Protein AF-0000000077104754 (afdb_homodimer)

Foldseek 3Di:
DDDPPPPPDDDPPPPPPPVPPCPVPPDPPPPPPPPPVPPPPPPPCPFFAWAKEAEEAPVRAGDFQKWKAFVPDPFIDGAHQRRMDIGGHHAQTWIWTDDPQFDIDIDGHDDRYDYHYTYGPPFQQQDWDDFQPDIDGNQQDQADKDKDFCDVVVVPFDPDPLLVPFFRFFQKHKFWQFAFPPGDIEIFGLDAWECAALVDRNGPQFAWEAEPNRTPADDDSVFFGMKMKGRACQRQPSVFAAGCLRTYIYTYGDAADAHDKKKWKWKWKKKWEFPQAFFFDFLQRLLVLQVVCCVVPNDDRALLSDCVNCVLSNHFADQLSVLFFAMKMKIKIKMKIHYDHPQKTWIKMKMKIWIGGGTPQWTKIKIKIKIKMKGNPDPFKIKIKIKIKMKMKIFDPADFFCQGLQLLSRFARSSWDQFADDPVRHFDADPVRHTHGAASHHPVVVVVVRDFRAQGARSNVVSVQTDKTKIKMKMKMKMKMWGPPDPQKIKIKIKMKMKIKIKIWTKADFAPHPHNGGPKIKTKIKIKMKIKMKIKIKMWGWDDDPQKTKIKMKMKMKMKMKMKMKMFMAIAFPDRDPVRDDRVRGPGRPPDDIDMDIDMKMKIKIKMKMWMDGNSFKIKMKMKMKMAIPLAAPVARIDMKIKIKMKGWCCSDPVNVVCCQFWVTKMKMKMKIKHWYCSNRDHPLQPFDWDWDPFFDQPDPPSPDRDTDTHRQEHRDNPAHIKMKIKMKMKIWIAGNNNQKIKIKMWMKIKIFQHWDFDDDDPVVPHNGGRIGRWFMKMKIWMKMKMKGWDDDPQKTKIKIKIKMFIDIFTATGHPDQKDFHDPDHLNDGQFIHGGGHHHGFGWFWEWDFFAQAPVVQVPCWAADPPPRDIDRAQPPDDGQATHTDQCVRPSYDDSVNTDGDFFQDFRMWMKMWMKIDHPQKIKIWIKIKTFRGKAQESSQLCAQQSVLSSTIHGPCVCCGCVNPVPSRHGHNQSPHDPSCRRNGGYCSRMDTLIKMFRAKIKIKGKDDQVVCVVVVNHPKIKMKMKMKGRPDMGDPDSDSHSSNDSRRYNRPRNHHIIMIMIMMMMMD/DDDPVPCPDDDPPPPPPPCPVPPPPPDPDDPPPPPPDPPPPPPPCPFFAWAKEAEAAPVRAGDFQKWKDFVPDPFIDGAHQRRMDIGGHHAQTWIWTDDPQFDIDIDGHDDRYDYHYTYGPPFQQQDWDDFQPDIDRNVQDQADKDKDFCDVVVVPFDPDPLLVPFFRFFQKHKFWQFAFPPGDIEIFGLDAWECAALVDRNGDLAAWEAEPNRTPADDDSVFFGMKMKGRACQRQPSVFAAGDNRTYIYTYGDAADAHDKKKWKWKKKKKWAFPQAFFFDFLQRLLVLQVVCCVVPNDDRALLSDCVNCVLSNHFADQLSVLFFAMKMKIKIKMKIHYDHPQKTWIKMKMKIWIGGGTPQWTKIKIKIKIKMKGNPDPFKIKIKIKIKMKMKIFDPADFFCQGLQLLSRFARSSWDQFADPPVRHFDADPVRHTHGAASHHPVCVVVVRDFRAQGARSNVVSVQTDKTKIKMKMKMKMKMWGPPDPQKIKIKIKMKMKIKIKIWTKADFAPHPHNGGPKIKTKIKIKMKIKMKIKIKMWGWDDDPQKTKIKMKMKMKMKMKMKMKMFMAIAFPDRDPVRDDRVRGPGRPPDDIDMDIDMKMKIKIKMKMWMDGNSFKIKMKMKMKMAIPLAAPVARIDMKIKIKMKGWPCSDPVNVVCCQFWVTKMKMKMKIKHWYCSPRDHPLQPFDWDWDPFFDQDDPPSPDRDTDTHRQEHRDNPAHIKMKIKIKMKIWIAGNNNQKIKIKMWMKIKIFQHWDFDDDDPVVPHNGGRIGRWFMKMKIWMKMWMKGWDDDPQKTKIKIKIKMFIDIFTATGHPDQKDFHDPDHLNDGQFIHGGGHHHGFGWFWEWDFFAQAPVVQVPCWAADPPPRDIDRAQPPDDGQATHTDQCVRPSYDDSVNTDGDAFQDFRMWMKMWMKIDHPQKIKIWIKIKTFRGKAQESSQLCAQQSVLSNTIHGPCVCCGCVNPVPSRHGHNQSPHDPSCRRNGGYCSRIDTLIKMFRAKIKIKGKDDQVVCVVVVNHPKIKMKMKMKGRPDMGDPDSDSHSSNDSRRYHRPRNHHIIMIMIMMMMMD

Organism: NCBI:txid679189

Secondary structure (DSSP, 8-state):
------------------------------------------------EEEEEEEEETTS-B-TT-EEEETTSS-EEE--TTSEEEEEE-TTPEEEEEETTEEEEEEE--SSEEEEEEPB---GGG-EEEETTEEEEGGG-SS-EEEEE--GGGGS--SSHHHHHTTTSTTEEEE---S-TT---EEEESS-SS--BTTBTTSSS-PEEEETTEET----GGGEEEEEEE-SHHHHGGG-TTTGGG-EEEEEEP---SEEEEEEEEEEEEEEE--S---B--HHHHHHHHHHHHHHH--PPPGGG-TTT-GGGGS----HHHHHB--EEEEEEEEEEEEEETTEEEEEEEEEEEEE-SBTT-EEEEEEEEEEEEEE-SSSEEEEEEEEEEEEEEE-----GGGSHHHHHHHS-TTS-SB-B-TTSPBPB-TTSPBPBP-SS-HHHHHTT-----S---HHHHHHT--EE--EEEEEEEEEEEEEEETTEEEEEEEEEEEEEEEEEEEEPPB-SSSS-B---EEEEEEEEEEEEEEEEEEEEEEEETTEEEEEEEEEEEEEEEEEEEEEEEE--S--SGGG--GGG-SB-SSS--EEEEEEEEEEEEEEEEEEEETTTEEEEEEEEEEEESSS-GGG-EEEEEEEEEEEEGGGSGGGGGGTTTEEEEEEEEEEEEEEE-TTSPTTTTS--EEEEEEEEE-SS-TT-EEEEEEESS---TT---EEEEEEEEEEEEEETTTTEEEEEEEEEEEEES-EEEPP--GGG--SSPPEEE--EEEEEEEEEEEEEEEEETTEEEEEEEEEEE-EEEEEE-TT-SEEE----BTTB--EEEETTS-TTEEEEB-EEEE--SHHHHHH-EEE-TTT--EEES-TT--TTSEEE--TT-SS--SGGG-EEEEESS-SEEEEEEEEEEETTEEEEEEEEEEES-EEE-HHHHHHTTGGGTT---BGGGGGBTTT-TTSSB----SS--TT-TTTS-BGGGEEE--EEEEEEEEEEEEPPHHHHHHTT-TT-EEEEEEEEEEEEEEE---SS-S---GGGB-SS-----EEEEEEEEEE-/------------------------------------------------EEEEEEEEETTS-B-TT-EEEETTSS-EEE--TTSEEEEEE-TTPEEEEEETTEEEEEEE--SSEEEEEEPB---GGG-EEEETTEEEEGGG-SS-EEEEE--GGGGS--SSHHHHHTTTSTTEEEE---S-TT---EEEESS-SS--BTTBTTSSS-PEEEETTEET----GGGEEEEEEE-SHHHHGGG-TTTGGG-EEEEEEP---SEEEEEEEEEEEEEEE--S---B--HHHHHHHHHHHHHHH--PPPGGG-TTT-GGGGS----HHHHHB--EEEEEEEEEEEEEETTEEEEEEEEEEEEE-SBTT-EEEEEEEEEEEEEE-SSSEEEEEEEEEEEEEEE-----GGGSHHHHHHHS-TTS-SB-B-TTSPBPB-TTSPBPBP-SS-HHHHHTT-----S---HHHHHHT--EE--EEEEEEEEEEEEEEETTEEEEEEEEEEEEEEEEEEEEPPB-SSSS-B---EEEEEEEEEEEEEEEEEEEEEEEETTEEEEEEEEEEEEEEEEEEEEEEEE--S--SGGG--GGG-SB-SSS--EEEEEEEEEEEEEEEEEEEETTTEEEEEEEEEEEETTS-GGG-EEEEEEEEEEEEGGGSGGGGGGTTTEEEEEEEEEEEEEEE-TTSPTTTTSPPEEEEEEEEE-SS-TT-EEEEEEESS---TT---EEEEEEEEEEEEEETTTTEEEEEEEEEEEEES-EEEPP--GGG--SSPPEEE--EEEEEEEEEEEEEEEEETTEEEEEEEEEEE-EEEEEE-TT-SEEE----BTTB--EEEETTS-TTEEEEB-EEEE--SHHHHHH-EEE-TTT--EEESSTT--TTSEEE--TT-SS--SGGG-EEEEESS-SEEEEEEEEEEETTEEEEEEEEEEES-EEE-HHHHHHTTGGGTT---BGGGGGBTTT-TTSSB----SS--TT-TTTS-BGGGEEE--EEEEEEEEEEEEPPHHHHHHTT-TT-EEEEEEEEEEEEEEE---SS-S---GGGB-SS-----EEEEEEEEEE-

Radius of gyration: 42.25 Å; Cα contacts (8 Å, |Δi|>4): 5728; chains: 2; bounding box: 118×133×89 Å

Solvent-accessible surface area (backbone atoms only — not comparable to full-atom values): 107026 Å² total; per-residue (Å²): 138,85,75,84,66,82,70,88,74,87,72,86,74,76,78,77,76,72,78,68,78,72,71,69,74,73,68,80,73,77,75,72,76,71,76,68,77,70,74,75,69,80,64,80,74,71,73,58,39,70,28,35,32,36,33,18,32,84,83,63,43,48,37,59,60,24,35,37,27,39,68,97,50,91,57,61,38,52,20,38,85,71,3,37,36,68,45,76,44,46,82,68,38,43,30,40,34,36,36,94,66,31,41,67,43,77,43,66,38,67,76,53,62,46,82,43,68,36,45,68,47,78,53,72,56,68,36,70,39,75,44,77,97,46,71,39,43,51,72,71,50,31,60,58,67,47,73,48,71,50,47,79,80,51,63,71,72,65,93,45,71,47,68,60,43,46,41,69,42,55,45,44,47,52,44,47,52,29,37,44,59,70,53,61,62,41,68,40,39,63,49,71,58,45,81,47,49,78,87,34,90,68,32,46,30,22,60,28,46,24,34,74,77,34,72,70,50,82,82,47,79,88,42,46,34,34,40,30,37,26,67,39,29,44,56,21,27,78,70,36,31,75,21,24,56,22,15,27,38,38,35,35,53,69,67,47,37,72,43,71,62,35,38,40,37,40,39,36,43,26,46,28,35,76,59,63,74,83,60,55,44,47,15,49,51,47,23,47,54,50,49,50,36,25,70,74,73,41,74,78,76,43,42,50,46,28,54,89,77,27,55,67,37,48,39,66,67,38,60,45,60,63,64,33,46,42,77,14,36,39,40,38,42,32,41,35,39,31,15,22,46,90,49,27,25,28,25,41,37,43,35,39,38,45,32,38,25,38,43,54,72,26,25,25,37,40,38,34,37,40,39,31,41,38,38,41,66,52,96,39,36,36,41,37,41,38,39,40,40,36,41,35,35,42,28,68,85,74,52,46,37,84,80,5,47,54,43,17,28,37,26,42,47,20,32,30,48,77,50,21,36,46,96,87,64,48,75,38,58,50,100,84,69,43,75,35,55,19,18,65,42,39,64,64,48,44,74,72,61,56,47,50,61,39,77,41,51,47,34,51,56,58,35,66,50,58,43,53,47,36,48,33,43,37,42,38,40,36,41,36,41,38,37,33,92,42,94,43,35,42,39,37,41,36,41,34,42,36,38,37,41,38,37,43,40,36,46,46,65,58,34,85,37,48,44,55,59,36,89,58,32,36,41,35,42,34,41,38,40,40,43,35,40,38,42,40,37,39,42,37,41,46,52,74,57,90,58,35,37,41,35,42,35,41,36,43,38,42,38,42,40,40,39,42,35,38,36,44,44,30,26,53,53,91,44,82,50,77,90,54,44,42,59,61,56,36,72,36,51,59,86,42,80,42,43,50,51,76,52,71,47,42,37,42,35,43,35,38,38,42,37,40,36,40,69,78,29,41,35,38,40,40,38,40,31,36,42,34,40,63,50,33,32,83,92,36,20,59,51,76,30,45,25,35,30,29,24,40,32,51,43,64,37,80,88,33,58,86,49,32,69,53,42,46,34,38,31,41,29,33,34,31,16,25,23,36,34,57,66,72,56,48,77,48,35,52,60,48,61,70,35,68,46,90,57,63,41,65,62,71,90,56,67,83,48,68,39,62,47,73,40,53,38,37,59,51,36,60,78,33,58,66,19,37,30,37,26,39,36,41,36,39,42,38,18,28,58,75,51,28,36,34,40,37,40,36,38,43,42,37,40,26,36,38,29,74,36,72,39,90,63,63,83,82,69,72,55,80,38,65,34,61,31,63,36,26,30,26,37,19,34,38,42,30,35,36,40,39,35,49,51,76,55,96,74,36,32,41,34,40,40,38,28,33,20,39,45,46,54,30,25,72,37,52,61,95,42,73,60,45,81,48,80,55,71,52,94,88,35,53,48,35,33,27,36,63,76,33,34,75,50,15,30,43,25,30,46,63,71,56,59,33,78,37,65,64,56,47,68,64,41,55,30,61,40,87,88,76,66,54,71,38,49,32,56,77,64,54,50,58,24,30,66,31,69,50,55,67,73,68,76,39,53,76,54,78,78,23,37,39,82,66,59,31,37,64,51,34,29,42,31,16,38,36,37,37,39,36,44,94,46,36,35,39,38,40,34,33,31,33,39,33,74,17,34,26,40,40,46,40,55,49,40,31,45,56,12,65,58,39,52,28,30,22,34,42,68,49,72,38,14,23,81,74,28,78,80,61,80,36,50,38,72,51,61,84,61,50,84,65,32,70,72,72,49,65,35,50,87,38,49,38,54,36,29,36,41,26,41,45,35,39,37,44,35,41,40,60,54,62,70,57,30,43,72,71,66,37,77,78,35,44,45,33,42,35,42,38,36,30,47,76,44,72,52,57,79,44,84,63,61,56,68,64,38,30,75,78,26,42,26,37,36,56,52,58,62,53,29,36,44,32,44,36,41,39,42,33,62,143,81,73,82,66,82,68,89,74,88,73,89,73,76,76,78,75,72,74,70,74,70,78,69,76,74,70,78,72,81,78,75,77,72,78,72,78,71,76,74,71,81,66,81,73,71,74,57,40,70,29,34,31,34,33,19,32,84,84,65,44,47,36,58,60,25,36,37,28,38,67,97,49,89,56,60,39,54,21,37,84,70,3,37,37,69,43,76,43,46,82,68,38,43,29,40,34,36,38,95,68,30,40,66,43,78,44,67,38,68,75,54,62,45,80,44,67,37,45,67,47,78,53,71,56,69,37,70,40,77,45,76,96,45,72,40,44,52,72,71,50,32,59,59,67,48,74,48,72,49,46,81,81,54,62,69,72,63,93,46,70,49,67,61,44,45,42,68,43,55,45,44,46,53,44,48,53,29,38,44,60,70,53,62,62,41,72,38,37,64,48,70,56,44,80,48,46,78,85,34,89,68,34,46,28,24,62,28,45,24,34,73,78,33,74,72,50,82,82,47,80,90,41,44,35,34,40,29,39,26,67,38,29,44,57,22,26,78,71,35,30,77,21,24,58,21,16,28,39,37,36,33,53,68,67,49,37,73,42,70,62,37,40,41,37,40,40,36,43,26,46,30,35,76,60,64,74,84,59,55,44,47,14,48,51,46,24,48,55,49,49,50,35,25,71,73,72,43,75,78,76,43,43,50,48,29,54,90,78,26,54,65,38,47,39,65,66,38,61,46,59,64,64,34,44,42,75,14,37,39,41,39,44,34,41,36,40,32,14,23,47,90,49,27,25,26,25,39,38,43,35,40,37,46,32,39,25,36,42,55,74,26,24,24,37,39,39,33,36,39,40,31,40,38,39,41,66,50,96,40,36,36,41,36,42,37,40,39,38,38,42,36,34,41,29,65,86,75,52,46,36,87,81,5,47,54,43,16,28,37,26,43,47,20,34,30,48,78,51,19,37,46,96,88,64,47,76,39,56,50,99,83,68,44,74,35,56,20,19,66,42,37,65,64,48,44,73,72,63,55,48,49,62,40,74,40,52,48,35,52,55,58,33,67,50,58,43,52,48,37,48,32,43,36,42,38,39,36,42,35,42,38,37,33,91,45,94,43,34,41,37,37,40,34,42,34,42,38,40,39,42,38,38,42,39,35,46,46,63,56,34,84,39,48,44,55,58,37,88,59,32,36,41,37,44,33,41,36,39,39,42,35,39,38,44,39,37,40,41,37,42,45,52,74,58,91,58,36,38,43,37,42,35,41,36,41,37,40,37,42,41,38,39,41,35,39,33,44,42,32,26,53,51,90,45,84,50,76,90,54,45,41,58,62,56,36,73,35,51,58,84,42,81,42,42,50,50,77,54,73,48,42,36,42,36,44,33,39,37,40,38,41,36,40,71,78,29,39,38,38,38,41,36,41,30,34,42,32,38,62,51,33,31,84,92,35,18,59,52,76,30,46,25,35,30,28,25,41,31,53,43,64,36,80,88,34,58,87,49,32,68,51,42,46,34,38,32,42,29,34,33,32,16,24,23,36,35,56,65,72,56,50,77,47,34,53,59,49,60,72,36,68,46,91,58,62,42,67,62,72,90,58,68,80,47,69,38,63,48,73,40,54,38,37,59,52,37,58,79,34,57,66,19,37,33,37,25,39,36,41,36,40,41,39,17,28,58,75,51,28,36,33,39,38,39,36,40,42,41,36,36,24,36,37,29,77,36,72,38,90,64,63,83,80,69,72,55,81,39,66,32,63,32,63,36,26,29,25,36,19,34,37,42,30,34,39,39,39,36,50,51,76,55,96,74,39,33,38,35,41,40,38,29,33,18,38,43,47,55,30,25,70,36,52,62,93,42,73,62,45,81,47,80,55,71,50,92,89,36,53,48,35,32,27,37,63,76,33,33,76,49,15,29,44,26,31,44,62,72,57,60,31,80,38,64,64,56,47,69,64,40,56,28,60,41,87,87,78,64,53,71,39,49,32,57,77,64,55,50,58,23,31,64,32,70,49,55,66,73,68,76,37,52,76,55,78,78,21,39,40,80,67,58,32,37,64,49,34,29,42,31,16,37,37,37,37,38,36,45,94,46,35,36,41,37,41,35,33,32,34,39,33,74,17,33,26,40,39,47,41,55,49,40,31,44,56,12,66,59,39,51,28,30,21,33,45,69,49,73,37,13,23,80,72,28,79,80,60,81,37,48,37,72,52,61,83,61,50,85,66,32,72,71,72,48,62,34,50,87,39,48,37,55,36,30,36,41,25,42,45,34,40,37,43,34,41,38,58,54,63,70,57,30,43,72,72,66,36,75,78,35,44,46,33,42,37,44,36,37,30,47,76,44,72,52,58,79,44,83,62,61,57,68,63,38,29,74,78,25,42,26,36,36,57,52,58,59,53,29,36,45,31,42,35,43,39,40,32,63

Structure (mmCIF, N/CA/C/O backbone):
data_AF-0000000077104754-model_v1
#
loop_
_entity.id
_entity.type
_entity.pdbx_description
1 polymer 'TonB-linked outer membrane protein, SusC/RagA family'
#
loop_
_atom_site.group_PDB
_atom_site.id
_atom_site.type_symbol
_atom_site.label_atom_id
_atom_site.label_alt_id
_atom_site.label_comp_id
_atom_site.label_asym_id
_atom_site.label_entity_id
_atom_site.label_seq_id
_atom_site.pdbx_PDB_ins_code
_atom_site.Cartn_x
_atom_site.Cartn_y
_atom_site.Cartn_z
_atom_site.occupancy
_atom_site.B_iso_or_equiv
_atom_site.auth_seq_id
_atom_site.auth_comp_id
_atom_site.auth_asym_id
_atom_site.auth_atom_id
_atom_site.pdbx_PDB_model_num
ATOM 1 N N . MET A 1 1 ? -36.844 -23.75 26.953 1 16.42 1 MET A N 1
ATOM 2 C CA . MET A 1 1 ? -35.75 -24.125 27.844 1 16.42 1 MET A CA 1
ATOM 3 C C . MET A 1 1 ? -34.938 -22.891 28.25 1 16.42 1 MET A C 1
ATOM 5 O O . MET A 1 1 ? -34.938 -21.891 27.547 1 16.42 1 MET A O 1
ATOM 9 N N . LYS A 1 2 ? -34.281 -23.094 29.453 1 17.47 2 LYS A N 1
ATOM 10 C CA . LYS A 1 2 ? -33.562 -22.297 30.438 1 17.47 2 LYS A CA 1
ATOM 11 C C . LYS A 1 2 ? -32.312 -21.656 29.812 1 17.47 2 LYS A C 1
ATOM 13 O O . LYS A 1 2 ? -31.766 -22.172 28.844 1 17.47 2 LYS A O 1
ATOM 18 N N . LYS A 1 3 ? -31.906 -20.562 30.453 1 18.33 3 LYS A N 1
ATOM 19 C CA . LYS A 1 3 ? -31.203 -19.297 30.469 1 18.33 3 LYS A CA 1
ATOM 20 C C . LYS A 1 3 ? -29.703 -19.5 30.594 1 18.33 3 LYS A C 1
ATOM 22 O O . LYS A 1 3 ? -28.938 -18.531 30.672 1 18.33 3 LYS A O 1
ATOM 27 N N . PHE A 1 4 ? -29.234 -20.672 30.281 1 19.52 4 PHE A N 1
ATOM 28 C CA . PHE A 1 4 ? -27.984 -20.875 31 1 19.52 4 PHE A CA 1
ATOM 29 C C . PHE A 1 4 ? -26.953 -19.828 30.609 1 19.52 4 PHE A C 1
ATOM 31 O O . PHE A 1 4 ? -26.688 -19.609 29.438 1 19.52 4 PHE A O 1
ATOM 38 N N . ILE A 1 5 ? -26.828 -18.719 31.359 1 19.72 5 ILE A N 1
ATOM 39 C CA . ILE A 1 5 ? -26.078 -17.469 31.391 1 19.72 5 ILE A CA 1
ATOM 40 C C . ILE A 1 5 ? -24.594 -17.766 31.641 1 19.72 5 ILE A C 1
ATOM 42 O O . ILE A 1 5 ? -23.766 -16.859 31.562 1 19.72 5 ILE A O 1
ATOM 46 N N . PHE A 1 6 ? -23.984 -18.75 31.062 1 19.42 6 PHE A N 1
ATOM 47 C CA . PHE A 1 6 ? -22.703 -19.062 31.672 1 19.42 6 PHE A CA 1
ATOM 48 C C . PHE A 1 6 ? -21.734 -17.891 31.5 1 19.42 6 PHE A C 1
ATOM 50 O O . PHE A 1 6 ? -21.578 -17.375 30.406 1 19.42 6 PHE A O 1
ATOM 57 N N . SER A 1 7 ? -21.484 -17.016 32.5 1 19.61 7 SER A N 1
ATOM 58 C CA . SER A 1 7 ? -20.703 -15.805 32.688 1 19.61 7 SER A CA 1
ATOM 59 C C . SER A 1 7 ? -19.203 -16.109 32.656 1 19.61 7 SER A C 1
ATOM 61 O O . SER A 1 7 ? -18.375 -15.219 32.906 1 19.61 7 SER A O 1
ATOM 63 N N . VAL A 1 8 ? -18.719 -16.891 31.828 1 21.75 8 VAL A N 1
ATOM 64 C CA . VAL A 1 8 ? -17.359 -17.328 32.156 1 21.75 8 VAL A CA 1
ATOM 65 C C . VAL A 1 8 ? -16.422 -16.125 32.188 1 21.75 8 VAL A C 1
ATOM 67 O O . VAL A 1 8 ? -16.359 -15.367 31.203 1 21.75 8 VAL A O 1
ATOM 70 N N . GLY A 1 9 ? -15.875 -15.586 33.344 1 19.34 9 GLY A N 1
ATOM 71 C CA . GLY A 1 9 ? -15.117 -14.469 33.875 1 19.34 9 GLY A CA 1
ATOM 72 C C . GLY A 1 9 ? -13.719 -14.359 33.312 1 19.34 9 GLY A C 1
ATOM 73 O O . GLY A 1 9 ? -13.188 -13.258 33.156 1 19.34 9 GLY A O 1
ATOM 74 N N . ASN A 1 10 ? -12.836 -15.336 33.062 1 19.39 10 ASN A N 1
ATOM 75 C CA . ASN A 1 10 ? -11.516 -15.211 33.688 1 19.39 10 ASN A CA 1
ATOM 76 C C . ASN A 1 10 ? -10.625 -14.258 32.875 1 19.39 10 ASN A C 1
ATOM 78 O O . ASN A 1 10 ? -10.75 -14.156 31.672 1 19.39 10 ASN A O 1
ATOM 82 N N . LYS A 1 11 ? -9.664 -13.305 33.5 1 21.12 11 LYS A N 1
ATOM 83 C CA . LYS A 1 11 ? -8.781 -12.141 33.5 1 21.12 11 LYS A CA 1
ATOM 84 C C . LYS A 1 11 ? -7.449 -12.461 32.812 1 21.12 11 LYS A C 1
ATOM 86 O O . LYS A 1 11 ? -6.43 -11.836 33.125 1 21.12 11 LYS A O 1
ATOM 91 N N . ASN A 1 12 ? -7.258 -13.383 31.953 1 19.25 12 ASN A N 1
ATOM 92 C CA . ASN A 1 12 ? -5.836 -13.672 31.797 1 19.25 12 ASN A CA 1
ATOM 93 C C . ASN A 1 12 ? -5.07 -12.453 31.297 1 19.25 12 ASN A C 1
ATOM 95 O O . ASN A 1 12 ? -5.355 -11.938 30.203 1 19.25 12 ASN A O 1
ATOM 99 N N . LYS A 1 13 ? -4.441 -11.539 32.188 1 22.09 13 LYS A N 1
ATOM 100 C CA . LYS A 1 13 ? -3.58 -10.367 32.062 1 22.09 13 LYS A CA 1
ATOM 101 C C . LYS A 1 13 ? -2.326 -10.68 31.25 1 22.09 13 LYS A C 1
ATOM 103 O O . LYS A 1 13 ? -1.499 -11.492 31.672 1 22.09 13 LYS A O 1
ATOM 108 N N . LEU A 1 14 ? -2.389 -10.797 30.016 1 19.56 14 LEU A N 1
ATOM 109 C CA . LEU A 1 14 ? -1.209 -10.938 29.172 1 19.56 14 LEU A CA 1
ATOM 110 C C . LEU A 1 14 ? -0.166 -9.875 29.516 1 19.56 14 LEU A C 1
ATOM 112 O O . LEU A 1 14 ? -0.489 -8.688 29.625 1 19.56 14 LEU A O 1
ATOM 116 N N . PHE A 1 15 ? 0.925 -10.25 30.25 1 21.86 15 PHE A N 1
ATOM 117 C CA . PHE A 1 15 ? 2.133 -9.562 30.688 1 21.86 15 PHE A CA 1
ATOM 118 C C . PHE A 1 15 ? 2.729 -8.719 29.578 1 21.86 15 PHE A C 1
ATOM 120 O O . PHE A 1 15 ? 2.869 -9.195 28.438 1 21.86 15 PHE A O 1
ATOM 127 N N . LYS A 1 16 ? 2.484 -7.387 29.578 1 23.45 16 LYS A N 1
ATOM 128 C CA . LYS A 1 16 ? 3.09 -6.281 28.844 1 23.45 16 LYS A CA 1
ATOM 129 C C . LYS A 1 16 ? 4.613 -6.395 28.844 1 23.45 16 LYS A C 1
ATOM 131 O O . LYS A 1 16 ? 5.262 -6.16 29.859 1 23.45 16 LYS A O 1
ATOM 136 N N . VAL A 1 17 ? 5.164 -7.5 28.328 1 21.42 17 VAL A N 1
ATOM 137 C CA . VAL A 1 17 ? 6.617 -7.586 28.281 1 21.42 17 VAL A CA 1
ATOM 138 C C . VAL A 1 17 ? 7.188 -6.324 27.641 1 21.42 17 VAL A C 1
ATOM 140 O O . VAL A 1 17 ? 6.926 -6.043 26.469 1 21.42 17 VAL A O 1
ATOM 143 N N . THR A 1 18 ? 7.164 -5.25 28.375 1 20.7 18 THR A N 1
ATOM 144 C CA . THR A 1 18 ? 7.945 -4.07 28.031 1 20.7 18 THR A CA 1
ATOM 145 C C . THR A 1 18 ? 9.391 -4.449 27.734 1 20.7 18 THR A C 1
ATOM 147 O O . THR A 1 18 ? 10.117 -4.914 28.609 1 20.7 18 THR A O 1
ATOM 150 N N . ALA A 1 19 ? 9.625 -5.078 26.703 1 23.95 19 ALA A N 1
ATOM 151 C CA . ALA A 1 19 ? 10.992 -5.352 26.281 1 23.95 19 ALA A CA 1
ATOM 152 C C . ALA A 1 19 ? 11.82 -4.066 26.266 1 23.95 19 ALA A C 1
ATOM 154 O O . ALA A 1 19 ? 11.664 -3.234 25.359 1 23.95 19 ALA A O 1
ATOM 155 N N . LEU A 1 20 ? 11.852 -3.34 27.391 1 20.81 20 LEU A N 1
ATOM 156 C CA . LEU A 1 20 ? 12.836 -2.273 27.516 1 20.81 20 LEU A CA 1
ATOM 157 C C . LEU A 1 20 ? 14.219 -2.756 27.078 1 20.81 20 LEU A C 1
ATOM 159 O O . LEU A 1 20 ? 14.688 -3.797 27.547 1 20.81 20 LEU A O 1
ATOM 163 N N . THR A 1 21 ? 14.641 -2.215 26 1 22.09 21 THR A N 1
ATOM 164 C CA . THR A 1 21 ? 15.953 -2.271 25.359 1 22.09 21 THR A CA 1
ATOM 165 C C . THR A 1 21 ? 17.062 -1.975 26.359 1 22.09 21 THR A C 1
ATOM 167 O O . THR A 1 21 ? 17.141 -0.865 26.891 1 22.09 21 THR A O 1
ATOM 170 N N . ALA A 1 22 ? 17.188 -2.871 27.297 1 23.11 22 ALA A N 1
ATOM 171 C CA . ALA A 1 22 ? 18.406 -2.842 28.094 1 23.11 22 ALA A CA 1
ATOM 172 C C . ALA A 1 22 ? 19.625 -2.611 27.219 1 23.11 22 ALA A C 1
ATOM 174 O O . ALA A 1 22 ? 20.047 -3.502 26.484 1 23.11 22 ALA A O 1
ATOM 175 N N . LEU A 1 23 ? 19.672 -1.485 26.625 1 22.34 23 LEU A N 1
ATOM 176 C CA . LEU A 1 23 ? 20.969 -1.102 26.062 1 22.34 23 LEU A CA 1
ATOM 177 C C . LEU A 1 23 ? 22.062 -1.221 27.109 1 22.34 23 LEU A C 1
ATOM 179 O O . LEU A 1 23 ? 22.125 -0.422 28.047 1 22.34 23 LEU A O 1
ATOM 183 N N . THR A 1 24 ? 22.141 -2.391 27.672 1 23.05 24 THR A N 1
ATOM 184 C CA . THR A 1 24 ? 23.328 -2.615 28.5 1 23.05 24 THR A CA 1
ATOM 185 C C . THR A 1 24 ? 24.578 -2.045 27.828 1 23.05 24 THR A C 1
ATOM 187 O O . THR A 1 24 ? 24.906 -2.424 26.703 1 23.05 24 THR A O 1
ATOM 190 N N . LEU A 1 25 ? 24.734 -0.79 28.078 1 22.69 25 LEU A N 1
ATOM 191 C CA . LEU A 1 25 ? 26.031 -0.143 27.875 1 22.69 25 LEU A CA 1
ATOM 192 C C . LEU A 1 25 ? 27.156 -0.975 28.484 1 22.69 25 LEU A C 1
ATOM 194 O O . LEU A 1 25 ? 27.266 -1.083 29.703 1 22.69 25 LEU A O 1
ATOM 198 N N . CYS A 1 26 ? 27.297 -2.166 28.031 1 22.91 26 CYS A N 1
ATOM 199 C CA . CYS A 1 26 ? 28.453 -2.951 28.438 1 22.91 26 CYS A CA 1
ATOM 200 C C . CYS A 1 26 ? 29.719 -2.102 28.422 1 22.91 26 CYS A C 1
ATOM 202 O O . CYS A 1 26 ? 30.062 -1.502 27.406 1 22.91 26 CYS A O 1
ATOM 204 N N . LEU A 1 27 ? 29.969 -1.485 29.594 1 21.97 27 LEU A N 1
ATOM 205 C CA . LEU A 1 27 ? 31.234 -0.84 29.938 1 21.97 27 LEU A CA 1
ATOM 206 C C . LEU A 1 27 ? 32.406 -1.708 29.531 1 21.97 27 LEU A C 1
ATOM 208 O O . LEU A 1 27 ? 32.344 -2.938 29.594 1 21.97 27 LEU A O 1
ATOM 212 N N . PRO A 1 28 ? 33.375 -1.083 28.797 1 24.66 28 PRO A N 1
ATOM 213 C CA . PRO A 1 28 ? 34.594 -1.741 28.344 1 24.66 28 PRO A CA 1
ATOM 214 C C . PRO A 1 28 ? 35.375 -2.412 29.469 1 24.66 28 PRO A C 1
ATOM 216 O O . PRO A 1 28 ? 35.594 -1.803 30.516 1 24.66 28 PRO A O 1
ATOM 219 N N . ALA A 1 29 ? 34.906 -3.641 29.828 1 22.11 29 ALA A N 1
ATOM 220 C CA . ALA A 1 29 ? 35.812 -4.395 30.688 1 22.11 29 ALA A CA 1
ATOM 221 C C . ALA A 1 29 ? 37.281 -4.207 30.25 1 22.11 29 ALA A C 1
ATOM 223 O O . ALA A 1 29 ? 37.594 -4.242 29.062 1 22.11 29 ALA A O 1
ATOM 224 N N . MET A 1 30 ? 38 -3.494 31.094 1 20.5 30 MET A N 1
ATOM 225 C CA . MET A 1 30 ? 39.438 -3.279 31.078 1 20.5 30 MET A CA 1
ATOM 226 C C . MET A 1 30 ? 40.188 -4.598 30.891 1 20.5 30 MET A C 1
ATOM 228 O O . MET A 1 30 ? 40.031 -5.52 31.688 1 20.5 30 MET A O 1
ATOM 232 N N . ALA A 1 31 ? 40.219 -5.164 29.656 1 22.41 31 ALA A N 1
ATOM 233 C CA . ALA A 1 31 ? 41.156 -6.242 29.359 1 22.41 31 ALA A CA 1
ATOM 234 C C . ALA A 1 31 ? 42.531 -5.945 29.953 1 22.41 31 ALA A C 1
ATOM 236 O O . ALA A 1 31 ? 43.125 -4.914 29.641 1 22.41 31 ALA A O 1
ATOM 237 N N . SER A 1 32 ? 42.656 -6.219 31.234 1 20.53 32 SER A N 1
ATOM 238 C CA . SER A 1 32 ? 43.969 -6.207 31.859 1 20.53 32 SER A CA 1
ATOM 239 C C . SER A 1 32 ? 45 -6.918 30.969 1 20.53 32 SER A C 1
ATOM 241 O O . SER A 1 32 ? 44.719 -8.008 30.469 1 20.53 32 SER A O 1
ATOM 243 N N . ALA A 1 33 ? 45.844 -6.086 30.375 1 21.19 33 ALA A N 1
ATOM 244 C CA . ALA A 1 33 ? 47.031 -6.363 29.578 1 21.19 33 ALA A CA 1
ATOM 245 C C . ALA A 1 33 ? 47.938 -7.363 30.281 1 21.19 33 ALA A C 1
ATOM 247 O O . ALA A 1 33 ? 48.531 -7.051 31.328 1 21.19 33 ALA A O 1
ATOM 248 N N . TYR A 1 34 ? 47.406 -8.602 30.609 1 19.45 34 TYR A N 1
ATOM 249 C CA . TYR A 1 34 ? 48.438 -9.492 31.172 1 19.45 34 TYR A CA 1
ATOM 250 C C . TYR A 1 34 ? 49.688 -9.523 30.281 1 19.45 34 TYR A C 1
ATOM 252 O O . TYR A 1 34 ? 49.562 -9.57 29.047 1 19.45 34 TYR A O 1
ATOM 260 N N . ASN A 1 35 ? 50.75 -8.938 30.828 1 19.81 35 ASN A N 1
ATOM 261 C CA . ASN A 1 35 ? 52.125 -8.836 30.359 1 19.81 35 ASN A CA 1
ATOM 262 C C . ASN A 1 35 ? 52.688 -10.203 29.984 1 19.81 35 ASN A C 1
ATOM 264 O O . ASN A 1 35 ? 52.969 -11.016 30.859 1 19.81 35 ASN A O 1
ATOM 268 N N . ALA A 1 36 ? 51.938 -10.914 29.078 1 21.56 36 ALA A N 1
ATOM 269 C CA . ALA A 1 36 ? 52.656 -12.125 28.734 1 21.56 36 ALA A CA 1
ATOM 270 C C . ALA A 1 36 ? 54.094 -11.797 28.359 1 21.56 36 ALA A C 1
ATOM 272 O O . ALA A 1 36 ? 54.375 -10.836 27.641 1 21.56 36 ALA A O 1
ATOM 273 N N . ASN A 1 37 ? 55 -12.078 29.297 1 21.14 37 ASN A N 1
ATOM 274 C CA . ASN A 1 37 ? 56.438 -12.078 29.125 1 21.14 37 ASN A CA 1
ATOM 275 C C . ASN A 1 37 ? 56.844 -12.688 27.797 1 21.14 37 ASN A C 1
ATOM 277 O O . ASN A 1 37 ? 56.562 -13.852 27.516 1 21.14 37 ASN A O 1
ATOM 281 N N . ALA A 1 38 ? 56.719 -11.836 26.781 1 23.56 38 ALA A N 1
ATOM 282 C CA . ALA A 1 38 ? 57.219 -12.133 25.453 1 23.56 38 ALA A CA 1
ATOM 283 C C . ALA A 1 38 ? 58.656 -12.711 25.531 1 23.56 38 ALA A C 1
ATOM 285 O O . ALA A 1 38 ? 59.594 -12.016 25.922 1 23.56 38 ALA A O 1
ATOM 286 N N . ASN A 1 39 ? 58.812 -13.875 26.125 1 22.25 39 ASN A N 1
ATOM 287 C CA . ASN A 1 39 ? 60.156 -14.359 25.812 1 22.25 39 ASN A CA 1
ATOM 288 C C . ASN A 1 39 ? 60.469 -14.203 24.328 1 22.25 39 ASN A C 1
ATOM 290 O O . ASN A 1 39 ? 59.719 -14.68 23.469 1 22.25 39 ASN A O 1
ATOM 294 N N . LYS A 1 40 ? 61.062 -13.047 24 1 26.62 40 LYS A N 1
ATOM 295 C CA . LYS A 1 40 ? 61.719 -12.68 22.75 1 26.62 40 LYS A CA 1
ATOM 296 C C . LYS A 1 40 ? 62.5 -13.867 22.156 1 26.62 40 LYS A C 1
ATOM 298 O O . LYS A 1 40 ? 63.562 -14.227 22.656 1 26.62 40 LYS A O 1
ATOM 303 N N . VAL A 1 41 ? 61.875 -14.953 21.859 1 24.19 41 VAL A N 1
ATOM 304 C CA . VAL A 1 41 ? 62.719 -15.836 21.062 1 24.19 41 VAL A CA 1
ATOM 305 C C . VAL A 1 41 ? 63.219 -15.086 19.828 1 24.19 41 VAL A C 1
ATOM 307 O O . VAL A 1 41 ? 62.469 -14.398 19.156 1 24.19 41 VAL A O 1
ATOM 310 N N . GLU A 1 42 ? 64.5 -14.812 19.828 1 26.47 42 GLU A N 1
ATOM 311 C CA . GLU A 1 42 ? 65.375 -14.281 18.797 1 26.47 42 GLU A CA 1
ATOM 312 C C . GLU A 1 42 ? 65.125 -14.945 17.438 1 26.47 42 GLU A C 1
ATOM 314 O O . GLU A 1 42 ? 65.5 -16.078 17.203 1 26.47 42 GLU A O 1
ATOM 319 N N . MET A 1 43 ? 63.812 -14.984 17.047 1 29.02 43 MET A N 1
ATOM 320 C CA . MET A 1 43 ? 63.781 -15.484 15.672 1 29.02 43 MET A CA 1
ATOM 321 C C . MET A 1 43 ? 64.625 -14.633 14.75 1 29.02 43 MET A C 1
ATOM 323 O O . MET A 1 43 ? 64.625 -13.406 14.852 1 29.02 43 MET A O 1
ATOM 327 N N . SER A 1 44 ? 65.688 -15.141 14.297 1 32.22 44 SER A N 1
ATOM 328 C CA . SER A 1 44 ? 66.562 -14.633 13.242 1 32.22 44 SER A CA 1
ATOM 329 C C . SER A 1 44 ? 65.75 -13.922 12.156 1 32.22 44 SER A C 1
ATOM 331 O O . SER A 1 44 ? 64.812 -14.469 11.641 1 32.22 44 SER A O 1
ATOM 333 N N . GLN A 1 45 ? 65.625 -12.656 12.344 1 36.28 45 GLN A N 1
ATOM 334 C CA . GLN A 1 45 ? 65 -11.641 11.539 1 36.28 45 GLN A CA 1
ATOM 335 C C . GLN A 1 45 ? 65.312 -11.789 10.062 1 36.28 45 GLN A C 1
ATOM 337 O O . GLN A 1 45 ? 66.375 -11.336 9.633 1 36.28 45 GLN A O 1
ATOM 342 N N . GLN A 1 46 ? 65.25 -12.867 9.492 1 38.25 46 GLN A N 1
ATOM 343 C CA . GLN A 1 46 ? 65.375 -12.742 8.039 1 38.25 46 GLN A CA 1
ATOM 344 C C . GLN A 1 46 ? 64.438 -11.664 7.508 1 38.25 46 GLN A C 1
ATOM 346 O O . GLN A 1 46 ? 63.281 -11.602 7.895 1 38.25 46 GLN A O 1
ATOM 351 N N . LYS A 1 47 ? 64.938 -10.57 6.996 1 47.28 47 LYS A N 1
ATOM 352 C CA . LYS A 1 47 ? 64.375 -9.359 6.398 1 47.28 47 LYS A CA 1
ATOM 353 C C . LYS A 1 47 ? 63.219 -9.68 5.48 1 47.28 47 LYS A C 1
ATOM 355 O O . LYS A 1 47 ? 63.375 -10.438 4.52 1 47.28 47 LYS A O 1
ATOM 360 N N . ALA A 1 48 ? 62.062 -9.453 5.84 1 58.91 48 ALA A N 1
ATOM 361 C CA . ALA A 1 48 ? 60.844 -9.57 5.016 1 58.91 48 ALA A CA 1
ATOM 362 C C . ALA A 1 48 ? 60.938 -8.672 3.787 1 58.91 48 ALA A C 1
ATOM 364 O O . ALA A 1 48 ? 61.281 -7.496 3.895 1 58.91 48 ALA A O 1
ATOM 365 N N . ASP A 1 49 ? 61.062 -9.289 2.684 1 70.19 49 ASP A N 1
ATOM 366 C CA . ASP A 1 49 ? 61.062 -8.547 1.428 1 70.19 49 ASP A CA 1
ATOM 367 C C . ASP A 1 49 ? 59.656 -8.094 1.065 1 70.19 49 ASP A C 1
ATOM 369 O O . ASP A 1 49 ? 58.656 -8.766 1.405 1 70.19 49 ASP A O 1
ATOM 373 N N . HIS A 1 50 ? 59.594 -6.922 0.592 1 75.25 50 HIS A N 1
ATOM 374 C CA . HIS A 1 50 ? 58.375 -6.363 0.036 1 75.25 50 HIS A CA 1
ATOM 375 C C . HIS A 1 50 ? 58 -7.059 -1.268 1 75.25 50 HIS A C 1
ATOM 377 O O . HIS A 1 50 ? 58.719 -6.938 -2.27 1 75.25 50 HIS A O 1
ATOM 383 N N . ILE A 1 51 ? 57.094 -7.879 -1.2 1 79.56 51 ILE A N 1
ATOM 384 C CA . ILE A 1 51 ? 56.625 -8.609 -2.369 1 79.56 51 ILE A CA 1
ATOM 385 C C . ILE A 1 51 ? 55.375 -7.914 -2.943 1 79.56 51 ILE A C 1
ATOM 387 O O . ILE A 1 51 ? 54.469 -7.543 -2.203 1 79.56 51 ILE A O 1
ATOM 391 N N . THR A 1 52 ? 55.469 -7.594 -4.238 1 82.69 52 THR A N 1
ATOM 392 C CA . THR A 1 52 ? 54.344 -7.059 -4.984 1 82.69 52 THR A CA 1
ATOM 393 C C . THR A 1 52 ? 53.844 -8.062 -6.016 1 82.69 52 THR A C 1
ATOM 395 O O . THR A 1 52 ? 54.594 -8.898 -6.496 1 82.69 52 THR A O 1
ATOM 398 N N . GLY A 1 53 ? 52.531 -8.133 -6.211 1 82.06 53 GLY A N 1
ATOM 399 C CA . GLY A 1 53 ? 52 -9.039 -7.219 1 82.06 53 GLY A CA 1
ATOM 400 C C . GLY A 1 53 ? 50.625 -8.641 -7.711 1 82.06 53 GLY A C 1
ATOM 401 O O . GLY A 1 53 ? 50.031 -7.672 -7.219 1 82.06 53 GLY A O 1
ATOM 402 N N . THR A 1 54 ? 50.25 -9.305 -8.828 1 84.69 54 THR A N 1
ATOM 403 C CA . THR A 1 54 ? 48.938 -9.156 -9.422 1 84.69 54 THR A CA 1
ATOM 404 C C . THR A 1 54 ? 48.219 -10.5 -9.492 1 84.69 54 THR A C 1
ATOM 406 O O . THR A 1 54 ? 48.812 -11.516 -9.852 1 84.69 54 THR A O 1
ATOM 409 N N . VAL A 1 55 ? 47.094 -10.508 -9.016 1 83.88 55 VAL A N 1
ATOM 410 C CA . VAL A 1 55 ? 46.25 -11.688 -9.141 1 83.88 55 VAL A CA 1
ATOM 411 C C . VAL A 1 55 ? 45.219 -11.469 -10.25 1 83.88 55 VAL A C 1
ATOM 413 O O . VAL A 1 55 ? 44.438 -10.516 -10.211 1 83.88 55 VAL A O 1
ATOM 416 N N . THR A 1 56 ? 45.25 -12.32 -11.203 1 80.38 56 THR A N 1
ATOM 417 C CA . THR A 1 56 ? 44.344 -12.234 -12.336 1 80.38 56 THR A CA 1
ATOM 418 C C . THR A 1 56 ? 43.625 -13.57 -12.562 1 80.38 56 THR A C 1
ATOM 420 O O . THR A 1 56 ? 44.031 -14.594 -12.023 1 80.38 56 THR A O 1
ATOM 423 N N . ASP A 1 57 ? 42.531 -13.492 -13.289 1 73.38 57 ASP A N 1
ATOM 424 C CA . ASP A 1 57 ? 41.875 -14.734 -13.719 1 73.38 57 ASP A CA 1
ATOM 425 C C . ASP A 1 57 ? 42.5 -15.242 -15.016 1 73.38 57 ASP A C 1
ATOM 427 O O . ASP A 1 57 ? 43.469 -14.664 -15.523 1 73.38 57 ASP A O 1
ATOM 431 N N . THR A 1 58 ? 42 -16.344 -15.484 1 68.62 58 THR A N 1
ATOM 432 C CA . THR A 1 58 ? 42.562 -16.984 -16.672 1 68.62 58 THR A CA 1
ATOM 433 C C . THR A 1 58 ? 42.438 -16.078 -17.891 1 68.62 58 THR A C 1
ATOM 435 O O . THR A 1 58 ? 43.156 -16.25 -18.875 1 68.62 58 THR A O 1
ATOM 438 N N . ASN A 1 59 ? 41.562 -15.148 -17.75 1 60.5 59 ASN A N 1
ATOM 439 C CA . ASN A 1 59 ? 41.375 -14.219 -18.875 1 60.5 59 ASN A CA 1
ATOM 440 C C . ASN A 1 59 ? 42.219 -12.945 -18.688 1 60.5 59 ASN A C 1
ATOM 442 O O . ASN A 1 59 ? 42.062 -11.992 -19.453 1 60.5 59 ASN A O 1
ATOM 446 N N . GLY A 1 60 ? 42.906 -12.844 -17.641 1 67.75 60 GLY A N 1
ATOM 447 C CA . GLY A 1 60 ? 43.781 -11.711 -17.375 1 67.75 60 GLY A CA 1
ATOM 448 C C . GLY A 1 60 ? 43.094 -10.578 -16.641 1 67.75 60 GLY A C 1
ATOM 449 O O . GLY A 1 60 ? 43.656 -9.484 -16.531 1 67.75 60 GLY A O 1
ATOM 450 N N . GLU A 1 61 ? 42 -10.844 -16.328 1 70.56 61 GLU A N 1
ATOM 451 C CA . GLU A 1 61 ? 41.281 -9.82 -15.578 1 70.56 61 GLU A CA 1
ATOM 452 C C . GLU A 1 61 ? 41.688 -9.797 -14.109 1 70.56 61 GLU A C 1
ATOM 454 O O . GLU A 1 61 ? 41.781 -10.852 -13.477 1 70.56 61 GLU A O 1
ATOM 459 N N . PRO A 1 62 ? 41.875 -8.586 -13.602 1 76.06 62 PRO A N 1
ATOM 460 C CA . PRO A 1 62 ? 42.281 -8.523 -12.203 1 76.06 62 PRO A CA 1
ATOM 461 C C . PRO A 1 62 ? 41.219 -9.047 -11.25 1 76.06 62 PRO A C 1
ATOM 463 O O . PRO A 1 62 ? 40.031 -8.797 -11.453 1 76.06 62 PRO A O 1
ATOM 466 N N . ILE A 1 63 ? 41.594 -9.922 -10.414 1 73.75 63 ILE A N 1
ATOM 467 C CA . ILE A 1 63 ? 40.719 -10.422 -9.375 1 73.75 63 ILE A CA 1
ATOM 468 C C . ILE A 1 63 ? 40.781 -9.5 -8.156 1 73.75 63 ILE A C 1
ATOM 470 O O . ILE A 1 63 ? 41.812 -9.422 -7.48 1 73.75 63 ILE A O 1
ATOM 474 N N . ILE A 1 64 ? 39.688 -8.883 -8.008 1 69 64 ILE A N 1
ATOM 475 C CA . ILE A 1 64 ? 39.594 -7.941 -6.898 1 69 64 ILE A CA 1
ATOM 476 C C . ILE A 1 64 ? 39.25 -8.688 -5.609 1 69 64 ILE A C 1
ATOM 478 O O . ILE A 1 64 ? 38.375 -9.555 -5.594 1 69 64 ILE A O 1
ATOM 482 N N . GLY A 1 65 ? 39.906 -8.391 -4.461 1 68 65 GLY A N 1
ATOM 483 C CA . GLY A 1 65 ? 39.594 -8.914 -3.143 1 68 65 GLY A CA 1
ATOM 484 C C . GLY A 1 65 ? 40.094 -10.328 -2.926 1 68 65 GLY A C 1
ATOM 485 O O . GLY A 1 65 ? 39.625 -11.039 -2.049 1 68 65 GLY A O 1
ATOM 486 N N . ALA A 1 66 ? 40.969 -10.773 -3.766 1 75.25 66 ALA A N 1
ATOM 487 C CA . ALA A 1 66 ? 41.625 -12.062 -3.502 1 75.25 66 ALA A CA 1
ATOM 488 C C . ALA A 1 66 ? 42.438 -12.016 -2.221 1 75.25 66 ALA A C 1
ATOM 490 O O . ALA A 1 66 ? 43.188 -11.078 -2 1 75.25 66 ALA A O 1
ATOM 491 N N . THR A 1 67 ? 42.219 -12.898 -1.465 1 78.44 67 THR A N 1
ATOM 492 C CA . THR A 1 67 ? 42.969 -13 -0.224 1 78.44 67 THR A CA 1
ATOM 493 C C . THR A 1 67 ? 44.312 -13.695 -0.461 1 78.44 67 THR A C 1
ATOM 495 O O . THR A 1 67 ? 44.344 -14.805 -0.999 1 78.44 67 THR A O 1
ATOM 498 N N . ILE A 1 68 ? 45.406 -12.992 -0.106 1 80.38 68 ILE A N 1
ATOM 499 C CA . ILE A 1 68 ? 46.75 -13.547 -0.144 1 80.38 68 ILE A CA 1
ATOM 500 C C . ILE A 1 68 ? 47.281 -13.727 1.278 1 80.38 68 ILE A C 1
ATOM 502 O O . ILE A 1 68 ? 47.5 -12.75 2.002 1 80.38 68 ILE A O 1
ATOM 506 N N . LYS A 1 69 ? 47.438 -14.914 1.663 1 79.5 69 LYS A N 1
ATOM 507 C CA . LYS A 1 69 ? 47.906 -15.219 3.012 1 79.5 69 LYS A CA 1
ATOM 508 C C . LYS A 1 69 ? 49.188 -16.047 2.975 1 79.5 69 LYS A C 1
ATOM 510 O O . LYS A 1 69 ? 49.344 -16.922 2.111 1 79.5 69 LYS A O 1
ATOM 515 N N . ILE A 1 70 ? 50.156 -15.734 3.889 1 76.62 70 ILE A N 1
ATOM 516 C CA . ILE A 1 70 ? 51.344 -16.578 4.082 1 76.62 70 ILE A CA 1
ATOM 517 C C . ILE A 1 70 ? 50.938 -17.844 4.832 1 76.62 70 ILE A C 1
ATOM 519 O O . ILE A 1 70 ? 50.375 -17.781 5.918 1 76.62 70 ILE A O 1
ATOM 523 N N . VAL A 1 71 ? 51.156 -18.984 4.168 1 73.62 71 VAL A N 1
ATOM 524 C CA . VAL A 1 71 ? 50.812 -20.25 4.797 1 73.62 71 VAL A CA 1
ATOM 525 C C . VAL A 1 71 ? 51.562 -20.391 6.121 1 73.62 71 VAL A C 1
ATOM 527 O O . VAL A 1 71 ? 52.781 -20.25 6.168 1 73.62 71 VAL A O 1
ATOM 530 N N . GLY A 1 72 ? 50.844 -20.609 7.293 1 63.06 72 GLY A N 1
ATOM 531 C CA . GLY A 1 72 ? 51.438 -20.781 8.617 1 63.06 72 GLY A CA 1
ATOM 532 C C . GLY A 1 72 ? 51.531 -19.484 9.398 1 63.06 72 GLY A C 1
ATOM 533 O O . GLY A 1 72 ? 52.062 -19.453 10.508 1 63.06 72 GLY A O 1
ATOM 534 N N . SER A 1 73 ? 51.188 -18.344 8.75 1 64.44 73 SER A N 1
ATOM 535 C CA . SER A 1 73 ? 51.219 -17.047 9.414 1 64.44 73 SER A CA 1
ATOM 536 C C . SER A 1 73 ? 49.875 -16.328 9.289 1 64.44 73 SER A C 1
ATOM 538 O O . SER A 1 73 ? 49.094 -16.641 8.406 1 64.44 73 SER A O 1
ATOM 540 N N . SER A 1 74 ? 49.594 -15.539 10.25 1 64.69 74 SER A N 1
ATOM 541 C CA . SER A 1 74 ? 48.375 -14.734 10.219 1 64.69 74 SER A CA 1
ATOM 542 C C . SER A 1 74 ? 48.531 -13.508 9.336 1 64.69 74 SER A C 1
ATOM 544 O O . SER A 1 74 ? 47.562 -12.781 9.086 1 64.69 74 SER A O 1
ATOM 546 N N . ASN A 1 75 ? 49.594 -13.344 8.734 1 67.62 75 ASN A N 1
ATOM 547 C CA . ASN A 1 75 ? 49.875 -12.195 7.883 1 67.62 75 ASN A CA 1
ATOM 548 C C . ASN A 1 75 ? 49.281 -12.383 6.48 1 67.62 75 ASN A C 1
ATOM 550 O O . ASN A 1 75 ? 49.5 -13.422 5.852 1 67.62 75 ASN A O 1
ATOM 554 N N . GLY A 1 76 ? 48.438 -11.656 6.082 1 74.75 76 GLY A N 1
ATOM 555 C CA . GLY A 1 76 ? 47.844 -11.695 4.758 1 74.75 76 GLY A CA 1
ATOM 556 C C . GLY A 1 76 ? 47.406 -10.328 4.262 1 74.75 76 GLY A C 1
ATOM 557 O O . GLY A 1 76 ? 47.531 -9.336 4.973 1 74.75 76 GLY A O 1
ATOM 558 N N . THR A 1 77 ? 47.219 -10.297 2.918 1 77.38 77 THR A N 1
ATOM 559 C CA . THR A 1 77 ? 46.688 -9.102 2.271 1 77.38 77 THR A CA 1
ATOM 560 C C . THR A 1 77 ? 45.594 -9.461 1.276 1 77.38 77 THR A C 1
ATOM 562 O O . THR A 1 77 ? 45.312 -10.641 1.049 1 77.38 77 THR A O 1
ATOM 565 N N . VAL A 1 78 ? 44.938 -8.5 0.828 1 78.19 78 VAL A N 1
ATOM 566 C CA . VAL A 1 78 ? 43.906 -8.68 -0.201 1 78.19 78 VAL A CA 1
ATOM 567 C C . VAL A 1 78 ? 44.25 -7.816 -1.417 1 78.19 78 VAL A C 1
ATOM 569 O O . VAL A 1 78 ? 44.906 -6.773 -1.288 1 78.19 78 VAL A O 1
ATOM 572 N N . THR A 1 79 ? 43.875 -8.328 -2.607 1 78.81 79 THR A N 1
ATOM 573 C CA . THR A 1 79 ? 44.156 -7.594 -3.832 1 78.81 79 THR A CA 1
ATOM 574 C C . THR A 1 79 ? 43.281 -6.355 -3.939 1 78.81 79 THR A C 1
ATOM 576 O O . THR A 1 79 ? 42.156 -6.336 -3.41 1 78.81 79 THR A O 1
ATOM 579 N N . ASP A 1 80 ? 43.812 -5.34 -4.617 1 69.19 80 ASP A N 1
ATOM 580 C CA . ASP A 1 80 ? 43.062 -4.109 -4.875 1 69.19 80 ASP A CA 1
ATOM 581 C C . ASP A 1 80 ? 42.25 -4.227 -6.148 1 69.19 80 ASP A C 1
ATOM 583 O O . ASP A 1 80 ? 42.094 -5.316 -6.703 1 69.19 80 ASP A O 1
ATOM 587 N N . VAL A 1 81 ? 41.656 -3.145 -6.637 1 67.38 81 VAL A N 1
ATOM 588 C CA . VAL A 1 81 ? 40.719 -3.115 -7.758 1 67.38 81 VAL A CA 1
ATOM 589 C C . VAL A 1 81 ? 41.438 -3.533 -9.039 1 67.38 81 VAL A C 1
ATOM 591 O O . VAL A 1 81 ? 40.812 -3.941 -10.016 1 67.38 81 VAL A O 1
ATOM 594 N N . ASN A 1 82 ? 42.656 -3.375 -9.07 1 70.62 82 ASN A N 1
ATOM 595 C CA . ASN A 1 82 ? 43.438 -3.781 -10.234 1 70.62 82 ASN A CA 1
ATOM 596 C C . ASN A 1 82 ? 44.031 -5.168 -10.047 1 70.62 82 ASN A C 1
ATOM 598 O O . ASN A 1 82 ? 44.906 -5.578 -10.812 1 70.62 82 ASN A O 1
ATOM 602 N N . GLY A 1 83 ? 43.688 -5.828 -9 1 74.94 83 GLY A N 1
ATOM 603 C CA . GLY A 1 83 ? 44.188 -7.156 -8.695 1 74.94 83 GLY A CA 1
ATOM 604 C C . GLY A 1 83 ? 45.594 -7.129 -8.078 1 74.94 83 GLY A C 1
ATOM 605 O O . GLY A 1 83 ? 46.25 -8.172 -7.961 1 74.94 83 GLY A O 1
ATOM 606 N N . LYS A 1 84 ? 46.094 -6 -7.766 1 78.62 84 LYS A N 1
ATOM 607 C CA . LYS A 1 84 ? 47.438 -5.879 -7.258 1 78.62 84 LYS A CA 1
ATOM 608 C C . LYS A 1 84 ? 47.469 -6.059 -5.742 1 78.62 84 LYS A C 1
ATOM 610 O O . LYS A 1 84 ? 46.531 -5.711 -5.047 1 78.62 84 LYS A O 1
ATOM 615 N N . PHE A 1 85 ? 48.562 -6.711 -5.227 1 79.12 85 PHE A N 1
ATOM 616 C CA . PHE A 1 85 ? 48.75 -6.848 -3.785 1 79.12 85 PHE A CA 1
ATOM 617 C C . PHE A 1 85 ? 50.188 -6.559 -3.4 1 79.12 85 PHE A C 1
ATOM 619 O O . PHE A 1 85 ? 51.094 -6.633 -4.238 1 79.12 85 PHE A O 1
ATOM 626 N N . THR A 1 86 ? 50.375 -5.996 -2.178 1 80.94 86 THR A N 1
ATOM 627 C CA . THR A 1 86 ? 51.688 -5.871 -1.529 1 80.94 86 THR A CA 1
ATOM 628 C C . THR A 1 86 ? 51.688 -6.621 -0.201 1 80.94 86 THR A C 1
ATOM 630 O O . THR A 1 86 ? 50.75 -6.512 0.591 1 80.94 86 THR A O 1
ATOM 633 N N . LEU A 1 87 ? 52.656 -7.477 0.028 1 78.38 87 LEU A N 1
ATOM 634 C CA . LEU A 1 87 ? 52.781 -8.297 1.23 1 78.38 87 LEU A CA 1
ATOM 635 C C . LEU A 1 87 ? 54.219 -8.406 1.656 1 78.38 87 LEU A C 1
ATOM 637 O O . LEU A 1 87 ? 55.125 -8.594 0.816 1 78.38 87 LEU A O 1
ATOM 641 N N . ASN A 1 88 ? 54.469 -8.164 2.854 1 77.56 88 ASN A N 1
ATOM 642 C CA . ASN A 1 88 ? 55.781 -8.461 3.389 1 77.56 88 ASN A CA 1
ATOM 643 C C . ASN A 1 88 ? 55.938 -9.945 3.713 1 77.56 88 ASN A C 1
ATOM 645 O O . ASN A 1 88 ? 55.25 -10.469 4.582 1 77.56 88 ASN A O 1
ATOM 649 N N . ALA A 1 89 ? 56.781 -10.609 2.969 1 77.19 89 ALA A N 1
ATOM 650 C CA . ALA A 1 89 ? 57 -12.039 3.168 1 77.19 89 ALA A CA 1
ATOM 651 C C . ALA A 1 89 ? 58.438 -12.414 2.914 1 77.19 89 ALA A C 1
ATOM 653 O O . ALA A 1 89 ? 59.156 -11.727 2.17 1 77.19 89 ALA A O 1
ATOM 654 N N . ILE A 1 90 ? 58.969 -13.406 3.605 1 77.19 90 ILE A N 1
ATOM 655 C CA . ILE A 1 90 ? 60.312 -13.953 3.414 1 77.19 90 ILE A CA 1
ATOM 656 C C . ILE A 1 90 ? 60.344 -14.766 2.125 1 77.19 90 ILE A C 1
ATOM 658 O O . ILE A 1 90 ? 59.375 -15.414 1.756 1 77.19 90 ILE A O 1
ATOM 662 N N . GLN A 1 91 ? 61.438 -14.695 1.453 1 76.88 91 GLN A N 1
ATOM 663 C CA . GLN A 1 91 ? 61.625 -15.461 0.228 1 76.88 91 GLN A CA 1
ATOM 664 C C . GLN A 1 91 ? 61.406 -16.953 0.478 1 76.88 91 GLN A C 1
ATOM 666 O O . GLN A 1 91 ? 61.844 -17.484 1.506 1 76.88 91 GLN A O 1
ATOM 671 N N . ASN A 1 92 ? 60.688 -17.703 -0.409 1 76.19 92 ASN A N 1
ATOM 672 C CA . ASN A 1 92 ? 60.406 -19.125 -0.428 1 76.19 92 ASN A CA 1
ATOM 673 C C . ASN A 1 92 ? 59.25 -19.484 0.5 1 76.19 92 ASN A C 1
ATOM 675 O O . ASN A 1 92 ? 59.031 -20.656 0.794 1 76.19 92 ASN A O 1
ATOM 679 N N . THR A 1 93 ? 58.625 -18.484 0.866 1 79 93 THR A N 1
ATOM 680 C CA . THR A 1 93 ? 57.406 -18.766 1.614 1 79 93 THR A CA 1
ATOM 681 C C . THR A 1 93 ? 56.25 -19.062 0.667 1 79 93 THR A C 1
ATOM 683 O O . THR A 1 93 ? 56.219 -18.594 -0.47 1 79 93 THR A O 1
ATOM 686 N N . ILE A 1 94 ? 55.344 -19.844 1.123 1 80.81 94 ILE A N 1
ATOM 687 C CA . ILE A 1 94 ? 54.188 -20.203 0.315 1 80.81 94 ILE A CA 1
ATOM 688 C C . ILE A 1 94 ? 53.031 -19.312 0.665 1 80.81 94 ILE A C 1
ATOM 690 O O . ILE A 1 94 ? 52.656 -19.156 1.837 1 80.81 94 ILE A O 1
ATOM 694 N N . LEU A 1 95 ? 52.5 -18.75 -0.41 1 82.25 95 LEU A N 1
ATOM 695 C CA . LEU A 1 95 ? 51.312 -17.922 -0.284 1 82.25 95 LEU A CA 1
ATOM 696 C C . LEU A 1 95 ? 50.062 -18.734 -0.66 1 82.25 95 LEU A C 1
ATOM 698 O O . LEU A 1 95 ? 50.062 -19.484 -1.633 1 82.25 95 LEU A O 1
ATOM 702 N N . HIS A 1 96 ? 49.125 -18.625 0.136 1 79.44 96 HIS A N 1
ATOM 703 C CA . HIS A 1 96 ? 47.812 -19.125 -0.19 1 79.44 96 HIS A CA 1
ATOM 704 C C . HIS A 1 96 ? 46.906 -18.016 -0.729 1 79.44 96 HIS A C 1
ATOM 706 O O . HIS A 1 96 ? 46.594 -17.062 -0.007 1 79.44 96 HIS A O 1
ATOM 712 N N . VAL A 1 97 ? 46.562 -18.109 -2.008 1 79.69 97 VAL A N 1
ATOM 713 C CA . VAL A 1 97 ? 45.75 -17.109 -2.682 1 79.69 97 VAL A CA 1
ATOM 714 C C . VAL A 1 97 ? 44.344 -17.672 -2.938 1 79.69 97 VAL A C 1
ATOM 716 O O . VAL A 1 97 ? 44.188 -18.719 -3.562 1 79.69 97 VAL A O 1
ATOM 719 N N . SER A 1 98 ? 43.438 -16.984 -2.371 1 74.81 98 SER A N 1
ATOM 720 C CA . SER A 1 98 ? 42.062 -17.469 -2.529 1 74.81 98 SER A CA 1
ATOM 721 C C . SER A 1 98 ? 41.094 -16.312 -2.836 1 74.81 98 SER A C 1
ATOM 723 O O . SER A 1 98 ? 41.344 -15.172 -2.449 1 74.81 98 SER A O 1
ATOM 725 N N . SER A 1 99 ? 40.188 -16.609 -3.736 1 69.75 99 SER A N 1
ATOM 726 C CA . SER A 1 99 ? 39.094 -15.703 -4.047 1 69.75 99 SER A CA 1
ATOM 727 C C . SER A 1 99 ? 37.812 -16.469 -4.336 1 69.75 99 SER A C 1
ATOM 729 O O . SER A 1 99 ? 37.844 -17.578 -4.855 1 69.75 99 SER A O 1
ATOM 731 N N . VAL A 1 100 ? 36.688 -15.914 -3.902 1 58.16 100 VAL A N 1
ATOM 732 C CA . VAL A 1 100 ? 35.406 -16.547 -4.121 1 58.16 100 VAL A CA 1
ATOM 733 C C . VAL A 1 100 ? 35.188 -16.797 -5.613 1 58.16 100 VAL A C 1
ATOM 735 O O . VAL A 1 100 ? 35.344 -15.891 -6.43 1 58.16 100 VAL A O 1
ATOM 738 N N . GLY A 1 101 ? 34.875 -17.984 -6.047 1 57.28 101 GLY A N 1
ATOM 739 C CA . GLY A 1 101 ? 34.625 -18.391 -7.422 1 57.28 101 GLY A CA 1
ATOM 740 C C . GLY A 1 101 ? 35.875 -18.922 -8.117 1 57.28 101 GLY A C 1
ATOM 741 O O . GLY A 1 101 ? 35.812 -19.344 -9.266 1 57.28 101 GLY A O 1
ATOM 742 N N . PHE A 1 102 ? 37.062 -18.812 -7.406 1 65.19 102 PHE A N 1
ATOM 743 C CA . PHE A 1 102 ? 38.312 -19.266 -8 1 65.19 102 PHE A CA 1
ATOM 744 C C . PHE A 1 102 ? 38.938 -20.359 -7.145 1 65.19 102 PHE A C 1
ATOM 746 O O . PHE A 1 102 ? 38.812 -20.359 -5.918 1 65.19 102 PHE A O 1
ATOM 753 N N . ALA A 1 103 ? 39.469 -21.344 -7.793 1 66 103 ALA A N 1
ATOM 754 C CA . ALA A 1 103 ? 40.219 -22.359 -7.078 1 66 103 ALA A CA 1
ATOM 755 C C . ALA A 1 103 ? 41.438 -21.75 -6.375 1 66 103 ALA A C 1
ATOM 757 O O . ALA A 1 103 ? 42.219 -21.016 -6.996 1 66 103 ALA A O 1
ATOM 758 N N . PRO A 1 104 ? 41.469 -21.922 -5.031 1 70.69 104 PRO A N 1
ATOM 759 C CA . PRO A 1 104 ? 42.656 -21.391 -4.352 1 70.69 104 PRO A CA 1
ATOM 760 C C . PRO A 1 104 ? 43.969 -21.938 -4.93 1 70.69 104 PRO A C 1
ATOM 762 O O . PRO A 1 104 ? 44 -23.047 -5.461 1 70.69 104 PRO A O 1
ATOM 765 N N . LYS A 1 105 ? 44.969 -21.094 -4.957 1 76.25 105 LYS A N 1
ATOM 766 C CA . LYS A 1 105 ? 46.281 -21.438 -5.48 1 76.25 105 LYS A CA 1
ATOM 767 C C . LYS A 1 105 ? 47.375 -21.109 -4.469 1 76.25 105 LYS A C 1
ATOM 769 O O . LYS A 1 105 ? 47.375 -20.047 -3.855 1 76.25 105 LYS A O 1
ATOM 774 N N . GLU A 1 106 ? 48.219 -22.156 -4.156 1 77.81 106 GLU A N 1
ATOM 775 C CA . GLU A 1 106 ? 49.406 -21.891 -3.361 1 77.81 106 GLU A CA 1
ATOM 776 C C . GLU A 1 106 ? 50.594 -21.516 -4.25 1 77.81 106 GLU A C 1
ATOM 778 O O . GLU A 1 106 ? 50.875 -22.188 -5.242 1 77.81 106 GLU A O 1
ATOM 783 N N . VAL A 1 107 ? 51.188 -20.391 -3.963 1 80.62 107 VAL A N 1
ATOM 784 C CA . VAL A 1 107 ? 52.312 -19.891 -4.77 1 80.62 107 VAL A CA 1
ATOM 785 C C . VAL A 1 107 ? 53.531 -19.656 -3.883 1 80.62 107 VAL A C 1
ATOM 787 O O . VAL A 1 107 ? 53.406 -19.047 -2.822 1 80.62 107 VAL A O 1
ATOM 790 N N . LYS A 1 108 ? 54.625 -20.188 -4.211 1 79.44 108 LYS A N 1
ATOM 791 C CA . LYS A 1 108 ? 55.906 -19.938 -3.518 1 79.44 108 LYS A CA 1
ATOM 792 C C . LYS A 1 108 ? 56.469 -18.562 -3.875 1 79.44 108 LYS A C 1
ATOM 794 O O . LYS A 1 108 ? 56.531 -18.203 -5.051 1 79.44 108 LYS A O 1
ATOM 799 N N . VAL A 1 109 ? 56.844 -17.859 -2.932 1 79.88 109 VAL A N 1
ATOM 800 C CA . VAL A 1 109 ? 57.406 -16.531 -3.131 1 79.88 109 VAL A CA 1
ATOM 801 C C . VAL A 1 109 ? 58.812 -16.656 -3.721 1 79.88 109 VAL A C 1
ATOM 803 O O . VAL A 1 109 ? 59.75 -17.109 -3.047 1 79.88 109 VAL A O 1
ATOM 806 N N . VAL A 1 110 ? 58.844 -16.453 -5.012 1 77.56 110 VAL A N 1
ATOM 807 C CA . VAL A 1 110 ? 60.156 -16.406 -5.691 1 77.56 110 VAL A CA 1
ATOM 808 C C . VAL A 1 110 ? 60.344 -15.039 -6.355 1 77.56 110 VAL A C 1
ATOM 810 O O . VAL A 1 110 ? 59.625 -14.719 -7.32 1 77.56 110 VAL A O 1
ATOM 813 N N . GLY A 1 111 ? 61.156 -14.047 -5.801 1 74.69 111 GLY A N 1
ATOM 814 C CA . GLY A 1 111 ? 61.406 -12.719 -6.324 1 74.69 111 GLY A CA 1
ATOM 815 C C . GLY A 1 111 ? 60.531 -11.656 -5.719 1 74.69 111 GLY A C 1
ATOM 816 O O . GLY A 1 111 ? 59.75 -11.93 -4.797 1 74.69 111 GLY A O 1
ATOM 817 N N . SER A 1 112 ? 60.594 -10.484 -6.234 1 75 112 SER A N 1
ATOM 818 C CA . SER A 1 112 ? 59.906 -9.352 -5.617 1 75 112 SER A CA 1
ATOM 819 C C . SER A 1 112 ? 58.594 -9.055 -6.324 1 75 112 SER A C 1
ATOM 821 O O . SER A 1 112 ? 57.781 -8.258 -5.836 1 75 112 SER A O 1
ATOM 823 N N . SER A 1 113 ? 58.281 -9.695 -7.406 1 78.56 113 SER A N 1
ATOM 824 C CA . SER A 1 113 ? 57.031 -9.477 -8.148 1 78.56 113 SER A CA 1
ATOM 825 C C . SER A 1 113 ? 56.375 -10.797 -8.539 1 78.56 113 SER A C 1
ATOM 827 O O . SER A 1 113 ? 57 -11.625 -9.203 1 78.56 113 SER A O 1
ATOM 829 N N . LEU A 1 114 ? 55.156 -11.039 -8.094 1 82.56 114 LEU A N 1
ATOM 830 C CA . LEU A 1 114 ? 54.438 -12.281 -8.375 1 82.56 114 LEU A CA 1
ATOM 831 C C . LEU A 1 114 ? 53.219 -12.023 -9.266 1 82.56 114 LEU A C 1
ATOM 833 O O . LEU A 1 114 ? 52.469 -11.062 -9.047 1 82.56 114 LEU A O 1
ATOM 837 N N . ASN A 1 115 ? 53.031 -12.766 -10.352 1 81.88 115 ASN A N 1
ATOM 838 C CA . ASN A 1 115 ? 51.812 -12.82 -11.156 1 81.88 115 ASN A CA 1
ATOM 839 C C . ASN A 1 115 ? 51.062 -14.109 -10.906 1 81.88 115 ASN A C 1
ATOM 841 O O . ASN A 1 115 ? 51.5 -15.195 -11.305 1 81.88 115 ASN A O 1
ATOM 845 N N . ILE A 1 116 ? 50 -13.984 -10.266 1 82.88 116 ILE A N 1
ATOM 846 C CA . ILE A 1 116 ? 49.219 -15.156 -9.875 1 82.88 116 ILE A CA 1
ATOM 847 C C . ILE A 1 116 ? 47.938 -15.211 -10.711 1 82.88 116 ILE A C 1
ATOM 849 O O . ILE A 1 116 ? 47.188 -14.242 -10.758 1 82.88 116 ILE A O 1
ATOM 853 N N . VAL A 1 117 ? 47.688 -16.234 -11.383 1 80.19 117 VAL A N 1
ATOM 854 C CA . VAL A 1 117 ? 46.469 -16.469 -12.141 1 80.19 117 VAL A CA 1
ATOM 855 C C . VAL A 1 117 ? 45.594 -17.5 -11.406 1 80.19 117 VAL A C 1
ATOM 857 O O . VAL A 1 117 ? 46 -18.625 -11.172 1 80.19 117 VAL A O 1
ATOM 860 N N . LEU A 1 118 ? 44.469 -17.078 -10.961 1 75.38 118 LEU A N 1
ATOM 861 C CA . LEU A 1 118 ? 43.531 -18 -10.352 1 75.38 118 LEU A CA 1
ATOM 862 C C . LEU A 1 118 ? 42.562 -18.547 -11.398 1 75.38 118 LEU A C 1
ATOM 864 O O . LEU A 1 118 ? 42.125 -17.812 -12.289 1 75.38 118 LEU A O 1
ATOM 868 N N . LYS A 1 119 ? 42.375 -19.797 -11.367 1 66.25 119 LYS A N 1
ATOM 869 C CA . LYS A 1 119 ? 41.406 -20.438 -12.25 1 66.25 119 LYS A CA 1
ATOM 870 C C . LYS A 1 119 ? 40.031 -20.484 -11.617 1 66.25 119 LYS A C 1
ATOM 872 O O . LYS A 1 119 ? 39.875 -20.672 -10.406 1 66.25 119 LYS A O 1
ATOM 877 N N . GLU A 1 120 ? 39 -20.203 -12.391 1 58.31 120 GLU A N 1
ATOM 878 C CA . GLU A 1 120 ? 37.625 -20.297 -11.898 1 58.31 120 GLU A CA 1
ATOM 879 C C . GLU A 1 120 ? 37.312 -21.703 -11.391 1 58.31 120 GLU A C 1
ATOM 881 O O . GLU A 1 120 ? 37.719 -22.688 -12 1 58.31 120 GLU A O 1
ATOM 886 N N . ASP A 1 121 ? 36.938 -21.781 -10.211 1 52.25 121 ASP A N 1
ATOM 887 C CA . ASP A 1 121 ? 36.562 -23.062 -9.656 1 52.25 121 ASP A CA 1
ATOM 888 C C . ASP A 1 121 ? 35.25 -23.547 -10.281 1 52.25 121 ASP A C 1
ATOM 890 O O . ASP A 1 121 ? 34.156 -23.094 -9.914 1 52.25 121 ASP A O 1
ATOM 894 N N . THR A 1 122 ? 35.281 -24.156 -11.359 1 46.22 122 THR A N 1
ATOM 895 C CA . THR A 1 122 ? 34.125 -24.672 -12.094 1 46.22 122 THR A CA 1
ATOM 896 C C . THR A 1 122 ? 33.562 -25.922 -11.43 1 46.22 122 THR A C 1
ATOM 898 O O . THR A 1 122 ? 32.594 -26.516 -11.914 1 46.22 122 THR A O 1
ATOM 901 N N . ASN A 1 123 ? 34.156 -26.375 -10.406 1 47.66 123 ASN A N 1
ATOM 902 C CA . ASN A 1 123 ? 33.688 -27.641 -9.859 1 47.66 123 ASN A CA 1
ATOM 903 C C . ASN A 1 123 ? 32.469 -27.438 -8.969 1 47.66 123 ASN A C 1
ATOM 905 O O . ASN A 1 123 ? 32.5 -26.656 -8.016 1 47.66 123 ASN A O 1
ATOM 909 N N . MET A 1 124 ? 31.328 -28.031 -9.359 1 49.31 124 MET A N 1
ATOM 910 C CA . MET A 1 124 ? 30.016 -28.031 -8.711 1 49.31 124 MET A CA 1
ATOM 911 C C . MET A 1 124 ? 30.141 -28.375 -7.23 1 49.31 124 MET A C 1
ATOM 913 O O . MET A 1 124 ? 29.375 -27.891 -6.402 1 49.31 124 MET A O 1
ATOM 917 N N . LEU A 1 125 ? 31.094 -29.141 -6.883 1 47.06 125 LEU A N 1
ATOM 918 C CA . LEU A 1 125 ? 31.188 -29.641 -5.512 1 47.06 125 LEU A CA 1
ATOM 919 C C . LEU A 1 125 ? 31.734 -28.562 -4.586 1 47.06 125 LEU A C 1
ATOM 921 O O . LEU A 1 125 ? 31.547 -28.625 -3.367 1 47.06 125 LEU A O 1
ATOM 925 N N . SER A 1 126 ? 32.281 -27.516 -5.137 1 55.09 126 SER A N 1
ATOM 926 C CA . SER A 1 126 ? 32.812 -26.422 -4.34 1 55.09 126 SER A CA 1
ATOM 927 C C . SER A 1 126 ? 31.812 -25.266 -4.242 1 55.09 126 SER A C 1
ATOM 929 O O . SER A 1 126 ? 32.094 -24.266 -3.596 1 55.09 126 SER A O 1
ATOM 931 N N . GLU A 1 127 ? 30.672 -25.672 -4.719 1 67.25 127 GLU A N 1
ATOM 932 C CA . GLU A 1 127 ? 29.625 -24.656 -4.691 1 67.25 127 GLU A CA 1
ATOM 933 C C . GLU A 1 127 ? 29.109 -24.422 -3.27 1 67.25 127 GLU A C 1
ATOM 935 O O . GLU A 1 127 ? 28.969 -25.375 -2.494 1 67.25 127 GLU A O 1
ATOM 940 N N . VAL A 1 128 ? 29.094 -23.219 -2.924 1 69.88 128 VAL A N 1
ATOM 941 C CA . VAL A 1 128 ? 28.547 -22.844 -1.621 1 69.88 128 VAL A CA 1
ATOM 942 C C . VAL A 1 128 ? 27.016 -22.734 -1.711 1 69.88 128 VAL A C 1
ATOM 944 O O . VAL A 1 128 ? 26.5 -22.062 -2.607 1 69.88 128 VAL A O 1
ATOM 947 N N . VAL A 1 129 ? 26.375 -23.484 -0.921 1 76.12 129 VAL A N 1
ATOM 948 C CA . VAL A 1 129 ? 24.906 -23.453 -0.92 1 76.12 129 VAL A CA 1
ATOM 949 C C . VAL A 1 129 ? 24.406 -22.875 0.404 1 76.12 129 VAL A C 1
ATOM 951 O O . VAL A 1 129 ? 25.062 -23.016 1.437 1 76.12 129 VAL A O 1
ATOM 954 N N . ALA A 1 130 ? 23.328 -22.234 0.278 1 74.25 130 ALA A N 1
ATOM 955 C CA . ALA A 1 130 ? 22.703 -21.672 1.473 1 74.25 130 ALA A CA 1
ATOM 956 C C . ALA A 1 130 ? 21.938 -22.734 2.246 1 74.25 130 ALA A C 1
ATOM 958 O O . ALA A 1 130 ? 21.125 -23.484 1.667 1 74.25 130 ALA A O 1
ATOM 959 N N . ILE A 1 131 ? 22.406 -22.781 3.42 1 70.12 131 ILE A N 1
ATOM 960 C CA . ILE A 1 131 ? 21.703 -23.703 4.301 1 70.12 131 ILE A CA 1
ATOM 961 C C . ILE A 1 131 ? 21.203 -22.953 5.531 1 70.12 131 ILE A C 1
ATOM 963 O O . ILE A 1 131 ? 21.906 -22.109 6.09 1 70.12 131 ILE A O 1
ATOM 967 N N . GLY A 1 132 ? 19.875 -22.781 5.68 1 67.56 132 GLY A N 1
ATOM 968 C CA . GLY A 1 132 ? 19.25 -22.109 6.809 1 67.56 132 GLY A CA 1
ATOM 969 C C . GLY A 1 132 ? 19.891 -20.781 7.16 1 67.56 132 GLY A C 1
ATOM 970 O O . GLY A 1 132 ? 19.797 -19.828 6.398 1 67.56 132 GLY A O 1
ATOM 971 N N . TYR A 1 133 ? 20.719 -20.688 8.242 1 68.56 133 TYR A N 1
ATOM 972 C CA . TYR A 1 133 ? 21.344 -19.469 8.75 1 68.56 133 TYR A CA 1
ATOM 973 C C . TYR A 1 133 ? 22.844 -19.469 8.469 1 68.56 133 TYR A C 1
ATOM 975 O O . TYR A 1 133 ? 23.625 -19.031 9.312 1 68.56 133 TYR A O 1
ATOM 983 N N . GLY A 1 134 ? 23.141 -20.094 7.172 1 67.81 134 GLY A N 1
ATOM 984 C CA . GLY A 1 134 ? 24.547 -20.078 6.789 1 67.81 134 GLY A CA 1
ATOM 985 C C . GLY A 1 134 ? 24.797 -20.688 5.414 1 67.81 134 GLY A C 1
ATOM 986 O O . GLY A 1 134 ? 23.844 -21 4.695 1 67.81 134 GLY A O 1
ATOM 987 N N . ASN A 1 135 ? 26.016 -20.594 5.062 1 69.81 135 ASN A N 1
ATOM 988 C CA . ASN A 1 135 ? 26.453 -21.188 3.807 1 69.81 135 ASN A CA 1
ATOM 989 C C . ASN A 1 135 ? 27.484 -22.297 4.039 1 69.81 135 ASN A C 1
ATOM 991 O O . ASN A 1 135 ? 28.234 -22.25 5.016 1 69.81 135 ASN A O 1
ATOM 995 N N . GLN A 1 136 ? 27.359 -23.266 3.307 1 73.12 136 GLN A N 1
ATOM 996 C CA . GLN A 1 136 ? 28.312 -24.359 3.348 1 73.12 136 GLN A CA 1
ATOM 997 C C . GLN A 1 136 ? 28.641 -24.859 1.943 1 73.12 136 GLN A C 1
ATOM 999 O O . GLN A 1 136 ? 27.812 -24.766 1.038 1 73.12 136 GLN A O 1
ATOM 1004 N N . ARG A 1 137 ? 29.891 -25.453 1.994 1 70.06 137 ARG A N 1
ATOM 1005 C CA . ARG A 1 137 ? 30.234 -26.109 0.738 1 70.06 137 ARG A CA 1
ATOM 1006 C C . ARG A 1 137 ? 29.453 -27.406 0.56 1 70.06 137 ARG A C 1
ATOM 1008 O O . ARG A 1 137 ? 29.25 -28.141 1.521 1 70.06 137 ARG A O 1
ATOM 1015 N N . LYS A 1 138 ? 28.969 -27.609 -0.632 1 75 138 LYS A N 1
ATOM 1016 C CA . LYS A 1 138 ? 28.141 -28.781 -0.945 1 75 138 LYS A CA 1
ATOM 1017 C C . LYS A 1 138 ? 28.844 -30.078 -0.536 1 75 138 LYS A C 1
ATOM 1019 O O . LYS A 1 138 ? 28.203 -30.984 -0.015 1 75 138 LYS A O 1
ATOM 1024 N N . GLN A 1 139 ? 30.094 -30.234 -0.806 1 75.12 139 GLN A N 1
ATOM 1025 C CA . GLN A 1 139 ? 30.828 -31.453 -0.531 1 75.12 139 GLN A CA 1
ATOM 1026 C C . GLN A 1 139 ? 30.938 -31.719 0.97 1 75.12 139 GLN A C 1
ATOM 1028 O O . GLN A 1 139 ? 31.203 -32.844 1.396 1 75.12 139 GLN A O 1
ATOM 1033 N N . ASP A 1 140 ? 30.719 -30.75 1.764 1 75.62 140 ASP A N 1
ATOM 1034 C CA . ASP A 1 140 ? 30.844 -30.891 3.209 1 75.62 140 ASP A CA 1
ATOM 1035 C C . ASP A 1 140 ? 29.484 -31.094 3.875 1 75.62 140 ASP A C 1
ATOM 1037 O O . ASP A 1 140 ? 29.406 -31.266 5.094 1 75.62 140 ASP A O 1
ATOM 1041 N N . LEU A 1 141 ? 28.531 -31.141 3.111 1 79.62 141 LEU A N 1
ATOM 1042 C CA . LEU A 1 141 ? 27.188 -31.266 3.668 1 79.62 141 LEU A CA 1
ATOM 1043 C C . LEU A 1 141 ? 26.906 -32.688 4.098 1 79.62 141 LEU A C 1
ATOM 1045 O O . LEU A 1 141 ? 27.312 -33.656 3.426 1 79.62 141 LEU A O 1
ATOM 1049 N N . SER A 1 142 ? 26.188 -32.812 5.121 1 83.88 142 SER A N 1
ATOM 1050 C CA . SER A 1 142 ? 25.75 -34.125 5.59 1 83.88 142 SER A CA 1
ATOM 1051 C C . SER A 1 142 ? 24.281 -34.375 5.266 1 83.88 142 SER A C 1
ATOM 1053 O O . SER A 1 142 ? 23.719 -35.406 5.652 1 83.88 142 SER A O 1
ATOM 1055 N N . THR A 1 143 ? 23.672 -33.469 4.602 1 82.94 143 THR A N 1
ATOM 1056 C CA . THR A 1 143 ? 22.25 -33.562 4.293 1 82.94 143 THR A CA 1
ATOM 1057 C C . THR A 1 143 ? 22.016 -33.531 2.783 1 82.94 143 THR A C 1
ATOM 1059 O O . THR A 1 143 ? 22.953 -33.281 2.014 1 82.94 143 THR A O 1
ATOM 1062 N N . ALA A 1 144 ? 20.828 -33.875 2.426 1 82.19 144 ALA A N 1
ATOM 1063 C CA . ALA A 1 144 ? 20.469 -33.875 1.009 1 82.19 144 ALA A CA 1
ATOM 1064 C C . ALA A 1 144 ? 20.016 -32.5 0.556 1 82.19 144 ALA A C 1
ATOM 1066 O O . ALA A 1 144 ? 18.938 -32.031 0.926 1 82.19 144 ALA A O 1
ATOM 1067 N N . VAL A 1 145 ? 20.734 -31.922 -0.235 1 80.69 145 VAL A N 1
ATOM 1068 C CA . VAL A 1 145 ? 20.469 -30.594 -0.749 1 80.69 145 VAL A CA 1
ATOM 1069 C C . VAL A 1 145 ? 20.734 -30.547 -2.252 1 80.69 145 VAL A C 1
ATOM 1071 O O . VAL A 1 145 ? 21.688 -31.156 -2.738 1 80.69 145 VAL A O 1
ATOM 1074 N N . ALA A 1 146 ? 19.75 -29.984 -2.928 1 83.38 146 ALA A N 1
ATOM 1075 C CA . ALA A 1 146 ? 19.922 -29.75 -4.359 1 83.38 146 ALA A CA 1
ATOM 1076 C C . ALA A 1 146 ? 19.906 -28.25 -4.668 1 83.38 146 ALA A C 1
ATOM 1078 O O . ALA A 1 146 ? 19.172 -27.484 -4.035 1 83.38 146 ALA A O 1
ATOM 1079 N N . SER A 1 147 ? 20.688 -27.875 -5.605 1 83.25 147 SER A N 1
ATOM 1080 C CA . SER A 1 147 ? 20.75 -26.453 -5.918 1 83.25 147 SER A CA 1
ATOM 1081 C C . SER A 1 147 ? 20.859 -26.219 -7.422 1 83.25 147 SER A C 1
ATOM 1083 O O . SER A 1 147 ? 21.391 -27.062 -8.148 1 83.25 147 SER A O 1
ATOM 1085 N N . VAL A 1 148 ? 20.234 -25.094 -7.801 1 78.31 148 VAL A N 1
ATOM 1086 C CA . VAL A 1 148 ? 20.359 -24.625 -9.18 1 78.31 148 VAL A CA 1
ATOM 1087 C C . VAL A 1 148 ? 20.875 -23.188 -9.195 1 78.31 148 VAL A C 1
ATOM 1089 O O . VAL A 1 148 ? 20.344 -22.312 -8.508 1 78.31 148 VAL A O 1
ATOM 1092 N N . LYS A 1 149 ? 22.016 -23.031 -9.781 1 74.56 149 LYS A N 1
ATOM 1093 C CA . LYS A 1 149 ? 22.562 -21.688 -9.961 1 74.56 149 LYS A CA 1
ATOM 1094 C C . LYS A 1 149 ? 22.094 -21.078 -11.281 1 74.56 149 LYS A C 1
ATOM 1096 O O . LYS A 1 149 ? 22.125 -21.75 -12.32 1 74.56 149 LYS A O 1
ATOM 1101 N N . ILE A 1 150 ? 21.547 -19.938 -11.078 1 66.19 150 ILE A N 1
ATOM 1102 C CA . ILE A 1 150 ? 21.125 -19.25 -12.289 1 66.19 150 ILE A CA 1
ATOM 1103 C C . ILE A 1 150 ? 22.25 -18.375 -12.805 1 66.19 150 ILE A C 1
ATOM 1105 O O . ILE A 1 150 ? 22.438 -17.25 -12.344 1 66.19 150 ILE A O 1
ATOM 1109 N N . ASP A 1 151 ? 23.359 -18.953 -13.133 1 55.41 151 ASP A N 1
ATOM 1110 C CA . ASP A 1 151 ? 24.516 -18.234 -13.633 1 55.41 151 ASP A CA 1
ATOM 1111 C C . ASP A 1 151 ? 24.266 -17.688 -15.039 1 55.41 151 ASP A C 1
ATOM 1113 O O . ASP A 1 151 ? 23.156 -17.766 -15.555 1 55.41 151 ASP A O 1
ATOM 1117 N N . GLN A 1 152 ? 25.234 -17.016 -15.531 1 46 152 GLN A N 1
ATOM 1118 C CA . GLN A 1 152 ? 25.266 -16.359 -16.828 1 46 152 GLN A CA 1
ATOM 1119 C C . GLN A 1 152 ? 24.688 -17.266 -17.922 1 46 152 GLN A C 1
ATOM 1121 O O . GLN A 1 152 ? 24.141 -16.781 -18.906 1 46 152 GLN A O 1
ATOM 1126 N N . SER A 1 153 ? 24.828 -18.531 -17.688 1 43.38 153 SER A N 1
ATOM 1127 C CA . SER A 1 153 ? 24.438 -19.422 -18.766 1 43.38 153 SER A CA 1
ATOM 1128 C C . SER A 1 153 ? 22.922 -19.594 -18.797 1 43.38 153 SER A C 1
ATOM 1130 O O . SER A 1 153 ? 22.375 -20.094 -19.781 1 43.38 153 SER A O 1
ATOM 1132 N N . MET A 1 154 ? 22.406 -19.531 -17.734 1 49.91 154 MET A N 1
ATOM 1133 C CA . MET A 1 154 ? 20.953 -19.562 -17.734 1 49.91 154 MET A CA 1
ATOM 1134 C C . MET A 1 154 ? 20.359 -18.234 -18.172 1 49.91 154 MET A C 1
ATOM 1136 O O . MET A 1 154 ? 19.312 -17.812 -17.688 1 49.91 154 MET A O 1
ATOM 1140 N N . LYS A 1 155 ? 21.156 -17.594 -18.984 1 51.97 155 LYS A N 1
ATOM 1141 C CA . LYS A 1 155 ? 20.875 -16.266 -19.5 1 51.97 155 LYS A CA 1
ATOM 1142 C C . LYS A 1 155 ? 19.531 -16.219 -20.203 1 51.97 155 LYS A C 1
ATOM 1144 O O . LYS A 1 155 ? 18.984 -15.133 -20.453 1 51.97 155 LYS A O 1
ATOM 1149 N N . SER A 1 156 ? 19.172 -17.453 -20.672 1 58.53 156 SER A N 1
ATOM 1150 C CA . SER A 1 156 ? 17.828 -17.312 -21.25 1 58.53 156 SER A CA 1
ATOM 1151 C C . SER A 1 156 ? 16.75 -17.5 -20.188 1 58.53 156 SER A C 1
ATOM 1153 O O . SER A 1 156 ? 16.766 -18.469 -19.438 1 58.53 156 SER A O 1
ATOM 1155 N N . ARG A 1 157 ? 16.141 -16.469 -19.688 1 59.69 157 ARG A N 1
ATOM 1156 C CA . ARG A 1 157 ? 15.227 -16.328 -18.562 1 59.69 157 ARG A CA 1
ATOM 1157 C C . ARG A 1 157 ? 14.078 -17.328 -18.672 1 59.69 157 ARG A C 1
ATOM 1159 O O . ARG A 1 157 ? 13.391 -17.375 -19.703 1 59.69 157 ARG A O 1
ATOM 1166 N N . PRO A 1 158 ? 14.047 -18.219 -17.609 1 63.59 158 PRO A N 1
ATOM 1167 C CA . PRO A 1 158 ? 12.742 -18.891 -17.562 1 63.59 158 PRO A CA 1
ATOM 1168 C C . PRO A 1 158 ? 11.602 -17.938 -17.203 1 63.59 158 PRO A C 1
ATOM 1170 O O . PRO A 1 158 ? 11.828 -16.906 -16.562 1 63.59 158 PRO A O 1
ATOM 1173 N N . SER A 1 159 ? 10.445 -18.234 -17.734 1 64.56 159 SER A N 1
ATOM 1174 C CA . SER A 1 159 ? 9.273 -17.391 -17.531 1 64.56 159 SER A CA 1
ATOM 1175 C C . SER A 1 159 ? 8.805 -17.422 -16.094 1 64.56 159 SER A C 1
ATOM 1177 O O . SER A 1 159 ? 8.195 -16.469 -15.602 1 64.56 159 SER A O 1
ATOM 1179 N N . ASN A 1 160 ? 8.992 -18.594 -15.352 1 73.19 160 ASN A N 1
ATOM 1180 C CA . ASN A 1 160 ? 8.531 -18.734 -13.977 1 73.19 160 ASN A CA 1
ATOM 1181 C C . ASN A 1 160 ? 9.391 -19.719 -13.195 1 73.19 160 ASN A C 1
ATOM 1183 O O . ASN A 1 160 ? 10.281 -20.359 -13.758 1 73.19 160 ASN A O 1
ATOM 1187 N N . LEU A 1 161 ? 9.25 -19.734 -11.938 1 74.31 161 LEU A N 1
ATOM 1188 C CA . LEU A 1 161 ? 10.023 -20.594 -11.039 1 74.31 161 LEU A CA 1
ATOM 1189 C C . LEU A 1 161 ? 9.828 -22.062 -11.383 1 74.31 161 LEU A C 1
ATOM 1191 O O . LEU A 1 161 ? 10.773 -22.859 -11.297 1 74.31 161 LEU A O 1
ATOM 1195 N N . ALA A 1 162 ? 8.633 -22.359 -11.742 1 74.5 162 ALA A N 1
ATOM 1196 C CA . ALA A 1 162 ? 8.352 -23.75 -12.102 1 74.5 162 ALA A CA 1
ATOM 1197 C C . ALA A 1 162 ? 9.227 -24.203 -13.258 1 74.5 162 ALA A C 1
ATOM 1199 O O . ALA A 1 162 ? 9.781 -25.312 -13.227 1 74.5 162 ALA A O 1
ATOM 1200 N N . SER A 1 163 ? 9.336 -23.375 -14.219 1 73 163 SER A N 1
ATOM 1201 C CA . SER A 1 163 ? 10.133 -23.719 -15.391 1 73 163 SER A CA 1
ATOM 1202 C C . SER A 1 163 ? 11.609 -23.875 -15.031 1 73 163 SER A C 1
ATOM 1204 O O . SER A 1 163 ? 12.336 -24.625 -15.688 1 73 163 SER A O 1
ATOM 1206 N N . MET A 1 164 ? 11.953 -23.297 -13.945 1 76.06 164 MET A N 1
ATOM 1207 C CA . MET A 1 164 ? 13.344 -23.391 -13.523 1 76.06 164 MET A CA 1
ATOM 1208 C C . MET A 1 164 ? 13.609 -24.688 -12.773 1 76.06 164 MET A C 1
ATOM 1210 O O . MET A 1 164 ? 14.703 -25.25 -12.844 1 76.06 164 MET A O 1
ATOM 1214 N N . LEU A 1 165 ? 12.664 -25.109 -12.156 1 82 165 LEU A N 1
ATOM 1215 C CA . LEU A 1 165 ? 12.875 -26.219 -11.234 1 82 165 LEU A CA 1
ATOM 1216 C C . LEU A 1 165 ? 12.445 -27.531 -11.859 1 82 165 LEU A C 1
ATOM 1218 O O . LEU A 1 165 ? 12.961 -28.594 -11.492 1 82 165 LEU A O 1
ATOM 1222 N N . GLN A 1 166 ? 11.562 -27.469 -12.766 1 84.31 166 GLN A N 1
ATOM 1223 C CA . GLN A 1 166 ? 11.016 -28.703 -13.32 1 84.31 166 GLN A CA 1
ATOM 1224 C C . GLN A 1 166 ? 12.102 -29.531 -14.016 1 84.31 166 GLN A C 1
ATOM 1226 O O . GLN A 1 166 ? 12.742 -29.047 -14.961 1 84.31 166 GLN A O 1
ATOM 1231 N N . GLY A 1 167 ? 12.367 -30.672 -13.516 1 83.44 167 GLY A N 1
A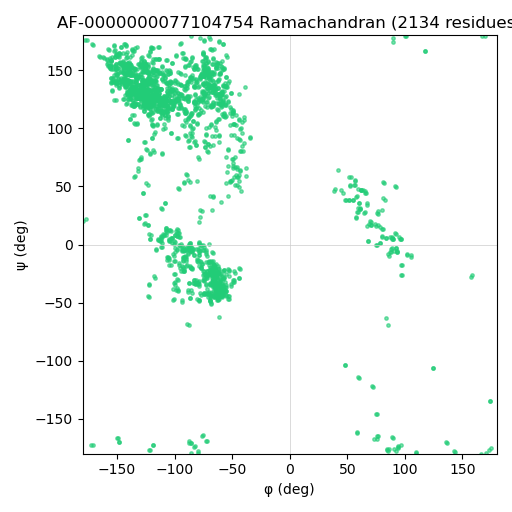TOM 1232 C CA . GLY A 1 167 ? 13.297 -31.609 -14.117 1 83.44 167 GLY A CA 1
ATOM 1233 C C . GLY A 1 167 ? 14.742 -31.344 -13.766 1 83.44 167 GLY A C 1
ATOM 1234 O O . GLY A 1 167 ? 15.648 -32 -14.25 1 83.44 167 GLY A O 1
ATOM 1235 N N . SER A 1 168 ? 14.906 -30.406 -12.914 1 86 168 SER A N 1
ATOM 1236 C CA . SER A 1 168 ? 16.281 -30 -12.641 1 86 168 SER A CA 1
ATOM 1237 C C . SER A 1 168 ? 16.844 -30.719 -11.422 1 86 168 SER A C 1
ATOM 1239 O O . SER A 1 168 ? 18.062 -30.844 -11.266 1 86 168 SER A O 1
ATOM 1241 N N . MET A 1 169 ? 15.953 -31.156 -10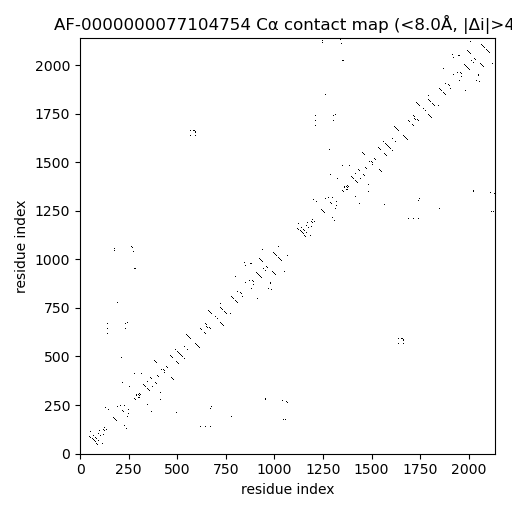.609 1 88.5 169 MET A N 1
ATOM 1242 C CA . MET A 1 169 ? 16.375 -31.781 -9.359 1 88.5 169 MET A CA 1
ATOM 1243 C C . MET A 1 169 ? 15.562 -33.031 -9.062 1 88.5 169 MET A C 1
ATOM 1245 O O . MET A 1 169 ? 14.336 -33.031 -9.172 1 88.5 169 MET A O 1
ATOM 1249 N N . PRO A 1 170 ? 16.281 -34.062 -8.719 1 91.69 170 PRO A N 1
ATOM 1250 C CA . PRO A 1 170 ? 15.516 -35.25 -8.344 1 91.69 170 PRO A CA 1
ATOM 1251 C C . PRO A 1 170 ? 14.711 -35.062 -7.059 1 91.69 170 PRO A C 1
ATOM 1253 O O . PRO A 1 170 ? 15.195 -34.406 -6.121 1 91.69 170 PRO A O 1
ATOM 1256 N N . GLY A 1 171 ? 13.594 -35.562 -7.039 1 89.25 171 GLY A N 1
ATOM 1257 C CA . GLY A 1 171 ? 12.773 -35.5 -5.844 1 89.25 171 GLY A CA 1
ATOM 1258 C C . GLY A 1 171 ? 11.922 -34.25 -5.742 1 89.25 171 GLY A C 1
ATOM 1259 O O . GLY A 1 171 ? 11.133 -34.125 -4.805 1 89.25 171 GLY A O 1
ATOM 1260 N N . VAL A 1 172 ? 12.117 -33.406 -6.602 1 89.38 172 VAL A N 1
ATOM 1261 C CA . VAL A 1 172 ? 11.32 -32.188 -6.645 1 89.38 172 VAL A CA 1
ATOM 1262 C C . VAL A 1 172 ? 10.344 -32.25 -7.82 1 89.38 172 VAL A C 1
ATOM 1264 O O . VAL A 1 172 ? 10.758 -32.219 -8.977 1 89.38 172 VAL A O 1
ATOM 1267 N N . MET A 1 173 ? 9.141 -32.281 -7.43 1 87.69 173 MET A N 1
ATOM 1268 C CA . MET A 1 173 ? 8.117 -32.344 -8.469 1 87.69 173 MET A CA 1
ATOM 1269 C C . MET A 1 173 ? 7.426 -30.984 -8.609 1 87.69 173 MET A C 1
ATOM 1271 O O . MET A 1 173 ? 6.875 -30.469 -7.641 1 87.69 173 MET A O 1
ATOM 1275 N N . VAL A 1 174 ? 7.5 -30.453 -9.781 1 86.06 174 VAL A N 1
ATOM 1276 C CA . VAL A 1 174 ? 6.82 -29.203 -10.102 1 86.06 174 VAL A CA 1
ATOM 1277 C C . VAL A 1 174 ? 5.727 -29.453 -11.133 1 86.06 174 VAL A C 1
ATOM 1279 O O . VAL A 1 174 ? 5.965 -30.109 -12.148 1 86.06 174 VAL A O 1
ATOM 1282 N N . GLN A 1 175 ? 4.551 -29 -10.82 1 80.81 175 GLN A N 1
ATOM 1283 C CA . GLN A 1 175 ? 3.439 -29.141 -11.758 1 80.81 175 GLN A CA 1
ATOM 1284 C C . GLN A 1 175 ? 2.756 -27.797 -12 1 80.81 175 GLN A C 1
ATOM 1286 O O . GLN A 1 175 ? 2.465 -27.062 -11.055 1 80.81 175 GLN A O 1
ATOM 1291 N N . ASN A 1 176 ? 2.592 -27.484 -13.242 1 78.69 176 ASN A N 1
ATOM 1292 C CA . ASN A 1 176 ? 1.816 -26.297 -13.578 1 78.69 176 ASN A CA 1
ATOM 1293 C C . ASN A 1 176 ? 0.32 -26.531 -13.398 1 78.69 176 ASN A C 1
ATOM 1295 O O . ASN A 1 176 ? -0.18 -27.609 -13.688 1 78.69 176 ASN A O 1
ATOM 1299 N N . ASN A 1 177 ? -0.373 -25.578 -12.859 1 76.62 177 ASN A N 1
ATOM 1300 C CA . ASN A 1 177 ? -1.827 -25.625 -12.75 1 76.62 177 ASN A CA 1
ATOM 1301 C C . ASN A 1 177 ? -2.5 -24.969 -13.945 1 76.62 177 ASN A C 1
ATOM 1303 O O . ASN A 1 177 ? -3.305 -24.047 -13.781 1 76.62 177 ASN A O 1
ATOM 1307 N N . GLY A 1 178 ? -2.129 -25.406 -15.07 1 78.69 178 GLY A N 1
ATOM 1308 C CA . GLY A 1 178 ? -2.635 -24.844 -16.312 1 78.69 178 GLY A CA 1
ATOM 1309 C C . GLY A 1 178 ? -1.737 -23.75 -16.891 1 78.69 178 GLY A C 1
ATOM 1310 O O . GLY A 1 178 ? -0.605 -23.578 -16.438 1 78.69 178 GLY A O 1
ATOM 1311 N N . GLY A 1 179 ? -2.248 -23.188 -17.922 1 85.19 179 GLY A N 1
ATOM 1312 C CA . GLY A 1 179 ? -1.464 -22.188 -18.625 1 85.19 179 GLY A CA 1
ATOM 1313 C C . GLY A 1 179 ? -1.972 -20.781 -18.422 1 85.19 179 GLY A C 1
ATOM 1314 O O . GLY A 1 179 ? -1.533 -19.844 -19.094 1 85.19 179 GLY A O 1
ATOM 1315 N N . ASP A 1 180 ? -2.898 -20.594 -17.469 1 91.75 180 ASP A N 1
ATOM 1316 C CA . ASP A 1 180 ? -3.4 -19.25 -17.141 1 91.75 180 ASP A CA 1
ATOM 1317 C C . ASP A 1 180 ? -2.273 -18.344 -16.672 1 91.75 180 ASP A C 1
ATOM 1319 O O . ASP A 1 180 ? -1.494 -18.719 -15.789 1 91.75 180 ASP A O 1
ATOM 1323 N N . PRO A 1 181 ? -2.174 -17.203 -17.25 1 92.12 181 PRO A N 1
ATOM 1324 C CA . PRO A 1 181 ? -1.073 -16.312 -16.875 1 92.12 181 PRO A CA 1
ATOM 1325 C C . PRO A 1 181 ? -1.071 -15.992 -15.383 1 92.12 181 PRO A C 1
ATOM 1327 O O . PRO A 1 181 ? -0.042 -15.586 -14.836 1 92.12 181 PRO A O 1
ATOM 1330 N N . LEU A 1 182 ? -2.199 -16.141 -14.766 1 91.44 182 LEU A N 1
ATOM 1331 C CA . LEU A 1 182 ? -2.305 -15.812 -13.344 1 91.44 182 LEU A CA 1
ATOM 1332 C C . LEU A 1 182 ? -2.006 -17.031 -12.477 1 91.44 182 LEU A C 1
ATOM 1334 O O . LEU A 1 182 ? -1.836 -16.906 -11.266 1 91.44 182 LEU A O 1
ATOM 1338 N N . SER A 1 183 ? -1.932 -18.125 -13.023 1 85.31 183 SER A N 1
ATOM 1339 C CA . SER A 1 183 ? -1.789 -19.359 -12.266 1 85.31 183 SER A CA 1
ATOM 1340 C C . SER A 1 183 ? -0.373 -19.516 -11.719 1 85.31 183 SER A C 1
ATOM 1342 O O . SER A 1 183 ? 0.594 -19.094 -12.367 1 85.31 183 SER A O 1
ATOM 1344 N N . GLU A 1 184 ? -0.307 -20.188 -10.602 1 78.94 184 GLU A N 1
ATOM 1345 C CA . GLU A 1 184 ? 0.976 -20.516 -9.984 1 78.94 184 GLU A CA 1
ATOM 1346 C C . GLU A 1 184 ? 1.261 -22.016 -10.055 1 78.94 184 GLU A C 1
ATOM 1348 O O . GLU A 1 184 ? 0.334 -22.828 -10.062 1 78.94 184 GLU A O 1
ATOM 1353 N N . ALA A 1 185 ? 2.502 -22.266 -10.039 1 79.81 185 ALA A N 1
ATOM 1354 C CA . ALA A 1 185 ? 2.896 -23.672 -10.07 1 79.81 185 ALA A CA 1
ATOM 1355 C C . ALA A 1 185 ? 2.826 -24.297 -8.68 1 79.81 185 ALA A C 1
ATOM 1357 O O . ALA A 1 185 ? 2.822 -23.578 -7.672 1 79.81 185 ALA A O 1
ATOM 1358 N N . SER A 1 186 ? 2.643 -25.578 -8.703 1 82.56 186 SER A N 1
ATOM 1359 C CA . SER A 1 186 ? 2.672 -26.359 -7.465 1 82.56 186 SER A CA 1
ATOM 1360 C C . SER A 1 186 ? 3.982 -27.109 -7.32 1 82.56 186 SER A C 1
ATOM 1362 O O . SER A 1 186 ? 4.523 -27.625 -8.305 1 82.56 186 SER A O 1
ATOM 1364 N N . LEU A 1 187 ? 4.48 -27.109 -6.098 1 85.12 187 LEU A N 1
ATOM 1365 C CA . LEU A 1 187 ? 5.742 -27.797 -5.812 1 85.12 187 LEU A CA 1
ATOM 1366 C C . LEU A 1 187 ? 5.57 -28.812 -4.688 1 85.12 187 LEU A C 1
ATOM 1368 O O . LEU A 1 187 ? 4.91 -28.531 -3.688 1 85.12 187 LEU A O 1
ATOM 1372 N N . SER A 1 188 ? 6.047 -30 -4.887 1 87.75 188 SER A N 1
ATOM 1373 C CA . SER A 1 188 ? 6.109 -31.047 -3.867 1 87.75 188 SER A CA 1
ATOM 1374 C C . SER A 1 188 ? 7.504 -31.656 -3.783 1 87.75 188 SER A C 1
ATOM 1376 O O . SER A 1 188 ? 8.148 -31.891 -4.809 1 87.75 188 SER A O 1
ATOM 1378 N N . ILE A 1 189 ? 7.922 -31.797 -2.65 1 90.88 189 ILE A N 1
ATOM 1379 C CA . ILE A 1 189 ? 9.234 -32.375 -2.414 1 90.88 189 ILE A CA 1
ATOM 1380 C C . ILE A 1 189 ? 9.078 -33.75 -1.713 1 90.88 189 ILE A C 1
ATOM 1382 O O . ILE A 1 189 ? 8.539 -33.812 -0.606 1 90.88 189 ILE A O 1
ATOM 1386 N N . ARG A 1 190 ? 9.57 -34.812 -2.375 1 92.19 190 ARG A N 1
ATOM 1387 C CA . ARG A 1 190 ? 9.578 -36.156 -1.848 1 92.19 190 ARG A CA 1
ATOM 1388 C C . ARG A 1 190 ? 8.172 -36.594 -1.424 1 92.19 190 ARG A C 1
ATOM 1390 O O . ARG A 1 190 ? 7.992 -37.156 -0.343 1 92.19 190 ARG A O 1
ATOM 1397 N N . GLY A 1 191 ? 7.23 -36.188 -2.203 1 90.12 191 GLY A N 1
ATOM 1398 C CA . GLY A 1 191 ? 5.859 -36.656 -2.033 1 90.12 191 GLY A CA 1
ATOM 1399 C C . GLY A 1 191 ? 5.035 -35.75 -1.141 1 90.12 191 GLY A C 1
ATOM 1400 O O . GLY A 1 191 ? 5.535 -34.75 -0.63 1 90.12 191 GLY A O 1
ATOM 1401 N N . ARG A 1 192 ? 3.803 -36.156 -0.927 1 88.81 192 ARG A N 1
ATOM 1402 C CA . ARG A 1 192 ? 2.855 -35.375 -0.156 1 88.81 192 ARG A CA 1
ATOM 1403 C C . ARG A 1 192 ? 2.592 -36 1.208 1 88.81 192 ARG A C 1
ATOM 1405 O O . ARG A 1 192 ? 2.18 -37.156 1.294 1 88.81 192 ARG A O 1
ATOM 1412 N N . GLY A 1 193 ? 2.832 -35.219 2.229 1 89.19 193 GLY A N 1
ATOM 1413 C CA . GLY A 1 193 ? 2.535 -35.688 3.572 1 89.19 193 GLY A CA 1
ATOM 1414 C C . GLY A 1 193 ? 1.111 -35.406 4.004 1 89.19 193 GLY A C 1
ATOM 1415 O O . GLY A 1 193 ? 0.248 -36.281 3.963 1 89.19 193 GLY A O 1
ATOM 1416 N N . SER A 1 194 ? 0.87 -34.094 4.203 1 88.06 194 SER A N 1
ATOM 1417 C CA . SER A 1 194 ? -0.488 -33.656 4.516 1 88.06 194 SER A CA 1
ATOM 1418 C C . SER A 1 194 ? -1.327 -33.531 3.252 1 88.06 194 SER A C 1
ATOM 1420 O O . SER A 1 194 ? -0.837 -33.031 2.227 1 88.06 194 SER A O 1
ATOM 1422 N N . ARG A 1 195 ? -2.537 -33.906 3.363 1 85.62 195 ARG A N 1
ATOM 1423 C CA . ARG A 1 195 ? -3.383 -33.844 2.176 1 85.62 195 ARG A CA 1
ATOM 1424 C C . ARG A 1 195 ? -3.74 -32.406 1.83 1 85.62 195 ARG A C 1
ATOM 1426 O O . ARG A 1 195 ? -3.967 -32.094 0.664 1 85.62 195 ARG A O 1
ATOM 1433 N N . GLY A 1 196 ? -3.791 -31.547 2.871 1 86.06 196 GLY A N 1
ATOM 1434 C CA . GLY A 1 196 ? -4.289 -30.203 2.641 1 86.06 196 GLY A CA 1
ATOM 1435 C C . GLY A 1 196 ? -5.797 -30.141 2.486 1 86.06 196 GLY A C 1
ATOM 1436 O O . GLY A 1 196 ? -6.527 -30.828 3.205 1 86.06 196 GLY A O 1
ATOM 1437 N N . THR A 1 197 ? -6.25 -29.156 1.582 1 85.38 197 THR A N 1
ATOM 1438 C CA . THR A 1 197 ? -7.672 -29.016 1.292 1 85.38 197 THR A CA 1
ATOM 1439 C C . THR A 1 197 ? -7.969 -29.391 -0.158 1 85.38 197 THR A C 1
ATOM 1441 O O . THR A 1 197 ? -7.074 -29.359 -1.006 1 85.38 197 THR A O 1
ATOM 1444 N N . ASP A 1 198 ? -9.188 -29.688 -0.398 1 85.5 198 ASP A N 1
ATOM 1445 C CA . ASP A 1 198 ? -9.594 -30.109 -1.738 1 85.5 198 ASP A CA 1
ATOM 1446 C C . ASP A 1 198 ? -9.656 -28.906 -2.686 1 85.5 198 ASP A C 1
ATOM 1448 O O . ASP A 1 198 ? -9.766 -29.078 -3.902 1 85.5 198 ASP A O 1
ATOM 1452 N N . HIS A 1 199 ? -9.438 -27.688 -2.152 1 78.38 199 HIS A N 1
ATOM 1453 C CA . HIS A 1 199 ? -9.625 -26.484 -2.969 1 78.38 199 HIS A CA 1
ATOM 1454 C C . HIS A 1 199 ? -8.289 -25.859 -3.361 1 78.38 199 HIS A C 1
ATOM 1456 O O . HIS A 1 199 ? -8.25 -24.938 -4.168 1 78.38 199 HIS A O 1
ATOM 1462 N N . SER A 1 200 ? -7.336 -26.328 -2.766 1 77.94 200 SER A N 1
ATOM 1463 C CA . SER A 1 200 ? -6.012 -25.812 -3.076 1 77.94 200 SER A CA 1
ATOM 1464 C C . SER A 1 200 ? -4.965 -26.906 -3.092 1 77.94 200 SER A C 1
ATOM 1466 O O . SER A 1 200 ? -4.703 -27.547 -2.066 1 77.94 200 SER A O 1
ATOM 1468 N N . TYR A 1 201 ? -4.387 -26.984 -4.156 1 73.62 201 TYR A N 1
ATOM 1469 C CA . TYR A 1 201 ? -3.365 -28.016 -4.336 1 73.62 201 TYR A CA 1
ATOM 1470 C C . TYR A 1 201 ? -2.164 -27.75 -3.438 1 73.62 201 TYR A C 1
ATOM 1472 O O . TYR A 1 201 ? -1.476 -28.688 -3.021 1 73.62 201 TYR A O 1
ATOM 1480 N N . ASN A 1 202 ? -1.968 -26.547 -3.086 1 73.19 202 ASN A N 1
ATOM 1481 C CA . ASN A 1 202 ? -0.768 -26.172 -2.344 1 73.19 202 ASN A CA 1
ATOM 1482 C C . ASN A 1 202 ? -1.041 -26.078 -0.846 1 73.19 202 ASN A C 1
ATOM 1484 O O . ASN A 1 202 ? -0.141 -25.766 -0.065 1 73.19 202 ASN A O 1
ATOM 1488 N N . SER A 1 203 ? -2.195 -26.484 -0.486 1 78.5 203 SER A N 1
ATOM 1489 C CA . SER A 1 203 ? -2.523 -26.359 0.932 1 78.5 203 SER A CA 1
ATOM 1490 C C . SER A 1 203 ? -1.954 -27.531 1.726 1 78.5 203 SER A C 1
ATOM 1492 O O . SER A 1 203 ? -1.733 -28.609 1.175 1 78.5 203 SER A O 1
ATOM 1494 N N . GLY A 1 204 ? -1.656 -27.438 2.928 1 67.56 204 GLY A N 1
ATOM 1495 C CA . GLY A 1 204 ? -1.295 -28.469 3.881 1 67.56 204 GLY A CA 1
ATOM 1496 C C . GLY A 1 204 ? 0.17 -28.859 3.816 1 67.56 204 GLY A C 1
ATOM 1497 O O . GLY A 1 204 ? 0.858 -28.875 4.84 1 67.56 204 GLY A O 1
ATOM 1498 N N . ASP A 1 205 ? 0.539 -29.484 2.443 1 66.62 205 ASP A N 1
ATOM 1499 C CA . ASP A 1 205 ? 1.903 -29.984 2.32 1 66.62 205 ASP A CA 1
ATOM 1500 C C . ASP A 1 205 ? 2.885 -28.844 2.039 1 66.62 205 ASP A C 1
ATOM 1502 O O . ASP A 1 205 ? 4.004 -29.078 1.583 1 66.62 205 ASP A O 1
ATOM 1506 N N . GLY A 1 206 ? 2.98 -27.875 2.738 1 65.56 206 GLY A N 1
ATOM 1507 C CA . GLY A 1 206 ? 3.49 -26.562 3.074 1 65.56 206 GLY A CA 1
ATOM 1508 C C . GLY A 1 206 ? 4.949 -26.375 2.697 1 65.56 206 GLY A C 1
ATOM 1509 O O . GLY A 1 206 ? 5.82 -26.359 3.568 1 65.56 206 GLY A O 1
ATOM 1510 N N . VAL A 1 207 ? 5.336 -26.375 1.211 1 79.94 207 VAL A N 1
ATOM 1511 C CA . VAL A 1 207 ? 6.711 -25.969 0.932 1 79.94 207 VAL A CA 1
ATOM 1512 C C . VAL A 1 207 ? 6.922 -24.531 1.363 1 79.94 207 VAL A C 1
ATOM 1514 O O . VAL A 1 207 ? 6.105 -23.656 1.051 1 79.94 207 VAL A O 1
ATOM 1517 N N . LEU A 1 208 ? 7.898 -24.375 2.154 1 87.38 208 LEU A N 1
ATOM 1518 C CA . LEU A 1 208 ? 8.219 -23.031 2.621 1 87.38 208 LEU A CA 1
ATOM 1519 C C . LEU A 1 208 ? 9.227 -22.359 1.694 1 87.38 208 LEU A C 1
ATOM 1521 O O . LEU A 1 208 ? 10.25 -22.953 1.35 1 87.38 208 LEU A O 1
ATOM 1525 N N . TYR A 1 209 ? 8.93 -21.266 1.239 1 88.62 209 TYR A N 1
ATOM 1526 C CA . TYR A 1 209 ? 9.867 -20.469 0.458 1 88.62 209 TYR A CA 1
ATOM 1527 C C . TYR A 1 209 ? 10.57 -19.438 1.338 1 88.62 209 TYR A C 1
ATOM 1529 O O . TYR A 1 209 ? 9.93 -18.656 2.039 1 88.62 209 TYR A O 1
ATOM 1537 N N . ILE A 1 210 ? 11.844 -19.484 1.322 1 91.5 210 ILE A N 1
ATOM 1538 C CA . ILE A 1 210 ? 12.672 -18.516 2.021 1 91.5 210 ILE A CA 1
ATOM 1539 C C . ILE A 1 210 ? 13.438 -17.672 1.008 1 91.5 210 ILE A C 1
ATOM 1541 O O . ILE A 1 210 ? 14.211 -18.203 0.205 1 91.5 210 ILE A O 1
ATOM 1545 N N . VAL A 1 211 ? 13.258 -16.469 1.03 1 93.12 211 VAL A N 1
ATOM 1546 C CA . VAL A 1 211 ? 13.961 -15.57 0.12 1 93.12 211 VAL A CA 1
ATOM 1547 C C . VAL A 1 211 ? 14.969 -14.727 0.9 1 93.12 211 VAL A C 1
ATOM 1549 O O . VAL A 1 211 ? 14.586 -13.914 1.739 1 93.12 211 VAL A O 1
ATOM 1552 N N . ASP A 1 212 ? 16.156 -14.922 0.648 1 91.06 212 ASP A N 1
ATOM 1553 C CA . ASP A 1 212 ? 17.25 -14.219 1.328 1 91.06 212 ASP A CA 1
ATOM 1554 C C . ASP A 1 212 ? 17.094 -14.305 2.844 1 91.06 212 ASP A C 1
ATOM 1556 O O . ASP A 1 212 ? 17.203 -13.297 3.547 1 91.06 212 ASP A O 1
ATOM 1560 N N . GLY A 1 213 ? 16.672 -15.43 3.268 1 86.44 213 GLY A N 1
ATOM 1561 C CA . GLY A 1 213 ? 16.578 -15.703 4.691 1 86.44 213 GLY A CA 1
ATOM 1562 C C . GLY A 1 213 ? 15.219 -15.375 5.277 1 86.44 213 GLY A C 1
ATOM 1563 O O . GLY A 1 213 ? 14.961 -15.633 6.453 1 86.44 213 GLY A O 1
ATOM 1564 N N . VAL A 1 214 ? 14.328 -14.852 4.488 1 88.75 214 VAL A N 1
ATOM 1565 C CA . VAL A 1 214 ? 13.039 -14.414 5 1 88.75 214 VAL A CA 1
ATOM 1566 C C . VAL A 1 214 ? 11.938 -15.328 4.469 1 88.75 214 VAL A C 1
ATOM 1568 O O . VAL A 1 214 ? 11.672 -15.359 3.268 1 88.75 214 VAL A O 1
ATOM 1571 N N . PRO A 1 215 ? 11.219 -15.977 5.312 1 88.25 215 PRO A N 1
ATOM 1572 C CA . PRO A 1 215 ? 10.125 -16.844 4.875 1 88.25 215 PRO A CA 1
ATOM 1573 C C . PRO A 1 215 ? 8.969 -16.062 4.258 1 88.25 215 PRO A C 1
ATOM 1575 O O . PRO A 1 215 ? 8.5 -15.078 4.836 1 88.25 215 PRO A O 1
ATOM 1578 N N . GLY A 1 216 ? 8.539 -16.5 3.135 1 86.88 216 GLY A N 1
ATOM 1579 C CA . GLY A 1 216 ? 7.352 -15.953 2.504 1 86.88 216 GLY A CA 1
ATOM 1580 C C . GLY A 1 216 ? 7.605 -14.625 1.811 1 86.88 216 GLY A C 1
ATOM 1581 O O . GLY A 1 216 ? 6.68 -14.008 1.285 1 86.88 216 GLY A O 1
ATOM 1582 N N . ALA A 1 217 ? 8.805 -14.125 1.812 1 91.75 217 ALA A N 1
ATOM 1583 C CA . ALA A 1 217 ? 9.109 -12.867 1.136 1 91.75 217 ALA A CA 1
ATOM 1584 C C . ALA A 1 217 ? 8.953 -13.008 -0.376 1 91.75 217 ALA A C 1
ATOM 1586 O O . ALA A 1 217 ? 9.164 -14.086 -0.933 1 91.75 217 ALA A O 1
ATOM 1587 N N . PRO A 1 218 ? 8.531 -11.922 -1.009 1 93.06 218 PRO A N 1
ATOM 1588 C CA . PRO A 1 218 ? 8.43 -11.961 -2.469 1 93.06 218 PRO A CA 1
ATOM 1589 C C . PRO A 1 218 ? 9.797 -11.93 -3.154 1 93.06 218 PRO A C 1
ATOM 1591 O O . PRO A 1 218 ? 10.797 -11.578 -2.527 1 93.06 218 PRO A O 1
ATOM 1594 N N . TYR A 1 219 ? 9.82 -12.359 -4.398 1 91.12 219 TYR A N 1
ATOM 1595 C CA . TYR A 1 219 ? 11.023 -12.297 -5.223 1 91.12 219 TYR A CA 1
ATOM 1596 C C . TYR A 1 219 ? 10.672 -12.055 -6.684 1 91.12 219 TYR A C 1
ATOM 1598 O O . TYR A 1 219 ? 9.57 -12.383 -7.125 1 91.12 219 TYR A O 1
ATOM 1606 N N . ASN A 1 220 ? 11.633 -11.5 -7.344 1 88.69 220 ASN A N 1
ATOM 1607 C CA . ASN A 1 220 ? 11.57 -11.391 -8.797 1 88.69 220 ASN A CA 1
ATOM 1608 C C . ASN A 1 220 ? 12.438 -12.438 -9.484 1 88.69 220 ASN A C 1
ATOM 1610 O O . ASN A 1 220 ? 13.586 -12.648 -9.094 1 88.69 220 ASN A O 1
ATOM 1614 N N . ILE A 1 221 ? 11.867 -13.016 -10.383 1 86 221 ILE A N 1
ATOM 1615 C CA . ILE A 1 221 ? 12.57 -14.086 -11.078 1 86 221 ILE A CA 1
ATOM 1616 C C . ILE A 1 221 ? 13.891 -13.57 -11.633 1 86 221 ILE A C 1
ATOM 1618 O O . ILE A 1 221 ? 14.914 -14.258 -11.578 1 86 221 ILE A O 1
ATOM 1622 N N . GLU A 1 222 ? 13.891 -12.344 -12.094 1 85 222 GLU A N 1
ATOM 1623 C CA . GLU A 1 222 ? 15.078 -11.727 -12.68 1 85 222 GLU A CA 1
ATOM 1624 C C . GLU A 1 222 ? 16.203 -11.617 -11.664 1 85 222 GLU A C 1
ATOM 1626 O O . GLU A 1 222 ? 17.375 -11.602 -12.031 1 85 222 GLU A O 1
ATOM 1631 N N . ASP A 1 223 ? 15.906 -11.594 -10.461 1 89.94 223 ASP A N 1
ATOM 1632 C CA . ASP A 1 223 ? 16.891 -11.305 -9.43 1 89.94 223 ASP A CA 1
ATOM 1633 C C . ASP A 1 223 ? 17.422 -12.594 -8.789 1 89.94 223 ASP A C 1
ATOM 1635 O O . ASP A 1 223 ? 18.344 -12.562 -7.977 1 89.94 223 ASP A O 1
ATOM 1639 N N . ILE A 1 224 ? 16.922 -13.688 -9.148 1 89.81 224 ILE A N 1
ATOM 1640 C CA . ILE A 1 224 ? 17.328 -14.945 -8.516 1 89.81 224 ILE A CA 1
ATOM 1641 C C . ILE A 1 224 ? 18.75 -15.297 -8.938 1 89.81 224 ILE A C 1
ATOM 1643 O O . ILE A 1 224 ? 19.078 -15.273 -10.125 1 89.81 224 ILE A O 1
ATOM 1647 N N . GLU A 1 225 ? 19.547 -15.586 -8.016 1 87 225 GLU A N 1
ATOM 1648 C CA . GLU A 1 225 ? 20.906 -16.047 -8.258 1 87 225 GLU A CA 1
ATOM 1649 C C . GLU A 1 225 ? 21.016 -17.562 -8.109 1 87 225 GLU A C 1
ATOM 1651 O O . GLU A 1 225 ? 21.688 -18.219 -8.906 1 87 225 GLU A O 1
ATOM 1656 N N . THR A 1 226 ? 20.438 -18.047 -7.023 1 85.69 226 THR A N 1
ATOM 1657 C CA . THR A 1 226 ? 20.484 -19.484 -6.789 1 85.69 226 THR A CA 1
ATOM 1658 C C . THR A 1 226 ? 19.188 -19.953 -6.125 1 85.69 226 THR A C 1
ATOM 1660 O O . THR A 1 226 ? 18.516 -19.188 -5.43 1 85.69 226 THR A O 1
ATOM 1663 N N . ILE A 1 227 ? 18.766 -21.109 -6.363 1 88.31 227 ILE A N 1
ATOM 1664 C CA . ILE A 1 227 ? 17.672 -21.797 -5.688 1 88.31 227 ILE A CA 1
ATOM 1665 C C . ILE A 1 227 ? 18.188 -23.094 -5.062 1 88.31 227 ILE A C 1
ATOM 1667 O O . ILE A 1 227 ? 18.812 -23.906 -5.742 1 88.31 227 ILE A O 1
ATOM 1671 N N . THR A 1 228 ? 18.016 -23.219 -3.816 1 88.56 228 THR A N 1
ATOM 1672 C CA . THR A 1 228 ? 18.406 -24.422 -3.09 1 88.56 228 THR A CA 1
ATOM 1673 C C . THR A 1 228 ? 17.188 -25.094 -2.453 1 88.56 228 THR A C 1
ATOM 1675 O O . THR A 1 228 ? 16.391 -24.438 -1.788 1 88.56 228 THR A O 1
ATOM 1678 N N . VAL A 1 229 ? 17.062 -26.328 -2.684 1 89.88 229 VAL A N 1
ATOM 1679 C CA . VAL A 1 229 ? 15.961 -27.062 -2.082 1 89.88 229 VAL A CA 1
ATOM 1680 C C . VAL A 1 229 ? 16.5 -27.984 -0.981 1 89.88 229 VAL A C 1
ATOM 1682 O O . VAL A 1 229 ? 17.359 -28.828 -1.23 1 89.88 229 VAL A O 1
ATOM 1685 N N . LEU A 1 230 ? 16.031 -27.75 0.165 1 89.75 230 LEU A N 1
ATOM 1686 C CA . LEU A 1 230 ? 16.328 -28.625 1.303 1 89.75 230 LEU A CA 1
ATOM 1687 C C . LEU A 1 230 ? 15.289 -29.734 1.411 1 89.75 230 LEU A C 1
ATOM 1689 O O . LEU A 1 230 ? 14.164 -29.5 1.855 1 89.75 230 LEU A O 1
ATOM 1693 N N . LYS A 1 231 ? 15.727 -30.938 1.195 1 88.62 231 LYS A N 1
ATOM 1694 C CA . LYS A 1 231 ? 14.773 -32.031 1.006 1 88.62 231 LYS A CA 1
ATOM 1695 C C . LYS A 1 231 ? 14.602 -32.844 2.289 1 88.62 231 LYS A C 1
ATOM 1697 O O . LYS A 1 231 ? 13.523 -33.375 2.535 1 88.62 231 LYS A O 1
ATOM 1702 N N . ASP A 1 232 ? 15.648 -33 3.053 1 87.31 232 ASP A N 1
ATOM 1703 C CA . ASP A 1 232 ? 15.523 -33.812 4.258 1 87.31 232 ASP A CA 1
ATOM 1704 C C . ASP A 1 232 ? 15.125 -32.938 5.461 1 87.31 232 ASP A C 1
ATOM 1706 O O . ASP A 1 232 ? 15.289 -31.719 5.438 1 87.31 232 ASP A O 1
ATOM 1710 N N . ALA A 1 233 ? 14.609 -33.531 6.441 1 77.5 233 ALA A N 1
ATOM 1711 C CA . ALA A 1 233 ? 14.148 -32.875 7.648 1 77.5 233 ALA A CA 1
ATOM 1712 C C . ALA A 1 233 ? 15.32 -32.219 8.391 1 77.5 233 ALA A C 1
ATOM 1714 O O . ALA A 1 233 ? 15.164 -31.156 9.008 1 77.5 233 ALA A O 1
ATOM 1715 N N . ALA A 1 234 ? 16.375 -32.781 8.312 1 75.94 234 ALA A N 1
ATOM 1716 C CA . ALA A 1 234 ? 17.531 -32.281 9.047 1 75.94 234 ALA A CA 1
ATOM 1717 C C . ALA A 1 234 ? 17.953 -30.891 8.523 1 75.94 234 ALA A C 1
ATOM 1719 O O . ALA A 1 234 ? 18.375 -30.031 9.297 1 75.94 234 ALA A O 1
ATOM 1720 N N . SER A 1 235 ? 17.844 -30.734 7.324 1 75.94 235 SER A N 1
ATOM 1721 C CA . SER A 1 235 ? 18.203 -29.453 6.734 1 75.94 235 SER A CA 1
ATOM 1722 C C . SER A 1 235 ? 17.078 -28.438 6.895 1 75.94 235 SER A C 1
ATOM 1724 O O . SER A 1 235 ? 17.328 -27.234 7.031 1 75.94 235 SER A O 1
ATOM 1726 N N . ALA A 1 236 ? 15.867 -28.828 6.875 1 76.81 236 ALA A N 1
ATOM 1727 C CA . ALA A 1 236 ? 14.695 -27.953 6.895 1 76.81 236 ALA A CA 1
ATOM 1728 C C . ALA A 1 236 ? 14.312 -27.578 8.32 1 76.81 236 ALA A C 1
ATOM 1730 O O . ALA A 1 236 ? 13.672 -26.562 8.555 1 76.81 236 ALA A O 1
ATOM 1731 N N . ALA A 1 237 ? 14.75 -28.344 9.203 1 74.94 237 ALA A N 1
ATOM 1732 C CA . ALA A 1 237 ? 14.273 -28.234 10.578 1 74.94 237 ALA A CA 1
ATOM 1733 C C . ALA A 1 237 ? 14.656 -26.891 11.188 1 74.94 237 ALA A C 1
ATOM 1735 O O . ALA A 1 237 ? 13.938 -26.359 12.039 1 74.94 237 ALA A O 1
ATOM 1736 N N . ILE A 1 238 ? 15.68 -26.391 10.711 1 76.88 238 ILE A N 1
ATOM 1737 C CA . ILE A 1 238 ? 16.156 -25.156 11.32 1 76.88 238 ILE A CA 1
ATOM 1738 C C . ILE A 1 238 ? 15.203 -24.016 11.008 1 76.88 238 ILE A C 1
ATOM 1740 O O . ILE A 1 238 ? 15.164 -23.016 11.734 1 76.88 238 ILE A O 1
ATOM 1744 N N . TYR A 1 239 ? 14.508 -24.188 10.039 1 75.25 239 TYR A N 1
ATOM 1745 C CA . TYR A 1 239 ? 13.578 -23.125 9.664 1 75.25 239 TYR A CA 1
ATOM 1746 C C . TYR A 1 239 ? 12.227 -23.312 10.344 1 75.25 239 TYR A C 1
ATOM 1748 O O . TYR A 1 239 ? 11.445 -22.375 10.453 1 75.25 239 TYR A O 1
ATOM 1756 N N . GLY A 1 240 ? 12.023 -24.422 10.891 1 65.81 240 GLY A N 1
ATOM 1757 C CA . GLY A 1 240 ? 10.867 -24.656 11.742 1 65.81 240 GLY A CA 1
ATOM 1758 C C . GLY A 1 240 ? 9.562 -24.766 10.969 1 65.81 240 GLY A C 1
ATOM 1759 O O . GLY A 1 240 ? 9.578 -25.031 9.766 1 65.81 240 GLY A O 1
ATOM 1760 N N . ALA A 1 241 ? 8.469 -24.703 11.805 1 53.66 241 ALA A N 1
ATOM 1761 C CA . ALA A 1 241 ? 7.125 -25.25 11.617 1 53.66 241 ALA A CA 1
ATOM 1762 C C . ALA A 1 241 ? 6.328 -24.422 10.609 1 53.66 241 ALA A C 1
ATOM 1764 O O . ALA A 1 241 ? 5.27 -24.844 10.148 1 53.66 241 ALA A O 1
ATOM 1765 N N . SER A 1 242 ? 6.508 -23.25 10.43 1 55.16 242 SER A N 1
ATOM 1766 C CA . SER A 1 242 ? 5.359 -22.766 9.664 1 55.16 242 SER A CA 1
ATOM 1767 C C . SER A 1 242 ? 5.137 -23.609 8.414 1 55.16 242 SER A C 1
ATOM 1769 O O . SER A 1 242 ? 4 -23.781 7.973 1 55.16 242 SER A O 1
ATOM 1771 N N . VAL A 1 243 ? 5.906 -24.25 7.746 1 58.12 243 VAL A N 1
ATOM 1772 C CA . VAL A 1 243 ? 5.555 -24.844 6.461 1 58.12 243 VAL A CA 1
ATOM 1773 C C . VAL A 1 243 ? 6.742 -25.641 5.922 1 58.12 243 VAL A C 1
ATOM 1775 O O . VAL A 1 243 ? 6.68 -26.188 4.816 1 58.12 243 VAL A O 1
ATOM 1778 N N . GLY A 1 244 ? 7.531 -25.984 6.75 1 61.06 244 GLY A N 1
ATOM 1779 C CA . GLY A 1 244 ? 8.68 -26.625 6.129 1 61.06 244 GLY A CA 1
ATOM 1780 C C . GLY A 1 244 ? 8.586 -28.141 6.137 1 61.06 244 GLY A C 1
ATOM 1781 O O . GLY A 1 244 ? 9.547 -28.828 5.793 1 61.06 244 GLY A O 1
ATOM 1782 N N . SER A 1 245 ? 7.398 -28.625 6.449 1 72.19 245 SER A N 1
ATOM 1783 C CA . SER A 1 245 ? 7.266 -30.078 6.527 1 72.19 245 SER A CA 1
ATOM 1784 C C . SER A 1 245 ? 7.316 -30.719 5.141 1 72.19 245 SER A C 1
ATOM 1786 O O . SER A 1 245 ? 7.703 -31.875 4.996 1 72.19 245 SER A O 1
ATOM 1788 N N . GLY A 1 246 ? 6.941 -29.938 4.203 1 79.31 246 GLY A N 1
ATOM 1789 C CA . GLY A 1 246 ? 7.035 -30.422 2.834 1 79.31 246 GLY A CA 1
ATOM 1790 C C . GLY A 1 246 ? 8.391 -30.172 2.207 1 79.31 246 GLY A C 1
ATOM 1791 O O . GLY A 1 246 ? 8.656 -30.625 1.085 1 79.31 246 GLY A O 1
ATOM 1792 N N . GLY A 1 247 ? 9.211 -29.516 2.852 1 85.88 247 GLY A N 1
ATOM 1793 C CA . GLY A 1 247 ? 10.508 -29.094 2.336 1 85.88 247 GLY A CA 1
ATOM 1794 C C . GLY A 1 247 ? 10.672 -27.594 2.27 1 85.88 247 GLY A C 1
ATOM 1795 O O . GLY A 1 247 ? 9.719 -26.844 2.504 1 85.88 247 GLY A O 1
ATOM 1796 N N . VAL A 1 248 ? 11.898 -27.188 2.086 1 88.75 248 VAL A N 1
ATOM 1797 C CA . VAL A 1 248 ? 12.18 -25.766 2.064 1 88.75 248 VAL A CA 1
ATOM 1798 C C . VAL A 1 248 ? 12.891 -25.391 0.764 1 88.75 248 VAL A C 1
ATOM 1800 O O . VAL A 1 248 ? 13.805 -26.094 0.326 1 88.75 248 VAL A O 1
ATOM 1803 N N . VAL A 1 249 ? 12.406 -24.375 0.137 1 90 249 VAL A N 1
ATOM 1804 C CA . VAL A 1 249 ? 13.07 -23.781 -1.025 1 90 249 VAL A CA 1
ATOM 1805 C C . VAL A 1 249 ? 13.719 -22.469 -0.638 1 90 249 VAL A C 1
ATOM 1807 O O . VAL A 1 249 ? 13.031 -21.516 -0.247 1 90 249 VAL A O 1
ATOM 1810 N N . VAL A 1 250 ? 14.961 -22.422 -0.75 1 90.62 250 VAL A N 1
ATOM 1811 C CA . VAL A 1 250 ? 15.703 -21.203 -0.431 1 90.62 250 VAL A CA 1
ATOM 1812 C C . VAL A 1 250 ? 16.078 -20.469 -1.718 1 90.62 250 VAL A C 1
ATOM 1814 O O . VAL A 1 250 ? 16.766 -21.031 -2.576 1 90.62 250 VAL A O 1
ATOM 1817 N N . ILE A 1 251 ? 15.633 -19.344 -1.826 1 91.5 251 ILE A N 1
ATOM 1818 C CA . ILE A 1 251 ? 15.945 -18.484 -2.967 1 91.5 251 ILE A CA 1
ATOM 1819 C C . ILE A 1 251 ? 16.922 -17.391 -2.539 1 91.5 251 ILE A C 1
ATOM 1821 O O . ILE A 1 251 ? 16.641 -16.641 -1.611 1 91.5 251 ILE A O 1
ATOM 1825 N N . THR A 1 252 ? 18.016 -17.422 -3.154 1 90.56 252 THR A N 1
ATOM 1826 C CA . THR A 1 252 ? 18.984 -16.344 -2.969 1 90.56 252 THR A CA 1
ATOM 1827 C C . THR A 1 252 ? 18.984 -15.391 -4.164 1 90.56 252 THR A C 1
ATOM 1829 O O . THR A 1 252 ? 19.156 -15.82 -5.305 1 90.56 252 THR A O 1
ATOM 1832 N N . THR A 1 253 ? 18.766 -14.203 -3.924 1 91.88 253 THR A N 1
ATOM 1833 C CA . THR A 1 253 ? 18.719 -13.227 -5.004 1 91.88 253 THR A CA 1
ATOM 1834 C C . THR A 1 253 ? 20.062 -12.484 -5.121 1 91.88 253 THR A C 1
ATOM 1836 O O . THR A 1 253 ? 20.891 -12.57 -4.227 1 91.88 253 THR A O 1
ATOM 1839 N N . LYS A 1 254 ? 20.25 -11.867 -6.207 1 89.5 254 LYS A N 1
ATOM 1840 C CA . LYS A 1 254 ? 21.438 -11.055 -6.426 1 89.5 254 LYS A CA 1
ATOM 1841 C C . LYS A 1 254 ? 21.594 -10 -5.336 1 89.5 254 LYS A C 1
ATOM 1843 O O . LYS A 1 254 ? 20.609 -9.398 -4.898 1 89.5 254 LYS A O 1
ATOM 1848 N N . GLN A 1 255 ? 22.844 -9.891 -4.895 1 87.06 255 GLN A N 1
ATOM 1849 C CA . GLN A 1 255 ? 23.141 -8.953 -3.822 1 87.06 255 GLN A CA 1
ATOM 1850 C C . GLN A 1 255 ? 24.172 -7.918 -4.273 1 87.06 255 GLN A C 1
ATOM 1852 O O . GLN A 1 255 ? 24.797 -8.07 -5.332 1 87.06 255 GLN A O 1
ATOM 1857 N N . ALA A 1 256 ? 24.344 -6.898 -3.439 1 84 256 ALA A N 1
ATOM 1858 C CA . ALA A 1 256 ? 25.375 -5.895 -3.678 1 84 256 ALA A CA 1
ATOM 1859 C C . ALA A 1 256 ? 26.766 -6.527 -3.684 1 84 256 ALA A C 1
ATOM 1861 O O . ALA A 1 256 ? 27.078 -7.348 -2.816 1 84 256 ALA A O 1
ATOM 1862 N N . LYS A 1 257 ? 27.438 -6.191 -4.715 1 79.25 257 LYS A N 1
ATOM 1863 C CA . LYS A 1 257 ? 28.797 -6.719 -4.84 1 79.25 257 LYS A CA 1
ATOM 1864 C C . LYS A 1 257 ? 29.797 -5.59 -5.031 1 79.25 257 LYS A C 1
ATOM 1866 O O . LYS A 1 257 ? 29.484 -4.566 -5.641 1 79.25 257 LYS A O 1
ATOM 1871 N N . GLU A 1 258 ? 30.922 -5.816 -4.562 1 79.12 258 GLU A N 1
ATOM 1872 C CA . GLU A 1 258 ? 31.969 -4.82 -4.691 1 79.12 258 GLU A CA 1
ATOM 1873 C C . GLU A 1 258 ? 32.531 -4.777 -6.113 1 79.12 258 GLU A C 1
ATOM 1875 O O . GLU A 1 258 ? 32.594 -5.805 -6.789 1 79.12 258 GLU A O 1
ATOM 1880 N N . GLY A 1 259 ? 32.875 -3.566 -6.52 1 76.38 259 GLY A N 1
ATOM 1881 C CA . GLY A 1 259 ? 33.5 -3.389 -7.828 1 76.38 259 GLY A CA 1
ATOM 1882 C C . GLY A 1 259 ? 32.938 -2.195 -8.586 1 76.38 259 GLY A C 1
ATOM 1883 O O . GLY A 1 259 ? 32.25 -1.356 -8.008 1 76.38 259 GLY A O 1
ATOM 1884 N N . LYS A 1 260 ? 33.375 -2.191 -9.789 1 77.25 260 LYS A N 1
ATOM 1885 C CA . LYS A 1 260 ? 32.812 -1.161 -10.672 1 77.25 260 LYS A CA 1
ATOM 1886 C C . LYS A 1 260 ? 31.312 -1.344 -10.875 1 77.25 260 LYS A C 1
ATOM 1888 O O . LYS A 1 260 ? 30.797 -2.445 -10.703 1 77.25 260 LYS A O 1
ATOM 1893 N N . ILE A 1 261 ? 30.781 -0.31 -11.188 1 85.56 261 ILE A N 1
ATOM 1894 C CA . ILE A 1 261 ? 29.344 -0.39 -11.414 1 85.56 261 ILE A CA 1
ATOM 1895 C C . ILE A 1 261 ? 29.062 -1.239 -12.648 1 85.56 261 ILE A C 1
ATOM 1897 O O . ILE A 1 261 ? 29.578 -0.963 -13.734 1 85.56 261 ILE A O 1
ATOM 1901 N N . LYS A 1 262 ? 28.391 -2.236 -12.477 1 86.38 262 LYS A N 1
ATOM 1902 C CA . LYS A 1 262 ? 27.953 -3.113 -13.562 1 86.38 262 LYS A CA 1
ATOM 1903 C C . LYS A 1 262 ? 26.484 -2.889 -13.891 1 86.38 262 LYS A C 1
ATOM 1905 O O . LYS A 1 262 ? 25.656 -2.781 -12.992 1 86.38 262 LYS A O 1
ATOM 1910 N N . VAL A 1 263 ? 26.203 -2.77 -15.156 1 88.19 263 VAL A N 1
ATOM 1911 C CA . VAL A 1 263 ? 24.844 -2.6 -15.633 1 88.19 263 VAL A CA 1
ATOM 1912 C C . VAL A 1 263 ? 24.453 -3.787 -16.5 1 88.19 263 VAL A C 1
ATOM 1914 O O . VAL A 1 263 ? 25.156 -4.137 -17.453 1 88.19 263 VAL A O 1
ATOM 1917 N N . ASN A 1 264 ? 23.391 -4.402 -16.172 1 88.75 264 ASN A N 1
ATOM 1918 C CA . ASN A 1 264 ? 22.844 -5.516 -16.938 1 88.75 264 ASN A CA 1
ATOM 1919 C C . ASN A 1 264 ? 21.469 -5.195 -17.5 1 88.75 264 ASN A C 1
ATOM 1921 O O . ASN A 1 264 ? 20.578 -4.781 -16.75 1 88.75 264 ASN A O 1
ATOM 1925 N N . PHE A 1 265 ? 21.312 -5.367 -18.734 1 90.31 265 PHE A N 1
ATOM 1926 C CA . PHE A 1 265 ? 20.031 -5.176 -19.422 1 90.31 265 PHE A CA 1
ATOM 1927 C C . PHE A 1 265 ? 19.578 -6.465 -20.094 1 90.31 265 PHE A C 1
ATOM 1929 O O . PHE A 1 265 ? 20.344 -7.074 -20.859 1 90.31 265 PHE A O 1
ATOM 1936 N N . ASN A 1 266 ? 18.344 -6.871 -19.797 1 91.56 266 ASN A N 1
ATOM 1937 C CA . ASN A 1 266 ? 17.75 -8.062 -20.406 1 91.56 266 ASN A CA 1
ATOM 1938 C C . ASN A 1 266 ? 16.391 -7.754 -21.031 1 91.56 266 ASN A C 1
ATOM 1940 O O . ASN A 1 266 ? 15.461 -7.324 -20.344 1 91.56 266 ASN A O 1
ATOM 1944 N N . ILE A 1 267 ? 16.25 -7.984 -22.297 1 93.25 267 ILE A N 1
ATOM 1945 C CA . ILE A 1 267 ? 14.992 -7.793 -23.016 1 93.25 267 ILE A CA 1
ATOM 1946 C C . ILE A 1 267 ? 14.648 -9.047 -23.812 1 93.25 267 ILE A C 1
ATOM 1948 O O . ILE A 1 267 ? 15.531 -9.68 -24.391 1 93.25 267 ILE A O 1
ATOM 1952 N N . SER A 1 268 ? 13.383 -9.43 -23.719 1 93 268 SER A N 1
ATOM 1953 C CA . SER A 1 268 ? 12.969 -10.57 -24.531 1 93 268 SER A CA 1
ATOM 1954 C C . SER A 1 268 ? 11.492 -10.477 -24.906 1 93 268 SER A C 1
ATOM 1956 O O . SER A 1 268 ? 10.711 -9.805 -24.234 1 93 268 SER A O 1
ATOM 1958 N N . LYS A 1 269 ? 11.117 -11.102 -25.984 1 95.12 269 LYS A N 1
ATOM 1959 C CA . LYS A 1 269 ? 9.742 -11.227 -26.469 1 95.12 269 LYS A CA 1
ATOM 1960 C C . LYS A 1 269 ? 9.438 -12.664 -26.875 1 95.12 269 LYS A C 1
ATOM 1962 O O . LYS A 1 269 ? 10.219 -13.297 -27.594 1 95.12 269 LYS A O 1
ATOM 1967 N N . SER A 1 270 ? 8.359 -13.117 -26.375 1 94.81 270 SER A N 1
ATOM 1968 C CA . SER A 1 270 ? 7.957 -14.492 -26.625 1 94.81 270 SER A CA 1
ATOM 1969 C C . SER A 1 270 ? 6.598 -14.547 -27.328 1 94.81 270 SER A C 1
ATOM 1971 O O . SER A 1 270 ? 5.707 -13.75 -27.016 1 94.81 270 SER A O 1
ATOM 1973 N N . ILE A 1 271 ? 6.449 -15.414 -28.234 1 97.06 271 ILE A N 1
ATOM 1974 C CA . ILE A 1 271 ? 5.168 -15.758 -28.844 1 97.06 271 ILE A CA 1
ATOM 1975 C C . ILE A 1 271 ? 4.699 -17.109 -28.328 1 97.06 271 ILE A C 1
ATOM 1977 O O . ILE A 1 271 ? 5.461 -18.078 -28.312 1 97.06 271 ILE A O 1
ATOM 1981 N N . LYS A 1 272 ? 3.426 -17.234 -27.859 1 94.69 272 LYS A N 1
ATOM 1982 C CA . LYS A 1 272 ? 2.859 -18.453 -27.266 1 94.69 272 LYS A CA 1
ATOM 1983 C C . LYS A 1 272 ? 1.669 -18.953 -28.062 1 94.69 272 LYS A C 1
ATOM 1985 O O . LYS A 1 272 ? 0.899 -18.156 -28.609 1 94.69 272 LYS A O 1
ATOM 1990 N N . SER A 1 273 ? 1.512 -20.203 -28.031 1 95.69 273 SER A N 1
ATOM 1991 C CA . SER A 1 273 ? 0.362 -20.797 -28.719 1 95.69 273 SER A CA 1
ATOM 1992 C C . SER A 1 273 ? -0.04 -22.125 -28.078 1 95.69 273 SER A C 1
ATOM 1994 O O . SER A 1 273 ? 0.789 -22.797 -27.453 1 95.69 273 SER A O 1
ATOM 1996 N N . ALA A 1 274 ? -1.322 -22.438 -28.188 1 94.06 274 ALA A N 1
ATOM 1997 C CA . ALA A 1 274 ? -1.803 -23.734 -27.734 1 94.06 274 ALA A CA 1
ATOM 1998 C C . ALA A 1 274 ? -1.515 -24.812 -28.781 1 94.06 274 ALA A C 1
ATOM 2000 O O . ALA A 1 274 ? -1.489 -24.531 -29.984 1 94.06 274 ALA A O 1
ATOM 2001 N N . ILE A 1 275 ? -1.355 -25.984 -28.266 1 92.19 275 ILE A N 1
ATOM 2002 C CA . ILE A 1 275 ? -1.115 -27.125 -29.156 1 92.19 275 ILE A CA 1
ATOM 2003 C C . ILE A 1 275 ? -2.082 -28.25 -28.812 1 92.19 275 ILE A C 1
ATOM 2005 O O . ILE A 1 275 ? -2.625 -28.312 -27.703 1 92.19 275 ILE A O 1
ATOM 2009 N N . ASN A 1 276 ? -2.33 -29.156 -29.766 1 92.5 276 ASN A N 1
ATOM 2010 C CA . ASN A 1 276 ? -3.135 -30.359 -29.578 1 92.5 276 ASN A CA 1
ATOM 2011 C C . ASN A 1 276 ? -4.574 -30.016 -29.203 1 92.5 276 ASN A C 1
ATOM 2013 O O . ASN A 1 276 ? -5.094 -30.547 -28.219 1 92.5 276 ASN A O 1
ATOM 2017 N N . LEU A 1 277 ? -5.137 -29.094 -29.922 1 95.81 277 LEU A N 1
ATOM 2018 C CA . LEU A 1 277 ? -6.508 -28.688 -29.625 1 95.81 277 LEU A CA 1
ATOM 2019 C C . LEU A 1 277 ? -7.508 -29.719 -30.141 1 95.81 277 LEU A C 1
ATOM 2021 O O . LEU A 1 277 ? -7.297 -30.328 -31.188 1 95.81 277 LEU A O 1
ATOM 2025 N N . PRO A 1 278 ? -8.578 -29.891 -29.422 1 95.75 278 PRO A N 1
ATOM 2026 C CA . PRO A 1 278 ? -9.586 -30.875 -29.828 1 95.75 278 PRO A CA 1
ATOM 2027 C C . PRO A 1 278 ? -10.391 -30.422 -31.047 1 95.75 278 PRO A C 1
ATOM 2029 O O . PRO A 1 278 ? -10.445 -29.219 -31.344 1 95.75 278 PRO A O 1
ATOM 2032 N N . THR A 1 279 ? -11.031 -31.422 -31.688 1 96.38 279 THR A N 1
ATOM 2033 C CA . THR A 1 279 ? -11.938 -31.141 -32.812 1 96.38 279 THR A CA 1
ATOM 2034 C C . THR A 1 279 ? -13.375 -31.531 -32.438 1 96.38 279 THR A C 1
ATOM 2036 O O . THR A 1 279 ? -13.594 -32.469 -31.656 1 96.38 279 THR A O 1
ATOM 2039 N N . THR A 1 280 ? -14.289 -30.797 -32.969 1 98 280 THR A N 1
ATOM 2040 C CA . THR A 1 280 ? -15.695 -31 -32.656 1 98 280 THR A CA 1
ATOM 2041 C C . THR A 1 280 ? -16.484 -31.359 -33.906 1 98 280 THR A C 1
ATOM 2043 O O . THR A 1 280 ? -15.984 -31.234 -35.031 1 98 280 THR A O 1
ATOM 2046 N N . LEU A 1 281 ? -17.719 -31.781 -33.688 1 98.44 281 LEU A N 1
ATOM 2047 C CA . LEU A 1 281 ? -18.609 -32.094 -34.812 1 98.44 281 LEU A CA 1
ATOM 2048 C C . LEU A 1 281 ? -19 -30.812 -35.531 1 98.44 281 LEU A C 1
ATOM 2050 O O . LEU A 1 281 ? -19.219 -29.766 -34.906 1 98.44 281 LEU A O 1
ATOM 2054 N N . THR A 1 282 ? -19.078 -30.938 -36.875 1 98.38 282 THR A N 1
ATOM 2055 C CA . THR A 1 282 ? -19.75 -29.891 -37.625 1 98.38 282 THR A CA 1
ATOM 2056 C C . THR A 1 282 ? -21.25 -29.906 -37.344 1 98.38 282 THR A C 1
ATOM 2058 O O . THR A 1 282 ? -21.766 -30.844 -36.719 1 98.38 282 THR A O 1
ATOM 2061 N N . ALA A 1 283 ? -21.938 -28.859 -37.781 1 98.38 283 ALA A N 1
ATOM 2062 C CA . ALA A 1 283 ? -23.391 -28.812 -37.594 1 98.38 283 ALA A CA 1
ATOM 2063 C C . ALA A 1 283 ? -24.047 -29.984 -38.312 1 98.38 283 ALA A C 1
ATOM 2065 O O . ALA A 1 283 ? -24.969 -30.609 -37.781 1 98.38 283 ALA A O 1
ATOM 2066 N N . GLU A 1 284 ? -23.594 -30.312 -39.5 1 98.25 284 GLU A N 1
ATOM 2067 C CA . GLU A 1 284 ? -24.141 -31.406 -40.281 1 98.25 284 GLU A CA 1
ATOM 2068 C C . GLU A 1 284 ? -23.891 -32.75 -39.594 1 98.25 284 GLU A C 1
ATOM 2070 O O . GLU A 1 284 ? -24.781 -33.594 -39.531 1 98.25 284 GLU A O 1
ATOM 2075 N N . GLN A 1 285 ? -22.719 -32.844 -39.125 1 98.25 285 GLN A N 1
ATOM 2076 C CA . GLN A 1 285 ? -22.375 -34.094 -38.406 1 98.25 285 GLN A CA 1
ATOM 2077 C C . GLN A 1 285 ? -23.188 -34.25 -37.156 1 98.25 285 GLN A C 1
ATOM 2079 O O . GLN A 1 285 ? -23.594 -35.375 -36.812 1 98.25 285 GLN A O 1
ATOM 2084 N N . TYR A 1 286 ? -23.297 -33.125 -36.406 1 97.69 286 TYR A N 1
ATOM 2085 C CA . TYR A 1 286 ? -24.125 -33.156 -35.188 1 97.69 286 TYR A CA 1
ATOM 2086 C C . TYR A 1 286 ? -25.531 -33.688 -35.5 1 97.69 286 TYR A C 1
ATOM 2088 O O . TYR A 1 286 ? -26.031 -34.562 -34.812 1 97.69 286 TYR A O 1
ATOM 2096 N N . ASN A 1 287 ? -26.172 -33.188 -36.562 1 97.94 287 ASN A N 1
ATOM 2097 C CA . ASN A 1 287 ? -27.5 -33.594 -36.969 1 97.94 287 ASN A CA 1
ATOM 2098 C C . ASN A 1 287 ? -27.531 -35.062 -37.375 1 97.94 287 ASN A C 1
ATOM 2100 O O . ASN A 1 287 ? -28.469 -35.812 -37.062 1 97.94 287 ASN A O 1
ATOM 2104 N N . LYS A 1 288 ? -26.516 -35.469 -38.062 1 97.81 288 LYS A N 1
ATOM 2105 C CA . LYS A 1 288 ? -26.422 -36.844 -38.469 1 97.81 288 LYS A CA 1
ATOM 2106 C C . LYS A 1 288 ? -26.344 -37.812 -37.281 1 97.81 288 LYS A C 1
ATOM 2108 O O . LYS A 1 288 ? -27.031 -38.812 -37.25 1 97.81 288 LYS A O 1
ATOM 2113 N N . VAL A 1 289 ? -25.469 -37.469 -36.344 1 97.62 289 VAL A N 1
ATOM 2114 C CA . VAL A 1 289 ? -25.266 -38.312 -35.188 1 97.62 289 VAL A CA 1
ATOM 2115 C C . VAL A 1 289 ? -26.578 -38.406 -34.406 1 97.62 289 VAL A C 1
ATOM 2117 O O . VAL A 1 289 ? -26.953 -39.5 -33.969 1 97.62 289 VAL A O 1
ATOM 2120 N N . TRP A 1 290 ? -27.344 -37.344 -34.25 1 96.56 290 TRP A N 1
ATOM 2121 C CA . TRP A 1 290 ? -28.625 -37.344 -33.562 1 96.56 290 TRP A CA 1
ATOM 2122 C C . TRP A 1 290 ? -29.641 -38.188 -34.344 1 96.56 290 TRP A C 1
ATOM 2124 O O . TRP A 1 290 ? -30.406 -38.938 -33.75 1 96.56 290 TRP A O 1
ATOM 2134 N N . ALA A 1 291 ? -29.688 -38 -35.656 1 97.31 291 ALA A N 1
ATOM 2135 C CA . ALA A 1 291 ? -30.609 -38.75 -36.469 1 97.31 291 ALA A CA 1
ATOM 2136 C C . ALA A 1 291 ? -30.328 -40.25 -36.375 1 97.31 291 ALA A C 1
ATOM 2138 O O . ALA A 1 291 ? -31.25 -41.062 -36.281 1 97.31 291 ALA A O 1
ATOM 2139 N N . ASP A 1 292 ? -29.078 -40.594 -36.406 1 97.06 292 ASP A N 1
ATOM 2140 C CA . ASP A 1 292 ? -28.688 -42 -36.312 1 97.06 292 ASP A CA 1
ATOM 2141 C C . ASP A 1 292 ? -29.078 -42.594 -34.938 1 97.06 292 ASP A C 1
ATOM 2143 O O . ASP A 1 292 ? -29.562 -43.719 -34.875 1 97.06 292 ASP A O 1
ATOM 2147 N N . ALA A 1 293 ? -28.828 -41.844 -33.906 1 96.31 293 ALA A N 1
ATOM 2148 C CA . ALA A 1 293 ? -29.188 -42.281 -32.562 1 96.31 293 ALA A CA 1
ATOM 2149 C C . ALA A 1 293 ? -30.688 -42.562 -32.469 1 96.31 293 ALA A C 1
ATOM 2151 O O . ALA A 1 293 ? -31.109 -43.562 -31.891 1 96.31 293 ALA A O 1
ATOM 2152 N N . VAL A 1 294 ? -31.5 -41.656 -33.062 1 95.62 294 VAL A N 1
ATOM 2153 C CA . VAL A 1 294 ? -32.938 -41.812 -33.031 1 95.62 294 VAL A CA 1
ATOM 2154 C C . VAL A 1 294 ? -33.375 -43 -33.875 1 95.62 294 VAL A C 1
ATOM 2156 O O . VAL A 1 294 ? -34.281 -43.719 -33.5 1 95.62 294 VAL A O 1
ATOM 2159 N N . LYS A 1 295 ? -32.781 -43.125 -34.969 1 95.88 295 LYS A N 1
ATOM 2160 C CA . LYS A 1 295 ? -33.094 -44.25 -35.844 1 95.88 295 LYS A CA 1
ATOM 2161 C C . LYS A 1 295 ? -32.781 -45.594 -35.188 1 95.88 295 LYS A C 1
ATOM 2163 O O . LYS A 1 295 ? -33.562 -46.531 -35.312 1 95.88 295 LYS A O 1
ATOM 2168 N N . ILE A 1 296 ? -31.734 -45.656 -34.469 1 94.5 296 ILE A N 1
ATOM 2169 C CA . ILE A 1 296 ? -31.266 -46.906 -33.906 1 94.5 296 ILE A CA 1
ATOM 2170 C C . ILE A 1 296 ? -31.984 -47.188 -32.594 1 94.5 296 ILE A C 1
ATOM 2172 O O . ILE A 1 296 ? -32.375 -48.312 -32.312 1 94.5 296 ILE A O 1
ATOM 2176 N N . TYR A 1 297 ? -32.156 -46.188 -31.797 1 93.75 297 TYR A N 1
ATOM 2177 C CA . TYR A 1 297 ? -32.594 -46.469 -30.422 1 93.75 297 TYR A CA 1
ATOM 2178 C C . TYR A 1 297 ? -33.969 -45.875 -30.156 1 93.75 297 TYR A C 1
ATOM 2180 O O . TYR A 1 297 ? -34.531 -46 -29.062 1 93.75 297 TYR A O 1
ATOM 2188 N N . GLY A 1 298 ? -34.469 -45.188 -31.062 1 92.19 298 GLY A N 1
ATOM 2189 C CA . GLY A 1 298 ? -35.781 -44.594 -30.922 1 92.19 298 GLY A CA 1
ATOM 2190 C C . GLY A 1 298 ? -35.781 -43.219 -30.312 1 92.19 298 GLY A C 1
ATOM 2191 O O . GLY A 1 298 ? -34.719 -42.656 -30.062 1 92.19 298 GLY A O 1
ATOM 2192 N N . GLY A 1 299 ? -36.875 -42.656 -30.219 1 92.25 299 GLY A N 1
ATOM 2193 C CA . GLY A 1 299 ? -37.031 -41.344 -29.641 1 92.25 299 GLY A CA 1
ATOM 2194 C C . GLY A 1 299 ? -37.375 -40.281 -30.688 1 92.25 299 GLY A C 1
ATOM 2195 O O . GLY A 1 299 ? -37.562 -40.594 -31.859 1 92.25 299 GLY A O 1
ATOM 2196 N N . LYS A 1 300 ? -37.469 -39.094 -30.125 1 92.12 300 LYS A N 1
ATOM 2197 C CA . LYS A 1 300 ? -37.812 -37.969 -30.984 1 92.12 300 LYS A CA 1
ATOM 2198 C C . LYS A 1 300 ? -36.594 -37.156 -31.344 1 92.12 300 LYS A C 1
ATOM 2200 O O . LYS A 1 300 ? -35.75 -36.844 -30.469 1 92.12 300 LYS A O 1
ATOM 2205 N N . LEU A 1 301 ? -36.5 -36.906 -32.594 1 94.25 301 LEU A N 1
ATOM 2206 C CA . LEU A 1 301 ? -35.406 -36.031 -33.031 1 94.25 301 LEU A CA 1
ATOM 2207 C C . LEU A 1 301 ? -35.625 -34.594 -32.531 1 94.25 301 LEU A C 1
ATOM 2209 O O . LEU A 1 301 ? -36.688 -34 -32.844 1 94.25 301 LEU A O 1
ATOM 2213 N N . PRO A 1 302 ? -34.719 -34.062 -31.719 1 93.94 302 PRO A N 1
ATOM 2214 C CA . PRO A 1 302 ? -34.906 -32.688 -31.297 1 93.94 302 PRO A CA 1
ATOM 2215 C C . PRO A 1 302 ? -34.969 -31.719 -32.469 1 93.94 302 PRO A C 1
ATOM 2217 O O . PRO A 1 302 ? -34.312 -31.922 -33.5 1 93.94 302 PRO A O 1
ATOM 2220 N N . SER A 1 303 ? -35.719 -30.609 -32.281 1 95.31 303 SER A N 1
ATOM 2221 C CA . SER A 1 303 ? -35.875 -29.656 -33.375 1 95.31 303 SER A CA 1
ATOM 2222 C C . SER A 1 303 ? -34.531 -29.062 -33.812 1 95.31 303 SER A C 1
ATOM 2224 O O . SER A 1 303 ? -34.344 -28.781 -35 1 95.31 303 SER A O 1
ATOM 2226 N N . THR A 1 304 ? -33.625 -28.906 -32.875 1 96.06 304 THR A N 1
ATOM 2227 C CA . THR A 1 304 ? -32.344 -28.297 -33.156 1 96.06 304 THR A CA 1
ATOM 2228 C C . THR A 1 304 ? -31.484 -29.203 -34.031 1 96.06 304 THR A C 1
ATOM 2230 O O . THR A 1 304 ? -30.562 -28.734 -34.719 1 96.06 304 THR A O 1
ATOM 2233 N N . ALA A 1 305 ? -31.828 -30.5 -34.062 1 96.38 305 ALA A N 1
ATOM 2234 C CA . ALA A 1 305 ? -31.047 -31.469 -34.844 1 96.38 305 ALA A CA 1
ATOM 2235 C C . ALA A 1 305 ? -31.797 -31.906 -36.094 1 96.38 305 ALA A C 1
ATOM 2237 O O . ALA A 1 305 ? -31.375 -32.844 -36.781 1 96.38 305 ALA A O 1
ATOM 2238 N N . ASN A 1 306 ? -32.938 -31.266 -36.406 1 96.75 306 ASN A N 1
ATOM 2239 C CA . ASN A 1 306 ? -33.75 -31.625 -37.562 1 96.75 306 ASN A CA 1
ATOM 2240 C C . ASN A 1 306 ? -33.656 -30.562 -38.656 1 96.75 306 ASN A C 1
ATOM 2242 O O . ASN A 1 306 ? -34.312 -29.531 -38.562 1 96.75 306 ASN A O 1
ATOM 2246 N N . PRO A 1 307 ? -32.969 -30.938 -39.719 1 96.88 307 PRO A N 1
ATOM 2247 C CA . PRO A 1 307 ? -32.781 -29.938 -40.75 1 96.88 307 PRO A CA 1
ATOM 2248 C C . PRO A 1 307 ? -34.094 -29.516 -41.438 1 96.88 307 PRO A C 1
ATOM 2250 O O . PRO A 1 307 ? -34.188 -28.438 -42 1 96.88 307 PRO A O 1
ATOM 2253 N N . ALA A 1 308 ? -35.094 -30.281 -41.344 1 95.88 308 ALA A N 1
ATOM 2254 C CA . ALA A 1 308 ? -36.406 -29.953 -41.938 1 95.88 308 ALA A CA 1
ATOM 2255 C C . ALA A 1 308 ? -37.125 -28.875 -41.125 1 95.88 308 ALA A C 1
ATOM 2257 O O . ALA A 1 308 ? -37.875 -28.062 -41.688 1 95.88 308 ALA A O 1
ATOM 2258 N N . ILE A 1 309 ? -36.875 -28.844 -39.844 1 96.19 309 ILE A N 1
ATOM 2259 C CA . ILE A 1 309 ? -37.531 -27.906 -38.938 1 96.19 309 ILE A CA 1
ATOM 2260 C C . ILE A 1 309 ? -36.625 -26.703 -38.719 1 96.19 309 ILE A C 1
ATOM 2262 O O . ILE A 1 309 ? -37.125 -25.578 -38.625 1 96.19 309 ILE A O 1
ATOM 2266 N N . TYR A 1 310 ? -35.375 -26.938 -38.594 1 96.88 310 TYR A N 1
ATOM 2267 C CA . TYR A 1 310 ? -34.406 -25.906 -38.25 1 96.88 310 TYR A CA 1
ATOM 2268 C C . TYR A 1 310 ? -33.219 -25.953 -39.219 1 96.88 310 TYR A C 1
ATOM 2270 O O . TYR A 1 310 ? -32.125 -26.344 -38.812 1 96.88 310 TYR A O 1
ATOM 2278 N N . PRO A 1 311 ? -33.406 -25.516 -40.469 1 96.12 311 PRO A N 1
ATOM 2279 C CA . PRO A 1 311 ? -32.312 -25.562 -41.469 1 96.12 311 PRO A CA 1
ATOM 2280 C C . PRO A 1 311 ? -31.109 -24.734 -41.031 1 96.12 311 PRO A C 1
ATOM 2282 O O . PRO A 1 311 ? -29.984 -25.062 -41.438 1 96.12 311 PRO A O 1
ATOM 2285 N N . TYR A 1 312 ? -31.359 -23.734 -40.219 1 96.12 312 TYR A N 1
ATOM 2286 C CA . TYR A 1 312 ? -30.266 -22.906 -39.719 1 96.12 312 TYR A CA 1
ATOM 2287 C C . TYR A 1 312 ? -29.234 -23.766 -38.969 1 96.12 312 TYR A C 1
ATOM 2289 O O . TYR A 1 312 ? -28.031 -23.5 -39.062 1 96.12 312 TYR A O 1
ATOM 2297 N N . GLY A 1 313 ? -29.688 -24.766 -38.281 1 97.19 313 GLY A N 1
ATOM 2298 C CA . GLY A 1 313 ? -28.859 -25.641 -37.469 1 97.19 313 GLY A CA 1
ATOM 2299 C C . GLY A 1 313 ? -28.078 -26.656 -38.281 1 97.19 313 GLY A C 1
ATOM 2300 O O . GLY A 1 313 ? -27.25 -27.391 -37.719 1 97.19 313 GLY A O 1
ATOM 2301 N N . ASN A 1 314 ? -28.219 -26.672 -39.594 1 97.62 314 ASN A N 1
ATOM 2302 C CA . ASN A 1 314 ? -27.547 -27.672 -40.438 1 97.62 314 ASN A CA 1
ATOM 2303 C C . ASN A 1 314 ? -26.406 -27.047 -41.219 1 97.62 314 ASN A C 1
ATOM 2305 O O . ASN A 1 314 ? -25.906 -27.656 -42.188 1 97.62 314 ASN A O 1
ATOM 2309 N N . VAL A 1 315 ? -26 -25.891 -40.875 1 97.81 315 VAL A N 1
ATOM 2310 C CA . VAL A 1 315 ? -24.891 -25.203 -41.531 1 97.81 315 VAL A CA 1
ATOM 2311 C C . VAL A 1 315 ? -23.828 -24.844 -40.5 1 97.81 315 VAL A C 1
ATOM 2313 O O . VAL A 1 315 ? -24.109 -24.188 -39.5 1 97.81 315 VAL A O 1
ATOM 2316 N N . THR A 1 316 ? -22.609 -25.328 -40.75 1 98.25 316 THR A N 1
ATOM 2317 C CA . THR A 1 316 ? -21.484 -25 -39.875 1 98.25 316 THR A CA 1
ATOM 2318 C C . THR A 1 316 ? -21 -23.578 -40.125 1 98.25 316 THR A C 1
ATOM 2320 O O . THR A 1 316 ? -20.625 -23.234 -41.25 1 98.25 316 THR A O 1
ATOM 2323 N N . ARG A 1 317 ? -20.922 -22.766 -39.062 1 97.69 317 ARG A N 1
ATOM 2324 C CA . ARG A 1 317 ? -20.578 -21.359 -39.219 1 97.69 317 ARG A CA 1
ATOM 2325 C C . ARG A 1 317 ? -19.344 -20.984 -38.406 1 97.69 317 ARG A C 1
ATOM 2327 O O . ARG A 1 317 ? -18.594 -20.078 -38.781 1 97.69 317 ARG A O 1
ATOM 2334 N N . THR A 1 318 ? -19.203 -21.609 -37.25 1 98.19 318 THR A N 1
ATOM 2335 C CA . THR A 1 318 ? -18.156 -21.156 -36.375 1 98.19 318 THR A CA 1
ATOM 2336 C C . THR A 1 318 ? -17.406 -22.344 -35.781 1 98.19 318 THR A C 1
ATOM 2338 O O . THR A 1 318 ? -18 -23.344 -35.375 1 98.19 318 THR A O 1
ATOM 2341 N N . ASP A 1 319 ? -16.078 -22.281 -35.75 1 98.19 319 ASP A N 1
ATOM 2342 C CA . ASP A 1 319 ? -15.242 -23.141 -34.906 1 98.19 319 ASP A CA 1
ATOM 2343 C C . ASP A 1 319 ? -14.938 -22.469 -33.594 1 98.19 319 ASP A C 1
ATOM 2345 O O . ASP A 1 319 ? -14.008 -21.672 -33.469 1 98.19 319 ASP A O 1
ATOM 2349 N N . TRP A 1 320 ? -15.633 -22.922 -32.625 1 98.31 320 TRP A N 1
ATOM 2350 C CA . TRP A 1 320 ? -15.586 -22.25 -31.344 1 98.31 320 TRP A CA 1
ATOM 2351 C C . TRP A 1 320 ? -14.227 -22.438 -30.672 1 98.31 320 TRP A C 1
ATOM 2353 O O . TRP A 1 320 ? -13.781 -21.578 -29.906 1 98.31 320 TRP A O 1
ATOM 2363 N N . VAL A 1 321 ? -13.562 -23.594 -30.828 1 97.69 321 VAL A N 1
ATOM 2364 C CA . VAL A 1 321 ? -12.227 -23.797 -30.266 1 97.69 321 VAL A CA 1
ATOM 2365 C C . VAL A 1 321 ? -11.266 -22.75 -30.844 1 97.69 321 VAL A C 1
ATOM 2367 O O . VAL A 1 321 ? -10.477 -22.156 -30.094 1 97.69 321 VAL A O 1
ATOM 2370 N N . ASP A 1 322 ? -11.32 -22.516 -32.062 1 97 322 ASP A N 1
ATOM 2371 C CA . ASP A 1 322 ? -10.492 -21.5 -32.688 1 97 322 ASP A CA 1
ATOM 2372 C C . ASP A 1 322 ? -10.883 -20.109 -32.219 1 97 322 ASP A C 1
ATOM 2374 O O . ASP A 1 322 ? -10.031 -19.219 -32.156 1 97 322 ASP A O 1
ATOM 2378 N N . ALA A 1 323 ? -12.156 -19.891 -32 1 97.62 323 ALA A N 1
ATOM 2379 C CA . ALA A 1 323 ? -12.672 -18.578 -31.672 1 97.62 323 ALA A CA 1
ATOM 2380 C C . ALA A 1 323 ? -12.18 -18.125 -30.312 1 97.62 323 ALA A C 1
ATOM 2382 O O . ALA A 1 323 ? -12.031 -16.922 -30.047 1 97.62 323 ALA A O 1
ATOM 2383 N N . ILE A 1 324 ? -11.953 -19.047 -29.438 1 97.81 324 ILE A N 1
ATOM 2384 C CA . ILE A 1 324 ? -11.633 -18.641 -28.062 1 97.81 324 ILE A CA 1
ATOM 2385 C C . ILE A 1 324 ? -10.125 -18.531 -27.906 1 97.81 324 ILE A C 1
ATOM 2387 O O . ILE A 1 324 ? -9.641 -17.859 -26.984 1 97.81 324 ILE A O 1
ATOM 2391 N N . PHE A 1 325 ? -9.344 -19.156 -28.688 1 97.56 325 PHE A N 1
ATOM 2392 C CA . PHE A 1 325 ? -7.895 -19.141 -28.562 1 97.56 325 PHE A CA 1
ATOM 2393 C C . PHE A 1 325 ? -7.297 -18.016 -29.391 1 97.56 325 PHE A C 1
ATOM 2395 O O . PHE A 1 325 ? -7.895 -17.562 -30.375 1 97.56 325 PHE A O 1
ATOM 2402 N N . ARG A 1 326 ? -6.16 -17.531 -29 1 97.06 326 ARG A N 1
ATOM 2403 C CA . ARG A 1 326 ? -5.359 -16.531 -29.703 1 97.06 326 ARG A CA 1
ATOM 2404 C C . ARG A 1 326 ? -3.871 -16.766 -29.484 1 97.06 326 ARG A C 1
ATOM 2406 O O . ARG A 1 326 ? -3.482 -17.625 -28.688 1 97.06 326 ARG A O 1
ATOM 2413 N N . LYS A 1 327 ? -3.098 -16.031 -30.25 1 96.75 327 LYS A N 1
ATOM 2414 C CA . LYS A 1 327 ? -1.673 -15.984 -29.938 1 96.75 327 LYS A CA 1
ATOM 2415 C C . LYS A 1 327 ? -1.411 -15.141 -28.688 1 96.75 327 LYS A C 1
ATOM 2417 O O . LYS A 1 327 ? -2.012 -14.078 -28.516 1 96.75 327 LYS A O 1
ATOM 2422 N N . GLY A 1 328 ? -0.697 -15.758 -27.797 1 96.62 328 GLY A N 1
ATOM 2423 C CA . GLY A 1 328 ? -0.256 -14.992 -26.641 1 96.62 328 GLY A CA 1
ATOM 2424 C C . GLY A 1 328 ? 1.122 -14.383 -26.812 1 96.62 328 GLY A C 1
ATOM 2425 O O . GLY A 1 328 ? 1.861 -14.766 -27.734 1 96.62 328 GLY A O 1
ATOM 2426 N N . TYR A 1 329 ? 1.458 -13.422 -25.953 1 96.25 329 TYR A N 1
ATOM 2427 C CA . TYR A 1 329 ? 2.752 -12.75 -25.984 1 96.25 329 TYR A CA 1
ATOM 2428 C C . TYR A 1 329 ? 3.277 -12.484 -24.578 1 96.25 329 TYR A C 1
ATOM 2430 O O . TYR A 1 329 ? 2.504 -12.18 -23.672 1 96.25 329 TYR A O 1
ATOM 2438 N N . LEU A 1 330 ? 4.555 -12.703 -24.375 1 94.75 330 LEU A N 1
ATOM 2439 C CA . LEU A 1 330 ? 5.23 -12.297 -23.141 1 94.75 330 LEU A CA 1
ATOM 2440 C C . LEU A 1 330 ? 6.379 -11.336 -23.453 1 94.75 330 LEU A C 1
ATOM 2442 O O . LEU A 1 330 ? 7.316 -11.695 -24.172 1 94.75 330 LEU A O 1
ATOM 2446 N N . GLU A 1 331 ? 6.266 -10.133 -23.062 1 95.94 331 GLU A N 1
ATOM 2447 C CA . GLU A 1 331 ? 7.328 -9.133 -23.141 1 95.94 331 GLU A CA 1
ATOM 2448 C C . GLU A 1 331 ? 8.008 -8.945 -21.797 1 95.94 331 GLU A C 1
ATOM 2450 O O . GLU A 1 331 ? 7.34 -8.758 -20.781 1 95.94 331 GLU A O 1
ATOM 2455 N N . HIS A 1 332 ? 9.297 -9.047 -21.828 1 93.75 332 HIS A N 1
ATOM 2456 C CA . HIS A 1 332 ? 10.07 -8.906 -20.594 1 93.75 332 HIS A CA 1
ATOM 2457 C C . HIS A 1 332 ? 11.117 -7.805 -20.719 1 93.75 332 HIS A C 1
ATOM 2459 O O . HIS A 1 332 ? 11.859 -7.754 -21.703 1 93.75 332 HIS A O 1
ATOM 2465 N N . TYR A 1 333 ? 11.227 -6.914 -19.797 1 94.12 333 TYR A N 1
ATOM 2466 C CA . TYR A 1 333 ? 12.219 -5.855 -19.672 1 94.12 333 TYR A CA 1
ATOM 2467 C C . TYR A 1 333 ? 12.836 -5.84 -18.281 1 94.12 333 TYR A C 1
ATOM 2469 O O . TYR A 1 333 ? 12.117 -5.863 -17.281 1 94.12 333 TYR A O 1
ATOM 2477 N N . ALA A 1 334 ? 14.156 -5.859 -18.234 1 93.62 334 ALA A N 1
ATOM 2478 C CA . ALA A 1 334 ? 14.812 -5.816 -16.922 1 93.62 334 ALA A CA 1
ATOM 2479 C C . ALA A 1 334 ? 16.125 -5.043 -17 1 93.62 334 ALA A C 1
ATOM 2481 O O . ALA A 1 334 ? 16.859 -5.141 -17.984 1 93.62 334 ALA A O 1
ATOM 2482 N N . ILE A 1 335 ? 16.453 -4.312 -16.031 1 92.81 335 ILE A N 1
ATOM 2483 C CA . ILE A 1 335 ? 17.734 -3.615 -15.891 1 92.81 335 ILE A CA 1
ATOM 2484 C C . ILE A 1 335 ? 18.203 -3.695 -14.438 1 92.81 335 ILE A C 1
ATOM 2486 O O . ILE A 1 335 ? 17.375 -3.668 -13.516 1 92.81 335 ILE A O 1
ATOM 2490 N N . SER A 1 336 ? 19.453 -3.875 -14.172 1 92.56 336 SER A N 1
ATOM 2491 C CA . SER A 1 336 ? 20 -3.906 -12.82 1 92.56 336 SER A CA 1
ATOM 2492 C C . SER A 1 336 ? 21.359 -3.213 -12.758 1 92.56 336 SER A C 1
ATOM 2494 O O . SER A 1 336 ? 22.062 -3.137 -13.758 1 92.56 336 SER A O 1
ATOM 2496 N N . PHE A 1 337 ? 21.703 -2.713 -11.594 1 90.81 337 PHE A N 1
ATOM 2497 C CA . PHE A 1 337 ? 22.953 -2.033 -11.273 1 90.81 337 PHE A CA 1
ATOM 2498 C C . PHE A 1 337 ? 23.578 -2.617 -10.016 1 90.81 337 PHE A C 1
ATOM 2500 O O . PHE A 1 337 ? 22.891 -2.896 -9.039 1 90.81 337 PHE A O 1
ATOM 2507 N N . SER A 1 338 ? 24.812 -2.861 -10.07 1 89.56 338 SER A N 1
ATOM 2508 C CA . SER A 1 338 ? 25.531 -3.336 -8.891 1 89.56 338 SER A CA 1
ATOM 2509 C C . SER A 1 338 ? 26.938 -2.764 -8.836 1 89.56 338 SER A C 1
ATOM 2511 O O . SER A 1 338 ? 27.562 -2.545 -9.875 1 89.56 338 SER A O 1
ATOM 2513 N N . GLY A 1 339 ? 27.391 -2.455 -7.68 1 85.81 339 GLY A N 1
ATOM 2514 C CA . GLY A 1 339 ? 28.734 -1.953 -7.527 1 85.81 339 GLY A CA 1
ATOM 2515 C C . GLY A 1 339 ? 29 -1.357 -6.156 1 85.81 339 GLY A C 1
ATOM 2516 O O . GLY A 1 339 ? 28.156 -1.455 -5.258 1 85.81 339 GLY A O 1
ATOM 2517 N N . GLY A 1 340 ? 30.266 -0.889 -6.004 1 81.75 340 GLY A N 1
ATOM 2518 C CA . GLY A 1 340 ? 30.641 -0.185 -4.785 1 81.75 340 GLY A CA 1
ATOM 2519 C C . GLY A 1 340 ? 32.062 -0.497 -4.328 1 81.75 340 GLY A C 1
ATOM 2520 O O . GLY A 1 340 ? 32.812 -1.134 -5.055 1 81.75 340 GLY A O 1
ATOM 2521 N N . ALA A 1 341 ? 32.281 0.176 -3.146 1 77.12 341 ALA A N 1
ATOM 2522 C CA . ALA A 1 341 ? 33.594 -0.015 -2.496 1 77.12 341 ALA A CA 1
ATOM 2523 C C . ALA A 1 341 ? 33.406 -0.74 -1.163 1 77.12 341 ALA A C 1
ATOM 2525 O O . ALA A 1 341 ? 32.312 -1.088 -0.767 1 77.12 341 ALA A O 1
ATOM 2526 N N . GLY A 1 342 ? 34.438 -1.122 -0.62 1 70.88 342 GLY A N 1
ATOM 2527 C CA . GLY A 1 342 ? 34.469 -1.957 0.571 1 70.88 342 GLY A CA 1
ATOM 2528 C C . GLY A 1 342 ? 33.562 -1.438 1.682 1 70.88 342 GLY A C 1
ATOM 2529 O O . GLY A 1 342 ? 32.906 -2.221 2.383 1 70.88 342 GLY A O 1
ATOM 2530 N N . ASN A 1 343 ? 33.438 -0.215 1.74 1 81.12 343 ASN A N 1
ATOM 2531 C CA . ASN A 1 343 ? 32.656 0.26 2.869 1 81.12 343 ASN A CA 1
ATOM 2532 C C . ASN A 1 343 ? 31.172 0.422 2.492 1 81.12 343 ASN A C 1
ATOM 2534 O O . ASN A 1 343 ? 30.312 0.512 3.367 1 81.12 343 ASN A O 1
ATOM 2538 N N . LEU A 1 344 ? 30.938 0.502 1.194 1 89.25 344 LEU A N 1
ATOM 2539 C CA . LEU A 1 344 ? 29.562 0.632 0.743 1 89.25 344 LEU A CA 1
ATOM 2540 C C . LEU A 1 344 ? 29.344 -0.126 -0.562 1 89.25 344 LEU A C 1
ATOM 2542 O O . LEU A 1 344 ? 30.078 0.074 -1.532 1 89.25 344 LEU A O 1
ATOM 2546 N N . LYS A 1 345 ? 28.422 -0.953 -0.56 1 91 345 LYS A N 1
ATOM 2547 C CA . LYS A 1 345 ? 28 -1.684 -1.753 1 91 345 LYS A CA 1
ATOM 2548 C C . LYS A 1 345 ? 26.516 -1.514 -2.004 1 91 345 LYS A C 1
ATOM 2550 O O . LYS A 1 345 ? 25.734 -1.339 -1.062 1 91 345 LYS A O 1
ATOM 2555 N N . GLY A 1 346 ? 26.219 -1.559 -3.273 1 89.94 346 GLY A N 1
ATOM 2556 C CA . GLY A 1 346 ? 24.812 -1.36 -3.604 1 89.94 346 GLY A CA 1
ATOM 2557 C C . GLY A 1 346 ? 24.359 -2.191 -4.785 1 89.94 346 GLY A C 1
ATOM 2558 O O . GLY A 1 346 ? 25.172 -2.578 -5.633 1 89.94 346 GLY A O 1
ATOM 2559 N N . PHE A 1 347 ? 23.094 -2.502 -4.875 1 92.75 347 PHE A N 1
ATOM 2560 C CA . PHE A 1 347 ? 22.391 -3.193 -5.953 1 92.75 347 PHE A CA 1
ATOM 2561 C C . PHE A 1 347 ? 21 -2.611 -6.16 1 92.75 347 PHE A C 1
ATOM 2563 O O . PHE A 1 347 ? 20.312 -2.287 -5.191 1 92.75 347 PHE A O 1
ATOM 2570 N N . ALA A 1 348 ? 20.594 -2.389 -7.34 1 92.5 348 ALA A N 1
ATOM 2571 C CA . ALA A 1 348 ? 19.234 -1.963 -7.703 1 92.5 348 ALA A CA 1
ATOM 2572 C C . ALA A 1 348 ? 18.766 -2.662 -8.977 1 92.5 348 ALA A C 1
ATOM 2574 O O . ALA A 1 348 ? 19.547 -2.861 -9.906 1 92.5 348 ALA A O 1
ATOM 2575 N N . SER A 1 349 ? 17.516 -3.023 -8.992 1 94.69 349 SER A N 1
ATOM 2576 C CA . SER A 1 349 ? 16.969 -3.67 -10.18 1 94.69 349 SER A CA 1
ATOM 2577 C C . SER A 1 349 ? 15.492 -3.359 -10.359 1 94.69 349 SER A C 1
ATOM 2579 O O . SER A 1 349 ? 14.781 -3.1 -9.383 1 94.69 349 SER A O 1
ATOM 2581 N N . ILE A 1 350 ? 14.992 -3.352 -11.547 1 94.62 350 ILE A N 1
ATOM 2582 C CA . ILE A 1 350 ? 13.586 -3.24 -11.922 1 94.62 350 ILE A CA 1
ATOM 2583 C C . ILE A 1 350 ? 13.297 -4.145 -13.117 1 94.62 350 ILE A C 1
ATOM 2585 O O . ILE A 1 350 ? 14.125 -4.281 -14.016 1 94.62 350 ILE A O 1
ATOM 2589 N N . SER A 1 351 ? 12.188 -4.801 -13.086 1 94.5 351 SER A N 1
ATOM 2590 C CA . SER A 1 351 ? 11.766 -5.656 -14.195 1 94.5 351 SER A CA 1
ATOM 2591 C C . SER A 1 351 ? 10.266 -5.543 -14.438 1 94.5 351 SER A C 1
ATOM 2593 O O . SER A 1 351 ? 9.5 -5.227 -13.523 1 94.5 351 SER A O 1
ATOM 2595 N N . TYR A 1 352 ? 9.844 -5.762 -15.625 1 95.75 352 TYR A N 1
ATOM 2596 C CA . TYR A 1 352 ? 8.445 -5.699 -16.016 1 95.75 352 TYR A CA 1
ATOM 2597 C C . TYR A 1 352 ? 8.102 -6.816 -17 1 95.75 352 TYR A C 1
ATOM 2599 O O . TYR A 1 352 ? 8.82 -7.035 -17.969 1 95.75 352 TYR A O 1
ATOM 2607 N N . ASP A 1 353 ? 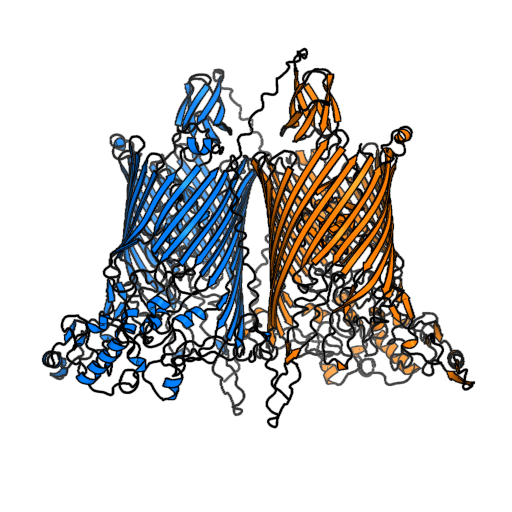7.004 -7.488 -16.688 1 95.25 353 ASP A N 1
ATOM 2608 C CA . ASP A 1 353 ? 6.457 -8.523 -17.562 1 95.25 353 ASP A CA 1
ATOM 2609 C C . ASP A 1 353 ? 5.043 -8.172 -18.016 1 95.25 353 ASP A C 1
ATOM 2611 O O . ASP A 1 353 ? 4.176 -7.875 -17.188 1 95.25 353 ASP A O 1
ATOM 2615 N N . LYS A 1 354 ? 4.828 -8.203 -19.25 1 96.88 354 LYS A N 1
ATOM 2616 C CA . LYS A 1 354 ? 3.504 -8.156 -19.859 1 96.88 354 LYS A CA 1
ATOM 2617 C C . LYS A 1 354 ? 3.16 -9.477 -20.547 1 96.88 354 LYS A C 1
ATOM 2619 O O . LYS A 1 354 ? 3.654 -9.766 -21.625 1 96.88 354 LYS A O 1
ATOM 2624 N N . ASP A 1 355 ? 2.242 -10.18 -19.922 1 95.88 355 ASP A N 1
ATOM 2625 C CA . ASP A 1 355 ? 1.919 -11.531 -20.359 1 95.88 355 ASP A CA 1
ATOM 2626 C C . ASP A 1 355 ? 0.485 -11.617 -20.875 1 95.88 355 ASP A C 1
ATOM 2628 O O . ASP A 1 355 ? -0.465 -11.641 -20.094 1 95.88 355 ASP A O 1
ATOM 2632 N N . THR A 1 356 ? 0.405 -11.656 -22.156 1 97 356 THR A N 1
ATOM 2633 C CA . THR A 1 356 ? -0.889 -11.898 -22.797 1 97 356 THR A CA 1
ATOM 2634 C C . THR A 1 356 ? -1.135 -13.391 -22.969 1 97 356 THR A C 1
ATOM 2636 O O . THR A 1 356 ? -0.325 -14.086 -23.578 1 97 356 THR A O 1
ATOM 2639 N N . GLY A 1 357 ? -2.291 -13.883 -22.406 1 96.5 357 GLY A N 1
ATOM 2640 C CA . GLY A 1 357 ? -2.574 -15.305 -22.438 1 96.5 357 GLY A CA 1
ATOM 2641 C C . GLY A 1 357 ? -3 -15.805 -23.797 1 96.5 357 GLY A C 1
ATOM 2642 O O . GLY A 1 357 ? -3.123 -15.016 -24.734 1 96.5 357 GLY A O 1
ATOM 2643 N N . ILE A 1 358 ? -3.197 -17.078 -23.969 1 96.94 358 ILE A N 1
ATOM 2644 C CA . ILE A 1 358 ? -3.521 -17.688 -25.25 1 96.94 358 ILE A CA 1
ATOM 2645 C C . ILE A 1 358 ? -5.035 -17.797 -25.406 1 96.94 358 ILE A C 1
ATOM 2647 O O . ILE A 1 358 ? -5.535 -18.125 -26.484 1 96.94 358 ILE A O 1
ATOM 2651 N N . LEU A 1 359 ? -5.754 -17.562 -24.297 1 97.75 359 LEU A N 1
ATOM 2652 C CA . LEU A 1 359 ? -7.199 -17.359 -24.391 1 97.75 359 LEU A CA 1
ATOM 2653 C C . LEU A 1 359 ? -7.543 -15.883 -24.453 1 97.75 359 LEU A C 1
ATOM 2655 O O . LEU A 1 359 ? -6.91 -15.062 -23.781 1 97.75 359 LEU A O 1
ATOM 2659 N N . ASN A 1 360 ? -8.602 -15.602 -25.172 1 97.31 360 ASN A N 1
ATOM 2660 C CA . ASN A 1 360 ? -9.023 -14.211 -25.328 1 97.31 360 ASN A CA 1
ATOM 2661 C C . ASN A 1 360 ? -9.25 -13.531 -23.984 1 97.31 360 ASN A C 1
ATOM 2663 O O . ASN A 1 360 ? -9.758 -14.156 -23.047 1 97.31 360 ASN A O 1
ATOM 2667 N N . ASN A 1 361 ? -8.766 -12.305 -23.844 1 97.44 361 ASN A N 1
ATOM 2668 C CA . ASN A 1 361 ? -9.047 -11.375 -22.766 1 97.44 361 ASN A CA 1
ATOM 2669 C C . ASN A 1 361 ? -8.398 -11.828 -21.453 1 97.44 361 ASN A C 1
ATOM 2671 O O . ASN A 1 361 ? -8.836 -11.445 -20.375 1 97.44 361 ASN A O 1
ATOM 2675 N N . THR A 1 362 ? -7.418 -12.75 -21.5 1 97.5 362 THR A N 1
ATOM 2676 C CA . THR A 1 362 ? -6.629 -13.117 -20.328 1 97.5 362 THR A CA 1
ATOM 2677 C C . THR A 1 362 ? -5.242 -12.484 -20.391 1 97.5 362 THR A C 1
ATOM 2679 O O . THR A 1 362 ? -4.656 -12.359 -21.469 1 97.5 362 THR A O 1
ATOM 2682 N N . PHE A 1 363 ? -4.727 -12.023 -19.312 1 97.56 363 PHE A N 1
ATOM 2683 C CA . PHE A 1 363 ? -3.406 -11.406 -19.266 1 97.56 363 PHE A CA 1
ATOM 2684 C C . PHE A 1 363 ? -2.912 -11.289 -17.828 1 97.56 363 PHE A C 1
ATOM 2686 O O . PHE A 1 363 ? -3.688 -11.461 -16.875 1 97.56 363 PHE A O 1
ATOM 2693 N N . ALA A 1 364 ? -1.639 -11.117 -17.609 1 96.44 364 ALA A N 1
ATOM 2694 C CA . ALA A 1 364 ? -1.002 -10.828 -16.328 1 96.44 364 ALA A CA 1
ATOM 2695 C C . ALA A 1 364 ? 0.132 -9.82 -16.484 1 96.44 364 ALA A C 1
ATOM 2697 O O . ALA A 1 364 ? 0.941 -9.93 -17.406 1 96.44 364 ALA A O 1
ATOM 2698 N N . ASN A 1 365 ? 0.172 -8.867 -15.719 1 96.5 365 ASN A N 1
ATOM 2699 C CA . ASN A 1 365 ? 1.254 -7.891 -15.641 1 96.5 365 ASN A CA 1
ATOM 2700 C C . ASN A 1 365 ? 1.964 -7.945 -14.289 1 96.5 365 ASN A C 1
ATOM 2702 O O . ASN A 1 365 ? 1.32 -8.102 -13.25 1 96.5 365 ASN A O 1
ATOM 2706 N N . LYS A 1 366 ? 3.24 -7.883 -14.336 1 95.44 366 LYS A N 1
ATOM 2707 C CA . LYS A 1 366 ? 4.02 -7.938 -13.102 1 95.44 366 LYS A CA 1
ATOM 2708 C C . LYS A 1 366 ? 5.168 -6.934 -13.133 1 95.44 366 LYS A C 1
ATOM 2710 O O . LYS A 1 366 ? 5.934 -6.891 -14.102 1 95.44 366 LYS A O 1
ATOM 2715 N N . LEU A 1 367 ? 5.289 -6.113 -12.234 1 95.88 367 LEU A N 1
ATOM 2716 C CA . LEU A 1 367 ? 6.406 -5.203 -12 1 95.88 367 LEU A CA 1
ATOM 2717 C C . LEU A 1 367 ? 7.164 -5.59 -10.734 1 95.88 367 LEU A C 1
ATOM 2719 O O . LEU A 1 367 ? 6.555 -5.809 -9.688 1 95.88 367 LEU A O 1
ATOM 2723 N N . GLY A 1 368 ? 8.43 -5.809 -10.852 1 95 368 GLY A N 1
ATOM 2724 C CA . GLY A 1 368 ? 9.281 -6.117 -9.711 1 95 368 GLY A CA 1
ATOM 2725 C C . GLY A 1 368 ? 10.461 -5.172 -9.57 1 95 368 GLY A C 1
ATOM 2726 O O . GLY A 1 368 ? 11.062 -4.77 -10.562 1 95 368 GLY A O 1
ATOM 2727 N N . SER A 1 369 ? 10.727 -4.781 -8.375 1 95.12 369 SER A N 1
ATOM 2728 C CA . SER A 1 369 ? 11.898 -3.959 -8.078 1 95.12 369 SER A CA 1
ATOM 2729 C C . SER A 1 369 ? 12.57 -4.41 -6.785 1 95.12 369 SER A C 1
ATOM 2731 O O . SER A 1 369 ? 11.93 -4.992 -5.91 1 95.12 369 SER A O 1
ATOM 2733 N N . LYS A 1 370 ? 13.812 -4.211 -6.727 1 95.12 370 LYS A N 1
ATOM 2734 C CA . LYS A 1 370 ? 14.602 -4.578 -5.551 1 95.12 370 LYS A CA 1
ATOM 2735 C C . LYS A 1 370 ? 15.742 -3.59 -5.324 1 95.12 370 LYS A C 1
ATOM 2737 O O . LYS A 1 370 ? 16.359 -3.115 -6.281 1 95.12 370 LYS A O 1
ATOM 2742 N N . GLY A 1 371 ? 15.977 -3.232 -4.137 1 92.94 371 GLY A N 1
ATOM 2743 C CA . GLY A 1 371 ? 17.125 -2.455 -3.693 1 92.94 371 GLY A CA 1
ATOM 2744 C C . GLY A 1 371 ? 17.844 -3.078 -2.514 1 92.94 371 GLY A C 1
ATOM 2745 O O . GLY A 1 371 ? 17.219 -3.623 -1.606 1 92.94 371 GLY A O 1
ATOM 2746 N N . ASN A 1 372 ? 19.109 -3.055 -2.568 1 93.12 372 ASN A N 1
ATOM 2747 C CA . ASN A 1 372 ? 19.969 -3.559 -1.502 1 93.12 372 ASN A CA 1
ATOM 2748 C C . ASN A 1 372 ? 21.188 -2.656 -1.282 1 93.12 372 ASN A C 1
ATOM 2750 O O . ASN A 1 372 ? 21.891 -2.314 -2.234 1 93.12 372 ASN A O 1
ATOM 2754 N N . ILE A 1 373 ? 21.422 -2.258 -0.072 1 91.06 373 ILE A N 1
ATOM 2755 C CA . ILE A 1 373 ? 22.578 -1.429 0.29 1 91.06 373 ILE A CA 1
ATOM 2756 C C . ILE A 1 373 ? 23.266 -2.006 1.526 1 91.06 373 ILE A C 1
ATOM 2758 O O . ILE A 1 373 ? 22.594 -2.307 2.525 1 91.06 373 ILE A O 1
ATOM 2762 N N . ASP A 1 374 ? 24.531 -2.104 1.49 1 92.06 374 ASP A N 1
ATOM 2763 C CA . ASP A 1 374 ? 25.344 -2.607 2.596 1 92.06 374 ASP A CA 1
ATOM 2764 C C . ASP A 1 374 ? 26.312 -1.539 3.105 1 92.06 374 ASP A C 1
ATOM 2766 O O . ASP A 1 374 ? 27.141 -1.039 2.352 1 92.06 374 ASP A O 1
ATOM 2770 N N . PHE A 1 375 ? 26.234 -1.276 4.344 1 89.56 375 PHE A N 1
ATOM 2771 C CA . PHE A 1 375 ? 27.141 -0.354 5.02 1 89.56 375 PHE A CA 1
ATOM 2772 C C . PHE A 1 375 ? 28.109 -1.11 5.922 1 89.56 375 PHE A C 1
ATOM 2774 O O . PHE A 1 375 ? 27.688 -1.714 6.914 1 89.56 375 PHE A O 1
ATOM 2781 N N . GLN A 1 376 ? 29.281 -1.083 5.527 1 88.44 376 GLN A N 1
ATOM 2782 C CA . GLN A 1 376 ? 30.312 -1.519 6.469 1 88.44 376 GLN A CA 1
ATOM 2783 C C . GLN A 1 376 ? 30.75 -0.371 7.367 1 88.44 376 GLN A C 1
ATOM 2785 O O . GLN A 1 376 ? 31.719 0.337 7.055 1 88.44 376 GLN A O 1
ATOM 2790 N N . ILE A 1 377 ? 30.125 -0.302 8.469 1 86.12 377 ILE A N 1
ATOM 2791 C CA . ILE A 1 377 ? 30.312 0.853 9.344 1 86.12 377 ILE A CA 1
ATOM 2792 C C . ILE A 1 377 ? 31.734 0.837 9.914 1 86.12 377 ILE A C 1
ATOM 2794 O O . ILE A 1 377 ? 32.406 1.864 9.93 1 86.12 377 ILE A O 1
ATOM 2798 N N . ASN A 1 378 ? 32.188 -0.245 10.477 1 83.88 378 ASN A N 1
ATOM 2799 C CA . ASN A 1 378 ? 33.531 -0.53 10.906 1 83.88 378 ASN A CA 1
ATOM 2800 C C . ASN A 1 378 ? 33.875 -2.016 10.797 1 83.88 378 ASN A C 1
ATOM 2802 O O . ASN A 1 378 ? 33.125 -2.77 10.148 1 83.88 378 ASN A O 1
ATOM 2806 N N . LYS A 1 379 ? 34.938 -2.412 11.312 1 81.25 379 LYS A N 1
ATOM 2807 C CA . LYS A 1 379 ? 35.406 -3.783 11.109 1 81.25 379 LYS A CA 1
ATOM 2808 C C . LYS A 1 379 ? 34.469 -4.781 11.812 1 81.25 379 LYS A C 1
ATOM 2810 O O . LYS A 1 379 ? 34.375 -5.934 11.398 1 81.25 379 LYS A O 1
ATOM 2815 N N . TRP A 1 380 ? 33.75 -4.332 12.883 1 86.75 380 TRP A N 1
ATOM 2816 C CA . TRP A 1 380 ? 33 -5.309 13.664 1 86.75 380 TRP A CA 1
ATOM 2817 C C . TRP A 1 380 ? 31.5 -5.094 13.484 1 86.75 380 TRP A C 1
ATOM 2819 O O . TRP A 1 380 ? 30.703 -5.871 14 1 86.75 380 TRP A O 1
ATOM 2829 N N . LEU A 1 381 ? 31.078 -4.02 12.688 1 90 381 LEU A N 1
ATOM 2830 C CA . LEU A 1 381 ? 29.656 -3.732 12.555 1 90 381 LEU A CA 1
ATOM 2831 C C . LEU A 1 381 ? 29.281 -3.529 11.086 1 90 381 LEU A C 1
ATOM 2833 O O . LEU A 1 381 ? 29.844 -2.674 10.406 1 90 381 LEU A O 1
ATOM 2837 N N . LYS A 1 382 ? 28.281 -4.301 10.641 1 91.81 382 LYS A N 1
ATOM 2838 C CA . LYS A 1 382 ? 27.734 -4.211 9.289 1 91.81 382 LYS A CA 1
ATOM 2839 C C . LYS A 1 382 ? 26.219 -4.039 9.32 1 91.81 382 LYS A C 1
ATOM 2841 O O . LYS A 1 382 ? 25.531 -4.699 10.094 1 91.81 382 LYS A O 1
ATOM 2846 N N . LEU A 1 383 ? 25.75 -3.074 8.531 1 93.12 383 LEU A N 1
ATOM 2847 C CA . LEU A 1 383 ? 24.312 -2.863 8.359 1 93.12 383 LEU A CA 1
ATOM 2848 C C . LEU A 1 383 ? 23.906 -3.109 6.914 1 93.12 383 LEU A C 1
ATOM 2850 O O . LEU A 1 383 ? 24.516 -2.574 5.988 1 93.12 383 LEU A O 1
ATOM 2854 N N . SER A 1 384 ? 22.922 -3.941 6.727 1 93.88 384 SER A N 1
ATOM 2855 C CA . SER A 1 384 ? 22.375 -4.215 5.398 1 93.88 384 SER A CA 1
ATOM 2856 C C . SER A 1 384 ? 20.891 -3.908 5.336 1 93.88 384 SER A C 1
ATOM 2858 O O . SER A 1 384 ? 20.141 -4.277 6.238 1 93.88 384 SER A O 1
ATOM 2860 N N . GLU A 1 385 ? 20.484 -3.207 4.297 1 93.69 385 GLU A N 1
ATOM 2861 C CA . GLU A 1 385 ? 19.078 -2.924 4.059 1 93.69 385 GLU A CA 1
ATOM 2862 C C . GLU A 1 385 ? 18.641 -3.443 2.691 1 93.69 385 GLU A C 1
ATOM 2864 O O . GLU A 1 385 ? 19.25 -3.133 1.673 1 93.69 385 GLU A O 1
ATOM 2869 N N . GLN A 1 386 ? 17.578 -4.219 2.67 1 94.81 386 GLN A N 1
ATOM 2870 C CA . GLN A 1 386 ? 17 -4.746 1.442 1 94.81 386 GLN A CA 1
ATOM 2871 C C . GLN A 1 386 ? 15.516 -4.402 1.35 1 94.81 386 GLN A C 1
ATOM 2873 O O . GLN A 1 386 ? 14.766 -4.609 2.305 1 94.81 386 GLN A O 1
ATOM 2878 N N . VAL A 1 387 ? 15.109 -3.881 0.243 1 94.56 387 VAL A N 1
ATOM 2879 C CA . VAL A 1 387 ? 13.703 -3.564 -0.013 1 94.56 387 VAL A CA 1
ATOM 2880 C C . VAL A 1 387 ? 13.258 -4.23 -1.312 1 94.56 387 VAL A C 1
ATOM 2882 O O . VAL A 1 387 ? 13.953 -4.16 -2.326 1 94.56 387 VAL A O 1
ATOM 2885 N N . THR A 1 388 ? 12.141 -4.863 -1.286 1 95.81 388 THR A N 1
ATOM 2886 C CA . THR A 1 388 ? 11.547 -5.492 -2.461 1 95.81 388 THR A CA 1
ATOM 2887 C C . THR A 1 388 ? 10.109 -5.023 -2.656 1 95.81 388 THR A C 1
ATOM 2889 O O . THR A 1 388 ? 9.336 -4.949 -1.696 1 95.81 388 THR A O 1
ATOM 2892 N N . TYR A 1 389 ? 9.781 -4.664 -3.852 1 95.06 389 TYR A N 1
ATOM 2893 C CA . TYR A 1 389 ? 8.422 -4.277 -4.227 1 95.06 389 TYR A CA 1
ATOM 2894 C C . TYR A 1 389 ? 7.949 -5.062 -5.441 1 95.06 389 TYR A C 1
ATOM 2896 O O . TYR A 1 389 ? 8.695 -5.242 -6.402 1 95.06 389 TYR A O 1
ATOM 2904 N N . GLN A 1 390 ? 6.684 -5.496 -5.379 1 96.81 390 GLN A N 1
ATOM 2905 C CA . GLN A 1 390 ? 6.059 -6.195 -6.496 1 96.81 390 GLN A CA 1
ATOM 2906 C C . GLN A 1 390 ? 4.633 -5.703 -6.723 1 96.81 390 GLN A C 1
ATOM 2908 O O . GLN A 1 390 ? 3.863 -5.551 -5.773 1 96.81 390 GLN A O 1
ATOM 2913 N N . LEU A 1 391 ? 4.309 -5.395 -7.91 1 96.75 391 LEU A N 1
ATOM 2914 C CA . LEU A 1 391 ? 2.951 -5.086 -8.344 1 96.75 391 LEU A CA 1
ATOM 2915 C C . LEU A 1 391 ? 2.471 -6.082 -9.391 1 96.75 391 LEU A C 1
ATOM 2917 O O . LEU A 1 391 ? 3.123 -6.266 -10.422 1 96.75 391 LEU A O 1
ATOM 2921 N N . THR A 1 392 ? 1.393 -6.734 -9.117 1 96.44 392 THR A N 1
ATOM 2922 C CA . THR A 1 392 ? 0.798 -7.656 -10.078 1 96.44 392 THR A CA 1
ATOM 2923 C C . THR A 1 392 ? -0.651 -7.273 -10.367 1 96.44 392 THR A C 1
ATOM 2925 O O . THR A 1 392 ? -1.32 -6.672 -9.523 1 96.44 392 THR A O 1
ATOM 2928 N N . ASN A 1 393 ? -1.069 -7.523 -11.492 1 96.75 393 ASN A N 1
ATOM 2929 C CA . ASN A 1 393 ? -2.438 -7.352 -11.969 1 96.75 393 ASN A CA 1
ATOM 2930 C C . ASN A 1 393 ? -2.742 -8.281 -13.141 1 96.75 393 ASN A C 1
ATOM 2932 O O . ASN A 1 393 ? -1.829 -8.852 -13.742 1 96.75 393 ASN A O 1
ATOM 2936 N N . GLY A 1 394 ? -4.078 -8.539 -13.336 1 96.94 394 GLY A N 1
ATOM 2937 C CA . GLY A 1 394 ? -4.387 -9.383 -14.477 1 96.94 394 GLY A CA 1
ATOM 2938 C C . GLY A 1 394 ? -5.836 -9.836 -14.508 1 96.94 394 GLY A C 1
ATOM 2939 O O . GLY A 1 394 ? -6.652 -9.375 -13.711 1 96.94 394 GLY A O 1
ATOM 2940 N N . GLN A 1 395 ? -6.109 -10.555 -15.508 1 96.94 395 GLN A N 1
ATOM 2941 C CA . GLN A 1 395 ? -7.418 -11.141 -15.773 1 96.94 395 GLN A CA 1
ATOM 2942 C C . GLN A 1 395 ? -7.301 -12.609 -16.172 1 96.94 395 GLN A C 1
ATOM 2944 O O . GLN A 1 395 ? -6.406 -12.984 -16.922 1 96.94 395 GLN A O 1
ATOM 2949 N N . GLY A 1 396 ? -8.039 -13.398 -15.508 1 95.38 396 GLY A N 1
ATOM 2950 C CA . GLY A 1 396 ? -8.016 -14.828 -15.758 1 95.38 396 GLY A CA 1
ATOM 2951 C C . GLY A 1 396 ? -8.859 -15.625 -14.781 1 95.38 396 GLY A C 1
ATOM 2952 O O . GLY A 1 396 ? -10.016 -15.281 -14.539 1 95.38 396 GLY A O 1
ATOM 2953 N N . ASN A 1 397 ? -8.273 -16.75 -14.273 1 89.12 397 ASN A N 1
ATOM 2954 C CA . ASN A 1 397 ? -9.008 -17.688 -13.414 1 89.12 397 ASN A CA 1
ATOM 2955 C C . ASN A 1 397 ? -10.266 -18.203 -14.102 1 89.12 397 ASN A C 1
ATOM 2957 O O . ASN A 1 397 ? -11.359 -18.109 -13.555 1 89.12 397 ASN A O 1
ATOM 2961 N N . ILE A 1 398 ? -9.938 -18.703 -15.188 1 88.38 398 ILE A N 1
ATOM 2962 C CA . ILE A 1 398 ? -11.008 -19.188 -16.047 1 88.38 398 ILE A CA 1
ATOM 2963 C C . ILE A 1 398 ? -11.617 -20.453 -15.43 1 88.38 398 ILE A C 1
ATOM 2965 O O . ILE A 1 398 ? -10.898 -21.359 -15.023 1 88.38 398 ILE A O 1
ATOM 2969 N N . GLY A 1 399 ? -12.836 -20.516 -15.391 1 83.38 399 GLY A N 1
ATOM 2970 C CA . GLY A 1 399 ? -13.547 -21.641 -14.797 1 83.38 399 GLY A CA 1
ATOM 2971 C C . GLY A 1 399 ? -13.375 -22.922 -15.578 1 83.38 399 GLY A C 1
ATOM 2972 O O . GLY A 1 399 ? -13.109 -22.906 -16.781 1 83.38 399 GLY A O 1
ATOM 2973 N N . THR A 1 400 ? -13.539 -24 -14.867 1 89.06 400 THR A N 1
ATOM 2974 C CA . THR A 1 400 ? -13.508 -25.344 -15.445 1 89.06 400 THR A CA 1
ATOM 2975 C C . THR A 1 400 ? -14.844 -26.047 -15.234 1 89.06 400 THR A C 1
ATOM 2977 O O . THR A 1 400 ? -15.836 -25.422 -14.859 1 89.06 400 THR A O 1
ATOM 2980 N N . GLY A 1 401 ? -14.906 -27.266 -15.562 1 90.62 401 GLY A N 1
ATOM 2981 C CA . GLY A 1 401 ? -16.156 -28 -15.438 1 90.62 401 GLY A CA 1
ATOM 2982 C C . GLY A 1 401 ? -17.141 -27.672 -16.547 1 90.62 401 GLY A C 1
ATOM 2983 O O . GLY A 1 401 ? -16.781 -27.047 -17.547 1 90.62 401 GLY A O 1
ATOM 2984 N N . HIS A 1 402 ? -18.359 -28.047 -16.312 1 91.81 402 HIS A N 1
ATOM 2985 C CA . HIS A 1 402 ? -19.344 -27.922 -17.375 1 91.81 402 HIS A CA 1
ATOM 2986 C C . HIS A 1 402 ? -19.656 -26.469 -17.656 1 91.81 402 HIS A C 1
ATOM 2988 O O . HIS A 1 402 ? -20.172 -26.125 -18.734 1 91.81 402 HIS A O 1
ATOM 2994 N N . GLU A 1 403 ? -19.25 -25.625 -16.734 1 91.56 403 GLU A N 1
ATOM 2995 C CA . GLU A 1 403 ? -19.5 -24.203 -16.938 1 91.56 403 GLU A CA 1
ATOM 2996 C C . GLU A 1 403 ? -18.266 -23.469 -17.438 1 91.56 403 GLU A C 1
ATOM 2998 O O . GLU A 1 403 ? -18.281 -22.266 -17.656 1 91.56 403 GLU A O 1
ATOM 3003 N N . GLY A 1 404 ? -17.234 -24.266 -17.594 1 94.5 404 GLY A N 1
ATOM 3004 C CA . GLY A 1 404 ? -15.969 -23.656 -18.016 1 94.5 404 GLY A CA 1
ATOM 3005 C C . GLY A 1 404 ? -15.945 -23.281 -19.484 1 94.5 404 GLY A C 1
ATOM 3006 O O . GLY A 1 404 ? -16.781 -23.75 -20.266 1 94.5 404 GLY A O 1
ATOM 3007 N N . VAL A 1 405 ? -15.023 -22.484 -19.891 1 96.88 405 VAL A N 1
ATOM 3008 C CA . VAL A 1 405 ? -14.93 -21.938 -21.25 1 96.88 405 VAL A CA 1
ATOM 3009 C C . VAL A 1 405 ? -14.594 -23.062 -22.234 1 96.88 405 VAL A C 1
ATOM 3011 O O . VAL A 1 405 ? -15.188 -23.141 -23.297 1 96.88 405 VAL A O 1
ATOM 3014 N N . LEU A 1 406 ? -13.711 -23.891 -21.906 1 96.44 406 LEU A N 1
ATOM 3015 C CA . LEU A 1 406 ? -13.25 -24.906 -22.844 1 96.44 406 LEU A CA 1
ATOM 3016 C C . LEU A 1 406 ? -14.344 -25.938 -23.109 1 96.44 406 LEU A C 1
ATOM 3018 O O . LEU A 1 406 ? -14.633 -26.25 -24.266 1 96.44 406 LEU A O 1
ATOM 3022 N N . PRO A 1 407 ? -15 -26.484 -22.016 1 96.38 407 PRO A N 1
ATOM 3023 C CA . PRO A 1 407 ? -16.109 -27.375 -22.312 1 96.38 407 PRO A CA 1
ATOM 3024 C C . PRO A 1 407 ? -17.203 -26.703 -23.141 1 96.38 407 PRO A C 1
ATOM 3026 O O . PRO A 1 407 ? -17.766 -27.328 -24.047 1 96.38 407 PRO A O 1
ATOM 3029 N N . ASN A 1 408 ? -17.453 -25.469 -22.859 1 97.56 408 ASN A N 1
ATOM 3030 C CA . ASN A 1 408 ? -18.484 -24.766 -23.609 1 97.56 408 ASN A CA 1
ATOM 3031 C C . ASN A 1 408 ? -18.062 -24.547 -25.062 1 97.56 408 ASN A C 1
ATOM 3033 O O . ASN A 1 408 ? -18.922 -24.438 -25.938 1 97.56 408 ASN A O 1
ATOM 3037 N N . ALA A 1 409 ? -16.812 -24.5 -25.344 1 97.94 409 ALA A N 1
ATOM 3038 C CA . ALA A 1 409 ? -16.344 -24.406 -26.719 1 97.94 409 ALA A CA 1
ATOM 3039 C C . ALA A 1 409 ? -16.656 -25.688 -27.484 1 97.94 409 ALA A C 1
ATOM 3041 O O . ALA A 1 409 ? -16.75 -25.672 -28.719 1 97.94 409 ALA A O 1
ATOM 3042 N N . ILE A 1 410 ? -16.812 -26.75 -26.781 1 97.88 410 ILE A N 1
ATOM 3043 C CA . ILE A 1 410 ? -17.188 -28.016 -27.406 1 97.88 410 ILE A CA 1
ATOM 3044 C C . ILE A 1 410 ? -18.703 -28.109 -27.516 1 97.88 410 ILE A C 1
ATOM 3046 O O . ILE A 1 410 ? -19.234 -28.438 -28.578 1 97.88 410 ILE A O 1
ATOM 3050 N N . PHE A 1 411 ? -19.422 -27.766 -26.438 1 97.69 411 PHE A N 1
ATOM 3051 C CA . PHE A 1 411 ? -20.875 -27.922 -26.344 1 97.69 411 PHE A CA 1
ATOM 3052 C C . PHE A 1 411 ? -21.594 -27 -27.312 1 97.69 411 PHE A C 1
ATOM 3054 O O . PHE A 1 411 ? -22.672 -27.328 -27.812 1 97.69 411 PHE A O 1
ATOM 3061 N N . PHE A 1 412 ? -21.031 -25.875 -27.516 1 98.06 412 PHE A N 1
ATOM 3062 C CA . PHE A 1 412 ? -21.766 -24.828 -28.219 1 98.06 412 PHE A CA 1
ATOM 3063 C C . PHE A 1 412 ? -21.938 -25.188 -29.688 1 98.06 412 PHE A C 1
ATOM 3065 O O . PHE A 1 412 ? -21 -25.641 -30.344 1 98.06 412 PHE A O 1
ATOM 3072 N N . PRO A 1 413 ? -23.109 -24.969 -30.188 1 97.94 413 PRO A N 1
ATOM 3073 C CA . PRO A 1 413 ? -23.375 -25.406 -31.547 1 97.94 413 PRO A CA 1
ATOM 3074 C C . PRO A 1 413 ? -22.562 -24.625 -32.594 1 97.94 413 PRO A C 1
ATOM 3076 O O . PRO A 1 413 ? -22.484 -23.406 -32.531 1 97.94 413 PRO A O 1
ATOM 3079 N N . ARG A 1 414 ? -22.016 -25.328 -33.562 1 98.25 414 ARG A N 1
ATOM 3080 C CA . ARG A 1 414 ? -21.188 -24.688 -34.594 1 98.25 414 ARG A CA 1
ATOM 3081 C C . ARG A 1 414 ? -22.062 -24.016 -35.656 1 98.25 414 ARG A C 1
ATOM 3083 O O . ARG A 1 414 ? -21.547 -23.297 -36.531 1 98.25 414 ARG A O 1
ATOM 3090 N N . SER A 1 415 ? -23.375 -24.172 -35.531 1 97.81 415 SER A N 1
ATOM 3091 C CA . SER A 1 415 ? -24.297 -23.438 -36.406 1 97.81 415 SER A CA 1
ATOM 3092 C C . SER A 1 415 ? -24.453 -22 -35.938 1 97.81 415 SER A C 1
ATOM 3094 O O . SER A 1 415 ? -24.922 -21.156 -36.719 1 97.81 415 SER A O 1
ATOM 3096 N N . ALA A 1 416 ? -24.109 -21.766 -34.75 1 97.88 416 ALA A N 1
ATOM 3097 C CA . ALA A 1 416 ? -24.203 -20.422 -34.188 1 97.88 416 ALA A CA 1
ATOM 3098 C C . ALA A 1 416 ? -23.062 -19.547 -34.719 1 97.88 416 ALA A C 1
ATOM 3100 O O . ALA A 1 416 ? -21.953 -20.031 -34.938 1 97.88 416 ALA A O 1
ATOM 3101 N N . THR A 1 417 ? -23.328 -18.25 -34.875 1 97 417 THR A N 1
ATOM 3102 C CA . THR A 1 417 ? -22.312 -17.25 -35.188 1 97 417 THR A CA 1
ATOM 3103 C C . THR A 1 417 ? -21.812 -16.578 -33.906 1 97 417 THR A C 1
ATOM 3105 O O . THR A 1 417 ? -22.328 -16.844 -32.812 1 97 417 THR A O 1
ATOM 3108 N N . LEU A 1 418 ? -20.812 -15.789 -34.094 1 97.06 418 LEU A N 1
ATOM 3109 C CA . LEU A 1 418 ? -20.281 -15.094 -32.938 1 97.06 418 LEU A CA 1
ATOM 3110 C C . LEU A 1 418 ? -21.328 -14.172 -32.312 1 97.06 418 LEU A C 1
ATOM 3112 O O . LEU A 1 418 ? -21.547 -14.195 -31.109 1 97.06 418 LEU A O 1
ATOM 3116 N N . TYR A 1 419 ? -21.984 -13.414 -33.219 1 97.5 419 TYR A N 1
ATOM 3117 C CA . TYR A 1 419 ? -23.031 -12.477 -32.812 1 97.5 419 TYR A CA 1
ATOM 3118 C C . TYR A 1 419 ? -24.375 -12.883 -33.406 1 97.5 419 TYR A C 1
ATOM 3120 O O . TYR A 1 419 ? -24.438 -13.492 -34.469 1 97.5 419 TYR A O 1
ATOM 3128 N N . ASP A 1 420 ? -25.359 -12.539 -32.656 1 97.31 420 ASP A N 1
ATOM 3129 C CA . ASP A 1 420 ? -26.719 -12.906 -33.031 1 97.31 420 ASP A CA 1
ATOM 3130 C C . ASP A 1 420 ? -27.188 -12.117 -34.25 1 97.31 420 ASP A C 1
ATOM 3132 O O . ASP A 1 420 ? -26.719 -10.992 -34.469 1 97.31 420 ASP A O 1
ATOM 3136 N N . THR A 1 421 ? -27.953 -12.742 -35.094 1 96.19 421 THR A N 1
ATOM 3137 C CA . THR A 1 421 ? -28.5 -12.102 -36.281 1 96.19 421 THR A CA 1
ATOM 3138 C C . THR A 1 421 ? -30.016 -12.266 -36.344 1 96.19 421 THR A C 1
ATOM 3140 O O . THR A 1 421 ? -30.578 -13.164 -35.719 1 96.19 421 THR A O 1
ATOM 3143 N N . ASP A 1 422 ? -30.609 -11.398 -37.062 1 95.06 422 ASP A N 1
ATOM 3144 C CA . ASP A 1 422 ? -32.031 -11.594 -37.344 1 95.06 422 ASP A CA 1
ATOM 3145 C C . ASP A 1 422 ? -32.219 -12.617 -38.469 1 95.06 422 ASP A C 1
ATOM 3147 O O . ASP A 1 422 ? -31.266 -13.242 -38.938 1 95.06 422 ASP A O 1
ATOM 3151 N N . GLU A 1 423 ? -33.438 -12.82 -38.812 1 93.12 423 GLU A N 1
ATOM 3152 C CA . GLU A 1 423 ? -33.75 -13.852 -39.781 1 93.12 423 GLU A CA 1
ATOM 3153 C C . GLU A 1 423 ? -33.156 -13.539 -41.156 1 93.12 423 GLU A C 1
ATOM 3155 O O . GLU A 1 423 ? -32.875 -14.445 -41.938 1 93.12 423 GLU A O 1
ATOM 3160 N N . GLU A 1 424 ? -32.844 -12.188 -41.344 1 93.69 424 GLU A N 1
ATOM 3161 C CA . GLU A 1 424 ? -32.281 -11.75 -42.625 1 93.69 424 GLU A CA 1
ATOM 3162 C C . GLU A 1 424 ? -30.766 -11.781 -42.594 1 93.69 424 GLU A C 1
ATOM 3164 O O . GLU A 1 424 ? -30.109 -11.586 -43.625 1 93.69 424 GLU A O 1
ATOM 3169 N N . GLY A 1 425 ? -30.203 -12.117 -41.438 1 92.62 425 GLY A N 1
ATOM 3170 C CA . GLY A 1 425 ? -28.766 -12.25 -41.344 1 92.62 425 GLY A CA 1
ATOM 3171 C C . GLY A 1 425 ? -28.078 -10.992 -40.844 1 92.62 425 GLY A C 1
ATOM 3172 O O . GLY A 1 425 ? -26.844 -10.93 -40.781 1 92.62 425 GLY A O 1
ATOM 3173 N N . ASN A 1 426 ? -28.859 -9.992 -40.438 1 95.19 426 ASN A N 1
ATOM 3174 C CA . ASN A 1 426 ? -28.266 -8.766 -39.906 1 95.19 426 ASN A CA 1
ATOM 3175 C C . ASN A 1 426 ? -27.953 -8.891 -38.406 1 95.19 426 ASN A C 1
ATOM 3177 O O . ASN A 1 426 ? -28.719 -9.477 -37.656 1 95.19 426 ASN A O 1
ATOM 3181 N N . ILE A 1 427 ? -26.859 -8.305 -38.031 1 96.75 427 ILE A N 1
ATOM 3182 C CA . ILE A 1 427 ? -26.406 -8.383 -36.656 1 96.75 427 ILE A CA 1
ATOM 3183 C C . ILE A 1 427 ? -27.375 -7.605 -35.75 1 96.75 427 ILE A C 1
ATOM 3185 O O . ILE A 1 427 ? -27.812 -6.512 -36.094 1 96.75 427 ILE A O 1
ATOM 3189 N N . LEU A 1 428 ? -27.719 -8.164 -34.625 1 96.56 428 LEU A N 1
ATOM 3190 C CA . LEU A 1 428 ? -28.562 -7.52 -33.625 1 96.56 428 LEU A CA 1
ATOM 3191 C C . LEU A 1 428 ? -27.719 -6.719 -32.625 1 96.56 428 LEU A C 1
ATOM 3193 O O . LEU A 1 428 ? -26.641 -7.156 -32.25 1 96.56 428 LEU A O 1
ATOM 3197 N N . TYR A 1 429 ? -28.188 -5.586 -32.25 1 95.38 429 TYR A N 1
ATOM 3198 C CA . TYR A 1 429 ? -27.5 -4.703 -31.312 1 95.38 429 TYR A CA 1
ATOM 3199 C C . TYR A 1 429 ? -28.391 -4.395 -30.109 1 95.38 429 TYR A C 1
ATOM 3201 O O . TYR A 1 429 ? -29.625 -4.48 -30.188 1 95.38 429 TYR A O 1
ATOM 3209 N N . ASP A 1 430 ? -27.797 -4.094 -28.953 1 91.12 430 ASP A N 1
ATOM 3210 C CA . ASP A 1 430 ? -28.562 -3.646 -27.797 1 91.12 430 ASP A CA 1
ATOM 3211 C C . ASP A 1 430 ? -28.875 -2.152 -27.875 1 91.12 430 ASP A C 1
ATOM 3213 O O . ASP A 1 430 ? -28.641 -1.521 -28.906 1 91.12 430 ASP A O 1
ATOM 3217 N N . GLU A 1 431 ? -29.484 -1.581 -26.766 1 88.12 431 GLU A N 1
ATOM 3218 C CA . GLU A 1 431 ? -29.938 -0.192 -26.734 1 88.12 431 GLU A CA 1
ATOM 3219 C C . GLU A 1 431 ? -28.75 0.77 -26.781 1 88.12 431 GLU A C 1
ATOM 3221 O O . GLU A 1 431 ? -28.906 1.936 -27.141 1 88.12 431 GLU A O 1
ATOM 3226 N N . TYR A 1 432 ? -27.562 0.248 -26.531 1 86.56 432 TYR A N 1
ATOM 3227 C CA . TYR A 1 432 ? -26.375 1.096 -26.5 1 86.56 432 TYR A CA 1
ATOM 3228 C C . TYR A 1 432 ? -25.484 0.826 -27.719 1 86.56 432 TYR A C 1
ATOM 3230 O O . TYR A 1 432 ? -24.312 1.187 -27.719 1 86.56 432 TYR A O 1
ATOM 3238 N N . LYS A 1 433 ? -25.953 0.028 -28.703 1 91.06 433 LYS A N 1
ATOM 3239 C CA . LYS A 1 433 ? -25.344 -0.234 -30 1 91.06 433 LYS A CA 1
ATOM 3240 C C . LYS A 1 433 ? -24.172 -1.201 -29.875 1 91.06 433 LYS A C 1
ATOM 3242 O O . LYS A 1 433 ? -23.188 -1.109 -30.625 1 91.06 433 LYS A O 1
ATOM 3247 N N . HIS A 1 434 ? -24.203 -1.986 -28.922 1 92.19 434 HIS A N 1
ATOM 3248 C CA . HIS A 1 434 ? -23.266 -3.105 -28.859 1 92.19 434 HIS A CA 1
ATOM 3249 C C . HIS A 1 434 ? -23.844 -4.352 -29.516 1 92.19 434 HIS A C 1
ATOM 3251 O O . HIS A 1 434 ? -25.031 -4.656 -29.328 1 92.19 434 HIS A O 1
ATOM 3257 N N . PRO A 1 435 ? -23.047 -4.988 -30.266 1 95.94 435 PRO A N 1
ATOM 3258 C CA . PRO A 1 435 ? -23.562 -6.227 -30.844 1 95.94 435 PRO A CA 1
ATOM 3259 C C . PRO A 1 435 ? -23.938 -7.258 -29.781 1 95.94 435 PRO A C 1
ATOM 3261 O O . PRO A 1 435 ? -23.234 -7.391 -28.766 1 95.94 435 PRO A O 1
ATOM 3264 N N . LEU A 1 436 ? -25.016 -7.996 -30 1 97.12 436 LEU A N 1
ATOM 3265 C CA . LEU A 1 436 ? -25.453 -9.039 -29.078 1 97.12 436 LEU A CA 1
ATOM 3266 C C . LEU A 1 436 ? -24.828 -10.383 -29.438 1 97.12 436 LEU A C 1
ATOM 3268 O O . LEU A 1 436 ? -24.781 -10.758 -30.609 1 97.12 436 LEU A O 1
ATOM 3272 N N . TYR A 1 437 ? -24.359 -11.07 -28.531 1 97.94 437 TYR A N 1
ATOM 3273 C CA . TYR A 1 437 ? -23.766 -12.375 -28.766 1 97.94 437 TYR A CA 1
ATOM 3274 C C . TYR A 1 437 ? -24.828 -13.406 -29.141 1 97.94 437 TYR A C 1
ATOM 3276 O O . TYR A 1 437 ? -25.953 -13.344 -28.656 1 97.94 437 TYR A O 1
ATOM 3284 N N . HIS A 1 438 ? -24.406 -14.305 -29.984 1 97.94 438 HIS A N 1
ATOM 3285 C CA . HIS A 1 438 ? -25.281 -15.383 -30.422 1 97.94 438 HIS A CA 1
ATOM 3286 C C . HIS A 1 438 ? -25.5 -16.391 -29.312 1 97.94 438 HIS A C 1
ATOM 3288 O O . HIS A 1 438 ? -24.562 -16.75 -28.594 1 97.94 438 HIS A O 1
ATOM 3294 N N . GLY A 1 439 ? -26.734 -16.859 -29.031 1 97.56 439 GLY A N 1
ATOM 3295 C CA . GLY A 1 439 ? -27.031 -17.938 -28.109 1 97.56 439 GLY A CA 1
ATOM 3296 C C . GLY A 1 439 ? -26.938 -19.312 -28.766 1 97.56 439 GLY A C 1
ATOM 3297 O O . GLY A 1 439 ? -26.469 -19.438 -29.891 1 97.56 439 GLY A O 1
ATOM 3298 N N . THR A 1 440 ? -27.375 -20.344 -28.047 1 97.56 440 THR A N 1
ATOM 3299 C CA . THR A 1 440 ? -27.391 -21.688 -28.609 1 97.56 440 THR A CA 1
ATOM 3300 C C . THR A 1 440 ? -28.281 -21.734 -29.844 1 97.56 440 THR A C 1
ATOM 3302 O O . THR A 1 440 ? -28.094 -22.562 -30.734 1 97.56 440 THR A O 1
ATOM 3305 N N . THR A 1 441 ? -29.281 -20.906 -29.859 1 97.06 441 THR A N 1
ATOM 3306 C CA . THR A 1 441 ? -30.094 -20.594 -31.016 1 97.06 441 THR A CA 1
ATOM 3307 C C . THR A 1 441 ? -30.203 -19.078 -31.188 1 97.06 441 THR A C 1
ATOM 3309 O O . THR A 1 441 ? -30.062 -18.312 -30.234 1 97.06 441 THR A O 1
ATOM 3312 N N . PRO A 1 442 ? -30.281 -18.641 -32.469 1 97.19 442 PRO A N 1
ATOM 3313 C CA . PRO A 1 442 ? -30.578 -17.219 -32.562 1 97.19 442 PRO A CA 1
ATOM 3314 C C . PRO A 1 442 ? -31.906 -16.844 -31.922 1 97.19 442 PRO A C 1
ATOM 3316 O O . PRO A 1 442 ? -32.812 -17.672 -31.844 1 97.19 442 PRO A O 1
ATOM 3319 N N . ARG A 1 443 ? -32.031 -15.633 -31.547 1 96.19 443 ARG A N 1
ATOM 3320 C CA . ARG A 1 443 ? -33.188 -15.164 -30.797 1 96.19 443 ARG A CA 1
ATOM 3321 C C . ARG A 1 443 ? -34.469 -15.398 -31.578 1 96.19 443 ARG A C 1
ATOM 3323 O O . ARG A 1 443 ? -35.5 -15.766 -30.984 1 96.19 443 ARG A O 1
ATOM 3330 N N . TRP A 1 444 ? -34.531 -15.148 -32.875 1 95.94 444 TRP A N 1
ATOM 3331 C CA . TRP A 1 444 ? -35.75 -15.352 -33.688 1 95.94 444 TRP A CA 1
ATOM 3332 C C . TRP A 1 444 ? -36.156 -16.812 -33.688 1 95.94 444 TRP A C 1
ATOM 3334 O O . TRP A 1 444 ? -37.344 -17.141 -33.656 1 95.94 444 TRP A O 1
ATOM 3344 N N . ALA A 1 445 ? -35.188 -17.719 -33.781 1 96.69 445 ALA A N 1
ATOM 3345 C CA . ALA A 1 445 ? -35.5 -19.156 -33.781 1 96.69 445 ALA A CA 1
ATOM 3346 C C . ALA A 1 445 ? -36.031 -19.578 -32.406 1 96.69 445 ALA A C 1
ATOM 3348 O O . ALA A 1 445 ? -36.938 -20.422 -32.312 1 96.69 445 ALA A O 1
ATOM 3349 N N . ALA A 1 446 ? -35.344 -19.094 -31.406 1 95.38 446 ALA A N 1
ATOM 3350 C CA . ALA A 1 446 ? -35.844 -19.375 -30.062 1 95.38 446 ALA A CA 1
ATOM 3351 C C . ALA A 1 446 ? -37.281 -18.922 -29.906 1 95.38 446 ALA A C 1
ATOM 3353 O O . ALA A 1 446 ? -38.094 -19.609 -29.281 1 95.38 446 ALA A O 1
ATOM 3354 N N . ALA A 1 447 ? -37.625 -17.75 -30.484 1 94.25 447 ALA A N 1
ATOM 3355 C CA . ALA A 1 447 ? -38.969 -17.188 -30.406 1 94.25 447 ALA A CA 1
ATOM 3356 C C . ALA A 1 447 ? -39.969 -18.078 -31.156 1 94.25 447 ALA A C 1
ATOM 3358 O O . ALA A 1 447 ? -41.156 -18.125 -30.812 1 94.25 447 ALA A O 1
ATOM 3359 N N . LYS A 1 448 ? -39.438 -18.812 -32.125 1 94.75 448 LYS A N 1
ATOM 3360 C CA . LYS A 1 448 ? -40.281 -19.703 -32.906 1 94.75 448 LYS A CA 1
ATOM 3361 C C . LYS A 1 448 ? -40.438 -21.078 -32.25 1 94.75 448 LYS A C 1
ATOM 3363 O O . LYS A 1 448 ? -41.031 -21.984 -32.844 1 94.75 448 LYS A O 1
ATOM 3368 N N . GLY A 1 449 ? -39.719 -21.234 -31.125 1 93.5 449 GLY A N 1
ATOM 3369 C CA . GLY A 1 449 ? -39.906 -22.438 -30.344 1 93.5 449 GLY A CA 1
ATOM 3370 C C . GLY A 1 449 ? -38.875 -23.5 -30.641 1 93.5 449 GLY A C 1
ATOM 3371 O O . GLY A 1 449 ? -39 -24.641 -30.188 1 93.5 449 GLY A O 1
ATOM 3372 N N . ILE A 1 450 ? -37.938 -23.156 -31.469 1 94.12 450 ILE A N 1
ATOM 3373 C CA . ILE A 1 450 ? -36.844 -24.109 -31.703 1 94.12 450 ILE A CA 1
ATOM 3374 C C . ILE A 1 450 ? -36.125 -24.406 -30.391 1 94.12 450 ILE A C 1
ATOM 3376 O O . ILE A 1 450 ? -35.656 -23.484 -29.719 1 94.12 450 ILE A O 1
ATOM 3380 N N . SER A 1 451 ? -36.094 -25.641 -29.969 1 88.75 451 SER A N 1
ATOM 3381 C CA . SER A 1 451 ? -35.5 -26.047 -28.703 1 88.75 451 SER A CA 1
ATOM 3382 C C . SER A 1 451 ? -34.812 -27.406 -28.812 1 88.75 451 SER A C 1
ATOM 3384 O O . SER A 1 451 ? -35.094 -28.188 -29.719 1 88.75 451 SER A O 1
ATOM 3386 N N . GLY A 1 452 ? -33.781 -27.562 -27.953 1 85.75 452 GLY A N 1
ATOM 3387 C CA . GLY A 1 452 ? -33.062 -28.828 -27.953 1 85.75 452 GLY A CA 1
ATOM 3388 C C . GLY A 1 452 ? -31.656 -28.719 -27.391 1 85.75 452 GLY A C 1
ATOM 3389 O O . GLY A 1 452 ? -31.109 -29.703 -26.891 1 85.75 452 GLY A O 1
ATOM 3390 N N . TYR A 1 453 ? -31.156 -27.641 -27.531 1 90.06 453 TYR A N 1
ATOM 3391 C CA . TYR A 1 453 ? -29.844 -27.422 -26.906 1 90.06 453 TYR A CA 1
ATOM 3392 C C . TYR A 1 453 ? -29.984 -27.266 -25.391 1 90.06 453 TYR A C 1
ATOM 3394 O O . TYR A 1 453 ? -30.984 -26.734 -24.906 1 90.06 453 TYR A O 1
ATOM 3402 N N . GLY A 1 454 ? -28.984 -27.734 -24.641 1 90.94 454 GLY A N 1
ATOM 3403 C CA . GLY A 1 454 ? -28.938 -27.547 -23.203 1 90.94 454 GLY A CA 1
ATOM 3404 C C . GLY A 1 454 ? -28.531 -26.141 -22.781 1 90.94 454 GLY A C 1
ATOM 3405 O O . GLY A 1 454 ? -28.594 -25.203 -23.578 1 90.94 454 GLY A O 1
ATOM 3406 N N . GLU A 1 455 ? -28.172 -26.016 -21.484 1 93.31 455 GLU A N 1
ATOM 3407 C CA . GLU A 1 455 ? -27.781 -24.75 -20.906 1 93.31 455 GLU A CA 1
ATOM 3408 C C . GLU A 1 455 ? -26.281 -24.469 -21.094 1 93.31 455 GLU A C 1
ATOM 3410 O O . GLU A 1 455 ? -25.484 -24.75 -20.203 1 93.31 455 GLU A O 1
ATOM 3415 N N . PHE A 1 456 ? -26.047 -23.969 -22.219 1 96.75 456 PHE A N 1
ATOM 3416 C CA . PHE A 1 456 ? -24.672 -23.656 -22.562 1 96.75 456 PHE A CA 1
ATOM 3417 C C . PHE A 1 456 ? -24.5 -22.156 -22.828 1 96.75 456 PHE A C 1
ATOM 3419 O O . PHE A 1 456 ? -25.469 -21.469 -23.125 1 96.75 456 PHE A O 1
ATOM 3426 N N . ARG A 1 457 ? -23.281 -21.719 -22.656 1 97 457 ARG A N 1
ATOM 3427 C CA . ARG A 1 457 ? -23 -20.297 -22.875 1 97 457 ARG A CA 1
ATOM 3428 C C . ARG A 1 457 ? -22 -20.094 -24.016 1 97 457 ARG A C 1
ATOM 3430 O O . ARG A 1 457 ? -21.156 -20.953 -24.25 1 97 457 ARG A O 1
ATOM 3437 N N . ASN A 1 458 ? -22.203 -18.969 -24.75 1 97.94 458 ASN A N 1
ATOM 3438 C CA . ASN A 1 458 ? -21.25 -18.594 -25.797 1 97.94 458 ASN A CA 1
ATOM 3439 C C . ASN A 1 458 ? -19.844 -18.453 -25.234 1 97.94 458 ASN A C 1
ATOM 3441 O O . ASN A 1 458 ? -19.562 -17.531 -24.469 1 97.94 458 ASN A O 1
ATOM 3445 N N . PRO A 1 459 ? -18.969 -19.359 -25.656 1 97.81 459 PRO A N 1
ATOM 3446 C CA . PRO A 1 459 ? -17.656 -19.375 -25 1 97.81 459 PRO A CA 1
ATOM 3447 C C . PRO A 1 459 ? -16.859 -18.109 -25.266 1 97.81 459 PRO A C 1
ATOM 3449 O O . PRO A 1 459 ? -16.062 -17.688 -24.422 1 97.81 459 PRO A O 1
ATOM 3452 N N . LEU A 1 460 ? -16.953 -17.516 -26.391 1 97.94 460 LEU A N 1
ATOM 3453 C CA . LEU A 1 460 ? -16.281 -16.25 -26.672 1 97.94 460 LEU A CA 1
ATOM 3454 C C . LEU A 1 460 ? -16.812 -15.148 -25.766 1 97.94 460 LEU A C 1
ATOM 3456 O O . LEU A 1 460 ? -16.047 -14.336 -25.25 1 97.94 460 LEU A O 1
ATOM 3460 N N . ALA A 1 461 ? -18.141 -15.086 -25.641 1 97.69 461 ALA A N 1
ATOM 3461 C CA . ALA A 1 461 ? -18.766 -14.078 -24.781 1 97.69 461 ALA A CA 1
ATOM 3462 C C . ALA A 1 461 ? -18.297 -14.227 -23.328 1 97.69 461 ALA A C 1
ATOM 3464 O O . ALA A 1 461 ? -18.125 -13.227 -22.625 1 97.69 461 ALA A O 1
ATOM 3465 N N . MET A 1 462 ? -18.188 -15.461 -22.938 1 97.5 462 MET A N 1
ATOM 3466 C CA . MET A 1 462 ? -17.703 -15.719 -21.578 1 97.5 462 MET A CA 1
ATOM 3467 C C . MET A 1 462 ? -16.359 -15.039 -21.344 1 97.5 462 MET A C 1
ATOM 3469 O O . MET A 1 462 ? -16.141 -14.438 -20.297 1 97.5 462 MET A O 1
ATOM 3473 N N . LEU A 1 463 ? -15.477 -15.148 -22.297 1 97.75 463 LEU A N 1
ATOM 3474 C CA . LEU A 1 463 ? -14.148 -14.562 -22.172 1 97.75 463 LEU A CA 1
ATOM 3475 C C . LEU A 1 463 ? -14.203 -13.047 -22.297 1 97.75 463 LEU A C 1
ATOM 3477 O O . LEU A 1 463 ? -13.531 -12.328 -21.547 1 97.75 463 LEU A O 1
ATOM 3481 N N . GLN A 1 464 ? -14.984 -12.578 -23.219 1 96.69 464 GLN A N 1
ATOM 3482 C CA . GLN A 1 464 ? -15.047 -11.141 -23.453 1 96.69 464 GLN A CA 1
ATOM 3483 C C . GLN A 1 464 ? -15.703 -10.414 -22.281 1 96.69 464 GLN A C 1
ATOM 3485 O O . GLN A 1 464 ? -15.445 -9.234 -22.062 1 96.69 464 GLN A O 1
ATOM 3490 N N . ARG A 1 465 ? -16.5 -11.117 -21.531 1 96.06 465 ARG A N 1
ATOM 3491 C CA . ARG A 1 465 ? -17.203 -10.523 -20.406 1 96.06 465 ARG A CA 1
ATOM 3492 C C . ARG A 1 465 ? -16.328 -10.539 -19.156 1 96.06 465 ARG A C 1
ATOM 3494 O O . ARG A 1 465 ? -16.703 -9.984 -18.109 1 96.06 465 ARG A O 1
ATOM 3501 N N . LEU A 1 466 ? -15.156 -11.188 -19.266 1 95.56 466 LEU A N 1
ATOM 3502 C CA . LEU A 1 466 ? -14.234 -11.094 -18.141 1 95.56 466 LEU A CA 1
ATOM 3503 C C . LEU A 1 466 ? -13.852 -9.641 -17.875 1 95.56 466 LEU A C 1
ATOM 3505 O O . LEU A 1 466 ? -13.367 -8.945 -18.766 1 95.56 466 LEU A O 1
ATOM 3509 N N . ASP A 1 467 ? -14.086 -9.141 -16.703 1 96.19 467 ASP A N 1
ATOM 3510 C CA . ASP A 1 467 ? -13.758 -7.793 -16.266 1 96.19 467 ASP A CA 1
ATOM 3511 C C . ASP A 1 467 ? -13.242 -7.789 -14.82 1 96.19 467 ASP A C 1
ATOM 3513 O O . ASP A 1 467 ? -14.023 -7.621 -13.883 1 96.19 467 ASP A O 1
ATOM 3517 N N . GLN A 1 468 ? -11.961 -7.926 -14.758 1 96.56 468 GLN A N 1
ATOM 3518 C CA . GLN A 1 468 ? -11.32 -8.055 -13.461 1 96.56 468 GLN A CA 1
ATOM 3519 C C . GLN A 1 468 ? -10.141 -7.098 -13.328 1 96.56 468 GLN A C 1
ATOM 3521 O O . GLN A 1 468 ? -9.305 -7.008 -14.234 1 96.56 468 GLN A O 1
ATOM 3526 N N . LYS A 1 469 ? -10.125 -6.336 -12.336 1 95.56 469 LYS A N 1
ATOM 3527 C CA . LYS A 1 469 ? -8.953 -5.594 -11.875 1 95.56 469 LYS A CA 1
ATOM 3528 C C . LYS A 1 469 ? -8.492 -6.094 -10.508 1 95.56 469 LYS A C 1
ATOM 3530 O O . LYS A 1 469 ? -9.234 -6 -9.523 1 95.56 469 LYS A O 1
ATOM 3535 N N . ARG A 1 470 ? -7.301 -6.605 -10.461 1 96.25 470 ARG A N 1
ATOM 3536 C CA . ARG A 1 470 ? -6.855 -7.23 -9.219 1 96.25 470 ARG A CA 1
ATOM 3537 C C . ARG A 1 470 ? -5.43 -6.809 -8.875 1 96.25 470 ARG A C 1
ATOM 3539 O O . ARG A 1 470 ? -4.555 -7.656 -8.695 1 96.25 470 ARG A O 1
ATOM 3546 N N . PRO A 1 471 ? -5.195 -5.531 -8.727 1 96.38 471 PRO A N 1
ATOM 3547 C CA . PRO A 1 471 ? -3.85 -5.121 -8.312 1 96.38 471 PRO A CA 1
ATOM 3548 C C . PRO A 1 471 ? -3.457 -5.66 -6.941 1 96.38 471 PRO A C 1
ATOM 3550 O O . PRO A 1 471 ? -4.27 -5.648 -6.016 1 96.38 471 PRO A O 1
ATOM 3553 N N . THR A 1 472 ? -2.271 -6.18 -6.801 1 97.19 472 THR A N 1
ATOM 3554 C CA . THR A 1 472 ? -1.67 -6.578 -5.535 1 97.19 472 THR A CA 1
ATOM 3555 C C . THR A 1 472 ? -0.317 -5.902 -5.34 1 97.19 472 THR A C 1
ATOM 3557 O O . THR A 1 472 ? 0.577 -6.035 -6.18 1 97.19 472 THR A O 1
ATOM 3560 N N . HIS A 1 473 ? -0.179 -5.164 -4.344 1 96.38 473 HIS A N 1
ATOM 3561 C CA . HIS A 1 473 ? 1.074 -4.531 -3.949 1 96.38 473 HIS A CA 1
ATOM 3562 C C . HIS A 1 473 ? 1.744 -5.293 -2.812 1 96.38 473 HIS A C 1
ATOM 3564 O O . HIS A 1 473 ? 1.138 -5.508 -1.76 1 96.38 473 HIS A O 1
ATOM 3570 N N . LYS A 1 474 ? 2.941 -5.691 -2.996 1 97.19 474 LYS A N 1
ATOM 3571 C CA . LYS A 1 474 ? 3.748 -6.301 -1.942 1 97.19 474 LYS A CA 1
ATOM 3572 C C . LYS A 1 474 ? 4.996 -5.469 -1.653 1 97.19 474 LYS A C 1
ATOM 3574 O O . LYS A 1 474 ? 5.766 -5.16 -2.564 1 97.19 474 LYS A O 1
ATOM 3579 N N . LEU A 1 475 ? 5.176 -5.078 -0.53 1 95.75 475 LEU A N 1
ATOM 3580 C CA . LEU A 1 475 ? 6.34 -4.324 -0.079 1 95.75 475 LEU A CA 1
ATOM 3581 C C . LEU A 1 475 ? 6.984 -4.996 1.128 1 95.75 475 LEU A C 1
ATOM 3583 O O . LEU A 1 475 ? 6.336 -5.195 2.156 1 95.75 475 LEU A O 1
ATOM 3587 N N . PHE A 1 476 ? 8.219 -5.363 1.049 1 96.62 476 PHE A N 1
ATOM 3588 C CA . PHE A 1 476 ? 8.977 -5.977 2.133 1 96.62 476 PHE A CA 1
ATOM 3589 C C . PHE A 1 476 ? 10.281 -5.23 2.373 1 96.62 476 PHE A C 1
ATOM 3591 O O . PHE A 1 476 ? 10.977 -4.859 1.423 1 96.62 476 PHE A O 1
ATOM 3598 N N . SER A 1 477 ? 10.602 -4.969 3.57 1 95.94 477 SER A N 1
ATOM 3599 C CA . SER A 1 477 ? 11.844 -4.344 4.008 1 95.94 477 SER A CA 1
ATOM 3600 C C . SER A 1 477 ? 12.547 -5.195 5.059 1 95.94 477 SER A C 1
ATOM 3602 O O . SER A 1 477 ? 11.945 -5.559 6.074 1 95.94 477 SER A O 1
ATOM 3604 N N . THR A 1 478 ? 13.773 -5.527 4.824 1 96 478 THR A N 1
ATOM 3605 C CA . THR A 1 478 ? 14.57 -6.309 5.762 1 96 478 THR A CA 1
ATOM 3606 C C . THR A 1 478 ? 15.82 -5.535 6.18 1 96 478 THR A C 1
ATOM 3608 O O . THR A 1 478 ? 16.641 -5.176 5.336 1 96 478 THR A O 1
ATOM 3611 N N . THR A 1 479 ? 15.969 -5.305 7.418 1 95.5 479 THR A N 1
ATOM 3612 C CA . THR A 1 479 ? 17.141 -4.688 8.016 1 95.5 479 THR A CA 1
ATOM 3613 C C . THR A 1 479 ? 17.969 -5.715 8.789 1 95.5 479 THR A C 1
ATOM 3615 O O . THR A 1 479 ? 17.438 -6.41 9.664 1 95.5 479 THR A O 1
ATOM 3618 N N . SER A 1 480 ? 19.203 -5.824 8.461 1 95.31 480 SER A N 1
ATOM 3619 C CA . SER A 1 480 ? 20.078 -6.777 9.125 1 95.31 480 SER A CA 1
ATOM 3620 C C . SER A 1 480 ? 21.266 -6.074 9.781 1 95.31 480 SER A C 1
ATOM 3622 O O . SER A 1 480 ? 21.969 -5.297 9.133 1 95.31 480 SER A O 1
ATOM 3624 N N . LEU A 1 481 ? 21.484 -6.328 11.031 1 95.38 481 LEU A N 1
ATOM 3625 C CA . LEU A 1 481 ? 22.625 -5.879 11.805 1 95.38 481 LEU A CA 1
ATOM 3626 C C . LEU A 1 481 ? 23.531 -7.055 12.172 1 95.38 481 LEU A C 1
ATOM 3628 O O . LEU A 1 481 ? 23.094 -8.016 12.797 1 95.38 481 LEU A O 1
ATOM 3632 N N . GLU A 1 482 ? 24.734 -6.988 11.758 1 94.88 482 GLU A N 1
ATOM 3633 C CA . GLU A 1 482 ? 25.719 -8.016 12.062 1 94.88 482 GLU A CA 1
ATOM 3634 C C . GLU A 1 482 ? 26.859 -7.445 12.898 1 94.88 482 GLU A C 1
ATOM 3636 O O . GLU A 1 482 ? 27.516 -6.477 12.5 1 94.88 482 GLU A O 1
ATOM 3641 N N . LEU A 1 483 ? 27.125 -8.047 14.039 1 94.81 483 LEU A N 1
ATOM 3642 C CA . LEU A 1 483 ? 28.203 -7.66 14.945 1 94.81 483 LEU A CA 1
ATOM 3643 C C . LEU A 1 483 ? 29.219 -8.797 15.109 1 94.81 483 LEU A C 1
ATOM 3645 O O . LEU A 1 483 ? 28.828 -9.953 15.273 1 94.81 483 LEU A O 1
ATOM 3649 N N . LYS A 1 4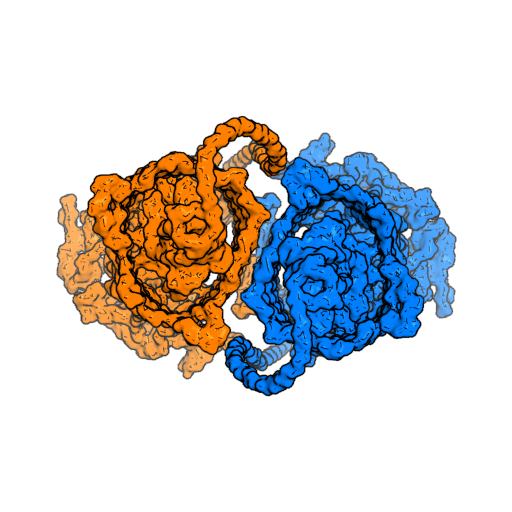84 ? 30.406 -8.414 15.016 1 91.44 484 LYS A N 1
ATOM 3650 C CA . LYS A 1 484 ? 31.5 -9.336 15.281 1 91.44 484 LYS A CA 1
ATOM 3651 C C . LYS A 1 484 ? 32.438 -8.797 16.375 1 91.44 484 LYS A C 1
ATOM 3653 O O . LYS A 1 484 ? 33.562 -8.398 16.094 1 91.44 484 LYS A O 1
ATOM 3658 N N . PRO A 1 485 ? 32.062 -8.977 17.594 1 90.06 485 PRO A N 1
ATOM 3659 C CA . PRO A 1 485 ? 32.906 -8.484 18.688 1 90.06 485 PRO A CA 1
ATOM 3660 C C . PRO A 1 485 ? 34.25 -9.164 18.719 1 90.06 485 PRO A C 1
ATOM 3662 O O . PRO A 1 485 ? 35.25 -8.531 19.062 1 90.06 485 PRO A O 1
ATOM 3665 N N . ILE A 1 486 ? 34.25 -10.453 18.469 1 87.56 486 ILE A N 1
ATOM 3666 C CA . ILE A 1 486 ? 35.469 -11.219 18.25 1 87.56 486 ILE A CA 1
ATOM 3667 C C . ILE A 1 486 ? 35.375 -11.969 16.922 1 87.56 486 ILE A C 1
ATOM 3669 O O . ILE A 1 486 ? 34.281 -12.188 16.406 1 87.56 486 ILE A O 1
ATOM 3673 N N . THR A 1 487 ? 36.406 -12.273 16.375 1 81.06 487 THR A N 1
ATOM 3674 C CA . THR A 1 487 ? 36.438 -12.852 15.039 1 81.06 487 THR A CA 1
ATOM 3675 C C . THR A 1 487 ? 35.625 -14.141 14.984 1 81.06 487 THR A C 1
ATOM 3677 O O . THR A 1 487 ? 35.031 -14.461 13.961 1 81.06 487 THR A O 1
ATOM 3680 N N . ALA A 1 488 ? 35.531 -14.82 16.078 1 88.38 488 ALA A N 1
ATOM 3681 C CA . ALA A 1 488 ? 34.938 -16.141 16.062 1 88.38 488 ALA A CA 1
ATOM 3682 C C . ALA A 1 488 ? 33.438 -16.047 16.344 1 88.38 488 ALA A C 1
ATOM 3684 O O . ALA A 1 488 ? 32.688 -17.016 16.125 1 88.38 488 ALA A O 1
ATOM 3685 N N . LEU A 1 489 ? 32.969 -14.961 16.734 1 93 489 LEU A N 1
ATOM 3686 C CA . LEU A 1 489 ? 31.578 -14.828 17.125 1 93 489 LEU A CA 1
ATOM 3687 C C . LEU A 1 489 ? 30.859 -13.844 16.219 1 93 489 LEU A C 1
ATOM 3689 O O . LEU A 1 489 ? 31.297 -12.703 16.047 1 93 489 LEU A O 1
ATOM 3693 N N . THR A 1 490 ? 29.812 -14.258 15.648 1 93 490 THR A N 1
ATOM 3694 C CA . THR A 1 490 ? 28.953 -13.406 14.82 1 93 490 THR A CA 1
ATOM 3695 C C . THR A 1 490 ? 27.562 -13.281 15.43 1 93 490 THR A C 1
ATOM 3697 O O . THR A 1 490 ? 26.875 -14.281 15.609 1 93 490 THR A O 1
ATOM 3700 N N . LEU A 1 491 ? 27.172 -12.125 15.805 1 96.56 491 LEU A N 1
ATOM 3701 C CA . LEU A 1 491 ? 25.812 -11.82 16.234 1 96.56 491 LEU A CA 1
ATOM 3702 C C . LEU A 1 491 ? 25.031 -11.156 15.109 1 96.56 491 LEU A C 1
ATOM 3704 O O . LEU A 1 491 ? 25.438 -10.133 14.57 1 96.56 491 LEU A O 1
ATOM 3708 N N . LYS A 1 492 ? 23.953 -11.719 14.703 1 95.19 492 LYS A N 1
ATOM 3709 C CA . LYS A 1 492 ? 23.141 -11.18 13.609 1 95.19 492 LYS A CA 1
ATOM 3710 C C . LYS A 1 492 ? 21.703 -10.945 14.055 1 95.19 492 LYS A C 1
ATOM 3712 O O . LYS A 1 492 ? 21.062 -11.836 14.625 1 95.19 492 LYS A O 1
ATOM 3717 N N . SER A 1 493 ? 21.219 -9.789 13.898 1 96.38 493 SER A N 1
ATOM 3718 C CA . SER A 1 493 ? 19.828 -9.422 14.133 1 96.38 493 SER A CA 1
ATOM 3719 C C . SER A 1 493 ? 19.156 -8.953 12.844 1 96.38 493 SER A C 1
ATOM 3721 O O . SER A 1 493 ? 19.641 -8.039 12.18 1 96.38 493 SER A O 1
ATOM 3723 N N . GLN A 1 494 ? 18.062 -9.594 12.5 1 95.69 494 GLN A N 1
ATOM 3724 C CA . GLN A 1 494 ? 17.359 -9.289 11.258 1 95.69 494 GLN A CA 1
ATOM 3725 C C . GLN A 1 494 ? 15.883 -9.008 11.516 1 95.69 494 GLN A C 1
ATOM 3727 O O . GLN A 1 494 ? 15.195 -9.812 12.141 1 95.69 494 GLN A O 1
ATOM 3732 N N . PHE A 1 495 ? 15.414 -7.891 11.102 1 96.56 495 PHE A N 1
ATOM 3733 C CA . PHE A 1 495 ? 14.016 -7.504 11.227 1 96.56 495 PHE A CA 1
ATOM 3734 C C . PHE A 1 495 ? 13.391 -7.266 9.859 1 96.56 495 PHE A C 1
ATOM 3736 O O . PHE A 1 495 ? 13.867 -6.422 9.094 1 96.56 495 PHE A O 1
ATOM 3743 N N . THR A 1 496 ? 12.344 -8.039 9.531 1 97.12 496 THR A N 1
ATOM 3744 C CA . THR A 1 496 ? 11.633 -7.902 8.266 1 97.12 496 THR A CA 1
ATOM 3745 C C . THR A 1 496 ? 10.203 -7.418 8.5 1 97.12 496 THR A C 1
ATOM 3747 O O . THR A 1 496 ? 9.484 -7.969 9.336 1 97.12 496 THR A O 1
ATOM 3750 N N . SER A 1 497 ? 9.844 -6.418 7.852 1 96.19 497 SER A N 1
ATOM 3751 C CA . SER A 1 497 ? 8.461 -5.945 7.816 1 96.19 497 SER A CA 1
ATOM 3752 C C . SER A 1 497 ? 7.871 -6.074 6.418 1 96.19 497 SER A C 1
ATOM 3754 O O . SER A 1 497 ? 8.531 -5.754 5.426 1 96.19 497 SER A O 1
ATOM 3756 N N . GLY A 1 498 ? 6.637 -6.609 6.332 1 96.06 498 GLY A N 1
ATOM 3757 C CA . GLY A 1 498 ? 5.98 -6.82 5.051 1 96.06 498 GLY A CA 1
ATOM 3758 C C . GLY A 1 498 ? 4.551 -6.309 5.02 1 96.06 498 GLY A C 1
ATOM 3759 O O . GLY A 1 498 ? 3.852 -6.344 6.031 1 96.06 498 GLY A O 1
ATOM 3760 N N . LEU A 1 499 ? 4.191 -5.801 3.869 1 96.44 499 LEU A N 1
ATOM 3761 C CA . LEU A 1 499 ? 2.832 -5.348 3.588 1 96.44 499 LEU A CA 1
ATOM 3762 C C . LEU A 1 499 ? 2.338 -5.906 2.258 1 96.44 499 LEU A C 1
ATOM 3764 O O . LEU A 1 499 ? 3.012 -5.773 1.233 1 96.44 499 LEU A O 1
ATOM 3768 N N . ILE A 1 500 ? 1.187 -6.559 2.25 1 97.12 500 ILE A N 1
ATOM 3769 C CA . ILE A 1 500 ? 0.516 -7.031 1.043 1 97.12 500 ILE A CA 1
ATOM 3770 C C . ILE A 1 500 ? -0.88 -6.418 0.958 1 97.12 500 ILE A C 1
ATOM 3772 O O . ILE A 1 500 ? -1.711 -6.621 1.846 1 97.12 500 ILE A O 1
ATOM 3776 N N . ASP A 1 501 ? -1.102 -5.68 0.01 1 97.06 501 ASP A N 1
ATOM 3777 C CA . ASP A 1 501 ? -2.387 -5.035 -0.245 1 97.06 501 ASP A CA 1
ATOM 3778 C C . ASP A 1 501 ? -3 -5.535 -1.551 1 97.06 501 ASP A C 1
ATOM 3780 O O . ASP A 1 501 ? -2.414 -5.367 -2.623 1 97.06 501 ASP A O 1
ATOM 3784 N N . THR A 1 502 ? -4.176 -6.133 -1.443 1 97.38 502 THR A N 1
ATOM 3785 C CA . THR A 1 502 ? -4.828 -6.715 -2.609 1 97.38 502 THR A CA 1
ATOM 3786 C C . THR A 1 502 ? -6.23 -6.145 -2.787 1 97.38 502 THR A C 1
ATOM 3788 O O . THR A 1 502 ? -6.957 -5.953 -1.809 1 97.38 502 THR A O 1
ATOM 3791 N N . GLU A 1 503 ? -6.586 -5.812 -3.963 1 97 503 GLU A N 1
ATOM 3792 C CA . GLU A 1 503 ? -7.945 -5.434 -4.34 1 97 503 GLU A CA 1
ATOM 3793 C C . GLU A 1 503 ? -8.469 -6.309 -5.477 1 97 503 GLU A C 1
ATOM 3795 O O . GLU A 1 503 ? -7.727 -6.625 -6.41 1 97 503 GLU A O 1
ATOM 3800 N N . PHE A 1 504 ? -9.641 -6.777 -5.328 1 97.25 504 PHE A N 1
ATOM 3801 C CA . PHE A 1 504 ? -10.336 -7.48 -6.398 1 97.25 504 PHE A CA 1
ATOM 3802 C C . PHE A 1 504 ? -11.617 -6.754 -6.785 1 97.25 504 PHE A C 1
ATOM 3804 O O . PHE A 1 504 ? -12.602 -6.785 -6.043 1 97.25 504 PHE A O 1
ATOM 3811 N N . ASP A 1 505 ? -11.531 -6.078 -7.863 1 97.31 505 ASP A N 1
ATOM 3812 C CA . ASP A 1 505 ? -12.648 -5.352 -8.461 1 97.31 505 ASP A CA 1
ATOM 3813 C C . ASP A 1 505 ? -13.172 -6.066 -9.703 1 97.31 505 ASP A C 1
ATOM 3815 O O . ASP A 1 505 ? -12.508 -6.086 -10.742 1 97.31 505 ASP A O 1
ATOM 3819 N N . GLU A 1 506 ? -14.359 -6.609 -9.57 1 97.06 506 GLU A N 1
ATOM 3820 C CA . GLU A 1 506 ? -14.914 -7.43 -10.641 1 97.06 506 GLU A CA 1
ATOM 3821 C C . GLU A 1 506 ? -16.328 -6.973 -11.008 1 97.06 506 GLU A C 1
ATOM 3823 O O . GLU A 1 506 ? -17.141 -6.672 -10.133 1 97.06 506 GLU A O 1
ATOM 3828 N N . PHE A 1 507 ? -16.578 -6.898 -12.273 1 97.38 507 PHE A N 1
ATOM 3829 C CA . PHE A 1 507 ? -17.938 -6.691 -12.766 1 97.38 507 PHE A CA 1
ATOM 3830 C C . PHE A 1 507 ? -18.453 -7.934 -13.477 1 97.38 507 PHE A C 1
ATOM 3832 O O . PHE A 1 507 ? -17.844 -8.406 -14.438 1 97.38 507 PHE A O 1
ATOM 3839 N N . ILE A 1 508 ? -19.531 -8.477 -12.977 1 97.19 508 ILE A N 1
ATOM 3840 C CA . ILE A 1 508 ? -20.219 -9.617 -13.578 1 97.19 508 ILE A CA 1
ATOM 3841 C C . ILE A 1 508 ? -21.344 -9.117 -14.484 1 97.19 508 ILE A C 1
ATOM 3843 O O . ILE A 1 508 ? -22.297 -8.492 -14.016 1 97.19 508 ILE A O 1
ATOM 3847 N N . HIS A 1 509 ? -21.234 -9.445 -15.766 1 96.88 509 HIS A N 1
ATOM 3848 C CA . HIS A 1 509 ? -22.156 -8.945 -16.781 1 96.88 509 HIS A CA 1
ATOM 3849 C C . HIS A 1 509 ? -23.406 -9.82 -16.859 1 96.88 509 HIS A C 1
ATOM 3851 O O . HIS A 1 509 ? -23.375 -10.992 -16.484 1 96.88 509 HIS A O 1
ATOM 3857 N N . LYS A 1 510 ? -24.516 -9.305 -17.438 1 96.75 510 LYS A N 1
ATOM 3858 C CA . LYS A 1 510 ? -25.703 -10.078 -17.797 1 96.75 510 LYS A CA 1
ATOM 3859 C C . LYS A 1 510 ? -25.422 -10.984 -19 1 96.75 510 LYS A C 1
ATOM 3861 O O . LYS A 1 510 ? -24.5 -10.734 -19.766 1 96.75 510 LYS A O 1
ATOM 3866 N N . ILE A 1 511 ? -26.125 -12.055 -19.078 1 97.12 511 ILE A N 1
ATOM 3867 C CA . ILE A 1 511 ? -26.094 -12.984 -20.203 1 97.12 511 ILE A CA 1
ATOM 3868 C C . ILE A 1 511 ? -27.484 -13.07 -20.828 1 97.12 511 ILE A C 1
ATOM 3870 O O . ILE A 1 511 ? -28.25 -13.977 -20.516 1 97.12 511 ILE A O 1
ATOM 3874 N N . PRO A 1 512 ? -27.688 -12.234 -21.797 1 95.12 512 PRO A N 1
ATOM 3875 C CA . PRO A 1 512 ? -29.047 -12.133 -22.312 1 95.12 512 PRO A CA 1
ATOM 3876 C C . PRO A 1 512 ? -29.344 -13.156 -23.406 1 95.12 512 PRO A C 1
ATOM 3878 O O . PRO A 1 512 ? -30.516 -13.383 -23.75 1 95.12 512 PRO A O 1
ATOM 3881 N N . GLU A 1 513 ? -28.375 -13.75 -24.062 1 95.94 513 GLU A N 1
ATOM 3882 C CA . GLU A 1 513 ? -28.609 -14.625 -25.203 1 95.94 513 GLU A CA 1
ATOM 3883 C C . GLU A 1 513 ? -29.156 -15.977 -24.75 1 95.94 513 GLU A C 1
ATOM 3885 O O . GLU A 1 513 ? -28.859 -16.438 -23.656 1 95.94 513 GLU A O 1
ATOM 3890 N N . PRO A 1 514 ? -29.984 -16.656 -25.672 1 95.69 514 PRO A N 1
ATOM 3891 C CA . PRO A 1 514 ? -30.531 -17.969 -25.344 1 95.69 514 PRO A CA 1
ATOM 3892 C C . PRO A 1 514 ? -29.453 -18.984 -25 1 95.69 514 PRO A C 1
ATOM 3894 O O . PRO A 1 514 ? -28.375 -18.984 -25.609 1 95.69 514 PRO A O 1
ATOM 3897 N N . GLY A 1 515 ? -29.797 -19.922 -24.203 1 95 515 GLY A N 1
ATOM 3898 C CA . GLY A 1 515 ? -28.922 -20.922 -23.625 1 95 515 GLY A CA 1
ATOM 3899 C C . GLY A 1 515 ? -28.984 -20.969 -22.109 1 95 515 GLY A C 1
ATOM 3900 O O . GLY A 1 515 ? -30.031 -21.234 -21.531 1 95 515 GLY A O 1
ATOM 3901 N N . ASN A 1 516 ? -27.969 -20.484 -21.406 1 95.06 516 ASN A N 1
ATOM 3902 C CA . ASN A 1 516 ? -27.953 -20.312 -19.969 1 95.06 516 ASN A CA 1
ATOM 3903 C C . ASN A 1 516 ? -27.953 -18.828 -19.578 1 95.06 516 ASN A C 1
ATOM 3905 O O . ASN A 1 516 ? -26.938 -18.312 -19.109 1 95.06 516 ASN A O 1
ATOM 3909 N N . GLN A 1 517 ? -29.125 -18.297 -19.672 1 95.12 517 GLN A N 1
ATOM 3910 C CA . GLN A 1 517 ? -29.297 -16.844 -19.547 1 95.12 517 GLN A CA 1
ATOM 3911 C C . GLN A 1 517 ? -29.188 -16.406 -18.094 1 95.12 517 GLN A C 1
ATOM 3913 O O . GLN A 1 517 ? -29.484 -17.172 -17.188 1 95.12 517 GLN A O 1
ATOM 3918 N N . SER A 1 518 ? -28.641 -15.25 -17.875 1 95.5 518 SER A N 1
ATOM 3919 C CA . SER A 1 518 ? -28.625 -14.578 -16.594 1 95.5 518 SER A CA 1
ATOM 3920 C C . SER A 1 518 ? -28.922 -13.086 -16.734 1 95.5 518 SER A C 1
ATOM 3922 O O . SER A 1 518 ? -28.234 -12.375 -17.469 1 95.5 518 SER A O 1
ATOM 3924 N N . GLU A 1 519 ? -29.906 -12.609 -16.047 1 93.88 519 GLU A N 1
ATOM 3925 C CA . GLU A 1 519 ? -30.312 -11.211 -16.156 1 93.88 519 GLU A CA 1
ATOM 3926 C C . GLU A 1 519 ? -29.75 -10.383 -15.008 1 93.88 519 GLU A C 1
ATOM 3928 O O . GLU A 1 519 ? -30.094 -9.211 -14.852 1 93.88 519 GLU A O 1
ATOM 3933 N N . GLU A 1 520 ? -28.953 -10.93 -14.297 1 94.94 520 GLU A N 1
ATOM 3934 C CA . GLU A 1 520 ? -28.391 -10.227 -13.156 1 94.94 520 GLU A CA 1
ATOM 3935 C C . GLU A 1 520 ? -26.953 -9.797 -13.43 1 94.94 520 GLU A C 1
ATOM 3937 O O . GLU A 1 520 ? -26.156 -10.57 -13.984 1 94.94 520 GLU A O 1
ATOM 3942 N N . ASN A 1 521 ? -26.672 -8.578 -13.297 1 96.56 521 ASN A N 1
ATOM 3943 C CA . ASN A 1 521 ? -25.297 -8.109 -13.266 1 96.56 521 ASN A CA 1
ATOM 3944 C C . ASN A 1 521 ? -24.875 -7.695 -11.859 1 96.56 521 ASN A C 1
ATOM 3946 O O . ASN A 1 521 ? -25.734 -7.52 -10.977 1 96.56 521 ASN A O 1
ATOM 3950 N N . ARG A 1 522 ? -23.594 -7.645 -11.555 1 97.25 522 ARG A N 1
ATOM 3951 C CA . ARG A 1 522 ? -23.094 -7.391 -10.203 1 97.25 522 ARG A CA 1
ATOM 3952 C C . ARG A 1 522 ? -21.734 -6.691 -10.25 1 97.25 522 ARG A C 1
ATOM 3954 O O . ARG A 1 522 ? -20.906 -6.984 -11.117 1 97.25 522 ARG A O 1
ATOM 3961 N N . HIS A 1 523 ? -21.547 -5.75 -9.391 1 97.56 523 HIS A N 1
ATOM 3962 C CA . HIS A 1 523 ? -20.25 -5.137 -9.148 1 97.56 523 HIS A CA 1
ATOM 3963 C C . HIS A 1 523 ? -19.703 -5.531 -7.773 1 97.56 523 HIS A C 1
ATOM 3965 O O . HIS A 1 523 ? -20.312 -5.211 -6.75 1 97.56 523 HIS A O 1
ATOM 3971 N N . ASN A 1 524 ? -18.578 -6.238 -7.746 1 97.44 524 ASN A N 1
ATOM 3972 C CA . ASN A 1 524 ? -17.922 -6.719 -6.535 1 97.44 524 ASN A CA 1
ATOM 3973 C C . ASN A 1 524 ? -16.594 -6.023 -6.309 1 97.44 524 ASN A C 1
ATOM 3975 O O . ASN A 1 524 ? -15.75 -5.977 -7.211 1 97.44 524 ASN A O 1
ATOM 3979 N N . ILE A 1 525 ? -16.422 -5.453 -5.156 1 97.5 525 ILE A N 1
ATOM 3980 C CA . ILE A 1 525 ? -15.102 -4.961 -4.758 1 97.5 525 ILE A CA 1
ATOM 3981 C C . ILE A 1 525 ? -14.68 -5.617 -3.445 1 97.5 525 ILE A C 1
ATOM 3983 O O . ILE A 1 525 ? -15.406 -5.547 -2.449 1 97.5 525 ILE A O 1
ATOM 3987 N N . GLU A 1 526 ? -13.602 -6.289 -3.436 1 97.56 526 GLU A N 1
ATOM 3988 C CA . GLU A 1 526 ? -13.008 -6.883 -2.242 1 97.56 526 GLU A CA 1
ATOM 3989 C C . GLU A 1 526 ? -11.594 -6.348 -2.006 1 97.56 526 GLU A C 1
ATOM 3991 O O . GLU A 1 526 ? -10.828 -6.172 -2.951 1 97.56 526 GLU A O 1
ATOM 3996 N N . HIS A 1 527 ? -11.336 -5.965 -0.813 1 97.12 527 HIS A N 1
ATOM 3997 C CA . HIS A 1 527 ? -10.016 -5.484 -0.424 1 97.12 527 HIS A CA 1
ATOM 3998 C C . HIS A 1 527 ? -9.461 -6.293 0.745 1 97.12 527 HIS A C 1
ATOM 4000 O O . HIS A 1 527 ? -10.203 -6.672 1.651 1 97.12 527 HIS A O 1
ATOM 4006 N N . SER A 1 528 ? -8.18 -6.625 0.712 1 97.62 528 SER A N 1
ATOM 4007 C CA . SER A 1 528 ? -7.52 -7.285 1.836 1 97.62 528 SER A CA 1
ATOM 4008 C C . SER A 1 528 ? -6.125 -6.711 2.074 1 97.62 528 SER A C 1
ATOM 4010 O O . SER A 1 528 ? -5.461 -6.27 1.135 1 97.62 528 SER A O 1
ATOM 4012 N N . ARG A 1 529 ? -5.727 -6.668 3.299 1 96.19 529 ARG A N 1
ATOM 4013 C CA . ARG A 1 529 ? -4.395 -6.23 3.711 1 96.19 529 ARG A CA 1
ATOM 4014 C C . ARG A 1 529 ? -3.781 -7.207 4.711 1 96.19 529 ARG A C 1
ATOM 4016 O O . ARG A 1 529 ? -4.422 -7.582 5.695 1 96.19 529 ARG A O 1
ATOM 4023 N N . LEU A 1 530 ? -2.607 -7.621 4.445 1 97.19 530 LEU A N 1
ATOM 4024 C CA . LEU A 1 530 ? -1.796 -8.414 5.367 1 97.19 530 LEU A CA 1
ATOM 4025 C C . LEU A 1 530 ? -0.547 -7.645 5.785 1 97.19 530 LEU A C 1
ATOM 4027 O O . LEU A 1 530 ? 0.259 -7.25 4.941 1 97.19 530 LEU A O 1
ATOM 4031 N N . SER A 1 531 ? -0.43 -7.316 7.016 1 95.62 531 SER A N 1
ATOM 4032 C CA . SER A 1 531 ? 0.778 -6.75 7.609 1 95.62 531 SER A CA 1
ATOM 4033 C C . SER A 1 531 ? 1.516 -7.785 8.453 1 95.62 531 SER A C 1
ATOM 4035 O O . SER A 1 531 ? 0.917 -8.43 9.312 1 95.62 531 SER A O 1
ATOM 4037 N N . ASN A 1 532 ? 2.73 -7.949 8.211 1 95.38 532 ASN A N 1
ATOM 4038 C CA . ASN A 1 532 ? 3.5 -8.945 8.953 1 95.38 532 ASN A CA 1
ATOM 4039 C C . ASN A 1 532 ? 4.875 -8.414 9.344 1 95.38 532 ASN A C 1
ATOM 4041 O O . ASN A 1 532 ? 5.367 -7.453 8.75 1 95.38 532 ASN A O 1
ATOM 4045 N N . TRP A 1 533 ? 5.426 -8.938 10.43 1 95.38 533 TRP A N 1
ATOM 4046 C CA . TRP A 1 533 ? 6.836 -8.703 10.727 1 95.38 533 TRP A CA 1
ATOM 4047 C C . TRP A 1 533 ? 7.488 -9.961 11.297 1 95.38 533 TRP A C 1
ATOM 4049 O O . TRP A 1 533 ? 6.805 -10.82 11.844 1 95.38 533 TRP A O 1
ATOM 4059 N N . LEU A 1 534 ? 8.695 -10.102 11.055 1 96 534 LEU A N 1
ATOM 4060 C CA . LEU A 1 534 ? 9.547 -11.203 11.5 1 96 534 LEU A CA 1
ATOM 4061 C C . LEU A 1 534 ? 10.852 -10.672 12.094 1 96 534 LEU A C 1
ATOM 4063 O O . LEU A 1 534 ? 11.555 -9.891 11.453 1 96 534 LEU A O 1
ATOM 4067 N N . TRP A 1 535 ? 11.109 -11.016 13.367 1 96.88 535 TRP A N 1
ATOM 4068 C CA . TRP A 1 535 ? 12.344 -10.656 14.062 1 96.88 535 TRP A CA 1
ATOM 4069 C C . TRP A 1 535 ? 13.188 -11.891 14.344 1 96.88 535 TRP A C 1
ATOM 4071 O O . TRP A 1 535 ? 12.773 -12.773 15.102 1 96.88 535 TRP A O 1
ATOM 4081 N N . GLU A 1 536 ? 14.352 -11.953 13.742 1 94.94 536 GLU A N 1
ATOM 4082 C CA . GLU A 1 536 ? 15.25 -13.094 13.883 1 94.94 536 GLU A CA 1
ATOM 4083 C C . GLU A 1 536 ? 16.594 -12.672 14.484 1 94.94 536 GLU A C 1
ATOM 4085 O O . GLU A 1 536 ? 17.234 -11.742 13.992 1 94.94 536 GLU A O 1
ATOM 4090 N N . ASN A 1 537 ? 17.031 -13.352 15.516 1 95.88 537 ASN A N 1
ATOM 4091 C CA . ASN A 1 537 ? 18.312 -13.133 16.172 1 95.88 537 ASN A CA 1
ATOM 4092 C C . ASN A 1 537 ? 19.109 -14.43 16.266 1 95.88 537 ASN A C 1
ATOM 4094 O O . ASN A 1 537 ? 18.594 -15.461 16.688 1 95.88 537 ASN A O 1
ATOM 4098 N N . THR A 1 538 ? 20.344 -14.344 15.82 1 94.38 538 THR A N 1
ATOM 4099 C CA . THR A 1 538 ? 21.203 -15.516 15.891 1 94.38 538 THR A CA 1
ATOM 4100 C C . THR A 1 538 ? 22.578 -15.148 16.438 1 94.38 538 THR A C 1
ATOM 4102 O O . THR A 1 538 ? 23.047 -14.023 16.25 1 94.38 538 THR A O 1
ATOM 4105 N N . ALA A 1 539 ? 23.188 -16.031 17.188 1 96.44 539 ALA A N 1
ATOM 4106 C CA . ALA A 1 539 ? 24.562 -16 17.641 1 96.44 539 ALA A CA 1
ATOM 4107 C C . ALA A 1 539 ? 25.328 -17.25 17.203 1 96.44 539 ALA A C 1
ATOM 4109 O O . ALA A 1 539 ? 24.953 -18.375 17.547 1 96.44 539 ALA A O 1
ATOM 4110 N N . THR A 1 540 ? 26.328 -17.047 16.422 1 93.19 540 THR A N 1
ATOM 4111 C CA . THR A 1 540 ? 27.094 -18.172 15.883 1 93.19 540 THR A CA 1
ATOM 4112 C C . THR A 1 540 ? 28.562 -18.078 16.297 1 93.19 540 THR A C 1
ATOM 4114 O O . THR A 1 540 ? 29.234 -17.078 16.016 1 93.19 540 THR A O 1
ATOM 4117 N N . TYR A 1 541 ? 29.016 -19.016 16.984 1 92.94 541 TYR A N 1
ATOM 4118 C CA . TYR A 1 541 ? 30.422 -19.188 17.344 1 92.94 541 TYR A CA 1
ATOM 4119 C C . TYR A 1 541 ? 31.078 -20.25 16.469 1 92.94 541 TYR A C 1
ATOM 4121 O O . TYR A 1 541 ? 30.656 -21.406 16.469 1 92.94 541 TYR A O 1
ATOM 4129 N N . ALA A 1 542 ? 32.031 -19.891 15.688 1 88.44 542 ALA A N 1
ATOM 4130 C CA . ALA A 1 542 ? 32.781 -20.797 14.812 1 88.44 542 ALA A CA 1
ATOM 4131 C C . ALA A 1 542 ? 34.281 -20.672 15.023 1 88.44 542 ALA A C 1
ATOM 4133 O O . ALA A 1 542 ? 34.812 -19.578 15.008 1 88.44 542 ALA A O 1
ATOM 4134 N N . GLU A 1 543 ? 34.906 -21.812 15.227 1 84.75 543 GLU A N 1
ATOM 4135 C CA . GLU A 1 543 ? 36.344 -21.797 15.492 1 84.75 543 GLU A CA 1
ATOM 4136 C C . GLU A 1 543 ? 37 -23.078 15 1 84.75 543 GLU A C 1
ATOM 4138 O O . GLU A 1 543 ? 36.375 -24.125 14.945 1 84.75 543 GLU A O 1
ATOM 4143 N N . VAL A 1 544 ? 38.219 -22.953 14.578 1 83.44 544 VAL A N 1
ATOM 4144 C CA . VAL A 1 544 ? 39.031 -24.094 14.188 1 83.44 544 VAL A CA 1
ATOM 4145 C C . VAL A 1 544 ? 40.125 -24.312 15.227 1 83.44 544 VAL A C 1
ATOM 4147 O O . VAL A 1 544 ? 40.875 -23.391 15.555 1 83.44 544 VAL A O 1
ATOM 4150 N N . PHE A 1 545 ? 40.188 -25.453 15.789 1 87.25 545 PHE A N 1
ATOM 4151 C CA . PHE A 1 545 ? 41.25 -25.844 16.703 1 87.25 545 PHE A CA 1
ATOM 4152 C C . PHE A 1 545 ? 42 -27.078 16.188 1 87.25 545 PHE A C 1
ATOM 4154 O O . PHE A 1 545 ? 41.531 -28.203 16.344 1 87.25 545 PHE A O 1
ATOM 4161 N N . GLY A 1 546 ? 43.188 -26.922 15.719 1 83.06 546 GLY A N 1
ATOM 4162 C CA . GLY A 1 546 ? 43.875 -28.016 15.062 1 83.06 546 GLY A CA 1
ATOM 4163 C C . GLY A 1 546 ? 43.156 -28.547 13.844 1 83.06 546 GLY A C 1
ATOM 4164 O O . GLY A 1 546 ? 42.938 -27.812 12.875 1 83.06 546 GLY A O 1
ATOM 4165 N N . LYS A 1 547 ? 42.75 -29.812 14.039 1 86.25 547 LYS A N 1
ATOM 4166 C CA . LYS A 1 547 ? 42.031 -30.422 12.93 1 86.25 547 LYS A CA 1
ATOM 4167 C C . LYS A 1 547 ? 40.531 -30.453 13.195 1 86.25 547 LYS A C 1
ATOM 4169 O O . LYS A 1 547 ? 39.781 -31.078 12.438 1 86.25 547 LYS A O 1
ATOM 4174 N N . HIS A 1 548 ? 40.156 -29.828 14.289 1 89.94 548 HIS A N 1
ATOM 4175 C CA . HIS A 1 548 ? 38.75 -29.766 14.672 1 89.94 548 HIS A CA 1
ATOM 4176 C C . HIS A 1 548 ? 38.094 -28.469 14.234 1 89.94 548 HIS A C 1
ATOM 4178 O O . HIS A 1 548 ? 38.719 -27.391 14.344 1 89.94 548 HIS A O 1
ATOM 4184 N N . HIS A 1 549 ? 37 -28.562 13.609 1 88.56 549 HIS A N 1
ATOM 4185 C CA . HIS A 1 549 ? 36.188 -27.391 13.297 1 88.56 549 HIS A CA 1
ATOM 4186 C C . HIS A 1 549 ? 34.844 -27.453 14.039 1 88.56 549 HIS A C 1
ATOM 4188 O O . HIS A 1 549 ? 34.125 -28.453 13.961 1 88.56 549 HIS A O 1
ATOM 4194 N N . LEU A 1 550 ? 34.562 -26.391 14.781 1 90.06 550 LEU A N 1
ATOM 4195 C CA . LEU A 1 550 ? 33.344 -26.328 15.578 1 90.06 550 LEU A CA 1
ATOM 4196 C C . LEU A 1 550 ? 32.5 -25.109 15.211 1 90.06 550 LEU A C 1
ATOM 4198 O O . LEU A 1 550 ? 33.062 -24.016 15.031 1 90.06 550 LEU A O 1
ATOM 4202 N N . SER A 1 551 ? 31.219 -25.328 15 1 89.5 551 SER A N 1
ATOM 4203 C CA . SER A 1 551 ? 30.266 -24.25 14.797 1 89.5 551 SER A CA 1
ATOM 4204 C C . SER A 1 551 ? 29.047 -24.406 15.695 1 89.5 551 SER A C 1
ATOM 4206 O O . SER A 1 551 ? 28.359 -25.438 15.633 1 89.5 551 SER A O 1
ATOM 4208 N N . VAL A 1 552 ? 28.797 -23.484 16.562 1 93.19 552 VAL A N 1
ATOM 4209 C CA . VAL A 1 552 ? 27.656 -23.5 17.469 1 93.19 552 VAL A CA 1
ATOM 4210 C C . VAL A 1 552 ? 26.781 -22.281 17.219 1 93.19 552 VAL A C 1
ATOM 4212 O O . VAL A 1 552 ? 27.266 -21.156 17.203 1 93.19 552 VAL A O 1
ATOM 4215 N N . MET A 1 553 ? 25.516 -22.516 16.969 1 93.44 553 MET A N 1
ATOM 4216 C CA . MET A 1 553 ? 24.594 -21.422 16.703 1 93.44 553 MET A CA 1
ATOM 4217 C C . MET A 1 553 ? 23.375 -21.5 17.609 1 93.44 553 MET A C 1
ATOM 4219 O O . MET A 1 553 ? 22.828 -22.594 17.828 1 93.44 553 MET A O 1
ATOM 4223 N N . ALA A 1 554 ? 23 -20.453 18.203 1 95.56 554 ALA A N 1
ATOM 4224 C CA . ALA A 1 554 ? 21.734 -20.297 18.922 1 95.56 554 ALA A CA 1
ATOM 4225 C C . ALA A 1 554 ? 20.891 -19.172 18.297 1 95.56 554 ALA A C 1
ATOM 4227 O O . ALA A 1 554 ? 21.422 -18.156 17.844 1 95.56 554 ALA A O 1
ATOM 4228 N N . GLY A 1 555 ? 19.594 -19.422 18.25 1 94.38 555 GLY A N 1
ATOM 4229 C CA . GLY A 1 555 ? 18.75 -18.406 17.625 1 94.38 555 GLY A CA 1
ATOM 4230 C C . GLY A 1 555 ? 17.391 -18.281 18.281 1 94.38 555 GLY A C 1
ATOM 4231 O O . GLY A 1 555 ? 16.953 -19.188 18.984 1 94.38 555 GLY A O 1
ATOM 4232 N N . PHE A 1 556 ? 16.812 -17.172 18.094 1 94.69 556 PHE A N 1
ATOM 4233 C CA . PHE A 1 556 ? 15.484 -16.781 18.562 1 94.69 556 PHE A CA 1
ATOM 4234 C C . PHE A 1 556 ? 14.727 -16.016 17.484 1 94.69 556 PHE A C 1
ATOM 4236 O O . PHE A 1 556 ? 15.289 -15.125 16.844 1 94.69 556 PHE A O 1
ATOM 4243 N N . THR A 1 557 ? 13.445 -16.438 17.203 1 94.12 557 THR A N 1
ATOM 4244 C CA . THR A 1 557 ? 12.656 -15.734 16.203 1 94.12 557 THR A CA 1
ATOM 4245 C C . THR A 1 557 ? 11.25 -15.453 16.719 1 94.12 557 THR A C 1
ATOM 4247 O O . THR A 1 557 ? 10.695 -16.234 17.5 1 94.12 557 THR A O 1
ATOM 4250 N N . MET A 1 558 ? 10.672 -14.352 16.375 1 96.06 558 MET A N 1
ATOM 4251 C CA . MET A 1 558 ? 9.289 -13.961 16.625 1 96.06 558 MET A CA 1
ATOM 4252 C C . MET A 1 558 ? 8.617 -13.5 15.328 1 96.06 558 MET A C 1
ATOM 4254 O O . MET A 1 558 ? 9.188 -12.703 14.578 1 96.06 558 MET A O 1
ATOM 4258 N N . LYS A 1 559 ? 7.438 -13.977 15.102 1 95.5 559 LYS A N 1
ATOM 4259 C CA . LYS A 1 559 ? 6.66 -13.617 13.922 1 95.5 559 LYS A CA 1
ATOM 4260 C C . LYS A 1 559 ? 5.258 -13.156 14.305 1 95.5 559 LYS A C 1
ATOM 4262 O O . LYS A 1 559 ? 4.645 -13.711 15.219 1 95.5 559 LYS A O 1
ATOM 4267 N N . TYR A 1 560 ? 4.742 -12.156 13.664 1 96.5 560 TYR A N 1
ATOM 4268 C CA . TYR A 1 560 ? 3.396 -11.641 13.875 1 96.5 560 TYR A CA 1
ATOM 4269 C C . TYR A 1 560 ? 2.73 -11.297 12.547 1 96.5 560 TYR A C 1
ATOM 4271 O O . TYR A 1 560 ? 3.307 -10.594 11.719 1 96.5 560 TYR A O 1
ATOM 4279 N N . ASP A 1 561 ? 1.491 -11.812 12.32 1 95.56 561 ASP A N 1
ATOM 4280 C CA . ASP A 1 561 ? 0.676 -11.531 11.141 1 95.56 561 ASP A CA 1
ATOM 4281 C C . ASP A 1 561 ? -0.652 -10.891 11.531 1 95.56 561 ASP A C 1
ATOM 4283 O O . ASP A 1 561 ? -1.311 -11.328 12.469 1 95.56 561 ASP A O 1
ATOM 4287 N N . LYS A 1 562 ? -1.006 -9.867 10.891 1 96.25 562 LYS A N 1
ATOM 4288 C CA . LYS A 1 562 ? -2.299 -9.203 11.031 1 96.25 562 LYS A CA 1
ATOM 4289 C C . LYS A 1 562 ? -3.004 -9.07 9.688 1 96.25 562 LYS A C 1
ATOM 4291 O O . LYS A 1 562 ? -2.428 -8.547 8.727 1 96.25 562 LYS A O 1
ATOM 4296 N N . TYR A 1 563 ? -4.258 -9.555 9.648 1 96 563 TYR A N 1
ATOM 4297 C CA . TYR A 1 563 ? -5 -9.578 8.398 1 96 563 TYR A CA 1
ATOM 4298 C C . TYR A 1 563 ? -6.359 -8.914 8.555 1 96 563 TYR A C 1
ATOM 4300 O O . TYR A 1 563 ? -7.016 -9.055 9.586 1 96 563 TYR A O 1
ATOM 4308 N N . LYS A 1 564 ? -6.715 -8.148 7.566 1 95.88 564 LYS A N 1
ATOM 4309 C CA . LYS A 1 564 ? -8.047 -7.555 7.434 1 95.88 564 LYS A CA 1
ATOM 4310 C C . LYS A 1 564 ? -8.547 -7.637 5.996 1 95.88 564 LYS A C 1
ATOM 4312 O O . LYS A 1 564 ? -7.797 -7.355 5.059 1 95.88 564 LYS A O 1
ATOM 4317 N N . SER A 1 565 ? -9.781 -8.062 5.805 1 96.88 565 SER A N 1
ATOM 4318 C CA . SER A 1 565 ? -10.414 -8.031 4.488 1 96.88 565 SER A CA 1
ATOM 4319 C C . SER A 1 565 ? -11.867 -7.594 4.586 1 96.88 565 SER A C 1
ATOM 4321 O O . SER A 1 565 ? -12.508 -7.762 5.633 1 96.88 565 SER A O 1
ATOM 4323 N N . TYR A 1 566 ? -12.422 -7.02 3.617 1 96.94 566 TYR A N 1
ATOM 4324 C CA . TYR A 1 566 ? -13.836 -6.68 3.512 1 96.94 566 TYR A CA 1
ATOM 4325 C C . TYR A 1 566 ? -14.281 -6.652 2.055 1 96.94 566 TYR A C 1
ATOM 4327 O O . TYR A 1 566 ? -13.453 -6.508 1.148 1 96.94 566 TYR A O 1
ATOM 4335 N N . GLY A 1 567 ? -15.57 -6.891 1.796 1 97 567 GLY A N 1
ATOM 4336 C CA . GLY A 1 567 ? -16.141 -6.93 0.463 1 97 567 GLY A CA 1
ATOM 4337 C C . GLY A 1 567 ? -17.5 -6.246 0.38 1 97 567 GLY A C 1
ATOM 4338 O O . GLY A 1 567 ? -18.266 -6.266 1.34 1 97 567 GLY A O 1
ATOM 4339 N N . ILE A 1 568 ? -17.734 -5.645 -0.747 1 96.06 568 ILE A N 1
ATOM 4340 C CA . ILE A 1 568 ? -19 -4.977 -1.055 1 96.06 568 ILE A CA 1
ATOM 4341 C C . ILE A 1 568 ? -19.547 -5.508 -2.375 1 96.06 568 ILE A C 1
ATOM 4343 O O . ILE A 1 568 ? -18.797 -5.715 -3.332 1 96.06 568 ILE A O 1
ATOM 4347 N N . TYR A 1 569 ? -20.859 -5.699 -2.416 1 96.06 569 TYR A N 1
ATOM 4348 C CA . TYR A 1 569 ? -21.531 -6.305 -3.555 1 96.06 569 TYR A CA 1
ATOM 4349 C C . TYR A 1 569 ? -22.828 -5.559 -3.877 1 96.06 569 TYR A C 1
ATOM 4351 O O . TYR A 1 569 ? -23.719 -5.441 -3.023 1 96.06 569 TYR A O 1
ATOM 4359 N N . THR A 1 570 ? -22.891 -5.062 -5.043 1 96.75 570 THR A N 1
ATOM 4360 C CA . THR A 1 570 ? -24.094 -4.375 -5.477 1 96.75 570 THR A CA 1
ATOM 4361 C C . THR A 1 570 ? -24.578 -4.914 -6.824 1 96.75 570 THR A C 1
ATOM 4363 O O . THR A 1 570 ? -23.797 -5.539 -7.555 1 96.75 570 THR A O 1
ATOM 4366 N N . THR A 1 571 ? -25.891 -4.805 -7.125 1 97 571 THR A N 1
ATOM 4367 C CA . THR A 1 571 ? -26.469 -5.32 -8.359 1 97 571 THR A CA 1
ATOM 4368 C C . THR A 1 571 ? -27.453 -4.312 -8.969 1 97 571 THR A C 1
ATOM 4370 O O . THR A 1 571 ? -27.734 -3.275 -8.359 1 97 571 THR A O 1
ATOM 4373 N N . GLY A 1 572 ? -27.828 -4.566 -10.219 1 95.81 572 GLY A N 1
ATOM 4374 C CA . GLY A 1 572 ? -28.891 -3.805 -10.859 1 95.81 572 GLY A CA 1
ATOM 4375 C C . GLY A 1 572 ? -28.375 -2.604 -11.633 1 95.81 572 GLY A C 1
ATOM 4376 O O . GLY A 1 572 ? -28.875 -1.49 -11.469 1 95.81 572 GLY A O 1
ATOM 4377 N N . TYR A 1 573 ? -27.391 -2.848 -12.453 1 94.12 573 TYR A N 1
ATOM 4378 C CA . TYR A 1 573 ? -26.844 -1.778 -13.281 1 94.12 573 TYR A CA 1
ATOM 4379 C C . TYR A 1 573 ? -27.5 -1.752 -14.656 1 94.12 573 TYR A C 1
ATOM 4381 O O . TYR A 1 573 ? -27.688 -2.799 -15.273 1 94.12 573 TYR A O 1
ATOM 4389 N N . ASP A 1 574 ? -27.812 -0.637 -15.133 1 90 574 ASP A N 1
ATOM 4390 C CA . ASP A 1 574 ? -28.391 -0.483 -16.469 1 90 574 ASP A CA 1
ATOM 4391 C C . ASP A 1 574 ? -27.312 -0.579 -17.531 1 90 574 ASP A C 1
ATOM 4393 O O . ASP A 1 574 ? -27.5 -1.238 -18.562 1 90 574 ASP A O 1
ATOM 4397 N N . GLN A 1 575 ? -26.203 0.175 -17.297 1 91.38 575 GLN A N 1
ATOM 4398 C CA . GLN A 1 575 ? -25.047 0.105 -18.172 1 91.38 575 GLN A CA 1
ATOM 4399 C C . GLN A 1 575 ? -23.906 -0.668 -17.516 1 91.38 575 GLN A C 1
ATOM 4401 O O . GLN A 1 575 ? -23.719 -0.594 -16.297 1 91.38 575 GLN A O 1
ATOM 4406 N N . GLU A 1 576 ? -23.203 -1.337 -18.359 1 93.75 576 GLU A N 1
ATOM 4407 C CA . GLU A 1 576 ? -22.266 -2.289 -17.766 1 93.75 576 GLU A CA 1
ATOM 4408 C C . GLU A 1 576 ? -20.812 -1.878 -18.016 1 93.75 576 GLU A C 1
ATOM 4410 O O . GLU A 1 576 ? -19.891 -2.584 -17.609 1 93.75 576 GLU A O 1
ATOM 4415 N N . ASP A 1 577 ? -20.609 -0.754 -18.641 1 89.12 577 ASP A N 1
ATOM 4416 C CA . ASP A 1 577 ? -19.234 -0.292 -18.781 1 89.12 577 ASP A CA 1
ATOM 4417 C C . ASP A 1 577 ? -18.688 0.22 -17.453 1 89.12 577 ASP A C 1
ATOM 4419 O O . ASP A 1 577 ? -19.453 0.659 -16.594 1 89.12 577 ASP A O 1
ATOM 4423 N N . ARG A 1 578 ? -17.453 0.241 -17.25 1 87.25 578 ARG A N 1
ATOM 4424 C CA . ARG A 1 578 ? -16.812 0.483 -15.953 1 87.25 578 ARG A CA 1
ATOM 4425 C C . ARG A 1 578 ? -17.094 1.897 -15.461 1 87.25 578 ARG A C 1
ATOM 4427 O O . ARG A 1 578 ? -17.172 2.133 -14.25 1 87.25 578 ARG A O 1
ATOM 4434 N N . HIS A 1 579 ? -17.219 2.816 -16.328 1 83.69 579 HIS A N 1
ATOM 4435 C CA . HIS A 1 579 ? -17.453 4.195 -15.898 1 83.69 579 HIS A CA 1
ATOM 4436 C C . HIS A 1 579 ? -18.922 4.434 -15.555 1 83.69 579 HIS A C 1
ATOM 4438 O O . HIS A 1 579 ? -19.25 5.426 -14.906 1 83.69 579 HIS A O 1
ATOM 4444 N N . SER A 1 580 ? -19.766 3.5 -15.93 1 87.19 580 SER A N 1
ATOM 4445 C CA . SER A 1 580 ? -21.203 3.625 -15.664 1 87.19 580 SER A CA 1
ATOM 4446 C C . SER A 1 580 ? -21.656 2.586 -14.648 1 87.19 580 SER A C 1
ATOM 4448 O O . SER A 1 580 ? -22.859 2.393 -14.461 1 87.19 580 SER A O 1
ATOM 4450 N N . SER A 1 581 ? -20.797 1.904 -14.109 1 93.06 581 SER A N 1
ATOM 4451 C CA . SER A 1 581 ? -21.172 0.854 -13.172 1 93.06 581 SER A CA 1
ATOM 4452 C C . SER A 1 581 ? -20.422 0.996 -11.852 1 93.06 581 SER A C 1
ATOM 4454 O O . SER A 1 581 ? -19.906 0.012 -11.312 1 93.06 581 SER A O 1
ATOM 4456 N N . THR A 1 582 ? -20.359 2.205 -11.383 1 93.12 582 THR A N 1
ATOM 4457 C CA . THR A 1 582 ? -19.859 2.426 -10.039 1 93.12 582 THR A CA 1
ATOM 4458 C C . THR A 1 582 ? -20.906 2.027 -8.992 1 93.12 582 THR A C 1
ATOM 4460 O O . THR A 1 582 ? -22.094 1.919 -9.312 1 93.12 582 THR A O 1
ATOM 4463 N N . LEU A 1 583 ? -20.484 1.864 -7.777 1 95.12 583 LEU A N 1
ATOM 4464 C CA . LEU A 1 583 ? -21.375 1.379 -6.727 1 95.12 583 LEU A CA 1
ATOM 4465 C C . LEU A 1 583 ? -22.578 2.299 -6.566 1 95.12 583 LEU A C 1
ATOM 4467 O O . LEU A 1 583 ? -23.688 1.836 -6.285 1 95.12 583 LEU A O 1
ATOM 4471 N N . GLY A 1 584 ? -22.328 3.582 -6.75 1 88.81 584 GLY A N 1
ATOM 4472 C CA . GLY A 1 584 ? -23.406 4.555 -6.598 1 88.81 584 GLY A CA 1
ATOM 4473 C C . GLY A 1 584 ? -24.5 4.406 -7.641 1 88.81 584 GLY A C 1
ATOM 4474 O O . GLY A 1 584 ? -25.625 4.836 -7.422 1 88.81 584 GLY A O 1
ATOM 4475 N N . GLN A 1 585 ? -24.25 3.74 -8.711 1 89.56 585 GLN A N 1
ATOM 4476 C CA . GLN A 1 585 ? -25.203 3.598 -9.805 1 89.56 585 GLN A CA 1
ATOM 4477 C C . GLN A 1 585 ? -26.031 2.326 -9.648 1 89.56 585 GLN A C 1
ATOM 4479 O O . GLN A 1 585 ? -26.953 2.084 -10.43 1 89.56 585 GLN A O 1
ATOM 4484 N N . ALA A 1 586 ? -25.75 1.531 -8.672 1 94.44 586 ALA A N 1
ATOM 4485 C CA . ALA A 1 586 ? -26.5 0.299 -8.445 1 94.44 586 ALA A CA 1
ATOM 4486 C C . ALA A 1 586 ? -27.938 0.602 -8.039 1 94.44 586 ALA A C 1
ATOM 4488 O O . ALA A 1 586 ? -28.188 1.533 -7.27 1 94.44 586 ALA A O 1
ATOM 4489 N N . SER A 1 587 ? -28.859 -0.082 -8.547 1 92.81 587 SER A N 1
ATOM 4490 C CA . SER A 1 587 ? -30.25 0.073 -8.141 1 92.81 587 SER A CA 1
ATOM 4491 C C . SER A 1 587 ? -30.562 -0.771 -6.914 1 92.81 587 SER A C 1
ATOM 4493 O O . SER A 1 587 ? -31.562 -0.534 -6.227 1 92.81 587 SER A O 1
ATOM 4495 N N . ASP A 1 588 ? -29.75 -1.781 -6.652 1 95.31 588 ASP A N 1
ATOM 4496 C CA . ASP A 1 588 ? -29.938 -2.646 -5.492 1 95.31 588 ASP A CA 1
ATOM 4497 C C . ASP A 1 588 ? -28.594 -2.928 -4.801 1 95.31 588 ASP A C 1
ATOM 4499 O O . ASP A 1 588 ? -27.703 -3.537 -5.391 1 95.31 588 ASP A O 1
ATOM 4503 N N . TRP A 1 589 ? -28.5 -2.541 -3.564 1 95 589 TRP A N 1
ATOM 4504 C CA . TRP A 1 589 ? -27.281 -2.771 -2.785 1 95 589 TRP A CA 1
ATOM 4505 C C . TRP A 1 589 ? -27.594 -3.592 -1.537 1 95 589 TRP A C 1
ATOM 4507 O O . TRP A 1 589 ? -26.734 -3.748 -0.666 1 95 589 TRP A O 1
ATOM 4517 N N . SER A 1 590 ? -28.812 -4.047 -1.387 1 94.12 590 SER A N 1
ATOM 4518 C CA . SER A 1 590 ? -29.25 -4.738 -0.18 1 94.12 590 SER A CA 1
ATOM 4519 C C . SER A 1 590 ? -29.25 -6.25 -0.385 1 94.12 590 SER A C 1
ATOM 4521 O O . SER A 1 590 ? -29.344 -7.012 0.58 1 94.12 590 SER A O 1
ATOM 4523 N N . LYS A 1 591 ? -29.156 -6.59 -1.606 1 93.81 591 LYS A N 1
ATOM 4524 C CA . LYS A 1 591 ? -29.328 -8.008 -1.925 1 93.81 591 LYS A CA 1
ATOM 4525 C C . LYS A 1 591 ? -28.234 -8.844 -1.262 1 93.81 591 LYS A C 1
ATOM 4527 O O . LYS A 1 591 ? -28.5 -9.953 -0.785 1 93.81 591 LYS A O 1
ATOM 4532 N N . TYR A 1 592 ? -27.062 -8.32 -1.321 1 93.19 592 TYR A N 1
ATOM 4533 C CA . TYR A 1 592 ? -25.938 -9.047 -0.761 1 93.19 592 TYR A CA 1
ATOM 4534 C C . TYR A 1 592 ? -25.344 -8.305 0.431 1 93.19 592 TYR A C 1
ATOM 4536 O O . TYR A 1 592 ? -25.047 -7.113 0.339 1 93.19 592 TYR A O 1
ATOM 4544 N N . LYS A 1 593 ? -25.156 -8.969 1.571 1 92.88 593 LYS A N 1
ATOM 4545 C CA . LYS A 1 593 ? -24.547 -8.391 2.768 1 92.88 593 LYS A CA 1
ATOM 4546 C C . LYS A 1 593 ? -23.031 -8.219 2.596 1 92.88 593 LYS A C 1
ATOM 4548 O O . LYS A 1 593 ? -22.359 -9.125 2.098 1 92.88 593 LYS A O 1
ATOM 4553 N N . PRO A 1 594 ? -22.469 -7.004 2.914 1 95.88 594 PRO A N 1
ATOM 4554 C CA . PRO A 1 594 ? -21 -6.852 2.877 1 95.88 594 PRO A CA 1
ATOM 4555 C C . PRO A 1 594 ? -20.297 -7.812 3.826 1 95.88 594 PRO A C 1
ATOM 4557 O O . PRO A 1 594 ? -20.875 -8.273 4.809 1 95.88 594 PRO A O 1
ATOM 4560 N N . SER A 1 595 ? -19.094 -8.164 3.551 1 94.38 595 SER A N 1
ATOM 4561 C CA . SER A 1 595 ? -18.328 -9.102 4.352 1 94.38 595 SER A CA 1
ATOM 4562 C C . SER A 1 595 ? -17.094 -8.43 4.953 1 94.38 595 SER A C 1
ATOM 4564 O O . SER A 1 595 ? -16.609 -7.426 4.426 1 94.38 595 SER A O 1
ATOM 4566 N N . GLU A 1 596 ? -16.656 -8.898 6.113 1 94.12 596 GLU A N 1
ATOM 4567 C CA . GLU A 1 596 ? -15.414 -8.477 6.754 1 94.12 596 GLU A CA 1
ATOM 4568 C C . GLU A 1 596 ? -14.789 -9.609 7.559 1 94.12 596 GLU A C 1
ATOM 4570 O O . GLU A 1 596 ? -15.492 -10.383 8.203 1 94.12 596 GLU A O 1
ATOM 4575 N N . ASN A 1 597 ? -13.523 -9.758 7.406 1 92.56 597 ASN A N 1
ATOM 4576 C CA . ASN A 1 597 ? -12.758 -10.773 8.133 1 92.56 597 ASN A CA 1
ATOM 4577 C C . ASN A 1 597 ? -11.492 -10.18 8.75 1 92.56 597 ASN A C 1
ATOM 4579 O O . ASN A 1 597 ? -10.75 -9.461 8.086 1 92.56 597 ASN A O 1
ATOM 4583 N N . LEU A 1 598 ? -11.305 -10.438 10.086 1 93.19 598 LEU A N 1
ATOM 4584 C CA . LEU A 1 598 ? -10.117 -10 10.828 1 93.19 598 LEU A CA 1
ATOM 4585 C C . LEU A 1 598 ? -9.469 -11.18 11.555 1 93.19 598 LEU A C 1
ATOM 4587 O O . LEU A 1 598 ? -10.164 -12.016 12.133 1 93.19 598 LEU A O 1
ATOM 4591 N N . TRP A 1 599 ? -8.117 -11.234 11.484 1 92.12 599 TRP A N 1
ATOM 4592 C CA . TRP A 1 599 ? -7.441 -12.195 12.344 1 92.12 599 TRP A CA 1
ATOM 4593 C C . TRP A 1 599 ? -6.008 -11.766 12.625 1 92.12 599 TRP A C 1
ATOM 4595 O O . TRP A 1 599 ? -5.457 -10.922 11.906 1 92.12 599 TRP A O 1
ATOM 4605 N N . GLU A 1 600 ? -5.422 -12.234 13.641 1 93.81 600 GLU A N 1
ATOM 4606 C CA . GLU A 1 600 ? -4.031 -12.078 14.055 1 93.81 600 GLU A CA 1
ATOM 4607 C C . GLU A 1 600 ? -3.42 -13.414 14.461 1 93.81 600 GLU A C 1
ATOM 4609 O O . GLU A 1 600 ? -4.117 -14.281 14.984 1 93.81 600 GLU A O 1
ATOM 4614 N N . GLU A 1 601 ? -2.158 -13.594 14.133 1 93.75 601 GLU A N 1
ATOM 4615 C CA . GLU A 1 601 ? -1.412 -14.797 14.492 1 93.75 601 GLU A CA 1
ATOM 4616 C C . GLU A 1 601 ? 0.023 -14.461 14.883 1 93.75 601 GLU A C 1
ATOM 4618 O O . GLU A 1 601 ? 0.598 -13.492 14.383 1 93.75 601 GLU A O 1
ATOM 4623 N N . SER A 1 602 ? 0.531 -15.258 15.82 1 94.75 602 SER A N 1
ATOM 4624 C CA . SER A 1 602 ? 1.912 -15.055 16.234 1 94.75 602 SER A CA 1
ATOM 4625 C C . SER A 1 602 ? 2.623 -16.391 16.453 1 94.75 602 SER A C 1
ATOM 4627 O O . SER A 1 602 ? 1.978 -17.422 16.656 1 94.75 602 SER A O 1
ATOM 4629 N N . MET A 1 603 ? 3.869 -16.391 16.328 1 94.5 603 MET A N 1
ATOM 4630 C CA . MET A 1 603 ? 4.73 -17.547 16.562 1 94.5 603 MET A CA 1
ATOM 4631 C C . MET A 1 603 ? 6.055 -17.125 17.188 1 94.5 603 MET A C 1
ATOM 4633 O O . MET A 1 603 ? 6.609 -16.094 16.828 1 94.5 603 MET A O 1
ATOM 4637 N N . MET A 1 604 ? 6.512 -17.922 18.141 1 95.44 604 MET A N 1
ATOM 4638 C CA . MET A 1 604 ? 7.809 -17.75 18.781 1 95.44 604 MET A CA 1
ATOM 4639 C C . MET A 1 604 ? 8.625 -19.031 18.719 1 95.44 604 MET A C 1
ATOM 4641 O O . MET A 1 604 ? 8.086 -20.125 18.938 1 95.44 604 MET A O 1
ATOM 4645 N N . SER A 1 605 ? 9.938 -18.922 18.438 1 95 605 SER A N 1
ATOM 4646 C CA . SER A 1 605 ? 10.766 -20.109 18.281 1 95 605 SER A CA 1
ATOM 4647 C C . SER A 1 605 ? 12.148 -19.906 18.891 1 95 605 SER A C 1
ATOM 4649 O O . SER A 1 605 ? 12.711 -18.812 18.812 1 95 605 SER A O 1
ATOM 4651 N N . PHE A 1 606 ? 12.633 -20.891 19.531 1 95.94 606 PHE A N 1
ATOM 4652 C CA . PHE A 1 606 ? 14.016 -21.016 19.984 1 95.94 606 PHE A CA 1
ATOM 4653 C C . PHE A 1 606 ? 14.703 -22.203 19.312 1 95.94 606 PHE A C 1
ATOM 4655 O O . PHE A 1 606 ? 14.102 -23.266 19.156 1 95.94 606 PHE A O 1
ATOM 4662 N N . PHE A 1 607 ? 15.914 -21.969 18.875 1 93.38 607 PHE A N 1
ATOM 4663 C CA . PHE A 1 607 ? 16.578 -23.094 18.219 1 93.38 607 PHE A CA 1
ATOM 4664 C C . PHE A 1 607 ? 18.078 -23.016 18.391 1 93.38 607 PHE A C 1
ATOM 4666 O O . PHE A 1 607 ? 18.625 -21.969 18.75 1 93.38 607 PHE A O 1
ATOM 4673 N N . GLY A 1 608 ? 18.719 -24.078 18.172 1 94 608 GLY A N 1
ATOM 4674 C CA . GLY A 1 608 ? 20.156 -24.234 18.25 1 94 608 GLY A CA 1
ATOM 4675 C C . GLY A 1 608 ? 20.703 -25.297 17.328 1 94 608 GLY A C 1
ATOM 4676 O O . GLY A 1 608 ? 20 -26.266 17 1 94 608 GLY A O 1
ATOM 4677 N N . ARG A 1 609 ? 21.953 -25.125 16.891 1 92.62 609 ARG A N 1
ATOM 4678 C CA . ARG A 1 609 ? 22.609 -26.078 16 1 92.62 609 ARG A CA 1
ATOM 4679 C C . ARG A 1 609 ? 24.094 -26.219 16.344 1 92.62 609 ARG A C 1
ATOM 4681 O O . ARG A 1 609 ? 24.75 -25.219 16.641 1 92.62 609 ARG A O 1
ATOM 4688 N N . ILE A 1 610 ? 24.578 -27.422 16.344 1 93.31 610 ILE A N 1
ATOM 4689 C CA . ILE A 1 610 ? 26 -27.688 16.547 1 93.31 610 ILE A CA 1
ATOM 4690 C C . ILE A 1 610 ? 26.547 -28.469 15.359 1 93.31 610 ILE A C 1
ATOM 4692 O O . ILE A 1 610 ? 25.984 -29.5 14.961 1 93.31 610 ILE A O 1
ATOM 4696 N N . GLY A 1 611 ? 27.516 -27.922 14.727 1 90.31 611 GLY A N 1
ATOM 4697 C CA . GLY A 1 611 ? 28.25 -28.594 13.664 1 90.31 611 GLY A CA 1
ATOM 4698 C C . GLY A 1 611 ? 29.688 -28.906 14.039 1 90.31 611 GLY A C 1
ATOM 4699 O O . GLY A 1 611 ? 30.359 -28.094 14.672 1 90.31 611 GLY A O 1
ATOM 4700 N N . TYR A 1 612 ? 30.062 -30.125 13.734 1 91.19 612 TYR A N 1
ATOM 4701 C CA . TYR A 1 612 ? 31.406 -30.578 14.07 1 91.19 612 TYR A CA 1
ATOM 4702 C C . TYR A 1 612 ? 32.031 -31.344 12.906 1 91.19 612 TYR A C 1
ATOM 4704 O O . TYR A 1 612 ? 31.344 -32.125 12.227 1 91.19 612 TYR A O 1
ATOM 4712 N N . SER A 1 613 ? 33.25 -31.016 12.633 1 90.62 613 SER A N 1
ATOM 4713 C CA . SER A 1 613 ? 34 -31.781 11.648 1 90.62 613 SER A CA 1
ATOM 4714 C C . SER A 1 613 ? 35.406 -32.062 12.141 1 90.62 613 SER A C 1
ATOM 4716 O O . SER A 1 613 ? 35.969 -31.281 12.898 1 90.62 613 SER A O 1
ATOM 4718 N N . TRP A 1 614 ? 35.938 -33.219 11.672 1 92.44 614 TRP A N 1
ATOM 4719 C CA . TRP A 1 614 ? 37.281 -33.625 12.07 1 92.44 614 TRP A CA 1
ATOM 4720 C C . TRP A 1 614 ? 38.094 -34.094 10.859 1 92.44 614 TRP A C 1
ATOM 4722 O O . TRP A 1 614 ? 37.656 -35 10.141 1 92.44 614 TRP A O 1
ATOM 4732 N N . LYS A 1 615 ? 39.25 -33.5 10.562 1 88.88 615 LYS A N 1
ATOM 4733 C CA . LYS A 1 615 ? 40.25 -33.844 9.562 1 88.88 615 LYS A CA 1
ATOM 4734 C C . LYS A 1 615 ? 39.625 -33.875 8.164 1 88.88 615 LYS A C 1
ATOM 4736 O O . LYS A 1 615 ? 40.031 -34.719 7.332 1 88.88 615 LYS A O 1
ATOM 4741 N N . ASP A 1 616 ? 38.562 -33.188 7.977 1 85.56 616 ASP A N 1
ATOM 4742 C CA . ASP A 1 616 ? 37.875 -33.156 6.684 1 85.56 616 ASP A CA 1
ATOM 4743 C C . ASP A 1 616 ? 37.438 -34.562 6.262 1 85.56 616 ASP A C 1
ATOM 4745 O O . ASP A 1 616 ? 37.5 -34.906 5.082 1 85.56 616 ASP A O 1
ATOM 4749 N N . ARG A 1 617 ? 37.125 -35.406 7.215 1 91.38 617 ARG A N 1
ATOM 4750 C CA . ARG A 1 617 ? 36.719 -36.781 6.969 1 91.38 617 ARG A CA 1
ATOM 4751 C C . ARG A 1 617 ? 35.344 -37.094 7.559 1 91.38 617 ARG A C 1
ATOM 4753 O O . ARG A 1 617 ? 34.531 -37.75 6.926 1 91.38 617 ARG A O 1
ATOM 4760 N N . TYR A 1 618 ? 35.188 -36.625 8.773 1 94.19 618 TYR A N 1
ATOM 4761 C CA . TYR A 1 618 ? 33.969 -36.906 9.508 1 94.19 618 TYR A CA 1
ATOM 4762 C C . TYR A 1 618 ? 33.188 -35.625 9.805 1 94.19 618 TYR A C 1
ATOM 4764 O O . TYR A 1 618 ? 33.781 -34.656 10.312 1 94.19 618 TYR A O 1
ATOM 4772 N N . PHE A 1 619 ? 31.984 -35.625 9.453 1 92.88 619 PHE A N 1
ATOM 4773 C CA . PHE A 1 619 ? 31.125 -34.469 9.664 1 92.88 619 PHE A CA 1
ATOM 4774 C C . PHE A 1 619 ? 29.875 -34.875 10.43 1 92.88 619 PHE A C 1
ATOM 4776 O O . PHE A 1 619 ? 29.297 -35.938 10.188 1 92.88 619 PHE A O 1
ATOM 4783 N N . ALA A 1 620 ? 29.438 -34.062 11.391 1 92.94 620 ALA A N 1
ATOM 4784 C CA . ALA A 1 620 ? 28.203 -34.281 12.148 1 92.94 620 ALA A CA 1
ATOM 4785 C C . ALA A 1 620 ? 27.516 -32.938 12.469 1 92.94 620 ALA A C 1
ATOM 4787 O O . ALA A 1 620 ? 28.188 -31.953 12.766 1 92.94 620 ALA A O 1
ATOM 4788 N N . THR A 1 621 ? 26.219 -32.938 12.336 1 90.94 621 THR A N 1
ATOM 4789 C CA . THR A 1 621 ? 25.422 -31.75 12.695 1 90.94 621 THR A CA 1
ATOM 4790 C C . THR A 1 621 ? 24.188 -32.156 13.508 1 90.94 621 THR A C 1
ATOM 4792 O O . THR A 1 621 ? 23.547 -33.156 13.195 1 90.94 621 THR A O 1
ATOM 4795 N N . ALA A 1 622 ? 23.938 -31.484 14.57 1 93.25 622 ALA A N 1
ATOM 4796 C CA . ALA A 1 622 ? 22.75 -31.672 15.398 1 93.25 622 ALA A CA 1
ATOM 4797 C C . ALA A 1 622 ? 22.016 -30.344 15.609 1 93.25 622 ALA A C 1
ATOM 4799 O O . ALA A 1 622 ? 22.641 -29.297 15.781 1 93.25 622 ALA A O 1
ATOM 4800 N N . SER A 1 623 ? 20.703 -30.406 15.5 1 91.81 623 SER A N 1
ATOM 4801 C CA . SER A 1 623 ? 19.922 -29.203 15.758 1 91.81 623 SER A CA 1
ATOM 4802 C C . SER A 1 623 ? 18.641 -29.531 16.516 1 91.81 623 SER A C 1
ATOM 4804 O O . SER A 1 623 ? 18.172 -30.672 16.516 1 91.81 623 SER A O 1
ATOM 4806 N N . VAL A 1 624 ? 18.141 -28.578 17.203 1 94.5 624 VAL A N 1
ATOM 4807 C CA . VAL A 1 624 ? 16.875 -28.672 17.922 1 94.5 624 VAL A CA 1
ATOM 4808 C C . VAL A 1 624 ? 16.125 -27.344 17.828 1 94.5 624 VAL A C 1
ATOM 4810 O O . VAL A 1 624 ? 16.734 -26.266 17.891 1 94.5 624 VAL A O 1
ATOM 4813 N N . ARG A 1 625 ? 14.836 -27.391 17.609 1 93.62 625 ARG A N 1
ATOM 4814 C CA . ARG A 1 625 ? 13.992 -26.188 17.5 1 93.62 625 ARG A CA 1
ATOM 4815 C C . ARG A 1 625 ? 12.695 -26.375 18.281 1 93.62 625 ARG A C 1
ATOM 4817 O O . ARG A 1 625 ? 12.086 -27.438 18.25 1 93.62 625 ARG A O 1
ATOM 4824 N N . ARG A 1 626 ? 12.406 -25.422 19.031 1 95.44 626 ARG A N 1
ATOM 4825 C CA . ARG A 1 626 ? 11.117 -25.344 19.719 1 95.44 626 ARG A CA 1
ATOM 4826 C C . ARG A 1 626 ? 10.258 -24.234 19.141 1 95.44 626 ARG A C 1
ATOM 4828 O O . ARG A 1 626 ? 10.664 -23.062 19.125 1 95.44 626 ARG A O 1
ATOM 4835 N N . ASP A 1 627 ? 9.094 -24.578 18.734 1 95 627 ASP A N 1
ATOM 4836 C CA . ASP A 1 627 ? 8.148 -23.609 18.188 1 95 627 ASP A CA 1
ATOM 4837 C C . ASP A 1 627 ? 6.902 -23.516 19.062 1 95 627 ASP A C 1
ATOM 4839 O O . ASP A 1 627 ? 6.438 -24.516 19.594 1 95 627 ASP A O 1
ATOM 4843 N N . ALA A 1 628 ? 6.418 -22.297 19.203 1 95.5 628 ALA A N 1
ATOM 4844 C CA . ALA A 1 628 ? 5.133 -22.031 19.844 1 95.5 628 ALA A CA 1
ATOM 4845 C C . ALA A 1 628 ? 4.25 -21.141 18.969 1 95.5 628 ALA A C 1
ATOM 4847 O O . ALA A 1 628 ? 4.723 -20.156 18.406 1 95.5 628 ALA A O 1
ATOM 4848 N N . THR A 1 629 ? 2.979 -21.531 18.828 1 94.12 629 THR A N 1
ATOM 4849 C CA . THR A 1 629 ? 2.084 -20.812 17.938 1 94.12 629 THR A CA 1
ATOM 4850 C C . THR A 1 629 ? 0.815 -20.391 18.672 1 94.12 629 THR A C 1
ATOM 4852 O O . THR A 1 629 ? 0.397 -21.047 19.625 1 94.12 629 THR A O 1
ATOM 4855 N N . SER A 1 630 ? 0.212 -19.297 18.266 1 92.94 630 SER A N 1
ATOM 4856 C CA . SER A 1 630 ? -1.05 -18.828 18.828 1 92.94 630 SER A CA 1
ATOM 4857 C C . SER A 1 630 ? -2.232 -19.609 18.25 1 92.94 630 SER A C 1
ATOM 4859 O O . SER A 1 630 ? -3.352 -19.516 18.766 1 92.94 630 SER A O 1
ATOM 4861 N N . LYS A 1 631 ? -2.064 -20.438 17.25 1 90.62 631 LYS A N 1
ATOM 4862 C CA . LYS A 1 631 ? -3.15 -21.172 16.609 1 90.62 631 LYS A CA 1
ATOM 4863 C C . LYS A 1 631 ? -3.641 -22.328 17.484 1 90.62 631 LYS A C 1
ATOM 4865 O O . LYS A 1 631 ? -4.789 -22.75 17.375 1 90.62 631 LYS A O 1
ATOM 4870 N N . LEU A 1 632 ? -2.748 -22.734 18.266 1 91.94 632 LEU A N 1
ATOM 4871 C CA . LEU A 1 632 ? -3.086 -23.844 19.156 1 91.94 632 LEU A CA 1
ATOM 4872 C C . LEU A 1 632 ? -3.355 -23.344 20.562 1 91.94 632 LEU A C 1
ATOM 4874 O O . LEU A 1 632 ? -2.863 -22.297 20.969 1 91.94 632 LEU A O 1
ATOM 4878 N N . TYR A 1 633 ? -4.129 -24.156 21.266 1 91.19 633 TYR A N 1
ATOM 4879 C CA . TYR A 1 633 ? -4.445 -23.812 22.641 1 91.19 633 TYR A CA 1
ATOM 4880 C C . TYR A 1 633 ? -3.184 -23.781 23.5 1 91.19 633 TYR A C 1
ATOM 4882 O O . TYR A 1 633 ? -2.223 -24.516 23.219 1 91.19 633 TYR A O 1
ATOM 4890 N N . LYS A 1 634 ? -3.178 -23.094 24.5 1 88.56 634 LYS A N 1
ATOM 4891 C CA . LYS A 1 634 ? -2.01 -22.75 25.312 1 88.56 634 LYS A CA 1
ATOM 4892 C C . LYS A 1 634 ? -1.32 -24 25.844 1 88.56 634 LYS A C 1
ATOM 4894 O O . LYS A 1 634 ? -0.093 -24.047 25.953 1 88.56 634 LYS A O 1
ATOM 4899 N N . ASN A 1 635 ? -2.053 -25.047 26.156 1 88.62 635 ASN A N 1
ATOM 4900 C CA . ASN A 1 635 ? -1.458 -26.234 26.75 1 88.62 635 ASN A CA 1
ATOM 4901 C C . ASN A 1 635 ? -0.722 -27.078 25.719 1 88.62 635 ASN A C 1
ATOM 4903 O O . ASN A 1 635 ? 0.119 -27.906 26.062 1 88.62 635 ASN A O 1
ATOM 4907 N N . ASN A 1 636 ? -1.007 -26.938 24.422 1 91.31 636 ASN A N 1
ATOM 4908 C CA . ASN A 1 636 ? -0.422 -27.734 23.359 1 91.31 636 ASN A CA 1
ATOM 4909 C C . ASN A 1 636 ? 0.217 -26.859 22.281 1 91.31 636 ASN A C 1
ATOM 4911 O O . ASN A 1 636 ? 0.465 -27.312 21.172 1 91.31 636 ASN A O 1
ATOM 4915 N N . ASN A 1 637 ? 0.473 -25.688 22.609 1 92.62 637 ASN A N 1
ATOM 4916 C CA . ASN A 1 637 ? 0.809 -24.734 21.547 1 92.62 637 ASN A CA 1
ATOM 4917 C C . ASN A 1 637 ? 2.299 -24.75 21.234 1 92.62 637 ASN A C 1
ATOM 4919 O O . ASN A 1 637 ? 2.766 -24 20.375 1 92.62 637 ASN A O 1
ATOM 4923 N N . SER A 1 638 ? 3.049 -25.594 21.922 1 93.81 638 SER A N 1
ATOM 4924 C CA . SER A 1 638 ? 4.48 -25.641 21.656 1 93.81 638 SER A CA 1
ATOM 4925 C C . SER A 1 638 ? 4.926 -27.062 21.281 1 93.81 638 SER A C 1
ATOM 4927 O O . SER A 1 638 ? 4.273 -28.031 21.656 1 93.81 638 SER A O 1
ATOM 4929 N N . GLY A 1 639 ? 5.973 -27.234 20.422 1 92.94 639 GLY A N 1
ATOM 4930 C CA . GLY A 1 639 ? 6.582 -28.5 20.031 1 92.94 639 GLY A CA 1
ATOM 4931 C C . GLY A 1 639 ? 8.094 -28.422 19.922 1 92.94 639 GLY A C 1
ATOM 4932 O O . GLY A 1 639 ? 8.648 -27.359 19.641 1 92.94 639 GLY A O 1
ATOM 4933 N N . ILE A 1 640 ? 8.742 -29.5 20.203 1 95.06 640 ILE A N 1
ATOM 4934 C CA . ILE A 1 640 ? 10.188 -29.609 20.078 1 95.06 640 ILE A CA 1
ATOM 4935 C C . ILE A 1 640 ? 10.539 -30.562 18.938 1 95.06 640 ILE A C 1
ATOM 4937 O O . ILE A 1 640 ? 10.039 -31.688 18.891 1 95.06 640 ILE A O 1
ATOM 4941 N N . PHE A 1 641 ? 11.422 -30.219 18.109 1 94.25 641 PHE A N 1
ATOM 4942 C CA . PHE A 1 641 ? 11.727 -30.953 16.891 1 94.25 641 PHE A CA 1
ATOM 4943 C C . PHE A 1 641 ? 13.234 -31.109 16.719 1 94.25 641 PHE A C 1
ATOM 4945 O O . PHE A 1 641 ? 13.891 -30.188 16.219 1 94.25 641 PHE A O 1
ATOM 4952 N N . PRO A 1 642 ? 13.773 -32.156 16.953 1 94.81 642 PRO A N 1
ATOM 4953 C CA . PRO A 1 642 ? 15.211 -32.406 16.812 1 94.81 642 PRO A CA 1
ATOM 4954 C C . PRO A 1 642 ? 15.586 -32.938 15.43 1 94.81 642 PRO A C 1
ATOM 4956 O O . PRO A 1 642 ? 14.734 -33.469 14.711 1 94.81 642 PRO A O 1
ATOM 4959 N N . ALA A 1 643 ? 16.844 -32.844 15.039 1 93.81 643 ALA A N 1
ATOM 4960 C CA . ALA A 1 643 ? 17.391 -33.375 13.797 1 93.81 643 ALA A CA 1
ATOM 4961 C C . ALA A 1 643 ? 18.875 -33.688 13.953 1 93.81 643 ALA A C 1
ATOM 4963 O O . ALA A 1 643 ? 19.594 -33.031 14.688 1 93.81 643 ALA A O 1
ATOM 4964 N N . LEU A 1 644 ? 19.312 -34.719 13.281 1 95 644 LEU A N 1
ATOM 4965 C CA . LEU A 1 644 ? 20.688 -35.219 13.297 1 95 644 LEU A CA 1
ATOM 4966 C C . LEU A 1 644 ? 21.125 -35.625 11.898 1 95 644 LEU A C 1
ATOM 4968 O O . LEU A 1 644 ? 20.359 -36.219 11.141 1 95 644 LEU A O 1
ATOM 4972 N N . SER A 1 645 ? 22.359 -35.312 11.594 1 94.25 645 SER A N 1
ATOM 4973 C CA . SER A 1 645 ? 22.922 -35.781 10.344 1 94.25 645 SER A CA 1
ATOM 4974 C C . SER A 1 645 ? 24.422 -36.031 10.484 1 94.25 645 SER A C 1
ATOM 4976 O O . SER A 1 645 ? 25.078 -35.469 11.359 1 94.25 645 SER A O 1
ATOM 4978 N N . GLY A 1 646 ? 24.984 -36.906 9.609 1 94.69 646 GLY A N 1
ATOM 4979 C CA . GLY A 1 646 ? 26.391 -37.281 9.562 1 94.69 646 GLY A CA 1
ATOM 4980 C C . GLY A 1 646 ? 26.859 -37.688 8.18 1 94.69 646 GLY A C 1
ATOM 4981 O O . GLY A 1 646 ? 26.062 -38.156 7.367 1 94.69 646 GLY A O 1
ATOM 4982 N N . SER A 1 647 ? 28.094 -37.438 7.996 1 94.38 647 SER A N 1
ATOM 4983 C CA . SER A 1 647 ? 28.688 -37.906 6.738 1 94.38 647 SER A CA 1
ATOM 4984 C C . SER A 1 647 ? 30.141 -38.312 6.926 1 94.38 647 SER A C 1
ATOM 4986 O O . SER A 1 647 ? 30.812 -37.875 7.852 1 94.38 647 SER A O 1
ATOM 4988 N N . TRP A 1 648 ? 30.578 -39.312 6.105 1 96.25 648 TRP A N 1
ATOM 4989 C CA . TRP A 1 648 ? 31.938 -39.844 6.066 1 96.25 648 TRP A CA 1
ATOM 4990 C C . TRP A 1 648 ? 32.531 -39.719 4.668 1 96.25 648 TRP A C 1
ATOM 4992 O O . TRP A 1 648 ? 32.062 -40.375 3.73 1 96.25 648 TRP A O 1
ATOM 5002 N N . LYS A 1 649 ? 33.531 -38.844 4.66 1 94 649 LYS A N 1
ATOM 5003 C CA . LYS A 1 649 ? 34.25 -38.688 3.414 1 94 649 LYS A CA 1
ATOM 5004 C C . LYS A 1 649 ? 35.375 -39.719 3.322 1 94 649 LYS A C 1
ATOM 5006 O O . LYS A 1 649 ? 36.562 -39.406 3.576 1 94 649 LYS A O 1
ATOM 5011 N N . ILE A 1 650 ? 35.156 -40.781 2.701 1 94.94 650 ILE A N 1
ATOM 5012 C CA . ILE A 1 650 ? 36.062 -41.906 2.65 1 94.94 650 ILE A CA 1
ATOM 5013 C C . ILE A 1 650 ? 37.25 -41.562 1.756 1 94.94 650 ILE A C 1
ATOM 5015 O O . ILE A 1 650 ? 38.375 -42 2.018 1 94.94 650 ILE A O 1
ATOM 5019 N N . SER A 1 651 ? 37 -40.844 0.781 1 91.69 651 SER A N 1
ATOM 5020 C CA . SER A 1 651 ? 38.062 -40.469 -0.157 1 91.69 651 SER A CA 1
ATOM 5021 C C . SER A 1 651 ? 39.156 -39.656 0.532 1 91.69 651 SER A C 1
ATOM 5023 O O . SER A 1 651 ? 40.281 -39.531 0.001 1 91.69 651 SER A O 1
ATOM 5025 N N . SER A 1 652 ? 38.844 -39.094 1.632 1 89.06 652 SER A N 1
ATOM 5026 C CA . SER A 1 652 ? 39.844 -38.281 2.348 1 89.06 652 SER A CA 1
ATOM 5027 C C . SER A 1 652 ? 40.656 -39.156 3.285 1 89.06 652 SER A C 1
ATOM 5029 O O . SER A 1 652 ? 41.625 -38.688 3.904 1 89.06 652 SER A O 1
ATOM 5031 N N . GLU A 1 653 ? 40.375 -40.438 3.367 1 93.44 653 GLU A N 1
ATOM 5032 C CA . GLU A 1 653 ? 41.188 -41.375 4.172 1 93.44 653 GLU A CA 1
ATOM 5033 C C . GLU A 1 653 ? 42.531 -41.656 3.508 1 93.44 653 GLU A C 1
ATOM 5035 O O . GLU A 1 653 ? 42.625 -41.75 2.281 1 93.44 653 GLU A O 1
ATOM 5040 N N . PRO A 1 654 ? 43.5 -41.969 4.395 1 90.62 654 PRO A N 1
ATOM 5041 C CA . PRO A 1 654 ? 44.812 -42.25 3.824 1 90.62 654 PRO A CA 1
ATOM 5042 C C . PRO A 1 654 ? 44.844 -43.469 2.939 1 90.62 654 PRO A C 1
ATOM 5044 O O . PRO A 1 654 ? 45.531 -43.5 1.928 1 90.62 654 PRO A O 1
ATOM 5047 N N . PHE A 1 655 ? 44.156 -44.438 3.17 1 92.12 655 PHE A N 1
ATOM 5048 C CA . PHE A 1 655 ? 44.188 -45.688 2.402 1 92.12 655 PHE A CA 1
ATOM 5049 C C . PHE A 1 655 ? 43.562 -45.469 1.024 1 92.12 655 PHE A C 1
ATOM 5051 O O . PHE A 1 655 ? 43.75 -46.312 0.127 1 92.12 655 PHE A O 1
ATOM 5058 N N . PHE A 1 656 ? 42.875 -44.406 0.869 1 91.5 656 PHE A N 1
ATOM 5059 C CA . PHE A 1 656 ? 42.156 -44.156 -0.382 1 91.5 656 PHE A CA 1
ATOM 5060 C C . PHE A 1 656 ? 43.062 -43.438 -1.371 1 91.5 656 PHE A C 1
ATOM 5062 O O . PHE A 1 656 ? 42.719 -43.281 -2.541 1 91.5 656 PHE A O 1
ATOM 5069 N N . ALA A 1 657 ? 44.156 -43 -1.113 1 87.31 657 ALA A N 1
ATOM 5070 C CA . ALA A 1 657 ? 45.062 -42.156 -1.869 1 87.31 657 ALA A CA 1
ATOM 5071 C C . ALA A 1 657 ? 45.406 -42.75 -3.221 1 87.31 657 ALA A C 1
ATOM 5073 O O . ALA A 1 657 ? 45.438 -42.062 -4.238 1 87.31 657 ALA A O 1
ATOM 5074 N N . PRO A 1 658 ? 45.594 -44.062 -3.281 1 88.62 658 PRO A N 1
ATOM 5075 C CA . PRO A 1 658 ? 46 -44.625 -4.566 1 88.62 658 PRO A CA 1
ATOM 5076 C C . PRO A 1 658 ? 44.938 -44.531 -5.641 1 88.62 658 PRO A C 1
ATOM 5078 O O . PRO A 1 658 ? 45.219 -44.5 -6.832 1 88.62 658 PRO A O 1
ATOM 5081 N N . ILE A 1 659 ? 43.688 -44.5 -5.301 1 91.56 659 ILE A N 1
ATOM 5082 C CA . ILE A 1 659 ? 42.594 -44.531 -6.289 1 91.56 659 ILE A CA 1
ATOM 5083 C C . ILE A 1 659 ? 41.938 -43.156 -6.387 1 91.56 659 ILE A C 1
ATOM 5085 O O . ILE A 1 659 ? 40.938 -43 -7.07 1 91.56 659 ILE A O 1
ATOM 5089 N N . LYS A 1 660 ? 42.5 -42.25 -5.871 1 88.06 660 LYS A N 1
ATOM 5090 C CA . LYS A 1 660 ? 41.938 -40.906 -5.809 1 88.06 660 LYS A CA 1
ATOM 5091 C C . LYS A 1 660 ? 41.844 -40.281 -7.195 1 88.06 660 LYS A C 1
ATOM 5093 O O . LYS A 1 660 ? 41 -39.406 -7.438 1 88.06 660 LYS A O 1
ATOM 5098 N N . ASN A 1 661 ? 42.688 -40.719 -8.102 1 85.88 661 ASN A N 1
ATOM 5099 C CA . ASN A 1 661 ? 42.656 -40.188 -9.453 1 85.88 661 ASN A CA 1
ATOM 5100 C C . ASN A 1 661 ? 41.438 -40.656 -10.227 1 85.88 661 ASN A C 1
ATOM 5102 O O . ASN A 1 661 ? 41 -40 -11.172 1 85.88 661 ASN A O 1
ATOM 5106 N N . ILE A 1 662 ? 40.938 -41.781 -9.875 1 91 662 ILE A N 1
ATOM 5107 C CA . ILE A 1 662 ? 39.75 -42.312 -10.523 1 91 662 ILE A CA 1
ATOM 5108 C C . ILE A 1 662 ? 38.5 -41.906 -9.75 1 91 662 ILE A C 1
ATOM 5110 O O . ILE A 1 662 ? 37.531 -41.438 -10.336 1 91 662 ILE A O 1
ATOM 5114 N N . VAL A 1 663 ? 38.594 -42.156 -8.406 1 94.31 663 VAL A N 1
ATOM 5115 C CA . VAL A 1 663 ? 37.5 -41.75 -7.516 1 94.31 663 VAL A CA 1
ATOM 5116 C C . VAL A 1 663 ? 37.938 -40.562 -6.668 1 94.31 663 VAL A C 1
ATOM 5118 O O . VAL A 1 663 ? 38.625 -40.719 -5.652 1 94.31 663 VAL A O 1
ATOM 5121 N N . SER A 1 664 ? 37.5 -39.438 -7.113 1 89.25 664 SER A N 1
ATOM 5122 C CA . SER A 1 664 ? 37.906 -38.188 -6.473 1 89.25 664 SER A CA 1
ATOM 5123 C C . SER A 1 664 ? 37.125 -37.938 -5.188 1 89.25 664 SER A C 1
ATOM 5125 O O . SER A 1 664 ? 37.656 -37.312 -4.262 1 89.25 664 SER A O 1
ATOM 5127 N N . LEU A 1 665 ? 35.938 -38.344 -5.191 1 91.44 665 LEU A N 1
ATOM 5128 C CA . LEU A 1 665 ? 35.094 -38.188 -4.008 1 91.44 665 LEU A CA 1
ATOM 5129 C C . LEU A 1 665 ? 34.281 -39.438 -3.752 1 91.44 665 LEU A C 1
ATOM 5131 O O . LEU A 1 665 ? 33.656 -39.969 -4.676 1 91.44 665 LEU A O 1
ATOM 5135 N N . PHE A 1 666 ? 34.312 -39.969 -2.623 1 94.69 666 PHE A N 1
ATOM 5136 C CA . PHE A 1 666 ? 33.469 -41 -2.092 1 94.69 666 PHE A CA 1
ATOM 5137 C C . PHE A 1 666 ? 32.969 -40.656 -0.698 1 94.69 666 PHE A C 1
ATOM 5139 O O . PHE A 1 666 ? 33.719 -40.688 0.271 1 94.69 666 PHE A O 1
ATOM 5146 N N . LYS A 1 667 ? 31.719 -40.281 -0.659 1 95 667 LYS A N 1
ATOM 5147 C CA . LYS A 1 667 ? 31.156 -39.781 0.602 1 95 667 LYS A CA 1
ATOM 5148 C C . LYS A 1 667 ? 29.828 -40.469 0.914 1 95 667 LYS A C 1
ATOM 5150 O O . LYS A 1 667 ? 28.953 -40.531 0.048 1 95 667 LYS A O 1
ATOM 5155 N N . LEU A 1 668 ? 29.703 -40.938 2.135 1 96.31 668 LEU A N 1
ATOM 5156 C CA . LEU A 1 668 ? 28.453 -41.5 2.643 1 96.31 668 LEU A CA 1
ATOM 5157 C C . LEU A 1 668 ? 27.797 -40.531 3.625 1 96.31 668 LEU A C 1
ATOM 5159 O O . LEU A 1 668 ? 28.469 -39.906 4.438 1 96.31 668 LEU A O 1
ATOM 5163 N N . ARG A 1 669 ? 26.516 -40.375 3.426 1 95.12 669 ARG A N 1
ATOM 5164 C CA . ARG A 1 669 ? 25.766 -39.5 4.316 1 95.12 669 ARG A CA 1
ATOM 5165 C C . ARG A 1 669 ? 24.531 -40.188 4.883 1 95.12 669 ARG A C 1
ATOM 5167 O O . ARG A 1 669 ? 23.953 -41.062 4.227 1 95.12 669 ARG A O 1
ATOM 5174 N N . ALA A 1 670 ? 24.094 -39.75 6.066 1 96 670 ALA A N 1
ATOM 5175 C CA . ALA A 1 670 ? 22.859 -40.188 6.723 1 96 670 ALA A CA 1
ATOM 5176 C C . ALA A 1 670 ? 22.25 -39.062 7.527 1 96 670 ALA A C 1
ATOM 5178 O O . ALA A 1 670 ? 22.953 -38.25 8.117 1 96 670 ALA A O 1
ATOM 5179 N N . SER A 1 671 ? 20.938 -39 7.484 1 94.75 671 SER A N 1
ATOM 5180 C CA . SER A 1 671 ? 20.25 -37.938 8.203 1 94.75 671 SER A CA 1
ATOM 5181 C C . SER A 1 671 ? 18.938 -38.406 8.797 1 94.75 671 SER A C 1
ATOM 5183 O O . SER A 1 671 ? 18.328 -39.375 8.305 1 94.75 671 SER A O 1
ATOM 5185 N N . TRP A 1 672 ? 18.5 -37.781 9.906 1 95.38 672 TRP A N 1
ATOM 5186 C CA . TRP A 1 672 ? 17.219 -38 10.578 1 95.38 672 TRP A CA 1
ATOM 5187 C C . TRP A 1 672 ? 16.734 -36.719 11.219 1 95.38 672 TRP A C 1
ATOM 5189 O O . TRP A 1 672 ? 17.531 -35.938 11.758 1 95.38 672 TRP A O 1
ATOM 5199 N N . GLY A 1 673 ? 15.438 -36.469 11.133 1 93.56 673 GLY A N 1
ATOM 5200 C CA . GLY A 1 673 ? 14.93 -35.281 11.805 1 93.56 673 GLY A CA 1
ATOM 5201 C C . GLY A 1 673 ? 13.414 -35.219 11.82 1 93.56 673 GLY A C 1
ATOM 5202 O O . GLY A 1 673 ? 12.742 -36.031 11.203 1 93.56 673 GLY A O 1
ATOM 5203 N N . GLN A 1 674 ? 12.914 -34.219 12.586 1 93.12 674 GLN A N 1
ATOM 5204 C CA . GLN A 1 674 ? 11.484 -33.938 12.711 1 93.12 674 GLN A CA 1
ATOM 5205 C C . GLN A 1 674 ? 11.18 -32.469 12.445 1 93.12 674 GLN A C 1
ATOM 5207 O O . GLN A 1 674 ? 11.977 -31.594 12.773 1 93.12 674 GLN A O 1
ATOM 5212 N N . VAL A 1 675 ? 10.047 -32.219 11.82 1 90.94 675 VAL A N 1
ATOM 5213 C CA . VAL A 1 675 ? 9.57 -30.875 11.57 1 90.94 675 VAL A CA 1
ATOM 5214 C C . VAL A 1 675 ? 8.086 -30.781 11.922 1 90.94 675 VAL A C 1
ATOM 5216 O O . VAL A 1 675 ? 7.301 -31.672 11.57 1 90.94 675 VAL A O 1
ATOM 5219 N N . GLY A 1 676 ? 7.738 -29.719 12.609 1 89.75 676 GLY A N 1
ATOM 5220 C CA . GLY A 1 676 ? 6.344 -29.5 12.969 1 89.75 676 GLY A CA 1
ATOM 5221 C C . GLY A 1 676 ? 5.566 -28.75 11.898 1 89.75 676 GLY A C 1
ATOM 5222 O O . GLY A 1 676 ? 6.141 -27.984 11.125 1 89.75 676 GLY A O 1
ATOM 5223 N N . ASN A 1 677 ? 4.195 -28.984 11.891 1 89.5 677 ASN A N 1
ATOM 5224 C CA . ASN A 1 677 ? 3.301 -28.344 10.938 1 89.5 677 ASN A CA 1
ATOM 5225 C C . ASN A 1 677 ? 1.965 -27.984 11.57 1 89.5 677 ASN A C 1
ATOM 5227 O O . ASN A 1 677 ? 1.344 -28.812 12.242 1 89.5 677 ASN A O 1
ATOM 5231 N N . VAL A 1 678 ? 1.56 -26.703 11.406 1 89.5 678 VAL A N 1
ATOM 5232 C CA . VAL A 1 678 ? 0.264 -26.266 11.914 1 89.5 678 VAL A CA 1
ATOM 5233 C C . VAL A 1 678 ? -0.497 -25.516 10.82 1 89.5 678 VAL A C 1
ATOM 5235 O O . VAL A 1 678 ? -1.34 -24.656 11.109 1 89.5 678 VAL A O 1
ATOM 5238 N N . ALA A 1 679 ? -0.191 -25.734 9.617 1 85.81 679 ALA A N 1
ATOM 5239 C CA . ALA A 1 679 ? -0.773 -24.984 8.5 1 85.81 679 ALA A CA 1
ATOM 5240 C C . ALA A 1 679 ? -2.285 -25.188 8.438 1 85.81 679 ALA A C 1
ATOM 5242 O O . ALA A 1 679 ? -3.023 -24.266 8.086 1 85.81 679 ALA A O 1
ATOM 5243 N N . LEU A 1 680 ? -2.754 -26.312 8.75 1 86.62 680 LEU A N 1
ATOM 5244 C CA . LEU A 1 680 ? -4.164 -26.641 8.586 1 86.62 680 LEU A CA 1
ATOM 5245 C C . LEU A 1 680 ? -4.945 -26.344 9.867 1 86.62 680 LEU A C 1
ATOM 5247 O O . LEU A 1 680 ? -6.172 -26.484 9.898 1 86.62 680 LEU A O 1
ATOM 5251 N N . VAL A 1 681 ? -4.246 -25.953 10.914 1 87.5 681 VAL A N 1
ATOM 5252 C CA . VAL A 1 681 ? -4.957 -25.562 12.125 1 87.5 681 VAL A CA 1
ATOM 5253 C C . VAL A 1 681 ? -5.738 -24.266 11.859 1 87.5 681 VAL A C 1
ATOM 5255 O O . VAL A 1 681 ? -5.16 -23.25 11.477 1 87.5 681 VAL A O 1
ATOM 5258 N N . PRO A 1 682 ? -6.988 -24.422 12.023 1 84.31 682 PRO A N 1
ATOM 5259 C CA . PRO A 1 682 ? -7.75 -23.188 11.812 1 84.31 682 PRO A CA 1
ATOM 5260 C C . PRO A 1 682 ? -7.406 -22.109 12.836 1 84.31 682 PRO A C 1
ATOM 5262 O O . PRO A 1 682 ? -7.109 -22.406 13.992 1 84.31 682 PRO A O 1
ATOM 5265 N N . ARG A 1 683 ? -7.559 -21 12.445 1 85.75 683 ARG A N 1
ATOM 5266 C CA . ARG A 1 683 ? -7.352 -19.875 13.359 1 85.75 683 ARG A CA 1
ATOM 5267 C C . ARG A 1 683 ? -8.422 -19.844 14.445 1 85.75 683 ARG A C 1
ATOM 5269 O O . ARG A 1 683 ? -9.594 -20.094 14.172 1 85.75 683 ARG A O 1
ATOM 5276 N N . TYR A 1 684 ? -8.078 -19.641 15.656 1 81.62 684 TYR A N 1
ATOM 5277 C CA . TYR A 1 684 ? -8.953 -19.562 16.828 1 81.62 684 TYR A CA 1
ATOM 5278 C C . TYR A 1 684 ? -9.703 -20.875 17.031 1 81.62 684 TYR A C 1
ATOM 5280 O O . TYR A 1 684 ? -10.906 -20.859 17.328 1 81.62 684 TYR A O 1
ATOM 5288 N N . SER A 1 685 ? -9.102 -21.938 16.656 1 78.12 685 SER A N 1
ATOM 5289 C CA . SER A 1 685 ? -9.711 -23.266 16.703 1 78.12 685 SER A CA 1
ATOM 5290 C C . SER A 1 685 ? -10.273 -23.562 18.094 1 78.12 685 SER A C 1
ATOM 5292 O O . SER A 1 685 ? -11.203 -24.359 18.234 1 78.12 685 SER A O 1
ATOM 5294 N N . TRP A 1 686 ? -9.812 -22.922 19.109 1 75.69 686 TRP A N 1
ATOM 5295 C CA . TRP A 1 686 ? -10.266 -23.219 20.469 1 75.69 686 TRP A CA 1
ATOM 5296 C C . TRP A 1 686 ? -11.375 -22.25 20.891 1 75.69 686 TRP A C 1
ATOM 5298 O O . TRP A 1 686 ? -12.023 -22.453 21.922 1 75.69 686 TRP A O 1
ATOM 5308 N N . ASN A 1 687 ? -11.461 -21.188 20.141 1 68.75 687 ASN A N 1
ATOM 5309 C CA . ASN A 1 687 ? -12.523 -20.219 20.375 1 68.75 687 ASN A CA 1
ATOM 5310 C C . ASN A 1 687 ? -13.391 -20.031 19.141 1 68.75 687 ASN A C 1
ATOM 5312 O O . ASN A 1 687 ? -13.195 -19.094 18.375 1 68.75 687 ASN A O 1
ATOM 5316 N N . VAL A 1 688 ? -14.281 -21.031 18.969 1 65.06 688 VAL A N 1
ATOM 5317 C CA . VAL A 1 688 ? -15.039 -21.078 17.734 1 65.06 688 VAL A CA 1
ATOM 5318 C C . VAL A 1 688 ? -16.078 -19.953 17.719 1 65.06 688 VAL A C 1
ATOM 5320 O O . VAL A 1 688 ? -16.844 -19.812 18.688 1 65.06 688 VAL A O 1
ATOM 5323 N N . PRO A 1 689 ? -15.93 -19.156 16.672 1 61.69 689 PRO A N 1
ATOM 5324 C CA . PRO A 1 689 ? -16.922 -18.078 16.578 1 61.69 689 PRO A CA 1
ATOM 5325 C C . PRO A 1 689 ? -18.359 -18.625 16.469 1 61.69 689 PRO A C 1
ATOM 5327 O O . PRO A 1 689 ? -18.562 -19.75 16.016 1 61.69 689 PRO A O 1
ATOM 5330 N N . LEU A 1 690 ? -19.266 -17.859 17.062 1 61.28 690 LEU A N 1
ATOM 5331 C CA . LEU A 1 690 ? -20.688 -18.172 16.906 1 61.28 690 LEU A CA 1
ATOM 5332 C C . LEU A 1 690 ? -21.188 -17.766 15.523 1 61.28 690 LEU A C 1
ATOM 5334 O O . LEU A 1 690 ? -20.797 -16.703 15.008 1 61.28 690 LEU A O 1
ATOM 5338 N N . GLY A 1 691 ? -21.547 -18.734 14.75 1 60.31 691 GLY A N 1
ATOM 5339 C CA . GLY A 1 691 ? -22.172 -18.422 13.469 1 60.31 691 GLY A CA 1
ATOM 5340 C C . GLY A 1 691 ? -23.656 -18.141 13.586 1 60.31 691 GLY A C 1
ATOM 5341 O O . GLY A 1 691 ? -24.25 -18.359 14.633 1 60.31 691 GLY A O 1
ATOM 5342 N N . THR A 1 692 ? -24.219 -17.281 12.594 1 58.44 692 THR A N 1
ATOM 5343 C CA . THR A 1 692 ? -25.641 -17.031 12.516 1 58.44 692 THR A CA 1
ATOM 5344 C C . THR A 1 692 ? -26.281 -17.922 11.453 1 58.44 692 THR A C 1
ATOM 5346 O O . THR A 1 692 ? -25.719 -18.141 10.383 1 58.44 692 THR A O 1
ATOM 5349 N N . THR A 1 693 ? -27.312 -18.688 11.859 1 56.06 693 THR A N 1
ATOM 5350 C CA . THR A 1 693 ? -28 -19.547 10.914 1 56.06 693 THR A CA 1
ATOM 5351 C C . THR A 1 693 ? -28.547 -18.734 9.742 1 56.06 693 THR A C 1
ATOM 5353 O O . THR A 1 693 ? -29.016 -17.609 9.93 1 56.06 693 THR A O 1
ATOM 5356 N N . GLU A 1 694 ? -28.281 -19.234 8.516 1 52.19 694 GLU A N 1
ATOM 5357 C CA . GLU A 1 694 ? -28.891 -18.641 7.332 1 52.19 694 GLU A CA 1
ATOM 5358 C C . GLU A 1 694 ? -30.406 -18.781 7.359 1 52.19 694 GLU A C 1
ATOM 5360 O O . GLU A 1 694 ? -31.125 -18.016 6.707 1 52.19 694 GLU A O 1
ATOM 5365 N N . TRP A 1 695 ? -30.969 -19.797 8.07 1 52.81 695 TRP A N 1
ATOM 5366 C CA . TRP A 1 695 ? -32.406 -20.078 8.062 1 52.81 695 TRP A CA 1
ATOM 5367 C C . TRP A 1 695 ? -33.094 -19.422 9.242 1 52.81 695 TRP A C 1
ATOM 5369 O O . TRP A 1 695 ? -32.625 -19.5 10.375 1 52.81 695 TRP A O 1
ATOM 5379 N N . PRO A 1 696 ? -34.031 -18.594 8.844 1 51.5 696 PRO A N 1
ATOM 5380 C CA . PRO A 1 696 ? -34.812 -17.953 9.898 1 51.5 696 PRO A CA 1
ATOM 5381 C C . PRO A 1 696 ? -35.469 -18.953 10.836 1 51.5 696 PRO A C 1
ATOM 5383 O O . PRO A 1 696 ? -35.875 -20.047 10.414 1 51.5 696 PRO A O 1
ATOM 5386 N N . ILE A 1 697 ? -35.188 -18.922 12.102 1 53.91 697 ILE A N 1
ATOM 5387 C CA . ILE A 1 697 ? -35.938 -19.703 13.086 1 53.91 697 ILE A CA 1
ATOM 5388 C C . ILE A 1 697 ? -37.188 -18.938 13.508 1 53.91 697 ILE A C 1
ATOM 5390 O O . ILE A 1 697 ? -37.094 -17.766 13.906 1 53.91 697 ILE A O 1
ATOM 5394 N N . ILE A 1 698 ? -38.219 -19.312 12.945 1 49.31 698 ILE A N 1
ATOM 5395 C CA . ILE A 1 698 ? -39.5 -18.734 13.312 1 49.31 698 ILE A CA 1
ATOM 5396 C C . ILE A 1 698 ? -39.906 -19.234 14.703 1 49.31 698 ILE A C 1
ATOM 5398 O O . ILE A 1 698 ? -40.094 -20.438 14.914 1 49.31 698 ILE A O 1
ATOM 5402 N N . TYR A 1 699 ? -39.375 -18.438 15.688 1 46.41 699 TYR A N 1
ATOM 5403 C CA . TYR A 1 699 ? -39.906 -18.797 17 1 46.41 699 TYR A CA 1
ATOM 5404 C C . TYR A 1 699 ? -41.094 -17.922 17.375 1 46.41 699 TYR A C 1
ATOM 5406 O O . TYR A 1 699 ? -41.094 -16.719 17.109 1 46.41 699 TYR A O 1
ATOM 5414 N N . GLY A 1 700 ? -42.156 -18.438 17.953 1 49.59 700 GLY A N 1
ATOM 5415 C CA . GLY A 1 700 ? -43.375 -17.906 18.531 1 49.59 700 GLY A CA 1
ATOM 5416 C C . GLY A 1 700 ? -44.469 -17.656 17.5 1 49.59 700 GLY A C 1
ATOM 5417 O O . GLY A 1 700 ? -44.312 -18.031 16.328 1 49.59 700 GLY A O 1
ATOM 5418 N N . LYS A 1 701 ? -45.625 -17.078 17.969 1 48.97 701 LYS A N 1
ATOM 5419 C CA . LYS A 1 701 ? -46.844 -16.859 17.188 1 48.97 701 LYS A CA 1
ATOM 5420 C C . LYS A 1 701 ? -46.594 -15.875 16.047 1 48.97 701 LYS A C 1
ATOM 5422 O O . LYS A 1 701 ? -47.406 -15.758 15.125 1 48.97 701 LYS A O 1
ATOM 5427 N N . ASN A 1 702 ? -45.719 -14.898 16.406 1 42.88 702 ASN A N 1
ATOM 5428 C CA . ASN A 1 702 ? -45.531 -13.906 15.352 1 42.88 702 ASN A CA 1
ATOM 5429 C C . ASN A 1 702 ? -44.531 -14.375 14.305 1 42.88 702 ASN A C 1
ATOM 5431 O O . ASN A 1 702 ? -43.344 -14.406 14.57 1 42.88 702 ASN A O 1
ATOM 5435 N N . LEU A 1 703 ? -45 -15.102 13.367 1 47.28 703 LEU A N 1
ATOM 5436 C CA . LEU A 1 703 ? -44.312 -15.727 12.234 1 47.28 703 LEU A CA 1
ATOM 5437 C C . LEU A 1 703 ? -43.406 -14.719 11.523 1 47.28 703 LEU A C 1
ATOM 5439 O O . LEU A 1 703 ? -42.625 -15.102 10.648 1 47.28 703 LEU A O 1
ATOM 5443 N N . ASP A 1 704 ? -43.719 -13.453 11.688 1 47.47 704 ASP A N 1
ATOM 5444 C CA . ASP A 1 704 ? -43.031 -12.445 10.883 1 47.47 704 ASP A CA 1
ATOM 5445 C C . ASP A 1 704 ? -41.625 -12.133 11.461 1 47.47 704 ASP A C 1
ATOM 5447 O O . ASP A 1 704 ? -40.875 -11.375 10.867 1 47.47 704 ASP A O 1
ATOM 5451 N N . ASN A 1 705 ? -41.375 -12.531 12.688 1 46.44 705 ASN A N 1
ATOM 5452 C CA . ASN A 1 705 ? -40.062 -12.156 13.242 1 46.44 705 ASN A CA 1
ATOM 5453 C C . ASN A 1 705 ? -39 -13.188 12.898 1 46.44 705 ASN A C 1
ATOM 5455 O O . ASN A 1 705 ? -39.031 -14.32 13.383 1 46.44 705 ASN A O 1
ATOM 5459 N N . ILE A 1 706 ? -38.375 -13.023 11.859 1 51.31 706 ILE A N 1
ATOM 5460 C CA . ILE A 1 706 ? -37.25 -13.836 11.438 1 51.31 706 ILE A CA 1
ATOM 5461 C C . ILE A 1 706 ? -36.062 -13.602 12.375 1 51.31 706 ILE A C 1
ATOM 5463 O O . ILE A 1 706 ? -35.594 -12.469 12.523 1 51.31 706 ILE A O 1
ATOM 5467 N N . VAL A 1 707 ? -36.031 -14.516 13.398 1 55.28 707 VAL A N 1
ATOM 5468 C CA . VAL A 1 707 ? -34.812 -14.422 14.234 1 55.28 707 VAL A CA 1
ATOM 5469 C C . VAL A 1 707 ? -33.75 -15.383 13.719 1 55.28 707 VAL A C 1
ATOM 5471 O O . VAL A 1 707 ? -34.062 -16.484 13.281 1 55.28 707 VAL A O 1
ATOM 5474 N N . TYR A 1 708 ? -32.594 -14.859 13.508 1 56.06 708 TYR A N 1
ATOM 5475 C CA . TYR A 1 708 ? -31.469 -15.703 13.141 1 56.06 708 TYR A CA 1
ATOM 5476 C C . TYR A 1 708 ? -30.75 -16.219 14.383 1 56.06 708 TYR A C 1
ATOM 5478 O O . TYR A 1 708 ? -30.531 -15.477 15.344 1 56.06 708 TYR A O 1
ATOM 5486 N N . GLY A 1 709 ? -30.922 -17.594 14.641 1 58.12 709 GLY A N 1
ATOM 5487 C CA . GLY A 1 709 ? -30.234 -18.234 15.75 1 58.12 709 GLY A CA 1
ATOM 5488 C C . GLY A 1 709 ? -28.719 -18.203 15.625 1 58.12 709 GLY A C 1
ATOM 5489 O O . GLY A 1 709 ? -28.188 -17.969 14.539 1 58.12 709 GLY A O 1
ATOM 5490 N N . THR A 1 710 ? -28.062 -17.984 16.797 1 61.97 710 THR A N 1
ATOM 5491 C CA . THR A 1 710 ? -26.609 -18.109 16.859 1 61.97 710 THR A CA 1
ATOM 5492 C C . THR A 1 710 ? -26.188 -19.516 17.25 1 61.97 710 THR A C 1
ATOM 5494 O O . THR A 1 710 ? -26.844 -20.156 18.078 1 61.97 710 THR A O 1
ATOM 5497 N N . TYR A 1 711 ? -25.547 -20.203 16.453 1 61.72 711 TYR A N 1
ATOM 5498 C CA . TYR A 1 711 ? -25.062 -21.547 16.797 1 61.72 711 TYR A CA 1
ATOM 5499 C C . TYR A 1 711 ? -23.531 -21.594 16.734 1 61.72 711 TYR A C 1
ATOM 5501 O O . TYR A 1 711 ? -22.906 -20.766 16.062 1 61.72 711 TYR A O 1
ATOM 5509 N N . ALA A 1 712 ? -23.062 -22.406 17.578 1 64.25 712 ALA A N 1
ATOM 5510 C CA . ALA A 1 712 ? -21.625 -22.672 17.469 1 64.25 712 ALA A CA 1
ATOM 5511 C C . ALA A 1 712 ? -21.297 -23.438 16.203 1 64.25 712 ALA A C 1
ATOM 5513 O O . ALA A 1 712 ? -21.828 -24.531 15.969 1 64.25 712 ALA A O 1
ATOM 5514 N N . GLU A 1 713 ? -20.5 -22.875 15.352 1 65.69 713 GLU A N 1
ATOM 5515 C CA . GLU A 1 713 ? -20.203 -23.5 14.062 1 65.69 713 GLU A CA 1
ATOM 5516 C C . GLU A 1 713 ? -19.406 -24.797 14.25 1 65.69 713 GLU A C 1
ATOM 5518 O O . GLU A 1 713 ? -19.5 -25.719 13.438 1 65.69 713 GLU A O 1
ATOM 5523 N N . SER A 1 714 ? -18.609 -24.891 15.281 1 72.06 714 SER A N 1
ATOM 5524 C CA . SER A 1 714 ? -17.781 -26.047 15.57 1 72.06 714 SER A CA 1
ATOM 5525 C C . SER A 1 714 ? -17.516 -26.172 17.078 1 72.06 714 SER A C 1
ATOM 5527 O O . SER A 1 714 ? -18.062 -25.422 17.875 1 72.06 714 SER A O 1
ATOM 5529 N N . ILE A 1 715 ? -16.922 -27.297 17.422 1 74.31 715 ILE A N 1
ATOM 5530 C CA . ILE A 1 715 ? -16.5 -27.484 18.797 1 74.31 715 ILE A CA 1
ATOM 5531 C C . ILE A 1 715 ? -15.047 -27.031 18.953 1 74.31 715 ILE A C 1
ATOM 5533 O O . ILE A 1 715 ? -14.203 -27.359 18.109 1 74.31 715 ILE A O 1
ATOM 5537 N N . GLY A 1 716 ? -14.906 -26.172 19.891 1 76.38 716 GLY A N 1
ATOM 5538 C CA . GLY A 1 716 ? -13.539 -25.781 20.188 1 76.38 716 GLY A CA 1
ATOM 5539 C C . GLY A 1 716 ? -12.633 -26.969 20.469 1 76.38 716 GLY A C 1
ATOM 5540 O O . GLY A 1 716 ? -13.016 -27.891 21.203 1 76.38 716 GLY A O 1
ATOM 5541 N N . THR A 1 717 ? -11.555 -27.047 19.672 1 80.56 717 THR A N 1
ATOM 5542 C CA . THR A 1 717 ? -10.625 -28.156 19.812 1 80.56 717 THR A CA 1
ATOM 5543 C C . THR A 1 717 ? -9.422 -27.75 20.672 1 80.56 717 THR A C 1
ATOM 5545 O O . THR A 1 717 ? -8.391 -27.344 20.125 1 80.56 717 THR A O 1
ATOM 5548 N N . LYS A 1 718 ? -9.461 -27.938 21.891 1 85.44 718 LYS A N 1
ATOM 5549 C CA . LYS A 1 718 ? -8.383 -27.531 22.797 1 85.44 718 LYS A CA 1
ATOM 5550 C C . LYS A 1 718 ? -7.277 -28.594 22.828 1 85.44 718 LYS A C 1
ATOM 5552 O O . LYS A 1 718 ? -6.168 -28.312 23.281 1 85.44 718 LYS A O 1
ATOM 5557 N N . ASN A 1 719 ? -7.516 -29.75 22.219 1 87.25 719 ASN A N 1
ATOM 5558 C CA . ASN A 1 719 ? -6.539 -30.828 22.297 1 87.25 719 ASN A CA 1
ATOM 5559 C C . ASN A 1 719 ? -5.762 -30.984 21 1 87.25 719 ASN A C 1
ATOM 5561 O O . ASN A 1 719 ? -4.93 -31.891 20.875 1 87.25 719 ASN A O 1
ATOM 5565 N N . LEU A 1 720 ? -6.012 -30.156 20.156 1 90.44 720 LEU A N 1
ATOM 5566 C CA . LEU A 1 720 ? -5.277 -30.203 18.891 1 90.44 720 LEU A CA 1
ATOM 5567 C C . LEU A 1 720 ? -3.795 -29.922 19.125 1 90.44 720 LEU A C 1
ATOM 5569 O O . LEU A 1 720 ? -3.43 -29.047 19.906 1 90.44 720 LEU A O 1
ATOM 5573 N N . LYS A 1 721 ? -3.021 -30.797 18.484 1 91.81 721 LYS A N 1
ATOM 5574 C CA . LYS A 1 721 ? -1.57 -30.672 18.594 1 91.81 721 LYS A CA 1
ATOM 5575 C C . LYS A 1 721 ? -0.922 -30.5 17.234 1 91.81 721 LYS A C 1
ATOM 5577 O O . LYS A 1 721 ? -1.615 -30.438 16.219 1 91.81 721 LYS A O 1
ATOM 5582 N N . TRP A 1 722 ? 0.434 -30.453 17.281 1 91.25 722 TRP A N 1
ATOM 5583 C CA . TRP A 1 722 ? 1.212 -30.297 16.062 1 91.25 722 TRP A CA 1
ATOM 5584 C C . TRP A 1 722 ? 1.162 -31.578 15.227 1 91.25 722 TRP A C 1
ATOM 5586 O O . TRP A 1 722 ? 1.202 -32.688 15.766 1 91.25 722 TRP A O 1
ATOM 5596 N N . GLU A 1 723 ? 1.004 -31.391 13.906 1 91.69 723 GLU A N 1
ATOM 5597 C CA . GLU A 1 723 ? 1.393 -32.438 12.969 1 91.69 723 GLU A CA 1
ATOM 5598 C C . GLU A 1 723 ? 2.91 -32.531 12.852 1 91.69 723 GLU A C 1
ATOM 5600 O O . GLU A 1 723 ? 3.605 -31.531 12.805 1 91.69 723 GLU A O 1
ATOM 5605 N N . THR A 1 724 ? 3.482 -33.75 12.781 1 92.25 724 THR A N 1
ATOM 5606 C CA . THR A 1 724 ? 4.934 -33.906 12.773 1 92.25 724 THR A CA 1
ATOM 5607 C C . THR A 1 724 ? 5.375 -34.75 11.594 1 92.25 724 THR A C 1
ATOM 5609 O O . THR A 1 724 ? 4.883 -35.875 11.414 1 92.25 724 THR A O 1
ATOM 5612 N N . THR A 1 725 ? 6.246 -34.312 10.812 1 91.69 725 THR A N 1
ATOM 5613 C CA . THR A 1 725 ? 6.875 -35.094 9.742 1 91.69 725 THR A CA 1
ATOM 5614 C C . THR A 1 725 ? 8.258 -35.562 10.172 1 91.69 725 THR A C 1
ATOM 5616 O O . THR A 1 725 ? 9.141 -34.75 10.469 1 91.69 725 THR A O 1
ATOM 5619 N N . GLU A 1 726 ? 8.445 -36.781 10.219 1 94.06 726 GLU A N 1
ATOM 5620 C CA . GLU A 1 726 ? 9.711 -37.438 10.531 1 94.06 726 GLU A CA 1
ATOM 5621 C C . GLU A 1 726 ? 10.328 -38.094 9.297 1 94.06 726 GLU A C 1
ATOM 5623 O O . GLU A 1 726 ? 9.672 -38.875 8.602 1 94.06 726 GLU A O 1
ATOM 5628 N N . GLN A 1 727 ? 11.562 -37.75 9.023 1 94.56 727 GLN A N 1
ATOM 5629 C CA . GLN A 1 727 ? 12.211 -38.281 7.828 1 94.56 727 GLN A CA 1
ATOM 5630 C C . GLN A 1 727 ? 13.617 -38.781 8.141 1 94.56 727 GLN A C 1
ATOM 5632 O O . GLN A 1 727 ? 14.344 -38.156 8.922 1 94.56 727 GLN A O 1
ATOM 5637 N N . TRP A 1 728 ? 13.945 -39.906 7.613 1 95.31 728 TRP A N 1
ATOM 5638 C CA . TRP A 1 728 ? 15.336 -40.344 7.598 1 95.31 728 TRP A CA 1
ATOM 5639 C C . TRP A 1 728 ? 15.781 -40.688 6.184 1 95.31 728 TRP A C 1
ATOM 5641 O O . TRP A 1 728 ? 14.945 -41 5.32 1 95.31 728 TRP A O 1
ATOM 5651 N N . GLY A 1 729 ? 17.062 -40.625 5.918 1 95.25 729 GLY A N 1
ATOM 5652 C CA . GLY A 1 729 ? 17.609 -40.875 4.594 1 95.25 729 GLY A CA 1
ATOM 5653 C C . GLY A 1 729 ? 19.078 -41.25 4.609 1 95.25 729 GLY A C 1
ATOM 5654 O O . GLY A 1 729 ? 19.781 -40.969 5.586 1 95.25 729 GLY A O 1
ATOM 5655 N N . VAL A 1 730 ? 19.5 -41.969 3.566 1 96.75 730 VAL A N 1
ATOM 5656 C CA . VAL A 1 730 ? 20.891 -42.312 3.314 1 96.75 730 VAL A CA 1
ATOM 5657 C C . VAL A 1 730 ? 21.281 -41.906 1.893 1 96.75 730 VAL A C 1
ATOM 5659 O O . VAL A 1 730 ? 20.453 -41.969 0.978 1 96.75 730 VAL A O 1
ATOM 5662 N N . GLY A 1 731 ? 22.469 -41.438 1.813 1 95.56 731 GLY A N 1
ATOM 5663 C CA . GLY A 1 731 ? 22.906 -40.938 0.509 1 95.56 731 GLY A CA 1
ATOM 5664 C C . GLY A 1 731 ? 24.344 -41.281 0.197 1 95.56 731 GLY A C 1
ATOM 5665 O O . GLY A 1 731 ? 25.156 -41.531 1.107 1 95.56 731 GLY A O 1
ATOM 5666 N N . LEU A 1 732 ? 24.672 -41.344 -1.062 1 96.25 732 LEU A N 1
ATOM 5667 C CA . LEU A 1 732 ? 26 -41.562 -1.598 1 96.25 732 LEU A CA 1
ATOM 5668 C C . LEU A 1 732 ? 26.375 -40.5 -2.631 1 96.25 732 LEU A C 1
ATOM 5670 O O . LEU A 1 732 ? 25.594 -40.25 -3.551 1 96.25 732 LEU A O 1
ATOM 5674 N N . ASP A 1 733 ? 27.484 -39.906 -2.367 1 94.12 733 ASP A N 1
ATOM 5675 C CA . ASP A 1 733 ? 28.031 -38.969 -3.338 1 94.12 733 ASP A CA 1
ATOM 5676 C C . ASP A 1 733 ? 29.344 -39.5 -3.916 1 94.12 733 ASP A C 1
ATOM 5678 O O . ASP A 1 733 ? 30.281 -39.812 -3.174 1 94.12 733 ASP A O 1
ATOM 5682 N N . LEU A 1 734 ? 29.375 -39.562 -5.238 1 94.25 734 LEU A N 1
ATOM 5683 C CA . LEU A 1 734 ? 30.547 -40.062 -5.934 1 94.25 734 LEU A CA 1
ATOM 5684 C C . LEU A 1 734 ? 31.047 -39.062 -6.965 1 94.25 734 LEU A C 1
ATOM 5686 O O . LEU A 1 734 ? 30.266 -38.5 -7.734 1 94.25 734 LEU A O 1
ATOM 5690 N N . GLY A 1 735 ? 32.25 -38.75 -6.848 1 93.25 735 GLY A N 1
ATOM 5691 C CA . GLY A 1 735 ? 32.938 -38 -7.887 1 93.25 735 GLY A CA 1
ATOM 5692 C C . GLY A 1 735 ? 34.031 -38.812 -8.594 1 93.25 735 GLY A C 1
ATOM 5693 O O . GLY A 1 735 ? 34.906 -39.375 -7.957 1 93.25 735 GLY A O 1
ATOM 5694 N N . LEU A 1 736 ? 33.906 -38.844 -9.93 1 94 736 LEU A N 1
ATOM 5695 C CA . LEU A 1 736 ? 34.812 -39.656 -10.711 1 94 736 LEU A CA 1
ATOM 5696 C C . LEU A 1 736 ? 35.625 -38.781 -11.672 1 94 736 LEU A C 1
ATOM 5698 O O . LEU A 1 736 ? 35.125 -37.75 -12.141 1 94 736 LEU A O 1
ATOM 5702 N N . PHE A 1 737 ? 36.812 -39.156 -12.023 1 91.44 737 PHE A N 1
ATOM 5703 C CA . PHE A 1 737 ? 37.719 -38.531 -13.008 1 91.44 737 PHE A CA 1
ATOM 5704 C C . PHE A 1 737 ? 37.875 -37.062 -12.727 1 91.44 737 PHE A C 1
ATOM 5706 O O . PHE A 1 737 ? 37.625 -36.219 -13.602 1 91.44 737 PHE A O 1
ATOM 5713 N N . ASN A 1 738 ? 38.344 -36.719 -11.531 1 83.62 738 ASN A N 1
ATOM 5714 C CA . ASN A 1 738 ? 38.531 -35.375 -11.055 1 83.62 738 ASN A CA 1
ATOM 5715 C C . ASN A 1 738 ? 37.219 -34.594 -11.031 1 83.62 738 ASN A C 1
ATOM 5717 O O . ASN A 1 738 ? 37.156 -33.438 -11.5 1 83.62 738 ASN A O 1
ATOM 5721 N N . ASN A 1 739 ? 36.156 -35.375 -10.695 1 81.81 739 ASN A N 1
ATOM 5722 C CA . ASN A 1 739 ? 34.812 -34.812 -10.484 1 81.81 739 ASN A CA 1
ATOM 5723 C C . ASN A 1 739 ? 34.188 -34.344 -11.797 1 81.81 739 ASN A C 1
ATOM 5725 O O . ASN A 1 739 ? 33.312 -33.5 -11.797 1 81.81 739 ASN A O 1
ATOM 5729 N N . GLU A 1 740 ? 34.688 -34.844 -12.977 1 89 740 GLU A N 1
ATOM 5730 C CA . GLU A 1 740 ? 34.031 -34.594 -14.25 1 89 740 GLU A CA 1
ATOM 5731 C C . GLU A 1 740 ? 32.656 -35.25 -14.297 1 89 740 GLU A C 1
ATOM 5733 O O . GLU A 1 740 ? 31.734 -34.75 -14.93 1 89 740 GLU A O 1
ATOM 5738 N N . LEU A 1 741 ? 32.656 -36.406 -13.68 1 93.19 741 LEU A N 1
ATOM 5739 C CA . LEU A 1 741 ? 31.391 -37.094 -13.516 1 93.19 741 LEU A CA 1
ATOM 5740 C C . LEU A 1 741 ? 31 -37.156 -12.039 1 93.19 741 LEU A C 1
ATOM 5742 O O . LEU A 1 741 ? 31.766 -37.656 -11.211 1 93.19 741 LEU A O 1
ATOM 5746 N N . SER A 1 742 ? 29.906 -36.656 -11.75 1 91.81 742 SER A N 1
ATOM 5747 C CA . SER A 1 742 ? 29.391 -36.688 -10.391 1 91.81 742 SER A CA 1
ATOM 5748 C C . SER A 1 742 ? 28.094 -37.5 -10.32 1 91.81 742 SER A C 1
ATOM 5750 O O . SER A 1 742 ? 27.188 -37.312 -11.148 1 91.81 742 SER A O 1
ATOM 5752 N N . LEU A 1 743 ? 27.984 -38.375 -9.375 1 94.25 743 LEU A N 1
ATOM 5753 C CA . LEU A 1 743 ? 26.797 -39.219 -9.148 1 94.25 743 LEU A CA 1
ATOM 5754 C C . LEU A 1 743 ? 26.281 -39.031 -7.727 1 94.25 743 LEU A C 1
ATOM 5756 O O . LEU A 1 743 ? 27.078 -38.938 -6.781 1 94.25 743 LEU A O 1
ATOM 5760 N N . THR A 1 744 ? 25.016 -38.875 -7.645 1 93.62 744 THR A N 1
ATOM 5761 C CA . THR A 1 744 ? 24.359 -38.812 -6.344 1 93.62 744 THR A CA 1
ATOM 5762 C C . THR A 1 744 ? 23.203 -39.812 -6.262 1 93.62 744 THR A C 1
ATOM 5764 O O . THR A 1 744 ? 22.344 -39.844 -7.145 1 93.62 744 THR A O 1
ATOM 5767 N N . ILE A 1 745 ? 23.203 -40.594 -5.207 1 96.5 745 ILE A N 1
ATOM 5768 C CA . ILE A 1 745 ? 22.156 -41.562 -4.949 1 96.5 745 ILE A CA 1
ATOM 5769 C C . ILE A 1 745 ? 21.609 -41.375 -3.537 1 96.5 745 ILE A C 1
ATOM 5771 O O . ILE A 1 745 ? 22.359 -41.375 -2.564 1 96.5 745 ILE A O 1
ATOM 5775 N N . ASP A 1 746 ? 20.297 -41.25 -3.451 1 96.31 746 ASP A N 1
ATOM 5776 C CA . ASP A 1 746 ? 19.672 -41.062 -2.148 1 96.31 746 ASP A CA 1
ATOM 5777 C C . ASP A 1 746 ? 18.469 -42 -1.989 1 96.31 746 ASP A C 1
ATOM 5779 O O . ASP A 1 746 ? 17.734 -42.25 -2.949 1 96.31 746 ASP A O 1
ATOM 5783 N N . TYR A 1 747 ? 18.312 -42.5 -0.802 1 97.25 747 TYR A N 1
ATOM 5784 C CA . TYR A 1 747 ? 17.078 -43.125 -0.373 1 97.25 747 TYR A CA 1
ATOM 5785 C C . TYR A 1 747 ? 16.453 -42.375 0.801 1 97.25 747 TYR A C 1
ATOM 5787 O O . TYR A 1 747 ? 17.172 -41.938 1.697 1 97.25 747 TYR A O 1
ATOM 5795 N N . PHE A 1 748 ? 15.133 -42.281 0.794 1 96 748 PHE A N 1
ATOM 5796 C CA . PHE A 1 748 ? 14.477 -41.531 1.872 1 96 748 PHE A CA 1
ATOM 5797 C C . PHE A 1 748 ? 13.203 -42.25 2.314 1 96 748 PHE A C 1
ATOM 5799 O O . PHE A 1 748 ? 12.602 -43 1.539 1 96 748 PHE A O 1
ATOM 5806 N N . ASN A 1 749 ? 12.852 -42 3.533 1 97 749 ASN A N 1
ATOM 5807 C CA . ASN A 1 749 ? 11.586 -42.406 4.164 1 97 749 ASN A CA 1
ATOM 5808 C C . ASN A 1 749 ? 11.008 -41.25 4.992 1 97 749 ASN A C 1
ATOM 5810 O O . ASN A 1 749 ? 11.562 -40.875 6.031 1 97 749 ASN A O 1
ATOM 5814 N N . LYS A 1 750 ? 9.922 -40.75 4.508 1 94.75 750 LYS A N 1
ATOM 5815 C CA . LYS A 1 750 ? 9.25 -39.594 5.125 1 94.75 750 LYS A CA 1
ATOM 5816 C C . LYS A 1 750 ? 7.898 -40 5.711 1 94.75 750 LYS A C 1
ATOM 5818 O O . LYS A 1 750 ? 6.98 -40.375 4.973 1 94.75 750 LYS A O 1
ATOM 5823 N N . HIS A 1 751 ? 7.793 -39.906 7.027 1 95.44 751 HIS A N 1
ATOM 5824 C CA . HIS A 1 751 ? 6.586 -40.312 7.75 1 95.44 751 HIS A CA 1
ATOM 5825 C C . HIS A 1 751 ? 5.934 -39.094 8.414 1 95.44 751 HIS A C 1
ATOM 5827 O O . HIS A 1 751 ? 6.543 -38.469 9.273 1 95.44 751 HIS A O 1
ATOM 5833 N N . THR A 1 752 ? 4.75 -38.75 7.996 1 93.25 752 THR A N 1
ATOM 5834 C CA . THR A 1 752 ? 3.99 -37.688 8.633 1 93.25 752 THR A CA 1
ATOM 5835 C C . THR A 1 752 ? 2.977 -38.281 9.625 1 93.25 752 THR A C 1
ATOM 5837 O O . THR A 1 752 ? 2.082 -39.031 9.234 1 93.25 752 THR A O 1
ATOM 5840 N N . LYS A 1 753 ? 3.121 -37.812 10.836 1 93.69 753 LYS A N 1
ATOM 5841 C CA . LYS A 1 753 ? 2.301 -38.344 11.914 1 93.69 753 LYS A CA 1
ATOM 5842 C C . LYS A 1 753 ? 1.378 -37.281 12.484 1 93.69 753 LYS A C 1
ATOM 5844 O O . LYS A 1 753 ? 1.605 -36.094 12.281 1 93.69 753 LYS A O 1
ATOM 5849 N N . ASP A 1 754 ? 0.3 -37.719 13.164 1 92 754 ASP A N 1
ATOM 5850 C CA . ASP A 1 754 ? -0.667 -36.844 13.812 1 92 754 ASP A CA 1
ATOM 5851 C C . ASP A 1 754 ? -1.256 -35.844 12.82 1 92 754 ASP A C 1
ATOM 5853 O O . ASP A 1 754 ? -1.28 -34.656 13.078 1 92 754 ASP A O 1
ATOM 5857 N N . LEU A 1 755 ? -1.698 -36.406 11.789 1 91.38 755 LEU A N 1
ATOM 5858 C CA . LEU A 1 755 ? -2.283 -35.562 10.742 1 91.38 755 LEU A CA 1
ATOM 5859 C C . LEU A 1 755 ? -3.445 -34.75 11.297 1 91.38 755 LEU A C 1
ATOM 5861 O O . LEU A 1 755 ? -4.238 -35.25 12.102 1 91.38 755 LEU A O 1
ATOM 5865 N N . ILE A 1 756 ? -3.479 -33.5 10.914 1 90 756 ILE A N 1
ATOM 5866 C CA . ILE A 1 756 ? -4.598 -32.656 11.273 1 90 756 ILE A CA 1
ATOM 5867 C C . ILE A 1 756 ? -5.703 -32.781 10.227 1 90 756 ILE A C 1
ATOM 5869 O O . ILE A 1 756 ? -5.551 -32.312 9.102 1 90 756 ILE A O 1
ATOM 5873 N N . GLU A 1 757 ? -6.742 -33.375 10.586 1 86.69 757 GLU A N 1
ATOM 5874 C CA . GLU A 1 757 ? -7.883 -33.656 9.711 1 86.69 757 GLU A CA 1
ATOM 5875 C C . GLU A 1 757 ? -9.203 -33.5 10.461 1 86.69 757 GLU A C 1
ATOM 5877 O O . GLU A 1 757 ? -9.227 -33.5 11.688 1 86.69 757 GLU A O 1
ATOM 5882 N N . LYS A 1 758 ? -10.242 -33.344 9.633 1 83.31 758 LYS A N 1
ATOM 5883 C CA . LYS A 1 758 ? -11.578 -33.25 10.227 1 83.31 758 LYS A CA 1
ATOM 5884 C C . LYS A 1 758 ? -11.977 -34.562 10.891 1 83.31 758 LYS A C 1
ATOM 5886 O O . LYS A 1 758 ? -11.742 -35.625 10.336 1 83.31 758 LYS A O 1
ATOM 5891 N N . VAL A 1 759 ? -12.523 -34.469 12.078 1 82.5 759 VAL A N 1
ATOM 5892 C CA . VAL A 1 759 ? -12.969 -35.625 12.836 1 82.5 759 VAL A CA 1
ATOM 5893 C C . VAL A 1 759 ? -14.484 -35.781 12.695 1 82.5 759 VAL A C 1
ATOM 5895 O O . VAL A 1 759 ? -15.234 -34.844 12.883 1 82.5 759 VAL A O 1
ATOM 5898 N N . PRO A 1 760 ? -14.852 -37 12.219 1 77.5 760 PRO A N 1
ATOM 5899 C CA . PRO A 1 760 ? -16.297 -37.188 12.078 1 77.5 760 PRO A CA 1
ATOM 5900 C C . PRO A 1 760 ? -17.047 -37.062 13.398 1 77.5 760 PRO A C 1
ATOM 5902 O O . PRO A 1 760 ? -16.562 -37.531 14.438 1 77.5 760 PRO A O 1
ATOM 5905 N N . VAL A 1 761 ? -18 -36.188 13.359 1 73.06 761 VAL A N 1
ATOM 5906 C CA . VAL A 1 761 ? -18.891 -36.094 14.516 1 73.06 761 VAL A CA 1
ATOM 5907 C C . VAL A 1 761 ? -20.266 -36.656 14.164 1 73.06 761 VAL A C 1
ATOM 5909 O O . VAL A 1 761 ? -20.688 -36.625 13 1 73.06 761 VAL A O 1
ATOM 5912 N N . THR A 1 762 ? -20.859 -37.312 15.164 1 66.12 762 THR A N 1
ATOM 5913 C CA . THR A 1 762 ? -22.203 -37.844 14.945 1 66.12 762 THR A CA 1
ATOM 5914 C C . THR A 1 762 ? -23.172 -36.719 14.586 1 66.12 762 THR A C 1
ATOM 5916 O O . THR A 1 762 ? -23.031 -35.594 15.039 1 66.12 762 THR A O 1
ATOM 5919 N N . SER A 1 763 ? -23.891 -36.938 13.516 1 60.84 763 SER A N 1
ATOM 5920 C CA . SER A 1 763 ? -24.875 -35.969 13.039 1 60.84 763 SER A CA 1
ATOM 5921 C C . SER A 1 763 ? -25.688 -35.406 14.195 1 60.84 763 SER A C 1
ATOM 5923 O O . SER A 1 763 ? -26.219 -34.281 14.094 1 60.84 763 SER A O 1
ATOM 5925 N N . VAL A 1 764 ? -25.672 -36.156 15.25 1 57.44 764 VAL A N 1
ATOM 5926 C CA . VAL A 1 764 ? -26.531 -35.75 16.359 1 57.44 764 VAL A CA 1
ATOM 5927 C C . VAL A 1 764 ? -25.797 -34.688 17.219 1 57.44 764 VAL A C 1
ATOM 5929 O O . VAL A 1 764 ? -26.422 -34.062 18.062 1 57.44 764 VAL A O 1
ATOM 5932 N N . ALA A 1 765 ? -24.594 -34.469 16.828 1 61.12 765 ALA A N 1
ATOM 5933 C CA . ALA A 1 765 ? -23.812 -33.594 17.703 1 61.12 765 ALA A CA 1
ATOM 5934 C C . ALA A 1 765 ? -24.188 -32.125 17.484 1 61.12 765 ALA A C 1
ATOM 5936 O O . ALA A 1 765 ? -23.828 -31.25 18.297 1 61.12 765 ALA A O 1
ATOM 5937 N N . GLY A 1 766 ? -25.125 -31.781 16.5 1 59.75 766 GLY A N 1
ATOM 5938 C CA . GLY A 1 766 ? -25.625 -30.438 16.297 1 59.75 766 GLY A CA 1
ATOM 5939 C C . GLY A 1 766 ? -24.578 -29.484 15.789 1 59.75 766 GLY A C 1
ATOM 5940 O O . GLY A 1 766 ? -24.656 -28.266 16.016 1 59.75 766 GLY A O 1
ATOM 5941 N N . ILE A 1 767 ? -23.469 -29.984 15.289 1 65.31 767 ILE A N 1
ATOM 5942 C CA . ILE A 1 767 ? -22.422 -29.078 14.805 1 65.31 767 ILE A CA 1
ATOM 5943 C C . ILE A 1 767 ? -22.422 -29.062 13.281 1 65.31 767 ILE A C 1
ATOM 5945 O O . ILE A 1 767 ? -22.656 -30.094 12.648 1 65.31 767 ILE A O 1
ATOM 5949 N N . ALA A 1 768 ? -22.234 -27.875 12.68 1 63.84 768 ALA A N 1
ATOM 5950 C CA . ALA A 1 768 ? -22.281 -27.688 11.227 1 63.84 768 ALA A CA 1
ATOM 5951 C C . ALA A 1 768 ? -20.938 -28.031 10.594 1 63.84 768 ALA A C 1
ATOM 5953 O O . ALA A 1 768 ? -20.891 -28.516 9.461 1 63.84 768 ALA A O 1
ATOM 5954 N N . VAL A 1 769 ? -19.953 -27.781 11.281 1 71 769 VAL A N 1
ATOM 5955 C CA . VAL A 1 769 ? -18.625 -27.984 10.719 1 71 769 VAL A CA 1
ATOM 5956 C C . VAL A 1 769 ? -17.828 -28.953 11.602 1 71 769 VAL A C 1
ATOM 5958 O O . VAL A 1 769 ? -17.734 -28.75 12.812 1 71 769 VAL A O 1
ATOM 5961 N N . GLU A 1 770 ? -17.359 -30.016 11.008 1 78.44 770 GLU A N 1
ATOM 5962 C CA . GLU A 1 770 ? -16.547 -31 11.727 1 78.44 770 GLU A CA 1
ATOM 5963 C C . GLU A 1 770 ? -15.297 -30.359 12.312 1 78.44 770 GLU A C 1
ATOM 5965 O O . GLU A 1 770 ? -14.648 -29.531 11.664 1 78.44 770 GLU A O 1
ATOM 5970 N N . PRO A 1 771 ? -15.078 -30.656 13.57 1 80.75 771 PRO A N 1
ATOM 5971 C CA . PRO A 1 771 ? -13.852 -30.125 14.172 1 80.75 771 PRO A CA 1
ATOM 5972 C C . PRO A 1 771 ? -12.594 -30.812 13.648 1 80.75 771 PRO A C 1
ATOM 5974 O O . PRO A 1 771 ? -12.664 -31.938 13.141 1 80.75 771 PRO A O 1
ATOM 5977 N N . TYR A 1 772 ? -11.516 -30.172 13.75 1 86.12 772 TYR A N 1
ATOM 5978 C CA . TYR A 1 772 ? -10.234 -30.75 13.391 1 86.12 772 TYR A CA 1
ATOM 5979 C C . TYR A 1 772 ? -9.641 -31.531 14.562 1 86.12 772 TYR A C 1
ATOM 5981 O O . TYR A 1 772 ? -9.852 -31.172 15.727 1 86.12 772 TYR A O 1
ATOM 5989 N N . GLY A 1 773 ? -9.016 -32.562 14.281 1 87.75 773 GLY A N 1
ATOM 5990 C CA . GLY A 1 773 ? -8.273 -33.375 15.234 1 87.75 773 GLY A CA 1
ATOM 5991 C C . GLY A 1 773 ? -7.039 -34.031 14.633 1 87.75 773 GLY A C 1
ATOM 5992 O O . GLY A 1 773 ? -6.824 -33.938 13.422 1 87.75 773 GLY A O 1
ATOM 5993 N N . ASN A 1 774 ? -6.156 -34.5 15.555 1 90.62 774 ASN A N 1
ATOM 5994 C CA . ASN A 1 774 ? -4.996 -35.25 15.094 1 90.62 774 ASN A CA 1
ATOM 5995 C C . ASN A 1 774 ? -5.359 -36.719 14.781 1 90.62 774 ASN A C 1
ATOM 5997 O O . ASN A 1 774 ? -5.59 -37.5 15.688 1 90.62 774 ASN A O 1
ATOM 6001 N N . VAL A 1 775 ? -5.426 -36.906 13.406 1 85.88 775 VAL A N 1
ATOM 6002 C CA . VAL A 1 775 ? -5.891 -38.219 13.023 1 85.88 775 VAL A CA 1
ATOM 6003 C C . VAL A 1 775 ? -5.02 -38.781 11.891 1 85.88 775 VAL A C 1
ATOM 6005 O O . VAL A 1 775 ? -4.695 -38.062 10.945 1 85.88 775 VAL A O 1
ATOM 6008 N N . GLY A 1 776 ? -4.309 -39.969 12.117 1 85.5 776 GLY A N 1
ATOM 6009 C CA . GLY A 1 776 ? -3.773 -40.719 11.008 1 85.5 776 GLY A CA 1
ATOM 6010 C C . GLY A 1 776 ? -2.293 -40.5 10.773 1 85.5 776 GLY A C 1
ATOM 6011 O O . GLY A 1 776 ? -1.657 -39.75 11.516 1 85.5 776 GLY A O 1
ATOM 6012 N N . ASN A 1 777 ? -1.755 -41.125 9.828 1 93.19 777 ASN A N 1
ATOM 6013 C CA . ASN A 1 777 ? -0.369 -41 9.391 1 93.19 777 ASN A CA 1
ATOM 6014 C C . ASN A 1 777 ? -0.205 -41.406 7.93 1 93.19 777 ASN A C 1
ATOM 6016 O O . ASN A 1 777 ? -1.007 -42.188 7.402 1 93.19 777 ASN A O 1
ATOM 6020 N N . VAL A 1 778 ? 0.772 -40.906 7.285 1 94.75 778 VAL A N 1
ATOM 6021 C CA . VAL A 1 778 ? 1.08 -41.125 5.875 1 94.75 778 VAL A CA 1
ATOM 6022 C C . VAL A 1 778 ? 2.586 -41.312 5.699 1 94.75 778 VAL A C 1
ATOM 6024 O O . VAL A 1 778 ? 3.379 -40.688 6.418 1 94.75 778 VAL A O 1
ATOM 6027 N N . VAL A 1 779 ? 2.9 -42.125 4.699 1 96.56 779 VAL A N 1
ATOM 6028 C CA . VAL A 1 779 ? 4.32 -42.344 4.457 1 96.56 779 VAL A CA 1
ATOM 6029 C C . VAL A 1 779 ? 4.645 -42.062 2.992 1 96.56 779 VAL A C 1
ATOM 6031 O O . VAL A 1 779 ? 3.838 -42.344 2.105 1 96.56 779 VAL A O 1
ATOM 6034 N N . ASN A 1 780 ? 5.754 -41.469 2.684 1 95.81 780 ASN A N 1
ATOM 6035 C CA . ASN A 1 780 ? 6.402 -41.281 1.387 1 95.81 780 ASN A CA 1
ATOM 6036 C C . ASN A 1 780 ? 7.816 -41.875 1.391 1 95.81 780 ASN A C 1
ATOM 6038 O O . ASN A 1 780 ? 8.625 -41.531 2.254 1 95.81 780 ASN A O 1
ATOM 6042 N N . LYS A 1 781 ? 8.109 -42.719 0.499 1 97.19 781 LYS A N 1
ATOM 6043 C CA . LYS A 1 781 ? 9.453 -43.281 0.409 1 97.19 781 LYS A CA 1
ATOM 6044 C C . LYS A 1 781 ? 9.875 -43.469 -1.045 1 97.19 781 LYS A C 1
ATOM 6046 O O . LYS A 1 781 ? 9.023 -43.562 -1.934 1 97.19 781 LYS A O 1
ATOM 6051 N N . GLY A 1 782 ? 11.172 -43.438 -1.304 1 96.94 782 GLY A N 1
ATOM 6052 C CA . GLY A 1 782 ? 11.625 -43.594 -2.676 1 96.94 782 GLY A CA 1
ATOM 6053 C C . GLY A 1 782 ? 13.117 -43.375 -2.842 1 96.94 782 GLY A C 1
ATOM 6054 O O . GLY A 1 782 ? 13.852 -43.312 -1.854 1 96.94 782 GLY A O 1
ATOM 6055 N N . TRP A 1 783 ? 13.562 -43.438 -4.09 1 97.69 783 TRP A N 1
ATOM 6056 C CA . TRP A 1 783 ? 14.953 -43.281 -4.492 1 97.69 783 TRP A CA 1
ATOM 6057 C C . TRP A 1 783 ? 15.148 -42.031 -5.332 1 97.69 783 TRP A C 1
ATOM 6059 O O . TRP A 1 783 ? 14.242 -41.594 -6.039 1 97.69 783 TRP A O 1
ATOM 6069 N N . GLU A 1 784 ? 16.328 -41.5 -5.203 1 97.31 784 GLU A N 1
ATOM 6070 C CA . GLU A 1 784 ? 16.75 -40.375 -6.023 1 97.31 784 GLU A CA 1
ATOM 6071 C C . GLU A 1 784 ? 18.125 -40.625 -6.645 1 97.31 784 GLU A C 1
ATOM 6073 O O . GLU A 1 784 ? 19.047 -41.094 -5.969 1 97.31 784 GLU A O 1
ATOM 6078 N N . PHE A 1 785 ? 18.203 -40.375 -7.918 1 97.25 785 PHE A N 1
ATOM 6079 C CA . PHE A 1 785 ? 19.453 -40.531 -8.664 1 97.25 785 PHE A CA 1
ATOM 6080 C C . PHE A 1 785 ? 19.781 -39.25 -9.43 1 97.25 785 PHE A C 1
ATOM 6082 O O . PHE A 1 785 ? 18.906 -38.625 -10.016 1 97.25 785 PHE A O 1
ATOM 6089 N N . GLY A 1 786 ? 20.953 -38.812 -9.312 1 95.19 786 GLY A N 1
ATOM 6090 C CA . GLY A 1 786 ? 21.453 -37.688 -10.094 1 95.19 786 GLY A CA 1
ATOM 6091 C C . GLY A 1 786 ? 22.812 -37.938 -10.703 1 95.19 786 GLY A C 1
ATOM 6092 O O . GLY A 1 786 ? 23.672 -38.562 -10.078 1 95.19 786 GLY A O 1
ATOM 6093 N N . ALA A 1 787 ? 22.984 -37.469 -11.961 1 95.19 787 ALA A N 1
ATOM 6094 C CA . ALA A 1 787 ? 24.266 -37.594 -12.656 1 95.19 787 ALA A CA 1
ATOM 6095 C C . ALA A 1 787 ? 24.578 -36.312 -13.422 1 95.19 787 ALA A C 1
ATOM 6097 O O . ALA A 1 787 ? 23.688 -35.719 -14.031 1 95.19 787 ALA A O 1
ATOM 6098 N N . ASN A 1 788 ? 25.734 -35.938 -13.242 1 91.88 788 ASN A N 1
ATOM 6099 C CA . ASN A 1 788 ? 26.219 -34.75 -13.969 1 91.88 788 ASN A CA 1
ATOM 6100 C C . ASN A 1 788 ? 27.594 -34.969 -14.562 1 91.88 788 ASN A C 1
ATOM 6102 O O . ASN A 1 788 ? 28.5 -35.469 -13.875 1 91.88 788 ASN A O 1
ATOM 6106 N N . TYR A 1 789 ? 27.766 -34.688 -15.82 1 93.94 789 TYR A N 1
ATOM 6107 C CA . TYR A 1 789 ? 29.047 -34.812 -16.531 1 93.94 789 TYR A CA 1
ATOM 6108 C C . TYR A 1 789 ? 29.438 -33.5 -17.188 1 93.94 789 TYR A C 1
ATOM 6110 O O . TYR A 1 789 ? 28.625 -32.875 -17.875 1 93.94 789 TYR A O 1
ATOM 6118 N N . GLN A 1 790 ? 30.562 -33.031 -16.969 1 90.38 790 GLN A N 1
ATOM 6119 C CA . GLN A 1 790 ? 31.094 -31.812 -17.594 1 90.38 790 GLN A CA 1
ATOM 6120 C C . GLN A 1 790 ? 32.531 -32.031 -18.078 1 90.38 790 GLN A C 1
ATOM 6122 O O . GLN A 1 790 ? 33.344 -32.594 -17.359 1 90.38 790 GLN A O 1
ATOM 6127 N N . LYS A 1 791 ? 32.812 -31.484 -19.281 1 90.75 791 LYS A N 1
ATOM 6128 C CA . LYS A 1 791 ? 34.156 -31.641 -19.844 1 90.75 791 LYS A CA 1
ATOM 6129 C C . LYS A 1 791 ? 34.5 -30.469 -20.75 1 90.75 791 LYS A C 1
ATOM 6131 O O . LYS A 1 791 ? 33.625 -29.891 -21.391 1 90.75 791 LYS A O 1
ATOM 6136 N N . LYS A 1 792 ? 35.688 -30.016 -20.672 1 87.75 792 LYS A N 1
ATOM 6137 C CA . LYS A 1 792 ? 36.219 -29 -21.578 1 87.75 792 LYS A CA 1
ATOM 6138 C C . LYS A 1 792 ? 37.344 -29.578 -22.453 1 87.75 792 LYS A C 1
ATOM 6140 O O . LYS A 1 792 ? 38.281 -30.156 -21.953 1 87.75 792 LYS A O 1
ATOM 6145 N N . ILE A 1 793 ? 37.219 -29.5 -23.781 1 90.81 793 ILE A N 1
ATOM 6146 C CA . ILE A 1 793 ? 38.219 -29.969 -24.719 1 90.81 793 ILE A CA 1
ATOM 6147 C C . ILE A 1 793 ? 38.594 -28.844 -25.688 1 90.81 793 ILE A C 1
ATOM 6149 O O . ILE A 1 793 ? 37.844 -28.531 -26.609 1 90.81 793 ILE A O 1
ATOM 6153 N N . HIS A 1 794 ? 39.75 -28.344 -25.828 1 86.88 794 HIS A N 1
ATOM 6154 C CA . HIS A 1 794 ? 40.281 -27.344 -26.734 1 86.88 794 HIS A CA 1
ATOM 6155 C C . HIS A 1 794 ? 39.281 -26.203 -26.953 1 86.88 794 HIS A C 1
ATOM 6157 O O . HIS A 1 794 ? 39 -25.844 -28.109 1 86.88 794 HIS A O 1
ATOM 6163 N N . GLY A 1 795 ? 38.688 -25.641 -26 1 81.88 795 GLY A N 1
ATOM 6164 C CA . GLY A 1 795 ? 37.781 -24.516 -26.062 1 81.88 795 GLY A CA 1
ATOM 6165 C C . GLY A 1 795 ? 36.312 -24.922 -26.078 1 81.88 795 GLY A C 1
ATOM 6166 O O . GLY A 1 795 ? 35.406 -24.109 -25.844 1 81.88 795 GLY A O 1
ATOM 6167 N N . PHE A 1 796 ? 36.094 -26.188 -26.594 1 90.88 796 PHE A N 1
ATOM 6168 C CA . PHE A 1 796 ? 34.75 -26.734 -26.609 1 90.88 796 PHE A CA 1
ATOM 6169 C C . PHE A 1 796 ? 34.344 -27.266 -25.234 1 90.88 796 PHE A C 1
ATOM 6171 O O . PHE A 1 796 ? 35.031 -28.156 -24.688 1 90.88 796 PHE A O 1
ATOM 6178 N N . THR A 1 797 ? 33.438 -26.641 -24.641 1 89.94 797 THR A N 1
ATOM 6179 C CA . THR A 1 797 ? 32.906 -27.094 -23.359 1 89.94 797 THR A CA 1
ATOM 6180 C C . THR A 1 797 ? 31.531 -27.75 -23.516 1 89.94 797 THR A C 1
ATOM 6182 O O . THR A 1 797 ? 30.688 -27.234 -24.25 1 89.94 797 THR A O 1
ATOM 6185 N N . PHE A 1 798 ? 31.297 -28.891 -22.969 1 91.06 798 PHE A N 1
ATOM 6186 C CA . PHE A 1 798 ? 29.969 -29.5 -23.016 1 91.06 798 PHE A CA 1
ATOM 6187 C C . PHE A 1 798 ? 29.641 -30.188 -21.703 1 91.06 798 PHE A C 1
ATOM 6189 O O . PHE A 1 798 ? 30.547 -30.516 -20.922 1 91.06 798 PHE A O 1
ATOM 6196 N N . GLY A 1 799 ? 28.422 -30.297 -21.422 1 92.31 799 GLY A N 1
ATOM 6197 C CA . GLY A 1 799 ? 27.922 -30.922 -20.203 1 92.31 799 GLY A CA 1
ATOM 6198 C C . GLY A 1 799 ? 26.656 -31.719 -20.422 1 92.31 799 GLY A C 1
ATOM 6199 O O . GLY A 1 799 ? 25.859 -31.406 -21.312 1 92.31 799 GLY A O 1
ATOM 6200 N N . LEU A 1 800 ? 26.562 -32.812 -19.656 1 94.44 800 LEU A N 1
ATOM 6201 C CA . LEU A 1 800 ? 25.359 -33.656 -19.641 1 94.44 800 LEU A CA 1
ATOM 6202 C C . LEU A 1 800 ? 24.828 -33.812 -18.219 1 94.44 800 LEU A C 1
ATOM 6204 O O . LEU A 1 800 ? 25.609 -33.906 -17.266 1 94.44 800 LEU A O 1
ATOM 6208 N N . ASN A 1 801 ? 23.562 -33.781 -18.109 1 93.12 801 ASN A N 1
ATOM 6209 C CA . ASN A 1 801 ? 22.938 -34.031 -16.812 1 93.12 801 ASN A CA 1
ATOM 6210 C C . ASN A 1 801 ? 21.75 -34.969 -16.922 1 93.12 801 ASN A C 1
ATOM 6212 O O . ASN A 1 801 ? 21.062 -35 -17.953 1 93.12 801 ASN A O 1
ATOM 6216 N N . ALA A 1 802 ? 21.484 -35.688 -15.883 1 96.06 802 ALA A N 1
ATOM 6217 C CA . ALA A 1 802 ? 20.328 -36.594 -15.797 1 96.06 802 ALA A CA 1
ATOM 6218 C C . ALA A 1 802 ? 19.922 -36.812 -14.344 1 96.06 802 ALA A C 1
ATOM 6220 O O . ALA A 1 802 ? 20.766 -36.812 -13.445 1 96.06 802 ALA A O 1
ATOM 6221 N N . ASN A 1 803 ? 18.656 -36.906 -14.156 1 95.5 803 ASN A N 1
ATOM 6222 C CA . ASN A 1 803 ? 18.156 -37.25 -12.828 1 95.5 803 ASN A CA 1
ATOM 6223 C C . ASN A 1 803 ? 16.891 -38.125 -12.906 1 95.5 803 ASN A C 1
ATOM 6225 O O . ASN A 1 803 ? 16.188 -38.094 -13.914 1 95.5 803 ASN A O 1
ATOM 6229 N N . LEU A 1 804 ? 16.656 -38.844 -11.898 1 97.25 804 LEU A N 1
ATOM 6230 C CA . LEU A 1 804 ? 15.516 -39.75 -11.766 1 97.25 804 LEU A CA 1
ATOM 6231 C C . LEU A 1 804 ? 15.117 -39.906 -10.297 1 97.25 804 LEU A C 1
ATOM 6233 O O . LEU A 1 804 ? 15.977 -40.031 -9.43 1 97.25 804 LEU A O 1
ATOM 6237 N N . ALA A 1 805 ? 13.852 -39.875 -10.07 1 96.81 805 ALA A N 1
ATOM 6238 C CA . ALA A 1 805 ? 13.359 -40.062 -8.711 1 96.81 805 ALA A CA 1
ATOM 6239 C C . ALA A 1 805 ? 12.102 -40.938 -8.711 1 96.81 805 ALA A C 1
ATOM 6241 O O . ALA A 1 805 ? 11.297 -40.875 -9.641 1 96.81 805 ALA A O 1
ATOM 6242 N N . THR A 1 806 ? 11.953 -41.688 -7.66 1 97.19 806 THR A N 1
ATOM 6243 C CA . THR A 1 806 ? 10.75 -42.469 -7.422 1 97.19 806 THR A CA 1
ATOM 6244 C C . THR A 1 806 ? 10.109 -42.094 -6.094 1 97.19 806 THR A C 1
ATOM 6246 O O . THR A 1 806 ? 10.805 -41.75 -5.133 1 97.19 806 THR A O 1
ATOM 6249 N N . VAL A 1 807 ? 8.828 -42.125 -6.051 1 95.88 807 VAL A N 1
ATOM 6250 C CA . VAL A 1 807 ? 8.117 -41.812 -4.812 1 95.88 807 VAL A CA 1
ATOM 6251 C C . VAL A 1 807 ? 6.93 -42.75 -4.645 1 95.88 807 VAL A C 1
ATOM 6253 O O . VAL A 1 807 ? 6.129 -42.906 -5.566 1 95.88 807 VAL A O 1
ATOM 6256 N N . HIS A 1 808 ? 6.91 -43.375 -3.545 1 96.44 808 HIS A N 1
ATOM 6257 C CA . HIS A 1 808 ? 5.766 -44.156 -3.117 1 96.44 808 HIS A CA 1
ATOM 6258 C C . HIS A 1 808 ? 5.008 -43.5 -1.986 1 96.44 808 HIS A C 1
ATOM 6260 O O . HIS A 1 808 ? 5.559 -43.281 -0.904 1 96.44 808 HIS A O 1
ATOM 6266 N N . ASN A 1 809 ? 3.824 -43.125 -2.232 1 95.38 809 ASN A N 1
ATOM 6267 C CA . ASN A 1 809 ? 2.947 -42.5 -1.245 1 95.38 809 ASN A CA 1
ATOM 6268 C C . ASN A 1 809 ? 1.88 -43.469 -0.752 1 95.38 809 ASN A C 1
ATOM 6270 O O . ASN A 1 809 ? 1.27 -44.188 -1.55 1 95.38 809 ASN A O 1
ATOM 6274 N N . GLU A 1 810 ? 1.618 -43.469 0.578 1 96.44 810 GLU A N 1
ATOM 6275 C CA . GLU A 1 810 ? 0.639 -44.406 1.134 1 96.44 810 GLU A CA 1
ATOM 6276 C C . GLU A 1 810 ? 0.039 -43.844 2.428 1 96.44 810 GLU A C 1
ATOM 6278 O O . GLU A 1 810 ? 0.769 -43.469 3.336 1 96.44 810 GLU A O 1
ATOM 6283 N N . VAL A 1 811 ? -1.266 -43.938 2.467 1 95.81 811 VAL A N 1
ATOM 6284 C CA . VAL A 1 811 ? -1.962 -43.625 3.713 1 95.81 811 VAL A CA 1
ATOM 6285 C C . VAL A 1 811 ? -1.906 -44.844 4.641 1 95.81 811 VAL A C 1
ATOM 6287 O O . VAL A 1 811 ? -2.344 -45.938 4.273 1 95.81 811 VAL A O 1
ATOM 6290 N N . LEU A 1 812 ? -1.432 -44.656 5.82 1 95.88 812 LEU A N 1
ATOM 6291 C CA . LEU A 1 812 ? -1.259 -45.781 6.738 1 95.88 812 LEU A CA 1
ATOM 6292 C C . LEU A 1 812 ? -2.414 -45.844 7.73 1 95.88 812 LEU A C 1
ATOM 6294 O O . LEU A 1 812 ? -2.74 -46.906 8.234 1 95.88 812 LEU A O 1
ATOM 6298 N N . ASP A 1 813 ? -2.928 -44.656 8.07 1 94 813 ASP A N 1
ATOM 6299 C CA . ASP A 1 813 ? -3.99 -44.562 9.07 1 94 813 ASP A CA 1
ATOM 6300 C C . ASP A 1 813 ? -4.84 -43.312 8.875 1 94 813 ASP A C 1
ATOM 6302 O O . ASP A 1 813 ? -4.324 -42.25 8.492 1 94 813 ASP A O 1
ATOM 6306 N N . LEU A 1 814 ? -6.129 -43.5 9.062 1 91.5 814 LEU A N 1
ATOM 6307 C CA . LEU A 1 814 ? -7.047 -42.375 8.969 1 91.5 814 LEU A CA 1
ATOM 6308 C C . LEU A 1 814 ? -7.855 -42.219 10.258 1 91.5 814 LEU A C 1
ATOM 6310 O O . LEU A 1 814 ? -8.938 -41.625 10.242 1 91.5 814 LEU A O 1
ATOM 6314 N N . GLY A 1 815 ? -7.34 -42.875 11.32 1 88.31 815 GLY A N 1
ATOM 6315 C CA . GLY A 1 815 ? -8.055 -42.781 12.578 1 88.31 815 GLY A CA 1
ATOM 6316 C C . GLY A 1 815 ? -9.352 -43.562 12.586 1 88.31 815 GLY A C 1
ATOM 6317 O O . GLY A 1 815 ? -9.367 -44.75 12.258 1 88.31 815 GLY A O 1
ATOM 6318 N N . ALA A 1 816 ? -10.5 -42.719 12.875 1 82.12 816 ALA A N 1
ATOM 6319 C CA . ALA A 1 816 ? -11.805 -43.375 13 1 82.12 816 ALA A CA 1
ATOM 6320 C C . ALA A 1 816 ? -12.461 -43.562 11.633 1 82.12 816 ALA A C 1
ATOM 6322 O O . ALA A 1 816 ? -13.445 -44.281 11.5 1 82.12 816 ALA A O 1
ATOM 6323 N N . ARG A 1 817 ? -11.797 -43 10.648 1 86 817 ARG A N 1
ATOM 6324 C CA . ARG A 1 817 ? -12.367 -43.125 9.312 1 86 817 ARG A CA 1
ATOM 6325 C C . ARG A 1 817 ? -11.727 -44.25 8.523 1 86 817 ARG A C 1
ATOM 6327 O O . ARG A 1 817 ? -10.531 -44.531 8.664 1 86 817 ARG A O 1
ATOM 6334 N N . SER A 1 818 ? -12.656 -44.844 7.863 1 85.62 818 SER A N 1
ATOM 6335 C CA . SER A 1 818 ? -12.133 -45.875 6.961 1 85.62 818 SER A CA 1
ATOM 6336 C C . SER A 1 818 ? -11.766 -45.281 5.605 1 85.62 818 SER A C 1
ATOM 6338 O O . SER A 1 818 ? -10.859 -45.781 4.934 1 85.62 818 SER A O 1
ATOM 6340 N N . THR A 1 819 ? -12.492 -44.312 5.203 1 90.88 819 THR A N 1
ATOM 6341 C CA . THR A 1 819 ? -12.242 -43.625 3.938 1 90.88 819 THR A CA 1
ATOM 6342 C C . THR A 1 819 ? -12.492 -42.125 4.066 1 90.88 819 THR A C 1
ATOM 6344 O O . THR A 1 819 ? -13.164 -41.688 5.004 1 90.88 819 THR A O 1
ATOM 6347 N N . LEU A 1 820 ? -11.875 -41.438 3.242 1 90.56 820 LEU A N 1
ATOM 6348 C CA . LEU A 1 820 ? -12.086 -40 3.125 1 90.56 820 LEU A CA 1
ATOM 6349 C C . LEU A 1 820 ? -12.523 -39.656 1.714 1 90.56 820 LEU A C 1
ATOM 6351 O O . LEU A 1 820 ? -11.766 -39.812 0.756 1 90.56 820 LEU A O 1
ATOM 6355 N N . GLU A 1 821 ? -13.703 -39.094 1.626 1 88.88 821 GLU A N 1
ATOM 6356 C CA . GLU A 1 821 ? -14.211 -38.656 0.338 1 88.88 821 GLU A CA 1
ATOM 6357 C C . GLU A 1 821 ? -13.742 -37.219 0.039 1 88.88 821 GLU A C 1
ATOM 6359 O O . GLU A 1 821 ? -13.695 -36.375 0.935 1 88.88 821 GLU A O 1
ATOM 6364 N N . HIS A 1 822 ? -13.414 -37.031 -1.18 1 91.38 822 HIS A N 1
ATOM 6365 C CA . HIS A 1 822 ? -12.914 -35.688 -1.554 1 91.38 822 HIS A CA 1
ATOM 6366 C C . HIS A 1 822 ? -13.977 -34.906 -2.307 1 91.38 822 HIS A C 1
ATOM 6368 O O . HIS A 1 822 ? -14.773 -35.469 -3.057 1 91.38 822 HIS A O 1
ATOM 6374 N N . ASP A 1 823 ? -13.945 -33.562 -2.104 1 86.88 823 ASP A N 1
ATOM 6375 C CA . ASP A 1 823 ? -14.914 -32.688 -2.729 1 86.88 823 ASP A CA 1
ATOM 6376 C C . ASP A 1 823 ? -14.352 -32.062 -4.008 1 86.88 823 ASP A C 1
ATOM 6378 O O . ASP A 1 823 ? -14.32 -30.844 -4.156 1 86.88 823 ASP A O 1
ATOM 6382 N N . VAL A 1 824 ? -13.836 -32.781 -4.781 1 88.5 824 VAL A N 1
ATOM 6383 C CA . VAL A 1 824 ? -13.461 -32.438 -6.148 1 88.5 824 VAL A CA 1
ATOM 6384 C C . VAL A 1 824 ? -14.461 -33.031 -7.129 1 88.5 824 VAL A C 1
ATOM 6386 O O . VAL A 1 824 ? -14.336 -34.219 -7.504 1 88.5 824 VAL A O 1
ATOM 6389 N N . VAL A 1 825 ? -15.391 -32.219 -7.488 1 86 825 VAL A N 1
ATOM 6390 C CA . VAL A 1 825 ? -16.578 -32.719 -8.18 1 86 825 VAL A CA 1
ATOM 6391 C C . VAL A 1 825 ? -16.469 -32.406 -9.672 1 86 825 VAL A C 1
ATOM 6393 O O . VAL A 1 825 ? -16.031 -31.328 -10.055 1 86 825 VAL A O 1
ATOM 6396 N N . ILE A 1 826 ? -16.766 -33.375 -10.422 1 85.94 826 ILE A N 1
ATOM 6397 C CA . ILE A 1 826 ? -16.875 -33.219 -11.867 1 85.94 826 ILE A CA 1
ATOM 6398 C C . ILE A 1 826 ? -18.141 -33.875 -12.375 1 85.94 826 ILE A C 1
ATOM 6400 O O . ILE A 1 826 ? -18.375 -35.062 -12.133 1 85.94 826 ILE A O 1
ATOM 6404 N N . ASN A 1 827 ? -18.906 -33.125 -13.062 1 81.94 827 ASN A N 1
ATOM 6405 C CA . ASN A 1 827 ? -20.172 -33.656 -13.594 1 81.94 827 ASN A CA 1
ATOM 6406 C C . ASN A 1 827 ? -20.969 -34.375 -12.523 1 81.94 827 ASN A C 1
ATOM 6408 O O . ASN A 1 827 ? -21.422 -35.5 -12.742 1 81.94 827 ASN A O 1
ATOM 6412 N N . SER A 1 828 ? -20.969 -33.906 -11.375 1 80.5 828 SER A N 1
ATOM 6413 C CA . SER A 1 828 ? -21.75 -34.344 -10.227 1 80.5 828 SER A CA 1
ATOM 6414 C C . SER A 1 828 ? -21.188 -35.656 -9.664 1 80.5 828 SER A C 1
ATOM 6416 O O . SER A 1 828 ? -21.906 -36.375 -8.969 1 80.5 828 SER A O 1
ATOM 6418 N N . GLN A 1 829 ? -19.984 -35.938 -10.039 1 85.06 829 GLN A N 1
ATOM 6419 C CA . GLN A 1 829 ? -19.344 -37.156 -9.539 1 85.06 829 GLN A CA 1
ATOM 6420 C C . GLN A 1 829 ? -18.094 -36.812 -8.734 1 85.06 829 GLN A C 1
ATOM 6422 O O . GLN A 1 829 ? -17.516 -35.75 -8.891 1 85.06 829 GLN A O 1
ATOM 6427 N N . ARG A 1 830 ? -17.734 -37.812 -7.914 1 91 830 ARG A N 1
ATOM 6428 C CA . ARG A 1 830 ? -16.531 -37.688 -7.086 1 91 830 ARG A CA 1
ATOM 6429 C C . ARG A 1 830 ? -15.602 -38.875 -7.309 1 91 830 ARG A C 1
ATOM 6431 O O . ARG A 1 830 ? -15.594 -39.812 -6.516 1 91 830 ARG A O 1
ATOM 6438 N N . PRO A 1 831 ? -14.781 -38.75 -8.25 1 94.38 831 PRO A N 1
ATOM 6439 C CA . PRO A 1 831 ? -13.953 -39.906 -8.594 1 94.38 831 PRO A CA 1
ATOM 6440 C C . PRO A 1 831 ? -12.789 -40.094 -7.633 1 94.38 831 PRO A C 1
ATOM 6442 O O . PRO A 1 831 ? -12.07 -41.094 -7.727 1 94.38 831 PRO A O 1
ATOM 6445 N N . LEU A 1 832 ? -12.531 -39.219 -6.691 1 95.94 832 LEU A N 1
ATOM 6446 C CA . LEU A 1 832 ? -11.367 -39.312 -5.816 1 95.94 832 LEU A CA 1
ATOM 6447 C C . LEU A 1 832 ? -11.773 -39.719 -4.41 1 95.94 832 LEU A C 1
ATOM 6449 O O . LEU A 1 832 ? -12.797 -39.281 -3.893 1 95.94 832 LEU A O 1
ATOM 6453 N N . ARG A 1 833 ? -11 -40.562 -3.857 1 95.62 833 ARG A N 1
ATOM 6454 C CA . ARG A 1 833 ? -11.172 -41.031 -2.482 1 95.62 833 ARG A CA 1
ATOM 6455 C C . ARG A 1 833 ? -9.836 -41.469 -1.881 1 95.62 833 ARG A C 1
ATOM 6457 O O . ARG A 1 833 ? -8.984 -42.031 -2.578 1 95.62 833 ARG A O 1
ATOM 6464 N N . SER A 1 834 ? -9.648 -41.219 -0.638 1 94.62 834 SER A N 1
ATOM 6465 C CA . SER A 1 834 ? -8.461 -41.688 0.076 1 94.62 834 SER A CA 1
ATOM 6466 C C . SER A 1 834 ? -8.82 -42.781 1.075 1 94.62 834 SER A C 1
ATOM 6468 O O . SER A 1 834 ? -9.875 -42.719 1.714 1 94.62 834 SER A O 1
ATOM 6470 N N . THR A 1 835 ? -7.93 -43.75 1.125 1 94.88 835 THR A N 1
ATOM 6471 C CA . THR A 1 835 ? -8.117 -44.844 2.057 1 94.88 835 THR A CA 1
ATOM 6472 C C . THR A 1 835 ? -6.777 -45.438 2.469 1 94.88 835 THR A C 1
ATOM 6474 O O . THR A 1 835 ? -5.754 -45.188 1.831 1 94.88 835 THR A O 1
ATOM 6477 N N . VAL A 1 836 ? -6.809 -46.188 3.621 1 95.19 836 VAL A N 1
ATOM 6478 C CA . VAL A 1 836 ? -5.598 -46.844 4.129 1 95.19 836 VAL A CA 1
ATOM 6479 C C . VAL A 1 836 ? -5.066 -47.812 3.102 1 95.19 836 VAL A C 1
ATOM 6481 O O . VAL A 1 836 ? -5.832 -48.594 2.529 1 95.19 836 VAL A O 1
ATOM 6484 N N . GLY A 1 837 ? -3.801 -47.688 2.807 1 95.38 837 GLY A N 1
ATOM 6485 C CA . GLY A 1 837 ? -3.137 -48.625 1.904 1 95.38 837 GLY A CA 1
ATOM 6486 C C . GLY A 1 837 ? -2.955 -48.062 0.504 1 95.38 837 GLY A C 1
ATOM 6487 O O . GLY A 1 837 ? -2.305 -48.688 -0.337 1 95.38 837 GLY A O 1
ATOM 6488 N N . HIS A 1 838 ? -3.496 -47.031 0.261 1 95.88 838 HIS A N 1
ATOM 6489 C CA . HIS A 1 838 ? -3.408 -46.375 -1.048 1 95.88 838 HIS A CA 1
ATOM 6490 C C . HIS A 1 838 ? -2.852 -44.969 -0.936 1 95.88 838 HIS A C 1
ATOM 6492 O O . HIS A 1 838 ? -2.818 -44.375 0.154 1 95.88 838 HIS A O 1
ATOM 6498 N N . PRO A 1 839 ? -2.396 -44.438 -2.08 1 95.19 839 PRO A N 1
ATOM 6499 C CA . PRO A 1 839 ? -1.954 -43.062 -2.057 1 95.19 839 PRO A CA 1
ATOM 6500 C C . PRO A 1 839 ? -3.1 -42.062 -1.808 1 95.19 839 PRO A C 1
ATOM 6502 O O . PRO A 1 839 ? -4.266 -42.406 -2.023 1 95.19 839 PRO A O 1
ATOM 6505 N N . TRP A 1 840 ? -2.744 -40.812 -1.345 1 92.75 840 TRP A N 1
ATOM 6506 C CA . TRP A 1 840 ? -3.736 -39.75 -1.252 1 92.75 840 TRP A CA 1
ATOM 6507 C C . TRP A 1 840 ? -4.457 -39.562 -2.582 1 92.75 840 TRP A C 1
ATOM 6509 O O . TRP A 1 840 ? -3.846 -39.656 -3.646 1 92.75 840 TRP A O 1
ATOM 6519 N N . TYR A 1 841 ? -5.773 -39.312 -2.52 1 94.31 841 TYR A N 1
ATOM 6520 C CA . TYR A 1 841 ? -6.574 -38.938 -3.678 1 94.31 841 TYR A CA 1
ATOM 6521 C C . TYR A 1 841 ? -6.523 -40 -4.754 1 94.31 841 TYR A C 1
ATOM 6523 O O . TYR A 1 841 ? -6.289 -39.719 -5.926 1 94.31 841 TYR A O 1
ATOM 6531 N N . SER A 1 842 ? -6.703 -41.188 -4.398 1 96.31 842 SER A N 1
ATOM 6532 C CA . SER A 1 842 ? -6.77 -42.312 -5.348 1 96.31 842 SER A CA 1
ATOM 6533 C C . SER A 1 842 ? -8.086 -42.312 -6.117 1 96.31 842 SER A C 1
ATOM 6535 O O . SER A 1 842 ? -9.109 -41.844 -5.598 1 96.31 842 SER A O 1
ATOM 6537 N N . PHE A 1 843 ? -7.984 -42.781 -7.344 1 97.44 843 PHE A N 1
ATOM 6538 C CA . PHE A 1 843 ? -9.203 -42.875 -8.133 1 97.44 843 PHE A CA 1
ATOM 6539 C C . PHE A 1 843 ? -10.023 -44.094 -7.688 1 97.44 843 PHE A C 1
ATOM 6541 O O . PHE A 1 843 ? -9.5 -45.219 -7.609 1 97.44 843 PHE A O 1
ATOM 6548 N N . TYR A 1 844 ? -11.242 -43.844 -7.324 1 97.12 844 TYR A N 1
ATOM 6549 C CA . TYR A 1 844 ? -12.211 -44.875 -6.895 1 97.12 844 TYR A CA 1
ATOM 6550 C C . TYR A 1 844 ? -13.391 -44.906 -7.852 1 97.12 844 TYR A C 1
ATOM 6552 O O . TYR A 1 844 ? -14.383 -44.219 -7.664 1 97.12 844 TYR A O 1
ATOM 6560 N N . VAL A 1 845 ? -13.289 -45.875 -8.836 1 97.25 845 VAL A N 1
ATOM 6561 C CA . VAL A 1 845 ? -14.242 -45.844 -9.945 1 97.25 845 VAL A CA 1
ATOM 6562 C C . VAL A 1 845 ? -14.578 -47.281 -10.344 1 97.25 845 VAL A C 1
ATOM 6564 O O . VAL A 1 845 ? -13.977 -48.25 -9.828 1 97.25 845 VAL A O 1
ATOM 6567 N N . LEU A 1 846 ? -15.578 -47.406 -11.258 1 97.44 846 LEU A N 1
ATOM 6568 C CA . LEU A 1 846 ? -15.984 -48.719 -11.758 1 97.44 846 LEU A CA 1
ATOM 6569 C C . LEU A 1 846 ? -14.969 -49.25 -12.758 1 97.44 846 LEU A C 1
ATOM 6571 O O . LEU A 1 846 ? -14.492 -48.5 -13.625 1 97.44 846 LEU A O 1
ATOM 6575 N N . LYS A 1 847 ? -14.586 -50.438 -12.578 1 97.94 847 LYS A N 1
ATOM 6576 C CA . LYS A 1 847 ? -13.742 -51.094 -13.57 1 97.94 847 LYS A CA 1
ATOM 6577 C C . LYS A 1 847 ? -14.578 -51.656 -14.719 1 97.94 847 LYS A C 1
ATOM 6579 O O . LYS A 1 847 ? -15.648 -52.219 -14.492 1 97.94 847 LYS A O 1
ATOM 6584 N N . THR A 1 848 ? -14.117 -51.438 -15.945 1 97.56 848 THR A N 1
ATOM 6585 C CA . THR A 1 848 ? -14.812 -51.938 -17.125 1 97.56 848 THR A CA 1
ATOM 6586 C C . THR A 1 848 ? -14.102 -53.156 -17.703 1 97.56 848 THR A C 1
ATOM 6588 O O . THR A 1 848 ? -12.906 -53.375 -17.469 1 97.56 848 THR A O 1
ATOM 6591 N N . ASN A 1 849 ? -14.797 -54 -18.266 1 96.38 849 ASN A N 1
ATOM 6592 C CA . ASN A 1 849 ? -14.258 -55.188 -18.953 1 96.38 849 ASN A CA 1
ATOM 6593 C C . ASN A 1 849 ? -14.727 -55.219 -20.406 1 96.38 849 ASN A C 1
ATOM 6595 O O . ASN A 1 849 ? -15.305 -56.219 -20.844 1 96.38 849 ASN A O 1
ATOM 6599 N N . GLY A 1 850 ? -14.539 -54.125 -21.109 1 95.12 850 GLY A N 1
ATOM 6600 C CA . GLY A 1 850 ? -14.883 -54.031 -22.516 1 95.12 850 GLY A CA 1
ATOM 6601 C C . GLY A 1 850 ? -16.297 -53.562 -22.766 1 95.12 850 GLY A C 1
ATOM 6602 O O . GLY A 1 850 ? -16.906 -52.938 -21.891 1 95.12 850 GLY A O 1
ATOM 6603 N N . ILE A 1 851 ? -16.75 -53.719 -24.016 1 97.62 851 ILE A N 1
ATOM 6604 C CA . ILE A 1 851 ? -18.094 -53.344 -24.469 1 97.62 851 ILE A CA 1
ATOM 6605 C C . ILE A 1 851 ? -18.875 -54.594 -24.859 1 97.62 851 ILE A C 1
ATOM 6607 O O . ILE A 1 851 ? -18.344 -55.469 -25.547 1 97.62 851 ILE A O 1
ATOM 6611 N N . PHE A 1 852 ? -20.188 -54.719 -24.406 1 97.75 852 PHE A N 1
ATOM 6612 C CA . PHE A 1 852 ? -21.047 -55.812 -24.859 1 97.75 852 PHE A CA 1
ATOM 6613 C C . PHE A 1 852 ? -21.25 -55.75 -26.359 1 97.75 852 PHE A C 1
ATOM 6615 O O . PHE A 1 852 ? -21.656 -54.719 -26.906 1 97.75 852 PHE A O 1
ATOM 6622 N N . GLN A 1 853 ? -21 -56.844 -26.938 1 96.56 853 GLN A N 1
ATOM 6623 C CA . GLN A 1 853 ? -21.125 -56.844 -28.391 1 96.56 853 GLN A CA 1
ATOM 6624 C C . GLN A 1 853 ? -22.484 -57.375 -28.828 1 96.56 853 GLN A C 1
ATOM 6626 O O . GLN A 1 853 ? -23 -57 -29.891 1 96.56 853 GLN A O 1
ATOM 6631 N N . THR A 1 854 ? -23.047 -58.344 -27.938 1 96.38 854 THR A N 1
ATOM 6632 C CA . THR A 1 854 ? -24.312 -58.969 -28.312 1 96.38 854 THR A CA 1
ATOM 6633 C C . THR A 1 854 ? -25.25 -59.062 -27.109 1 96.38 854 THR A C 1
ATOM 6635 O O . THR A 1 854 ? -24.812 -58.969 -25.969 1 96.38 854 THR A O 1
ATOM 6638 N N . GLN A 1 855 ? -26.516 -59.281 -27.453 1 96.19 855 GLN A N 1
ATOM 6639 C CA . GLN A 1 855 ? -27.516 -59.469 -26.406 1 96.19 855 GLN A CA 1
ATOM 6640 C C . GLN A 1 855 ? -27.219 -60.75 -25.609 1 96.19 855 GLN A C 1
ATOM 6642 O O . GLN A 1 855 ? -27.469 -60.812 -24.406 1 96.19 855 GLN A O 1
ATOM 6647 N N . ASP A 1 856 ? -26.641 -61.719 -26.297 1 96.88 856 ASP A N 1
ATOM 6648 C CA . ASP A 1 856 ? -26.297 -62.969 -25.641 1 96.88 856 ASP A CA 1
ATOM 6649 C C . ASP A 1 856 ? -25.25 -62.781 -24.562 1 96.88 856 ASP A C 1
ATOM 6651 O O . ASP A 1 856 ? -25.312 -63.406 -23.5 1 96.88 856 ASP A O 1
ATOM 6655 N N . GLU A 1 857 ? -24.312 -61.938 -24.906 1 96.75 857 GLU A N 1
ATOM 6656 C CA . GLU A 1 857 ? -23.281 -61.656 -23.922 1 96.75 857 GLU A CA 1
ATOM 6657 C C . GLU A 1 857 ? -23.891 -61 -22.672 1 96.75 857 GLU A C 1
ATOM 6659 O O . GLU A 1 857 ? -23.484 -61.312 -21.547 1 96.75 857 GLU A O 1
ATOM 6664 N N . ILE A 1 858 ? -24.859 -60.188 -22.781 1 97.56 858 ILE A N 1
ATOM 6665 C CA . ILE A 1 858 ? -25.531 -59.5 -21.688 1 97.56 858 ILE A CA 1
ATOM 6666 C C . ILE A 1 858 ? -26.328 -60.531 -20.859 1 97.56 858 ILE A C 1
ATOM 6668 O O . ILE A 1 858 ? -26.266 -60.531 -19.641 1 97.56 858 ILE A O 1
ATOM 6672 N N . ASN A 1 859 ? -27.078 -61.438 -21.625 1 95.94 859 ASN A N 1
ATOM 6673 C CA . ASN A 1 859 ? -27.938 -62.438 -20.984 1 95.94 859 ASN A CA 1
ATOM 6674 C C . ASN A 1 859 ? -27.109 -63.438 -20.188 1 95.94 859 ASN A C 1
ATOM 6676 O O . ASN A 1 859 ? -27.578 -64 -19.219 1 95.94 859 ASN A O 1
ATOM 6680 N N . ASN A 1 860 ? -25.906 -63.594 -20.672 1 95.75 860 ASN A N 1
ATOM 6681 C CA . ASN A 1 860 ? -25.047 -64.562 -20.047 1 95.75 860 ASN A CA 1
ATOM 6682 C C . ASN A 1 860 ? -24.219 -63.969 -18.906 1 95.75 860 ASN A C 1
ATOM 6684 O O . ASN A 1 860 ? -23.562 -64.688 -18.156 1 95.75 860 ASN A O 1
ATOM 6688 N N . TYR A 1 861 ? -24.094 -62.625 -18.844 1 96.75 861 TYR A N 1
ATOM 6689 C CA . TYR A 1 861 ? -23.438 -61.969 -17.719 1 96.75 861 TYR A CA 1
ATOM 6690 C C . TYR A 1 861 ? -24.344 -62 -16.484 1 96.75 861 TYR A C 1
ATOM 6692 O O . TYR A 1 861 ? -25.047 -61.031 -16.219 1 96.75 861 TYR A O 1
ATOM 6700 N N . LYS A 1 862 ? -24.328 -63.094 -15.719 1 94.69 862 LYS A N 1
ATOM 6701 C CA . LYS A 1 862 ? -25.281 -63.375 -14.648 1 94.69 862 LYS A CA 1
ATOM 6702 C C . LYS A 1 862 ? -24.562 -63.719 -13.352 1 94.69 862 LYS A C 1
ATOM 6704 O O . LYS A 1 862 ? -23.391 -64.125 -13.375 1 94.69 862 LYS A O 1
ATOM 6709 N N . TRP A 1 863 ? -25.156 -63.406 -12.344 1 95 863 TRP A N 1
ATOM 6710 C CA . TRP A 1 863 ? -24.75 -63.781 -11 1 95 863 TRP A CA 1
ATOM 6711 C C . TRP A 1 863 ? -25.797 -64.688 -10.336 1 95 863 TRP A C 1
ATOM 6713 O O . TRP A 1 863 ? -27 -64.375 -10.438 1 95 863 TRP A O 1
ATOM 6723 N N . THR A 1 864 ? -25.344 -65.75 -9.773 1 93.94 864 THR A N 1
ATOM 6724 C CA . THR A 1 864 ? -26.234 -66.688 -9.07 1 93.94 864 THR A CA 1
ATOM 6725 C C . THR A 1 864 ? -26.047 -66.562 -7.559 1 93.94 864 THR A C 1
ATOM 6727 O O . THR A 1 864 ? -24.938 -66.75 -7.062 1 93.94 864 THR A O 1
ATOM 6730 N N . ASP A 1 865 ? -27.094 -66.188 -6.93 1 92.25 865 ASP A N 1
ATOM 6731 C CA . ASP A 1 865 ? -27.047 -66.125 -5.473 1 92.25 865 ASP A CA 1
ATOM 6732 C C . ASP A 1 865 ? -26.719 -67.5 -4.867 1 92.25 865 ASP A C 1
ATOM 6734 O O . ASP A 1 865 ? -27.453 -68.438 -5.074 1 92.25 865 ASP A O 1
ATOM 6738 N N . PRO A 1 866 ? -25.734 -67.562 -4.238 1 88.88 866 PRO A N 1
ATOM 6739 C CA . PRO A 1 866 ? -25.344 -68.875 -3.697 1 88.88 866 PRO A CA 1
ATOM 6740 C C . PRO A 1 866 ? -26.328 -69.375 -2.645 1 88.88 866 PRO A C 1
ATOM 6742 O O . PRO A 1 866 ? -26.391 -70.562 -2.385 1 88.88 866 PRO A O 1
ATOM 6745 N N . LYS A 1 867 ? -27.203 -68.562 -1.976 1 92.38 867 LYS A N 1
ATOM 6746 C CA . LYS A 1 867 ? -28.141 -69 -0.937 1 92.38 867 LYS A CA 1
ATOM 6747 C C . LYS A 1 867 ? -29.469 -69.438 -1.543 1 92.38 867 LYS A C 1
ATOM 6749 O O . LYS A 1 867 ? -30.031 -70.438 -1.147 1 92.38 867 LYS A O 1
ATOM 6754 N N . THR A 1 868 ? -29.922 -68.688 -2.588 1 91.69 868 THR A N 1
ATOM 6755 C CA . THR A 1 868 ? -31.266 -68.938 -3.096 1 91.69 868 THR A CA 1
ATOM 6756 C C . THR A 1 868 ? -31.203 -69.688 -4.418 1 91.69 868 THR A C 1
ATOM 6758 O O . THR A 1 868 ? -32.219 -70.25 -4.848 1 91.69 868 THR A O 1
ATOM 6761 N N . GLY A 1 869 ? -30.031 -69.688 -5.078 1 90 869 GLY A N 1
ATOM 6762 C CA . GLY A 1 869 ? -29.891 -70.312 -6.371 1 90 869 GLY A CA 1
ATOM 6763 C C . GLY A 1 869 ? -30.5 -69.5 -7.508 1 90 869 GLY A C 1
ATOM 6764 O O . GLY A 1 869 ? -30.453 -69.938 -8.664 1 90 869 GLY A O 1
ATOM 6765 N N . ILE A 1 870 ? -31.062 -68.375 -7.152 1 92.25 870 ILE A N 1
ATOM 6766 C CA . ILE A 1 870 ? -31.703 -67.562 -8.156 1 92.25 870 ILE A CA 1
ATOM 6767 C C . ILE A 1 870 ? -30.625 -66.812 -8.945 1 92.25 870 ILE A C 1
ATOM 6769 O O . ILE A 1 870 ? -29.703 -66.25 -8.367 1 92.25 870 ILE A O 1
ATOM 6773 N N . SER A 1 871 ? -30.656 -66.938 -10.344 1 93.38 871 SER A N 1
ATOM 6774 C CA . SER A 1 871 ? -29.703 -66.25 -11.219 1 93.38 871 SER A CA 1
ATOM 6775 C C . SER A 1 871 ? -30.297 -64.938 -11.734 1 93.38 871 SER A C 1
ATOM 6777 O O . SER A 1 871 ? -31.469 -64.875 -12.117 1 93.38 871 SER A O 1
ATOM 6779 N N . ASN A 1 872 ? -29.562 -63.875 -11.602 1 93.75 872 ASN A N 1
ATOM 6780 C CA . ASN A 1 872 ? -29.953 -62.562 -12.102 1 93.75 872 ASN A CA 1
ATOM 6781 C C . ASN A 1 872 ? -28.922 -62 -13.07 1 93.75 872 ASN A C 1
ATOM 6783 O O . ASN A 1 872 ? -27.719 -62.281 -12.938 1 93.75 872 ASN A O 1
ATOM 6787 N N . ILE A 1 873 ? -29.375 -61.312 -14.094 1 95.88 873 ILE A N 1
ATOM 6788 C CA . ILE A 1 873 ? -28.484 -60.594 -14.984 1 95.88 873 ILE A CA 1
ATOM 6789 C C . ILE A 1 873 ? -27.812 -59.438 -14.227 1 95.88 873 ILE A C 1
ATOM 6791 O O . ILE A 1 873 ? -28.484 -58.656 -13.539 1 95.88 873 ILE A O 1
ATOM 6795 N N . ILE A 1 874 ? -26.547 -59.312 -14.32 1 96.88 874 ILE A N 1
ATOM 6796 C CA . ILE A 1 874 ? -25.766 -58.344 -13.539 1 96.88 874 ILE A CA 1
ATOM 6797 C C . ILE A 1 874 ? -26.047 -56.938 -14.023 1 96.88 874 ILE A C 1
ATOM 6799 O O . ILE A 1 874 ? -26.156 -56 -13.211 1 96.88 874 ILE A O 1
ATOM 6803 N N . GLN A 1 875 ? -26.109 -56.75 -15.312 1 97.69 875 GLN A N 1
ATOM 6804 C CA . GLN A 1 875 ? -26.469 -55.438 -15.906 1 97.69 875 GLN A CA 1
ATOM 6805 C C . GLN A 1 875 ? -27.734 -55.562 -16.734 1 97.69 875 GLN A C 1
ATOM 6807 O O . GLN A 1 875 ? -27.688 -55.5 -17.969 1 97.69 875 GLN A O 1
ATOM 6812 N N . PRO A 1 876 ? -28.859 -55.531 -16.078 1 95.44 876 PRO A N 1
ATOM 6813 C CA . PRO A 1 876 ? -30.141 -55.781 -16.766 1 95.44 876 PRO A CA 1
ATOM 6814 C C . PRO A 1 876 ? -30.5 -54.656 -17.734 1 95.44 876 PRO A C 1
ATOM 6816 O O . PRO A 1 876 ? -31.281 -54.875 -18.656 1 95.44 876 PRO A O 1
ATOM 6819 N N . ASN A 1 877 ? -29.906 -53.5 -17.531 1 95 877 ASN A N 1
ATOM 6820 C CA . ASN A 1 877 ? -30.25 -52.344 -18.375 1 95 877 ASN A CA 1
ATOM 6821 C C . ASN A 1 877 ? -29.297 -52.219 -19.562 1 95 877 ASN A C 1
ATOM 6823 O O . ASN A 1 877 ? -29.453 -51.312 -20.391 1 95 877 ASN A O 1
ATOM 6827 N N . ALA A 1 878 ? -28.328 -53.062 -19.688 1 96.94 878 ALA A N 1
ATOM 6828 C CA . ALA A 1 878 ? -27.312 -52.969 -20.734 1 96.94 878 ALA A CA 1
ATOM 6829 C C . ALA A 1 878 ? -27.891 -53.344 -22.094 1 96.94 878 ALA A C 1
ATOM 6831 O O . ALA A 1 878 ? -28.812 -54.156 -22.188 1 96.94 878 ALA A O 1
ATOM 6832 N N . LYS A 1 879 ? -27.391 -52.75 -23.109 1 95.94 879 LYS A N 1
ATOM 6833 C CA . LYS A 1 879 ? -27.594 -53.062 -24.531 1 95.94 879 LYS A CA 1
ATOM 6834 C C . LYS A 1 879 ? -26.266 -53.281 -25.25 1 95.94 879 LYS A C 1
ATOM 6836 O O . LYS A 1 879 ? -25.219 -52.906 -24.75 1 95.94 879 LYS A O 1
ATOM 6841 N N . PRO A 1 880 ? -26.391 -54.094 -26.391 1 96.25 880 PRO A N 1
ATOM 6842 C CA . PRO A 1 880 ? -25.141 -54.188 -27.141 1 96.25 880 PRO A CA 1
ATOM 6843 C C . PRO A 1 880 ? -24.531 -52.812 -27.438 1 96.25 880 PRO A C 1
ATOM 6845 O O . PRO A 1 880 ? -25.25 -51.875 -27.844 1 96.25 880 PRO A O 1
ATOM 6848 N N . GLY A 1 881 ? -23.25 -52.656 -27.141 1 97.25 881 GLY A N 1
ATOM 6849 C CA . GLY A 1 881 ? -22.562 -51.375 -27.312 1 97.25 881 GLY A CA 1
ATOM 6850 C C . GLY A 1 881 ? -22.312 -50.656 -26 1 97.25 881 GLY A C 1
ATOM 6851 O O . GLY A 1 881 ? -21.594 -49.656 -25.953 1 97.25 881 GLY A O 1
ATOM 6852 N N . ASP A 1 882 ? -22.906 -51.188 -24.906 1 97.81 882 ASP A N 1
ATOM 6853 C CA . ASP A 1 882 ? -22.719 -50.594 -23.578 1 97.81 882 ASP A CA 1
ATOM 6854 C C . ASP A 1 882 ? -21.453 -51.156 -22.922 1 97.81 882 ASP A C 1
ATOM 6856 O O . ASP A 1 882 ? -21 -52.25 -23.25 1 97.81 882 ASP A O 1
ATOM 6860 N N . LEU A 1 883 ? -20.953 -50.375 -21.984 1 97.81 883 LEU A N 1
ATOM 6861 C CA . LEU A 1 883 ? -19.797 -50.812 -21.203 1 97.81 883 LEU A CA 1
ATOM 6862 C C . LEU A 1 883 ? -20.172 -51.969 -20.281 1 97.81 883 LEU A C 1
ATOM 6864 O O . LEU A 1 883 ? -21.25 -52 -19.703 1 97.81 883 LEU A O 1
ATOM 6868 N N . LYS A 1 884 ? -19.297 -52.938 -20.234 1 97.81 884 LYS A N 1
ATOM 6869 C CA . LYS A 1 884 ? -19.406 -54.031 -19.266 1 97.81 884 LYS A CA 1
ATOM 6870 C C . LYS A 1 884 ? -18.672 -53.688 -17.969 1 97.81 884 LYS A C 1
ATOM 6872 O O . LYS A 1 884 ? -17.453 -53.531 -17.984 1 97.81 884 LYS A O 1
ATOM 6877 N N . TYR A 1 885 ? -19.438 -53.562 -16.859 1 97.81 885 TYR A N 1
ATOM 6878 C CA . TYR A 1 885 ? -18.812 -53.25 -15.578 1 97.81 885 TYR A CA 1
ATOM 6879 C C . TYR A 1 885 ? -18.531 -54.531 -14.797 1 97.81 885 TYR A C 1
ATOM 6881 O O . TYR A 1 885 ? -19.266 -55.5 -14.898 1 97.81 885 TYR A O 1
ATOM 6889 N N . VAL A 1 886 ? -17.453 -54.5 -14.055 1 97.62 886 VAL A N 1
ATOM 6890 C CA . VAL A 1 886 ? -17.062 -55.656 -13.258 1 97.62 886 VAL A CA 1
ATOM 6891 C C . VAL A 1 886 ? -17.828 -55.656 -11.938 1 97.62 886 VAL A C 1
ATOM 6893 O O . VAL A 1 886 ? -17.797 -54.656 -11.195 1 97.62 886 VAL A O 1
ATOM 6896 N N . ASP A 1 887 ? -18.531 -56.625 -11.633 1 97.12 887 ASP A N 1
ATOM 6897 C CA . ASP A 1 887 ? -19.156 -56.844 -10.328 1 97.12 887 ASP A CA 1
ATOM 6898 C C . ASP A 1 887 ? -18.109 -57.25 -9.281 1 97.12 887 ASP A C 1
ATOM 6900 O O . ASP A 1 887 ? -17.891 -58.438 -9.031 1 97.12 887 ASP A O 1
ATOM 6904 N N . PHE A 1 888 ? -17.562 -56.312 -8.695 1 95.5 888 PHE A N 1
ATOM 6905 C CA . PHE A 1 888 ? -16.391 -56.5 -7.84 1 95.5 888 PHE A CA 1
ATOM 6906 C C . PHE A 1 888 ? -16.766 -57.188 -6.543 1 95.5 888 PHE A C 1
ATOM 6908 O O . PHE A 1 888 ? -16.031 -58.062 -6.074 1 95.5 888 PHE A O 1
ATOM 6915 N N . ASN A 1 889 ? -17.969 -56.875 -5.898 1 94.31 889 ASN A N 1
ATOM 6916 C CA . ASN A 1 889 ? -18.344 -57.469 -4.613 1 94.31 889 ASN A CA 1
ATOM 6917 C C . ASN A 1 889 ? -19.141 -58.75 -4.801 1 94.31 889 ASN A C 1
ATOM 6919 O O . ASN A 1 889 ? -19.562 -59.375 -3.822 1 94.31 889 ASN A O 1
ATOM 6923 N N . ASN A 1 890 ? -19.484 -59.125 -5.949 1 93.19 890 ASN A N 1
ATOM 6924 C CA . ASN A 1 890 ? -20.125 -60.375 -6.309 1 93.19 890 ASN A CA 1
ATOM 6925 C C . ASN A 1 890 ? -21.516 -60.5 -5.684 1 93.19 890 ASN A C 1
ATOM 6927 O O . ASN A 1 890 ? -21.828 -61.5 -5.047 1 93.19 890 ASN A O 1
ATOM 6931 N N . ASP A 1 891 ? -22.266 -59.438 -5.816 1 93.31 891 ASP A N 1
ATOM 6932 C CA . ASP A 1 891 ? -23.625 -59.469 -5.273 1 93.31 891 ASP A CA 1
ATOM 6933 C C . ASP A 1 891 ? -24.656 -59.469 -6.395 1 93.31 891 ASP A C 1
ATOM 6935 O O . ASP A 1 891 ? -25.859 -59.406 -6.133 1 93.31 891 ASP A O 1
ATOM 6939 N N . GLY A 1 892 ? -24.219 -59.469 -7.59 1 93.81 892 GLY A N 1
ATOM 6940 C CA . GLY A 1 892 ? -25.094 -59.562 -8.742 1 93.81 892 GLY A CA 1
ATOM 6941 C C . GLY A 1 892 ? -25.625 -58.25 -9.227 1 93.81 892 GLY A C 1
ATOM 6942 O O . GLY A 1 892 ? -26.453 -58.188 -10.141 1 93.81 892 GLY A O 1
ATOM 6943 N N . LYS A 1 893 ? -25.141 -57.125 -8.641 1 94.06 893 LYS A N 1
ATOM 6944 C CA . LYS A 1 893 ? -25.547 -55.781 -9.031 1 94.06 893 LYS A CA 1
ATOM 6945 C C . LYS A 1 893 ? -24.328 -54.875 -9.211 1 94.06 893 LYS A C 1
ATOM 6947 O O . LYS A 1 893 ? -23.281 -55.094 -8.609 1 94.06 893 LYS A O 1
ATOM 6952 N N . ILE A 1 894 ? -24.484 -53.875 -10.117 1 95.81 894 ILE A N 1
ATOM 6953 C CA . ILE A 1 894 ? -23.453 -52.875 -10.273 1 95.81 894 ILE A CA 1
ATOM 6954 C C . ILE A 1 894 ? -23.875 -51.594 -9.562 1 95.81 894 ILE A C 1
ATOM 6956 O O . ILE A 1 894 ? -24.906 -51 -9.898 1 95.81 894 ILE A O 1
ATOM 6960 N N . ASN A 1 895 ? -23.156 -51.188 -8.57 1 92.38 895 ASN A N 1
ATOM 6961 C CA . ASN A 1 895 ? -23.328 -49.938 -7.84 1 92.38 895 ASN A CA 1
ATOM 6962 C C . ASN A 1 895 ? -22.016 -49.406 -7.297 1 92.38 895 ASN A C 1
ATOM 6964 O O . ASN A 1 895 ? -20.938 -49.781 -7.754 1 92.38 895 ASN A O 1
ATOM 6968 N N . ALA A 1 896 ? -22.062 -48.469 -6.422 1 90.5 896 ALA A N 1
ATOM 6969 C CA . ALA A 1 896 ? -20.875 -47.812 -5.926 1 90.5 896 ALA A CA 1
ATOM 6970 C C . ALA A 1 896 ? -19.969 -48.781 -5.164 1 90.5 896 ALA A C 1
ATOM 6972 O O . ALA A 1 896 ? -18.766 -48.562 -5.066 1 90.5 896 ALA A O 1
ATOM 6973 N N . ASP A 1 897 ? -20.547 -49.781 -4.656 1 93.62 897 ASP A N 1
ATOM 6974 C CA . ASP A 1 897 ? -19.781 -50.75 -3.895 1 93.62 897 ASP A CA 1
ATOM 6975 C C . ASP A 1 897 ? -18.859 -51.562 -4.805 1 93.62 897 ASP A C 1
ATOM 6977 O O . ASP A 1 897 ? -17.953 -52.25 -4.332 1 93.62 897 ASP A O 1
ATOM 6981 N N . ASP A 1 898 ? -19.172 -51.438 -6.129 1 96.25 898 ASP A N 1
ATOM 6982 C CA . ASP A 1 898 ? -18.328 -52.125 -7.09 1 96.25 898 ASP A CA 1
ATOM 6983 C C . ASP A 1 898 ? -17.125 -51.281 -7.5 1 96.25 898 ASP A C 1
ATOM 6985 O O . ASP A 1 898 ? -16.266 -51.719 -8.258 1 96.25 898 ASP A O 1
ATOM 6989 N N . ASN A 1 899 ? -17.062 -50.031 -7.02 1 96.94 899 ASN A N 1
ATOM 6990 C CA . ASN A 1 899 ? -15.906 -49.188 -7.316 1 96.94 899 ASN A CA 1
ATOM 6991 C C . ASN A 1 899 ? -14.617 -49.812 -6.781 1 96.94 899 ASN A C 1
ATOM 6993 O O . ASN A 1 899 ? -14.625 -50.469 -5.754 1 96.94 899 ASN A O 1
ATOM 6997 N N . GLN A 1 900 ? -13.547 -49.562 -7.496 1 96.56 900 GLN A N 1
ATOM 6998 C CA . GLN A 1 900 ? -12.219 -50.031 -7.113 1 96.56 900 GLN A CA 1
ATOM 6999 C C . GLN A 1 900 ? -11.211 -48.906 -7.152 1 96.56 900 GLN A C 1
ATOM 7001 O O . GLN A 1 900 ? -11.398 -47.906 -7.875 1 96.56 900 GLN A O 1
ATOM 7006 N N . TYR A 1 901 ? -10.164 -49.062 -6.312 1 96.56 901 TYR A N 1
ATOM 7007 C CA . TYR A 1 901 ? -9.07 -48.094 -6.355 1 96.56 901 TYR A CA 1
ATOM 7008 C C . TYR A 1 901 ? -8.133 -48.375 -7.527 1 96.56 901 TYR A C 1
ATOM 7010 O O . TYR A 1 901 ? -7.562 -49.469 -7.617 1 96.56 901 TYR A O 1
ATOM 7018 N N . MET A 1 902 ? -8.062 -47.406 -8.445 1 96.19 902 MET A N 1
ATOM 7019 C CA . MET A 1 902 ? -7.332 -47.656 -9.688 1 96.19 902 MET A CA 1
ATOM 7020 C C . MET A 1 902 ? -6.328 -46.531 -9.945 1 96.19 902 MET A C 1
ATOM 7022 O O . MET A 1 902 ? -6.477 -45.75 -10.906 1 96.19 902 MET A O 1
ATOM 7026 N N . GLY A 1 903 ? -5.273 -46.531 -9.242 1 93.06 903 GLY A N 1
ATOM 7027 C CA . GLY A 1 903 ? -4.184 -45.625 -9.477 1 93.06 903 GLY A CA 1
ATOM 7028 C C . GLY A 1 903 ? -4.395 -44.281 -8.797 1 93.06 903 GLY A C 1
ATOM 7029 O O . GLY A 1 903 ? -5.379 -44.062 -8.086 1 93.06 903 GLY A O 1
ATOM 7030 N N . SER A 1 904 ? -3.41 -43.312 -9.031 1 93.88 904 SER A N 1
ATOM 7031 C CA . SER A 1 904 ? -3.439 -41.938 -8.492 1 93.88 904 SER A CA 1
ATOM 7032 C C . SER A 1 904 ? -2.781 -40.969 -9.453 1 93.88 904 SER A C 1
ATOM 7034 O O . SER A 1 904 ? -2.09 -41.375 -10.383 1 93.88 904 SER A O 1
ATOM 7036 N N . TYR A 1 905 ? -3.064 -39.688 -9.18 1 90.5 905 TYR A N 1
ATOM 7037 C CA . TYR A 1 905 ? -2.545 -38.594 -10.023 1 90.5 905 TYR A CA 1
ATOM 7038 C C . TYR A 1 905 ? -1.049 -38.406 -9.805 1 90.5 905 TYR A C 1
ATOM 7040 O O . TYR A 1 905 ? -0.356 -37.844 -10.656 1 90.5 905 TYR A O 1
ATOM 7048 N N . MET A 1 906 ? -0.509 -38.75 -8.711 1 89.44 906 MET A N 1
ATOM 7049 C CA . MET A 1 906 ? 0.893 -38.531 -8.367 1 89.44 906 MET A CA 1
ATOM 7050 C C . MET A 1 906 ? 1.805 -39.438 -9.18 1 89.44 906 MET A C 1
ATOM 7052 O O . MET A 1 906 ? 1.671 -40.656 -9.125 1 89.44 906 MET A O 1
ATOM 7056 N N . PRO A 1 907 ? 2.729 -38.844 -9.828 1 92.81 907 PRO A N 1
ATOM 7057 C CA . PRO A 1 907 ? 3.66 -39.719 -10.555 1 92.81 907 PRO A CA 1
ATOM 7058 C C . PRO A 1 907 ? 4.551 -40.531 -9.625 1 92.81 907 PRO A C 1
ATOM 7060 O O . PRO A 1 907 ? 5 -40.031 -8.594 1 92.81 907 PRO A O 1
ATOM 7063 N N . LYS A 1 908 ? 4.84 -41.688 -10 1 95.25 908 LYS A N 1
ATOM 7064 C CA . LYS A 1 908 ? 5.73 -42.531 -9.219 1 95.25 908 LYS A CA 1
ATOM 7065 C C . LYS A 1 908 ? 7.18 -42.375 -9.664 1 95.25 908 LYS A C 1
ATOM 7067 O O . LYS A 1 908 ? 8.109 -42.688 -8.914 1 95.25 908 LYS A O 1
ATOM 7072 N N . ILE A 1 909 ? 7.289 -41.938 -10.898 1 96.19 909 ILE A N 1
ATOM 7073 C CA . ILE A 1 909 ? 8.625 -41.688 -11.438 1 96.19 909 ILE A CA 1
ATOM 7074 C C . ILE A 1 909 ? 8.695 -40.281 -12.039 1 96.19 909 ILE A C 1
ATOM 7076 O O . ILE A 1 909 ? 7.781 -39.875 -12.75 1 96.19 909 ILE A O 1
ATOM 7080 N N . THR A 1 910 ? 9.633 -39.531 -11.711 1 95.19 910 THR A N 1
ATOM 7081 C CA . THR A 1 910 ? 9.969 -38.281 -12.367 1 95.19 910 THR A CA 1
ATOM 7082 C C . THR A 1 910 ? 11.414 -38.281 -12.852 1 95.19 910 THR A C 1
ATOM 7084 O O . THR A 1 910 ? 12.289 -38.844 -12.195 1 95.19 910 THR A O 1
ATOM 7087 N N . PHE A 1 911 ? 11.656 -37.719 -13.984 1 95.88 911 PHE A N 1
ATOM 7088 C CA . PHE A 1 911 ? 13.016 -37.719 -14.5 1 95.88 911 PHE A CA 1
ATOM 7089 C C . PHE A 1 911 ? 13.258 -36.562 -15.438 1 95.88 911 PHE A C 1
ATOM 7091 O O . PHE A 1 911 ? 12.312 -35.938 -15.906 1 95.88 911 PHE A O 1
ATOM 7098 N N . GLY A 1 912 ? 14.406 -36.25 -15.656 1 95.38 912 GLY A N 1
ATOM 7099 C CA . GLY A 1 912 ? 14.883 -35.25 -16.578 1 95.38 912 GLY A CA 1
ATOM 7100 C C . GLY A 1 912 ? 16.297 -35.469 -17.047 1 95.38 912 GLY A C 1
ATOM 7101 O O . GLY A 1 912 ? 17.094 -36.125 -16.359 1 95.38 912 GLY A O 1
ATOM 7102 N N . PHE A 1 913 ? 16.609 -35.031 -18.188 1 95.94 913 PHE A N 1
ATOM 7103 C CA . PHE A 1 913 ? 17.969 -35.094 -18.719 1 95.94 913 PHE A CA 1
ATOM 7104 C C . PHE A 1 913 ? 18.188 -34.031 -19.766 1 95.94 913 PHE A C 1
ATOM 7106 O O . PHE A 1 913 ? 17.234 -33.5 -20.359 1 95.94 913 PHE A O 1
ATOM 7113 N N . GLY A 1 914 ? 19.344 -33.625 -19.953 1 94.44 914 GLY A N 1
ATOM 7114 C CA . GLY A 1 914 ? 19.688 -32.594 -20.906 1 94.44 914 GLY A CA 1
ATOM 7115 C C . GLY A 1 914 ? 21.188 -32.406 -21.078 1 94.44 914 GLY A C 1
ATOM 7116 O O . GLY A 1 914 ? 21.969 -33.25 -20.641 1 94.44 914 GLY A O 1
ATOM 7117 N N . GLY A 1 915 ? 21.5 -31.391 -21.797 1 92.31 915 GLY A N 1
ATOM 7118 C CA . GLY A 1 915 ? 22.891 -31.094 -22.094 1 92.31 915 GLY A CA 1
ATOM 7119 C C . GLY A 1 915 ? 23.109 -29.656 -22.547 1 92.31 915 GLY A C 1
ATOM 7120 O O . GLY A 1 915 ? 22.156 -28.953 -22.859 1 92.31 915 GLY A O 1
ATOM 7121 N N . ASN A 1 916 ? 24.328 -29.297 -22.422 1 90.88 916 ASN A N 1
ATOM 7122 C CA . ASN A 1 916 ? 24.75 -27.984 -22.906 1 90.88 916 ASN A CA 1
ATOM 7123 C C . ASN A 1 916 ? 26.109 -28.031 -23.594 1 90.88 916 ASN A C 1
ATOM 7125 O O . ASN A 1 916 ? 26.875 -28.984 -23.375 1 90.88 916 ASN A O 1
ATOM 7129 N N . ALA A 1 917 ? 26.312 -27.094 -24.453 1 93.38 917 ALA A N 1
ATOM 7130 C CA . ALA A 1 917 ? 27.578 -26.969 -25.172 1 93.38 917 ALA A CA 1
ATOM 7131 C C . ALA A 1 917 ? 27.875 -25.516 -25.516 1 93.38 917 ALA A C 1
ATOM 7133 O O . ALA A 1 917 ? 26.953 -24.703 -25.672 1 93.38 917 ALA A O 1
ATOM 7134 N N . SER A 1 918 ? 29.078 -25.219 -25.5 1 91.5 918 SER A N 1
ATOM 7135 C CA . SER A 1 918 ? 29.5 -23.875 -25.891 1 91.5 918 SER A CA 1
ATOM 7136 C C . SER A 1 918 ? 30.797 -23.922 -26.688 1 91.5 918 SER A C 1
ATOM 7138 O O . SER A 1 918 ? 31.688 -24.719 -26.391 1 91.5 918 SER A O 1
ATOM 7140 N N . TYR A 1 919 ? 30.891 -23.125 -27.734 1 91.38 919 TYR A N 1
ATOM 7141 C CA . TYR A 1 919 ? 32.094 -23.031 -28.578 1 91.38 919 TYR A CA 1
ATOM 7142 C C . TYR A 1 919 ? 32.188 -21.656 -29.219 1 91.38 919 TYR A C 1
ATOM 7144 O O . TYR A 1 919 ? 31.281 -21.25 -29.953 1 91.38 919 TYR A O 1
ATOM 7152 N N . LYS A 1 920 ? 33.25 -20.922 -29.062 1 89.31 920 LYS A N 1
ATOM 7153 C CA . LYS A 1 920 ? 33.594 -19.656 -29.688 1 89.31 920 LYS A CA 1
ATOM 7154 C C . LYS A 1 920 ? 32.438 -18.688 -29.656 1 89.31 920 LYS A C 1
ATOM 7156 O O . LYS A 1 920 ? 32.031 -18.141 -30.688 1 89.31 920 LYS A O 1
ATOM 7161 N N . GLY A 1 921 ? 31.734 -18.547 -28.562 1 87.06 921 GLY A N 1
ATOM 7162 C CA . GLY A 1 921 ? 30.688 -17.562 -28.359 1 87.06 921 GLY A CA 1
ATOM 7163 C C . GLY A 1 921 ? 29.297 -18.125 -28.594 1 87.06 921 GLY A C 1
ATOM 7164 O O . GLY A 1 921 ? 28.297 -17.5 -28.203 1 87.06 921 GLY A O 1
ATOM 7165 N N . VAL A 1 922 ? 29.234 -19.266 -29.281 1 92.75 922 VAL A N 1
ATOM 7166 C CA . VAL A 1 922 ? 27.938 -19.922 -29.484 1 92.75 922 VAL A CA 1
ATOM 7167 C C . VAL A 1 922 ? 27.656 -20.875 -28.328 1 92.75 922 VAL A C 1
ATOM 7169 O O . VAL A 1 922 ? 28.531 -21.672 -27.953 1 92.75 922 VAL A O 1
ATOM 7172 N N . ASP A 1 923 ? 26.547 -20.719 -27.781 1 90.81 923 ASP A N 1
ATOM 7173 C CA . ASP A 1 923 ? 26.172 -21.656 -26.734 1 90.81 923 ASP A CA 1
ATOM 7174 C C . ASP A 1 923 ? 24.844 -22.344 -27.062 1 90.81 923 ASP A C 1
ATOM 7176 O O . ASP A 1 923 ? 24 -21.781 -27.766 1 90.81 923 ASP A O 1
ATOM 7180 N N . PHE A 1 924 ? 24.719 -23.578 -26.625 1 92.25 924 PHE A N 1
ATOM 7181 C CA . PHE A 1 924 ? 23.562 -24.422 -26.875 1 92.25 924 PHE A CA 1
ATOM 7182 C C . PHE A 1 924 ? 23.156 -25.172 -25.609 1 92.25 924 PHE A C 1
ATOM 7184 O O . PHE A 1 924 ? 24.031 -25.625 -24.859 1 92.25 924 PHE A O 1
ATOM 7191 N N . SER A 1 925 ? 21.844 -25.203 -25.344 1 90.94 925 SER A N 1
ATOM 7192 C CA . SER A 1 925 ? 21.344 -26 -24.219 1 90.94 925 SER A CA 1
ATOM 7193 C C . SER A 1 925 ? 20.031 -26.688 -24.578 1 90.94 925 SER A C 1
ATOM 7195 O O . SER A 1 925 ? 19.203 -26.109 -25.281 1 90.94 925 SER A O 1
ATOM 7197 N N . ILE A 1 926 ? 19.828 -27.891 -24.156 1 92.44 926 ILE A N 1
ATOM 7198 C CA . ILE A 1 926 ? 18.625 -28.688 -24.375 1 92.44 926 ILE A CA 1
ATOM 7199 C C . ILE A 1 926 ? 18.25 -29.422 -23.078 1 92.44 926 ILE A C 1
ATOM 7201 O O . ILE A 1 926 ? 19.109 -29.891 -22.344 1 92.44 926 ILE A O 1
ATOM 7205 N N . GLN A 1 927 ? 16.969 -29.406 -22.766 1 91.94 927 GLN A N 1
ATOM 7206 C CA . GLN A 1 927 ? 16.5 -30.062 -21.547 1 91.94 927 GLN A CA 1
ATOM 7207 C C . GLN A 1 927 ? 15.211 -30.828 -21.797 1 91.94 927 GLN A C 1
ATOM 7209 O O . GLN A 1 927 ? 14.266 -30.297 -22.375 1 91.94 927 GLN A O 1
ATOM 7214 N N . PHE A 1 928 ? 15.188 -32.094 -21.375 1 95 928 PHE A N 1
ATOM 7215 C CA . PHE A 1 928 ? 13.992 -32.938 -21.406 1 95 928 PHE A CA 1
ATOM 7216 C C . PHE A 1 928 ? 13.484 -33.188 -20 1 95 928 PHE A C 1
ATOM 7218 O O . PHE A 1 928 ? 14.266 -33.281 -19.047 1 95 928 PHE A O 1
ATOM 7225 N N . GLN A 1 929 ? 12.219 -33.281 -19.859 1 94.19 929 GLN A N 1
ATOM 7226 C CA . GLN A 1 929 ? 11.57 -33.594 -18.594 1 94.19 929 GLN A CA 1
ATOM 7227 C C . GLN A 1 929 ? 10.406 -34.562 -18.781 1 94.19 929 GLN A C 1
ATOM 7229 O O . GLN A 1 929 ? 9.633 -34.438 -19.734 1 94.19 929 GLN A O 1
ATOM 7234 N N . GLY A 1 930 ? 10.273 -35.5 -17.859 1 94.62 930 GLY A N 1
ATOM 7235 C CA . GLY A 1 930 ? 9.188 -36.438 -18 1 94.62 930 GLY A CA 1
ATOM 7236 C C . GLY A 1 930 ? 8.68 -36.969 -16.672 1 94.62 930 GLY A C 1
ATOM 7237 O O . GLY A 1 930 ? 9.32 -36.781 -15.633 1 94.62 930 GLY A O 1
ATOM 7238 N N . VAL A 1 931 ? 7.516 -37.562 -16.688 1 94.5 931 VAL A N 1
ATOM 7239 C CA . VAL A 1 931 ? 6.91 -38.25 -15.57 1 94.5 931 VAL A CA 1
ATOM 7240 C C . VAL A 1 931 ? 6.375 -39.625 -16.031 1 94.5 931 VAL A C 1
ATOM 7242 O O . VAL A 1 931 ? 5.98 -39.781 -17.188 1 94.5 931 VAL A O 1
ATOM 7245 N N . GLY A 1 932 ? 6.496 -40.562 -15.133 1 95.06 932 GLY A N 1
ATOM 7246 C CA . GLY A 1 932 ? 6.008 -41.906 -15.43 1 95.06 932 GLY A CA 1
ATOM 7247 C C . GLY A 1 932 ? 5.066 -42.438 -14.375 1 95.06 932 GLY A C 1
ATOM 7248 O O . GLY A 1 932 ? 5.156 -42.094 -13.203 1 95.06 932 GLY A O 1
ATOM 7249 N N . LEU A 1 933 ? 4.113 -43.281 -14.844 1 95.19 933 LEU A N 1
ATOM 7250 C CA . LEU A 1 933 ? 3.186 -44.031 -14 1 95.19 933 LEU A CA 1
ATOM 7251 C C . LEU A 1 933 ? 2.238 -43.094 -13.266 1 95.19 933 LEU A C 1
ATOM 7253 O O . LEU A 1 933 ? 2.08 -43.219 -12.047 1 95.19 933 LEU A O 1
ATOM 7257 N N . SER A 1 934 ? 1.774 -42.188 -13.992 1 94.44 934 SER A N 1
ATOM 7258 C CA . SER A 1 934 ? 0.729 -41.312 -13.516 1 94.44 934 SER A CA 1
ATOM 7259 C C . SER A 1 934 ? -0.592 -41.562 -14.234 1 94.44 934 SER A C 1
ATOM 7261 O O . SER A 1 934 ? -0.603 -42 -15.383 1 94.44 934 SER A O 1
ATOM 7263 N N . THR A 1 935 ? -1.651 -41.344 -13.5 1 96.75 935 THR A N 1
ATOM 7264 C CA . THR A 1 935 ? -2.98 -41.562 -14.062 1 96.75 935 THR A CA 1
ATOM 7265 C C . THR A 1 935 ? -3.789 -40.281 -14.047 1 96.75 935 THR A C 1
ATOM 7267 O O . THR A 1 935 ? -3.727 -39.5 -13.078 1 96.75 935 THR A O 1
ATOM 7270 N N . ILE A 1 936 ? -4.5 -40 -15.117 1 96.44 936 ILE A N 1
ATOM 7271 C CA . ILE A 1 936 ? -5.359 -38.844 -15.227 1 96.44 936 ILE A CA 1
ATOM 7272 C C . ILE A 1 936 ? -6.809 -39.281 -15.445 1 96.44 936 ILE A C 1
ATOM 7274 O O . ILE A 1 936 ? -7.07 -40.219 -16.188 1 96.44 936 ILE A O 1
ATOM 7278 N N . TYR A 1 937 ? -7.723 -38.688 -14.648 1 96.94 937 TYR A N 1
ATOM 7279 C CA . TYR A 1 937 ? -9.141 -38.812 -14.945 1 96.94 937 TYR A CA 1
ATOM 7280 C C . TYR A 1 937 ? -9.586 -37.781 -15.961 1 96.94 937 TYR A C 1
ATOM 7282 O O . TYR A 1 937 ? -9.711 -36.594 -15.625 1 96.94 937 TYR A O 1
ATOM 7290 N N . ASN A 1 938 ? -9.836 -38.156 -17.172 1 96.62 938 ASN A N 1
ATOM 7291 C CA . ASN A 1 938 ? -10.211 -37.25 -18.266 1 96.62 938 ASN A CA 1
ATOM 7292 C C . ASN A 1 938 ? -11.688 -36.875 -18.172 1 96.62 938 ASN A C 1
ATOM 7294 O O . ASN A 1 938 ? -12.5 -37.312 -18.984 1 96.62 938 ASN A O 1
ATOM 7298 N N . GLY A 1 939 ? -11.969 -36 -17.219 1 95.5 939 GLY A N 1
ATOM 7299 C CA . GLY A 1 939 ? -13.328 -35.5 -17.047 1 95.5 939 GLY A CA 1
ATOM 7300 C C . GLY A 1 939 ? -13.797 -34.656 -18.234 1 95.5 939 GLY A C 1
ATOM 7301 O O . GLY A 1 939 ? -15 -34.562 -18.484 1 95.5 939 GLY A O 1
ATOM 7302 N N . PHE A 1 940 ? -12.93 -34.094 -18.953 1 95.31 940 PHE A N 1
ATOM 7303 C CA . PHE A 1 940 ? -13.25 -33.344 -20.172 1 95.31 940 PHE A CA 1
ATOM 7304 C C . PHE A 1 940 ? -13.867 -34.25 -21.219 1 95.31 940 PHE A C 1
ATOM 7306 O O . PHE A 1 940 ? -14.891 -33.906 -21.812 1 95.31 940 PHE A O 1
ATOM 7313 N N . LYS A 1 941 ? -13.305 -35.406 -21.422 1 94.62 941 LYS A N 1
ATOM 7314 C CA . LYS A 1 941 ? -13.836 -36.406 -22.328 1 94.62 941 LYS A CA 1
ATOM 7315 C C . LYS A 1 941 ? -15.219 -36.875 -21.859 1 94.62 941 LYS A C 1
ATOM 7317 O O . LYS A 1 941 ? -16.125 -37.031 -22.688 1 94.62 941 LYS A O 1
ATOM 7322 N N . GLN A 1 942 ? -15.336 -37.094 -20.625 1 94 942 GLN A N 1
ATOM 7323 C CA . GLN A 1 942 ? -16.609 -37.531 -20.078 1 94 942 GLN A CA 1
ATOM 7324 C C . GLN A 1 942 ? -17.734 -36.562 -20.406 1 94 942 GLN A C 1
ATOM 7326 O O . GLN A 1 942 ? -18.844 -37 -20.766 1 94 942 GLN A O 1
ATOM 7331 N N . MET A 1 943 ? -17.422 -35.344 -20.312 1 93.94 943 MET A N 1
ATOM 7332 C CA . MET A 1 943 ? -18.469 -34.344 -20.516 1 93.94 943 MET A CA 1
ATOM 7333 C C . MET A 1 943 ? -18.703 -34.094 -22 1 93.94 943 MET A C 1
ATOM 7335 O O . MET A 1 943 ? -19.844 -33.906 -22.422 1 93.94 943 MET A O 1
ATOM 7339 N N . THR A 1 944 ? -17.719 -34.219 -22.812 1 95.38 944 THR A N 1
ATOM 7340 C CA . THR A 1 944 ? -17.797 -33.625 -24.141 1 95.38 944 THR A CA 1
ATOM 7341 C C . THR A 1 944 ? -18 -34.688 -25.203 1 95.38 944 THR A C 1
ATOM 7343 O O . THR A 1 944 ? -18.375 -34.375 -26.344 1 95.38 944 THR A O 1
ATOM 7346 N N . LEU A 1 945 ? -17.812 -35.906 -24.875 1 94.25 945 LEU A N 1
ATOM 7347 C CA . LEU A 1 945 ? -17.969 -36.969 -25.859 1 94.25 945 LEU A CA 1
ATOM 7348 C C . LEU A 1 945 ? -19.406 -37.031 -26.375 1 94.25 945 LEU A C 1
ATOM 7350 O O . LEU A 1 945 ? -19.641 -37.344 -27.547 1 94.25 945 LEU A O 1
ATOM 7354 N N . THR A 1 946 ? -20.406 -36.719 -25.484 1 91 946 THR A N 1
ATOM 7355 C CA . THR A 1 946 ? -21.812 -36.844 -25.875 1 91 946 THR A CA 1
ATOM 7356 C C . THR A 1 946 ? -22.516 -35.5 -25.719 1 91 946 THR A C 1
ATOM 7358 O O . THR A 1 946 ? -23.75 -35.406 -25.734 1 91 946 THR A O 1
ATOM 7361 N N . GLY A 1 947 ? -21.734 -34.438 -25.453 1 91.56 947 GLY A N 1
ATOM 7362 C CA . GLY A 1 947 ? -22.359 -33.125 -25.203 1 91.56 947 GLY A CA 1
ATOM 7363 C C . GLY A 1 947 ? -23.156 -33.094 -23.922 1 91.56 947 GLY A C 1
ATOM 7364 O O . GLY A 1 947 ? -24.234 -32.469 -23.891 1 91.56 947 GLY A O 1
ATOM 7365 N N . ARG A 1 948 ? -22.703 -33.812 -22.953 1 85.81 948 ARG A N 1
ATOM 7366 C CA . ARG A 1 948 ? -23.25 -33.938 -21.609 1 85.81 948 ARG A CA 1
ATOM 7367 C C . ARG A 1 948 ? -24.578 -34.656 -21.625 1 85.81 948 ARG A C 1
ATOM 7369 O O . ARG A 1 948 ? -25.297 -34.688 -20.609 1 85.81 948 ARG A O 1
ATOM 7376 N N . GLN A 1 949 ? -24.984 -35.094 -22.781 1 85.12 949 GLN A N 1
ATOM 7377 C CA . GLN A 1 949 ? -26.297 -35.719 -22.984 1 85.12 949 GLN A CA 1
ATOM 7378 C C . GLN A 1 949 ? -27.406 -34.719 -22.734 1 85.12 949 GLN A C 1
ATOM 7380 O O . GLN A 1 949 ? -28.453 -35.062 -22.188 1 85.12 949 GLN A O 1
ATOM 7385 N N . GLN A 1 950 ? -27.031 -33.469 -22.969 1 89.94 950 GLN A N 1
ATOM 7386 C CA . GLN A 1 950 ? -27.984 -32.375 -22.781 1 89.94 950 GLN A CA 1
ATOM 7387 C C . GLN A 1 950 ? -28.094 -31.516 -24.047 1 89.94 950 GLN A C 1
ATOM 7389 O O . GLN A 1 950 ? -28.297 -30.312 -23.969 1 89.94 950 GLN A O 1
ATOM 7394 N N . GLY A 1 951 ? -27.781 -32.188 -25.125 1 93.44 951 GLY A N 1
ATOM 7395 C CA . GLY A 1 951 ? -28.016 -31.562 -26.406 1 93.44 951 GLY A CA 1
ATOM 7396 C C . GLY A 1 951 ? -26.844 -30.734 -26.891 1 93.44 951 GLY A C 1
ATOM 7397 O O . GLY A 1 951 ? -26.906 -30.078 -27.922 1 93.44 951 GLY A O 1
ATOM 7398 N N . GLY A 1 952 ? -25.719 -30.734 -26.203 1 96.5 952 GLY A N 1
ATOM 7399 C CA . GLY A 1 952 ? -24.531 -30.016 -26.625 1 96.5 952 GLY A CA 1
ATOM 7400 C C . GLY A 1 952 ? -23.812 -30.688 -27.781 1 96.5 952 GLY A C 1
ATOM 7401 O O . GLY A 1 952 ? -24.031 -31.859 -28.047 1 96.5 952 GLY A O 1
ATOM 7402 N N . ASN A 1 953 ? -23.094 -29.859 -28.531 1 97.75 953 ASN A N 1
ATOM 7403 C CA . ASN A 1 953 ? -22.203 -30.453 -29.531 1 97.75 953 ASN A CA 1
ATOM 7404 C C . ASN A 1 953 ? -21.203 -31.406 -28.891 1 97.75 953 ASN A C 1
ATOM 7406 O O . ASN A 1 953 ? -21.156 -31.531 -27.672 1 97.75 953 ASN A O 1
ATOM 7410 N N . MET A 1 954 ? -20.484 -32.094 -29.719 1 97.88 954 MET A N 1
ATOM 7411 C CA . MET A 1 954 ? -19.703 -33.219 -29.219 1 97.88 954 MET A CA 1
ATOM 7412 C C . MET A 1 954 ? -18.297 -33.188 -29.812 1 97.88 954 MET A C 1
ATOM 7414 O O . MET A 1 954 ? -18.047 -32.5 -30.812 1 97.88 954 MET A O 1
ATOM 7418 N N . LEU A 1 955 ? -17.422 -34 -29.219 1 97.19 955 LEU A N 1
ATOM 7419 C CA . LEU A 1 955 ? -16.125 -34.281 -29.797 1 97.19 955 LEU A CA 1
ATOM 7420 C C . LEU A 1 955 ? -16.266 -35.094 -31.078 1 97.19 955 LEU A C 1
ATOM 7422 O O . LEU A 1 955 ? -17.109 -36 -31.156 1 97.19 955 LEU A O 1
ATOM 7426 N N . SER A 1 956 ? -15.352 -34.844 -31.984 1 96.94 956 SER A N 1
ATOM 7427 C CA . SER A 1 956 ? -15.422 -35.562 -33.25 1 96.94 956 SER A CA 1
ATOM 7428 C C . SER A 1 956 ? -15.188 -37.062 -33.062 1 96.94 956 SER A C 1
ATOM 7430 O O . SER A 1 956 ? -15.617 -37.875 -33.875 1 96.94 956 SER A O 1
ATOM 7432 N N . SER A 1 957 ? -14.602 -37.469 -31.984 1 95.62 957 SER A N 1
ATOM 7433 C CA . SER A 1 957 ? -14.289 -38.875 -31.719 1 95.62 957 SER A CA 1
ATOM 7434 C C . SER A 1 957 ? -15.562 -39.688 -31.547 1 95.62 957 SER A C 1
ATOM 7436 O O . SER A 1 957 ? -15.523 -40.906 -31.656 1 95.62 957 SER A O 1
ATOM 7438 N N . ILE A 1 958 ? -16.656 -39.031 -31.312 1 97 958 ILE A N 1
ATOM 7439 C CA . ILE A 1 958 ? -17.922 -39.75 -31.141 1 97 958 ILE A CA 1
ATOM 7440 C C . ILE A 1 958 ? -18.297 -40.438 -32.438 1 97 958 ILE A C 1
ATOM 7442 O O . ILE A 1 958 ? -19.109 -41.375 -32.438 1 97 958 ILE A O 1
ATOM 7446 N N . LEU A 1 959 ? -17.766 -40 -33.594 1 97.19 959 LEU A N 1
ATOM 7447 C CA . LEU A 1 959 ? -18.016 -40.594 -34.875 1 97.19 959 LEU A CA 1
ATOM 7448 C C . LEU A 1 959 ? -17.406 -42 -34.969 1 97.19 959 LEU A C 1
ATOM 7450 O O . LEU A 1 959 ? -17.719 -42.75 -35.875 1 97.19 959 LEU A O 1
ATOM 7454 N N . ASN A 1 960 ? -16.641 -42.344 -33.906 1 96.25 960 ASN A N 1
ATOM 7455 C CA . ASN A 1 960 ? -16.078 -43.688 -33.812 1 96.25 960 ASN A CA 1
ATOM 7456 C C . ASN A 1 960 ? -16.828 -44.531 -32.812 1 96.25 960 ASN A C 1
ATOM 7458 O O . ASN A 1 960 ? -16.344 -45.594 -32.375 1 96.25 960 ASN A O 1
ATOM 7462 N N . ALA A 1 961 ? -17.938 -44.156 -32.344 1 97 961 ALA A N 1
ATOM 7463 C CA . ALA A 1 961 ? -18.734 -44.906 -31.391 1 97 961 ALA A CA 1
ATOM 7464 C C . ALA A 1 961 ? -19.016 -46.312 -31.906 1 97 961 ALA A C 1
ATOM 7466 O O . ALA A 1 961 ? -18.922 -46.594 -33.094 1 97 961 ALA A O 1
ATOM 7467 N N . TRP A 1 962 ? -19.375 -47.188 -31.047 1 97.19 962 TRP A N 1
ATOM 7468 C CA . TRP A 1 962 ? -19.625 -48.594 -31.312 1 97.19 962 TRP A CA 1
ATOM 7469 C C . TRP A 1 962 ? -20.578 -48.781 -32.469 1 97.19 962 TRP A C 1
ATOM 7471 O O . TRP A 1 962 ? -20.438 -49.688 -33.281 1 97.19 962 TRP A O 1
ATOM 7481 N N . ASP A 1 963 ? -21.562 -47.875 -32.656 1 96.62 963 ASP A N 1
ATOM 7482 C CA . ASP A 1 963 ? -22.578 -47.938 -33.719 1 96.62 963 ASP A CA 1
ATOM 7483 C C . ASP A 1 963 ? -21.938 -47.812 -35.094 1 96.62 963 ASP A C 1
ATOM 7485 O O . ASP A 1 963 ? -22.453 -48.344 -36.062 1 96.62 963 ASP A O 1
ATOM 7489 N N . TYR A 1 964 ? -20.859 -47.094 -35.125 1 96.5 964 TYR A N 1
ATOM 7490 C CA . TYR A 1 964 ? -20.172 -46.844 -36.375 1 96.5 964 TYR A CA 1
ATOM 7491 C C . TYR A 1 964 ? -18.984 -47.781 -36.562 1 96.5 964 TYR A C 1
ATOM 7493 O O . TYR A 1 964 ? -18.688 -48.25 -37.656 1 96.5 964 TYR A O 1
ATOM 7501 N N . ASP A 1 965 ? -18.312 -48 -35.406 1 96.25 965 ASP A N 1
ATOM 7502 C CA . ASP A 1 965 ? -17.156 -48.906 -35.344 1 96.25 965 ASP A CA 1
ATOM 7503 C C . ASP A 1 965 ? -17.172 -49.75 -34.094 1 96.25 965 ASP A C 1
ATOM 7505 O O . ASP A 1 965 ? -16.812 -49.281 -33 1 96.25 965 ASP A O 1
ATOM 7509 N N . LYS A 1 966 ? -17.438 -50.969 -34.188 1 94.81 966 LYS A N 1
ATOM 7510 C CA . LYS A 1 966 ? -17.656 -51.875 -33.062 1 94.81 966 LYS A CA 1
ATOM 7511 C C . LYS A 1 966 ? -16.359 -52.188 -32.344 1 94.81 966 LYS A C 1
ATOM 7513 O O . LYS A 1 966 ? -16.359 -52.688 -31.234 1 94.81 966 LYS A O 1
ATOM 7518 N N . THR A 1 967 ? -15.219 -51.75 -32.938 1 93.5 967 THR A N 1
ATOM 7519 C CA . THR A 1 967 ? -13.922 -52.062 -32.344 1 93.5 967 THR A CA 1
ATOM 7520 C C . THR A 1 967 ? -13.25 -50.812 -31.812 1 93.5 967 THR A C 1
ATOM 7522 O O . THR A 1 967 ? -12.102 -50.875 -31.359 1 93.5 967 THR A O 1
ATOM 7525 N N . SER A 1 968 ? -13.867 -49.719 -31.797 1 91.69 968 SER A N 1
ATOM 7526 C CA . SER A 1 968 ? -13.258 -48.438 -31.469 1 91.69 968 SER A CA 1
ATOM 7527 C C . SER A 1 968 ? -13.031 -48.312 -29.969 1 91.69 968 SER A C 1
ATOM 7529 O O . SER A 1 968 ? -12.219 -47.469 -29.531 1 91.69 968 SER A O 1
ATOM 7531 N N . GLY A 1 969 ? -13.75 -49.031 -29.203 1 93.25 969 GLY A N 1
ATOM 7532 C CA . GLY A 1 969 ? -13.672 -48.906 -27.75 1 93.25 969 GLY A CA 1
ATOM 7533 C C . GLY A 1 969 ? -14.555 -47.812 -27.203 1 93.25 969 GLY A C 1
ATOM 7534 O O . GLY A 1 969 ? -14.68 -47.656 -25.984 1 93.25 969 GLY A O 1
ATOM 7535 N N . ILE A 1 970 ? -15.18 -46.969 -28.016 1 96.44 970 ILE A N 1
ATOM 7536 C CA . ILE A 1 970 ? -16.141 -45.969 -27.578 1 96.44 970 ILE A CA 1
ATOM 7537 C C . ILE A 1 970 ? -17.547 -46.562 -27.547 1 96.44 970 ILE A C 1
ATOM 7539 O O . ILE A 1 970 ? -18 -47.156 -28.547 1 96.44 970 ILE A O 1
ATOM 7543 N N . PRO A 1 971 ? -18.219 -46.438 -26.438 1 96.94 971 PRO A N 1
ATOM 7544 C CA . PRO A 1 971 ? -19.547 -47.062 -26.312 1 96.94 971 PRO A CA 1
ATOM 7545 C C . PRO A 1 971 ? -20.547 -46.5 -27.344 1 96.94 971 PRO A C 1
ATOM 7547 O O . PRO A 1 971 ? -20.219 -45.562 -28.078 1 96.94 971 PRO A O 1
ATOM 7550 N N . ARG A 1 972 ? -21.688 -47.094 -27.359 1 95.94 972 ARG A N 1
ATOM 7551 C CA . ARG A 1 972 ? -22.703 -46.719 -28.328 1 95.94 972 ARG A CA 1
ATOM 7552 C C . ARG A 1 972 ? -23.203 -45.312 -28.094 1 95.94 972 ARG A C 1
ATOM 7554 O O . ARG A 1 972 ? -22.984 -44.75 -27.016 1 95.94 972 ARG A O 1
ATOM 7561 N N . LEU A 1 973 ? -23.938 -44.812 -29.078 1 94.31 973 LEU A N 1
ATOM 7562 C CA . LEU A 1 973 ? -24.516 -43.469 -29.016 1 94.31 973 LEU A CA 1
ATOM 7563 C C . LEU A 1 973 ? -25.672 -43.438 -28.016 1 94.31 973 LEU A C 1
ATOM 7565 O O . LEU A 1 973 ? -26.828 -43.406 -28.406 1 94.31 973 LEU A O 1
ATOM 7569 N N . ALA A 1 974 ? -25.484 -43.344 -26.797 1 89.81 974 ALA A N 1
ATOM 7570 C CA . ALA A 1 974 ? -26.516 -43.312 -25.766 1 89.81 974 ALA A CA 1
ATOM 7571 C C . ALA A 1 974 ? -26.984 -41.875 -25.516 1 89.81 974 ALA A C 1
ATOM 7573 O O . ALA A 1 974 ? -27 -41.406 -24.375 1 89.81 974 ALA A O 1
ATOM 7574 N N . LEU A 1 975 ? -27.406 -41.219 -26.531 1 91.56 975 LEU A N 1
ATOM 7575 C CA . LEU A 1 975 ? -27.812 -39.812 -26.453 1 91.56 975 LEU A CA 1
ATOM 7576 C C . LEU A 1 975 ? -29.25 -39.688 -25.922 1 91.56 975 LEU A C 1
ATOM 7578 O O . LEU A 1 975 ? -29.578 -38.719 -25.25 1 91.56 975 LEU A O 1
ATOM 7582 N N . ILE A 1 976 ? -30.094 -40.688 -26.281 1 88.81 976 ILE A N 1
ATOM 7583 C CA . ILE A 1 976 ? -31.5 -40.656 -25.906 1 88.81 976 ILE A CA 1
ATOM 7584 C C . ILE A 1 976 ? -31.656 -41.125 -24.469 1 88.81 976 ILE A C 1
ATOM 7586 O O . ILE A 1 976 ? -32.375 -40.5 -23.688 1 88.81 976 ILE A O 1
ATOM 7590 N N . SER A 1 977 ? -31.047 -42.156 -24.172 1 90.06 977 SER A N 1
ATOM 7591 C CA . SER A 1 977 ? -31.078 -42.75 -22.828 1 90.06 977 SER A CA 1
ATOM 7592 C C . SER A 1 977 ? -29.844 -43.594 -22.578 1 90.06 977 SER A C 1
ATOM 7594 O O . SER A 1 977 ? -29.375 -44.312 -23.484 1 90.06 977 SER A O 1
ATOM 7596 N N . ASP A 1 978 ? -29.359 -43.469 -21.391 1 93.31 978 ASP A N 1
ATOM 7597 C CA . ASP A 1 978 ? -28.172 -44.219 -21 1 93.31 978 ASP A CA 1
ATOM 7598 C C . ASP A 1 978 ? -28.375 -44.906 -19.641 1 93.31 978 ASP A C 1
ATOM 7600 O O . ASP A 1 978 ? -27.641 -44.625 -18.688 1 93.31 978 ASP A O 1
ATOM 7604 N N . PRO A 1 979 ? -29.297 -45.812 -19.547 1 93.81 979 PRO A N 1
ATOM 7605 C CA . PRO A 1 979 ? -29.578 -46.438 -18.25 1 93.81 979 PRO A CA 1
ATOM 7606 C C . PRO A 1 979 ? -28.391 -47.25 -17.703 1 93.81 979 PRO A C 1
ATOM 7608 O O . PRO A 1 979 ? -28.281 -47.469 -16.5 1 93.81 979 PRO A O 1
ATOM 7611 N N . ASN A 1 980 ? -27.5 -47.75 -18.656 1 95.44 980 ASN A N 1
ATOM 7612 C CA . ASN A 1 980 ? -26.312 -48.5 -18.234 1 95.44 980 ASN A CA 1
ATOM 7613 C C . ASN A 1 980 ? -25.281 -47.562 -17.594 1 95.44 980 ASN A C 1
ATOM 7615 O O . ASN A 1 980 ? -24.375 -48 -16.906 1 95.44 980 ASN A O 1
ATOM 7619 N N . GLY A 1 981 ? -25.281 -46.25 -17.875 1 93.62 981 GLY A N 1
ATOM 7620 C CA . GLY A 1 981 ? -24.406 -45.25 -17.281 1 93.62 981 GLY A CA 1
ATOM 7621 C C . GLY A 1 981 ? -23.031 -45.219 -17.922 1 93.62 981 GLY A C 1
ATOM 7622 O O . GLY A 1 981 ? -22.016 -45.094 -17.234 1 93.62 981 GLY A O 1
ATOM 7623 N N . ASN A 1 982 ? -23 -45.375 -19.312 1 94.94 982 ASN A N 1
ATOM 7624 C CA . ASN A 1 982 ? -21.734 -45.312 -20.031 1 94.94 982 ASN A CA 1
ATOM 7625 C C . ASN A 1 982 ? -21.016 -44 -19.797 1 94.94 982 ASN A C 1
ATOM 7627 O O . ASN A 1 982 ? -19.797 -43.969 -19.609 1 94.94 982 ASN A O 1
ATOM 7631 N N . PHE A 1 983 ? -21.812 -42.938 -19.781 1 93.12 983 PHE A N 1
ATOM 7632 C CA . PHE A 1 983 ? -21.203 -41.594 -19.797 1 93.12 983 PHE A CA 1
ATOM 7633 C C . PHE A 1 983 ? -21.469 -40.875 -18.484 1 93.12 983 PHE A C 1
ATOM 7635 O O . PHE A 1 983 ? -21.047 -39.719 -18.328 1 93.12 983 PHE A O 1
ATOM 7642 N N . THR A 1 984 ? -22.078 -41.438 -17.484 1 89.81 984 THR A N 1
ATOM 7643 C CA . THR A 1 984 ? -22.406 -40.781 -16.234 1 89.81 984 THR A CA 1
ATOM 7644 C C . THR A 1 984 ? -21.688 -41.438 -15.062 1 89.81 984 THR A C 1
ATOM 7646 O O . THR A 1 984 ? -21.422 -40.781 -14.047 1 89.81 984 THR A O 1
ATOM 7649 N N . ASN A 1 985 ? -21.438 -42.688 -15.242 1 92 985 ASN A N 1
ATOM 7650 C CA . ASN A 1 985 ? -20.719 -43.375 -14.172 1 92 985 ASN A CA 1
ATOM 7651 C C . ASN A 1 985 ? -19.219 -43.156 -14.273 1 92 985 ASN A C 1
ATOM 7653 O O . ASN A 1 985 ? -18.641 -43.281 -15.352 1 92 985 ASN A O 1
ATOM 7657 N N . PRO A 1 986 ? -18.609 -42.75 -13.148 1 94.31 986 PRO A N 1
ATOM 7658 C CA . PRO A 1 986 ? -17.141 -42.75 -13.188 1 94.31 986 PRO A CA 1
ATOM 7659 C C . PRO A 1 986 ? -16.562 -44.156 -13.367 1 94.31 986 PRO A C 1
ATOM 7661 O O . PRO A 1 986 ? -16.938 -45.094 -12.633 1 94.31 986 PRO A O 1
ATOM 7664 N N . SER A 1 987 ? -15.828 -44.375 -14.352 1 96.12 987 SER A N 1
ATOM 7665 C CA . SER A 1 987 ? -15.242 -45.688 -14.648 1 96.12 987 SER A CA 1
ATOM 7666 C C . SER A 1 987 ? -13.828 -45.531 -15.195 1 96.12 987 SER A C 1
ATOM 7668 O O . SER A 1 987 ? -13.367 -44.438 -15.461 1 96.12 987 SER A O 1
ATOM 7670 N N . ASP A 1 988 ? -13.164 -46.625 -15.32 1 96.56 988 ASP A N 1
ATOM 7671 C CA . ASP A 1 988 ? -11.781 -46.594 -15.797 1 96.56 988 ASP A CA 1
ATOM 7672 C C . ASP A 1 988 ? -11.719 -46.281 -17.297 1 96.56 988 ASP A C 1
ATOM 7674 O O . ASP A 1 988 ? -10.633 -46.094 -17.844 1 96.56 988 ASP A O 1
ATOM 7678 N N . PHE A 1 989 ? -12.977 -46.188 -17.969 1 96.19 989 PHE A N 1
ATOM 7679 C CA . PHE A 1 989 ? -13.031 -45.719 -19.344 1 96.19 989 PHE A CA 1
ATOM 7680 C C . PHE A 1 989 ? -12.438 -44.312 -19.453 1 96.19 989 PHE A C 1
ATOM 7682 O O . PHE A 1 989 ? -11.844 -43.969 -20.469 1 96.19 989 PHE A O 1
ATOM 7689 N N . TYR A 1 990 ? -12.492 -43.594 -18.422 1 96.38 990 TYR A N 1
ATOM 7690 C CA . TYR A 1 990 ? -12.031 -42.219 -18.422 1 96.38 990 TYR A CA 1
ATOM 7691 C C . TYR A 1 990 ? -10.656 -42.094 -17.781 1 96.38 990 TYR A C 1
ATOM 7693 O O . TYR A 1 990 ? -10.078 -41 -17.734 1 96.38 990 TYR A O 1
ATOM 7701 N N . LEU A 1 991 ? -10.109 -43.094 -17.188 1 97.5 991 LEU A N 1
ATOM 7702 C CA . LEU A 1 991 ? -8.75 -43.094 -16.672 1 97.5 991 LEU A CA 1
ATOM 7703 C C . LEU A 1 991 ? -7.738 -43.312 -17.797 1 97.5 991 LEU A C 1
ATOM 7705 O O . LEU A 1 991 ? -7.844 -44.312 -18.547 1 97.5 991 LEU A O 1
ATOM 7709 N N . GLU A 1 992 ? -6.867 -42.438 -17.906 1 97.38 992 GLU A N 1
ATOM 7710 C CA . GLU A 1 992 ? -5.855 -42.5 -18.969 1 97.38 992 GLU A CA 1
ATOM 7711 C C . GLU A 1 992 ? -4.449 -42.375 -18.391 1 97.38 992 GLU A C 1
ATOM 7713 O O . GLU A 1 992 ? -4.277 -41.844 -17.281 1 97.38 992 GLU A O 1
ATOM 7718 N N . ASN A 1 993 ? -3.516 -42.906 -19.141 1 97.06 993 ASN A N 1
ATOM 7719 C CA . ASN A 1 993 ? -2.115 -42.75 -18.75 1 97.06 993 ASN A CA 1
ATOM 7720 C C . ASN A 1 993 ? -1.65 -41.312 -18.844 1 97.06 993 ASN A C 1
ATOM 7722 O O . ASN A 1 993 ? -1.708 -40.688 -19.922 1 97.06 993 ASN A O 1
ATOM 7726 N N . GLY A 1 994 ? -1.186 -40.812 -17.75 1 95.81 994 GLY A N 1
ATOM 7727 C CA . GLY A 1 994 ? -0.73 -39.406 -17.703 1 95.81 994 GLY A CA 1
ATOM 7728 C C . GLY A 1 994 ? 0.771 -39.281 -17.875 1 95.81 994 GLY A C 1
ATOM 7729 O O . GLY A 1 994 ? 1.318 -38.188 -17.719 1 95.81 994 GLY A O 1
ATOM 7730 N N . SER A 1 995 ? 1.511 -40.312 -18.234 1 96.81 995 SER A N 1
ATOM 7731 C CA . SER A 1 995 ? 2.953 -40.25 -18.438 1 96.81 995 SER A CA 1
ATOM 7732 C C . SER A 1 995 ? 3.299 -39.438 -19.688 1 96.81 995 SER A C 1
ATOM 7734 O O . SER A 1 995 ? 2.551 -39.469 -20.672 1 96.81 995 SER A O 1
ATOM 7736 N N . TYR A 1 996 ? 4.422 -38.75 -19.625 1 96.25 996 TYR A N 1
ATOM 7737 C CA . TYR A 1 996 ? 4.848 -38 -20.812 1 96.25 996 TYR A CA 1
ATOM 7738 C C . TYR A 1 996 ? 6.34 -37.719 -20.75 1 96.25 996 TYR A C 1
ATOM 7740 O O . TYR A 1 996 ? 6.977 -37.875 -19.703 1 96.25 996 TYR A O 1
ATOM 7748 N N . LEU A 1 997 ? 6.938 -37.438 -21.859 1 97.19 997 LEU A N 1
ATOM 7749 C CA . LEU A 1 997 ? 8.25 -36.844 -22.062 1 97.19 997 LEU A CA 1
ATOM 7750 C C . LEU A 1 997 ? 8.148 -35.562 -22.859 1 97.19 997 LEU A C 1
ATOM 7752 O O . LEU A 1 997 ? 7.562 -35.531 -23.938 1 97.19 997 LEU A O 1
ATOM 7756 N N . ARG A 1 998 ? 8.68 -34.5 -22.328 1 95.38 998 ARG A N 1
ATOM 7757 C CA . ARG A 1 998 ? 8.547 -33.188 -22.953 1 95.38 998 ARG A CA 1
ATOM 7758 C C . ARG A 1 998 ? 9.922 -32.562 -23.219 1 95.38 998 ARG A C 1
ATOM 7760 O O . ARG A 1 998 ? 10.812 -32.656 -22.375 1 95.38 998 ARG A O 1
ATOM 7767 N N . LEU A 1 999 ? 10.086 -32.094 -24.422 1 95.38 999 LEU A N 1
ATOM 7768 C CA . LEU A 1 999 ? 11.195 -31.172 -24.656 1 95.38 999 LEU A CA 1
ATOM 7769 C C . LEU A 1 999 ? 10.906 -29.812 -24.047 1 95.38 999 LEU A C 1
ATOM 7771 O O . LEU A 1 999 ? 10.328 -28.938 -24.703 1 95.38 999 LEU A O 1
ATOM 7775 N N . LYS A 1 1000 ? 11.391 -29.656 -22.875 1 90.94 1000 LYS A N 1
ATOM 7776 C CA . LYS A 1 1000 ? 11.008 -28.547 -22.031 1 90.94 1000 LYS A CA 1
ATOM 7777 C C . LYS A 1 1000 ? 11.656 -27.25 -22.5 1 90.94 1000 LYS A C 1
ATOM 7779 O O . LYS A 1 1000 ? 11.086 -26.156 -22.328 1 90.94 1000 LYS A O 1
ATOM 7784 N N . ASN A 1 1001 ? 12.914 -27.391 -22.844 1 89.75 1001 ASN A N 1
ATOM 7785 C CA . ASN A 1 1001 ? 13.617 -26.172 -23.234 1 89.75 1001 ASN A CA 1
ATOM 7786 C C . ASN A 1 1001 ? 14.734 -26.453 -24.219 1 89.75 1001 ASN A C 1
ATOM 7788 O O . ASN A 1 1001 ? 15.43 -27.469 -24.109 1 89.75 1001 ASN A O 1
ATOM 7792 N N . ILE A 1 1002 ? 14.883 -25.609 -25.141 1 92.06 1002 ILE A N 1
ATOM 7793 C CA . ILE A 1 1002 ? 16.031 -25.547 -26.031 1 92.06 1002 ILE A CA 1
ATOM 7794 C C . ILE A 1 1002 ? 16.453 -24.094 -26.25 1 92.06 1002 ILE A C 1
ATOM 7796 O O . ILE A 1 1002 ? 15.617 -23.234 -26.5 1 92.06 1002 ILE A O 1
ATOM 7800 N N . THR A 1 1003 ? 17.703 -23.859 -26.078 1 91.75 1003 THR A N 1
ATOM 7801 C CA . THR A 1 1003 ? 18.219 -22.5 -26.219 1 91.75 1003 THR A CA 1
ATOM 7802 C C . THR A 1 1003 ? 19.453 -22.469 -27.109 1 91.75 1003 THR A C 1
ATOM 7804 O O . THR A 1 1003 ? 20.328 -23.328 -27 1 91.75 1003 THR A O 1
ATOM 7807 N N . VAL A 1 1004 ? 19.516 -21.5 -27.984 1 93.56 1004 VAL A N 1
ATOM 7808 C CA . VAL A 1 1004 ? 20.703 -21.172 -28.766 1 93.56 1004 VAL A CA 1
ATOM 7809 C C . VAL A 1 1004 ? 21.078 -19.703 -28.562 1 93.56 1004 VAL A C 1
ATOM 7811 O O . VAL A 1 1004 ? 20.219 -18.828 -28.672 1 93.56 1004 VAL A O 1
ATOM 7814 N N . GLY A 1 1005 ? 22.328 -19.547 -28.219 1 92.62 1005 GLY A N 1
ATOM 7815 C CA . GLY A 1 1005 ? 22.781 -18.172 -28 1 92.62 1005 GLY A CA 1
ATOM 7816 C C . GLY A 1 1005 ? 24.078 -17.859 -28.703 1 92.62 1005 GLY A C 1
ATOM 7817 O O . GLY A 1 1005 ? 24.844 -18.766 -29.047 1 92.62 1005 GLY A O 1
ATOM 7818 N N . TYR A 1 1006 ? 24.281 -16.594 -28.969 1 93 1006 TYR A N 1
ATOM 7819 C CA . TYR A 1 1006 ? 25.516 -16.094 -29.562 1 93 1006 TYR A CA 1
ATOM 7820 C C . TYR A 1 1006 ? 26 -14.852 -28.828 1 93 1006 TYR A C 1
ATOM 7822 O O . TYR A 1 1006 ? 25.281 -13.859 -28.734 1 93 1006 TYR A O 1
ATOM 7830 N N . THR A 1 1007 ? 27.156 -14.953 -28.328 1 90.88 1007 THR A N 1
ATOM 7831 C CA . THR A 1 1007 ? 27.797 -13.82 -27.672 1 90.88 1007 THR A CA 1
ATOM 7832 C C . THR A 1 1007 ? 28.781 -13.133 -28.609 1 90.88 1007 THR A C 1
ATOM 7834 O O . THR A 1 1007 ? 29.75 -13.758 -29.078 1 90.88 1007 THR A O 1
ATOM 7837 N N . CYS A 1 1008 ? 28.609 -11.898 -28.797 1 89.62 1008 CYS A N 1
ATOM 7838 C CA . CYS A 1 1008 ? 29.469 -11.133 -29.688 1 89.62 1008 CYS A CA 1
ATOM 7839 C C . CYS A 1 1008 ? 30.906 -11.086 -29.156 1 89.62 1008 CYS A C 1
ATOM 7841 O O . CYS A 1 1008 ? 31.109 -10.891 -27.953 1 89.62 1008 CYS A O 1
ATOM 7843 N N . PRO A 1 1009 ? 31.875 -11.281 -30.031 1 87.81 1009 PRO A N 1
ATOM 7844 C CA . PRO A 1 1009 ? 33.281 -11.195 -29.594 1 87.81 1009 PRO A CA 1
ATOM 7845 C C . PRO A 1 1009 ? 33.656 -9.805 -29.078 1 87.81 1009 PRO A C 1
ATOM 7847 O O . PRO A 1 1009 ? 33.062 -8.812 -29.5 1 87.81 1009 PRO A O 1
ATOM 7850 N N . LYS A 1 1010 ? 34.594 -9.789 -28.203 1 82.62 1010 LYS A N 1
ATOM 7851 C CA . LYS A 1 1010 ? 35.062 -8.539 -27.594 1 82.62 1010 LYS A CA 1
ATOM 7852 C C . LYS A 1 1010 ? 35.5 -7.551 -28.656 1 82.62 1010 LYS A C 1
ATOM 7854 O O . LYS A 1 1010 ? 35.375 -6.34 -28.484 1 82.62 1010 LYS A O 1
ATOM 7859 N N . SER A 1 1011 ? 36.094 -8.023 -29.781 1 81.69 1011 SER A N 1
ATOM 7860 C CA . SER A 1 1011 ? 36.562 -7.16 -30.844 1 81.69 1011 SER A CA 1
ATOM 7861 C C . SER A 1 1011 ? 35.438 -6.34 -31.453 1 81.69 1011 SER A C 1
ATOM 7863 O O . SER A 1 1011 ? 35.625 -5.176 -31.812 1 81.69 1011 SER A O 1
ATOM 7865 N N . VAL A 1 1012 ? 34.344 -6.91 -31.453 1 82.25 1012 VAL A N 1
ATOM 7866 C CA . VAL A 1 1012 ? 33.188 -6.234 -32.031 1 82.25 1012 VAL A CA 1
ATOM 7867 C C . VAL A 1 1012 ? 32.656 -5.18 -31.047 1 82.25 1012 VAL A C 1
ATOM 7869 O O . VAL A 1 1012 ? 32.312 -4.066 -31.469 1 82.25 1012 VAL A O 1
ATOM 7872 N N . THR A 1 1013 ? 32.625 -5.566 -29.797 1 81.12 1013 THR A N 1
ATOM 7873 C CA . THR A 1 1013 ? 32.094 -4.617 -28.828 1 81.12 1013 THR A CA 1
ATOM 7874 C C . THR A 1 1013 ? 33.031 -3.432 -28.656 1 81.12 1013 THR A C 1
ATOM 7876 O O . THR A 1 1013 ? 32.594 -2.305 -28.422 1 81.12 1013 THR A O 1
ATOM 7879 N N . GLN A 1 1014 ? 34.281 -3.691 -28.766 1 78 1014 GLN A N 1
ATOM 7880 C CA . GLN A 1 1014 ? 35.25 -2.609 -28.688 1 78 1014 GLN A CA 1
ATOM 7881 C C . GLN A 1 1014 ? 35.125 -1.661 -29.875 1 78 1014 GLN A C 1
ATOM 7883 O O . GLN A 1 1014 ? 35.25 -0.445 -29.734 1 78 1014 GLN A O 1
ATOM 7888 N N . LEU A 1 1015 ? 34.906 -2.285 -31 1 71.31 1015 LEU A N 1
ATOM 7889 C CA . LEU A 1 1015 ? 34.719 -1.488 -32.219 1 71.31 1015 LEU A CA 1
ATOM 7890 C C . LEU A 1 1015 ? 33.531 -0.56 -32.062 1 71.31 1015 LEU A C 1
ATOM 7892 O O . LEU A 1 1015 ? 33.531 0.546 -32.625 1 71.31 1015 LEU A O 1
ATOM 7896 N N . LEU A 1 1016 ? 32.625 -1.014 -31.312 1 72.19 1016 LEU A N 1
ATOM 7897 C CA . LEU A 1 1016 ? 31.406 -0.224 -31.125 1 72.19 1016 LEU A CA 1
ATOM 7898 C C . LEU A 1 1016 ? 31.578 0.783 -30 1 72.19 1016 LEU A C 1
ATOM 7900 O O . LEU A 1 1016 ? 30.656 1.541 -29.688 1 72.19 1016 LEU A O 1
ATOM 7904 N N . GLY A 1 1017 ? 32.812 0.795 -29.391 1 64.31 1017 GLY A N 1
ATOM 7905 C CA . GLY A 1 1017 ? 33.156 1.774 -28.375 1 64.31 1017 GLY A CA 1
ATOM 7906 C C . GLY A 1 1017 ? 32.781 1.317 -26.969 1 64.31 1017 GLY A C 1
ATOM 7907 O O . GLY A 1 1017 ? 32.875 2.1 -26.031 1 64.31 1017 GLY A O 1
ATOM 7908 N N . PHE A 1 1018 ? 32.188 0.214 -26.953 1 64.81 1018 PHE A N 1
ATOM 7909 C CA . PHE A 1 1018 ? 31.812 -0.29 -25.641 1 64.81 1018 PHE A CA 1
ATOM 7910 C C . PHE A 1 1018 ? 32.906 -1.17 -25.062 1 64.81 1018 PHE A C 1
ATOM 7912 O O . PHE A 1 1018 ? 33.031 -2.34 -25.438 1 64.81 1018 PHE A O 1
ATOM 7919 N N . THR A 1 1019 ? 33.781 -0.558 -24.25 1 65.81 1019 THR A N 1
ATOM 7920 C CA . THR A 1 1019 ? 34.844 -1.359 -23.625 1 65.81 1019 THR A CA 1
ATOM 7921 C C . THR A 1 1019 ? 34.25 -2.17 -22.469 1 65.81 1019 THR A C 1
ATOM 7923 O O . THR A 1 1019 ? 33.438 -1.663 -21.688 1 65.81 1019 THR A O 1
ATOM 7926 N N . ASN A 1 1020 ? 34.375 -3.523 -22.375 1 70.88 1020 ASN A N 1
ATOM 7927 C CA . ASN A 1 1020 ? 33.969 -4.457 -21.328 1 70.88 1020 ASN A CA 1
ATOM 7928 C C . ASN A 1 1020 ? 32.469 -4.723 -21.359 1 70.88 1020 ASN A C 1
ATOM 7930 O O . ASN A 1 1020 ? 31.812 -4.734 -20.312 1 70.88 1020 ASN A O 1
ATOM 7934 N N . THR A 1 1021 ? 32 -4.598 -22.594 1 79.56 1021 THR A N 1
ATOM 7935 C CA . THR A 1 1021 ? 30.594 -4.844 -22.797 1 79.56 1021 THR A CA 1
ATOM 7936 C C . THR A 1 1021 ? 30.359 -6.227 -23.391 1 79.56 1021 THR A C 1
ATOM 7938 O O . THR A 1 1021 ? 31.141 -6.676 -24.25 1 79.56 1021 THR A O 1
ATOM 7941 N N . THR A 1 1022 ? 29.484 -6.906 -22.875 1 84.69 1022 THR A N 1
ATOM 7942 C CA . THR A 1 1022 ? 29.062 -8.188 -23.438 1 84.69 1022 THR A CA 1
ATOM 7943 C C . THR A 1 1022 ? 27.656 -8.078 -24.047 1 84.69 1022 THR A C 1
ATOM 7945 O O . THR A 1 1022 ? 26.734 -7.586 -23.391 1 84.69 1022 THR A O 1
ATOM 7948 N N . ILE A 1 1023 ? 27.531 -8.5 -25.281 1 89.12 1023 ILE A N 1
ATOM 7949 C CA . ILE A 1 1023 ? 26.234 -8.547 -25.984 1 89.12 1023 ILE A CA 1
ATOM 7950 C C . ILE A 1 1023 ? 25.922 -9.984 -26.375 1 89.12 1023 ILE A C 1
ATOM 7952 O O . ILE A 1 1023 ? 26.688 -10.609 -27.125 1 89.12 1023 ILE A O 1
ATOM 7956 N N . ARG A 1 1024 ? 24.812 -10.516 -25.969 1 90.81 1024 ARG A N 1
ATOM 7957 C CA . ARG A 1 1024 ? 24.406 -11.883 -26.297 1 90.81 1024 ARG A CA 1
ATOM 7958 C C . ARG A 1 1024 ? 22.984 -11.906 -26.844 1 90.81 1024 ARG A C 1
ATOM 7960 O O . ARG A 1 1024 ? 22.062 -11.375 -26.234 1 90.81 1024 ARG A O 1
ATOM 7967 N N . PHE A 1 1025 ? 22.844 -12.5 -28.016 1 92.38 1025 PHE A N 1
ATOM 7968 C CA . PHE A 1 1025 ? 21.531 -12.797 -28.594 1 92.38 1025 PHE A CA 1
ATOM 7969 C C . PHE A 1 1025 ? 21.156 -14.258 -28.359 1 92.38 1025 PHE A C 1
ATOM 7971 O O . PHE A 1 1025 ? 22.016 -15.141 -28.422 1 92.38 1025 PHE A O 1
ATOM 7978 N N . TYR A 1 1026 ? 19.828 -14.445 -28.062 1 92.06 1026 TYR A N 1
ATOM 7979 C CA . TYR A 1 1026 ? 19.484 -15.852 -27.906 1 92.06 1026 TYR A CA 1
ATOM 7980 C C . TYR A 1 1026 ? 18.062 -16.109 -28.375 1 92.06 1026 TYR A C 1
ATOM 7982 O O . TYR A 1 1026 ? 17.25 -15.188 -28.469 1 92.06 1026 TYR A O 1
ATOM 7990 N N . LEU A 1 1027 ? 17.797 -17.359 -28.734 1 93.69 1027 LEU A N 1
ATOM 7991 C CA . LEU A 1 1027 ? 16.5 -17.938 -29.016 1 93.69 1027 LEU A CA 1
ATOM 7992 C C . LEU A 1 1027 ? 16.203 -19.109 -28.078 1 93.69 1027 LEU A C 1
ATOM 7994 O O . LEU A 1 1027 ? 17 -20.047 -27.984 1 93.69 1027 LEU A O 1
ATOM 7998 N N . ASN A 1 1028 ? 15.164 -18.984 -27.328 1 92.06 1028 ASN A N 1
ATOM 7999 C CA . ASN A 1 1028 ? 14.75 -20.031 -26.391 1 92.06 1028 ASN A CA 1
ATOM 8000 C C . ASN A 1 1028 ? 13.352 -20.547 -26.719 1 92.06 1028 ASN A C 1
ATOM 8002 O O . ASN A 1 1028 ? 12.43 -19.766 -26.938 1 92.06 1028 ASN A O 1
ATOM 8006 N N . CYS A 1 1029 ? 13.188 -21.797 -26.828 1 92.5 1029 CYS A N 1
ATOM 8007 C CA . CYS A 1 1029 ? 11.906 -22.453 -27.078 1 92.5 1029 CYS A CA 1
ATOM 8008 C C . CYS A 1 1029 ? 11.5 -23.312 -25.875 1 92.5 1029 CYS A C 1
ATOM 8010 O O . CYS A 1 1029 ? 12.32 -24.047 -25.328 1 92.5 1029 CYS A O 1
ATOM 8012 N N . GLU A 1 1030 ? 10.258 -23.188 -25.469 1 90.94 1030 GLU A N 1
ATOM 8013 C CA . GLU A 1 1030 ? 9.758 -23.938 -24.312 1 90.94 1030 GLU A CA 1
ATOM 8014 C C . GLU A 1 1030 ? 8.57 -24.828 -24.719 1 90.94 1030 GLU A C 1
ATOM 8016 O O . GLU A 1 1030 ? 7.684 -24.391 -25.453 1 90.94 1030 GLU A O 1
ATOM 8021 N N . ASN A 1 1031 ? 8.492 -26 -24.172 1 91.44 1031 ASN A N 1
ATOM 8022 C CA . ASN A 1 1031 ? 7.418 -26.969 -24.375 1 91.44 1031 ASN A CA 1
ATOM 8023 C C . ASN A 1 1031 ? 7.18 -27.219 -25.859 1 91.44 1031 ASN A C 1
ATOM 8025 O O . ASN A 1 1031 ? 6.043 -27.156 -26.328 1 91.44 1031 ASN A O 1
ATOM 8029 N N . LEU A 1 1032 ? 8.164 -27.516 -26.578 1 92.81 1032 LEU A N 1
ATOM 8030 C CA . LEU A 1 1032 ? 8.102 -27.609 -28.031 1 92.81 1032 LEU A CA 1
ATOM 8031 C C . LEU A 1 1032 ? 7.387 -28.875 -28.484 1 92.81 1032 LEU A C 1
ATOM 8033 O O . LEU A 1 1032 ? 6.629 -28.844 -29.453 1 92.81 1032 LEU A O 1
ATOM 8037 N N . LEU A 1 1033 ? 7.766 -29.922 -27.734 1 93.94 1033 LEU A N 1
ATOM 8038 C CA . LEU A 1 1033 ? 7.215 -31.219 -28.094 1 93.94 1033 LEU A CA 1
ATOM 8039 C C . LEU A 1 1033 ? 6.914 -32.062 -26.844 1 93.94 1033 LEU A C 1
ATOM 8041 O O . LEU A 1 1033 ? 7.707 -32.062 -25.906 1 93.94 1033 LEU A O 1
ATOM 8045 N N . THR A 1 1034 ? 5.781 -32.688 -26.844 1 95.19 1034 THR A N 1
ATOM 8046 C CA . THR A 1 1034 ? 5.398 -33.594 -25.75 1 95.19 1034 THR A CA 1
ATOM 8047 C C . THR A 1 1034 ? 4.996 -34.969 -26.297 1 95.19 1034 THR A C 1
ATOM 8049 O O . THR A 1 1034 ? 4.07 -35.062 -27.094 1 95.19 1034 THR A O 1
ATOM 8052 N N . ILE A 1 1035 ? 5.695 -35.938 -25.922 1 97.38 1035 ILE A N 1
ATOM 8053 C CA . ILE A 1 1035 ? 5.344 -37.312 -26.234 1 97.38 1035 ILE A CA 1
ATOM 8054 C C . ILE A 1 1035 ? 4.488 -37.906 -25.125 1 97.38 1035 ILE A C 1
ATOM 8056 O O . ILE A 1 1035 ? 4.949 -38.062 -23.984 1 97.38 1035 ILE A O 1
ATOM 8060 N N . THR A 1 1036 ? 3.27 -38.25 -25.359 1 96.94 1036 THR A N 1
ATOM 8061 C CA . THR A 1 1036 ? 2.338 -38.75 -24.359 1 96.94 1036 THR A CA 1
ATOM 8062 C C . THR A 1 1036 ? 1.223 -39.562 -25.016 1 96.94 1036 THR A C 1
ATOM 8064 O O . THR A 1 1036 ? 0.949 -39.406 -26.203 1 96.94 1036 THR A O 1
ATOM 8067 N N . ASP A 1 1037 ? 0.634 -40.469 -24.328 1 95.38 1037 ASP A N 1
ATOM 8068 C CA . ASP A 1 1037 ? -0.53 -41.219 -24.781 1 95.38 1037 ASP A CA 1
ATOM 8069 C C . ASP A 1 1037 ? -1.826 -40.562 -24.297 1 95.38 1037 ASP A C 1
ATOM 8071 O O . ASP A 1 1037 ? -2.918 -41.062 -24.578 1 95.38 1037 ASP A O 1
ATOM 8075 N N . TYR A 1 1038 ? -1.73 -39.562 -23.516 1 96.25 1038 TYR A N 1
ATOM 8076 C CA . TYR A 1 1038 ? -2.92 -38.875 -23.031 1 96.25 1038 TYR A CA 1
ATOM 8077 C C . TYR A 1 1038 ? -3.684 -38.219 -24.172 1 96.25 1038 TYR A C 1
ATOM 8079 O O . TYR A 1 1038 ? -3.09 -37.562 -25.016 1 96.25 1038 TYR A O 1
ATOM 8087 N N . THR A 1 1039 ? -4.945 -38.375 -24.203 1 94.94 1039 THR A N 1
ATOM 8088 C CA . THR A 1 1039 ? -5.727 -37.969 -25.359 1 94.94 1039 THR A CA 1
ATOM 8089 C C . THR A 1 1039 ? -6.25 -36.562 -25.203 1 94.94 1039 THR A C 1
ATOM 8091 O O . THR A 1 1039 ? -6.754 -35.938 -26.156 1 94.94 1039 THR A O 1
ATOM 8094 N N . GLY A 1 1040 ? -6.191 -36.031 -23.969 1 93.88 1040 GLY A N 1
ATOM 8095 C CA . GLY A 1 1040 ? -6.59 -34.625 -23.781 1 93.88 1040 GLY A CA 1
ATOM 8096 C C . GLY A 1 1040 ? -5.598 -33.656 -24.359 1 93.88 1040 GLY A C 1
ATOM 8097 O O . GLY A 1 1040 ? -4.719 -34.031 -25.141 1 93.88 1040 GLY A O 1
ATOM 8098 N N . ILE A 1 1041 ? -5.785 -32.375 -24.031 1 93.75 1041 ILE A N 1
ATOM 8099 C CA . ILE A 1 1041 ? -4.984 -31.312 -24.625 1 93.75 1041 ILE A CA 1
ATOM 8100 C C . ILE A 1 1041 ? -3.545 -31.406 -24.125 1 93.75 1041 ILE A C 1
ATOM 8102 O O . ILE A 1 1041 ? -2.602 -31.328 -24.922 1 93.75 1041 ILE A O 1
ATOM 8106 N N . ASP A 1 1042 ? -3.393 -31.547 -22.812 1 93.56 1042 ASP A N 1
ATOM 8107 C CA . ASP A 1 1042 ? -2.086 -31.641 -22.156 1 93.56 1042 ASP A CA 1
ATOM 8108 C C . ASP A 1 1042 ? -2.16 -32.5 -20.906 1 93.56 1042 ASP A C 1
ATOM 8110 O O . ASP A 1 1042 ? -3.133 -32.438 -20.141 1 93.56 1042 ASP A O 1
ATOM 8114 N N . PRO A 1 1043 ? -1.144 -33.25 -20.672 1 93.19 1043 PRO A N 1
ATOM 8115 C CA . PRO A 1 1043 ? -1.219 -34.156 -19.516 1 93.19 1043 PRO A CA 1
ATOM 8116 C C . PRO A 1 1043 ? -1.018 -33.438 -18.188 1 93.19 1043 PRO A C 1
ATOM 8118 O O . PRO A 1 1043 ? -1.294 -34 -17.125 1 93.19 1043 PRO A O 1
ATOM 8121 N N . GLU A 1 1044 ? -0.5 -32.25 -18.141 1 89.75 1044 GLU A N 1
ATOM 8122 C CA . GLU A 1 1044 ? -0.403 -31.469 -16.906 1 89.75 1044 GLU A CA 1
ATOM 8123 C C . GLU A 1 1044 ? -1.711 -30.75 -16.609 1 89.75 1044 GLU A C 1
ATOM 8125 O O . GLU A 1 1044 ? -1.85 -29.562 -16.906 1 89.75 1044 GLU A O 1
ATOM 8130 N N . VAL A 1 1045 ? -2.566 -31.391 -15.922 1 89.06 1045 VAL A N 1
ATOM 8131 C CA . VAL A 1 1045 ? -3.928 -30.875 -15.781 1 89.06 1045 VAL A CA 1
ATOM 8132 C C . VAL A 1 1045 ? -4.117 -30.297 -14.383 1 89.06 1045 VAL A C 1
ATOM 8134 O O . VAL A 1 1045 ? -5.066 -29.547 -14.141 1 89.06 1045 VAL A O 1
ATOM 8137 N N . GLY A 1 1046 ? -3.17 -30.547 -13.469 1 84.12 1046 GLY A N 1
ATOM 8138 C CA . GLY A 1 1046 ? -3.385 -30.125 -12.094 1 84.12 1046 GLY A CA 1
ATOM 8139 C C . GLY A 1 1046 ? -4.637 -30.719 -11.477 1 84.12 1046 GLY A C 1
ATOM 8140 O O . GLY A 1 1046 ? -5.059 -31.828 -11.852 1 84.12 1046 GLY A O 1
ATOM 8141 N N . ASN A 1 1047 ? -5.109 -30.078 -10.359 1 86.5 1047 ASN A N 1
ATOM 8142 C CA . ASN A 1 1047 ? -6.391 -30.453 -9.758 1 86.5 1047 ASN A CA 1
ATOM 8143 C C . ASN A 1 1047 ? -6.426 -31.922 -9.359 1 86.5 1047 ASN A C 1
ATOM 8145 O O . ASN A 1 1047 ? -7.367 -32.625 -9.703 1 86.5 1047 ASN A O 1
ATOM 8149 N N . PHE A 1 1048 ? -5.395 -32.438 -8.828 1 90.25 1048 PHE A N 1
ATOM 8150 C CA . PHE A 1 1048 ? -5.277 -33.812 -8.344 1 90.25 1048 PHE A CA 1
ATOM 8151 C C . PHE A 1 1048 ? -5.535 -34.812 -9.461 1 90.25 1048 PHE A C 1
ATOM 8153 O O . PHE A 1 1048 ? -6.141 -35.844 -9.242 1 90.25 1048 PHE A O 1
ATOM 8160 N N . GLY A 1 1049 ? -5.273 -34.438 -10.68 1 91.75 1049 GLY A N 1
ATOM 8161 C CA . GLY A 1 1049 ? -5.336 -35.344 -11.82 1 91.75 1049 GLY A CA 1
ATOM 8162 C C . GLY A 1 1049 ? -6.684 -35.344 -12.516 1 91.75 1049 GLY A C 1
ATOM 8163 O O . GLY A 1 1049 ? -6.945 -36.188 -13.391 1 91.75 1049 GLY A O 1
ATOM 8164 N N . ILE A 1 1050 ? -7.551 -34.438 -12.156 1 94.06 1050 ILE A N 1
ATOM 8165 C CA . ILE A 1 1050 ? -8.852 -34.344 -12.812 1 94.06 1050 ILE A CA 1
ATOM 8166 C C . ILE A 1 1050 ? -8.789 -33.281 -13.898 1 94.06 1050 ILE A C 1
ATOM 8168 O O . ILE A 1 1050 ? -8.633 -32.094 -13.594 1 94.06 1050 ILE A O 1
ATOM 8172 N N . ASP A 1 1051 ? -8.984 -33.688 -15.109 1 94.62 1051 ASP A N 1
ATOM 8173 C CA . ASP A 1 1051 ? -9.055 -32.75 -16.219 1 94.62 1051 ASP A CA 1
ATOM 8174 C C . ASP A 1 1051 ? -10.484 -32.281 -16.453 1 94.62 1051 ASP A C 1
ATOM 8176 O O . ASP A 1 1051 ? -11.312 -33.031 -16.969 1 94.62 1051 ASP A O 1
ATOM 8180 N N . ALA A 1 1052 ? -10.758 -31.094 -16.078 1 93.25 1052 ALA A N 1
ATOM 8181 C CA . ALA A 1 1052 ? -12.102 -30.531 -16.234 1 93.25 1052 ALA A CA 1
ATOM 8182 C C . ALA A 1 1052 ? -12.109 -29.422 -17.281 1 93.25 1052 ALA A C 1
ATOM 8184 O O . ALA A 1 1052 ? -12.906 -28.484 -17.188 1 93.25 1052 ALA A O 1
ATOM 8185 N N . GLY A 1 1053 ? -11.227 -29.531 -18.281 1 93.44 1053 GLY A N 1
ATOM 8186 C CA . GLY A 1 1053 ? -11.094 -28.453 -19.25 1 93.44 1053 GLY A CA 1
ATOM 8187 C C . GLY A 1 1053 ? -10.219 -27.312 -18.781 1 93.44 1053 GLY A C 1
ATOM 8188 O O . GLY A 1 1053 ? -10.625 -26.156 -18.828 1 93.44 1053 GLY A O 1
ATOM 8189 N N . THR A 1 1054 ? -9.047 -27.703 -18.375 1 90.38 1054 THR A N 1
ATOM 8190 C CA . THR A 1 1054 ? -8.102 -26.766 -17.781 1 90.38 1054 THR A CA 1
ATOM 8191 C C . THR A 1 1054 ? -7.418 -25.922 -18.859 1 90.38 1054 THR A C 1
ATOM 8193 O O . THR A 1 1054 ? -7.156 -26.422 -19.953 1 90.38 1054 THR A O 1
ATOM 8196 N N . TYR A 1 1055 ? -7.168 -24.625 -18.547 1 93.88 1055 TYR A N 1
ATOM 8197 C CA . TYR A 1 1055 ? -6.367 -23.766 -19.406 1 93.88 1055 TYR A CA 1
ATOM 8198 C C . TYR A 1 1055 ? -5.059 -24.438 -19.797 1 93.88 1055 TYR A C 1
ATOM 8200 O O . TYR A 1 1055 ? -4.242 -24.766 -18.922 1 93.88 1055 TYR A O 1
ATOM 8208 N N . PRO A 1 1056 ? -4.832 -24.75 -20.969 1 92.5 1056 PRO A N 1
ATOM 8209 C CA . PRO A 1 1056 ? -3.686 -25.578 -21.328 1 92.5 1056 PRO A CA 1
ATOM 8210 C C . PRO A 1 1056 ? -2.361 -24.812 -21.281 1 92.5 1056 PRO A C 1
ATOM 8212 O O . PRO A 1 1056 ? -2.34 -23.594 -21.438 1 92.5 1056 PRO A O 1
ATOM 8215 N N . ILE A 1 1057 ? -1.3 -25.562 -21.141 1 91.06 1057 ILE A N 1
ATOM 8216 C CA . ILE A 1 1057 ? 0.056 -25.016 -21.203 1 91.06 1057 ILE A CA 1
ATOM 8217 C C . ILE A 1 1057 ? 0.389 -24.625 -22.641 1 91.06 1057 ILE A C 1
ATOM 8219 O O . ILE A 1 1057 ? -0.009 -25.297 -23.594 1 91.06 1057 ILE A O 1
ATOM 8223 N N . SER A 1 1058 ? 1.192 -23.609 -22.797 1 92.44 1058 SER A N 1
ATOM 8224 C CA . SER A 1 1058 ? 1.478 -23.094 -24.125 1 92.44 1058 SER A CA 1
ATOM 8225 C C . SER A 1 1058 ? 2.887 -23.469 -24.578 1 92.44 1058 SER A C 1
ATOM 8227 O O . SER A 1 1058 ? 3.775 -23.656 -23.75 1 92.44 1058 SER A O 1
ATOM 8229 N N . ARG A 1 1059 ? 3.051 -23.625 -25.797 1 93.94 1059 ARG A N 1
ATOM 8230 C CA . ARG A 1 1059 ? 4.359 -23.609 -26.453 1 93.94 1059 ARG A CA 1
ATOM 8231 C C . ARG A 1 1059 ? 4.832 -22.172 -26.672 1 93.94 1059 ARG A C 1
ATOM 8233 O O . ARG A 1 1059 ? 4.039 -21.297 -27.031 1 93.94 1059 ARG A O 1
ATOM 8240 N N . SER A 1 1060 ? 6.098 -21.984 -26.453 1 93 1060 SER A N 1
ATOM 8241 C CA . SER A 1 1060 ? 6.555 -20.594 -26.562 1 93 1060 SER A CA 1
ATOM 8242 C C . SER A 1 1060 ? 7.879 -20.516 -27.312 1 93 1060 SER A C 1
ATOM 8244 O O . SER A 1 1060 ? 8.719 -21.406 -27.219 1 93 1060 SER A O 1
ATOM 8246 N N . PHE A 1 1061 ? 8.094 -19.438 -28.094 1 95.25 1061 PHE A N 1
ATOM 8247 C CA . PHE A 1 1061 ? 9.32 -19.031 -28.766 1 95.25 1061 PHE A CA 1
ATOM 8248 C C . PHE A 1 1061 ? 9.773 -17.656 -28.266 1 95.25 1061 PHE A C 1
ATOM 8250 O O . PHE A 1 1061 ? 9.086 -16.656 -28.484 1 95.25 1061 PHE A O 1
ATOM 8257 N N . ASN A 1 1062 ? 10.875 -17.672 -27.625 1 93.62 1062 ASN A N 1
ATOM 8258 C CA . ASN A 1 1062 ? 11.352 -16.453 -26.969 1 93.62 1062 ASN A CA 1
ATOM 8259 C C . ASN A 1 1062 ? 12.625 -15.938 -27.625 1 93.62 1062 ASN A C 1
ATOM 8261 O O . ASN A 1 1062 ? 13.633 -16.641 -27.703 1 93.62 1062 ASN A O 1
ATOM 8265 N N . PHE A 1 1063 ? 12.648 -14.711 -28.094 1 94.81 1063 PHE A N 1
ATOM 8266 C CA . PHE A 1 1063 ? 13.82 -14.008 -28.609 1 94.81 1063 PHE A CA 1
ATOM 8267 C C . PHE A 1 1063 ? 14.289 -12.945 -27.609 1 94.81 1063 PHE A C 1
ATOM 8269 O O . PHE A 1 1063 ? 13.492 -12.117 -27.156 1 94.81 1063 PHE A O 1
ATOM 8276 N N . GLY A 1 1064 ? 15.602 -13.055 -27.328 1 93.19 1064 GLY A N 1
ATOM 8277 C CA . GLY A 1 1064 ? 16.031 -12.125 -26.297 1 93.19 1064 GLY A CA 1
ATOM 8278 C C . GLY A 1 1064 ? 17.422 -11.555 -26.547 1 93.19 1064 GLY A C 1
ATOM 8279 O O . GLY A 1 1064 ? 18.141 -12.031 -27.422 1 93.19 1064 GLY A O 1
ATOM 8280 N N . LEU A 1 1065 ? 17.75 -10.477 -25.844 1 91.81 1065 LEU A N 1
ATOM 8281 C CA . LEU A 1 1065 ? 19.016 -9.742 -25.859 1 91.81 1065 LEU A CA 1
ATOM 8282 C C . LEU A 1 1065 ? 19.516 -9.484 -24.453 1 91.81 1065 LEU A C 1
ATOM 8284 O O . LEU A 1 1065 ? 18.75 -9 -23.594 1 91.81 1065 LEU A O 1
ATOM 8288 N N . ASN A 1 1066 ? 20.75 -9.898 -24.219 1 89.62 1066 ASN A N 1
ATOM 8289 C CA . ASN A 1 1066 ? 21.453 -9.547 -22.984 1 89.62 1066 ASN A CA 1
ATOM 8290 C C . ASN A 1 1066 ? 22.562 -8.539 -23.234 1 89.62 1066 ASN A C 1
ATOM 8292 O O . ASN A 1 1066 ? 23.438 -8.758 -24.094 1 89.62 1066 ASN A O 1
ATOM 8296 N N . PHE A 1 1067 ? 22.516 -7.496 -22.531 1 87.69 1067 PHE A N 1
ATOM 8297 C CA . PHE A 1 1067 ? 23.5 -6.434 -22.656 1 87.69 1067 PHE A CA 1
ATOM 8298 C C . PHE A 1 1067 ? 24.109 -6.098 -21.297 1 87.69 1067 PHE A C 1
ATOM 8300 O O . PHE A 1 1067 ? 23.391 -5.684 -20.391 1 87.69 1067 PHE A O 1
ATOM 8307 N N . ASN A 1 1068 ? 25.422 -6.367 -21.172 1 85.06 1068 ASN A N 1
ATOM 8308 C CA . ASN A 1 1068 ? 26.125 -6.102 -19.922 1 85.06 1068 ASN A CA 1
ATOM 8309 C C . ASN A 1 1068 ? 27.312 -5.176 -20.141 1 85.06 1068 ASN A C 1
ATOM 8311 O O . ASN A 1 1068 ? 28.109 -5.375 -21.062 1 85.06 1068 ASN A O 1
ATOM 8315 N N . PHE A 1 1069 ? 27.516 -4.277 -19.328 1 82.88 1069 PHE A N 1
ATOM 8316 C CA . PHE A 1 1069 ? 28.703 -3.439 -19.406 1 82.88 1069 PHE A CA 1
ATOM 8317 C C . PHE A 1 1069 ? 29.062 -2.877 -18.047 1 82.88 1069 PHE A C 1
ATOM 8319 O O . PHE A 1 1069 ? 28.188 -2.758 -17.172 1 82.88 1069 PHE A O 1
ATOM 8326 N N . MET B 1 1 ? -44 14.625 -22.625 1 16.92 1 MET B N 1
ATOM 8327 C CA . MET B 1 1 ? -42.906 15.234 -23.391 1 16.92 1 MET B CA 1
ATOM 8328 C C . MET B 1 1 ? -41.781 14.242 -23.625 1 16.92 1 MET B C 1
ATOM 8330 O O . MET B 1 1 ? -41.594 13.312 -22.828 1 16.92 1 MET B O 1
ATOM 8334 N N . LYS B 1 2 ? -41.094 14.492 -24.766 1 17.7 2 LYS B N 1
ATOM 8335 C CA . LYS B 1 2 ? -40.438 13.836 -25.891 1 17.7 2 LYS B CA 1
ATOM 8336 C C . LYS B 1 2 ? -39 13.438 -25.531 1 17.7 2 LYS B C 1
ATOM 8338 O O . LYS B 1 2 ? -38.375 14.055 -24.672 1 17.7 2 LYS B O 1
ATOM 8343 N N . LYS B 1 3 ? -38.719 12.336 -26.141 1 18.83 3 LYS B N 1
ATOM 8344 C CA . LYS B 1 3 ? -37.719 11.289 -26.219 1 18.83 3 LYS B CA 1
ATOM 8345 C C . LYS B 1 3 ? -36.344 11.859 -26.625 1 18.83 3 LYS B C 1
ATOM 8347 O O . LYS B 1 3 ? -35.438 11.102 -26.953 1 18.83 3 LYS B O 1
ATOM 8352 N N . PHE B 1 4 ? -36.031 12.984 -26.172 1 19.34 4 PHE B N 1
ATOM 8353 C CA . PHE B 1 4 ? -34.938 13.508 -27 1 19.34 4 PHE B CA 1
ATOM 8354 C C . PHE B 1 4 ? -33.719 12.609 -26.922 1 19.34 4 PHE B C 1
ATOM 8356 O O . PHE B 1 4 ? -33.219 12.312 -25.844 1 19.34 4 PHE B O 1
ATOM 8363 N N . ILE B 1 5 ? -33.594 11.594 -27.766 1 20.41 5 ILE B N 1
ATOM 8364 C CA . ILE B 1 5 ? -32.625 10.539 -27.969 1 20.41 5 ILE B CA 1
ATOM 8365 C C . ILE B 1 5 ? -31.297 11.148 -28.453 1 20.41 5 ILE B C 1
ATOM 8367 O O . ILE B 1 5 ? -30.266 10.469 -28.484 1 20.41 5 ILE B O 1
ATOM 8371 N N . PHE B 1 6 ? -30.828 12.234 -27.969 1 19.47 6 PHE B N 1
ATOM 8372 C CA . PHE B 1 6 ? -29.766 12.734 -28.828 1 19.47 6 PHE B CA 1
ATOM 8373 C C . PHE B 1 6 ? -28.594 11.773 -28.859 1 19.47 6 PHE B C 1
ATOM 8375 O O . PHE B 1 6 ? -28.156 11.289 -27.812 1 19.47 6 PHE B O 1
ATOM 8382 N N . SER B 1 7 ? -28.328 10.984 -29.922 1 20.27 7 SER B N 1
ATOM 8383 C CA . SER B 1 7 ? -27.375 9.961 -30.328 1 20.27 7 SER B CA 1
ATOM 8384 C C . SER B 1 7 ? -25.984 10.555 -30.5 1 20.27 7 SER B C 1
ATOM 8386 O O . SER B 1 7 ? -25.031 9.844 -30.844 1 20.27 7 SER B O 1
ATOM 8388 N N . VAL B 1 8 ? -25.562 11.508 -29.891 1 21.48 8 VAL B N 1
ATOM 8389 C CA . VAL B 1 8 ? -24.422 12.141 -30.547 1 21.48 8 VAL B CA 1
ATOM 8390 C C . VAL B 1 8 ? -23.25 11.156 -30.594 1 21.48 8 VAL B C 1
ATOM 8392 O O . VAL B 1 8 ? -22.828 10.625 -29.578 1 21.48 8 VAL B O 1
ATOM 8395 N N . GLY B 1 9 ? -22.875 10.539 -31.766 1 19.62 9 GLY B N 1
ATOM 8396 C CA . GLY B 1 9 ? -22 9.492 -32.281 1 19.62 9 GLY B CA 1
ATOM 8397 C C . GLY B 1 9 ? -20.531 9.758 -32.031 1 19.62 9 GLY B C 1
ATOM 8398 O O . GLY B 1 9 ? -19.812 8.867 -31.594 1 19.62 9 GLY B O 1
ATOM 8399 N N . ASN B 1 10 ? -19.828 10.812 -32.531 1 19.84 10 ASN B N 1
ATOM 8400 C CA . ASN B 1 10 ? -18.688 10.539 -33.406 1 19.84 10 ASN B CA 1
ATOM 8401 C C . ASN B 1 10 ? -17.469 10.102 -32.625 1 19.84 10 ASN B C 1
ATOM 8403 O O . ASN B 1 10 ? -17.391 10.32 -31.406 1 19.84 10 ASN B O 1
ATOM 8407 N N . LYS B 1 11 ? -16.078 9.672 -33.344 1 22.06 11 LYS B N 1
ATOM 8408 C CA . LYS B 1 11 ? -14.922 8.805 -33.562 1 22.06 11 LYS B CA 1
ATOM 8409 C C . LYS B 1 11 ? -13.672 9.391 -32.906 1 22.06 11 LYS B C 1
ATOM 8411 O O . LYS B 1 11 ? -12.594 8.805 -32.969 1 22.06 11 LYS B O 1
ATOM 8416 N N . ASN B 1 12 ? -13.586 10.445 -32.156 1 19.38 12 ASN B N 1
ATOM 8417 C CA . ASN B 1 12 ? -12.25 11.023 -32.25 1 19.38 12 ASN B CA 1
ATOM 8418 C C . ASN B 1 12 ? -11.188 10.07 -31.703 1 19.38 12 ASN B C 1
ATOM 8420 O O . ASN B 1 12 ? -11.25 9.656 -30.547 1 19.38 12 ASN B O 1
ATOM 8424 N N . LYS B 1 13 ? -10.383 9.227 -32.594 1 23.81 13 LYS B N 1
ATOM 8425 C CA . LYS B 1 13 ? -9.25 8.305 -32.531 1 23.81 13 LYS B CA 1
ATOM 8426 C C . LYS B 1 13 ? -8.047 8.953 -31.844 1 23.81 13 LYS B C 1
ATOM 8428 O O . LYS B 1 13 ? -7.465 9.898 -32.375 1 23.81 13 LYS B O 1
ATOM 8433 N N . LEU B 1 14 ? -8.086 9.211 -30.688 1 20 14 LEU B N 1
ATOM 8434 C CA . LEU B 1 14 ? -6.887 9.719 -30.031 1 20 14 LEU B CA 1
ATOM 8435 C C . LEU B 1 14 ? -5.672 8.875 -30.406 1 20 14 LEU B C 1
ATOM 8437 O O . LEU B 1 14 ? -5.723 7.645 -30.328 1 20 14 LEU B O 1
ATOM 8441 N N . PHE B 1 15 ? -4.805 9.367 -31.312 1 22.3 15 PHE B N 1
ATOM 8442 C CA . PHE B 1 15 ? -3.531 8.891 -31.844 1 22.3 15 PHE B CA 1
ATOM 8443 C C . PHE B 1 15 ? -2.658 8.328 -30.719 1 22.3 15 PHE B C 1
ATOM 8445 O O . PHE B 1 15 ? -2.512 8.961 -29.672 1 22.3 15 PHE B O 1
ATOM 8452 N N . LYS B 1 16 ? -2.646 7.012 -30.594 1 23.53 16 LYS B N 1
ATOM 8453 C CA . LYS B 1 16 ? -1.737 6.156 -29.828 1 23.53 16 LYS B CA 1
ATOM 8454 C C . LYS B 1 16 ? -0.287 6.59 -30.016 1 23.53 16 LYS B C 1
ATOM 8456 O O . LYS B 1 16 ? 0.301 6.363 -31.078 1 23.53 16 LYS B O 1
ATOM 8461 N N . VAL B 1 17 ? 0.039 7.855 -29.766 1 21.5 17 VAL B N 1
ATOM 8462 C CA . VAL B 1 17 ? 1.453 8.172 -29.938 1 21.5 17 VAL B CA 1
ATOM 8463 C C . VAL B 1 17 ? 2.305 7.145 -29.203 1 21.5 17 VAL B C 1
ATOM 8465 O O . VAL B 1 17 ? 2.217 7.02 -27.969 1 21.5 17 VAL B O 1
ATOM 8468 N N . THR B 1 18 ? 2.371 5.992 -29.766 1 20.98 18 THR B N 1
ATOM 8469 C CA . THR B 1 18 ? 3.389 5.02 -29.391 1 20.98 18 THR B CA 1
ATOM 8470 C C . THR B 1 18 ? 4.762 5.68 -29.297 1 20.98 18 THR B C 1
ATOM 8472 O O . THR B 1 18 ? 5.309 6.129 -30.312 1 20.98 18 THR B O 1
ATOM 8475 N N . ALA B 1 19 ? 4.957 6.492 -28.422 1 23.41 19 ALA B N 1
ATOM 8476 C CA . ALA B 1 19 ? 6.281 7.078 -28.234 1 23.41 19 ALA B CA 1
ATOM 8477 C C . ALA B 1 19 ? 7.348 5.996 -28.094 1 23.41 19 ALA B C 1
ATOM 8479 O O . ALA B 1 19 ? 7.523 5.426 -27.016 1 23.41 19 ALA B O 1
ATOM 8480 N N . LEU B 1 20 ? 7.293 4.945 -28.891 1 20.94 20 LEU B N 1
ATOM 8481 C CA . LEU B 1 20 ? 8.469 4.09 -28.828 1 20.94 20 LEU B CA 1
ATOM 8482 C C . LEU B 1 20 ? 9.742 4.895 -29.094 1 20.94 20 LEU B C 1
ATOM 8484 O O . LEU B 1 20 ? 9.969 5.359 -30.203 1 20.94 20 LEU B O 1
ATOM 8488 N N . THR B 1 21 ? 10.023 5.801 -28.312 1 22.12 21 THR B N 1
ATOM 8489 C CA . THR B 1 21 ? 11.32 6.449 -28.5 1 22.12 21 THR B CA 1
ATOM 8490 C C . THR B 1 21 ? 12.43 5.414 -28.656 1 22.12 21 THR B C 1
ATOM 8492 O O . THR B 1 21 ? 12.719 4.668 -27.719 1 22.12 21 THR B O 1
ATOM 8495 N N . ALA B 1 22 ? 12.422 4.648 -29.719 1 23.38 22 ALA B N 1
ATOM 8496 C CA . ALA B 1 22 ? 13.633 3.975 -30.172 1 23.38 22 ALA B CA 1
ATOM 8497 C C . ALA B 1 22 ? 14.852 4.883 -30.031 1 23.38 22 ALA B C 1
ATOM 8499 O O . ALA B 1 22 ? 14.891 5.977 -30.594 1 23.38 22 ALA B O 1
ATOM 8500 N N . LEU B 1 23 ? 15.414 4.836 -28.922 1 22.03 23 LEU B N 1
ATOM 8501 C CA . LEU B 1 23 ? 16.75 5.348 -28.641 1 22.03 23 LEU B CA 1
ATOM 8502 C C . LEU B 1 23 ? 17.719 4.957 -29.766 1 22.03 23 LEU B C 1
ATOM 8504 O O . LEU B 1 23 ? 18.047 3.775 -29.922 1 22.03 23 LEU B O 1
ATOM 8508 N N . THR B 1 24 ? 17.453 5.457 -30.953 1 22.47 24 THR B N 1
ATOM 8509 C CA . THR B 1 24 ? 18.438 5.391 -32 1 22.47 24 THR B CA 1
ATOM 8510 C C . THR B 1 24 ? 19.844 5.656 -31.469 1 22.47 24 THR B C 1
ATOM 8512 O O . THR B 1 24 ? 20.047 6.629 -30.75 1 22.47 24 THR B O 1
ATOM 8515 N N . LEU B 1 25 ? 20.547 4.586 -31.438 1 22.77 25 LEU B N 1
ATOM 8516 C CA . LEU B 1 25 ? 21.984 4.453 -31.234 1 22.77 25 LEU B CA 1
ATOM 8517 C C . LEU B 1 25 ? 22.766 5.375 -32.156 1 22.77 25 LEU B C 1
ATOM 8519 O O . LEU B 1 25 ? 22.781 5.156 -33.375 1 22.77 25 LEU B O 1
ATOM 8523 N N . CYS B 1 26 ? 22.453 6.641 -32.094 1 22.44 26 CYS B N 1
ATOM 8524 C CA . CYS B 1 26 ? 23.312 7.562 -32.844 1 22.44 26 CYS B CA 1
ATOM 8525 C C . CYS B 1 26 ? 24.766 7.164 -32.688 1 22.44 26 CYS B C 1
ATOM 8527 O O . CYS B 1 26 ? 25.297 7.051 -31.594 1 22.44 26 CYS B O 1
ATOM 8529 N N . LEU B 1 27 ? 25.203 6.383 -33.719 1 21.62 27 LEU B N 1
ATOM 8530 C CA . LEU B 1 27 ? 26.594 6.074 -34 1 21.62 27 LEU B CA 1
ATOM 8531 C C . LEU B 1 27 ? 27.438 7.348 -34.062 1 21.62 27 LEU B C 1
ATOM 8533 O O . LEU B 1 27 ? 27.062 8.32 -34.719 1 21.62 27 LEU B O 1
ATOM 8537 N N . PRO B 1 28 ? 28.156 7.602 -33.031 1 23.2 28 PRO B N 1
ATOM 8538 C CA . PRO B 1 28 ? 29.031 8.773 -33.062 1 23.2 28 PRO B CA 1
ATOM 8539 C C . PRO B 1 28 ? 29.875 8.875 -34.312 1 23.2 28 PRO B C 1
ATOM 8541 O O . PRO B 1 28 ? 30.375 7.867 -34.812 1 23.2 28 PRO B O 1
ATOM 8544 N N . ALA B 1 29 ? 29.359 9.625 -35.281 1 21.25 29 ALA B N 1
ATOM 8545 C CA . ALA B 1 29 ? 30.219 10.07 -36.375 1 21.25 29 ALA B CA 1
ATOM 8546 C C . ALA B 1 29 ? 31.609 10.445 -35.875 1 21.25 29 ALA B C 1
ATOM 8548 O O . ALA B 1 29 ? 31.766 10.875 -34.719 1 21.25 29 ALA B O 1
ATOM 8549 N N . MET B 1 30 ? 32.594 9.984 -36.625 1 20.73 30 MET B N 1
ATOM 8550 C CA . MET B 1 30 ? 34.062 10.117 -36.594 1 20.73 30 MET B CA 1
ATOM 8551 C C . MET B 1 30 ? 34.469 11.578 -36.562 1 20.73 30 MET B C 1
ATOM 8553 O O . MET B 1 30 ? 34.094 12.359 -37.438 1 20.73 30 MET B O 1
ATOM 8557 N N . ALA B 1 31 ? 34.469 12.25 -35.375 1 21.86 31 ALA B N 1
ATOM 8558 C CA . ALA B 1 31 ? 35.156 13.523 -35.188 1 21.86 31 ALA B CA 1
ATOM 8559 C C . ALA B 1 31 ? 36.531 13.5 -35.844 1 21.86 31 ALA B C 1
ATOM 8561 O O . ALA B 1 31 ? 37.375 12.68 -35.469 1 21.86 31 ALA B O 1
ATOM 8562 N N . SER B 1 32 ? 36.531 13.711 -37.156 1 19.27 32 SER B N 1
ATOM 8563 C CA . SER B 1 32 ? 37.781 13.969 -37.844 1 19.27 32 SER B CA 1
ATOM 8564 C C . SER B 1 32 ? 38.594 15.031 -37.125 1 19.27 32 SER B C 1
ATOM 8566 O O . SER B 1 32 ? 38.094 16.094 -36.781 1 19.27 32 SER B O 1
ATOM 8568 N N . ALA B 1 33 ? 39.625 14.594 -36.406 1 21.55 33 ALA B N 1
ATOM 8569 C CA . ALA B 1 33 ? 40.719 15.273 -35.75 1 21.55 33 ALA B CA 1
ATOM 8570 C C . ALA B 1 33 ? 41.406 16.266 -36.656 1 21.55 33 ALA B C 1
ATOM 8572 O O . ALA B 1 33 ? 42 15.883 -37.688 1 21.55 33 ALA B O 1
ATOM 8573 N N . TYR B 1 34 ? 40.688 17.328 -37 1 19.28 34 TYR B N 1
ATOM 8574 C CA . TYR B 1 34 ? 41.469 18.344 -37.719 1 19.28 34 TYR B CA 1
ATOM 8575 C C . TYR B 1 34 ? 42.75 18.641 -36.969 1 19.28 34 TYR B C 1
ATOM 8577 O O . TYR B 1 34 ? 42.75 18.719 -35.75 1 19.28 34 TYR B O 1
ATOM 8585 N N . ASN B 1 35 ? 43.875 18.312 -37.625 1 19.53 35 ASN B N 1
ATOM 8586 C CA . ASN B 1 35 ? 45.312 18.484 -37.344 1 19.53 35 ASN B CA 1
ATOM 8587 C C . ASN B 1 35 ? 45.656 19.938 -37.094 1 19.53 35 ASN B C 1
ATOM 8589 O O . ASN B 1 35 ? 45.688 20.75 -38.031 1 19.53 35 ASN B O 1
ATOM 8593 N N . ALA B 1 36 ? 44.906 20.609 -36.125 1 21.3 36 ALA B N 1
ATOM 8594 C CA . ALA B 1 36 ? 45.406 21.969 -35.938 1 21.3 36 ALA B CA 1
ATOM 8595 C C . ALA B 1 36 ? 46.906 21.953 -35.688 1 21.3 36 ALA B C 1
ATOM 8597 O O . ALA B 1 36 ? 47.438 21.062 -35 1 21.3 36 ALA B O 1
ATOM 8598 N N . ASN B 1 37 ? 47.656 22.484 -36.625 1 20.84 37 ASN B N 1
ATOM 8599 C CA . ASN B 1 37 ? 49.062 22.781 -36.688 1 20.84 37 ASN B CA 1
ATOM 8600 C C . ASN B 1 37 ? 49.562 23.438 -35.406 1 20.84 37 ASN B C 1
ATOM 8602 O O . ASN B 1 37 ? 49.031 24.469 -34.969 1 20.84 37 ASN B O 1
ATOM 8606 N N . ALA B 1 38 ? 50 22.547 -34.5 1 22.97 38 ALA B N 1
ATOM 8607 C CA . ALA B 1 38 ? 50.719 22.828 -33.25 1 22.97 38 ALA B CA 1
ATOM 8608 C C . ALA B 1 38 ? 51.844 23.828 -33.469 1 22.97 38 ALA B C 1
ATOM 8610 O O . ALA B 1 38 ? 52.844 23.5 -34.094 1 22.97 38 ALA B O 1
ATOM 8611 N N . ASN B 1 39 ? 51.562 25.016 -33.969 1 22.17 39 ASN B N 1
ATOM 8612 C CA . ASN B 1 39 ? 52.781 25.812 -33.844 1 22.17 39 ASN B CA 1
ATOM 8613 C C . ASN B 1 39 ? 53.344 25.766 -32.406 1 22.17 39 ASN B C 1
ATOM 8615 O O . ASN B 1 39 ? 52.625 26.062 -31.453 1 22.17 39 ASN B O 1
ATOM 8619 N N . LYS B 1 40 ? 54.25 24.844 -32.219 1 26.44 40 LYS B N 1
ATOM 8620 C CA . LYS B 1 40 ? 55.125 24.594 -31.062 1 26.44 40 LYS B CA 1
ATOM 8621 C C . LYS B 1 40 ? 55.719 25.891 -30.531 1 26.44 40 LYS B C 1
ATOM 8623 O O . LYS B 1 40 ? 56.625 26.469 -31.109 1 26.44 40 LYS B O 1
ATOM 8628 N N . VAL B 1 41 ? 54.938 26.844 -30.109 1 24.33 41 VAL B N 1
ATOM 8629 C CA . VAL B 1 41 ? 55.688 27.891 -29.422 1 24.33 41 VAL B CA 1
ATOM 8630 C C . VAL B 1 41 ? 56.438 27.297 -28.234 1 24.33 41 VAL B C 1
ATOM 8632 O O . VAL B 1 41 ? 55.875 26.516 -27.469 1 24.33 41 VAL B O 1
ATOM 8635 N N . GLU B 1 42 ? 57.75 27.281 -28.344 1 25.98 42 GLU B N 1
ATOM 8636 C CA . GLU B 1 42 ? 58.812 26.922 -27.406 1 25.98 42 GLU B CA 1
ATOM 8637 C C . GLU B 1 42 ? 58.562 27.562 -26.031 1 25.98 42 GLU B C 1
ATOM 8639 O O . GLU B 1 42 ? 58.812 28.766 -25.859 1 25.98 42 GLU B O 1
ATOM 8644 N N . MET B 1 43 ? 57.375 27.391 -25.469 1 29.11 43 MET B N 1
ATOM 8645 C CA . MET B 1 43 ? 57.375 27.922 -24.109 1 29.11 43 MET B CA 1
ATOM 8646 C C . MET B 1 43 ? 58.469 27.297 -23.266 1 29.11 43 MET B C 1
ATOM 8648 O O . MET B 1 43 ? 58.688 26.078 -23.344 1 29.11 43 MET B O 1
ATOM 8652 N N . SER B 1 44 ? 59.469 28 -22.922 1 32.34 44 SER B N 1
ATOM 8653 C CA . SER B 1 44 ? 60.531 27.703 -21.969 1 32.34 44 SER B CA 1
ATOM 8654 C C . SER B 1 44 ? 60 26.891 -20.797 1 32.34 44 SER B C 1
ATOM 8656 O O . SER B 1 44 ? 59 27.266 -20.172 1 32.34 44 SER B O 1
ATOM 8658 N N . GLN B 1 45 ? 60.094 25.625 -20.953 1 35.69 45 GLN B N 1
ATOM 8659 C CA . GLN B 1 45 ? 59.719 24.531 -20.078 1 35.69 45 GLN B CA 1
ATOM 8660 C C . GLN B 1 45 ? 60.219 24.734 -18.656 1 35.69 45 GLN B C 1
ATOM 8662 O O . GLN B 1 45 ? 61.375 24.484 -18.359 1 35.69 45 GLN B O 1
ATOM 8667 N N . GLN B 1 46 ? 60 25.781 -18.062 1 38.75 46 GLN B N 1
ATOM 8668 C CA . GLN B 1 46 ? 60.312 25.688 -16.641 1 38.75 46 GLN B CA 1
ATOM 8669 C C . GLN B 1 46 ? 59.656 24.438 -16.016 1 38.75 46 GLN B C 1
ATOM 8671 O O . GLN B 1 46 ? 58.5 24.141 -16.266 1 38.75 46 GLN B O 1
ATOM 8676 N N . LYS B 1 47 ? 60.469 23.469 -15.578 1 47.44 47 LYS B N 1
ATOM 8677 C CA . LYS B 1 47 ? 60.219 22.156 -14.977 1 47.44 47 LYS B CA 1
ATOM 8678 C C . LYS B 1 47 ? 59.125 22.234 -13.922 1 47.44 47 LYS B C 1
ATOM 8680 O O . LYS B 1 47 ? 59.25 22.984 -12.953 1 47.44 47 LYS B O 1
ATOM 8685 N N . ALA B 1 48 ? 58 21.75 -14.133 1 58.94 48 ALA B N 1
ATOM 8686 C CA . ALA B 1 48 ? 56.875 21.625 -13.188 1 58.94 48 ALA B CA 1
ATOM 8687 C C . ALA B 1 48 ? 57.25 20.719 -12.023 1 58.94 48 ALA B C 1
ATOM 8689 O O . ALA B 1 48 ? 57.812 19.625 -12.227 1 58.94 48 ALA B O 1
ATOM 8690 N N . ASP B 1 49 ? 57.438 21.312 -10.914 1 70.31 49 ASP B N 1
ATOM 8691 C CA . ASP B 1 49 ? 57.688 20.531 -9.703 1 70.31 49 ASP B CA 1
ATOM 8692 C C . ASP B 1 49 ? 56.438 19.812 -9.227 1 70.31 49 ASP B C 1
ATOM 8694 O O . ASP B 1 49 ? 55.312 20.297 -9.43 1 70.31 49 ASP B O 1
ATOM 8698 N N . HIS B 1 50 ? 56.656 18.625 -8.82 1 75.56 50 HIS B N 1
ATOM 8699 C CA . HIS B 1 50 ? 55.625 17.828 -8.18 1 75.56 50 HIS B CA 1
ATOM 8700 C C . HIS B 1 50 ? 55.281 18.406 -6.809 1 75.56 50 HIS B C 1
ATOM 8702 O O . HIS B 1 50 ? 56.094 18.375 -5.891 1 75.56 50 HIS B O 1
ATOM 8708 N N . ILE B 1 51 ? 54.25 19.031 -6.742 1 79.56 51 ILE B N 1
ATOM 8709 C CA . ILE B 1 51 ? 53.781 19.609 -5.492 1 79.56 51 ILE B CA 1
ATOM 8710 C C . ILE B 1 51 ? 52.75 18.672 -4.836 1 79.56 51 ILE B C 1
ATOM 8712 O O . ILE B 1 51 ? 51.844 18.172 -5.504 1 79.56 51 ILE B O 1
ATOM 8716 N N . THR B 1 52 ? 53.031 18.328 -3.584 1 82.81 52 THR B N 1
ATOM 8717 C CA . THR B 1 52 ? 52.125 17.562 -2.766 1 82.81 52 THR B CA 1
ATOM 8718 C C . THR B 1 52 ? 51.562 18.422 -1.635 1 82.81 52 THR B C 1
ATOM 8720 O O . THR B 1 52 ? 52.219 19.359 -1.18 1 82.81 52 THR B O 1
ATOM 8723 N N . GLY B 1 53 ? 50.281 18.219 -1.31 1 82.12 53 GLY B N 1
ATOM 8724 C CA . GLY B 1 53 ? 49.719 18.969 -0.205 1 82.12 53 GLY B CA 1
ATOM 8725 C C . GLY B 1 53 ? 48.5 18.297 0.396 1 82.12 53 GLY B C 1
ATOM 8726 O O . GLY B 1 53 ? 48.062 17.25 -0.089 1 82.12 53 GLY B O 1
ATOM 8727 N N . THR B 1 54 ? 48.125 18.844 1.582 1 84.81 54 THR B N 1
ATOM 8728 C CA . THR B 1 54 ? 46.906 18.422 2.291 1 84.81 54 THR B CA 1
ATOM 8729 C C . THR B 1 54 ? 45.969 19.609 2.498 1 84.81 54 THR B C 1
ATOM 8731 O O . THR B 1 54 ? 46.406 20.703 2.848 1 84.81 54 THR B O 1
ATOM 8734 N N . VAL B 1 55 ? 44.812 19.406 2.146 1 83.81 55 VAL B N 1
ATOM 8735 C CA . VAL B 1 55 ? 43.781 20.406 2.418 1 83.81 55 VAL B CA 1
ATOM 8736 C C . VAL B 1 55 ? 42.938 19.953 3.609 1 83.81 55 VAL B C 1
ATOM 8738 O O . VAL B 1 55 ? 42.375 18.859 3.59 1 83.81 55 VAL B O 1
ATOM 8741 N N . THR B 1 56 ? 42.906 20.766 4.59 1 80.5 56 THR B N 1
ATOM 8742 C CA . THR B 1 56 ? 42.156 20.469 5.805 1 80.5 56 THR B CA 1
ATOM 8743 C C . THR B 1 56 ? 41.25 21.625 6.164 1 80.5 56 THR B C 1
ATOM 8745 O O . THR B 1 56 ? 41.406 22.734 5.645 1 80.5 56 THR B O 1
ATOM 8748 N N . ASP B 1 57 ? 40.25 21.328 6.988 1 73.25 57 ASP B N 1
ATOM 8749 C CA . ASP B 1 57 ? 39.438 22.406 7.543 1 73.25 57 ASP B CA 1
ATOM 8750 C C . ASP B 1 57 ? 40.094 22.969 8.805 1 73.25 57 ASP B C 1
ATOM 8752 O O . ASP B 1 57 ? 41.188 22.578 9.18 1 73.25 57 ASP B O 1
ATOM 8756 N N . THR B 1 58 ? 39.406 23.953 9.391 1 68.38 58 THR B N 1
ATOM 8757 C CA . THR B 1 58 ? 39.969 24.641 10.547 1 68.38 58 THR B CA 1
ATOM 8758 C C . THR B 1 58 ? 40.125 23.672 11.719 1 68.38 58 THR B C 1
ATOM 8760 O O . THR B 1 58 ? 40.906 23.938 12.648 1 68.38 58 THR B O 1
ATOM 8763 N N . ASN B 1 59 ? 39.469 22.594 11.625 1 60.53 59 ASN B N 1
ATOM 8764 C CA . ASN B 1 59 ? 39.594 21.609 12.688 1 60.53 59 ASN B CA 1
ATOM 8765 C C . ASN B 1 59 ? 40.625 20.531 12.359 1 60.53 59 ASN B C 1
ATOM 8767 O O . ASN B 1 59 ? 40.75 19.547 13.086 1 60.53 59 ASN B O 1
ATOM 8771 N N . GLY B 1 60 ? 41.219 20.609 11.258 1 67.81 60 GLY B N 1
ATOM 8772 C CA . GLY B 1 60 ? 42.25 19.688 10.859 1 67.81 60 GLY B CA 1
ATOM 8773 C C . GLY B 1 60 ? 41.719 18.469 10.125 1 67.81 60 GLY B C 1
ATOM 8774 O O . GLY B 1 60 ? 42.469 17.5 9.898 1 67.81 60 GLY B O 1
ATOM 8775 N N . GLU B 1 61 ? 40.562 18.516 9.914 1 70.88 61 GLU B N 1
ATOM 8776 C CA . GLU B 1 61 ? 39.969 17.406 9.188 1 70.88 61 GLU B CA 1
ATOM 8777 C C . GLU B 1 61 ? 40.219 17.516 7.691 1 70.88 61 GLU B C 1
ATOM 8779 O O . GLU B 1 61 ? 40.062 18.594 7.105 1 70.88 61 GLU B O 1
ATOM 8784 N N . PRO B 1 62 ? 40.594 16.391 7.105 1 75.94 62 PRO B N 1
ATOM 8785 C CA . PRO B 1 62 ? 40.844 16.453 5.668 1 75.94 62 PRO B CA 1
ATOM 8786 C C . PRO B 1 62 ? 39.594 16.781 4.852 1 75.94 62 PRO B C 1
ATOM 8788 O O . PRO B 1 62 ? 38.5 16.312 5.16 1 75.94 62 PRO B O 1
ATOM 8791 N N . ILE B 1 63 ? 39.719 17.75 4.027 1 73.75 63 ILE B N 1
ATOM 8792 C CA . ILE B 1 63 ? 38.656 18.094 3.105 1 73.75 63 ILE B CA 1
ATOM 8793 C C . ILE B 1 63 ? 38.75 17.25 1.841 1 73.75 63 ILE B C 1
ATOM 8795 O O . ILE B 1 63 ? 39.719 17.391 1.069 1 73.75 63 ILE B O 1
ATOM 8799 N N . ILE B 1 64 ? 37.781 16.453 1.752 1 69.19 64 ILE B N 1
ATOM 8800 C CA . ILE B 1 64 ? 37.75 15.547 0.606 1 69.19 64 ILE B CA 1
ATOM 8801 C C . ILE B 1 64 ? 37.156 16.266 -0.6 1 69.19 64 ILE B C 1
ATOM 8803 O O . ILE B 1 64 ? 36.125 16.953 -0.481 1 69.19 64 ILE B O 1
ATOM 8807 N N . GLY B 1 65 ? 37.719 16.141 -1.826 1 67.94 65 GLY B N 1
ATOM 8808 C CA . GLY B 1 65 ? 37.188 16.656 -3.078 1 67.94 65 GLY B CA 1
ATOM 8809 C C . GLY B 1 65 ? 37.375 18.141 -3.256 1 67.94 65 GLY B C 1
ATOM 8810 O O . GLY B 1 65 ? 36.688 18.781 -4.043 1 67.94 65 GLY B O 1
ATOM 8811 N N . ALA B 1 66 ? 38.25 18.719 -2.486 1 75.5 66 ALA B N 1
ATOM 8812 C CA . ALA B 1 66 ? 38.594 20.109 -2.732 1 75.5 66 ALA B CA 1
ATOM 8813 C C . ALA B 1 66 ? 39.281 20.266 -4.09 1 75.5 66 ALA B C 1
ATOM 8815 O O . ALA B 1 66 ? 40.188 19.5 -4.434 1 75.5 66 ALA B O 1
ATOM 8816 N N . THR B 1 67 ? 38.812 21.125 -4.77 1 78.62 67 THR B N 1
ATOM 8817 C CA . THR B 1 67 ? 39.406 21.406 -6.066 1 78.62 67 THR B CA 1
ATOM 8818 C C . THR B 1 67 ? 40.625 22.344 -5.914 1 78.62 67 THR B C 1
ATOM 8820 O O . THR B 1 67 ? 40.5 23.422 -5.32 1 78.62 67 THR B O 1
ATOM 8823 N N . ILE B 1 68 ? 41.781 21.875 -6.414 1 80.5 68 ILE B N 1
ATOM 8824 C CA . ILE B 1 68 ? 43 22.672 -6.469 1 80.5 68 ILE B CA 1
ATOM 8825 C C . ILE B 1 68 ? 43.344 23 -7.926 1 80.5 68 ILE B C 1
ATOM 8827 O O . ILE B 1 68 ? 43.625 22.109 -8.719 1 80.5 68 ILE B O 1
ATOM 8831 N N . LYS B 1 69 ? 43.219 24.219 -8.258 1 79.62 69 LYS B N 1
ATOM 8832 C CA . LYS B 1 69 ? 43.469 24.656 -9.625 1 79.62 69 LYS B CA 1
ATOM 8833 C C . LYS B 1 69 ? 44.562 25.719 -9.656 1 79.62 69 LYS B C 1
ATOM 8835 O O . LYS B 1 69 ? 44.656 26.562 -8.758 1 79.62 69 LYS B O 1
ATOM 8840 N N . ILE B 1 70 ? 45.5 25.625 -10.672 1 76.81 70 ILE B N 1
ATOM 8841 C CA . ILE B 1 70 ? 46.469 26.688 -10.93 1 76.81 70 ILE B CA 1
ATOM 8842 C C . ILE B 1 70 ? 45.781 27.891 -11.555 1 76.81 70 ILE B C 1
ATOM 8844 O O . ILE B 1 70 ? 45.094 27.75 -12.586 1 76.81 70 ILE B O 1
ATOM 8848 N N . VAL B 1 71 ? 45.844 29.016 -10.852 1 74 71 VAL B N 1
ATOM 8849 C CA . VAL B 1 71 ? 45.188 30.219 -11.367 1 74 71 VAL B CA 1
ATOM 8850 C C . VAL B 1 71 ? 45.75 30.562 -12.75 1 74 71 VAL B C 1
ATOM 8852 O O . VAL B 1 71 ? 46.969 30.656 -12.922 1 74 71 VAL B O 1
ATOM 8855 N N . GLY B 1 72 ? 44.906 30.688 -13.828 1 63.34 72 GLY B N 1
ATOM 8856 C CA . GLY B 1 72 ? 45.312 31.016 -15.18 1 63.34 72 GLY B CA 1
ATOM 8857 C C . GLY B 1 72 ? 45.562 29.797 -16.047 1 63.34 72 GLY B C 1
ATOM 8858 O O . GLY B 1 72 ? 45.969 29.922 -17.203 1 63.34 72 GLY B O 1
ATOM 8859 N N . SER B 1 73 ? 45.5 28.594 -15.438 1 64.69 73 SER B N 1
ATOM 8860 C CA . SER B 1 73 ? 45.688 27.344 -16.188 1 64.69 73 SER B CA 1
ATOM 8861 C C . SER B 1 73 ? 44.531 26.391 -15.977 1 64.69 73 SER B C 1
ATOM 8863 O O . SER B 1 73 ? 43.781 26.516 -15.008 1 64.69 73 SER B O 1
ATOM 8865 N N . SER B 1 74 ? 44.312 25.594 -16.953 1 65.19 74 SER B N 1
ATOM 8866 C CA . SER B 1 74 ? 43.281 24.562 -16.859 1 65.19 74 SER B CA 1
ATOM 8867 C C . SER B 1 74 ? 43.75 23.359 -16.062 1 65.19 74 SER B C 1
ATOM 8869 O O . SER B 1 74 ? 43 22.453 -15.773 1 65.19 74 SER B O 1
ATOM 8871 N N . ASN B 1 75 ? 44.875 23.375 -15.57 1 68.31 75 ASN B N 1
ATOM 8872 C CA . ASN B 1 75 ? 45.469 22.266 -14.82 1 68.31 75 ASN B CA 1
ATOM 8873 C C . ASN B 1 75 ? 45 22.281 -13.359 1 68.31 75 ASN B C 1
ATOM 8875 O O . ASN B 1 75 ? 45.062 23.328 -12.695 1 68.31 75 ASN B O 1
ATOM 8879 N N . GLY B 1 76 ? 44.344 21.375 -12.93 1 74.88 76 GLY B N 1
ATOM 8880 C CA . GLY B 1 76 ? 43.875 21.25 -11.555 1 74.88 76 GLY B CA 1
ATOM 8881 C C . GLY B 1 76 ? 43.781 19.812 -11.102 1 74.88 76 GLY B C 1
ATOM 8882 O O . GLY B 1 76 ? 44 18.891 -11.883 1 74.88 76 GLY B O 1
ATOM 8883 N N . THR B 1 77 ? 43.75 19.688 -9.75 1 77.94 77 THR B N 1
ATOM 8884 C CA . THR B 1 77 ? 43.531 18.391 -9.125 1 77.94 77 THR B CA 1
ATOM 8885 C C . THR B 1 77 ? 42.469 18.484 -8.016 1 77.94 77 THR B C 1
ATOM 8887 O O . THR B 1 77 ? 42 19.578 -7.695 1 77.94 77 THR B O 1
ATOM 8890 N N . VAL B 1 78 ? 42.062 17.406 -7.547 1 78.25 78 VAL B N 1
ATOM 8891 C CA . VAL B 1 78 ? 41.125 17.344 -6.418 1 78.25 78 VAL B CA 1
ATOM 8892 C C . VAL B 1 78 ? 41.75 16.516 -5.289 1 78.25 78 VAL B C 1
ATOM 8894 O O . VAL B 1 78 ? 42.562 15.625 -5.543 1 78.25 78 VAL B O 1
ATOM 8897 N N . THR B 1 79 ? 41.406 16.906 -4.039 1 78.94 79 THR B N 1
ATOM 8898 C CA . THR B 1 79 ? 41.938 16.188 -2.891 1 78.94 79 THR B CA 1
ATOM 8899 C C . THR B 1 79 ? 41.312 14.797 -2.771 1 78.94 79 THR B C 1
ATOM 8901 O O . THR B 1 79 ? 40.188 14.594 -3.188 1 78.94 79 THR B O 1
ATOM 8904 N N . ASP B 1 80 ? 42.125 13.883 -2.207 1 69.31 80 ASP B N 1
ATOM 8905 C CA . ASP B 1 80 ? 41.625 12.523 -1.952 1 69.31 80 ASP B CA 1
ATOM 8906 C C . ASP B 1 80 ? 40.938 12.43 -0.601 1 69.31 80 ASP B C 1
ATOM 8908 O O . ASP B 1 80 ? 40.656 13.453 0.025 1 69.31 80 ASP B O 1
ATOM 8912 N N . VAL B 1 81 ? 40.625 11.242 -0.12 1 67.06 81 VAL B N 1
ATOM 8913 C CA . VAL B 1 81 ? 39.844 10.992 1.082 1 67.06 81 VAL B CA 1
ATOM 8914 C C . VAL B 1 81 ? 40.594 11.492 2.311 1 67.06 81 VAL B C 1
ATOM 8916 O O . VAL B 1 81 ? 40 11.727 3.363 1 67.06 81 VAL B O 1
ATOM 8919 N N . ASN B 1 82 ? 41.812 11.57 2.217 1 70 82 ASN B N 1
ATOM 8920 C CA . ASN B 1 82 ? 42.625 12.078 3.318 1 70 82 ASN B CA 1
ATOM 8921 C C . ASN B 1 82 ? 42.938 13.562 3.15 1 70 82 ASN B C 1
ATOM 8923 O O . ASN B 1 82 ? 43.812 14.102 3.846 1 70 82 ASN B O 1
ATOM 8927 N N . GLY B 1 83 ? 42.375 14.18 2.189 1 74.81 83 GLY B N 1
ATOM 8928 C CA . GLY B 1 83 ? 42.594 15.586 1.911 1 74.81 83 GLY B CA 1
ATOM 8929 C C . GLY B 1 83 ? 43.875 15.852 1.165 1 74.81 83 GLY B C 1
ATOM 8930 O O . GLY B 1 83 ? 44.312 17 1.044 1 74.81 83 GLY B O 1
ATOM 8931 N N . LYS B 1 84 ? 44.562 14.844 0.747 1 79 84 LYS B N 1
ATOM 8932 C CA . LYS B 1 84 ? 45.844 15.008 0.098 1 79 84 LYS B CA 1
ATOM 8933 C C . LYS B 1 84 ? 45.688 15.25 -1.4 1 79 84 LYS B C 1
ATOM 8935 O O . LYS B 1 84 ? 44.75 14.75 -2.016 1 79 84 LYS B O 1
ATOM 8940 N N . PHE B 1 85 ? 46.531 16.094 -1.983 1 79.19 85 PHE B N 1
ATOM 8941 C CA . PHE B 1 85 ? 46.562 16.328 -3.424 1 79.19 85 PHE B CA 1
ATOM 8942 C C . PHE B 1 85 ? 47.969 16.328 -3.961 1 79.19 85 PHE B C 1
ATOM 8944 O O . PHE B 1 85 ? 48.938 16.547 -3.209 1 79.19 85 PHE B O 1
ATOM 8951 N N . THR B 1 86 ? 48.156 15.859 -5.227 1 81.25 86 THR B N 1
ATOM 8952 C CA . THR B 1 86 ? 49.375 16.016 -6.008 1 81.25 86 THR B CA 1
ATOM 8953 C C . THR B 1 86 ? 49.094 16.797 -7.285 1 81.25 86 THR B C 1
ATOM 8955 O O . THR B 1 86 ? 48.125 16.547 -7.992 1 81.25 86 THR B O 1
ATOM 8958 N N . LEU B 1 87 ? 49.844 17.828 -7.547 1 78.69 87 LEU B N 1
ATOM 8959 C CA . LEU B 1 87 ? 49.688 18.703 -8.711 1 78.69 87 LEU B CA 1
ATOM 8960 C C . LEU B 1 87 ? 51.062 19.109 -9.266 1 78.69 87 LEU B C 1
ATOM 8962 O O . LEU B 1 87 ? 51.969 19.438 -8.5 1 78.69 87 LEU B O 1
ATOM 8966 N N . ASN B 1 88 ? 51.188 18.953 -10.484 1 78 88 ASN B N 1
ATOM 8967 C CA . ASN B 1 88 ? 52.375 19.516 -11.133 1 78 88 ASN B CA 1
ATOM 8968 C C . ASN B 1 88 ? 52.219 21.016 -11.383 1 78 88 ASN B C 1
ATOM 8970 O O . ASN B 1 88 ? 51.344 21.438 -12.148 1 78 88 ASN B O 1
ATOM 8974 N N . ALA B 1 89 ? 52.969 21.812 -10.688 1 77.25 89 ALA B N 1
ATOM 8975 C CA . ALA B 1 89 ? 52.906 23.266 -10.82 1 77.25 89 ALA B CA 1
ATOM 8976 C C . ALA B 1 89 ? 54.281 23.891 -10.688 1 77.25 89 ALA B C 1
ATOM 8978 O O . ALA B 1 89 ? 55.188 23.328 -10.062 1 77.25 89 ALA B O 1
ATOM 8979 N N . ILE B 1 90 ? 54.531 24.984 -11.375 1 77.25 90 ILE B N 1
ATOM 8980 C CA . ILE B 1 90 ? 55.75 25.766 -11.281 1 77.25 90 ILE B CA 1
ATOM 8981 C C . ILE B 1 90 ? 55.781 26.531 -9.961 1 77.25 90 ILE B C 1
ATOM 8983 O O . ILE B 1 90 ? 54.75 26.969 -9.461 1 77.25 90 ILE B O 1
ATOM 8987 N N . GLN B 1 91 ? 56.938 26.641 -9.398 1 77 91 GLN B N 1
ATOM 8988 C CA . GLN B 1 91 ? 57.094 27.391 -8.156 1 77 91 GLN B CA 1
ATOM 8989 C C . GLN B 1 91 ? 56.594 28.812 -8.305 1 77 91 GLN B C 1
ATOM 8991 O O . GLN B 1 91 ? 56.812 29.453 -9.344 1 77 91 GLN B O 1
ATOM 8996 N N . ASN B 1 92 ? 55.875 29.391 -7.301 1 76.31 92 ASN B N 1
ATOM 8997 C CA . ASN B 1 92 ? 55.344 30.734 -7.176 1 76.31 92 ASN B CA 1
ATOM 8998 C C . ASN B 1 92 ? 54.031 30.906 -7.965 1 76.31 92 ASN B C 1
ATOM 9000 O O . ASN B 1 92 ? 53.562 32.031 -8.164 1 76.31 92 ASN B O 1
ATOM 9004 N N . THR B 1 93 ? 53.562 29.812 -8.328 1 79.25 93 THR B N 1
ATOM 9005 C CA . THR B 1 93 ? 52.25 29.891 -8.938 1 79.25 93 THR B CA 1
ATOM 9006 C C . THR B 1 93 ? 51.156 29.922 -7.863 1 79.25 93 THR B C 1
ATOM 9008 O O . THR B 1 93 ? 51.344 29.422 -6.754 1 79.25 93 THR B O 1
ATOM 9011 N N . ILE B 1 94 ? 50.094 30.531 -8.188 1 80.75 94 ILE B N 1
ATOM 9012 C CA . ILE B 1 94 ? 48.969 30.641 -7.254 1 80.75 94 ILE B CA 1
ATOM 9013 C C . ILE B 1 94 ? 47.969 29.547 -7.539 1 80.75 94 ILE B C 1
ATOM 9015 O O . ILE B 1 94 ? 47.5 29.375 -8.68 1 80.75 94 ILE B O 1
ATOM 9019 N N . LEU B 1 95 ? 47.656 28.859 -6.453 1 82.38 95 LEU B N 1
ATOM 9020 C CA . LEU B 1 95 ? 46.625 27.828 -6.508 1 82.38 95 LEU B CA 1
ATOM 9021 C C . LEU B 1 95 ? 45.312 28.375 -5.973 1 82.38 95 LEU B C 1
ATOM 9023 O O . LEU B 1 95 ? 45.281 29.078 -4.965 1 82.38 95 LEU B O 1
ATOM 9027 N N . HIS B 1 96 ? 44.344 28.109 -6.688 1 79.25 96 HIS B N 1
ATOM 9028 C CA . HIS B 1 96 ? 43 28.344 -6.207 1 79.25 96 HIS B CA 1
ATOM 9029 C C . HIS B 1 96 ? 42.375 27.062 -5.652 1 79.25 96 HIS B C 1
ATOM 9031 O O . HIS B 1 96 ? 42.156 26.094 -6.395 1 79.25 96 HIS B O 1
ATOM 9037 N N . VAL B 1 97 ? 42.156 27.047 -4.34 1 79.75 97 VAL B N 1
ATOM 9038 C CA . VAL B 1 97 ? 41.625 25.875 -3.648 1 79.75 97 VAL B CA 1
ATOM 9039 C C . VAL B 1 97 ? 40.188 26.141 -3.23 1 79.75 97 VAL B C 1
ATOM 9041 O O . VAL B 1 97 ? 39.906 27.125 -2.527 1 79.75 97 VAL B O 1
ATOM 9044 N N . SER B 1 98 ? 39.344 25.328 -3.746 1 74.75 98 SER B N 1
ATOM 9045 C CA . SER B 1 98 ? 37.938 25.516 -3.43 1 74.75 98 SER B CA 1
ATOM 9046 C C . SER B 1 98 ? 37.25 24.203 -3.105 1 74.75 98 SER B C 1
ATOM 9048 O O . SER B 1 98 ? 37.656 23.141 -3.584 1 74.75 98 SER B O 1
ATOM 9050 N N . SER B 1 99 ? 36.375 24.281 -2.102 1 70.19 99 SER B N 1
ATOM 9051 C CA . SER B 1 99 ? 35.531 23.172 -1.741 1 70.19 99 SER B CA 1
ATOM 9052 C C . SER B 1 99 ? 34.156 23.656 -1.29 1 70.19 99 SER B C 1
ATOM 9054 O O . SER B 1 99 ? 34.031 24.734 -0.712 1 70.19 99 SER B O 1
ATOM 9056 N N . VAL B 1 100 ? 33.125 22.922 -1.651 1 58 100 VAL B N 1
ATOM 9057 C CA . VAL B 1 100 ? 31.766 23.281 -1.273 1 58 100 VAL B CA 1
ATOM 9058 C C . VAL B 1 100 ? 31.672 23.422 0.243 1 58 100 VAL B C 1
ATOM 9060 O O . VAL B 1 100 ? 32.094 22.531 0.987 1 58 100 VAL B O 1
ATOM 9063 N N . GLY B 1 101 ? 31.172 24.484 0.766 1 57.62 101 GLY B N 1
ATOM 9064 C CA . GLY B 1 101 ? 31 24.797 2.18 1 57.62 101 GLY B CA 1
ATOM 9065 C C . GLY B 1 101 ? 32.188 25.531 2.779 1 57.62 101 GLY B C 1
ATOM 9066 O O . GLY B 1 101 ? 32.156 25.891 3.959 1 57.62 101 GLY B O 1
ATOM 9067 N N . PHE B 1 102 ? 33.312 25.688 1.956 1 65.25 102 PHE B N 1
ATOM 9068 C CA . PHE B 1 102 ? 34.5 26.359 2.455 1 65.25 102 PHE B CA 1
ATOM 9069 C C . PHE B 1 102 ? 34.812 27.594 1.606 1 65.25 102 PHE B C 1
ATOM 9071 O O . PHE B 1 102 ? 34.531 27.609 0.405 1 65.25 102 PHE B O 1
ATOM 9078 N N . ALA B 1 103 ? 35.219 28.625 2.266 1 66.12 103 ALA B N 1
ATOM 9079 C CA . ALA B 1 103 ? 35.688 29.797 1.54 1 66.12 103 ALA B CA 1
ATOM 9080 C C . ALA B 1 103 ? 36.906 29.453 0.691 1 66.12 103 ALA B C 1
ATOM 9082 O O . ALA B 1 103 ? 37.875 28.859 1.188 1 66.12 103 ALA B O 1
ATOM 9083 N N . PRO B 1 104 ? 36.781 29.688 -0.635 1 70.5 104 PRO B N 1
ATOM 9084 C CA . PRO B 1 104 ? 37.969 29.422 -1.454 1 70.5 104 PRO B CA 1
ATOM 9085 C C . PRO B 1 104 ? 39.219 30.172 -0.969 1 70.5 104 PRO B C 1
ATOM 9087 O O . PRO B 1 104 ? 39.094 31.25 -0.378 1 70.5 104 PRO B O 1
ATOM 9090 N N . LYS B 1 105 ? 40.344 29.547 -1.09 1 76.44 105 LYS B N 1
ATOM 9091 C CA . LYS B 1 105 ? 41.625 30.109 -0.676 1 76.44 105 LYS B CA 1
ATOM 9092 C C . LYS B 1 105 ? 42.625 30.047 -1.804 1 76.44 105 LYS B C 1
ATOM 9094 O O . LYS B 1 105 ? 42.75 29.016 -2.473 1 76.44 105 LYS B O 1
ATOM 9099 N N . GLU B 1 106 ? 43.219 31.219 -2.123 1 77.69 106 GLU B N 1
ATOM 9100 C CA . GLU B 1 106 ? 44.375 31.234 -3.041 1 77.69 106 GLU B CA 1
ATOM 9101 C C . GLU B 1 106 ? 45.688 31.047 -2.291 1 77.69 106 GLU B C 1
ATOM 9103 O O . GLU B 1 106 ? 45.938 31.719 -1.289 1 77.69 106 GLU B O 1
ATOM 9108 N N . VAL B 1 107 ? 46.438 30.078 -2.703 1 80.69 107 VAL B N 1
ATOM 9109 C CA . VAL B 1 107 ? 47.719 29.766 -2.039 1 80.69 107 VAL B CA 1
ATOM 9110 C C . VAL B 1 107 ? 48.844 29.812 -3.053 1 80.69 107 VAL B C 1
ATOM 9112 O O . VAL B 1 107 ? 48.75 29.234 -4.133 1 80.69 107 VAL B O 1
ATOM 9115 N N . LYS B 1 108 ? 49.875 30.516 -2.799 1 79.44 108 LYS B N 1
ATOM 9116 C CA . LYS B 1 108 ? 51.094 30.547 -3.623 1 79.44 108 LYS B CA 1
ATOM 9117 C C . LYS B 1 108 ? 51.938 29.297 -3.402 1 79.44 108 LYS B C 1
ATOM 9119 O O . LYS B 1 108 ? 52.188 28.891 -2.262 1 79.44 108 LYS B O 1
ATOM 9124 N N . VAL B 1 109 ? 52.312 28.703 -4.414 1 79.81 109 VAL B N 1
ATOM 9125 C CA . VAL B 1 109 ? 53.156 27.5 -4.348 1 79.81 109 VAL B CA 1
ATOM 9126 C C . VAL B 1 109 ? 54.562 27.875 -3.891 1 79.81 109 VAL B C 1
ATOM 9128 O O . VAL B 1 109 ? 55.312 28.531 -4.621 1 79.81 109 VAL B O 1
ATOM 9131 N N . VAL B 1 110 ? 54.781 27.625 -2.627 1 77.69 110 VAL B N 1
ATOM 9132 C CA . VAL B 1 110 ? 56.125 27.797 -2.078 1 77.69 110 VAL B CA 1
ATOM 9133 C C . VAL B 1 110 ? 56.625 26.453 -1.515 1 77.69 110 VAL B C 1
ATOM 9135 O O . VAL B 1 110 ? 56.094 25.969 -0.511 1 77.69 110 VAL B O 1
ATOM 9138 N N . GLY B 1 111 ? 57.562 25.672 -2.189 1 74.75 111 GLY B N 1
ATOM 9139 C CA . GLY B 1 111 ? 58.125 24.406 -1.772 1 74.75 111 GLY B CA 1
ATOM 9140 C C . GLY B 1 111 ? 57.375 23.203 -2.35 1 74.75 111 GLY B C 1
ATOM 9141 O O . GLY B 1 111 ? 56.469 23.375 -3.176 1 74.75 111 GLY B O 1
ATOM 9142 N N . SER B 1 112 ? 57.75 22.062 -1.908 1 75.19 112 SER B N 1
ATOM 9143 C CA . SER B 1 112 ? 57.219 20.844 -2.516 1 75.19 112 SER B CA 1
ATOM 9144 C C . SER B 1 112 ? 56.062 20.281 -1.699 1 75.19 112 SER B C 1
ATOM 9146 O O . SER B 1 112 ? 55.375 19.359 -2.145 1 75.19 112 SER B O 1
ATOM 9148 N N . SER B 1 113 ? 55.719 20.812 -0.565 1 78.75 113 SER B N 1
ATOM 9149 C CA . SER B 1 113 ? 54.625 20.328 0.279 1 78.75 113 SER B CA 1
ATOM 9150 C C . SER B 1 113 ? 53.781 21.484 0.803 1 78.75 113 SER B C 1
ATOM 9152 O O . SER B 1 113 ? 54.312 22.391 1.449 1 78.75 113 SER B O 1
ATOM 9154 N N . LEU B 1 114 ? 52.5 21.5 0.499 1 82.56 114 LEU B N 1
ATOM 9155 C CA . LEU B 1 114 ? 51.594 22.562 0.915 1 82.56 114 LEU B CA 1
ATOM 9156 C C . LEU B 1 114 ? 50.562 22.047 1.904 1 82.56 114 LEU B C 1
ATOM 9158 O O . LEU B 1 114 ? 50 20.969 1.708 1 82.56 114 LEU B O 1
ATOM 9162 N N . ASN B 1 115 ? 50.344 22.703 3.039 1 81.94 115 ASN B N 1
ATOM 9163 C CA . ASN B 1 115 ? 49.25 22.5 3.957 1 81.94 115 ASN B CA 1
ATOM 9164 C C . ASN B 1 115 ? 48.219 23.625 3.854 1 81.94 115 ASN B C 1
ATOM 9166 O O . ASN B 1 115 ? 48.5 24.766 4.258 1 81.94 115 ASN B O 1
ATOM 9170 N N . ILE B 1 116 ? 47.156 23.344 3.303 1 83.12 116 ILE B N 1
ATOM 9171 C CA . ILE B 1 116 ? 46.125 24.344 3.057 1 83.12 116 ILE B CA 1
ATOM 9172 C C . ILE B 1 116 ? 44.938 24.125 4.012 1 83.12 116 ILE B C 1
ATOM 9174 O O . ILE B 1 116 ? 44.406 23.031 4.082 1 83.12 116 ILE B O 1
ATOM 9178 N N . VAL B 1 117 ? 44.562 25.062 4.758 1 80.25 117 VAL B N 1
ATOM 9179 C CA . VAL B 1 117 ? 43.406 25.031 5.641 1 80.25 117 VAL B CA 1
ATOM 9180 C C . VAL B 1 117 ? 42.281 25.891 5.055 1 80.25 117 VAL B C 1
ATOM 9182 O O . VAL B 1 117 ? 42.469 27.094 4.844 1 80.25 117 VAL B O 1
ATOM 9185 N N . LEU B 1 118 ? 41.25 25.281 4.691 1 75.31 118 LEU B N 1
ATOM 9186 C CA . LEU B 1 118 ? 40.062 26.031 4.234 1 75.31 118 LEU B CA 1
ATOM 9187 C C . LEU B 1 118 ? 39.125 26.328 5.398 1 75.31 118 LEU B C 1
ATOM 9189 O O . LEU B 1 118 ? 38.938 25.5 6.285 1 75.31 118 LEU B O 1
ATOM 9193 N N . LYS B 1 119 ? 38.719 27.531 5.441 1 66.12 119 LYS B N 1
ATOM 9194 C CA . LYS B 1 119 ? 37.75 27.938 6.449 1 66.12 119 LYS B CA 1
ATOM 9195 C C . LYS B 1 119 ? 36.312 27.75 5.953 1 66.12 119 LYS B C 1
ATOM 9197 O O . LYS B 1 119 ? 36.031 27.953 4.773 1 66.12 119 LYS B O 1
ATOM 9202 N N . GLU B 1 120 ? 35.438 27.234 6.801 1 58.41 120 GLU B N 1
ATOM 9203 C CA . GLU B 1 120 ? 34.031 27.094 6.453 1 58.41 120 GLU B CA 1
ATOM 9204 C C . GLU B 1 120 ? 33.406 28.422 6.047 1 58.41 120 GLU B C 1
ATOM 9206 O O . GLU B 1 120 ? 33.688 29.453 6.668 1 58.41 120 GLU B O 1
ATOM 9211 N N . ASP B 1 121 ? 32.938 28.484 4.906 1 52 121 ASP B N 1
ATOM 9212 C CA . ASP B 1 121 ? 32.25 29.688 4.469 1 52 121 ASP B CA 1
ATOM 9213 C C . ASP B 1 121 ? 30.953 29.891 5.246 1 52 121 ASP B C 1
ATOM 9215 O O . ASP B 1 121 ? 29.938 29.219 4.969 1 52 121 ASP B O 1
ATOM 9219 N N . THR B 1 122 ? 30.984 30.469 6.324 1 45.91 122 THR B N 1
ATOM 9220 C CA . THR B 1 122 ? 29.844 30.719 7.195 1 45.91 122 THR B CA 1
ATOM 9221 C C . THR B 1 122 ? 28.984 31.844 6.645 1 45.91 122 THR B C 1
ATOM 9223 O O . THR B 1 122 ? 27.969 32.219 7.254 1 45.91 122 THR B O 1
ATOM 9226 N N . ASN B 1 123 ? 29.344 32.406 5.57 1 47.69 123 ASN B N 1
ATOM 9227 C CA . ASN B 1 123 ? 28.562 33.562 5.129 1 47.69 123 ASN B CA 1
ATOM 9228 C C . ASN B 1 123 ? 27.297 33.125 4.383 1 47.69 123 ASN B C 1
ATOM 9230 O O . ASN B 1 123 ? 27.375 32.375 3.422 1 47.69 123 ASN B O 1
ATOM 9234 N N . MET B 1 124 ? 26.125 33.5 4.898 1 49.38 124 MET B N 1
ATOM 9235 C CA . MET B 1 124 ? 24.781 33.25 4.414 1 49.38 124 MET B CA 1
ATOM 9236 C C . MET B 1 124 ? 24.656 33.594 2.938 1 49.38 124 MET B C 1
ATOM 9238 O O . MET B 1 124 ? 23.875 32.969 2.209 1 49.38 124 MET B O 1
ATOM 9242 N N . LEU B 1 125 ? 25.391 34.531 2.477 1 46.31 125 LEU B N 1
ATOM 9243 C CA . LEU B 1 125 ? 25.219 35.031 1.114 1 46.31 125 LEU B CA 1
ATOM 9244 C C . LEU B 1 125 ? 25.828 34.062 0.107 1 46.31 125 LEU B C 1
ATOM 9246 O O . LEU B 1 125 ? 25.469 34.062 -1.073 1 46.31 125 LEU B O 1
ATOM 9250 N N . SER B 1 126 ? 26.641 33.156 0.566 1 54.53 126 SER B N 1
ATOM 9251 C CA . SER B 1 126 ? 27.266 32.188 -0.313 1 54.53 126 SER B CA 1
ATOM 9252 C C . SER B 1 126 ? 26.516 30.844 -0.296 1 54.53 126 SER B C 1
ATOM 9254 O O . SER B 1 126 ? 26.891 29.906 -0.996 1 54.53 126 SER B O 1
ATOM 9256 N N . GLU B 1 127 ? 25.375 31.031 0.321 1 67.06 127 GLU B N 1
ATOM 9257 C CA . GLU B 1 127 ? 24.547 29.828 0.417 1 67.06 127 GLU B CA 1
ATOM 9258 C C . GLU B 1 127 ? 23.906 29.484 -0.93 1 67.06 127 GLU B C 1
ATOM 9260 O O . GLU B 1 127 ? 23.5 30.375 -1.669 1 67.06 127 GLU B O 1
ATOM 9265 N N . VAL B 1 128 ? 24.078 28.297 -1.289 1 69.81 128 VAL B N 1
ATOM 9266 C CA . VAL B 1 128 ? 23.453 27.812 -2.514 1 69.81 128 VAL B CA 1
ATOM 9267 C C . VAL B 1 128 ? 22 27.391 -2.225 1 69.81 128 VAL B C 1
ATOM 9269 O O . VAL B 1 128 ? 21.75 26.641 -1.274 1 69.81 128 VAL B O 1
ATOM 9272 N N . VAL B 1 129 ? 21.125 28 -2.908 1 76.38 129 VAL B N 1
ATOM 9273 C CA . VAL B 1 129 ? 19.703 27.688 -2.717 1 76.38 129 VAL B CA 1
ATOM 9274 C C . VAL B 1 129 ? 19.156 27.016 -3.971 1 76.38 129 VAL B C 1
ATOM 9276 O O . VAL B 1 129 ? 19.625 27.266 -5.078 1 76.38 129 VAL B O 1
ATOM 9279 N N . ALA B 1 130 ? 18.25 26.172 -3.715 1 74.56 130 ALA B N 1
ATOM 9280 C CA . ALA B 1 130 ? 17.594 25.484 -4.824 1 74.56 130 ALA B CA 1
ATOM 9281 C C . ALA B 1 130 ? 16.531 26.375 -5.473 1 74.56 130 ALA B C 1
ATOM 9283 O O . ALA B 1 130 ? 15.688 26.953 -4.785 1 74.56 130 ALA B O 1
ATOM 9284 N N . ILE B 1 131 ? 16.844 26.484 -6.695 1 70.5 131 ILE B N 1
ATOM 9285 C CA . ILE B 1 131 ? 15.859 27.234 -7.461 1 70.5 131 ILE B CA 1
ATOM 9286 C C . ILE B 1 131 ? 15.352 26.391 -8.625 1 70.5 131 ILE B C 1
ATOM 9288 O O . ILE B 1 131 ? 16.141 25.688 -9.273 1 70.5 131 ILE B O 1
ATOM 9292 N N . GLY B 1 132 ? 14.086 25.969 -8.625 1 67.5 132 GLY B N 1
ATOM 9293 C CA . GLY B 1 132 ? 13.461 25.188 -9.68 1 67.5 132 GLY B CA 1
ATOM 9294 C C . GLY B 1 132 ? 14.289 24.016 -10.125 1 67.5 132 GLY B C 1
ATOM 9295 O O . GLY B 1 132 ? 14.477 23.047 -9.367 1 67.5 132 GLY B O 1
ATOM 9296 N N . TYR B 1 133 ? 14.969 24.062 -11.297 1 68.75 133 TYR B N 1
ATOM 9297 C CA . TYR B 1 133 ? 15.742 22.969 -11.891 1 68.75 133 TYR B CA 1
ATOM 9298 C C . TYR B 1 133 ? 17.234 23.25 -11.812 1 68.75 133 TYR B C 1
ATOM 9300 O O . TYR B 1 133 ? 17.969 22.969 -12.758 1 68.75 133 TYR B O 1
ATOM 9308 N N . GLY B 1 134 ? 17.578 23.953 -10.562 1 68 134 GLY B N 1
ATOM 9309 C CA . GLY B 1 134 ? 19 24.234 -10.367 1 68 134 GLY B CA 1
ATOM 9310 C C . GLY B 1 134 ? 19.297 24.875 -9.031 1 68 134 GLY B C 1
ATOM 9311 O O . GLY B 1 134 ? 18.422 25.016 -8.188 1 68 134 GLY B O 1
ATOM 9312 N N . ASN B 1 135 ? 20.547 25.031 -8.844 1 70 135 ASN B N 1
ATOM 9313 C CA . ASN B 1 135 ? 21.031 25.719 -7.645 1 70 135 ASN B CA 1
ATOM 9314 C C . ASN B 1 135 ? 21.781 27 -7.996 1 70 135 ASN B C 1
ATOM 9316 O O . ASN B 1 135 ? 22.391 27.094 -9.062 1 70 135 ASN B O 1
ATOM 9320 N N . GLN B 1 136 ? 21.562 27.938 -7.242 1 73.31 136 GLN B N 1
ATOM 9321 C CA . GLN B 1 136 ? 22.266 29.188 -7.395 1 73.31 136 GLN B CA 1
ATOM 9322 C C . GLN B 1 136 ? 22.688 29.766 -6.035 1 73.31 136 GLN B C 1
ATOM 9324 O O . GLN B 1 136 ? 22.016 29.531 -5.031 1 73.31 136 GLN B O 1
ATOM 9329 N N . ARG B 1 137 ? 23.766 30.578 -6.246 1 70.56 137 ARG B N 1
ATOM 9330 C CA . ARG B 1 137 ? 24.156 31.312 -5.039 1 70.56 137 ARG B CA 1
ATOM 9331 C C . ARG B 1 137 ? 23.156 32.438 -4.734 1 70.56 137 ARG B C 1
ATOM 9333 O O . ARG B 1 137 ? 22.672 33.094 -5.648 1 70.56 137 ARG B O 1
ATOM 9340 N N . LYS B 1 138 ? 22.797 32.562 -3.486 1 75.19 138 LYS B N 1
ATOM 9341 C CA . LYS B 1 138 ? 21.812 33.531 -3.049 1 75.19 138 LYS B CA 1
ATOM 9342 C C . LYS B 1 138 ? 22.172 34.938 -3.529 1 75.19 138 LYS B C 1
ATOM 9344 O O . LYS B 1 138 ? 21.297 35.719 -3.941 1 75.19 138 LYS B O 1
ATOM 9349 N N . GLN B 1 139 ? 23.406 35.344 -3.428 1 75.38 139 GLN B N 1
ATOM 9350 C CA . GLN B 1 139 ? 23.844 36.688 -3.783 1 75.38 139 GLN B CA 1
ATOM 9351 C C . GLN B 1 139 ? 23.688 36.938 -5.281 1 75.38 139 GLN B C 1
ATOM 9353 O O . GLN B 1 139 ? 23.688 38.094 -5.727 1 75.38 139 GLN B O 1
ATOM 9358 N N . ASP B 1 140 ? 23.562 35.938 -6.051 1 75.38 140 ASP B N 1
ATOM 9359 C CA . ASP B 1 140 ? 23.484 36.094 -7.5 1 75.38 140 ASP B CA 1
ATOM 9360 C C . ASP B 1 140 ? 22.031 36 -7.977 1 75.38 140 ASP B C 1
ATOM 9362 O O . ASP B 1 140 ? 21.75 36.156 -9.172 1 75.38 140 ASP B O 1
ATOM 9366 N N . LEU B 1 141 ? 21.188 35.875 -7.094 1 79.5 141 LEU B N 1
ATOM 9367 C CA . LEU B 1 141 ? 19.781 35.719 -7.461 1 79.5 141 LEU B CA 1
ATOM 9368 C C . LEU B 1 141 ? 19.172 37.062 -7.836 1 79.5 141 LEU B C 1
ATOM 9370 O O . LEU B 1 141 ? 19.469 38.094 -7.215 1 79.5 141 LEU B O 1
ATOM 9374 N N . SER B 1 142 ? 18.328 37.031 -8.75 1 83.88 142 SER B N 1
ATOM 9375 C CA . SER B 1 142 ? 17.578 38.219 -9.141 1 83.88 142 SER B CA 1
ATOM 9376 C C . SER B 1 142 ? 16.141 38.188 -8.625 1 83.88 142 SER B C 1
ATOM 9378 O O . SER B 1 142 ? 15.344 39.062 -8.93 1 83.88 142 SER B O 1
ATOM 9380 N N . THR B 1 143 ? 15.82 37.188 -7.898 1 82.75 143 THR B N 1
ATOM 9381 C CA . THR B 1 143 ? 14.461 37 -7.406 1 82.75 143 THR B CA 1
ATOM 9382 C C . THR B 1 143 ? 14.438 36.938 -5.883 1 82.75 143 THR B C 1
ATOM 9384 O O . THR B 1 143 ? 15.484 36.906 -5.242 1 82.75 143 THR B O 1
ATOM 9387 N N . ALA B 1 144 ? 13.25 37.062 -5.371 1 82.06 144 ALA B N 1
ATOM 9388 C CA . ALA B 1 144 ? 13.086 37 -3.918 1 82.06 144 ALA B CA 1
ATOM 9389 C C . ALA B 1 144 ? 12.977 35.562 -3.426 1 82.06 144 ALA B C 1
ATOM 9391 O O . ALA B 1 144 ? 11.969 34.906 -3.66 1 82.06 144 ALA B O 1
ATOM 9392 N N . VAL B 1 145 ? 13.898 35.156 -2.742 1 80.56 145 VAL B N 1
ATOM 9393 C CA . VAL B 1 145 ? 13.961 33.812 -2.213 1 80.56 145 VAL B CA 1
ATOM 9394 C C . VAL B 1 145 ? 14.422 33.844 -0.758 1 80.56 145 VAL B C 1
ATOM 9396 O O . VAL B 1 145 ? 15.297 34.625 -0.396 1 80.56 145 VAL B O 1
ATOM 9399 N N . ALA B 1 146 ? 13.672 33.125 0.036 1 83.19 146 ALA B N 1
ATOM 9400 C CA . ALA B 1 146 ? 14.086 32.938 1.427 1 83.19 146 ALA B CA 1
ATOM 9401 C C . ALA B 1 146 ? 14.398 31.469 1.719 1 83.19 146 ALA B C 1
ATOM 9403 O O . ALA B 1 146 ? 13.75 30.562 1.184 1 83.19 146 ALA B O 1
ATOM 9404 N N . SER B 1 147 ? 15.352 31.25 2.535 1 83.44 147 SER B N 1
ATOM 9405 C CA . SER B 1 147 ? 15.734 29.875 2.816 1 83.44 147 SER B CA 1
ATOM 9406 C C . SER B 1 147 ? 16.078 29.688 4.289 1 83.44 147 SER B C 1
ATOM 9408 O O . SER B 1 147 ? 16.547 30.625 4.949 1 83.44 147 SER B O 1
ATOM 9410 N N . VAL B 1 148 ? 15.75 28.469 4.734 1 78.5 148 VAL B N 1
ATOM 9411 C CA . VAL B 1 148 ? 16.125 28.047 6.078 1 78.5 148 VAL B CA 1
ATOM 9412 C C . VAL B 1 148 ? 16.922 26.75 6.004 1 78.5 148 VAL B C 1
ATOM 9414 O O . VAL B 1 148 ? 16.484 25.781 5.383 1 78.5 148 VAL B O 1
ATOM 9417 N N . LYS B 1 149 ? 18.141 26.812 6.445 1 74.75 149 LYS B N 1
ATOM 9418 C CA . LYS B 1 149 ? 18.953 25.594 6.535 1 74.75 149 LYS B CA 1
ATOM 9419 C C . LYS B 1 149 ? 18.797 24.938 7.898 1 74.75 149 LYS B C 1
ATOM 9421 O O . LYS B 1 149 ? 18.828 25.609 8.93 1 74.75 149 LYS B O 1
ATOM 9426 N N . ILE B 1 150 ? 18.438 23.703 7.746 1 66.62 150 ILE B N 1
ATOM 9427 C CA . ILE B 1 150 ? 18.312 22.953 8.992 1 66.62 150 ILE B CA 1
ATOM 9428 C C . ILE B 1 150 ? 19.656 22.312 9.352 1 66.62 150 ILE B C 1
ATOM 9430 O O . ILE B 1 150 ? 20 21.25 8.828 1 66.62 150 ILE B O 1
ATOM 9434 N N . ASP B 1 151 ? 20.672 23.109 9.531 1 55.47 151 ASP B N 1
ATOM 9435 C CA . ASP B 1 151 ? 22 22.641 9.859 1 55.47 151 ASP B CA 1
ATOM 9436 C C . ASP B 1 151 ? 22.047 22.062 11.273 1 55.47 151 ASP B C 1
ATOM 9438 O O . ASP B 1 151 ? 21.016 21.953 11.938 1 55.47 151 ASP B O 1
ATOM 9442 N N . GLN B 1 152 ? 23.172 21.562 11.617 1 46.34 152 GLN B N 1
ATOM 9443 C CA . GLN B 1 152 ? 23.5 20.922 12.891 1 46.34 152 GLN B CA 1
ATOM 9444 C C . GLN B 1 152 ? 22.938 21.719 14.062 1 46.34 152 GLN B C 1
ATOM 9446 O O . GLN B 1 152 ? 22.609 21.141 15.109 1 46.34 152 GLN B O 1
ATOM 9451 N N . SER B 1 153 ? 22.828 22.984 13.836 1 43.5 153 SER B N 1
ATOM 9452 C CA . SER B 1 153 ? 22.438 23.812 14.977 1 43.5 153 SER B CA 1
ATOM 9453 C C . SER B 1 153 ? 20.938 23.719 15.227 1 43.5 153 SER B C 1
ATOM 9455 O O . SER B 1 153 ? 20.453 24.125 16.281 1 43.5 153 SER B O 1
ATOM 9457 N N . MET B 1 154 ? 20.297 23.547 14.25 1 50.09 154 MET B N 1
ATOM 9458 C CA . MET B 1 154 ? 18.859 23.344 14.438 1 50.09 154 MET B CA 1
ATOM 9459 C C . MET B 1 154 ? 18.578 21.922 14.906 1 50.09 154 MET B C 1
ATOM 9461 O O . MET B 1 154 ? 17.547 21.344 14.547 1 50.09 154 MET B O 1
ATOM 9465 N N . LYS B 1 155 ? 19.562 21.422 15.602 1 52.16 155 LYS B N 1
ATOM 9466 C CA . LYS B 1 155 ? 19.578 20.047 16.078 1 52.16 155 LYS B CA 1
ATOM 9467 C C . LYS B 1 155 ? 18.375 19.75 16.953 1 52.16 155 LYS B C 1
ATOM 9469 O O . LYS B 1 155 ? 18.094 18.594 17.266 1 52.16 155 LYS B O 1
ATOM 9474 N N . SER B 1 156 ? 17.859 20.906 17.5 1 58.62 156 SER B N 1
ATOM 9475 C CA . SER B 1 156 ? 16.672 20.516 18.266 1 58.62 156 SER B CA 1
ATOM 9476 C C . SER B 1 156 ? 15.438 20.484 17.359 1 58.62 156 SER B C 1
ATOM 9478 O O . SER B 1 156 ? 15.164 21.438 16.641 1 58.62 156 SER B O 1
ATOM 9480 N N . ARG B 1 157 ? 14.977 19.359 16.938 1 59.62 157 ARG B N 1
ATOM 9481 C CA . ARG B 1 157 ? 13.953 19.031 15.953 1 59.62 157 ARG B CA 1
ATOM 9482 C C . ARG B 1 157 ? 12.664 19.797 16.234 1 59.62 157 ARG B C 1
ATOM 9484 O O . ARG B 1 157 ? 12.125 19.734 17.344 1 59.62 157 ARG B O 1
ATOM 9491 N N . PRO B 1 158 ? 12.32 20.672 15.211 1 63.47 158 PRO B N 1
ATOM 9492 C CA . PRO B 1 158 ? 10.914 21.062 15.344 1 63.47 158 PRO B CA 1
ATOM 9493 C C . PRO B 1 158 ? 9.953 19.891 15.125 1 63.47 158 PRO B C 1
ATOM 9495 O O . PRO B 1 158 ? 10.297 18.938 14.43 1 63.47 158 PRO B O 1
ATOM 9498 N N . SER B 1 159 ? 8.844 19.938 15.797 1 64.38 159 SER B N 1
ATOM 9499 C CA . SER B 1 159 ? 7.844 18.875 15.742 1 64.38 159 SER B CA 1
ATOM 9500 C C . SER B 1 159 ? 7.203 18.797 14.359 1 64.38 159 SER B C 1
ATOM 9502 O O . SER B 1 159 ? 6.742 17.734 13.938 1 64.38 159 SER B O 1
ATOM 9504 N N . ASN B 1 160 ? 7.066 19.969 13.617 1 73.31 160 ASN B N 1
ATOM 9505 C CA . ASN B 1 160 ? 6.422 20 12.312 1 73.31 160 ASN B CA 1
ATOM 9506 C C . ASN B 1 160 ? 6.953 21.141 11.445 1 73.31 160 ASN B C 1
ATOM 9508 O O . ASN B 1 160 ? 7.766 21.938 11.898 1 73.31 160 ASN B O 1
ATOM 9512 N N . LEU B 1 161 ? 6.66 21.109 10.211 1 74.62 161 LEU B N 1
ATOM 9513 C CA . LEU B 1 161 ? 7.129 22.078 9.227 1 74.62 161 LEU B CA 1
ATOM 9514 C C . LEU B 1 161 ? 6.688 23.484 9.609 1 74.62 161 LEU B C 1
ATOM 9516 O O . LEU B 1 161 ? 7.43 24.453 9.406 1 74.62 161 LEU B O 1
ATOM 9520 N N . ALA B 1 162 ? 5.508 23.531 10.125 1 75.06 162 ALA B N 1
ATOM 9521 C CA . ALA B 1 162 ? 4.996 24.844 10.523 1 75.06 162 ALA B CA 1
ATOM 9522 C C . ALA B 1 162 ? 5.898 25.5 11.562 1 75.06 162 ALA B C 1
ATOM 9524 O O . ALA B 1 162 ? 6.203 26.688 11.477 1 75.06 162 ALA B O 1
ATOM 9525 N N . SER B 1 163 ? 6.32 24.719 12.492 1 73.31 163 SER B N 1
ATOM 9526 C CA . SER B 1 163 ? 7.172 25.25 13.555 1 73.31 163 SER B CA 1
ATOM 9527 C C . SER B 1 163 ? 8.523 25.688 13.016 1 73.31 163 SER B C 1
ATOM 9529 O O . SER B 1 163 ? 9.164 26.578 13.57 1 73.31 163 SER B O 1
ATOM 9531 N N . MET B 1 164 ? 8.836 25.156 11.891 1 76.38 164 MET B N 1
ATOM 9532 C CA . MET B 1 164 ? 10.117 25.516 11.297 1 76.38 164 MET B CA 1
ATOM 9533 C C . MET B 1 164 ? 10.016 26.828 10.531 1 76.38 164 MET B C 1
ATOM 9535 O O . MET B 1 164 ? 10.984 27.578 10.453 1 76.38 164 MET B O 1
ATOM 9539 N N . LEU B 1 165 ? 8.938 27.047 10.055 1 82.12 165 LEU B N 1
ATOM 9540 C CA . LEU B 1 165 ? 8.805 28.156 9.125 1 82.12 165 LEU B CA 1
ATOM 9541 C C . LEU B 1 165 ? 8.211 29.375 9.812 1 82.12 165 LEU B C 1
ATOM 9543 O O . LEU B 1 165 ? 8.445 30.516 9.398 1 82.12 165 LEU B O 1
ATOM 9547 N N . GLN B 1 166 ? 7.484 29.156 10.828 1 84.44 166 GLN B N 1
ATOM 9548 C CA . GLN B 1 166 ? 6.777 30.266 11.461 1 84.44 166 GLN B CA 1
ATOM 9549 C C . GLN B 1 166 ? 7.758 31.281 12.023 1 84.44 166 GLN B C 1
ATOM 9551 O O . GLN B 1 166 ? 8.586 30.953 12.875 1 84.44 166 GLN B O 1
ATOM 9556 N N . GLY B 1 167 ? 7.734 32.469 11.5 1 83.62 167 GLY B N 1
ATOM 9557 C CA . GLY B 1 167 ? 8.531 33.594 11.992 1 83.62 167 GLY B CA 1
ATOM 9558 C C . GLY B 1 167 ? 9.953 33.594 11.445 1 83.62 167 GLY B C 1
ATOM 9559 O O . GLY B 1 167 ? 10.758 34.438 11.812 1 83.62 167 GLY B O 1
ATOM 9560 N N . SER B 1 168 ? 10.18 32.688 10.57 1 86.25 168 SER B N 1
ATOM 9561 C CA . SER B 1 168 ? 11.555 32.562 10.117 1 86.25 168 SER B CA 1
ATOM 9562 C C . SER B 1 168 ? 11.805 33.344 8.844 1 86.25 168 SER B C 1
ATOM 9564 O O . SER B 1 168 ? 12.945 33.719 8.531 1 86.25 168 SER B O 1
ATOM 9566 N N . MET B 1 169 ? 10.742 33.625 8.164 1 88.56 169 MET B N 1
ATOM 9567 C CA . MET B 1 169 ? 10.875 34.312 6.883 1 88.56 169 MET B CA 1
ATOM 9568 C C . MET B 1 169 ? 9.797 35.375 6.711 1 88.56 169 MET B C 1
ATOM 9570 O O . MET B 1 169 ? 8.625 35.094 6.977 1 88.56 169 MET B O 1
ATOM 9574 N N . PRO B 1 170 ? 10.258 36.5 6.281 1 91.81 170 PRO B N 1
ATOM 9575 C CA . PRO B 1 170 ? 9.234 37.5 6.031 1 91.81 170 PRO B CA 1
ATOM 9576 C C . PRO B 1 170 ? 8.32 37.156 4.859 1 91.81 170 PRO B C 1
ATOM 9578 O O . PRO B 1 170 ? 8.789 36.594 3.857 1 91.81 170 PRO B O 1
ATOM 9581 N N . GLY B 1 171 ? 7.137 37.438 4.988 1 89.44 171 GLY B N 1
ATOM 9582 C CA . GLY B 1 171 ? 6.184 37.219 3.912 1 89.44 171 GLY B CA 1
ATOM 9583 C C . GLY B 1 171 ? 5.59 35.812 3.908 1 89.44 171 GLY B C 1
ATOM 9584 O O . GLY B 1 171 ? 4.723 35.5 3.086 1 89.44 171 GLY B O 1
ATOM 9585 N N . VAL B 1 172 ? 6.062 35 4.723 1 89.62 172 VAL B N 1
ATOM 9586 C CA . VAL B 1 172 ? 5.531 33.656 4.855 1 89.62 172 VAL B CA 1
ATOM 9587 C C . VAL B 1 172 ? 4.73 33.531 6.148 1 89.62 172 VAL B C 1
ATOM 9589 O O . VAL B 1 172 ? 5.293 33.625 7.246 1 89.62 172 VAL B O 1
ATOM 9592 N N . MET B 1 173 ? 3.506 33.344 5.93 1 87.88 173 MET B N 1
ATOM 9593 C CA . MET B 1 173 ? 2.639 33.219 7.094 1 87.88 173 MET B CA 1
ATOM 9594 C C . MET B 1 173 ? 2.248 31.75 7.301 1 87.88 173 MET B C 1
ATOM 9596 O O . MET B 1 173 ? 1.69 31.125 6.402 1 87.88 173 MET B O 1
ATOM 9600 N N . VAL B 1 174 ? 2.568 31.25 8.445 1 86.38 174 VAL B N 1
ATOM 9601 C CA . VAL B 1 174 ? 2.191 29.891 8.836 1 86.38 174 VAL B CA 1
ATOM 9602 C C . VAL B 1 174 ? 1.21 29.938 10 1 86.38 174 VAL B C 1
ATOM 9604 O O . VAL B 1 174 ? 1.439 30.656 10.984 1 86.38 174 VAL B O 1
ATOM 9607 N N . GLN B 1 175 ? 0.124 29.266 9.828 1 81.31 175 GLN B N 1
ATOM 9608 C CA . GLN B 1 175 ? -0.864 29.203 10.898 1 81.31 175 GLN B CA 1
ATOM 9609 C C . GLN B 1 175 ? -1.234 27.75 11.211 1 81.31 175 GLN B C 1
ATOM 9611 O O . GLN B 1 175 ? -1.515 26.969 10.305 1 81.31 175 GLN B O 1
ATOM 9616 N N . ASN B 1 176 ? -1.169 27.422 12.469 1 79.31 176 ASN B N 1
ATOM 9617 C CA . ASN B 1 176 ? -1.646 26.109 12.891 1 79.31 176 ASN B CA 1
ATOM 9618 C C . ASN B 1 176 ? -3.17 26.047 12.922 1 79.31 176 ASN B C 1
ATOM 9620 O O . ASN B 1 176 ? -3.828 27.016 13.289 1 79.31 176 ASN B O 1
ATOM 9624 N N . ASN B 1 177 ? -3.734 24.984 12.461 1 76.88 177 ASN B N 1
ATOM 9625 C CA . ASN B 1 177 ? -5.172 24.75 12.547 1 76.88 177 ASN B CA 1
ATOM 9626 C C . ASN B 1 177 ? -5.543 23.984 13.812 1 76.88 177 ASN B C 1
ATOM 9628 O O . ASN B 1 177 ? -6.172 22.922 13.734 1 76.88 177 ASN B O 1
ATOM 9632 N N . GLY B 1 178 ? -5.113 24.5 14.883 1 78.75 178 GLY B N 1
ATOM 9633 C CA . GLY B 1 178 ? -5.332 23.859 16.172 1 78.75 178 GLY B CA 1
ATOM 9634 C C . GLY B 1 178 ? -4.172 22.969 16.594 1 78.75 178 GLY B C 1
ATOM 9635 O O . GLY B 1 178 ? -3.1 23.016 15.992 1 78.75 178 GLY B O 1
ATOM 9636 N N . GLY B 1 179 ? -4.422 22.328 17.703 1 85.25 179 GLY B N 1
ATOM 9637 C CA . GLY B 1 179 ? -3.373 21.5 18.281 1 85.25 179 GLY B CA 1
ATOM 9638 C C . GLY B 1 179 ? -3.621 20.016 18.109 1 85.25 179 GLY B C 1
ATOM 9639 O O . GLY B 1 179 ? -2.924 19.203 18.703 1 85.25 179 GLY B O 1
ATOM 9640 N N . ASP B 1 180 ? -4.609 19.641 17.281 1 91.88 180 ASP B N 1
ATOM 9641 C CA . ASP B 1 180 ? -4.883 18.234 17.016 1 91.88 180 ASP B CA 1
ATOM 9642 C C . ASP B 1 180 ? -3.672 17.562 16.375 1 91.88 180 ASP B C 1
ATOM 9644 O O . ASP B 1 180 ? -3.102 18.078 15.406 1 91.88 180 ASP B O 1
ATOM 9648 N N . PRO B 1 181 ? -3.277 16.453 16.938 1 92.31 181 PRO B N 1
ATOM 9649 C CA . PRO B 1 181 ? -2.084 15.797 16.391 1 92.31 181 PRO B CA 1
ATOM 9650 C C . PRO B 1 181 ? -2.215 15.461 14.906 1 92.31 181 PRO B C 1
ATOM 9652 O O . PRO B 1 181 ? -1.208 15.258 14.227 1 92.31 181 PRO B O 1
ATOM 9655 N N . LEU B 1 182 ? -3.426 15.375 14.445 1 91.5 182 LEU B N 1
ATOM 9656 C CA . LEU B 1 182 ? -3.65 15.016 13.047 1 91.5 182 LEU B CA 1
ATOM 9657 C C . LEU B 1 182 ? -3.719 16.266 12.164 1 91.5 182 LEU B C 1
ATOM 9659 O O . LEU B 1 182 ? -3.701 16.156 10.938 1 91.5 182 LEU B O 1
ATOM 9663 N N . SER B 1 183 ? -3.777 17.359 12.711 1 85.44 183 SER B N 1
ATOM 9664 C CA . SER B 1 183 ? -3.982 18.594 11.953 1 85.44 183 SER B CA 1
ATOM 9665 C C . SER B 1 183 ? -2.709 19.016 11.234 1 85.44 183 SER B C 1
ATOM 9667 O O . SER B 1 183 ? -1.604 18.812 11.742 1 85.44 183 SER B O 1
ATOM 9669 N N . GLU B 1 184 ? -2.916 19.672 10.117 1 79.19 184 GLU B N 1
ATOM 9670 C CA . GLU B 1 184 ? -1.814 20.234 9.344 1 79.19 184 GLU B CA 1
ATOM 9671 C C . GLU B 1 184 ? -1.824 21.75 9.391 1 79.19 184 GLU B C 1
ATOM 9673 O O . GLU B 1 184 ? -2.885 22.359 9.523 1 79.19 184 GLU B O 1
ATOM 9678 N N . ALA B 1 185 ? -0.677 22.25 9.234 1 80.5 185 ALA B N 1
ATOM 9679 C CA . ALA B 1 185 ? -0.57 23.719 9.242 1 80.5 185 ALA B CA 1
ATOM 9680 C C . ALA B 1 185 ? -0.935 24.297 7.875 1 80.5 185 ALA B C 1
ATOM 9682 O O . ALA B 1 185 ? -0.917 23.578 6.867 1 80.5 185 ALA B O 1
ATOM 9683 N N . SER B 1 186 ? -1.354 25.5 7.934 1 82.94 186 SER B N 1
ATOM 9684 C CA . SER B 1 186 ? -1.636 26.25 6.711 1 82.94 186 SER B CA 1
ATOM 9685 C C . SER B 1 186 ? -0.528 27.25 6.406 1 82.94 186 SER B C 1
ATOM 9687 O O . SER B 1 186 ? 0.027 27.875 7.32 1 82.94 186 SER B O 1
ATOM 9689 N N . LEU B 1 187 ? -0.204 27.344 5.137 1 85.44 187 LEU B N 1
ATOM 9690 C CA . LEU B 1 187 ? 0.854 28.25 4.699 1 85.44 187 LEU B CA 1
ATOM 9691 C C . LEU B 1 187 ? 0.345 29.203 3.619 1 85.44 187 LEU B C 1
ATOM 9693 O O . LEU B 1 187 ? -0.375 28.781 2.709 1 85.44 187 LEU B O 1
ATOM 9697 N N . SER B 1 188 ? 0.596 30.469 3.775 1 87.88 188 SER B N 1
ATOM 9698 C CA . SER B 1 188 ? 0.319 31.5 2.771 1 87.88 188 SER B CA 1
ATOM 9699 C C . SER B 1 188 ? 1.547 32.375 2.514 1 87.88 188 SER B C 1
ATOM 9701 O O . SER B 1 188 ? 2.266 32.719 3.447 1 87.88 188 SER B O 1
ATOM 9703 N N . ILE B 1 189 ? 1.785 32.562 1.335 1 90.88 189 ILE B N 1
ATOM 9704 C CA . ILE B 1 189 ? 2.916 33.406 0.937 1 90.88 189 ILE B CA 1
ATOM 9705 C C . ILE B 1 189 ? 2.41 34.688 0.28 1 90.88 189 ILE B C 1
ATOM 9707 O O . ILE B 1 189 ? 1.726 34.625 -0.745 1 90.88 189 ILE B O 1
ATOM 9711 N N . ARG B 1 190 ? 2.76 35.844 0.885 1 92.19 190 ARG B N 1
ATOM 9712 C CA . ARG B 1 190 ? 2.43 37.156 0.377 1 92.19 190 ARG B CA 1
ATOM 9713 C C . ARG B 1 190 ? 0.93 37.312 0.145 1 92.19 190 ARG B C 1
ATOM 9715 O O . ARG B 1 190 ? 0.501 37.812 -0.899 1 92.19 190 ARG B O 1
ATOM 9722 N N . GLY B 1 191 ? 0.195 36.75 1.037 1 90.19 191 GLY B N 1
ATOM 9723 C CA . GLY B 1 191 ? -1.248 36.906 1.053 1 90.19 191 GLY B CA 1
ATOM 9724 C C . GLY B 1 191 ? -1.988 35.844 0.264 1 90.19 191 GLY B C 1
ATOM 9725 O O . GLY B 1 191 ? -1.369 34.938 -0.307 1 90.19 191 GLY B O 1
ATOM 9726 N N . ARG B 1 192 ? -3.297 36.031 0.207 1 88.88 192 ARG B N 1
ATOM 9727 C CA . ARG B 1 192 ? -4.16 35.031 -0.445 1 88.88 192 ARG B CA 1
ATOM 9728 C C . ARG B 1 192 ? -4.719 35.594 -1.753 1 88.88 192 ARG B C 1
ATOM 9730 O O . ARG B 1 192 ? -5.363 36.625 -1.767 1 88.88 192 ARG B O 1
ATOM 9737 N N . GLY B 1 193 ? -4.465 34.875 -2.799 1 89.12 193 GLY B N 1
ATOM 9738 C CA . GLY B 1 193 ? -5.023 35.281 -4.086 1 89.12 193 GLY B CA 1
ATOM 9739 C C . GLY B 1 193 ? -6.402 34.688 -4.332 1 89.12 193 GLY B C 1
ATOM 9740 O O . GLY B 1 193 ? -7.41 35.375 -4.164 1 89.12 193 GLY B O 1
ATOM 9741 N N . SER B 1 194 ? -6.41 33.375 -4.52 1 88.06 194 SER B N 1
ATOM 9742 C CA . SER B 1 194 ? -7.688 32.656 -4.652 1 88.06 194 SER B CA 1
ATOM 9743 C C . SER B 1 194 ? -8.305 32.375 -3.289 1 88.06 194 SER B C 1
ATOM 9745 O O . SER B 1 194 ? -7.598 32 -2.348 1 88.06 194 SER B O 1
ATOM 9747 N N . ARG B 1 195 ? -9.578 32.531 -3.229 1 85.69 195 ARG B N 1
ATOM 9748 C CA . ARG B 1 195 ? -10.227 32.312 -1.937 1 85.69 195 ARG B CA 1
ATOM 9749 C C . ARG B 1 195 ? -10.25 30.844 -1.568 1 85.69 195 ARG B C 1
ATOM 9751 O O . ARG B 1 195 ? -10.242 30.484 -0.386 1 85.69 195 ARG B O 1
ATOM 9758 N N . GLY B 1 196 ? -10.273 29.969 -2.605 1 86.38 196 GLY B N 1
ATOM 9759 C CA . GLY B 1 196 ? -10.469 28.547 -2.33 1 86.38 196 GLY B CA 1
ATOM 9760 C C . GLY B 1 196 ? -11.898 28.203 -1.982 1 86.38 196 GLY B C 1
ATOM 9761 O O . GLY B 1 196 ? -12.836 28.719 -2.588 1 86.38 196 GLY B O 1
ATOM 9762 N N . THR B 1 197 ? -12.031 27.172 -1.053 1 85.5 197 THR B N 1
ATOM 9763 C CA . THR B 1 197 ? -13.352 26.75 -0.587 1 85.5 197 THR B CA 1
ATOM 9764 C C . THR B 1 197 ? -13.523 27.062 0.895 1 85.5 197 THR B C 1
ATOM 9766 O O . THR B 1 197 ? -12.539 27.234 1.62 1 85.5 197 THR B O 1
ATOM 9769 N N . ASP B 1 198 ? -14.734 27.125 1.295 1 85.5 198 ASP B N 1
ATOM 9770 C CA . ASP B 1 198 ? -15.039 27.469 2.682 1 85.5 198 ASP B CA 1
ATOM 9771 C C . ASP B 1 198 ? -14.742 26.281 3.613 1 85.5 198 ASP B C 1
ATOM 9773 O O . ASP B 1 198 ? -14.727 26.453 4.836 1 85.5 198 ASP B O 1
ATOM 9777 N N . HIS B 1 199 ? -14.367 25.125 3.029 1 78.5 199 HIS B N 1
ATOM 9778 C CA . HIS B 1 199 ? -14.211 23.922 3.848 1 78.5 199 HIS B CA 1
ATOM 9779 C C . HIS B 1 199 ? -12.734 23.594 4.051 1 78.5 199 HIS B C 1
ATOM 9781 O O . HIS B 1 199 ? -12.406 22.688 4.832 1 78.5 199 HIS B O 1
ATOM 9787 N N . SER B 1 200 ? -11.969 24.234 3.352 1 78.06 200 SER B N 1
ATOM 9788 C CA . SER B 1 200 ? -10.539 23.969 3.479 1 78.06 200 SER B CA 1
ATOM 9789 C C . SER B 1 200 ? -9.734 25.25 3.373 1 78.06 200 SER B C 1
ATOM 9791 O O . SER B 1 200 ? -9.734 25.906 2.33 1 78.06 200 SER B O 1
ATOM 9793 N N . TYR B 1 201 ? -9.055 25.469 4.359 1 73.75 201 TYR B N 1
ATOM 9794 C CA . TYR B 1 201 ? -8.242 26.672 4.422 1 73.75 201 TYR B CA 1
ATOM 9795 C C . TYR B 1 201 ? -7.133 26.641 3.379 1 73.75 201 TYR B C 1
ATOM 9797 O O . TYR B 1 201 ? -6.703 27.688 2.889 1 73.75 201 TYR B O 1
ATOM 9805 N N . ASN B 1 202 ? -6.746 25.484 2.992 1 73.56 202 ASN B N 1
ATOM 9806 C CA . ASN B 1 202 ? -5.598 25.344 2.102 1 73.56 202 ASN B CA 1
ATOM 9807 C C . ASN B 1 202 ? -6.031 25.188 0.648 1 73.56 202 ASN B C 1
ATOM 9809 O O . ASN B 1 202 ? -5.191 25.062 -0.244 1 73.56 202 ASN B O 1
ATOM 9813 N N . SER B 1 203 ? -7.273 25.344 0.438 1 78.56 203 SER B N 1
ATOM 9814 C CA . SER B 1 203 ? -7.746 25.156 -0.929 1 78.56 203 SER B CA 1
ATOM 9815 C C . SER B 1 203 ? -7.523 26.406 -1.773 1 78.56 203 SER B C 1
ATOM 9817 O O . SER B 1 203 ? -7.453 27.516 -1.242 1 78.56 203 SER B O 1
ATOM 9819 N N . GLY B 1 204 ? -7.363 26.359 -3.008 1 67.25 204 GLY B N 1
ATOM 9820 C CA . GLY B 1 204 ? -7.359 27.422 -3.992 1 67.25 204 GLY B CA 1
ATOM 9821 C C . GLY B 1 204 ? -6.008 28.094 -4.141 1 67.25 204 GLY B C 1
ATOM 9822 O O . GLY B 1 204 ? -5.5 28.25 -5.254 1 67.25 204 GLY B O 1
ATOM 9823 N N . ASP B 1 205 ? -5.559 28.922 -2.955 1 65.19 205 ASP B N 1
ATOM 9824 C CA . ASP B 1 205 ? -4.359 29.75 -3.053 1 65.19 205 ASP B CA 1
ATOM 9825 C C . ASP B 1 205 ? -3.102 28.891 -3.117 1 65.19 205 ASP B C 1
ATOM 9827 O O . ASP B 1 205 ? -2.078 29.312 -3.656 1 65.19 205 ASP B O 1
ATOM 9831 N N . GLY B 1 206 ? -3.156 27.609 -3.086 1 64.5 206 GLY B N 1
ATOM 9832 C CA . GLY B 1 206 ? -2.463 26.422 -3.557 1 64.5 206 GLY B CA 1
ATOM 9833 C C . GLY B 1 206 ? -0.953 26.531 -3.449 1 64.5 206 GLY B C 1
ATOM 9834 O O . GLY B 1 206 ? -0.259 26.625 -4.465 1 64.5 206 GLY B O 1
ATOM 9835 N N . VAL B 1 207 ? -0.211 26.656 -2.115 1 79.25 207 VAL B N 1
ATOM 9836 C CA . VAL B 1 207 ? 1.243 26.547 -2.061 1 79.25 207 VAL B CA 1
ATOM 9837 C C . VAL B 1 207 ? 1.684 25.172 -2.543 1 79.25 207 VAL B C 1
ATOM 9839 O O . VAL B 1 207 ? 1.122 24.156 -2.129 1 79.25 207 VAL B O 1
ATOM 9842 N N . LEU B 1 208 ? 2.564 25.219 -3.498 1 87.31 208 LEU B N 1
ATOM 9843 C CA . LEU B 1 208 ? 3.084 23.969 -4.027 1 87.31 208 LEU B CA 1
ATOM 9844 C C . LEU B 1 208 ? 4.316 23.516 -3.25 1 87.31 208 LEU B C 1
ATOM 9846 O O . LEU B 1 208 ? 5.238 24.297 -3.027 1 87.31 208 LEU B O 1
ATOM 9850 N N . TYR B 1 209 ? 4.32 22.375 -2.793 1 88.75 209 TYR B N 1
ATOM 9851 C CA . TYR B 1 209 ? 5.488 21.781 -2.154 1 88.75 209 TYR B CA 1
ATOM 9852 C C . TYR B 1 209 ? 6.266 20.922 -3.135 1 88.75 209 TYR B C 1
ATOM 9854 O O . TYR B 1 209 ? 5.699 20.016 -3.758 1 88.75 209 TYR B O 1
ATOM 9862 N N . ILE B 1 210 ? 7.496 21.219 -3.277 1 91.56 210 ILE B N 1
ATOM 9863 C CA . ILE B 1 210 ? 8.406 20.422 -4.094 1 91.56 210 ILE B CA 1
ATOM 9864 C C . ILE B 1 210 ? 9.445 19.75 -3.199 1 91.56 210 ILE B C 1
ATOM 9866 O O . ILE B 1 210 ? 10.195 20.438 -2.496 1 91.56 210 ILE B O 1
ATOM 9870 N N . VAL B 1 211 ? 9.508 18.547 -3.225 1 93.25 211 VAL B N 1
ATOM 9871 C CA . VAL B 1 211 ? 10.477 17.812 -2.426 1 93.25 211 VAL B CA 1
ATOM 9872 C C . VAL B 1 211 ? 11.523 17.172 -3.344 1 93.25 211 VAL B C 1
ATOM 9874 O O . VAL B 1 211 ? 11.203 16.297 -4.141 1 93.25 211 VAL B O 1
ATOM 9877 N N . ASP B 1 212 ? 12.672 17.609 -3.24 1 91.19 212 ASP B N 1
ATOM 9878 C CA . ASP B 1 212 ? 13.773 17.125 -4.062 1 91.19 212 ASP B CA 1
ATOM 9879 C C . ASP B 1 212 ? 13.414 17.156 -5.543 1 91.19 212 ASP B C 1
ATOM 9881 O O . ASP B 1 212 ? 13.641 16.188 -6.27 1 91.19 212 ASP B O 1
ATOM 9885 N N . GLY B 1 213 ? 12.727 18.172 -5.898 1 86.44 213 GLY B N 1
ATOM 9886 C CA . GLY B 1 213 ? 12.398 18.406 -7.297 1 86.44 213 GLY B CA 1
ATOM 9887 C C . GLY B 1 213 ? 11.07 17.812 -7.703 1 86.44 213 GLY B C 1
ATOM 9888 O O . GLY B 1 213 ? 10.609 18 -8.836 1 86.44 213 GLY B O 1
ATOM 9889 N N . VAL B 1 214 ? 10.414 17.125 -6.82 1 88.75 214 VAL B N 1
ATOM 9890 C CA . VAL B 1 214 ? 9.18 16.438 -7.164 1 88.75 214 VAL B CA 1
ATOM 9891 C C . VAL B 1 214 ? 7.996 17.141 -6.484 1 88.75 214 VAL B C 1
ATOM 9893 O O . VAL B 1 214 ? 7.891 17.125 -5.254 1 88.75 214 VAL B O 1
ATOM 9896 N N . PRO B 1 215 ? 7.062 17.625 -7.219 1 88.19 215 PRO B N 1
ATOM 9897 C CA . PRO B 1 215 ? 5.883 18.25 -6.629 1 88.19 215 PRO B CA 1
ATOM 9898 C C . PRO B 1 215 ? 4.992 17.266 -5.879 1 88.19 215 PRO B C 1
ATOM 9900 O O . PRO B 1 215 ? 4.656 16.203 -6.41 1 88.19 215 PRO B O 1
ATOM 9903 N N . GLY B 1 216 ? 4.641 17.641 -4.699 1 86.88 216 GLY B N 1
ATOM 9904 C CA . GLY B 1 216 ? 3.676 16.859 -3.93 1 86.88 216 GLY B CA 1
ATOM 9905 C C . GLY B 1 216 ? 4.273 15.625 -3.295 1 86.88 216 GLY B C 1
ATOM 9906 O O . GLY B 1 216 ? 3.562 14.836 -2.662 1 86.88 216 GLY B O 1
ATOM 9907 N N . ALA B 1 217 ? 5.535 15.367 -3.451 1 91.69 217 ALA B N 1
ATOM 9908 C CA . ALA B 1 217 ? 6.168 14.203 -2.838 1 91.69 217 ALA B CA 1
ATOM 9909 C C . ALA B 1 217 ? 6.18 14.32 -1.315 1 91.69 217 ALA B C 1
ATOM 9911 O O . ALA B 1 217 ? 6.25 15.43 -0.775 1 91.69 217 ALA B O 1
ATOM 9912 N N . PRO B 1 218 ? 6.07 13.188 -0.659 1 93.06 218 PRO B N 1
ATOM 9913 C CA . PRO B 1 218 ? 6.156 13.219 0.802 1 93.06 218 PRO B CA 1
ATOM 9914 C C . PRO B 1 218 ? 7.578 13.461 1.305 1 93.06 218 PRO B C 1
ATOM 9916 O O . PRO B 1 218 ? 8.539 13.312 0.546 1 93.06 218 PRO B O 1
ATOM 9919 N N . TYR B 1 219 ? 7.68 13.906 2.539 1 91.25 219 TYR B N 1
ATOM 9920 C CA . TYR B 1 219 ? 8.969 14.094 3.199 1 91.25 219 TYR B CA 1
ATOM 9921 C C . TYR B 1 219 ? 8.859 13.797 4.691 1 91.25 219 TYR B C 1
ATOM 9923 O O . TYR B 1 219 ? 7.781 13.914 5.277 1 91.25 219 TYR B O 1
ATOM 9931 N N . ASN B 1 220 ? 9.984 13.453 5.219 1 88.88 220 ASN B N 1
ATOM 9932 C CA . ASN B 1 220 ? 10.133 13.344 6.664 1 88.88 220 ASN B CA 1
ATOM 9933 C C . ASN B 1 220 ? 10.867 14.547 7.246 1 88.88 220 ASN B C 1
ATOM 9935 O O . ASN B 1 220 ? 11.891 14.977 6.711 1 88.88 220 ASN B O 1
ATOM 9939 N N . ILE B 1 221 ? 10.312 15.016 8.227 1 86.12 221 ILE B N 1
ATOM 9940 C CA . ILE B 1 221 ? 10.875 16.219 8.836 1 86.12 221 ILE B CA 1
ATOM 9941 C C . ILE B 1 221 ? 12.336 15.969 9.203 1 86.12 221 ILE B C 1
ATOM 9943 O O . ILE B 1 221 ? 13.188 16.844 9.016 1 86.12 221 ILE B O 1
ATOM 9947 N N . GLU B 1 222 ? 12.633 14.773 9.633 1 85.19 222 GLU B N 1
ATOM 9948 C CA . GLU B 1 222 ? 13.984 14.398 10.055 1 85.19 222 GLU B CA 1
ATOM 9949 C C . GLU B 1 222 ? 14.969 14.492 8.898 1 85.19 222 GLU B C 1
ATOM 9951 O O . GLU B 1 222 ? 16.156 14.719 9.109 1 85.19 222 GLU B O 1
ATOM 9956 N N . ASP B 1 223 ? 14.523 14.414 7.746 1 90 223 ASP B N 1
ATOM 9957 C CA . ASP B 1 223 ? 15.406 14.312 6.59 1 90 223 ASP B CA 1
ATOM 9958 C C . ASP B 1 223 ? 15.578 15.672 5.91 1 90 223 ASP B C 1
ATOM 9960 O O . ASP B 1 223 ? 16.391 15.805 4.984 1 90 223 ASP B O 1
ATOM 9964 N N . ILE B 1 224 ? 14.938 16.656 6.352 1 89.88 224 ILE B N 1
ATOM 9965 C CA . ILE B 1 224 ? 15 17.953 5.695 1 89.88 224 ILE B CA 1
ATOM 9966 C C . ILE B 1 224 ? 16.375 18.578 5.93 1 89.88 224 ILE B C 1
ATOM 9968 O O . ILE B 1 224 ? 16.844 18.641 7.066 1 89.88 224 ILE B O 1
ATOM 9972 N N . GLU B 1 225 ? 16.969 19.016 4.906 1 87.25 225 GLU B N 1
ATOM 9973 C CA . GLU B 1 225 ? 18.234 19.734 4.977 1 87.25 225 GLU B CA 1
ATOM 9974 C C . GLU B 1 225 ? 18.016 21.25 4.844 1 87.25 225 GLU B C 1
ATOM 9976 O O . GLU B 1 225 ? 18.641 22.031 5.555 1 87.25 225 GLU B O 1
ATOM 9981 N N . THR B 1 226 ? 17.234 21.609 3.844 1 85.94 226 THR B N 1
ATOM 9982 C CA . THR B 1 226 ? 16.953 23.016 3.627 1 85.94 226 THR B CA 1
ATOM 9983 C C . THR B 1 226 ? 15.516 23.219 3.146 1 85.94 226 THR B C 1
ATOM 9985 O O . THR B 1 226 ? 14.93 22.328 2.537 1 85.94 226 THR B O 1
ATOM 9988 N N . ILE B 1 227 ? 14.898 24.266 3.465 1 88.5 227 ILE B N 1
ATOM 9989 C CA . ILE B 1 227 ? 13.617 24.719 2.947 1 88.5 227 ILE B CA 1
ATOM 9990 C C . ILE B 1 227 ? 13.781 26.078 2.279 1 88.5 227 ILE B C 1
ATOM 9992 O O . ILE B 1 227 ? 14.32 27.016 2.881 1 88.5 227 ILE B O 1
ATOM 9996 N N . THR B 1 228 ? 13.422 26.156 1.059 1 88.81 228 THR B N 1
ATOM 9997 C CA . THR B 1 228 ? 13.469 27.406 0.304 1 88.81 228 THR B CA 1
ATOM 9998 C C . THR B 1 228 ? 12.078 27.812 -0.159 1 88.81 228 THR B C 1
ATOM 10000 O O . THR B 1 228 ? 11.336 27 -0.721 1 88.81 228 THR B O 1
ATOM 10003 N N . VAL B 1 229 ? 11.742 28.984 0.096 1 90.06 229 VAL B N 1
ATOM 10004 C CA . VAL B 1 229 ? 10.445 29.484 -0.347 1 90.06 229 VAL B CA 1
ATOM 10005 C C . VAL B 1 229 ? 10.641 30.484 -1.497 1 90.06 229 VAL B C 1
ATOM 10007 O O . VAL B 1 229 ? 11.352 31.469 -1.354 1 90.06 229 VAL B O 1
ATOM 10010 N N . LEU B 1 230 ? 10.086 30.172 -2.572 1 89.81 230 LEU B N 1
ATOM 10011 C CA . LEU B 1 230 ? 10.047 31.062 -3.729 1 89.81 230 LEU B CA 1
ATOM 10012 C C . LEU B 1 230 ? 8.812 31.953 -3.686 1 89.81 230 LEU B C 1
ATOM 10014 O O . LEU B 1 230 ? 7.703 31.484 -3.982 1 89.81 230 LEU B O 1
ATOM 10018 N N . LYS B 1 231 ? 9.039 33.188 -3.51 1 88.44 231 LYS B N 1
ATOM 10019 C CA . LYS B 1 231 ? 7.922 34.094 -3.182 1 88.44 231 LYS B CA 1
ATOM 10020 C C . LYS B 1 231 ? 7.422 34.812 -4.418 1 88.44 231 LYS B C 1
ATOM 10022 O O . LYS B 1 231 ? 6.242 35.156 -4.516 1 88.44 231 LYS B O 1
ATOM 10027 N N . ASP B 1 232 ? 8.305 35.188 -5.32 1 87.19 232 ASP B N 1
ATOM 10028 C CA . ASP B 1 232 ? 7.867 35.938 -6.484 1 87.19 232 ASP B CA 1
ATOM 10029 C C . ASP B 1 232 ? 7.496 35 -7.637 1 87.19 232 ASP B C 1
ATOM 10031 O O . ASP B 1 232 ? 7.891 33.844 -7.652 1 87.19 232 ASP B O 1
ATOM 10035 N N . ALA B 1 233 ? 6.758 35.469 -8.531 1 77.25 233 ALA B N 1
ATOM 10036 C CA . ALA B 1 233 ? 6.289 34.719 -9.68 1 77.25 233 ALA B CA 1
ATOM 10037 C C . ALA B 1 233 ? 7.453 34.281 -10.578 1 77.25 233 ALA B C 1
ATOM 10039 O O . ALA B 1 233 ? 7.43 33.219 -11.18 1 77.25 233 ALA B O 1
ATOM 10040 N N . ALA B 1 234 ? 8.383 35.062 -10.633 1 75.75 234 ALA B N 1
ATOM 10041 C CA . ALA B 1 234 ? 9.508 34.75 -11.516 1 75.75 234 ALA B CA 1
ATOM 10042 C C . ALA B 1 234 ? 10.25 33.5 -11.062 1 75.75 234 ALA B C 1
ATOM 10044 O O . ALA B 1 234 ? 10.734 32.719 -11.891 1 75.75 234 ALA B O 1
ATOM 10045 N N . SER B 1 235 ? 10.336 33.344 -9.867 1 76.06 235 SER B N 1
ATOM 10046 C CA . SER B 1 235 ? 11.016 32.156 -9.344 1 76.06 235 SER B CA 1
ATOM 10047 C C . SER B 1 235 ? 10.094 30.938 -9.367 1 76.06 235 SER B C 1
ATOM 10049 O O . SER B 1 235 ? 10.555 29.812 -9.562 1 76.06 235 SER B O 1
ATOM 10051 N N . ALA B 1 236 ? 8.844 31.109 -9.18 1 76.88 236 ALA B N 1
ATOM 10052 C CA . ALA B 1 236 ? 7.883 30.016 -9.055 1 76.88 236 ALA B CA 1
ATOM 10053 C C . ALA B 1 236 ? 7.395 29.562 -10.43 1 76.88 236 ALA B C 1
ATOM 10055 O O . ALA B 1 236 ? 6.941 28.422 -10.586 1 76.88 236 ALA B O 1
ATOM 10056 N N . ALA B 1 237 ? 7.555 30.391 -11.344 1 74.81 237 ALA B N 1
ATOM 10057 C CA . ALA B 1 237 ? 6.938 30.172 -12.648 1 74.81 237 ALA B CA 1
ATOM 10058 C C . ALA B 1 237 ? 7.488 28.922 -13.32 1 74.81 237 ALA B C 1
ATOM 10060 O O . ALA B 1 237 ? 6.781 28.25 -14.078 1 74.81 237 ALA B O 1
ATOM 10061 N N . ILE B 1 238 ? 8.641 28.625 -12.992 1 76.81 238 ILE B N 1
ATOM 10062 C CA . ILE B 1 238 ? 9.273 27.5 -13.68 1 76.81 238 ILE B CA 1
ATOM 10063 C C . ILE B 1 238 ? 8.602 26.203 -13.258 1 76.81 238 ILE B C 1
ATOM 10065 O O . ILE B 1 238 ? 8.664 25.203 -13.984 1 76.81 238 ILE B O 1
ATOM 10069 N N . TYR B 1 239 ? 8.016 26.25 -12.211 1 75.12 239 TYR B N 1
ATOM 10070 C CA . TYR B 1 239 ? 7.371 25.031 -11.727 1 75.12 239 TYR B CA 1
ATOM 10071 C C . TYR B 1 239 ? 5.934 24.938 -12.227 1 75.12 239 TYR B C 1
ATOM 10073 O O . TYR B 1 239 ? 5.344 23.859 -12.25 1 75.12 239 TYR B O 1
ATOM 10081 N N . GLY B 1 240 ? 5.434 25.969 -12.703 1 65.81 240 GLY B N 1
ATOM 10082 C CA . GLY B 1 240 ? 4.156 25.953 -13.398 1 65.81 240 GLY B CA 1
ATOM 10083 C C . GLY B 1 240 ? 2.971 25.844 -12.461 1 65.81 240 GLY B C 1
ATOM 10084 O O . GLY B 1 240 ? 3.088 26.109 -11.266 1 65.81 240 GLY B O 1
ATOM 10085 N N . ALA B 1 241 ? 1.826 25.547 -13.148 1 53.12 241 ALA B N 1
ATOM 10086 C CA . ALA B 1 241 ? 0.443 25.844 -12.781 1 53.12 241 ALA B CA 1
ATOM 10087 C C . ALA B 1 241 ? -0.047 24.906 -11.688 1 53.12 241 ALA B C 1
ATOM 10089 O O . ALA B 1 241 ? -1.089 25.156 -11.07 1 53.12 241 ALA B O 1
ATOM 10090 N N . SER B 1 242 ? 0.351 23.766 -11.562 1 55.06 242 SER B N 1
ATOM 10091 C CA . SER B 1 242 ? -0.586 23.094 -10.672 1 55.06 242 SER B CA 1
ATOM 10092 C C . SER B 1 242 ? -0.764 23.859 -9.367 1 55.06 242 SER B C 1
ATOM 10094 O O . SER B 1 242 ? -1.803 23.75 -8.711 1 55.06 242 SER B O 1
ATOM 10096 N N . VAL B 1 243 ? -0.038 24.672 -8.844 1 58.31 243 VAL B N 1
ATOM 10097 C CA . VAL B 1 243 ? -0.313 25.156 -7.496 1 58.31 243 VAL B CA 1
ATOM 10098 C C . VAL B 1 243 ? 0.75 26.188 -7.094 1 58.31 243 VAL B C 1
ATOM 10100 O O . VAL B 1 243 ? 0.708 26.719 -5.988 1 58.31 243 VAL B O 1
ATOM 10103 N N . GLY B 1 244 ? 1.335 26.672 -8.016 1 61.34 244 GLY B N 1
ATOM 10104 C CA . GLY B 1 244 ? 2.396 27.547 -7.527 1 61.34 244 GLY B CA 1
ATOM 10105 C C . GLY B 1 244 ? 2.006 29 -7.504 1 61.34 244 GLY B C 1
ATOM 10106 O O . GLY B 1 244 ? 2.852 29.875 -7.293 1 61.34 244 GLY B O 1
ATOM 10107 N N . SER B 1 245 ? 0.714 29.234 -7.66 1 72.5 245 SER B N 1
ATOM 10108 C CA . SER B 1 245 ? 0.289 30.641 -7.695 1 72.5 245 SER B CA 1
ATOM 10109 C C . SER B 1 245 ? 0.396 31.281 -6.32 1 72.5 245 SER B C 1
ATOM 10111 O O . SER B 1 245 ? 0.571 32.5 -6.211 1 72.5 245 SER B O 1
ATOM 10113 N N . GLY B 1 246 ? 0.299 30.453 -5.352 1 79.31 246 GLY B N 1
ATOM 10114 C CA . GLY B 1 246 ? 0.475 30.969 -4 1 79.31 246 GLY B CA 1
ATOM 10115 C C . GLY B 1 246 ? 1.926 30.984 -3.557 1 79.31 246 GLY B C 1
ATOM 10116 O O . GLY B 1 246 ? 2.24 31.484 -2.475 1 79.31 246 GLY B O 1
ATOM 10117 N N . GLY B 1 247 ? 2.762 30.5 -4.32 1 86 247 GLY B N 1
ATOM 10118 C CA . GLY B 1 247 ? 4.168 30.359 -3.984 1 86 247 GLY B CA 1
ATOM 10119 C C . GLY B 1 247 ? 4.637 28.906 -3.961 1 86 247 GLY B C 1
ATOM 10120 O O . GLY B 1 247 ? 3.826 27.984 -4.078 1 86 247 GLY B O 1
ATOM 10121 N N . VAL B 1 248 ? 5.934 28.766 -3.938 1 88.81 248 VAL B N 1
ATOM 10122 C CA . VAL B 1 248 ? 6.488 27.422 -3.971 1 88.81 248 VAL B CA 1
ATOM 10123 C C . VAL B 1 248 ? 7.422 27.219 -2.781 1 88.81 248 VAL B C 1
ATOM 10125 O O . VAL B 1 248 ? 8.227 28.094 -2.455 1 88.81 248 VAL B O 1
ATOM 10128 N N . VAL B 1 249 ? 7.23 26.125 -2.105 1 90.12 249 VAL B N 1
ATOM 10129 C CA . VAL B 1 249 ? 8.141 25.703 -1.047 1 90.12 249 VAL B CA 1
ATOM 10130 C C . VAL B 1 249 ? 8.984 24.531 -1.536 1 90.12 249 VAL B C 1
ATOM 10132 O O . VAL B 1 249 ? 8.453 23.469 -1.852 1 90.12 249 VAL B O 1
ATOM 10135 N N . VAL B 1 250 ? 10.211 24.75 -1.59 1 90.75 250 VAL B N 1
ATOM 10136 C CA . VAL B 1 250 ? 11.133 23.703 -2.02 1 90.75 250 VAL B CA 1
ATOM 10137 C C . VAL B 1 250 ? 11.805 23.062 -0.802 1 90.75 250 VAL B C 1
ATOM 10139 O O . VAL B 1 250 ? 12.484 23.75 -0.036 1 90.75 250 VAL B O 1
ATOM 10142 N N . ILE B 1 251 ? 11.609 21.859 -0.655 1 91.56 251 ILE B N 1
ATOM 10143 C CA . ILE B 1 251 ? 12.227 21.094 0.42 1 91.56 251 ILE B CA 1
ATOM 10144 C C . ILE B 1 251 ? 13.344 20.219 -0.147 1 91.56 251 ILE B C 1
ATOM 10146 O O . ILE B 1 251 ? 13.102 19.406 -1.049 1 91.56 251 ILE B O 1
ATOM 10150 N N . THR B 1 252 ? 14.484 20.453 0.317 1 90.69 252 THR B N 1
ATOM 10151 C CA . THR B 1 252 ? 15.609 19.594 -0.007 1 90.69 252 THR B CA 1
ATOM 10152 C C . THR B 1 252 ? 15.945 18.672 1.166 1 90.69 252 THR B C 1
ATOM 10154 O O . THR B 1 252 ? 16.188 19.141 2.281 1 90.69 252 THR B O 1
ATOM 10157 N N . THR B 1 253 ? 15.945 17.453 0.93 1 92 253 THR B N 1
ATOM 10158 C CA . THR B 1 253 ? 16.234 16.5 1.991 1 92 253 THR B CA 1
ATOM 10159 C C . THR B 1 253 ? 17.688 16.031 1.923 1 92 253 THR B C 1
ATOM 10161 O O . THR B 1 253 ? 18.375 16.266 0.921 1 92 253 THR B O 1
ATOM 10164 N N . LYS B 1 254 ? 18.141 15.492 2.967 1 89.62 254 LYS B N 1
ATOM 10165 C CA . LYS B 1 254 ? 19.484 14.93 3.02 1 89.62 254 LYS B CA 1
ATOM 10166 C C . LYS B 1 254 ? 19.703 13.914 1.906 1 89.62 254 LYS B C 1
ATOM 10168 O O . LYS B 1 254 ? 18.797 13.125 1.594 1 89.62 254 LYS B O 1
ATOM 10173 N N . GLN B 1 255 ? 20.859 14.047 1.307 1 87.12 255 GLN B N 1
ATOM 10174 C CA . GLN B 1 255 ? 21.203 13.164 0.194 1 87.12 255 GLN B CA 1
ATOM 10175 C C . GLN B 1 255 ? 22.469 12.367 0.492 1 87.12 255 GLN B C 1
ATOM 10177 O O . GLN B 1 255 ? 23.188 12.664 1.453 1 87.12 255 GLN B O 1
ATOM 10182 N N . ALA B 1 256 ? 22.734 11.383 -0.367 1 84.19 256 ALA B N 1
ATOM 10183 C CA . ALA B 1 256 ? 23.953 10.609 -0.279 1 84.19 256 ALA B CA 1
ATOM 10184 C C . ALA B 1 256 ? 25.188 11.5 -0.448 1 84.19 256 ALA B C 1
ATOM 10186 O O . ALA B 1 256 ? 25.219 12.359 -1.334 1 84.19 256 ALA B O 1
ATOM 10187 N N . LYS B 1 257 ? 26.047 11.312 0.481 1 79.38 257 LYS B N 1
ATOM 10188 C CA . LYS B 1 257 ? 27.266 12.094 0.43 1 79.38 257 LYS B CA 1
ATOM 10189 C C . LYS B 1 257 ? 28.5 11.195 0.474 1 79.38 257 LYS B C 1
ATOM 10191 O O . LYS B 1 257 ? 28.469 10.133 1.104 1 79.38 257 LYS B O 1
ATOM 10196 N N . GLU B 1 258 ? 29.469 11.625 -0.143 1 79.31 258 GLU B N 1
ATOM 10197 C CA . GLU B 1 258 ? 30.719 10.852 -0.169 1 79.31 258 GLU B CA 1
ATOM 10198 C C . GLU B 1 258 ? 31.453 10.938 1.168 1 79.31 258 GLU B C 1
ATOM 10200 O O . GLU B 1 258 ? 31.391 11.961 1.849 1 79.31 258 GLU B O 1
ATOM 10205 N N . GLY B 1 259 ? 32.094 9.836 1.51 1 76.62 259 GLY B N 1
ATOM 10206 C CA . GLY B 1 259 ? 32.906 9.797 2.729 1 76.62 259 GLY B CA 1
ATOM 10207 C C . GLY B 1 259 ? 32.688 8.523 3.535 1 76.62 259 GLY B C 1
ATOM 10208 O O . GLY B 1 259 ? 32.094 7.559 3.043 1 76.62 259 GLY B O 1
ATOM 10209 N N . LYS B 1 260 ? 33.25 8.617 4.676 1 77.38 260 LYS B N 1
ATOM 10210 C CA . LYS B 1 260 ? 33.031 7.512 5.605 1 77.38 260 LYS B CA 1
ATOM 10211 C C . LYS B 1 260 ? 31.578 7.398 5.996 1 77.38 260 LYS B C 1
ATOM 10213 O O . LYS B 1 260 ? 30.828 8.375 5.91 1 77.38 260 LYS B O 1
ATOM 10218 N N . ILE B 1 261 ? 31.297 6.281 6.379 1 85.81 261 ILE B N 1
ATOM 10219 C CA . ILE B 1 261 ? 29.906 6.082 6.789 1 85.81 261 ILE B CA 1
ATOM 10220 C C . ILE B 1 261 ? 29.625 6.875 8.062 1 85.81 261 ILE B C 1
ATOM 10222 O O . ILE B 1 261 ? 30.328 6.727 9.062 1 85.81 261 ILE B O 1
ATOM 10226 N N . LYS B 1 262 ? 28.75 7.727 7.996 1 86.44 262 LYS B N 1
ATOM 10227 C CA . LYS B 1 262 ? 28.297 8.516 9.133 1 86.44 262 LYS B CA 1
ATOM 10228 C C . LYS B 1 262 ? 26.953 8.016 9.656 1 86.44 262 LYS B C 1
ATOM 10230 O O . LYS B 1 262 ? 26.047 7.727 8.867 1 86.44 262 LYS B O 1
ATOM 10235 N N . VAL B 1 263 ? 26.875 7.855 10.938 1 88.44 263 VAL B N 1
ATOM 10236 C CA . VAL B 1 263 ? 25.641 7.43 11.594 1 88.44 263 VAL B CA 1
ATOM 10237 C C . VAL B 1 263 ? 25.141 8.531 12.523 1 88.44 263 VAL B C 1
ATOM 10239 O O . VAL B 1 263 ? 25.891 9.023 13.367 1 88.44 263 VAL B O 1
ATOM 10242 N N . ASN B 1 264 ? 23.953 8.922 12.336 1 88.81 264 ASN B N 1
ATOM 10243 C CA . ASN B 1 264 ? 23.312 9.922 13.188 1 88.81 264 ASN B CA 1
ATOM 10244 C C . ASN B 1 264 ? 22.094 9.336 13.914 1 88.81 264 ASN B C 1
ATOM 10246 O O . ASN B 1 264 ? 21.219 8.75 13.289 1 88.81 264 ASN B O 1
ATOM 10250 N N . PHE B 1 265 ? 22.062 9.484 15.172 1 90.44 265 PHE B N 1
ATOM 10251 C CA . PHE B 1 265 ? 20.953 9.047 16.016 1 90.44 265 PHE B CA 1
ATOM 10252 C C . PHE B 1 265 ? 20.359 10.234 16.766 1 90.44 265 PHE B C 1
ATOM 10254 O O . PHE B 1 265 ? 21.078 10.984 17.422 1 90.44 265 PHE B O 1
ATOM 10261 N N . ASN B 1 266 ? 19.031 10.383 16.641 1 91.62 266 ASN B N 1
ATOM 10262 C CA . ASN B 1 266 ? 18.297 11.438 17.328 1 91.62 266 ASN B CA 1
ATOM 10263 C C . ASN B 1 266 ? 17.125 10.883 18.125 1 91.62 266 ASN B C 1
ATOM 10265 O O . ASN B 1 266 ? 16.219 10.266 17.547 1 91.62 266 ASN B O 1
ATOM 10269 N N . ILE B 1 267 ? 17.109 11.094 19.406 1 93.38 267 ILE B N 1
ATOM 10270 C CA . ILE B 1 267 ? 16.016 10.672 20.266 1 93.38 267 ILE B CA 1
ATOM 10271 C C . ILE B 1 267 ? 15.539 11.844 21.125 1 93.38 267 ILE B C 1
ATOM 10273 O O . ILE B 1 267 ? 16.359 12.648 21.594 1 93.38 267 ILE B O 1
ATOM 10277 N N . SER B 1 268 ? 14.227 11.969 21.203 1 93.12 268 SER B N 1
ATOM 10278 C CA . SER B 1 268 ? 13.703 13.023 22.078 1 93.12 268 SER B CA 1
ATOM 10279 C C . SER B 1 268 ? 12.344 12.641 22.641 1 93.12 268 SER B C 1
ATOM 10281 O O . SER B 1 268 ? 11.633 11.82 22.062 1 93.12 268 SER B O 1
ATOM 10283 N N . LYS B 1 269 ? 11.984 13.188 23.766 1 95.25 269 LYS B N 1
ATOM 10284 C CA . LYS B 1 269 ? 10.688 13.047 24.422 1 95.25 269 LYS B CA 1
ATOM 10285 C C . LYS B 1 269 ? 10.156 14.398 24.891 1 95.25 269 LYS B C 1
ATOM 10287 O O . LYS B 1 269 ? 10.883 15.18 25.516 1 95.25 269 LYS B O 1
ATOM 10292 N N . SER B 1 270 ? 8.969 14.633 24.547 1 94.88 270 SER B N 1
ATOM 10293 C CA . SER B 1 270 ? 8.328 15.906 24.859 1 94.88 270 SER B CA 1
ATOM 10294 C C . SER B 1 270 ? 7.09 15.695 25.734 1 94.88 270 SER B C 1
ATOM 10296 O O . SER B 1 270 ? 6.34 14.742 25.531 1 94.88 270 SER B O 1
ATOM 10298 N N . ILE B 1 271 ? 6.883 16.516 26.641 1 97 271 ILE B N 1
ATOM 10299 C CA . ILE B 1 271 ? 5.652 16.609 27.422 1 97 271 ILE B CA 1
ATOM 10300 C C . ILE B 1 271 ? 4.859 17.844 26.984 1 97 271 ILE B C 1
ATOM 10302 O O . ILE B 1 271 ? 5.414 18.938 26.891 1 97 271 ILE B O 1
ATOM 10306 N N . LYS B 1 272 ? 3.58 17.703 26.719 1 95.75 272 LYS B N 1
ATOM 10307 C CA . LYS B 1 272 ? 2.715 18.766 26.219 1 95.75 272 LYS B CA 1
ATOM 10308 C C . LYS B 1 272 ? 1.565 19.047 27.188 1 95.75 272 LYS B C 1
ATOM 10310 O O . LYS B 1 272 ? 1.058 18.125 27.828 1 95.75 272 LYS B O 1
ATOM 10315 N N . SER B 1 273 ? 1.122 20.25 27.188 1 95.69 273 SER B N 1
ATOM 10316 C CA . SER B 1 273 ? -0.02 20.609 28.031 1 95.69 273 SER B CA 1
ATOM 10317 C C . SER B 1 273 ? -0.75 21.828 27.453 1 95.69 273 SER B C 1
ATOM 10319 O O . SER B 1 273 ? -0.156 22.641 26.75 1 95.69 273 SER B O 1
ATOM 10321 N N . ALA B 1 274 ? -2.035 21.891 27.719 1 94 274 ALA B N 1
ATOM 10322 C CA . ALA B 1 274 ? -2.816 23.062 27.359 1 94 274 ALA B CA 1
ATOM 10323 C C . ALA B 1 274 ? -2.607 24.188 28.375 1 94 274 ALA B C 1
ATOM 10325 O O . ALA B 1 274 ? -2.363 23.938 29.547 1 94 274 ALA B O 1
ATOM 10326 N N . ILE B 1 275 ? -2.748 25.375 27.844 1 92.12 275 ILE B N 1
ATOM 10327 C CA . ILE B 1 275 ? -2.621 26.547 28.719 1 92.12 275 ILE B CA 1
ATOM 10328 C C . ILE B 1 275 ? -3.828 27.469 28.516 1 92.12 275 ILE B C 1
ATOM 10330 O O . ILE B 1 275 ? -4.512 27.391 27.5 1 92.12 275 ILE B O 1
ATOM 10334 N N . ASN B 1 276 ? -4.125 28.312 29.516 1 92.5 276 ASN B N 1
ATOM 10335 C CA . ASN B 1 276 ? -5.168 29.328 29.453 1 92.5 276 ASN B CA 1
ATOM 10336 C C . ASN B 1 276 ? -6.547 28.719 29.25 1 92.5 276 ASN B C 1
ATOM 10338 O O . ASN B 1 276 ? -7.289 29.109 28.359 1 92.5 276 ASN B O 1
ATOM 10342 N N . LEU B 1 277 ? -6.824 27.703 30.031 1 95.75 277 LEU B N 1
ATOM 10343 C CA . LEU B 1 277 ? -8.109 27.016 29.906 1 95.75 277 LEU B CA 1
ATOM 10344 C C . LEU B 1 277 ? -9.219 27.844 30.562 1 95.75 277 LEU B C 1
ATOM 10346 O O . LEU B 1 277 ? -8.992 28.484 31.594 1 95.75 277 LEU B O 1
ATOM 10350 N N . PRO B 1 278 ? -10.391 27.781 30 1 95.69 278 PRO B N 1
ATOM 10351 C CA . PRO B 1 278 ? -11.508 28.562 30.547 1 95.69 278 PRO B CA 1
ATOM 10352 C C . PRO B 1 278 ? -12.047 27.969 31.859 1 95.69 278 PRO B C 1
ATOM 10354 O O . PRO B 1 278 ? -11.82 26.797 32.156 1 95.69 278 PRO B O 1
ATOM 10357 N N . THR B 1 279 ? -12.773 28.828 32.594 1 96.38 279 THR B N 1
ATOM 10358 C CA . THR B 1 279 ? -13.461 28.406 33.812 1 96.38 279 THR B CA 1
ATOM 10359 C C . THR B 1 279 ? -14.977 28.484 33.625 1 96.38 279 THR B C 1
ATOM 10361 O O . THR B 1 279 ? -15.477 29.344 32.906 1 96.38 279 THR B O 1
ATOM 10364 N N . THR B 1 280 ? -15.648 27.594 34.281 1 98.06 280 THR B N 1
ATOM 10365 C CA . THR B 1 280 ? -17.094 27.516 34.156 1 98.06 280 THR B CA 1
ATOM 10366 C C . THR B 1 280 ? -17.781 27.734 35.5 1 98.06 280 THR B C 1
ATOM 10368 O O . THR B 1 280 ? -17.109 27.719 36.562 1 98.06 280 THR B O 1
ATOM 10371 N N . LEU B 1 281 ? -19.078 27.906 35.469 1 98.44 281 LEU B N 1
ATOM 10372 C CA . LEU B 1 281 ? -19.859 28.031 36.688 1 98.44 281 LEU B CA 1
ATOM 10373 C C . LEU B 1 281 ? -19.906 26.719 37.438 1 98.44 281 LEU B C 1
ATOM 10375 O O . LEU B 1 281 ? -20 25.641 36.812 1 98.44 281 LEU B O 1
ATOM 10379 N N . THR B 1 282 ? -19.828 26.844 38.781 1 98.44 282 THR B N 1
ATOM 10380 C CA . THR B 1 282 ? -20.188 25.688 39.594 1 98.44 282 THR B CA 1
ATOM 10381 C C . THR B 1 282 ? -21.688 25.406 39.5 1 98.44 282 THR B C 1
ATOM 10383 O O . THR B 1 282 ? -22.453 26.219 38.969 1 98.44 282 THR B O 1
ATOM 10386 N N . ALA B 1 283 ? -22.094 24.234 40 1 98.44 283 ALA B N 1
ATOM 10387 C CA . ALA B 1 283 ? -23.516 23.906 40.031 1 98.44 283 ALA B CA 1
ATOM 10388 C C . ALA B 1 283 ? -24.297 24.938 40.844 1 98.44 283 ALA B C 1
ATOM 10390 O O . ALA B 1 283 ? -25.391 25.359 40.438 1 98.44 283 ALA B O 1
ATOM 10391 N N . GLU B 1 284 ? -23.766 25.359 41.938 1 98.25 284 GLU B N 1
ATOM 10392 C CA . GLU B 1 284 ? -24.406 26.344 42.812 1 98.25 284 GLU B CA 1
ATOM 10393 C C . GLU B 1 284 ? -24.516 27.703 42.125 1 98.25 284 GLU B C 1
ATOM 10395 O O . GLU B 1 284 ? -25.562 28.359 42.188 1 98.25 284 GLU B O 1
ATOM 10400 N N . GLN B 1 285 ? -23.453 28.031 41.5 1 98.25 285 GLN B N 1
ATOM 10401 C CA . GLN B 1 285 ? -23.438 29.297 40.781 1 98.25 285 GLN B CA 1
ATOM 10402 C C . GLN B 1 285 ? -24.438 29.281 39.625 1 98.25 285 GLN B C 1
ATOM 10404 O O . GLN B 1 285 ? -25.094 30.297 39.344 1 98.25 285 GLN B O 1
ATOM 10409 N N . TYR B 1 286 ? -24.422 28.156 38.906 1 97.75 286 TYR B N 1
ATOM 10410 C CA . TYR B 1 286 ? -25.391 28 37.812 1 97.75 286 TYR B CA 1
ATOM 10411 C C . TYR B 1 286 ? -26.812 28.234 38.312 1 97.75 286 TYR B C 1
ATOM 10413 O O . TYR B 1 286 ? -27.562 29 37.688 1 97.75 286 TYR B O 1
ATOM 10421 N N . ASN B 1 287 ? -27.203 27.641 39.438 1 97.94 287 ASN B N 1
ATOM 10422 C CA . ASN B 1 287 ? -28.531 27.797 40 1 97.94 287 ASN B CA 1
ATOM 10423 C C . ASN B 1 287 ? -28.781 29.25 40.438 1 97.94 287 ASN B C 1
ATOM 10425 O O . ASN B 1 287 ? -29.891 29.766 40.25 1 97.94 287 ASN B O 1
ATOM 10429 N N . LYS B 1 288 ? -27.797 29.844 40.969 1 97.88 288 LYS B N 1
ATOM 10430 C CA . LYS B 1 288 ? -27.922 31.234 41.406 1 97.88 288 LYS B CA 1
ATOM 10431 C C . LYS B 1 288 ? -28.188 32.156 40.219 1 97.88 288 LYS B C 1
ATOM 10433 O O . LYS B 1 288 ? -29.047 33.031 40.281 1 97.88 288 LYS B O 1
ATOM 10438 N N . VAL B 1 289 ? -27.391 31.969 39.188 1 97.69 289 VAL B N 1
ATOM 10439 C CA . VAL B 1 289 ? -27.516 32.812 38 1 97.69 289 VAL B CA 1
ATOM 10440 C C . VAL B 1 289 ? -28.906 32.688 37.406 1 97.69 289 VAL B C 1
ATOM 10442 O O . VAL B 1 289 ? -29.531 33.656 37.031 1 97.69 289 VAL B O 1
ATOM 10445 N N . TRP B 1 290 ? -29.453 31.469 37.344 1 96.56 290 TRP B N 1
ATOM 10446 C CA . TRP B 1 290 ? -30.797 31.234 36.844 1 96.56 290 TRP B CA 1
ATOM 10447 C C . TRP B 1 290 ? -31.844 31.859 37.75 1 96.56 290 TRP B C 1
ATOM 10449 O O . TRP B 1 290 ? -32.812 32.469 37.281 1 96.56 290 TRP B O 1
ATOM 10459 N N . ALA B 1 291 ? -31.688 31.688 39.031 1 97.25 291 ALA B N 1
ATOM 10460 C CA . ALA B 1 291 ? -32.625 32.281 40 1 97.25 291 ALA B CA 1
ATOM 10461 C C . ALA B 1 291 ? -32.656 33.781 39.875 1 97.25 291 ALA B C 1
ATOM 10463 O O . ALA B 1 291 ? -33.719 34.406 39.906 1 97.25 291 ALA B O 1
ATOM 10464 N N . ASP B 1 292 ? -31.5 34.375 39.75 1 97.06 292 ASP B N 1
ATOM 10465 C CA . ASP B 1 292 ? -31.406 35.812 39.594 1 97.06 292 ASP B CA 1
ATOM 10466 C C . ASP B 1 292 ? -32.062 36.312 38.312 1 97.06 292 ASP B C 1
ATOM 10468 O O . ASP B 1 292 ? -32.781 37.312 38.312 1 97.06 292 ASP B O 1
ATOM 10472 N N . ALA B 1 293 ? -31.828 35.594 37.25 1 96.31 293 ALA B N 1
ATOM 10473 C CA . ALA B 1 293 ? -32.438 35.938 35.969 1 96.31 293 ALA B CA 1
ATOM 10474 C C . ALA B 1 293 ? -33.969 35.906 36.062 1 96.31 293 ALA B C 1
ATOM 10476 O O . ALA B 1 293 ? -34.656 36.812 35.562 1 96.31 293 ALA B O 1
ATOM 10477 N N . VAL B 1 294 ? -34.5 34.906 36.75 1 95.62 294 VAL B N 1
ATOM 10478 C CA . VAL B 1 294 ? -35.938 34.75 36.906 1 95.62 294 VAL B CA 1
ATOM 10479 C C . VAL B 1 294 ? -36.469 35.844 37.812 1 95.62 294 VAL B C 1
ATOM 10481 O O . VAL B 1 294 ? -37.562 36.375 37.594 1 95.62 294 VAL B O 1
ATOM 10484 N N . LYS B 1 295 ? -35.781 36.125 38.812 1 95.88 295 LYS B N 1
ATOM 10485 C CA . LYS B 1 295 ? -36.188 37.156 39.75 1 95.88 295 LYS B CA 1
ATOM 10486 C C . LYS B 1 295 ? -36.25 38.5 39.094 1 95.88 295 LYS B C 1
ATOM 10488 O O . LYS B 1 295 ? -37.188 39.281 39.312 1 95.88 295 LYS B O 1
ATOM 10493 N N . ILE B 1 296 ? -35.312 38.781 38.219 1 94.44 296 ILE B N 1
ATOM 10494 C CA . ILE B 1 296 ? -35.188 40.094 37.625 1 94.44 296 ILE B CA 1
ATOM 10495 C C . ILE B 1 296 ? -36.094 40.219 36.406 1 94.44 296 ILE B C 1
ATOM 10497 O O . ILE B 1 296 ? -36.75 41.25 36.219 1 94.44 296 ILE B O 1
ATOM 10501 N N . TYR B 1 297 ? -36.188 39.188 35.625 1 93.69 297 TYR B N 1
ATOM 10502 C CA . TYR B 1 297 ? -36.844 39.344 34.344 1 93.69 297 TYR B CA 1
ATOM 10503 C C . TYR B 1 297 ? -38.094 38.5 34.25 1 93.69 297 TYR B C 1
ATOM 10505 O O . TYR B 1 297 ? -38.812 38.531 33.25 1 93.69 297 TYR B O 1
ATOM 10513 N N . GLY B 1 298 ? -38.344 37.75 35.219 1 92.19 298 GLY B N 1
ATOM 10514 C CA . GLY B 1 298 ? -39.531 36.938 35.219 1 92.19 298 GLY B CA 1
ATOM 10515 C C . GLY B 1 298 ? -39.344 35.562 34.594 1 92.19 298 GLY B C 1
ATOM 10516 O O . GLY B 1 298 ? -38.219 35.219 34.188 1 92.19 298 GLY B O 1
ATOM 10517 N N . GLY B 1 299 ? -40.281 34.781 34.656 1 92.19 299 GLY B N 1
ATOM 10518 C CA . GLY B 1 299 ? -40.25 33.438 34.094 1 92.19 299 GLY B CA 1
ATOM 10519 C C . GLY B 1 299 ? -40.219 32.344 35.156 1 92.19 299 GLY B C 1
ATOM 10520 O O . GLY B 1 299 ? -40.312 32.656 36.344 1 92.19 299 GLY B O 1
ATOM 10521 N N . LYS B 1 300 ? -40.188 31.172 34.594 1 92 300 LYS B N 1
ATOM 10522 C CA . LYS B 1 300 ? -40.188 30.016 35.469 1 92 300 LYS B CA 1
ATOM 10523 C C . LYS B 1 300 ? -38.781 29.438 35.656 1 92 300 LYS B C 1
ATOM 10525 O O . LYS B 1 300 ? -38.031 29.312 34.656 1 92 300 LYS B O 1
ATOM 10530 N N . LEU B 1 301 ? -38.469 29.234 36.875 1 94.19 301 LEU B N 1
ATOM 10531 C CA . LEU B 1 301 ? -37.188 28.594 37.156 1 94.19 301 LEU B CA 1
ATOM 10532 C C . LEU B 1 301 ? -37.188 27.141 36.688 1 94.19 301 LEU B C 1
ATOM 10534 O O . LEU B 1 301 ? -38.062 26.359 37.094 1 94.19 301 LEU B O 1
ATOM 10538 N N . PRO B 1 302 ? -36.312 26.797 35.75 1 93.94 302 PRO B N 1
ATOM 10539 C CA . PRO B 1 302 ? -36.281 25.391 35.312 1 93.94 302 PRO B CA 1
ATOM 10540 C C . PRO B 1 302 ? -36 24.438 36.5 1 93.94 302 PRO B C 1
ATOM 10542 O O . PRO B 1 302 ? -35.25 24.781 37.406 1 93.94 302 PRO B O 1
ATOM 10545 N N . SER B 1 303 ? -36.531 23.219 36.375 1 95.25 303 SER B N 1
ATOM 10546 C CA . SER B 1 303 ? -36.375 22.25 37.469 1 95.25 303 SER B CA 1
ATOM 10547 C C . SER B 1 303 ? -34.906 21.938 37.719 1 95.25 303 SER B C 1
ATOM 10549 O O . SER B 1 303 ? -34.5 21.719 38.844 1 95.25 303 SER B O 1
ATOM 10551 N N . THR B 1 304 ? -34.094 21.938 36.688 1 96.06 304 THR B N 1
ATOM 10552 C CA . THR B 1 304 ? -32.688 21.594 36.781 1 96.06 304 THR B CA 1
ATOM 10553 C C . THR B 1 304 ? -31.922 22.672 37.531 1 96.06 304 THR B C 1
ATOM 10555 O O . THR B 1 304 ? -30.844 22.391 38.094 1 96.06 304 THR B O 1
ATOM 10558 N N . ALA B 1 305 ? -32.5 23.875 37.656 1 96.31 305 ALA B N 1
ATOM 10559 C CA . ALA B 1 305 ? -31.828 24.984 38.312 1 96.31 305 ALA B CA 1
ATOM 10560 C C . ALA B 1 305 ? -32.469 25.297 39.656 1 96.31 305 ALA B C 1
ATOM 10562 O O . ALA B 1 305 ? -32.188 26.312 40.312 1 96.31 305 ALA B O 1
ATOM 10563 N N . ASN B 1 306 ? -33.406 24.453 40.125 1 96.75 306 ASN B N 1
ATOM 10564 C CA . ASN B 1 306 ? -34.156 24.641 41.375 1 96.75 306 ASN B CA 1
ATOM 10565 C C . ASN B 1 306 ? -33.719 23.641 42.438 1 96.75 306 ASN B C 1
ATOM 10567 O O . ASN B 1 306 ? -34.156 22.484 42.438 1 96.75 306 ASN B O 1
ATOM 10571 N N . PRO B 1 307 ? -32.938 24.141 43.375 1 96.88 307 PRO B N 1
ATOM 10572 C CA . PRO B 1 307 ? -32.438 23.203 44.406 1 96.88 307 PRO B CA 1
ATOM 10573 C C . PRO B 1 307 ? -33.531 22.562 45.219 1 96.88 307 PRO B C 1
ATOM 10575 O O . PRO B 1 307 ? -33.344 21.484 45.781 1 96.88 307 PRO B O 1
ATOM 10578 N N . ALA B 1 308 ? -34.688 23.109 45.281 1 95.94 308 ALA B N 1
ATOM 10579 C CA . ALA B 1 308 ? -35.812 22.547 46.031 1 95.94 308 ALA B CA 1
ATOM 10580 C C . ALA B 1 308 ? -36.406 21.328 45.312 1 95.94 308 ALA B C 1
ATOM 10582 O O . ALA B 1 308 ? -36.906 20.406 45.969 1 95.94 308 ALA B O 1
ATOM 10583 N N . ILE B 1 309 ? -36.344 21.328 44 1 96.19 309 ILE B N 1
ATOM 10584 C CA . ILE B 1 309 ? -36.906 20.266 43.188 1 96.19 309 ILE B CA 1
ATOM 10585 C C . ILE B 1 309 ? -35.812 19.266 42.812 1 96.19 309 ILE B C 1
ATOM 10587 O O . ILE B 1 309 ? -36.062 18.062 42.781 1 96.19 309 ILE B O 1
ATOM 10591 N N . TYR B 1 310 ? -34.688 19.734 42.531 1 96.88 310 TYR B N 1
ATOM 10592 C CA . TYR B 1 310 ? -33.562 18.906 42.062 1 96.88 310 TYR B CA 1
ATOM 10593 C C . TYR B 1 310 ? -32.281 19.203 42.875 1 96.88 310 TYR B C 1
ATOM 10595 O O . TYR B 1 310 ? -31.344 19.797 42.344 1 96.88 310 TYR B O 1
ATOM 10603 N N . PRO B 1 311 ? -32.219 18.75 44.125 1 96.12 311 PRO B N 1
ATOM 10604 C CA . PRO B 1 311 ? -31.047 19.016 44.969 1 96.12 311 PRO B CA 1
ATOM 10605 C C . PRO B 1 311 ? -29.766 18.453 44.375 1 96.12 311 PRO B C 1
ATOM 10607 O O . PRO B 1 311 ? -28.672 18.984 44.656 1 96.12 311 PRO B O 1
ATOM 10610 N N . TYR B 1 312 ? -29.906 17.422 43.562 1 96.12 312 TYR B N 1
ATOM 10611 C CA . TYR B 1 312 ? -28.75 16.812 42.906 1 96.12 312 TYR B CA 1
ATOM 10612 C C . TYR B 1 312 ? -28.016 17.844 42.062 1 96.12 312 TYR B C 1
ATOM 10614 O O . TYR B 1 312 ? -26.781 17.828 42 1 96.12 312 TYR B O 1
ATOM 10622 N N . GLY B 1 313 ? -28.75 18.734 41.469 1 97.25 313 GLY B N 1
ATOM 10623 C CA . GLY B 1 313 ? -28.219 19.734 40.562 1 97.25 313 GLY B CA 1
ATOM 10624 C C . GLY B 1 313 ? -27.562 20.891 41.281 1 97.25 313 GLY B C 1
ATOM 10625 O O . GLY B 1 313 ? -26.969 21.766 40.625 1 97.25 313 GLY B O 1
ATOM 10626 N N . ASN B 1 314 ? -27.516 20.906 42.594 1 97.69 314 ASN B N 1
ATOM 10627 C CA . ASN B 1 314 ? -26.953 22.016 43.375 1 97.69 314 ASN B CA 1
ATOM 10628 C C . ASN B 1 314 ? -25.625 21.641 44 1 97.69 314 ASN B C 1
ATOM 10630 O O . ASN B 1 314 ? -25.125 22.344 44.875 1 97.69 314 ASN B O 1
ATOM 10634 N N . VAL B 1 315 ? -25.047 20.578 43.562 1 97.81 315 VAL B N 1
ATOM 10635 C CA . VAL B 1 315 ? -23.75 20.125 44.062 1 97.81 315 VAL B CA 1
ATOM 10636 C C . VAL B 1 315 ? -22.766 19.969 42.906 1 97.81 315 VAL B C 1
ATOM 10638 O O . VAL B 1 315 ? -23.047 19.25 41.938 1 97.81 315 VAL B O 1
ATOM 10641 N N . THR B 1 316 ? -21.656 20.672 42.969 1 98.25 316 THR B N 1
ATOM 10642 C CA . THR B 1 316 ? -20.625 20.562 41.969 1 98.25 316 THR B CA 1
ATOM 10643 C C . THR B 1 316 ? -19.828 19.266 42.125 1 98.25 316 THR B C 1
ATOM 10645 O O . THR B 1 316 ? -19.266 19 43.188 1 98.25 316 THR B O 1
ATOM 10648 N N . ARG B 1 317 ? -19.734 18.469 41.062 1 97.69 317 ARG B N 1
ATOM 10649 C CA . ARG B 1 317 ? -19.109 17.156 41.156 1 97.69 317 ARG B CA 1
ATOM 10650 C C . ARG B 1 317 ? -17.953 17.016 40.188 1 97.69 317 ARG B C 1
ATOM 10652 O O . ARG B 1 317 ? -17 16.266 40.438 1 97.69 317 ARG B O 1
ATOM 10659 N N . THR B 1 318 ? -18.078 17.656 39.031 1 98.19 318 THR B N 1
ATOM 10660 C CA . THR B 1 318 ? -17.094 17.422 38 1 98.19 318 THR B CA 1
ATOM 10661 C C . THR B 1 318 ? -16.656 18.719 37.344 1 98.19 318 THR B C 1
ATOM 10663 O O . THR B 1 318 ? -17.484 19.594 37.062 1 98.19 318 THR B O 1
ATOM 10666 N N . ASP B 1 319 ? -15.352 18.922 37.156 1 98.19 319 ASP B N 1
ATOM 10667 C CA . ASP B 1 319 ? -14.82 19.906 36.219 1 98.19 319 ASP B CA 1
ATOM 10668 C C . ASP B 1 319 ? -14.562 19.312 34.844 1 98.19 319 ASP B C 1
ATOM 10670 O O . ASP B 1 319 ? -13.516 18.703 34.625 1 98.19 319 ASP B O 1
ATOM 10674 N N . TRP B 1 320 ? -15.453 19.594 34 1 98.31 320 TRP B N 1
ATOM 10675 C CA . TRP B 1 320 ? -15.445 18.922 32.719 1 98.31 320 TRP B CA 1
ATOM 10676 C C . TRP B 1 320 ? -14.25 19.375 31.859 1 98.31 320 TRP B C 1
ATOM 10678 O O . TRP B 1 320 ? -13.742 18.625 31.047 1 98.31 320 TRP B O 1
ATOM 10688 N N . VAL B 1 321 ? -13.812 20.625 31.953 1 97.69 321 VAL B N 1
ATOM 10689 C CA . VAL B 1 321 ? -12.625 21.094 31.234 1 97.69 321 VAL B CA 1
ATOM 10690 C C . VAL B 1 321 ? -11.414 20.266 31.656 1 97.69 321 VAL B C 1
ATOM 10692 O O . VAL B 1 321 ? -10.625 19.828 30.812 1 97.69 321 VAL B O 1
ATOM 10695 N N . ASP B 1 322 ? -11.266 20.047 32.875 1 97 322 ASP B N 1
ATOM 10696 C CA . ASP B 1 322 ? -10.172 19.219 33.375 1 97 322 ASP B CA 1
ATOM 10697 C C . ASP B 1 322 ? -10.336 17.766 32.938 1 97 322 ASP B C 1
ATOM 10699 O O . ASP B 1 322 ? -9.352 17.062 32.719 1 97 322 ASP B O 1
ATOM 10703 N N . ALA B 1 323 ? -11.555 17.312 32.906 1 97.62 323 ALA B N 1
ATOM 10704 C CA . ALA B 1 323 ? -11.844 15.906 32.594 1 97.62 323 ALA B CA 1
ATOM 10705 C C . ALA B 1 323 ? -11.461 15.547 31.172 1 97.62 323 ALA B C 1
ATOM 10707 O O . ALA B 1 323 ? -11.109 14.398 30.891 1 97.62 323 ALA B O 1
ATOM 10708 N N . ILE B 1 324 ? -11.547 16.484 30.297 1 97.75 324 ILE B N 1
ATOM 10709 C CA . ILE B 1 324 ? -11.336 16.141 28.906 1 97.75 324 ILE B CA 1
ATOM 10710 C C . ILE B 1 324 ? -9.867 16.328 28.547 1 97.75 324 ILE B C 1
ATOM 10712 O O . ILE B 1 324 ? -9.383 15.75 27.562 1 97.75 324 ILE B O 1
ATOM 10716 N N . PHE B 1 325 ? -9.141 17.109 29.234 1 97.5 325 PHE B N 1
ATOM 10717 C CA . PHE B 1 325 ? -7.742 17.359 28.922 1 97.5 325 PHE B CA 1
ATOM 10718 C C . PHE B 1 325 ? -6.828 16.391 29.641 1 97.5 325 PHE B C 1
ATOM 10720 O O . PHE B 1 325 ? -7.199 15.844 30.688 1 97.5 325 PHE B O 1
ATOM 10727 N N . ARG B 1 326 ? -5.684 16.141 29.094 1 97 326 ARG B N 1
ATOM 10728 C CA . ARG B 1 326 ? -4.621 15.32 29.672 1 97 326 ARG B CA 1
ATOM 10729 C C . ARG B 1 326 ? -3.246 15.852 29.266 1 97 326 ARG B C 1
ATOM 10731 O O . ARG B 1 326 ? -3.141 16.75 28.422 1 97 326 ARG B O 1
ATOM 10738 N N . LYS B 1 327 ? -2.25 15.273 29.922 1 96.75 327 LYS B N 1
ATOM 10739 C CA . LYS B 1 327 ? -0.899 15.508 29.422 1 96.75 327 LYS B CA 1
ATOM 10740 C C . LYS B 1 327 ? -0.639 14.711 28.141 1 96.75 327 LYS B C 1
ATOM 10742 O O . LYS B 1 327 ? -1.034 13.547 28.047 1 96.75 327 LYS B O 1
ATOM 10747 N N . GLY B 1 328 ? -0.179 15.445 27.172 1 96.62 328 GLY B N 1
ATOM 10748 C CA . GLY B 1 328 ? 0.25 14.766 25.953 1 96.62 328 GLY B CA 1
ATOM 10749 C C . GLY B 1 328 ? 1.732 14.438 25.953 1 96.62 328 GLY B C 1
ATOM 10750 O O . GLY B 1 328 ? 2.494 14.977 26.75 1 96.62 328 GLY B O 1
ATOM 10751 N N . TYR B 1 329 ? 2.133 13.555 25.031 1 96.31 329 TYR B N 1
ATOM 10752 C CA . TYR B 1 329 ? 3.527 13.148 24.891 1 96.31 329 TYR B CA 1
ATOM 10753 C C . TYR B 1 329 ? 3.906 12.977 23.438 1 96.31 329 TYR B C 1
ATOM 10755 O O . TYR B 1 329 ? 3.098 12.508 22.625 1 96.31 329 TYR B O 1
ATOM 10763 N N . LEU B 1 330 ? 5.082 13.438 23.062 1 94.75 330 LEU B N 1
ATOM 10764 C CA . LEU B 1 330 ? 5.66 13.148 21.75 1 94.75 330 LEU B CA 1
ATOM 10765 C C . LEU B 1 330 ? 7 12.438 21.891 1 94.75 330 LEU B C 1
ATOM 10767 O O . LEU B 1 330 ? 7.934 12.977 22.484 1 94.75 330 LEU B O 1
ATOM 10771 N N . GLU B 1 331 ? 7.074 11.25 21.484 1 96 331 GLU B N 1
ATOM 10772 C CA . GLU B 1 331 ? 8.312 10.477 21.406 1 96 331 GLU B CA 1
ATOM 10773 C C . GLU B 1 331 ? 8.836 10.406 19.984 1 96 331 GLU B C 1
ATOM 10775 O O . GLU B 1 331 ? 8.094 10.086 19.047 1 96 331 GLU B O 1
ATOM 10780 N N . HIS B 1 332 ? 10.078 10.75 19.859 1 93.81 332 HIS B N 1
ATOM 10781 C CA . HIS B 1 332 ? 10.695 10.758 18.531 1 93.81 332 HIS B CA 1
ATOM 10782 C C . HIS B 1 332 ? 11.945 9.875 18.516 1 93.81 332 HIS B C 1
ATOM 10784 O O . HIS B 1 332 ? 12.805 9.984 19.391 1 93.81 332 HIS B O 1
ATOM 10790 N N . TYR B 1 333 ? 12.102 9.031 17.562 1 94.31 333 TYR B N 1
ATOM 10791 C CA . TYR B 1 333 ? 13.258 8.18 17.297 1 94.31 333 TYR B CA 1
ATOM 10792 C C . TYR B 1 333 ? 13.68 8.266 15.836 1 94.31 333 TYR B C 1
ATOM 10794 O O . TYR B 1 333 ? 12.844 8.141 14.938 1 94.31 333 TYR B O 1
ATOM 10802 N N . ALA B 1 334 ? 14.953 8.539 15.617 1 93.69 334 ALA B N 1
ATOM 10803 C CA . ALA B 1 334 ? 15.43 8.609 14.234 1 93.69 334 ALA B CA 1
ATOM 10804 C C . ALA B 1 334 ? 16.875 8.109 14.125 1 93.69 334 ALA B C 1
ATOM 10806 O O . ALA B 1 334 ? 17.688 8.359 15.008 1 93.69 334 ALA B O 1
ATOM 10807 N N . ILE B 1 335 ? 17.203 7.465 13.109 1 93.06 335 ILE B N 1
ATOM 10808 C CA . ILE B 1 335 ? 18.562 7.031 12.789 1 93.06 335 ILE B CA 1
ATOM 10809 C C . ILE B 1 335 ? 18.812 7.18 11.289 1 93.06 335 ILE B C 1
ATOM 10811 O O . ILE B 1 335 ? 17.906 6.98 10.477 1 93.06 335 ILE B O 1
ATOM 10815 N N . SER B 1 336 ? 19.953 7.586 10.867 1 92.69 336 SER B N 1
ATOM 10816 C CA . SER B 1 336 ? 20.297 7.703 9.453 1 92.69 336 SER B CA 1
ATOM 10817 C C . SER B 1 336 ? 21.75 7.289 9.203 1 92.69 336 SER B C 1
ATOM 10819 O O . SER B 1 336 ? 22.594 7.367 10.109 1 92.69 336 SER B O 1
ATOM 10821 N N . PHE B 1 337 ? 22.047 6.867 7.996 1 90.94 337 PHE B N 1
ATOM 10822 C CA . PHE B 1 337 ? 23.344 6.441 7.508 1 90.94 337 PHE B CA 1
ATOM 10823 C C . PHE B 1 337 ? 23.688 7.117 6.184 1 90.94 337 PHE B C 1
ATOM 10825 O O . PHE B 1 337 ? 22.828 7.238 5.312 1 90.94 337 PHE B O 1
ATOM 10832 N N . SER B 1 338 ? 24.828 7.59 6.082 1 89.75 338 SER B N 1
ATOM 10833 C CA . SER B 1 338 ? 25.281 8.172 4.824 1 89.75 338 SER B CA 1
ATOM 10834 C C . SER B 1 338 ? 26.75 7.887 4.582 1 89.75 338 SER B C 1
ATOM 10836 O O . SER B 1 338 ? 27.547 7.797 5.527 1 89.75 338 SER B O 1
ATOM 10838 N N . GLY B 1 339 ? 27.109 7.68 3.371 1 85.88 339 GLY B N 1
ATOM 10839 C CA . GLY B 1 339 ? 28.5 7.449 3.031 1 85.88 339 GLY B CA 1
ATOM 10840 C C . GLY B 1 339 ? 28.688 6.902 1.628 1 85.88 339 GLY B C 1
ATOM 10841 O O . GLY B 1 339 ? 27.734 6.824 0.853 1 85.88 339 GLY B O 1
ATOM 10842 N N . GLY B 1 340 ? 29.984 6.684 1.304 1 81.81 340 GLY B N 1
ATOM 10843 C CA . GLY B 1 340 ? 30.312 6.055 0.038 1 81.81 340 GLY B CA 1
ATOM 10844 C C . GLY B 1 340 ? 31.578 6.625 -0.592 1 81.81 340 GLY B C 1
ATOM 10845 O O . GLY B 1 340 ? 32.281 7.402 0.04 1 81.81 340 GLY B O 1
ATOM 10846 N N . ALA B 1 341 ? 31.797 5.996 -1.809 1 77.5 341 ALA B N 1
ATOM 10847 C CA . ALA B 1 341 ? 32.938 6.426 -2.617 1 77.5 341 ALA B CA 1
ATOM 10848 C C . ALA B 1 341 ? 32.469 7.082 -3.914 1 77.5 341 ALA B C 1
ATOM 10850 O O . ALA B 1 341 ? 31.266 7.207 -4.16 1 77.5 341 ALA B O 1
ATOM 10851 N N . GLY B 1 342 ? 33.312 7.641 -4.57 1 71 342 GLY B N 1
ATOM 10852 C CA . GLY B 1 342 ? 33.031 8.453 -5.746 1 71 342 GLY B CA 1
ATOM 10853 C C . GLY B 1 342 ? 32.094 7.762 -6.734 1 71 342 GLY B C 1
ATOM 10854 O O . GLY B 1 342 ? 31.234 8.398 -7.332 1 71 342 GLY B O 1
ATOM 10855 N N . ASN B 1 343 ? 32.188 6.539 -6.797 1 81.25 343 ASN B N 1
ATOM 10856 C CA . ASN B 1 343 ? 31.375 5.91 -7.82 1 81.25 343 ASN B CA 1
ATOM 10857 C C . ASN B 1 343 ? 30.031 5.473 -7.254 1 81.25 343 ASN B C 1
ATOM 10859 O O . ASN B 1 343 ? 29.094 5.203 -8.008 1 81.25 343 ASN B O 1
ATOM 10863 N N . LEU B 1 344 ? 29.984 5.371 -5.93 1 89.31 344 LEU B N 1
ATOM 10864 C CA . LEU B 1 344 ? 28.734 4.98 -5.301 1 89.31 344 LEU B CA 1
ATOM 10865 C C . LEU B 1 344 ? 28.547 5.699 -3.971 1 89.31 344 LEU B C 1
ATOM 10867 O O . LEU B 1 344 ? 29.422 5.664 -3.109 1 89.31 344 LEU B O 1
ATOM 10871 N N . LYS B 1 345 ? 27.484 6.332 -3.84 1 91.06 345 LYS B N 1
ATOM 10872 C CA . LYS B 1 345 ? 27.078 6.98 -2.594 1 91.06 345 LYS B CA 1
ATOM 10873 C C . LYS B 1 345 ? 25.703 6.52 -2.15 1 91.06 345 LYS B C 1
ATOM 10875 O O . LYS B 1 345 ? 24.859 6.184 -2.982 1 91.06 345 LYS B O 1
ATOM 10880 N N . GLY B 1 346 ? 25.578 6.523 -0.851 1 90 346 GLY B N 1
ATOM 10881 C CA . GLY B 1 346 ? 24.297 6.055 -0.341 1 90 346 GLY B CA 1
ATOM 10882 C C . GLY B 1 346 ? 23.844 6.793 0.902 1 90 346 GLY B C 1
ATOM 10883 O O . GLY B 1 346 ? 24.672 7.344 1.638 1 90 346 GLY B O 1
ATOM 10884 N N . PHE B 1 347 ? 22.547 6.855 1.158 1 92.81 347 PHE B N 1
ATOM 10885 C CA . PHE B 1 347 ? 21.875 7.41 2.326 1 92.81 347 PHE B CA 1
ATOM 10886 C C . PHE B 1 347 ? 20.672 6.566 2.703 1 92.81 347 PHE B C 1
ATOM 10888 O O . PHE B 1 347 ? 19.938 6.102 1.829 1 92.81 347 PHE B O 1
ATOM 10895 N N . ALA B 1 348 ? 20.484 6.273 3.922 1 92.56 348 ALA B N 1
ATOM 10896 C CA . ALA B 1 348 ? 19.297 5.598 4.453 1 92.56 348 ALA B CA 1
ATOM 10897 C C . ALA B 1 348 ? 18.859 6.203 5.785 1 92.56 348 ALA B C 1
ATOM 10899 O O . ALA B 1 348 ? 19.703 6.566 6.609 1 92.56 348 ALA B O 1
ATOM 10900 N N . SER B 1 349 ? 17.562 6.32 5.973 1 94.81 349 SER B N 1
ATOM 10901 C CA . SER B 1 349 ? 17.078 6.863 7.234 1 94.81 349 SER B CA 1
ATOM 10902 C C . SER B 1 349 ? 15.719 6.27 7.602 1 94.81 349 SER B C 1
ATOM 10904 O O . SER B 1 349 ? 14.953 5.859 6.723 1 94.81 349 SER B O 1
ATOM 10906 N N . ILE B 1 350 ? 15.391 6.176 8.844 1 94.81 350 ILE B N 1
ATOM 10907 C CA . ILE B 1 350 ? 14.102 5.797 9.391 1 94.81 350 ILE B CA 1
ATOM 10908 C C . ILE B 1 350 ? 13.797 6.641 10.633 1 94.81 350 ILE B C 1
ATOM 10910 O O . ILE B 1 350 ? 14.703 6.949 11.414 1 94.81 350 ILE B O 1
ATOM 10914 N N . SER B 1 351 ? 12.586 7.066 10.758 1 94.62 351 SER B N 1
ATOM 10915 C CA . SER B 1 351 ? 12.156 7.832 11.922 1 94.62 351 SER B CA 1
ATOM 10916 C C . SER B 1 351 ? 10.75 7.434 12.359 1 94.62 351 SER B C 1
ATOM 10918 O O . SER B 1 351 ? 9.953 6.965 11.547 1 94.62 351 SER B O 1
ATOM 10920 N N . TYR B 1 352 ? 10.461 7.57 13.594 1 95.81 352 TYR B N 1
ATOM 10921 C CA . TYR B 1 352 ? 9.156 7.242 14.164 1 95.81 352 TYR B CA 1
ATOM 10922 C C . TYR B 1 352 ? 8.734 8.281 15.195 1 95.81 352 TYR B C 1
ATOM 10924 O O . TYR B 1 352 ? 9.523 8.648 16.078 1 95.81 352 TYR B O 1
ATOM 10932 N N . ASP B 1 353 ? 7.496 8.727 15.047 1 95.38 353 ASP B N 1
ATOM 10933 C CA . ASP B 1 353 ? 6.875 9.641 15.992 1 95.38 353 ASP B CA 1
ATOM 10934 C C . ASP B 1 353 ? 5.629 9.023 16.625 1 95.38 353 ASP B C 1
ATOM 10936 O O . ASP B 1 353 ? 4.738 8.555 15.914 1 95.38 353 ASP B O 1
ATOM 10940 N N . LYS B 1 354 ? 5.566 9.031 17.875 1 96.88 354 LYS B N 1
ATOM 10941 C CA . LYS B 1 354 ? 4.363 8.727 18.656 1 96.88 354 LYS B CA 1
ATOM 10942 C C . LYS B 1 354 ? 3.859 9.969 19.391 1 96.88 354 LYS B C 1
ATOM 10944 O O . LYS B 1 354 ? 4.434 10.367 20.406 1 96.88 354 LYS B O 1
ATOM 10949 N N . ASP B 1 355 ? 2.752 10.469 18.906 1 95.94 355 ASP B N 1
ATOM 10950 C CA . ASP B 1 355 ? 2.232 11.742 19.391 1 95.94 355 ASP B CA 1
ATOM 10951 C C . ASP B 1 355 ? 0.891 11.547 20.094 1 95.94 355 ASP B C 1
ATOM 10953 O O . ASP B 1 355 ? -0.14 11.367 19.453 1 95.94 355 ASP B O 1
ATOM 10957 N N . THR B 1 356 ? 0.967 11.578 21.375 1 97.06 356 THR B N 1
ATOM 10958 C CA . THR B 1 356 ? -0.255 11.562 22.172 1 97.06 356 THR B CA 1
ATOM 10959 C C . THR B 1 356 ? -0.76 12.984 22.406 1 97.06 356 THR B C 1
ATOM 10961 O O . THR B 1 356 ? -0.026 13.836 22.906 1 97.06 356 THR B O 1
ATOM 10964 N N . GLY B 1 357 ? -2.053 13.234 22 1 96.56 357 GLY B N 1
ATOM 10965 C CA . GLY B 1 357 ? -2.6 14.578 22.094 1 96.56 357 GLY B CA 1
ATOM 10966 C C . GLY B 1 357 ? -2.938 15 23.5 1 96.56 357 GLY B C 1
ATOM 10967 O O . GLY B 1 357 ? -2.771 14.219 24.453 1 96.56 357 GLY B O 1
ATOM 10968 N N . ILE B 1 358 ? -3.35 16.219 23.703 1 96.94 358 ILE B N 1
ATOM 10969 C CA . ILE B 1 358 ? -3.617 16.781 25.031 1 96.94 358 ILE B CA 1
ATOM 10970 C C . ILE B 1 358 ? -5.094 16.594 25.375 1 96.94 358 ILE B C 1
ATOM 10972 O O . ILE B 1 358 ? -5.504 16.828 26.516 1 96.94 358 ILE B O 1
ATOM 10976 N N . LEU B 1 359 ? -5.914 16.188 24.375 1 97.75 359 LEU B N 1
ATOM 10977 C CA . LEU B 1 359 ? -7.262 15.719 24.672 1 97.75 359 LEU B CA 1
ATOM 10978 C C . LEU B 1 359 ? -7.297 14.195 24.75 1 97.75 359 LEU B C 1
ATOM 10980 O O . LEU B 1 359 ? -6.609 13.516 23.984 1 97.75 359 LEU B O 1
ATOM 10984 N N . ASN B 1 360 ? -8.172 13.727 25.578 1 97.31 360 ASN B N 1
ATOM 10985 C CA . ASN B 1 360 ? -8.281 12.281 25.781 1 97.31 360 ASN B CA 1
ATOM 10986 C C . ASN B 1 360 ? -8.547 11.555 24.469 1 97.31 360 ASN B C 1
ATOM 10988 O O . ASN B 1 360 ? -9.289 12.047 23.625 1 97.31 360 ASN B O 1
ATOM 10992 N N . ASN B 1 361 ? -7.855 10.445 24.25 1 97.44 361 ASN B N 1
ATOM 10993 C CA . ASN B 1 361 ? -8.086 9.469 23.188 1 97.44 361 ASN B CA 1
ATOM 10994 C C . ASN B 1 361 ? -7.711 10.031 21.828 1 97.44 361 ASN B C 1
ATOM 10996 O O . ASN B 1 361 ? -8.203 9.555 20.797 1 97.44 361 ASN B O 1
ATOM 11000 N N . THR B 1 362 ? -6.938 11.117 21.75 1 97.5 362 THR B N 1
ATOM 11001 C CA . THR B 1 362 ? -6.395 11.625 20.5 1 97.5 362 THR B CA 1
ATOM 11002 C C . THR B 1 362 ? -4.914 11.273 20.359 1 97.5 362 THR B C 1
ATOM 11004 O O . THR B 1 362 ? -4.18 11.273 21.359 1 97.5 362 THR B O 1
ATOM 11007 N N . PHE B 1 363 ? -4.461 10.914 19.219 1 97.56 363 PHE B N 1
ATOM 11008 C CA . PHE B 1 363 ? -3.062 10.57 19 1 97.56 363 PHE B CA 1
ATOM 11009 C C . PHE B 1 363 ? -2.746 10.531 17.5 1 97.56 363 PHE B C 1
ATOM 11011 O O . PHE B 1 363 ? -3.654 10.531 16.672 1 97.56 363 PHE B O 1
ATOM 11018 N N . ALA B 1 364 ? -1.504 10.594 17.125 1 96.44 364 ALA B N 1
ATOM 11019 C CA . ALA B 1 364 ? -0.996 10.422 15.773 1 96.44 364 ALA B CA 1
ATOM 11020 C C . ALA B 1 364 ? 0.323 9.656 15.773 1 96.44 364 ALA B C 1
ATOM 11022 O O . ALA B 1 364 ? 1.208 9.93 16.594 1 96.44 364 ALA B O 1
ATOM 11023 N N . ASN B 1 365 ? 0.45 8.727 14.984 1 96.56 365 ASN B N 1
ATOM 11024 C CA . ASN B 1 365 ? 1.682 7.98 14.758 1 96.56 365 ASN B CA 1
ATOM 11025 C C . ASN B 1 365 ? 2.186 8.156 13.328 1 96.56 365 ASN B C 1
ATOM 11027 O O . ASN B 1 365 ? 1.394 8.172 12.383 1 96.56 365 ASN B O 1
ATOM 11031 N N . LYS B 1 366 ? 3.438 8.336 13.203 1 95.44 366 LYS B N 1
ATOM 11032 C CA . LYS B 1 366 ? 4.023 8.523 11.883 1 95.44 366 LYS B CA 1
ATOM 11033 C C . LYS B 1 366 ? 5.344 7.766 11.75 1 95.44 366 LYS B C 1
ATOM 11035 O O . LYS B 1 366 ? 6.219 7.883 12.609 1 95.44 366 LYS B O 1
ATOM 11040 N N . LEU B 1 367 ? 5.508 6.984 10.828 1 95.94 367 LEU B N 1
ATOM 11041 C CA . LEU B 1 367 ? 6.742 6.309 10.438 1 95.94 367 LEU B CA 1
ATOM 11042 C C . LEU B 1 367 ? 7.238 6.824 9.094 1 95.94 367 LEU B C 1
ATOM 11044 O O . LEU B 1 367 ? 6.469 6.91 8.133 1 95.94 367 LEU B O 1
ATOM 11048 N N . GLY B 1 368 ? 8.438 7.281 9.047 1 95.06 368 GLY B N 1
ATOM 11049 C CA . GLY B 1 368 ? 9.047 7.738 7.812 1 95.06 368 GLY B CA 1
ATOM 11050 C C . GLY B 1 368 ? 10.359 7.043 7.504 1 95.06 368 GLY B C 1
ATOM 11051 O O . GLY B 1 368 ? 11.156 6.777 8.406 1 95.06 368 GLY B O 1
ATOM 11052 N N . SER B 1 369 ? 10.555 6.711 6.273 1 95.12 369 SER B N 1
ATOM 11053 C CA . SER B 1 369 ? 11.812 6.125 5.809 1 95.12 369 SER B CA 1
ATOM 11054 C C . SER B 1 369 ? 12.211 6.684 4.449 1 95.12 369 SER B C 1
ATOM 11056 O O . SER B 1 369 ? 11.352 7.117 3.674 1 95.12 369 SER B O 1
ATOM 11058 N N . LYS B 1 370 ? 13.445 6.723 4.23 1 95.19 370 LYS B N 1
ATOM 11059 C CA . LYS B 1 370 ? 13.984 7.219 2.965 1 95.19 370 LYS B CA 1
ATOM 11060 C C . LYS B 1 370 ? 15.258 6.469 2.576 1 95.19 370 LYS B C 1
ATOM 11062 O O . LYS B 1 370 ? 16.078 6.133 3.436 1 95.19 370 LYS B O 1
ATOM 11067 N N . GLY B 1 371 ? 15.398 6.16 1.361 1 93 371 GLY B N 1
ATOM 11068 C CA . GLY B 1 371 ? 16.609 5.613 0.76 1 93 371 GLY B CA 1
ATOM 11069 C C . GLY B 1 371 ? 17.031 6.352 -0.494 1 93 371 GLY B C 1
ATOM 11070 O O . GLY B 1 371 ? 16.203 6.754 -1.301 1 93 371 GLY B O 1
ATOM 11071 N N . ASN B 1 372 ? 18.281 6.582 -0.597 1 93.19 372 ASN B N 1
ATOM 11072 C CA . ASN B 1 372 ? 18.875 7.23 -1.758 1 93.19 372 ASN B CA 1
ATOM 11073 C C . ASN B 1 372 ? 20.203 6.582 -2.145 1 93.19 372 ASN B C 1
ATOM 11075 O O . ASN B 1 372 ? 21.078 6.391 -1.296 1 93.19 372 ASN B O 1
ATOM 11079 N N . ILE B 1 373 ? 20.375 6.234 -3.383 1 91.12 373 ILE B N 1
ATOM 11080 C CA . ILE B 1 373 ? 21.594 5.645 -3.9 1 91.12 373 ILE B CA 1
ATOM 11081 C C . ILE B 1 373 ? 21.984 6.328 -5.211 1 91.12 373 ILE B C 1
ATOM 11083 O O . ILE B 1 373 ? 21.156 6.48 -6.109 1 91.12 373 ILE B O 1
ATOM 11087 N N . ASP B 1 374 ? 23.219 6.668 -5.332 1 92.06 374 ASP B N 1
ATOM 11088 C CA . ASP B 1 374 ? 23.75 7.305 -6.531 1 92.06 374 ASP B CA 1
ATOM 11089 C C . ASP B 1 374 ? 24.828 6.438 -7.176 1 92.06 374 ASP B C 1
ATOM 11091 O O . ASP B 1 374 ? 25.844 6.125 -6.547 1 92.06 374 ASP B O 1
ATOM 11095 N N . PHE B 1 375 ? 24.656 6.141 -8.406 1 89.62 375 PHE B N 1
ATOM 11096 C CA . PHE B 1 375 ? 25.625 5.406 -9.203 1 89.62 375 PHE B CA 1
ATOM 11097 C C . PHE B 1 375 ? 26.297 6.328 -10.219 1 89.62 375 PHE B C 1
ATOM 11099 O O . PHE B 1 375 ? 25.641 6.828 -11.133 1 89.62 375 PHE B O 1
ATOM 11106 N N . GLN B 1 376 ? 27.484 6.543 -9.984 1 88.56 376 GLN B N 1
ATOM 11107 C CA . GLN B 1 376 ? 28.281 7.16 -11.039 1 88.56 376 GLN B CA 1
ATOM 11108 C C . GLN B 1 376 ? 28.812 6.109 -12.008 1 88.56 376 GLN B C 1
ATOM 11110 O O . GLN B 1 376 ? 29.938 5.609 -11.836 1 88.56 376 GLN B O 1
ATOM 11115 N N . ILE B 1 377 ? 28.062 5.902 -13.023 1 86.12 377 ILE B N 1
ATOM 11116 C CA . ILE B 1 377 ? 28.375 4.797 -13.93 1 86.12 377 ILE B CA 1
ATOM 11117 C C . ILE B 1 377 ? 29.672 5.086 -14.68 1 86.12 377 ILE B C 1
ATOM 11119 O O . ILE B 1 377 ? 30.531 4.211 -14.805 1 86.12 377 ILE B O 1
ATOM 11123 N N . ASN B 1 378 ? 29.828 6.223 -15.281 1 83.88 378 ASN B N 1
ATOM 11124 C CA . ASN B 1 378 ? 31.031 6.77 -15.883 1 83.88 378 ASN B CA 1
ATOM 11125 C C . ASN B 1 378 ? 31.078 8.289 -15.797 1 83.88 378 ASN B C 1
ATOM 11127 O O . ASN B 1 378 ? 30.281 8.891 -15.055 1 83.88 378 ASN B O 1
ATOM 11131 N N . LYS B 1 379 ? 31.953 8.891 -16.438 1 81.31 379 LYS B N 1
ATOM 11132 C CA . LYS B 1 379 ? 32.156 10.328 -16.266 1 81.31 379 LYS B CA 1
ATOM 11133 C C . LYS B 1 379 ? 30.969 11.117 -16.844 1 81.31 379 LYS B C 1
ATOM 11135 O O . LYS B 1 379 ? 30.688 12.227 -16.391 1 81.31 379 LYS B O 1
ATOM 11140 N N . TRP B 1 380 ? 30.25 10.516 -17.812 1 87 380 TRP B N 1
ATOM 11141 C CA . TRP B 1 380 ? 29.219 11.312 -18.469 1 87 380 TRP B CA 1
ATOM 11142 C C . TRP B 1 380 ? 27.828 10.812 -18.094 1 87 380 TRP B C 1
ATOM 11144 O O . TRP B 1 380 ? 26.812 11.406 -18.5 1 87 380 TRP B O 1
ATOM 11154 N N . LEU B 1 381 ? 27.719 9.695 -17.266 1 90.19 381 LEU B N 1
ATOM 11155 C CA . LEU B 1 381 ? 26.406 9.133 -16.953 1 90.19 381 LEU B CA 1
ATOM 11156 C C . LEU B 1 381 ? 26.281 8.875 -15.453 1 90.19 381 LEU B C 1
ATOM 11158 O O . LEU B 1 381 ? 27.094 8.164 -14.859 1 90.19 381 LEU B O 1
ATOM 11162 N N . LYS B 1 382 ? 25.219 9.438 -14.875 1 91.94 382 LYS B N 1
ATOM 11163 C CA . LYS B 1 382 ? 24.891 9.258 -13.461 1 91.94 382 LYS B CA 1
ATOM 11164 C C . LYS B 1 382 ? 23.453 8.789 -13.289 1 91.94 382 LYS B C 1
ATOM 11166 O O . LYS B 1 382 ? 22.547 9.297 -13.961 1 91.94 382 LYS B O 1
ATOM 11171 N N . LEU B 1 383 ? 23.281 7.777 -12.469 1 93.19 383 LEU B N 1
ATOM 11172 C CA . LEU B 1 383 ? 21.953 7.289 -12.117 1 93.19 383 LEU B CA 1
ATOM 11173 C C . LEU B 1 383 ? 21.688 7.465 -10.625 1 93.19 383 LEU B C 1
ATOM 11175 O O . LEU B 1 383 ? 22.516 7.066 -9.797 1 93.19 383 LEU B O 1
ATOM 11179 N N . SER B 1 384 ? 20.594 8.086 -10.297 1 93.88 384 SER B N 1
ATOM 11180 C CA . SER B 1 384 ? 20.188 8.258 -8.906 1 93.88 384 SER B CA 1
ATOM 11181 C C . SER B 1 384 ? 18.812 7.672 -8.656 1 93.88 384 SER B C 1
ATOM 11183 O O . SER B 1 384 ? 17.891 7.879 -9.445 1 93.88 384 SER B O 1
ATOM 11185 N N . GLU B 1 385 ? 18.703 6.922 -7.582 1 93.62 385 GLU B N 1
ATOM 11186 C CA . GLU B 1 385 ? 17.422 6.371 -7.16 1 93.62 385 GLU B CA 1
ATOM 11187 C C . GLU B 1 385 ? 17.062 6.812 -5.746 1 93.62 385 GLU B C 1
ATOM 11189 O O . GLU B 1 385 ? 17.859 6.645 -4.82 1 93.62 385 GLU B O 1
ATOM 11194 N N . GLN B 1 386 ? 15.883 7.367 -5.582 1 94.81 386 GLN B N 1
ATOM 11195 C CA . GLN B 1 386 ? 15.367 7.785 -4.281 1 94.81 386 GLN B CA 1
ATOM 11196 C C . GLN B 1 386 ? 14.008 7.156 -4.004 1 94.81 386 GLN B C 1
ATOM 11198 O O . GLN B 1 386 ? 13.109 7.199 -4.852 1 94.81 386 GLN B O 1
ATOM 11203 N N . VAL B 1 387 ? 13.867 6.578 -2.854 1 94.56 387 VAL B N 1
ATOM 11204 C CA . VAL B 1 387 ? 12.602 5.996 -2.422 1 94.56 387 VAL B CA 1
ATOM 11205 C C . VAL B 1 387 ? 12.203 6.57 -1.064 1 94.56 387 VAL B C 1
ATOM 11207 O O . VAL B 1 387 ? 13.031 6.656 -0.152 1 94.56 387 VAL B O 1
ATOM 11210 N N . THR B 1 388 ? 10.984 6.977 -0.939 1 95.88 388 THR B N 1
ATOM 11211 C CA . THR B 1 388 ? 10.438 7.488 0.313 1 95.88 388 THR B CA 1
ATOM 11212 C C . THR B 1 388 ? 9.156 6.746 0.687 1 95.88 388 THR B C 1
ATOM 11214 O O . THR B 1 388 ? 8.297 6.508 -0.166 1 95.88 388 THR B O 1
ATOM 11217 N N . TYR B 1 389 ? 9.062 6.352 1.914 1 95.06 389 TYR B N 1
ATOM 11218 C CA . TYR B 1 389 ? 7.875 5.711 2.457 1 95.06 389 TYR B CA 1
ATOM 11219 C C . TYR B 1 389 ? 7.414 6.402 3.734 1 95.06 389 TYR B C 1
ATOM 11221 O O . TYR B 1 389 ? 8.234 6.738 4.594 1 95.06 389 TYR B O 1
ATOM 11229 N N . GLN B 1 390 ? 6.09 6.574 3.842 1 96.88 390 GLN B N 1
ATOM 11230 C CA . GLN B 1 390 ? 5.488 7.148 5.039 1 96.88 390 GLN B CA 1
ATOM 11231 C C . GLN B 1 390 ? 4.23 6.387 5.445 1 96.88 390 GLN B C 1
ATOM 11233 O O . GLN B 1 390 ? 3.393 6.07 4.602 1 96.88 390 GLN B O 1
ATOM 11238 N N . LEU B 1 391 ? 4.137 6.035 6.664 1 96.75 391 LEU B N 1
ATOM 11239 C CA . LEU B 1 391 ? 2.938 5.465 7.266 1 96.75 391 LEU B CA 1
ATOM 11240 C C . LEU B 1 391 ? 2.414 6.355 8.383 1 96.75 391 LEU B C 1
ATOM 11242 O O . LEU B 1 391 ? 3.145 6.668 9.328 1 96.75 391 LEU B O 1
ATOM 11246 N N . THR B 1 392 ? 1.198 6.793 8.25 1 96.5 392 THR B N 1
ATOM 11247 C CA . THR B 1 392 ? 0.566 7.59 9.297 1 96.5 392 THR B CA 1
ATOM 11248 C C . THR B 1 392 ? -0.729 6.934 9.773 1 96.5 392 THR B C 1
ATOM 11250 O O . THR B 1 392 ? -1.372 6.203 9.016 1 96.5 392 THR B O 1
ATOM 11253 N N . ASN B 1 393 ? -1.038 7.113 10.945 1 96.75 393 ASN B N 1
ATOM 11254 C CA . ASN B 1 393 ? -2.273 6.684 11.594 1 96.75 393 ASN B CA 1
ATOM 11255 C C . ASN B 1 393 ? -2.596 7.547 12.812 1 96.75 393 ASN B C 1
ATOM 11257 O O . ASN B 1 393 ? -1.739 8.289 13.305 1 96.75 393 ASN B O 1
ATOM 11261 N N . GLY B 1 394 ? -3.916 7.539 13.18 1 97 394 GLY B N 1
ATOM 11262 C CA . GLY B 1 394 ? -4.234 8.32 14.367 1 97 394 GLY B CA 1
ATOM 11263 C C . GLY B 1 394 ? -5.727 8.477 14.594 1 97 394 GLY B C 1
ATOM 11264 O O . GLY B 1 394 ? -6.535 7.863 13.898 1 97 394 GLY B O 1
ATOM 11265 N N . GLN B 1 395 ? -6.008 9.156 15.617 1 96.94 395 GLN B N 1
ATOM 11266 C CA . GLN B 1 395 ? -7.359 9.477 16.062 1 96.94 395 GLN B CA 1
ATOM 11267 C C . GLN B 1 395 ? -7.484 10.945 16.453 1 96.94 395 GLN B C 1
ATOM 11269 O O . GLN B 1 395 ? -6.59 11.5 17.094 1 96.94 395 GLN B O 1
ATOM 11274 N N . GLY B 1 396 ? -8.445 11.57 15.906 1 95.38 396 GLY B N 1
ATOM 11275 C CA . GLY B 1 396 ? -8.664 12.977 16.172 1 95.38 396 GLY B CA 1
ATOM 11276 C C . GLY B 1 396 ? -9.766 13.586 15.328 1 95.38 396 GLY B C 1
ATOM 11277 O O . GLY B 1 396 ? -10.859 13.023 15.227 1 95.38 396 GLY B O 1
ATOM 11278 N N . ASN B 1 397 ? -9.484 14.789 14.758 1 89.19 397 ASN B N 1
ATOM 11279 C CA . ASN B 1 397 ? -10.484 15.547 14.016 1 89.19 397 ASN B CA 1
ATOM 11280 C C . ASN B 1 397 ? -11.719 15.828 14.867 1 89.19 397 ASN B C 1
ATOM 11282 O O . ASN B 1 397 ? -12.844 15.523 14.461 1 89.19 397 ASN B O 1
ATOM 11286 N N . ILE B 1 398 ? -11.352 16.391 15.922 1 88.5 398 ILE B N 1
ATOM 11287 C CA . ILE B 1 398 ? -12.383 16.688 16.922 1 88.5 398 ILE B CA 1
ATOM 11288 C C . ILE B 1 398 ? -13.305 17.781 16.406 1 88.5 398 ILE B C 1
ATOM 11290 O O . ILE B 1 398 ? -12.828 18.828 15.922 1 88.5 398 ILE B O 1
ATOM 11294 N N . GLY B 1 399 ? -14.508 17.594 16.531 1 83.62 399 GLY B N 1
ATOM 11295 C CA . GLY B 1 399 ? -15.5 18.547 16.047 1 83.62 399 GLY B CA 1
ATOM 11296 C C . GLY B 1 399 ? -15.484 19.859 16.797 1 83.62 399 GLY B C 1
ATOM 11297 O O . GLY B 1 399 ? -15.062 19.906 17.953 1 83.62 399 GLY B O 1
ATOM 11298 N N . THR B 1 400 ? -15.953 20.875 16.141 1 89.12 400 THR B N 1
ATOM 11299 C CA . THR B 1 400 ? -16.109 22.203 16.719 1 89.12 400 THR B CA 1
ATOM 11300 C C . THR B 1 400 ? -17.578 22.625 16.703 1 89.12 400 THR B C 1
ATOM 11302 O O . THR B 1 400 ? -18.453 21.812 16.422 1 89.12 400 THR B O 1
ATOM 11305 N N . GLY B 1 401 ? -17.844 23.812 17.047 1 90.75 401 GLY B N 1
ATOM 11306 C CA . GLY B 1 401 ? -19.219 24.281 17.109 1 90.75 401 GLY B CA 1
ATOM 11307 C C . GLY B 1 401 ? -19.969 23.781 18.328 1 90.75 401 GLY B C 1
ATOM 11308 O O . GLY B 1 401 ? -19.359 23.25 19.25 1 90.75 401 GLY B O 1
ATOM 11309 N N . HIS B 1 402 ? -21.25 23.922 18.25 1 92 402 HIS B N 1
ATOM 11310 C CA . HIS B 1 402 ? -22.047 23.609 19.438 1 92 402 HIS B CA 1
ATOM 11311 C C . HIS B 1 402 ? -22.031 22.109 19.734 1 92 402 HIS B C 1
ATOM 11313 O O . HIS B 1 402 ? -22.328 21.703 20.859 1 92 402 HIS B O 1
ATOM 11319 N N . GLU B 1 403 ? -21.578 21.359 18.75 1 91.69 403 GLU B N 1
ATOM 11320 C CA . GLU B 1 403 ? -21.531 19.906 18.969 1 91.69 403 GLU B CA 1
ATOM 11321 C C . GLU B 1 403 ? -20.109 19.453 19.281 1 91.69 403 GLU B C 1
ATOM 11323 O O . GLU B 1 403 ? -19.875 18.266 19.484 1 91.69 403 GLU B O 1
ATOM 11328 N N . GLY B 1 404 ? -19.234 20.422 19.312 1 94.69 404 GLY B N 1
ATOM 11329 C CA . GLY B 1 404 ? -17.844 20.078 19.562 1 94.69 404 GLY B CA 1
ATOM 11330 C C . GLY B 1 404 ? -17.562 19.734 21 1 94.69 404 GLY B C 1
ATOM 11331 O O . GLY B 1 404 ? -18.359 20.047 21.891 1 94.69 404 GLY B O 1
ATOM 11332 N N . VAL B 1 405 ? -16.438 19.141 21.281 1 96.88 405 VAL B N 1
ATOM 11333 C CA . VAL B 1 405 ? -16.062 18.641 22.609 1 96.88 405 VAL B CA 1
ATOM 11334 C C . VAL B 1 405 ? -15.828 19.812 23.547 1 96.88 405 VAL B C 1
ATOM 11336 O O . VAL B 1 405 ? -16.297 19.797 24.703 1 96.88 405 VAL B O 1
ATOM 11339 N N . LEU B 1 406 ? -15.188 20.797 23.125 1 96.5 406 LEU B N 1
ATOM 11340 C CA . LEU B 1 406 ? -14.812 21.906 24.016 1 96.5 406 LEU B CA 1
ATOM 11341 C C . LEU B 1 406 ? -16.047 22.703 24.438 1 96.5 406 LEU B C 1
ATOM 11343 O O . LEU B 1 406 ? -16.234 22.969 25.625 1 96.5 406 LEU B O 1
ATOM 11347 N N . PRO B 1 407 ? -16.938 23.094 23.453 1 96.44 407 PRO B N 1
ATOM 11348 C CA . PRO B 1 407 ? -18.156 23.75 23.906 1 96.44 407 PRO B CA 1
ATOM 11349 C C . PRO B 1 407 ? -18.984 22.891 24.859 1 96.44 407 PRO B C 1
ATOM 11351 O O . PRO B 1 407 ? -19.531 23.391 25.844 1 96.44 407 PRO B O 1
ATOM 11354 N N . ASN B 1 408 ? -19 21.625 24.578 1 97.56 408 ASN B N 1
ATOM 11355 C CA . ASN B 1 408 ? -19.766 20.734 25.453 1 97.56 408 ASN B CA 1
ATOM 11356 C C . ASN B 1 408 ? -19.141 20.625 26.828 1 97.56 408 ASN B C 1
ATOM 11358 O O . ASN B 1 408 ? -19.828 20.359 27.828 1 97.56 408 ASN B O 1
ATOM 11362 N N . ALA B 1 409 ? -17.875 20.828 26.938 1 97.94 409 ALA B N 1
ATOM 11363 C CA . ALA B 1 409 ? -17.219 20.844 28.25 1 97.94 409 ALA B CA 1
ATOM 11364 C C . ALA B 1 409 ? -17.672 22.062 29.078 1 97.94 409 ALA B C 1
ATOM 11366 O O . ALA B 1 409 ? -17.594 22.031 30.312 1 97.94 409 ALA B O 1
ATOM 11367 N N . ILE B 1 410 ? -18.125 23.062 28.422 1 97.88 410 ILE B N 1
ATOM 11368 C CA . ILE B 1 410 ? -18.656 24.234 29.094 1 97.88 410 ILE B CA 1
ATOM 11369 C C . ILE B 1 410 ? -20.141 24.031 29.406 1 97.88 410 ILE B C 1
ATOM 11371 O O . ILE B 1 410 ? -20.578 24.266 30.531 1 97.88 410 ILE B O 1
ATOM 11375 N N . PHE B 1 411 ? -20.922 23.531 28.422 1 97.69 411 PHE B N 1
ATOM 11376 C CA . PHE B 1 411 ? -22.359 23.406 28.516 1 97.69 411 PHE B CA 1
ATOM 11377 C C . PHE B 1 411 ? -22.75 22.375 29.562 1 97.69 411 PHE B C 1
ATOM 11379 O O . PHE B 1 411 ? -23.797 22.484 30.203 1 97.69 411 PHE B O 1
ATOM 11386 N N . PHE B 1 412 ? -21.953 21.375 29.672 1 98 412 PHE B N 1
ATOM 11387 C CA . PHE B 1 412 ? -22.375 20.219 30.438 1 98 412 PHE B CA 1
ATOM 11388 C C . PHE B 1 412 ? -22.422 20.547 31.938 1 98 412 PHE B C 1
ATOM 11390 O O . PHE B 1 412 ? -21.516 21.188 32.469 1 98 412 PHE B O 1
ATOM 11397 N N . PRO B 1 413 ? -23.453 20.125 32.562 1 97.94 413 PRO B N 1
ATOM 11398 C CA . PRO B 1 413 ? -23.625 20.5 33.969 1 97.94 413 PRO B CA 1
ATOM 11399 C C . PRO B 1 413 ? -22.547 19.906 34.875 1 97.94 413 PRO B C 1
ATOM 11401 O O . PRO B 1 413 ? -22.25 18.719 34.812 1 97.94 413 PRO B O 1
ATOM 11404 N N . ARG B 1 414 ? -22.031 20.703 35.812 1 98.25 414 ARG B N 1
ATOM 11405 C CA . ARG B 1 414 ? -20.969 20.25 36.688 1 98.25 414 ARG B CA 1
ATOM 11406 C C . ARG B 1 414 ? -21.531 19.438 37.844 1 98.25 414 ARG B C 1
ATOM 11408 O O . ARG B 1 414 ? -20.797 18.844 38.625 1 98.25 414 ARG B O 1
ATOM 11415 N N . SER B 1 415 ? -22.859 19.344 37.906 1 97.88 415 SER B N 1
ATOM 11416 C CA . SER B 1 415 ? -23.5 18.469 38.875 1 97.88 415 SER B CA 1
ATOM 11417 C C . SER B 1 415 ? -23.422 17 38.438 1 97.88 415 SER B C 1
ATOM 11419 O O . SER B 1 415 ? -23.625 16.094 39.219 1 97.88 415 SER B O 1
ATOM 11421 N N . ALA B 1 416 ? -23.203 16.828 37.188 1 97.88 416 ALA B N 1
ATOM 11422 C CA . ALA B 1 416 ? -23.109 15.477 36.625 1 97.88 416 ALA B CA 1
ATOM 11423 C C . ALA B 1 416 ? -21.75 14.844 36.969 1 97.88 416 ALA B C 1
ATOM 11425 O O . ALA B 1 416 ? -20.734 15.539 37.062 1 97.88 416 ALA B O 1
ATOM 11426 N N . THR B 1 417 ? -21.75 13.531 37.156 1 97 417 THR B N 1
ATOM 11427 C CA . THR B 1 417 ? -20.516 12.758 37.312 1 97 417 THR B CA 1
ATOM 11428 C C . THR B 1 417 ? -20.062 12.18 36 1 97 417 THR B C 1
ATOM 11430 O O . THR B 1 417 ? -20.75 12.32 34.969 1 97 417 THR B O 1
ATOM 11433 N N . LEU B 1 418 ? -18.906 11.594 36.031 1 97.06 418 LEU B N 1
ATOM 11434 C CA . LEU B 1 418 ? -18.406 11.008 34.812 1 97.06 418 LEU B CA 1
ATOM 11435 C C . LEU B 1 418 ? -19.328 9.891 34.312 1 97.06 418 LEU B C 1
ATOM 11437 O O . LEU B 1 418 ? -19.703 9.852 33.156 1 97.06 418 LEU B O 1
ATOM 11441 N N . TYR B 1 419 ? -19.688 9.031 35.281 1 97.5 419 TYR B N 1
ATOM 11442 C CA . TYR B 1 419 ? -20.578 7.902 35 1 97.5 419 TYR B CA 1
ATOM 11443 C C . TYR B 1 419 ? -21.891 8.039 35.75 1 97.5 419 TYR B C 1
ATOM 11445 O O . TYR B 1 419 ? -21.922 8.641 36.844 1 97.5 419 TYR B O 1
ATOM 11453 N N . ASP B 1 420 ? -22.875 7.504 35.125 1 97.38 420 ASP B N 1
ATOM 11454 C CA . ASP B 1 420 ? -24.219 7.609 35.688 1 97.38 420 ASP B CA 1
ATOM 11455 C C . ASP B 1 420 ? -24.359 6.75 36.969 1 97.38 420 ASP B C 1
ATOM 11457 O O . ASP B 1 420 ? -23.672 5.742 37.094 1 97.38 420 ASP B O 1
ATOM 11461 N N . THR B 1 421 ? -25.125 7.227 37.906 1 96.25 421 THR B N 1
ATOM 11462 C CA . THR B 1 421 ? -25.359 6.512 39.156 1 96.25 421 THR B CA 1
ATOM 11463 C C . THR B 1 421 ? -26.859 6.367 39.406 1 96.25 421 THR B C 1
ATOM 11465 O O . THR B 1 421 ? -27.672 7.137 38.875 1 96.25 421 THR B O 1
ATOM 11468 N N . ASP B 1 422 ? -27.172 5.414 40.188 1 95.12 422 ASP B N 1
ATOM 11469 C CA . ASP B 1 422 ? -28.562 5.328 40.656 1 95.12 422 ASP B CA 1
ATOM 11470 C C . ASP B 1 422 ? -28.812 6.305 41.812 1 95.12 422 ASP B C 1
ATOM 11472 O O . ASP B 1 422 ? -27.953 7.113 42.156 1 95.12 422 ASP B O 1
ATOM 11476 N N . GLU B 1 423 ? -29.984 6.277 42.281 1 93.19 423 GLU B N 1
ATOM 11477 C CA . GLU B 1 423 ? -30.375 7.238 43.312 1 93.19 423 GLU B CA 1
ATOM 11478 C C . GLU B 1 423 ? -29.531 7.066 44.594 1 93.19 423 GLU B C 1
ATOM 11480 O O . GLU B 1 423 ? -29.359 8.016 45.344 1 93.19 423 GLU B O 1
ATOM 11485 N N . GLU B 1 424 ? -28.969 5.805 44.75 1 93.69 424 GLU B N 1
ATOM 11486 C CA . GLU B 1 424 ? -28.156 5.5 45.938 1 93.69 424 GLU B CA 1
ATOM 11487 C C . GLU B 1 424 ? -26.688 5.828 45.688 1 93.69 424 GLU B C 1
ATOM 11489 O O . GLU B 1 424 ? -25.875 5.781 46.625 1 93.69 424 GLU B O 1
ATOM 11494 N N . GLY B 1 425 ? -26.359 6.246 44.5 1 92.69 425 GLY B N 1
ATOM 11495 C CA . GLY B 1 425 ? -24.984 6.656 44.219 1 92.69 425 GLY B CA 1
ATOM 11496 C C . GLY B 1 425 ? -24.141 5.555 43.594 1 92.69 425 GLY B C 1
ATOM 11497 O O . GLY B 1 425 ? -22.953 5.727 43.375 1 92.69 425 GLY B O 1
ATOM 11498 N N . ASN B 1 426 ? -24.766 4.406 43.281 1 95.25 426 ASN B N 1
ATOM 11499 C CA . ASN B 1 426 ? -24.016 3.312 42.656 1 95.25 426 ASN B CA 1
ATOM 11500 C C . ASN B 1 426 ? -23.922 3.486 41.156 1 95.25 426 ASN B C 1
ATOM 11502 O O . ASN B 1 426 ? -24.891 3.91 40.5 1 95.25 426 ASN B O 1
ATOM 11506 N N . ILE B 1 427 ? -22.797 3.119 40.594 1 96.81 427 ILE B N 1
ATOM 11507 C CA . ILE B 1 427 ? -22.562 3.268 39.188 1 96.81 427 ILE B CA 1
ATOM 11508 C C . ILE B 1 427 ? -23.453 2.307 38.406 1 96.81 427 ILE B C 1
ATOM 11510 O O . ILE B 1 427 ? -23.625 1.151 38.781 1 96.81 427 ILE B O 1
ATOM 11514 N N . LEU B 1 428 ? -24.062 2.779 37.344 1 96.62 428 LEU B N 1
ATOM 11515 C CA . LEU B 1 428 ? -24.891 1.968 36.438 1 96.62 428 LEU B CA 1
ATOM 11516 C C . LEU B 1 428 ? -24.031 1.342 35.344 1 96.62 428 LEU B C 1
ATOM 11518 O O . LEU B 1 428 ? -23.109 1.978 34.812 1 96.62 428 LEU B O 1
ATOM 11522 N N . TYR B 1 429 ? -24.312 0.13 35 1 95.44 429 TYR B N 1
ATOM 11523 C CA . TYR B 1 429 ? -23.594 -0.612 33.969 1 95.44 429 TYR B CA 1
ATOM 11524 C C . TYR B 1 429 ? -24.562 -1.101 32.875 1 95.44 429 TYR B C 1
ATOM 11526 O O . TYR B 1 429 ? -25.75 -1.258 33.125 1 95.44 429 TYR B O 1
ATOM 11534 N N . ASP B 1 430 ? -24.078 -1.294 31.672 1 91.31 430 ASP B N 1
ATOM 11535 C CA . ASP B 1 430 ? -24.891 -1.896 30.609 1 91.31 430 ASP B CA 1
ATOM 11536 C C . ASP B 1 430 ? -24.875 -3.42 30.719 1 91.31 430 ASP B C 1
ATOM 11538 O O . ASP B 1 430 ? -24.391 -3.979 31.703 1 91.31 430 ASP B O 1
ATOM 11542 N N . GLU B 1 431 ? -25.516 -4.109 29.688 1 88.5 431 GLU B N 1
ATOM 11543 C CA . GLU B 1 431 ? -25.672 -5.562 29.688 1 88.5 431 GLU B CA 1
ATOM 11544 C C . GLU B 1 431 ? -24.328 -6.27 29.562 1 88.5 431 GLU B C 1
ATOM 11546 O O . GLU B 1 431 ? -24.203 -7.441 29.938 1 88.5 431 GLU B O 1
ATOM 11551 N N . TYR B 1 432 ? -23.312 -5.535 29.188 1 86.75 432 TYR B N 1
ATOM 11552 C CA . TYR B 1 432 ? -22 -6.133 29 1 86.75 432 TYR B CA 1
ATOM 11553 C C . TYR B 1 432 ? -21.031 -5.676 30.078 1 86.75 432 TYR B C 1
ATOM 11555 O O . TYR B 1 432 ? -19.812 -5.793 29.922 1 86.75 432 TYR B O 1
ATOM 11563 N N . LYS B 1 433 ? -21.516 -4.98 31.125 1 91.12 433 LYS B N 1
ATOM 11564 C CA . LYS B 1 433 ? -20.797 -4.582 32.344 1 91.12 433 LYS B CA 1
ATOM 11565 C C . LYS B 1 433 ? -19.859 -3.408 32.062 1 91.12 433 LYS B C 1
ATOM 11567 O O . LYS B 1 433 ? -18.797 -3.297 32.656 1 91.12 433 LYS B O 1
ATOM 11572 N N . HIS B 1 434 ? -20.172 -2.656 31.141 1 92.25 434 HIS B N 1
ATOM 11573 C CA . HIS B 1 434 ? -19.484 -1.376 30.969 1 92.25 434 HIS B CA 1
ATOM 11574 C C . HIS B 1 434 ? -20.219 -0.259 31.703 1 92.25 434 HIS B C 1
ATOM 11576 O O . HIS B 1 434 ? -21.453 -0.192 31.688 1 92.25 434 HIS B O 1
ATOM 11582 N N . PRO B 1 435 ? -19.469 0.535 32.344 1 95.94 435 PRO B N 1
ATOM 11583 C CA . PRO B 1 435 ? -20.141 1.656 33 1 95.94 435 PRO B CA 1
ATOM 11584 C C . PRO B 1 435 ? -20.844 2.58 32.031 1 95.94 435 PRO B C 1
ATOM 11586 O O . PRO B 1 435 ? -20.328 2.834 30.938 1 95.94 435 PRO B O 1
ATOM 11589 N N . LEU B 1 436 ? -22 3.09 32.375 1 97.19 436 LEU B N 1
ATOM 11590 C CA . LEU B 1 436 ? -22.75 4.012 31.547 1 97.19 436 LEU B CA 1
ATOM 11591 C C . LEU B 1 436 ? -22.359 5.457 31.844 1 97.19 436 LEU B C 1
ATOM 11593 O O . LEU B 1 436 ? -22.234 5.848 33 1 97.19 436 LEU B O 1
ATOM 11597 N N . TYR B 1 437 ? -22.156 6.219 30.906 1 97.94 437 TYR B N 1
ATOM 11598 C CA . TYR B 1 437 ? -21.797 7.621 31.078 1 97.94 437 TYR B CA 1
ATOM 11599 C C . TYR B 1 437 ? -22.984 8.422 31.594 1 97.94 437 TYR B C 1
ATOM 11601 O O . TYR B 1 437 ? -24.125 8.133 31.266 1 97.94 437 TYR B O 1
ATOM 11609 N N . HIS B 1 438 ? -22.641 9.398 32.406 1 97.94 438 HIS B N 1
ATOM 11610 C CA . HIS B 1 438 ? -23.656 10.281 32.969 1 97.94 438 HIS B CA 1
ATOM 11611 C C . HIS B 1 438 ? -24.219 11.227 31.906 1 97.94 438 HIS B C 1
ATOM 11613 O O . HIS B 1 438 ? -23.469 11.742 31.062 1 97.94 438 HIS B O 1
ATOM 11619 N N . GLY B 1 439 ? -25.547 11.43 31.797 1 97.62 439 GLY B N 1
ATOM 11620 C CA . GLY B 1 439 ? -26.156 12.422 30.938 1 97.62 439 GLY B CA 1
ATOM 11621 C C . GLY B 1 439 ? -26.266 13.789 31.578 1 97.62 439 GLY B C 1
ATOM 11622 O O . GLY B 1 439 ? -25.672 14.023 32.656 1 97.62 439 GLY B O 1
ATOM 11623 N N . THR B 1 440 ? -26.984 14.711 30.938 1 97.62 440 THR B N 1
ATOM 11624 C CA . THR B 1 440 ? -27.188 16.031 31.531 1 97.62 440 THR B CA 1
ATOM 11625 C C . THR B 1 440 ? -27.906 15.922 32.875 1 97.62 440 THR B C 1
ATOM 11627 O O . THR B 1 440 ? -27.766 16.781 33.719 1 97.62 440 THR B O 1
ATOM 11630 N N . THR B 1 441 ? -28.703 14.922 33 1 97.06 441 THR B N 1
ATOM 11631 C CA . THR B 1 441 ? -29.281 14.461 34.25 1 97.06 441 THR B CA 1
ATOM 11632 C C . THR B 1 441 ? -29.062 12.961 34.406 1 97.06 441 THR B C 1
ATOM 11634 O O . THR B 1 441 ? -28.906 12.234 33.438 1 97.06 441 THR B O 1
ATOM 11637 N N . PRO B 1 442 ? -28.891 12.531 35.688 1 97.25 442 PRO B N 1
ATOM 11638 C CA . PRO B 1 442 ? -28.891 11.07 35.812 1 97.25 442 PRO B CA 1
ATOM 11639 C C . PRO B 1 442 ? -30.188 10.445 35.312 1 97.25 442 PRO B C 1
ATOM 11641 O O . PRO B 1 442 ? -31.25 11.078 35.375 1 97.25 442 PRO B O 1
ATOM 11644 N N . ARG B 1 443 ? -30.125 9.219 34.969 1 96.25 443 ARG B N 1
ATOM 11645 C CA . ARG B 1 443 ? -31.25 8.516 34.375 1 96.25 443 ARG B CA 1
ATOM 11646 C C . ARG B 1 443 ? -32.469 8.508 35.312 1 96.25 443 ARG B C 1
ATOM 11648 O O . ARG B 1 443 ? -33.594 8.664 34.844 1 96.25 443 ARG B O 1
ATOM 11655 N N . TRP B 1 444 ? -32.281 8.281 36.594 1 95.94 444 TRP B N 1
ATOM 11656 C CA . TRP B 1 444 ? -33.406 8.25 37.531 1 95.94 444 TRP B CA 1
ATOM 11657 C C . TRP B 1 444 ? -34.094 9.609 37.625 1 95.94 444 TRP B C 1
ATOM 11659 O O . TRP B 1 444 ? -35.312 9.688 37.781 1 95.94 444 TRP B O 1
ATOM 11669 N N . ALA B 1 445 ? -33.312 10.68 37.625 1 96.69 445 ALA B N 1
ATOM 11670 C CA . ALA B 1 445 ? -33.875 12.023 37.656 1 96.69 445 ALA B CA 1
ATOM 11671 C C . ALA B 1 445 ? -34.656 12.32 36.375 1 96.69 445 ALA B C 1
ATOM 11673 O O . ALA B 1 445 ? -35.719 12.961 36.406 1 96.69 445 ALA B O 1
ATOM 11674 N N . ALA B 1 446 ? -34.031 11.953 35.281 1 95.44 446 ALA B N 1
ATOM 11675 C CA . ALA B 1 446 ? -34.75 12.117 34.031 1 95.44 446 ALA B CA 1
ATOM 11676 C C . ALA B 1 446 ? -36.094 11.391 34.062 1 95.44 446 ALA B C 1
ATOM 11678 O O . ALA B 1 446 ? -37.094 11.898 33.562 1 95.44 446 ALA B O 1
ATOM 11679 N N . ALA B 1 447 ? -36.094 10.188 34.656 1 94.25 447 ALA B N 1
ATOM 11680 C CA . ALA B 1 447 ? -37.312 9.383 34.75 1 94.25 447 ALA B CA 1
ATOM 11681 C C . ALA B 1 447 ? -38.375 10.055 35.625 1 94.25 447 ALA B C 1
ATOM 11683 O O . ALA B 1 447 ? -39.562 9.867 35.438 1 94.25 447 ALA B O 1
ATOM 11684 N N . LYS B 1 448 ? -37.875 10.891 36.531 1 94.75 448 LYS B N 1
ATOM 11685 C CA . LYS B 1 448 ? -38.781 11.609 37.438 1 94.75 448 LYS B CA 1
ATOM 11686 C C . LYS B 1 448 ? -39.25 12.922 36.812 1 94.75 448 LYS B C 1
ATOM 11688 O O . LYS B 1 448 ? -39.938 13.703 37.469 1 94.75 448 LYS B O 1
ATOM 11693 N N . GLY B 1 449 ? -38.75 13.195 35.625 1 93.5 449 GLY B N 1
ATOM 11694 C CA . GLY B 1 449 ? -39.281 14.344 34.875 1 93.5 449 GLY B CA 1
ATOM 11695 C C . GLY B 1 449 ? -38.438 15.586 35.062 1 93.5 449 GLY B C 1
ATOM 11696 O O . GLY B 1 449 ? -38.812 16.672 34.656 1 93.5 449 GLY B O 1
ATOM 11697 N N . ILE B 1 450 ? -37.344 15.453 35.75 1 94.12 450 ILE B N 1
ATOM 11698 C CA . ILE B 1 450 ? -36.438 16.594 35.844 1 94.12 450 ILE B CA 1
ATOM 11699 C C . ILE B 1 450 ? -35.969 17.016 34.469 1 94.12 450 ILE B C 1
ATOM 11701 O O . ILE B 1 450 ? -35.406 16.203 33.719 1 94.12 450 ILE B O 1
ATOM 11705 N N . SER B 1 451 ? -36.219 18.234 34.062 1 88.81 451 SER B N 1
ATOM 11706 C CA . SER B 1 451 ? -35.875 18.734 32.719 1 88.81 451 SER B CA 1
ATOM 11707 C C . SER B 1 451 ? -35.469 20.203 32.781 1 88.81 451 SER B C 1
ATOM 11709 O O . SER B 1 451 ? -35.781 20.922 33.719 1 88.81 451 SER B O 1
ATOM 11711 N N . GLY B 1 452 ? -34.594 20.547 31.797 1 85.56 452 GLY B N 1
ATOM 11712 C CA . GLY B 1 452 ? -34.156 21.922 31.719 1 85.56 452 GLY B CA 1
ATOM 11713 C C . GLY B 1 452 ? -32.844 22.094 30.984 1 85.56 452 GLY B C 1
ATOM 11714 O O . GLY B 1 452 ? -32.562 23.156 30.422 1 85.56 452 GLY B O 1
ATOM 11715 N N . TYR B 1 453 ? -32.125 21.125 31.016 1 90 453 TYR B N 1
ATOM 11716 C CA . TYR B 1 453 ? -30.906 21.172 30.234 1 90 453 TYR B CA 1
ATOM 11717 C C . TYR B 1 453 ? -31.203 20.953 28.75 1 90 453 TYR B C 1
ATOM 11719 O O . TYR B 1 453 ? -32.125 20.234 28.391 1 90 453 TYR B O 1
ATOM 11727 N N . GLY B 1 454 ? -30.422 21.609 27.875 1 90.94 454 GLY B N 1
ATOM 11728 C CA . GLY B 1 454 ? -30.531 21.422 26.438 1 90.94 454 GLY B CA 1
ATOM 11729 C C . GLY B 1 454 ? -29.922 20.109 25.953 1 90.94 454 GLY B C 1
ATOM 11730 O O . GLY B 1 454 ? -29.703 19.203 26.75 1 90.94 454 GLY B O 1
ATOM 11731 N N . GLU B 1 455 ? -29.703 20.047 24.625 1 93.38 455 GLU B N 1
ATOM 11732 C CA . GLU B 1 455 ? -29.156 18.859 23.969 1 93.38 455 GLU B CA 1
ATOM 11733 C C . GLU B 1 455 ? -27.641 18.891 23.969 1 93.38 455 GLU B C 1
ATOM 11735 O O . GLU B 1 455 ? -27.016 19.297 22.984 1 93.38 455 GLU B O 1
ATOM 11740 N N . PHE B 1 456 ? -27.156 18.453 25.047 1 96.75 456 PHE B N 1
ATOM 11741 C CA . PHE B 1 456 ? -25.719 18.422 25.188 1 96.75 456 PHE B CA 1
ATOM 11742 C C . PHE B 1 456 ? -25.219 16.984 25.422 1 96.75 456 PHE B C 1
ATOM 11744 O O . PHE B 1 456 ? -26 16.125 25.828 1 96.75 456 PHE B O 1
ATOM 11751 N N . ARG B 1 457 ? -23.969 16.797 25.094 1 97.06 457 ARG B N 1
ATOM 11752 C CA . ARG B 1 457 ? -23.391 15.469 25.25 1 97.06 457 ARG B CA 1
ATOM 11753 C C . ARG B 1 457 ? -22.234 15.492 26.234 1 97.06 457 ARG B C 1
ATOM 11755 O O . ARG B 1 457 ? -21.531 16.5 26.375 1 97.06 457 ARG B O 1
ATOM 11762 N N . ASN B 1 458 ? -22.109 14.352 26.984 1 97.94 458 ASN B N 1
ATOM 11763 C CA . ASN B 1 458 ? -20.969 14.188 27.891 1 97.94 458 ASN B CA 1
ATOM 11764 C C . ASN B 1 458 ? -19.641 14.312 27.156 1 97.94 458 ASN B C 1
ATOM 11766 O O . ASN B 1 458 ? -19.297 13.461 26.344 1 97.94 458 ASN B O 1
ATOM 11770 N N . PRO B 1 459 ? -18.922 15.383 27.469 1 97.88 459 PRO B N 1
ATOM 11771 C CA . PRO B 1 459 ? -17.734 15.648 26.656 1 97.88 459 PRO B CA 1
ATOM 11772 C C . PRO B 1 459 ? -16.672 14.555 26.797 1 97.88 459 PRO B C 1
ATOM 11774 O O . PRO B 1 459 ? -15.93 14.281 25.844 1 97.88 459 PRO B O 1
ATOM 11777 N N . LEU B 1 460 ? -16.5 13.984 27.906 1 97.94 460 LEU B N 1
ATOM 11778 C CA . LEU B 1 460 ? -15.562 12.875 28.078 1 97.94 460 LEU B CA 1
ATOM 11779 C C . LEU B 1 460 ? -15.984 11.672 27.25 1 97.94 460 LEU B C 1
ATOM 11781 O O . LEU B 1 460 ? -15.148 11.023 26.609 1 97.94 460 LEU B O 1
ATOM 11785 N N . ALA B 1 461 ? -17.281 11.352 27.281 1 97.69 461 ALA B N 1
ATOM 11786 C CA . ALA B 1 461 ? -17.797 10.234 26.5 1 97.69 461 ALA B CA 1
ATOM 11787 C C . ALA B 1 461 ? -17.562 10.445 25.016 1 97.69 461 ALA B C 1
ATOM 11789 O O . ALA B 1 461 ? -17.281 9.5 24.281 1 97.69 461 ALA B O 1
ATOM 11790 N N . MET B 1 462 ? -17.75 11.672 24.625 1 97.5 462 MET B N 1
ATOM 11791 C CA . MET B 1 462 ? -17.516 12 23.219 1 97.5 462 MET B CA 1
ATOM 11792 C C . MET B 1 462 ? -16.109 11.602 22.797 1 97.5 462 MET B C 1
ATOM 11794 O O . MET B 1 462 ? -15.906 11.031 21.719 1 97.5 462 MET B O 1
ATOM 11798 N N . LEU B 1 463 ? -15.141 11.891 23.625 1 97.81 463 LEU B N 1
ATOM 11799 C CA . LEU B 1 463 ? -13.75 11.578 23.328 1 97.81 463 LEU B CA 1
ATOM 11800 C C . LEU B 1 463 ? -13.5 10.078 23.438 1 97.81 463 LEU B C 1
ATOM 11802 O O . LEU B 1 463 ? -12.805 9.5 22.594 1 97.81 463 LEU B O 1
ATOM 11806 N N . GLN B 1 464 ? -14.047 9.492 24.438 1 96.69 464 GLN B N 1
ATOM 11807 C CA . GLN B 1 464 ? -13.789 8.07 24.672 1 96.69 464 GLN B CA 1
ATOM 11808 C C . GLN B 1 464 ? -14.438 7.219 23.578 1 96.69 464 GLN B C 1
ATOM 11810 O O . GLN B 1 464 ? -13.984 6.102 23.312 1 96.69 464 GLN B O 1
ATOM 11815 N N . ARG B 1 465 ? -15.445 7.734 22.953 1 96.06 465 ARG B N 1
ATOM 11816 C CA . ARG B 1 465 ? -16.156 7 21.906 1 96.06 465 ARG B CA 1
ATOM 11817 C C . ARG B 1 465 ? -15.469 7.172 20.547 1 96.06 465 ARG B C 1
ATOM 11819 O O . ARG B 1 465 ? -15.859 6.547 19.562 1 96.06 465 ARG B O 1
ATOM 11826 N N . LEU B 1 466 ? -14.453 8.031 20.516 1 95.69 466 LEU B N 1
ATOM 11827 C CA . LEU B 1 466 ? -13.672 8.102 19.297 1 95.69 466 LEU B CA 1
ATOM 11828 C C . LEU B 1 466 ? -13.062 6.746 18.953 1 95.69 466 LEU B C 1
ATOM 11830 O O . LEU B 1 466 ? -12.336 6.172 19.766 1 95.69 466 LEU B O 1
ATOM 11834 N N . ASP B 1 467 ? -13.336 6.207 17.828 1 96.25 467 ASP B N 1
ATOM 11835 C CA . ASP B 1 467 ? -12.812 4.938 17.328 1 96.25 467 ASP B CA 1
ATOM 11836 C C . ASP B 1 467 ? -12.5 5.02 15.836 1 96.25 467 ASP B C 1
ATOM 11838 O O . ASP B 1 467 ? -13.344 4.691 15 1 96.25 467 ASP B O 1
ATOM 11842 N N . GLN B 1 468 ? -11.297 5.395 15.594 1 96.62 468 GLN B N 1
ATOM 11843 C CA . GLN B 1 468 ? -10.867 5.637 14.227 1 96.62 468 GLN B CA 1
ATOM 11844 C C . GLN B 1 468 ? -9.547 4.93 13.93 1 96.62 468 GLN B C 1
ATOM 11846 O O . GLN B 1 468 ? -8.594 5.02 14.711 1 96.62 468 GLN B O 1
ATOM 11851 N N . LYS B 1 469 ? -9.508 4.18 12.938 1 95.56 469 LYS B N 1
ATOM 11852 C CA . LYS B 1 469 ? -8.281 3.672 12.32 1 95.56 469 LYS B CA 1
ATOM 11853 C C . LYS B 1 469 ? -8.102 4.23 10.906 1 95.56 469 LYS B C 1
ATOM 11855 O O . LYS B 1 469 ? -8.922 3.975 10.023 1 95.56 469 LYS B O 1
ATOM 11860 N N . ARG B 1 470 ? -7.047 4.977 10.727 1 96.19 470 ARG B N 1
ATOM 11861 C CA . ARG B 1 470 ? -6.898 5.66 9.445 1 96.19 470 ARG B CA 1
ATOM 11862 C C . ARG B 1 470 ? -5.477 5.516 8.914 1 96.19 470 ARG B C 1
ATOM 11864 O O . ARG B 1 470 ? -4.812 6.512 8.625 1 96.19 470 ARG B O 1
ATOM 11871 N N . PRO B 1 471 ? -5.023 4.316 8.711 1 96.31 471 PRO B N 1
ATOM 11872 C CA . PRO B 1 471 ? -3.688 4.168 8.125 1 96.31 471 PRO B CA 1
ATOM 11873 C C . PRO B 1 471 ? -3.594 4.762 6.719 1 96.31 471 PRO B C 1
ATOM 11875 O O . PRO B 1 471 ? -4.504 4.578 5.902 1 96.31 471 PRO B O 1
ATOM 11878 N N . THR B 1 472 ? -2.568 5.504 6.43 1 97.25 472 THR B N 1
ATOM 11879 C CA . THR B 1 472 ? -2.227 5.996 5.098 1 97.25 472 THR B CA 1
ATOM 11880 C C . THR B 1 472 ? -0.805 5.594 4.719 1 97.25 472 THR B C 1
ATOM 11882 O O . THR B 1 472 ? 0.147 5.91 5.438 1 97.25 472 THR B O 1
ATOM 11885 N N . HIS B 1 473 ? -0.653 4.895 3.697 1 96.44 473 HIS B N 1
ATOM 11886 C CA . HIS B 1 473 ? 0.638 4.512 3.135 1 96.44 473 HIS B CA 1
ATOM 11887 C C . HIS B 1 473 ? 0.994 5.379 1.932 1 96.44 473 HIS B C 1
ATOM 11889 O O . HIS B 1 473 ? 0.224 5.461 0.973 1 96.44 473 HIS B O 1
ATOM 11895 N N . LYS B 1 474 ? 2.098 6.004 1.971 1 97.25 474 LYS B N 1
ATOM 11896 C CA . LYS B 1 474 ? 2.625 6.742 0.828 1 97.25 474 LYS B CA 1
ATOM 11897 C C . LYS B 1 474 ? 3.961 6.168 0.367 1 97.25 474 LYS B C 1
ATOM 11899 O O . LYS B 1 474 ? 4.891 6.027 1.164 1 97.25 474 LYS B O 1
ATOM 11904 N N . LEU B 1 475 ? 4.07 5.809 -0.773 1 95.75 475 LEU B N 1
ATOM 11905 C CA . LEU B 1 475 ? 5.289 5.293 -1.382 1 95.75 475 LEU B CA 1
ATOM 11906 C C . LEU B 1 475 ? 5.633 6.059 -2.654 1 95.75 475 LEU B C 1
ATOM 11908 O O . LEU B 1 475 ? 4.824 6.117 -3.586 1 95.75 475 LEU B O 1
ATOM 11912 N N . PHE B 1 476 ? 6.77 6.664 -2.73 1 96.69 476 PHE B N 1
ATOM 11913 C CA . PHE B 1 476 ? 7.238 7.398 -3.898 1 96.69 476 PHE B CA 1
ATOM 11914 C C . PHE B 1 476 ? 8.625 6.918 -4.316 1 96.69 476 PHE B C 1
ATOM 11916 O O . PHE B 1 476 ? 9.492 6.691 -3.471 1 96.69 476 PHE B O 1
ATOM 11923 N N . SER B 1 477 ? 8.836 6.711 -5.547 1 96 477 SER B N 1
ATOM 11924 C CA . SER B 1 477 ? 10.102 6.336 -6.152 1 96 477 SER B CA 1
ATOM 11925 C C . SER B 1 477 ? 10.484 7.293 -7.273 1 96 477 SER B C 1
ATOM 11927 O O . SER B 1 477 ? 9.703 7.527 -8.195 1 96 477 SER B O 1
ATOM 11929 N N . THR B 1 478 ? 11.633 7.867 -7.195 1 96.06 478 THR B N 1
ATOM 11930 C CA . THR B 1 478 ? 12.141 8.781 -8.219 1 96.06 478 THR B CA 1
ATOM 11931 C C . THR B 1 478 ? 13.445 8.258 -8.805 1 96.06 478 THR B C 1
ATOM 11933 O O . THR B 1 478 ? 14.43 8.07 -8.086 1 96.06 478 THR B O 1
ATOM 11936 N N . THR B 1 479 ? 13.477 8.047 -10.055 1 95.5 479 THR B N 1
ATOM 11937 C CA . THR B 1 479 ? 14.664 7.66 -10.812 1 95.5 479 THR B CA 1
ATOM 11938 C C . THR B 1 479 ? 15.156 8.82 -11.672 1 95.5 479 THR B C 1
ATOM 11940 O O . THR B 1 479 ? 14.391 9.391 -12.461 1 95.5 479 THR B O 1
ATOM 11943 N N . SER B 1 480 ? 16.375 9.18 -11.492 1 95.38 480 SER B N 1
ATOM 11944 C CA . SER B 1 480 ? 16.969 10.281 -12.25 1 95.38 480 SER B CA 1
ATOM 11945 C C . SER B 1 480 ? 18.172 9.812 -13.07 1 95.38 480 SER B C 1
ATOM 11947 O O . SER B 1 480 ? 19.094 9.195 -12.531 1 95.38 480 SER B O 1
ATOM 11949 N N . LEU B 1 481 ? 18.156 10.094 -14.336 1 95.44 481 LEU B N 1
ATOM 11950 C CA . LEU B 1 481 ? 19.266 9.867 -15.258 1 95.44 481 LEU B CA 1
ATOM 11951 C C . LEU B 1 481 ? 19.875 11.195 -15.719 1 95.44 481 LEU B C 1
ATOM 11953 O O . LEU B 1 481 ? 19.156 12.039 -16.266 1 95.44 481 LEU B O 1
ATOM 11957 N N . GLU B 1 482 ? 21.094 11.367 -15.469 1 94.94 482 GLU B N 1
ATOM 11958 C CA . GLU B 1 482 ? 21.812 12.562 -15.891 1 94.94 482 GLU B CA 1
ATOM 11959 C C . GLU B 1 482 ? 22.922 12.219 -16.875 1 94.94 482 GLU B C 1
ATOM 11961 O O . GLU B 1 482 ? 23.797 11.398 -16.578 1 94.94 482 GLU B O 1
ATOM 11966 N N . LEU B 1 483 ? 22.922 12.836 -18.031 1 94.94 483 LEU B N 1
ATOM 11967 C CA . LEU B 1 483 ? 23.922 12.664 -19.078 1 94.94 483 LEU B CA 1
ATOM 11968 C C . LEU B 1 483 ? 24.656 13.969 -19.359 1 94.94 483 LEU B C 1
ATOM 11970 O O . LEU B 1 483 ? 24.031 15.031 -19.453 1 94.94 483 LEU B O 1
ATOM 11974 N N . LYS B 1 484 ? 25.906 13.82 -19.438 1 91.69 484 LYS B N 1
ATOM 11975 C CA . LYS B 1 484 ? 26.75 14.945 -19.828 1 91.69 484 LYS B CA 1
ATOM 11976 C C . LYS B 1 484 ? 27.609 14.578 -21.031 1 91.69 484 LYS B C 1
ATOM 11978 O O . LYS B 1 484 ? 28.828 14.406 -20.906 1 91.69 484 LYS B O 1
ATOM 11983 N N . PRO B 1 485 ? 27.047 14.664 -22.188 1 90.31 485 PRO B N 1
ATOM 11984 C CA . PRO B 1 485 ? 27.828 14.336 -23.391 1 90.31 485 PRO B CA 1
ATOM 11985 C C . PRO B 1 485 ? 29.016 15.266 -23.594 1 90.31 485 PRO B C 1
ATOM 11987 O O . PRO B 1 485 ? 30.062 14.836 -24.078 1 90.31 485 PRO B O 1
ATOM 11990 N N . ILE B 1 486 ? 28.766 16.531 -23.344 1 87.81 486 ILE B N 1
ATOM 11991 C CA . ILE B 1 486 ? 29.844 17.516 -23.281 1 87.81 486 ILE B CA 1
ATOM 11992 C C . ILE B 1 486 ? 29.766 18.266 -21.938 1 87.81 486 ILE B C 1
ATOM 11994 O O . ILE B 1 486 ? 28.734 18.266 -21.281 1 87.81 486 ILE B O 1
ATOM 11998 N N . THR B 1 487 ? 30.797 18.766 -21.531 1 81.44 487 THR B N 1
ATOM 11999 C CA . THR B 1 487 ? 30.891 19.359 -20.203 1 81.44 487 THR B CA 1
ATOM 12000 C C . THR B 1 487 ? 29.859 20.469 -20.016 1 81.44 487 THR B C 1
ATOM 12002 O O . THR B 1 487 ? 29.328 20.672 -18.922 1 81.44 487 THR B O 1
ATOM 12005 N N . ALA B 1 488 ? 29.5 21.109 -21.078 1 88.62 488 ALA B N 1
ATOM 12006 C CA . ALA B 1 488 ? 28.625 22.281 -20.969 1 88.62 488 ALA B CA 1
ATOM 12007 C C . ALA B 1 488 ? 27.156 21.891 -21.047 1 88.62 488 ALA B C 1
ATOM 12009 O O . ALA B 1 488 ? 26.281 22.703 -20.719 1 88.62 488 ALA B O 1
ATOM 12010 N N . LEU B 1 489 ? 26.891 20.734 -21.391 1 93.19 489 LEU B N 1
ATOM 12011 C CA . LEU B 1 489 ? 25.516 20.328 -21.609 1 93.19 489 LEU B CA 1
ATOM 12012 C C . LEU B 1 489 ? 25.109 19.234 -20.609 1 93.19 489 LEU B C 1
ATOM 12014 O O . LEU B 1 489 ? 25.797 18.203 -20.516 1 93.19 489 LEU B O 1
ATOM 12018 N N . THR B 1 490 ? 24.078 19.438 -19.906 1 93.12 490 THR B N 1
ATOM 12019 C CA . THR B 1 490 ? 23.531 18.453 -18.984 1 93.12 490 THR B CA 1
ATOM 12020 C C . THR B 1 490 ? 22.125 18.047 -19.422 1 93.12 490 THR B C 1
ATOM 12022 O O . THR B 1 490 ? 21.234 18.891 -19.5 1 93.12 490 THR B O 1
ATOM 12025 N N . LEU B 1 491 ? 21.922 16.828 -19.75 1 96.62 491 LEU B N 1
ATOM 12026 C CA . LEU B 1 491 ? 20.609 16.266 -20 1 96.62 491 LEU B CA 1
ATOM 12027 C C . LEU B 1 491 ? 20.125 15.469 -18.781 1 96.62 491 LEU B C 1
ATOM 12029 O O . LEU B 1 491 ? 20.797 14.555 -18.312 1 96.62 491 LEU B O 1
ATOM 12033 N N . LYS B 1 492 ? 19.016 15.812 -18.219 1 95.19 492 LYS B N 1
ATOM 12034 C CA . LYS B 1 492 ? 18.469 15.141 -17.047 1 95.19 492 LYS B CA 1
ATOM 12035 C C . LYS B 1 492 ? 17.062 14.625 -17.297 1 95.19 492 LYS B C 1
ATOM 12037 O O . LYS B 1 492 ? 16.203 15.367 -17.766 1 95.19 492 LYS B O 1
ATOM 12042 N N . SER B 1 493 ? 16.844 13.398 -17.109 1 96.44 493 SER B N 1
ATOM 12043 C CA . SER B 1 493 ? 15.531 12.766 -17.156 1 96.44 493 SER B CA 1
ATOM 12044 C C . SER B 1 493 ? 15.141 12.188 -15.797 1 96.44 493 SER B C 1
ATOM 12046 O O . SER B 1 493 ? 15.891 11.414 -15.211 1 96.44 493 SER B O 1
ATOM 12048 N N . GLN B 1 494 ? 14.008 12.609 -15.305 1 95.69 494 GLN B N 1
ATOM 12049 C CA . GLN B 1 494 ? 13.547 12.188 -13.984 1 95.69 494 GLN B CA 1
ATOM 12050 C C . GLN B 1 494 ? 12.133 11.609 -14.055 1 95.69 494 GLN B C 1
ATOM 12052 O O . GLN B 1 494 ? 11.227 12.258 -14.578 1 95.69 494 GLN B O 1
ATOM 12057 N N . PHE B 1 495 ? 11.961 10.43 -13.602 1 96.5 495 PHE B N 1
ATOM 12058 C CA . PHE B 1 495 ? 10.656 9.781 -13.547 1 96.5 495 PHE B CA 1
ATOM 12059 C C . PHE B 1 495 ? 10.281 9.445 -12.109 1 96.5 495 PHE B C 1
ATOM 12061 O O . PHE B 1 495 ? 11.008 8.719 -11.43 1 96.5 495 PHE B O 1
ATOM 12068 N N . THR B 1 496 ? 9.141 9.992 -11.641 1 97.12 496 THR B N 1
ATOM 12069 C CA . THR B 1 496 ? 8.641 9.734 -10.289 1 97.12 496 THR B CA 1
ATOM 12070 C C . THR B 1 496 ? 7.316 8.977 -10.344 1 97.12 496 THR B C 1
ATOM 12072 O O . THR B 1 496 ? 6.402 9.367 -11.07 1 97.12 496 THR B O 1
ATOM 12075 N N . SER B 1 497 ? 7.258 7.926 -9.672 1 96.25 497 SER B N 1
ATOM 12076 C CA . SER B 1 497 ? 6.016 7.191 -9.461 1 96.25 497 SER B CA 1
ATOM 12077 C C . SER B 1 497 ? 5.598 7.223 -7.996 1 96.25 497 SER B C 1
ATOM 12079 O O . SER B 1 497 ? 6.43 7.051 -7.105 1 96.25 497 SER B O 1
ATOM 12081 N N . GLY B 1 498 ? 4.289 7.512 -7.75 1 96.06 498 GLY B N 1
ATOM 12082 C CA . GLY B 1 498 ? 3.777 7.602 -6.391 1 96.06 498 GLY B CA 1
ATOM 12083 C C . GLY B 1 498 ? 2.496 6.816 -6.184 1 96.06 498 GLY B C 1
ATOM 12084 O O . GLY B 1 498 ? 1.676 6.703 -7.098 1 96.06 498 GLY B O 1
ATOM 12085 N N . LEU B 1 499 ? 2.402 6.262 -5 1 96.38 499 LEU B N 1
ATOM 12086 C CA . LEU B 1 499 ? 1.21 5.555 -4.547 1 96.38 499 LEU B CA 1
ATOM 12087 C C . LEU B 1 499 ? 0.793 6.02 -3.156 1 96.38 499 LEU B C 1
ATOM 12089 O O . LEU B 1 499 ? 1.608 6.035 -2.232 1 96.38 499 LEU B O 1
ATOM 12093 N N . ILE B 1 500 ? -0.459 6.441 -2.988 1 97.12 500 ILE B N 1
ATOM 12094 C CA . ILE B 1 500 ? -1.044 6.785 -1.696 1 97.12 500 ILE B CA 1
ATOM 12095 C C . ILE B 1 500 ? -2.271 5.91 -1.439 1 97.12 500 ILE B C 1
ATOM 12097 O O . ILE B 1 500 ? -3.234 5.941 -2.207 1 97.12 500 ILE B O 1
ATOM 12101 N N . ASP B 1 501 ? -2.209 5.152 -0.482 1 97.06 501 ASP B N 1
ATOM 12102 C CA . ASP B 1 501 ? -3.301 4.273 -0.07 1 97.06 501 ASP B CA 1
ATOM 12103 C C . ASP B 1 501 ? -3.824 4.656 1.311 1 97.06 501 ASP B C 1
ATOM 12105 O O . ASP B 1 501 ? -3.082 4.625 2.295 1 97.06 501 ASP B O 1
ATOM 12109 N N . THR B 1 502 ? -5.098 5.016 1.373 1 97.38 502 THR B N 1
ATOM 12110 C CA . THR B 1 502 ? -5.695 5.469 2.623 1 97.38 502 THR B CA 1
ATOM 12111 C C . THR B 1 502 ? -6.926 4.637 2.971 1 97.38 502 THR B C 1
ATOM 12113 O O . THR B 1 502 ? -7.719 4.297 2.094 1 97.38 502 THR B O 1
ATOM 12116 N N . GLU B 1 503 ? -7.047 4.25 4.172 1 97 503 GLU B N 1
ATOM 12117 C CA . GLU B 1 503 ? -8.242 3.615 4.719 1 97 503 GLU B CA 1
ATOM 12118 C C . GLU B 1 503 ? -8.773 4.387 5.922 1 97 503 GLU B C 1
ATOM 12120 O O . GLU B 1 503 ? -7.996 4.859 6.758 1 97 503 GLU B O 1
ATOM 12125 N N . PHE B 1 504 ? -10.039 4.625 5.934 1 97.25 504 PHE B N 1
ATOM 12126 C CA . PHE B 1 504 ? -10.711 5.195 7.094 1 97.25 504 PHE B CA 1
ATOM 12127 C C . PHE B 1 504 ? -11.766 4.234 7.637 1 97.25 504 PHE B C 1
ATOM 12129 O O . PHE B 1 504 ? -12.828 4.074 7.039 1 97.25 504 PHE B O 1
ATOM 12136 N N . ASP B 1 505 ? -11.398 3.596 8.688 1 97.31 505 ASP B N 1
ATOM 12137 C CA . ASP B 1 505 ? -12.258 2.672 9.414 1 97.31 505 ASP B CA 1
ATOM 12138 C C . ASP B 1 505 ? -12.75 3.289 10.727 1 97.31 505 ASP B C 1
ATOM 12140 O O . ASP B 1 505 ? -11.969 3.465 11.664 1 97.31 505 ASP B O 1
ATOM 12144 N N . GLU B 1 506 ? -14.031 3.58 10.758 1 97.06 506 GLU B N 1
ATOM 12145 C CA . GLU B 1 506 ? -14.594 4.293 11.898 1 97.06 506 GLU B CA 1
ATOM 12146 C C . GLU B 1 506 ? -15.828 3.572 12.445 1 97.06 506 GLU B C 1
ATOM 12148 O O . GLU B 1 506 ? -16.672 3.113 11.672 1 97.06 506 GLU B O 1
ATOM 12153 N N . PHE B 1 507 ? -15.898 3.459 13.727 1 97.38 507 PHE B N 1
ATOM 12154 C CA . PHE B 1 507 ? -17.109 2.994 14.391 1 97.38 507 PHE B CA 1
ATOM 12155 C C . PHE B 1 507 ? -17.766 4.121 15.18 1 97.38 507 PHE B C 1
ATOM 12157 O O . PHE B 1 507 ? -17.141 4.715 16.062 1 97.38 507 PHE B O 1
ATOM 12164 N N . ILE B 1 508 ? -18.984 4.43 14.828 1 97.25 508 ILE B N 1
ATOM 12165 C CA . ILE B 1 508 ? -19.797 5.418 15.531 1 97.25 508 ILE B CA 1
ATOM 12166 C C . ILE B 1 508 ? -20.672 4.723 16.562 1 97.25 508 ILE B C 1
ATOM 12168 O O . ILE B 1 508 ? -21.547 3.924 16.219 1 97.25 508 ILE B O 1
ATOM 12172 N N . HIS B 1 509 ? -20.453 5.07 17.828 1 96.94 509 HIS B N 1
ATOM 12173 C CA . HIS B 1 509 ? -21.125 4.41 18.938 1 96.94 509 HIS B CA 1
ATOM 12174 C C . HIS B 1 509 ? -22.5 5.031 19.203 1 96.94 509 HIS B C 1
ATOM 12176 O O . HIS B 1 509 ? -22.734 6.18 18.828 1 96.94 509 HIS B O 1
ATOM 12182 N N . LYS B 1 510 ? -23.406 4.316 19.922 1 96.75 510 LYS B N 1
ATOM 12183 C CA . LYS B 1 510 ? -24.656 4.848 20.453 1 96.75 510 LYS B CA 1
ATOM 12184 C C . LYS B 1 510 ? -24.406 5.809 21.609 1 96.75 510 LYS B C 1
ATOM 12186 O O . LYS B 1 510 ? -23.344 5.758 22.234 1 96.75 510 LYS B O 1
ATOM 12191 N N . ILE B 1 511 ? -25.281 6.715 21.781 1 97.19 511 ILE B N 1
ATOM 12192 C CA . ILE B 1 511 ? -25.281 7.645 22.906 1 97.19 511 ILE B CA 1
ATOM 12193 C C . ILE B 1 511 ? -26.578 7.473 23.719 1 97.19 511 ILE B C 1
ATOM 12195 O O . ILE B 1 511 ? -27.547 8.195 23.516 1 97.19 511 ILE B O 1
ATOM 12199 N N . PRO B 1 512 ? -26.5 6.629 24.688 1 95.19 512 PRO B N 1
ATOM 12200 C CA . PRO B 1 512 ? -27.734 6.27 25.375 1 95.19 512 PRO B CA 1
ATOM 12201 C C . PRO B 1 512 ? -28.078 7.227 26.516 1 95.19 512 PRO B C 1
ATOM 12203 O O . PRO B 1 512 ? -29.219 7.227 27 1 95.19 512 PRO B O 1
ATOM 12206 N N . GLU B 1 513 ? -27.172 8 27.031 1 96 513 GLU B N 1
ATOM 12207 C CA . GLU B 1 513 ? -27.438 8.828 28.219 1 96 513 GLU B CA 1
ATOM 12208 C C . GLU B 1 513 ? -28.281 10.039 27.859 1 96 513 GLU B C 1
ATOM 12210 O O . GLU B 1 513 ? -28.234 10.539 26.734 1 96 513 GLU B O 1
ATOM 12215 N N . PRO B 1 514 ? -29.078 10.555 28.875 1 95.75 514 PRO B N 1
ATOM 12216 C CA . PRO B 1 514 ? -29.922 11.734 28.656 1 95.75 514 PRO B CA 1
ATOM 12217 C C . PRO B 1 514 ? -29.109 12.945 28.188 1 95.75 514 PRO B C 1
ATOM 12219 O O . PRO B 1 514 ? -27.984 13.156 28.641 1 95.75 514 PRO B O 1
ATOM 12222 N N . GLY B 1 515 ? -29.734 13.789 27.438 1 95 515 GLY B N 1
ATOM 12223 C CA . GLY B 1 515 ? -29.172 14.938 26.766 1 95 515 GLY B CA 1
ATOM 12224 C C . GLY B 1 515 ? -29.422 14.938 25.266 1 95 515 GLY B C 1
ATOM 12225 O O . GLY B 1 515 ? -30.578 14.969 24.828 1 95 515 GLY B O 1
ATOM 12226 N N . ASN B 1 516 ? -28.438 14.664 24.438 1 95.06 516 ASN B N 1
ATOM 12227 C CA . ASN B 1 516 ? -28.578 14.469 23 1 95.06 516 ASN B CA 1
ATOM 12228 C C . ASN B 1 516 ? -28.328 13.016 22.594 1 95.06 516 ASN B C 1
ATOM 12230 O O . ASN B 1 516 ? -27.312 12.695 21.984 1 95.06 516 ASN B O 1
ATOM 12234 N N . GLN B 1 517 ? -29.344 12.266 22.844 1 95.19 517 GLN B N 1
ATOM 12235 C CA . GLN B 1 517 ? -29.25 10.812 22.719 1 95.19 517 GLN B CA 1
ATOM 12236 C C . GLN B 1 517 ? -29.25 10.375 21.266 1 95.19 517 GLN B C 1
ATOM 12238 O O . GLN B 1 517 ? -29.812 11.07 20.406 1 95.19 517 GLN B O 1
ATOM 12243 N N . SER B 1 518 ? -28.516 9.344 20.969 1 95.5 518 SER B N 1
ATOM 12244 C CA . SER B 1 518 ? -28.531 8.664 19.672 1 95.5 518 SER B CA 1
ATOM 12245 C C . SER B 1 518 ? -28.531 7.148 19.844 1 95.5 518 SER B C 1
ATOM 12247 O O . SER B 1 518 ? -27.609 6.594 20.469 1 95.5 518 SER B O 1
ATOM 12249 N N . GLU B 1 519 ? -29.469 6.48 19.281 1 94 519 GLU B N 1
ATOM 12250 C CA . GLU B 1 519 ? -29.578 5.031 19.422 1 94 519 GLU B CA 1
ATOM 12251 C C . GLU B 1 519 ? -29.016 4.316 18.203 1 94 519 GLU B C 1
ATOM 12253 O O . GLU B 1 519 ? -29.125 3.094 18.078 1 94 519 GLU B O 1
ATOM 12258 N N . GLU B 1 520 ? -28.453 4.988 17.406 1 94.94 520 GLU B N 1
ATOM 12259 C CA . GLU B 1 520 ? -27.922 4.402 16.188 1 94.94 520 GLU B CA 1
ATOM 12260 C C . GLU B 1 520 ? -26.391 4.266 16.266 1 94.94 520 GLU B C 1
ATOM 12262 O O . GLU B 1 520 ? -25.703 5.18 16.719 1 94.94 520 GLU B O 1
ATOM 12267 N N . ASN B 1 521 ? -25.906 3.115 16.078 1 96.56 521 ASN B N 1
ATOM 12268 C CA . ASN B 1 521 ? -24.484 2.926 15.867 1 96.56 521 ASN B CA 1
ATOM 12269 C C . ASN B 1 521 ? -24.172 2.582 14.406 1 96.56 521 ASN B C 1
ATOM 12271 O O . ASN B 1 521 ? -25.078 2.225 13.648 1 96.56 521 ASN B O 1
ATOM 12275 N N . ARG B 1 522 ? -22.953 2.789 13.93 1 97.25 522 ARG B N 1
ATOM 12276 C CA . ARG B 1 522 ? -22.594 2.623 12.531 1 97.25 522 ARG B CA 1
ATOM 12277 C C . ARG B 1 522 ? -21.141 2.215 12.383 1 97.25 522 ARG B C 1
ATOM 12279 O O . ARG B 1 522 ? -20.281 2.682 13.141 1 97.25 522 ARG B O 1
ATOM 12286 N N . HIS B 1 523 ? -20.875 1.308 11.5 1 97.56 523 HIS B N 1
ATOM 12287 C CA . HIS B 1 523 ? -19.531 0.958 11.078 1 97.56 523 HIS B CA 1
ATOM 12288 C C . HIS B 1 523 ? -19.25 1.436 9.656 1 97.56 523 HIS B C 1
ATOM 12290 O O . HIS B 1 523 ? -19.906 0.988 8.711 1 97.56 523 HIS B O 1
ATOM 12296 N N . ASN B 1 524 ? -18.312 2.365 9.484 1 97.44 524 ASN B N 1
ATOM 12297 C CA . ASN B 1 524 ? -17.922 2.951 8.211 1 97.44 524 ASN B CA 1
ATOM 12298 C C . ASN B 1 524 ? -16.516 2.529 7.801 1 97.44 524 ASN B C 1
ATOM 12300 O O . ASN B 1 524 ? -15.57 2.668 8.578 1 97.44 524 ASN B O 1
ATOM 12304 N N . ILE B 1 525 ? -16.375 1.986 6.637 1 97.56 525 ILE B N 1
ATOM 12305 C CA . ILE B 1 525 ? -15.062 1.759 6.062 1 97.56 525 ILE B CA 1
ATOM 12306 C C . ILE B 1 525 ? -14.953 2.467 4.715 1 97.56 525 ILE B C 1
ATOM 12308 O O . ILE B 1 525 ? -15.773 2.242 3.82 1 97.56 525 ILE B O 1
ATOM 12312 N N . GLU B 1 526 ? -14.039 3.336 4.562 1 97.62 526 GLU B N 1
ATOM 12313 C CA . GLU B 1 526 ? -13.734 4.016 3.309 1 97.62 526 GLU B CA 1
ATOM 12314 C C . GLU B 1 526 ? -12.289 3.768 2.883 1 97.62 526 GLU B C 1
ATOM 12316 O O . GLU B 1 526 ? -11.383 3.766 3.719 1 97.62 526 GLU B O 1
ATOM 12321 N N . HIS B 1 527 ? -12.117 3.426 1.671 1 97.12 527 HIS B N 1
ATOM 12322 C CA . HIS B 1 527 ? -10.789 3.213 1.106 1 97.12 527 HIS B CA 1
ATOM 12323 C C . HIS B 1 527 ? -10.562 4.102 -0.113 1 97.12 527 HIS B C 1
ATOM 12325 O O . HIS B 1 527 ? -11.477 4.316 -0.91 1 97.12 527 HIS B O 1
ATOM 12331 N N . SER B 1 528 ? -9.375 4.68 -0.245 1 97.62 528 SER B N 1
ATOM 12332 C CA . SER B 1 528 ? -9.008 5.441 -1.436 1 97.62 528 SER B CA 1
ATOM 12333 C C . SER B 1 528 ? -7.574 5.148 -1.864 1 97.62 528 SER B C 1
ATOM 12335 O O . SER B 1 528 ? -6.719 4.859 -1.026 1 97.62 528 SER B O 1
ATOM 12337 N N . ARG B 1 529 ? -7.336 5.168 -3.125 1 96.25 529 ARG B N 1
ATOM 12338 C CA . ARG B 1 529 ? -6.012 4.992 -3.713 1 96.25 529 ARG B CA 1
ATOM 12339 C C . ARG B 1 529 ? -5.734 6.055 -4.77 1 96.25 529 ARG B C 1
ATOM 12341 O O . ARG B 1 529 ? -6.555 6.277 -5.664 1 96.25 529 ARG B O 1
ATOM 12348 N N . LEU B 1 530 ? -4.641 6.715 -4.648 1 97.19 530 LEU B N 1
ATOM 12349 C CA . LEU B 1 530 ? -4.129 7.637 -5.656 1 97.19 530 LEU B CA 1
ATOM 12350 C C . LEU B 1 530 ? -2.818 7.121 -6.246 1 97.19 530 LEU B C 1
ATOM 12352 O O . LEU B 1 530 ? -1.849 6.898 -5.516 1 97.19 530 LEU B O 1
ATOM 12356 N N . SER B 1 531 ? -2.805 6.805 -7.488 1 95.62 531 SER B N 1
ATOM 12357 C CA . SER B 1 531 ? -1.597 6.48 -8.242 1 95.62 531 SER B CA 1
ATOM 12358 C C . SER B 1 531 ? -1.192 7.625 -9.164 1 95.62 531 SER B C 1
ATOM 12360 O O . SER B 1 531 ? -2.016 8.133 -9.922 1 95.62 531 SER B O 1
ATOM 12362 N N . ASN B 1 532 ? -0.009 8.047 -9.086 1 95.44 532 ASN B N 1
ATOM 12363 C CA . ASN B 1 532 ? 0.444 9.156 -9.906 1 95.44 532 ASN B CA 1
ATOM 12364 C C . ASN B 1 532 ? 1.834 8.906 -10.484 1 95.44 532 ASN B C 1
ATOM 12366 O O . ASN B 1 532 ? 2.58 8.07 -9.969 1 95.44 532 ASN B O 1
ATOM 12370 N N . TRP B 1 533 ? 2.121 9.5 -11.617 1 95.31 533 TRP B N 1
ATOM 12371 C CA . TRP B 1 533 ? 3.498 9.547 -12.094 1 95.31 533 TRP B CA 1
ATOM 12372 C C . TRP B 1 533 ? 3.812 10.898 -12.727 1 95.31 533 TRP B C 1
ATOM 12374 O O . TRP B 1 533 ? 2.906 11.609 -13.172 1 95.31 533 TRP B O 1
ATOM 12384 N N . LEU B 1 534 ? 4.988 11.281 -12.641 1 96.06 534 LEU B N 1
ATOM 12385 C CA . LEU B 1 534 ? 5.547 12.516 -13.18 1 96.06 534 LEU B CA 1
ATOM 12386 C C . LEU B 1 534 ? 6.836 12.25 -13.945 1 96.06 534 LEU B C 1
ATOM 12388 O O . LEU B 1 534 ? 7.762 11.625 -13.414 1 96.06 534 LEU B O 1
ATOM 12392 N N . TRP B 1 535 ? 6.852 12.617 -15.242 1 96.88 535 TRP B N 1
ATOM 12393 C CA . TRP B 1 535 ? 8.031 12.492 -16.094 1 96.88 535 TRP B CA 1
ATOM 12394 C C . TRP B 1 535 ? 8.57 13.867 -16.469 1 96.88 535 TRP B C 1
ATOM 12396 O O . TRP B 1 535 ? 7.898 14.641 -17.156 1 96.88 535 TRP B O 1
ATOM 12406 N N . GLU B 1 536 ? 9.766 14.18 -16.031 1 94.94 536 GLU B N 1
ATOM 12407 C CA . GLU B 1 536 ? 10.398 15.469 -16.266 1 94.94 536 GLU B CA 1
ATOM 12408 C C . GLU B 1 536 ? 11.711 15.305 -17.047 1 94.94 536 GLU B C 1
ATOM 12410 O O . GLU B 1 536 ? 12.57 14.516 -16.656 1 94.94 536 GLU B O 1
ATOM 12415 N N . ASN B 1 537 ? 11.867 16.047 -18.109 1 95.88 537 ASN B N 1
ATOM 12416 C CA . ASN B 1 537 ? 13.07 16.078 -18.938 1 95.88 537 ASN B CA 1
ATOM 12417 C C . ASN B 1 537 ? 13.586 17.5 -19.125 1 95.88 537 ASN B C 1
ATOM 12419 O O . ASN B 1 537 ? 12.828 18.406 -19.453 1 95.88 537 ASN B O 1
ATOM 12423 N N . THR B 1 538 ? 14.852 17.672 -18.828 1 94.44 538 THR B N 1
ATOM 12424 C CA . THR B 1 538 ? 15.453 18.984 -19 1 94.44 538 THR B CA 1
ATOM 12425 C C . THR B 1 538 ? 16.781 18.875 -19.75 1 94.44 538 THR B C 1
ATOM 12427 O O . THR B 1 538 ? 17.484 17.875 -19.625 1 94.44 538 THR B O 1
ATOM 12430 N N . ALA B 1 539 ? 17.094 19.859 -20.547 1 96.44 539 ALA B N 1
ATOM 12431 C CA . ALA B 1 539 ? 18.391 20.094 -21.188 1 96.44 539 ALA B CA 1
ATOM 12432 C C . ALA B 1 539 ? 18.938 21.469 -20.828 1 96.44 539 ALA B C 1
ATOM 12434 O O . ALA B 1 539 ? 18.312 22.484 -21.094 1 96.44 539 ALA B O 1
ATOM 12435 N N . THR B 1 540 ? 20.062 21.469 -20.188 1 93.25 540 THR B N 1
ATOM 12436 C CA . THR B 1 540 ? 20.656 22.734 -19.75 1 93.25 540 THR B CA 1
ATOM 12437 C C . THR B 1 540 ? 22.047 22.922 -20.359 1 93.25 540 THR B C 1
ATOM 12439 O O . THR B 1 540 ? 22.938 22.094 -20.172 1 93.25 540 THR B O 1
ATOM 12442 N N . TYR B 1 541 ? 22.203 23.938 -21.062 1 93.06 541 TYR B N 1
ATOM 12443 C CA . TYR B 1 541 ? 23.5 24.359 -21.609 1 93.06 541 TYR B CA 1
ATOM 12444 C C . TYR B 1 541 ? 24.047 25.547 -20.812 1 93.06 541 TYR B C 1
ATOM 12446 O O . TYR B 1 541 ? 23.406 26.594 -20.734 1 93.06 541 TYR B O 1
ATOM 12454 N N . ALA B 1 542 ? 25.156 25.391 -20.172 1 88.5 542 ALA B N 1
ATOM 12455 C CA . ALA B 1 542 ? 25.797 26.453 -19.391 1 88.5 542 ALA B CA 1
ATOM 12456 C C . ALA B 1 542 ? 27.25 26.625 -19.797 1 88.5 542 ALA B C 1
ATOM 12458 O O . ALA B 1 542 ? 28 25.641 -19.859 1 88.5 542 ALA B O 1
ATOM 12459 N N . GLU B 1 543 ? 27.625 27.844 -20.078 1 85 543 GLU B N 1
ATOM 12460 C CA . GLU B 1 543 ? 29 28.109 -20.531 1 85 543 GLU B CA 1
ATOM 12461 C C . GLU B 1 543 ? 29.453 29.516 -20.109 1 85 543 GLU B C 1
ATOM 12463 O O . GLU B 1 543 ? 28.625 30.422 -19.953 1 85 543 GLU B O 1
ATOM 12468 N N . VAL B 1 544 ? 30.688 29.609 -19.844 1 83.75 544 VAL B N 1
ATOM 12469 C CA . VAL B 1 544 ? 31.312 30.906 -19.562 1 83.75 544 VAL B CA 1
ATOM 12470 C C . VAL B 1 544 ? 32.219 31.312 -20.719 1 83.75 544 VAL B C 1
ATOM 12472 O O . VAL B 1 544 ? 33.062 30.547 -21.172 1 83.75 544 VAL B O 1
ATOM 12475 N N . PHE B 1 545 ? 31.969 32.438 -21.281 1 87.31 545 PHE B N 1
ATOM 12476 C CA . PHE B 1 545 ? 32.812 33.031 -22.328 1 87.31 545 PHE B CA 1
ATOM 12477 C C . PHE B 1 545 ? 33.344 34.375 -21.891 1 87.31 545 PHE B C 1
ATOM 12479 O O . PHE B 1 545 ? 32.656 35.406 -21.969 1 87.31 545 PHE B O 1
ATOM 12486 N N . GLY B 1 546 ? 34.594 34.469 -21.594 1 83.31 546 GLY B N 1
ATOM 12487 C CA . GLY B 1 546 ? 35.156 35.688 -21.016 1 83.31 546 GLY B CA 1
ATOM 12488 C C . GLY B 1 546 ? 34.5 36.062 -19.703 1 83.31 546 GLY B C 1
ATOM 12489 O O . GLY B 1 546 ? 34.562 35.312 -18.734 1 83.31 546 GLY B O 1
ATOM 12490 N N . LYS B 1 547 ? 33.812 37.25 -19.828 1 86.25 547 LYS B N 1
ATOM 12491 C CA . LYS B 1 547 ? 33.156 37.719 -18.625 1 86.25 547 LYS B CA 1
ATOM 12492 C C . LYS B 1 547 ? 31.656 37.438 -18.688 1 86.25 547 LYS B C 1
ATOM 12494 O O . LYS B 1 547 ? 30.906 37.906 -17.828 1 86.25 547 LYS B O 1
ATOM 12499 N N . HIS B 1 548 ? 31.281 36.75 -19.734 1 90.06 548 HIS B N 1
ATOM 12500 C CA . HIS B 1 548 ? 29.859 36.406 -19.922 1 90.06 548 HIS B CA 1
ATOM 12501 C C . HIS B 1 548 ? 29.547 35 -19.422 1 90.06 548 HIS B C 1
ATOM 12503 O O . HIS B 1 548 ? 30.344 34.094 -19.625 1 90.06 548 HIS B O 1
ATOM 12509 N N . HIS B 1 549 ? 28.562 34.906 -18.656 1 88.75 549 HIS B N 1
ATOM 12510 C CA . HIS B 1 549 ? 28.016 33.594 -18.25 1 88.75 549 HIS B CA 1
ATOM 12511 C C . HIS B 1 549 ? 26.625 33.406 -18.828 1 88.75 549 HIS B C 1
ATOM 12513 O O . HIS B 1 549 ? 25.734 34.219 -18.625 1 88.75 549 HIS B O 1
ATOM 12519 N N . LEU B 1 550 ? 26.438 32.281 -19.516 1 90.25 550 LEU B N 1
ATOM 12520 C CA . LEU B 1 550 ? 25.172 31.969 -20.156 1 90.25 550 LEU B CA 1
ATOM 12521 C C . LEU B 1 550 ? 24.656 30.609 -19.703 1 90.25 550 LEU B C 1
ATOM 12523 O O . LEU B 1 550 ? 25.422 29.641 -19.594 1 90.25 550 LEU B O 1
ATOM 12527 N N . SER B 1 551 ? 23.375 30.578 -19.312 1 89.62 551 SER B N 1
ATOM 12528 C CA . SER B 1 551 ? 22.688 29.328 -19 1 89.62 551 SER B CA 1
ATOM 12529 C C . SER B 1 551 ? 21.344 29.25 -19.734 1 89.62 551 SER B C 1
ATOM 12531 O O . SER B 1 551 ? 20.484 30.125 -19.562 1 89.62 551 SER B O 1
ATOM 12533 N N . VAL B 1 552 ? 21.172 28.281 -20.562 1 93.19 552 VAL B N 1
ATOM 12534 C CA . VAL B 1 552 ? 19.953 28.062 -21.312 1 93.19 552 VAL B CA 1
ATOM 12535 C C . VAL B 1 552 ? 19.375 26.688 -20.969 1 93.19 552 VAL B C 1
ATOM 12537 O O . VAL B 1 552 ? 20.078 25.688 -21.031 1 93.19 552 VAL B O 1
ATOM 12540 N N . MET B 1 553 ? 18.125 26.688 -20.562 1 93.44 553 MET B N 1
ATOM 12541 C CA . MET B 1 553 ? 17.484 25.422 -20.188 1 93.44 553 MET B CA 1
ATOM 12542 C C . MET B 1 553 ? 16.156 25.266 -20.922 1 93.44 553 MET B C 1
ATOM 12544 O O . MET B 1 553 ? 15.391 26.219 -21.047 1 93.44 553 MET B O 1
ATOM 12548 N N . ALA B 1 554 ? 15.938 24.141 -21.469 1 95.62 554 ALA B N 1
ATOM 12549 C CA . ALA B 1 554 ? 14.641 23.734 -22.016 1 95.62 554 ALA B CA 1
ATOM 12550 C C . ALA B 1 554 ? 14.125 22.484 -21.297 1 95.62 554 ALA B C 1
ATOM 12552 O O . ALA B 1 554 ? 14.898 21.594 -20.938 1 95.62 554 ALA B O 1
ATOM 12553 N N . GLY B 1 555 ? 12.812 22.469 -21.078 1 94.31 555 GLY B N 1
ATOM 12554 C CA . GLY B 1 555 ? 12.273 21.328 -20.359 1 94.31 555 GLY B CA 1
ATOM 12555 C C . GLY B 1 555 ? 10.891 20.922 -20.828 1 94.31 555 GLY B C 1
ATOM 12556 O O . GLY B 1 555 ? 10.195 21.719 -21.469 1 94.31 555 GLY B O 1
ATOM 12557 N N . PHE B 1 556 ? 10.578 19.734 -20.594 1 94.5 556 PHE B N 1
ATOM 12558 C CA . PHE B 1 556 ? 9.305 19.078 -20.891 1 94.5 556 PHE B CA 1
ATOM 12559 C C . PHE B 1 556 ? 8.867 18.203 -19.719 1 94.5 556 PHE B C 1
ATOM 12561 O O . PHE B 1 556 ? 9.664 17.438 -19.172 1 94.5 556 PHE B O 1
ATOM 12568 N N . THR B 1 557 ? 7.566 18.359 -19.266 1 94.06 557 THR B N 1
ATOM 12569 C CA . THR B 1 557 ? 7.07 17.516 -18.172 1 94.06 557 THR B CA 1
ATOM 12570 C C . THR B 1 557 ? 5.691 16.953 -18.516 1 94.06 557 THR B C 1
ATOM 12572 O O . THR B 1 557 ? 4.898 17.609 -19.188 1 94.06 557 THR B O 1
ATOM 12575 N N . MET B 1 558 ? 5.398 15.781 -18.094 1 96.12 558 MET B N 1
ATOM 12576 C CA . MET B 1 558 ? 4.098 15.125 -18.172 1 96.12 558 MET B CA 1
ATOM 12577 C C . MET B 1 558 ? 3.699 14.547 -16.812 1 96.12 558 MET B C 1
ATOM 12579 O O . MET B 1 558 ? 4.504 13.883 -16.156 1 96.12 558 MET B O 1
ATOM 12583 N N . LYS B 1 559 ? 2.486 14.781 -16.422 1 95.5 559 LYS B N 1
ATOM 12584 C CA . LYS B 1 559 ? 1.956 14.289 -15.156 1 95.5 559 LYS B CA 1
ATOM 12585 C C . LYS B 1 559 ? 0.633 13.555 -15.367 1 95.5 559 LYS B C 1
ATOM 12587 O O . LYS B 1 559 ? -0.19 13.969 -16.188 1 95.5 559 LYS B O 1
ATOM 12592 N N . TYR B 1 560 ? 0.414 12.492 -14.68 1 96.5 560 TYR B N 1
ATOM 12593 C CA . TYR B 1 560 ? -0.821 11.711 -14.719 1 96.5 560 TYR B CA 1
ATOM 12594 C C . TYR B 1 560 ? -1.229 11.266 -13.32 1 96.5 560 TYR B C 1
ATOM 12596 O O . TYR B 1 560 ? -0.42 10.695 -12.578 1 96.5 560 TYR B O 1
ATOM 12604 N N . ASP B 1 561 ? -2.506 11.523 -12.93 1 95.56 561 ASP B N 1
ATOM 12605 C CA . ASP B 1 561 ? -3.092 11.102 -11.656 1 95.56 561 ASP B CA 1
ATOM 12606 C C . ASP B 1 561 ? -4.305 10.203 -11.883 1 95.56 561 ASP B C 1
ATOM 12608 O O . ASP B 1 561 ? -5.152 10.492 -12.734 1 95.56 561 ASP B O 1
ATOM 12612 N N . LYS B 1 562 ? -4.363 9.148 -11.211 1 96.31 562 LYS B N 1
ATOM 12613 C CA . LYS B 1 562 ? -5.504 8.242 -11.195 1 96.31 562 LYS B CA 1
ATOM 12614 C C . LYS B 1 562 ? -5.988 7.992 -9.773 1 96.31 562 LYS B C 1
ATOM 12616 O O . LYS B 1 562 ? -5.203 7.609 -8.898 1 96.31 562 LYS B O 1
ATOM 12621 N N . TYR B 1 563 ? -7.297 8.219 -9.578 1 96 563 TYR B N 1
ATOM 12622 C CA . TYR B 1 563 ? -7.859 8.109 -8.234 1 96 563 TYR B CA 1
ATOM 12623 C C . TYR B 1 563 ? -9.07 7.184 -8.227 1 96 563 TYR B C 1
ATOM 12625 O O . TYR B 1 563 ? -9.875 7.188 -9.156 1 96 563 TYR B O 1
ATOM 12633 N N . LYS B 1 564 ? -9.148 6.379 -7.199 1 95.94 564 LYS B N 1
ATOM 12634 C CA . LYS B 1 564 ? -10.305 5.543 -6.906 1 95.94 564 LYS B CA 1
ATOM 12635 C C . LYS B 1 564 ? -10.617 5.543 -5.414 1 95.94 564 LYS B C 1
ATOM 12637 O O . LYS B 1 564 ? -9.719 5.43 -4.586 1 95.94 564 LYS B O 1
ATOM 12642 N N . SER B 1 565 ? -11.875 5.719 -5.066 1 96.88 565 SER B N 1
ATOM 12643 C CA . SER B 1 565 ? -12.312 5.578 -3.682 1 96.88 565 SER B CA 1
ATOM 12644 C C . SER B 1 565 ? -13.656 4.863 -3.596 1 96.88 565 SER B C 1
ATOM 12646 O O . SER B 1 565 ? -14.445 4.895 -4.543 1 96.88 565 SER B O 1
ATOM 12648 N N . TYR B 1 566 ? -13.953 4.199 -2.562 1 96.94 566 TYR B N 1
ATOM 12649 C CA . TYR B 1 566 ? -15.25 3.588 -2.281 1 96.94 566 TYR B CA 1
ATOM 12650 C C . TYR B 1 566 ? -15.484 3.486 -0.78 1 96.94 566 TYR B C 1
ATOM 12652 O O . TYR B 1 566 ? -14.539 3.514 0.01 1 96.94 566 TYR B O 1
ATOM 12660 N N . GLY B 1 567 ? -16.75 3.473 -0.356 1 97 567 GLY B N 1
ATOM 12661 C CA . GLY B 1 567 ? -17.141 3.416 1.041 1 97 567 GLY B CA 1
ATOM 12662 C C . GLY B 1 567 ? -18.312 2.477 1.291 1 97 567 GLY B C 1
ATOM 12663 O O . GLY B 1 567 ? -19.188 2.338 0.444 1 97 567 GLY B O 1
ATOM 12664 N N . ILE B 1 568 ? -18.281 1.853 2.434 1 96.12 568 ILE B N 1
ATOM 12665 C CA . ILE B 1 568 ? -19.328 0.95 2.893 1 96.12 568 ILE B CA 1
ATOM 12666 C C . ILE B 1 568 ? -19.797 1.374 4.281 1 96.12 568 ILE B C 1
ATOM 12668 O O . ILE B 1 568 ? -18.984 1.732 5.137 1 96.12 568 ILE B O 1
ATOM 12672 N N . TYR B 1 569 ? -21.094 1.308 4.492 1 96.12 569 TYR B N 1
ATOM 12673 C CA . TYR B 1 569 ? -21.734 1.777 5.719 1 96.12 569 TYR B CA 1
ATOM 12674 C C . TYR B 1 569 ? -22.797 0.794 6.195 1 96.12 569 TYR B C 1
ATOM 12676 O O . TYR B 1 569 ? -23.734 0.49 5.465 1 96.12 569 TYR B O 1
ATOM 12684 N N . THR B 1 570 ? -22.609 0.314 7.363 1 96.75 570 THR B N 1
ATOM 12685 C CA . THR B 1 570 ? -23.594 -0.596 7.941 1 96.75 570 THR B CA 1
ATOM 12686 C C . THR B 1 570 ? -23.984 -0.149 9.344 1 96.75 570 THR B C 1
ATOM 12688 O O . THR B 1 570 ? -23.266 0.622 9.984 1 96.75 570 THR B O 1
ATOM 12691 N N . THR B 1 571 ? -25.203 -0.516 9.812 1 97.06 571 THR B N 1
ATOM 12692 C CA . THR B 1 571 ? -25.703 -0.11 11.117 1 97.06 571 THR B CA 1
ATOM 12693 C C . THR B 1 571 ? -26.375 -1.283 11.828 1 97.06 571 THR B C 1
ATOM 12695 O O . THR B 1 571 ? -26.531 -2.361 11.25 1 97.06 571 THR B O 1
ATOM 12698 N N . GLY B 1 572 ? -26.641 -1.093 13.117 1 95.88 572 GLY B N 1
ATOM 12699 C CA . GLY B 1 572 ? -27.438 -2.041 13.883 1 95.88 572 GLY B CA 1
ATOM 12700 C C . GLY B 1 572 ? -26.594 -3.107 14.562 1 95.88 572 GLY B C 1
ATOM 12701 O O . GLY B 1 572 ? -26.891 -4.301 14.453 1 95.88 572 GLY B O 1
ATOM 12702 N N . TYR B 1 573 ? -25.578 -2.666 15.266 1 94.25 573 TYR B N 1
ATOM 12703 C CA . TYR B 1 573 ? -24.734 -3.596 16 1 94.25 573 TYR B CA 1
ATOM 12704 C C . TYR B 1 573 ? -25.188 -3.734 17.453 1 94.25 573 TYR B C 1
ATOM 12706 O O . TYR B 1 573 ? -25.5 -2.738 18.109 1 94.25 573 TYR B O 1
ATOM 12714 N N . ASP B 1 574 ? -25.203 -4.875 17.938 1 90.12 574 ASP B N 1
ATOM 12715 C CA . ASP B 1 574 ? -25.562 -5.125 19.344 1 90.12 574 ASP B CA 1
ATOM 12716 C C . ASP B 1 574 ? -24.391 -4.801 20.266 1 90.12 574 ASP B C 1
ATOM 12718 O O . ASP B 1 574 ? -24.578 -4.184 21.312 1 90.12 574 ASP B O 1
ATOM 12722 N N . GLN B 1 575 ? -23.203 -5.32 19.875 1 91.5 575 GLN B N 1
ATOM 12723 C CA . GLN B 1 575 ? -21.969 -5.004 20.594 1 91.5 575 GLN B CA 1
ATOM 12724 C C . GLN B 1 575 ? -21.109 -4.031 19.797 1 91.5 575 GLN B C 1
ATOM 12726 O O . GLN B 1 575 ? -21.078 -4.078 18.562 1 91.5 575 GLN B O 1
ATOM 12731 N N . GLU B 1 576 ? -20.438 -3.23 20.547 1 93.75 576 GLU B N 1
ATOM 12732 C CA . GLU B 1 576 ? -19.797 -2.121 19.844 1 93.75 576 GLU B CA 1
ATOM 12733 C C . GLU B 1 576 ? -18.281 -2.234 19.906 1 93.75 576 GLU B C 1
ATOM 12735 O O . GLU B 1 576 ? -17.562 -1.355 19.406 1 93.75 576 GLU B O 1
ATOM 12740 N N . ASP B 1 577 ? -17.766 -3.289 20.484 1 89.19 577 ASP B N 1
ATOM 12741 C CA . ASP B 1 577 ? -16.312 -3.469 20.438 1 89.19 577 ASP B CA 1
ATOM 12742 C C . ASP B 1 577 ? -15.867 -3.885 19.031 1 89.19 577 ASP B C 1
ATOM 12744 O O . ASP B 1 577 ? -16.641 -4.48 18.281 1 89.19 577 ASP B O 1
ATOM 12748 N N . ARG B 1 578 ? -14.68 -3.66 18.672 1 87.31 578 ARG B N 1
ATOM 12749 C CA . ARG B 1 578 ? -14.18 -3.791 17.297 1 87.31 578 ARG B CA 1
ATOM 12750 C C . ARG B 1 578 ? -14.242 -5.238 16.828 1 87.31 578 ARG B C 1
ATOM 12752 O O . ARG B 1 578 ? -14.438 -5.504 15.641 1 87.31 578 ARG B O 1
ATOM 12759 N N . HIS B 1 579 ? -14.078 -6.148 17.688 1 83.69 579 HIS B N 1
ATOM 12760 C CA . HIS B 1 579 ? -14.086 -7.551 17.281 1 83.69 579 HIS B CA 1
ATOM 12761 C C . HIS B 1 579 ? -15.508 -8.07 17.125 1 83.69 579 HIS B C 1
ATOM 12763 O O . HIS B 1 579 ? -15.727 -9.117 16.5 1 83.69 579 HIS B O 1
ATOM 12769 N N . SER B 1 580 ? -16.453 -7.32 17.641 1 87.12 580 SER B N 1
ATOM 12770 C CA . SER B 1 580 ? -17.859 -7.73 17.562 1 87.12 580 SER B CA 1
ATOM 12771 C C . SER B 1 580 ? -18.641 -6.816 16.625 1 87.12 580 SER B C 1
ATOM 12773 O O . SER B 1 580 ? -19.875 -6.875 16.594 1 87.12 580 SER B O 1
ATOM 12775 N N . SER B 1 581 ? -18 -5.984 15.992 1 93 581 SER B N 1
ATOM 12776 C CA . SER B 1 581 ? -18.703 -5.039 15.125 1 93 581 SER B CA 1
ATOM 12777 C C . SER B 1 581 ? -18.125 -5.047 13.719 1 93 581 SER B C 1
ATOM 12779 O O . SER B 1 581 ? -17.891 -3.988 13.133 1 93 581 SER B O 1
ATOM 12781 N N . THR B 1 582 ? -17.891 -6.23 13.227 1 93.25 582 THR B N 1
ATOM 12782 C CA . THR B 1 582 ? -17.531 -6.363 11.82 1 93.25 582 THR B CA 1
ATOM 12783 C C . THR B 1 582 ? -18.75 -6.191 10.93 1 93.25 582 THR B C 1
ATOM 12785 O O . THR B 1 582 ? -19.891 -6.312 11.398 1 93.25 582 THR B O 1
ATOM 12788 N N . LEU B 1 583 ? -18.547 -5.969 9.672 1 95.25 583 LEU B N 1
ATOM 12789 C CA . LEU B 1 583 ? -19.641 -5.684 8.75 1 95.25 583 LEU B CA 1
ATOM 12790 C C . LEU B 1 583 ? -20.641 -6.828 8.734 1 95.25 583 LEU B C 1
ATOM 12792 O O . LEU B 1 583 ? -21.859 -6.594 8.609 1 95.25 583 LEU B O 1
ATOM 12796 N N . GLY B 1 584 ? -20.141 -8.031 8.867 1 89 584 GLY B N 1
ATOM 12797 C CA . GLY B 1 584 ? -21 -9.203 8.844 1 89 584 GLY B CA 1
ATOM 12798 C C . GLY B 1 584 ? -21.953 -9.258 10.023 1 89 584 GLY B C 1
ATOM 12799 O O . GLY B 1 584 ? -23 -9.906 9.945 1 89 584 GLY B O 1
ATOM 12800 N N . GLN B 1 585 ? -21.703 -8.547 11.062 1 89.75 585 GLN B N 1
ATOM 12801 C CA . GLN B 1 585 ? -22.516 -8.578 12.273 1 89.75 585 GLN B CA 1
ATOM 12802 C C . GLN B 1 585 ? -23.609 -7.5 12.234 1 89.75 585 GLN B C 1
ATOM 12804 O O . GLN B 1 585 ? -24.453 -7.438 13.125 1 89.75 585 GLN B O 1
ATOM 12809 N N . ALA B 1 586 ? -23.609 -6.68 11.234 1 94.5 586 ALA B N 1
ATOM 12810 C CA . ALA B 1 586 ? -24.609 -5.625 11.125 1 94.5 586 ALA B CA 1
ATOM 12811 C C . ALA B 1 586 ? -26 -6.211 10.898 1 94.5 586 ALA B C 1
ATOM 12813 O O . ALA B 1 586 ? -26.172 -7.184 10.156 1 94.5 586 ALA B O 1
ATOM 12814 N N . SER B 1 587 ? -26.969 -5.719 11.539 1 93 587 SER B N 1
ATOM 12815 C CA . SER B 1 587 ? -28.344 -6.152 11.312 1 93 587 SER B CA 1
ATOM 12816 C C . SER B 1 587 ? -28.969 -5.398 10.148 1 93 587 SER B C 1
ATOM 12818 O O . SER B 1 587 ? -29.984 -5.836 9.602 1 93 587 SER B O 1
ATOM 12820 N N . ASP B 1 588 ? -28.422 -4.25 9.805 1 95.38 588 ASP B N 1
ATOM 12821 C CA . ASP B 1 588 ? -28.922 -3.453 8.688 1 95.38 588 ASP B CA 1
ATOM 12822 C C . ASP B 1 588 ? -27.766 -2.924 7.832 1 95.38 588 ASP B C 1
ATOM 12824 O O . ASP B 1 588 ? -26.938 -2.141 8.312 1 95.38 588 ASP B O 1
ATOM 12828 N N . TRP B 1 589 ? -27.75 -3.297 6.598 1 95 589 TRP B N 1
ATOM 12829 C CA . TRP B 1 589 ? -26.719 -2.844 5.668 1 95 589 TRP B CA 1
ATOM 12830 C C . TRP B 1 589 ? -27.328 -2.115 4.48 1 95 589 TRP B C 1
ATOM 12832 O O . TRP B 1 589 ? -26.641 -1.799 3.51 1 95 589 TRP B O 1
ATOM 12842 N N . SER B 1 590 ? -28.625 -1.906 4.488 1 94.19 590 SER B N 1
ATOM 12843 C CA . SER B 1 590 ? -29.344 -1.326 3.355 1 94.19 590 SER B CA 1
ATOM 12844 C C . SER B 1 590 ? -29.625 0.155 3.58 1 94.19 590 SER B C 1
ATOM 12846 O O . SER B 1 590 ? -30 0.872 2.646 1 94.19 590 SER B O 1
ATOM 12848 N N . LYS B 1 591 ? -29.453 0.523 4.793 1 93.88 591 LYS B N 1
ATOM 12849 C CA . LYS B 1 591 ? -29.844 1.882 5.148 1 93.88 591 LYS B CA 1
ATOM 12850 C C . LYS B 1 591 ? -29.047 2.914 4.359 1 93.88 591 LYS B C 1
ATOM 12852 O O . LYS B 1 591 ? -29.594 3.936 3.936 1 93.88 591 LYS B O 1
ATOM 12857 N N . TYR B 1 592 ? -27.797 2.631 4.27 1 93.12 592 TYR B N 1
ATOM 12858 C CA . TYR B 1 592 ? -26.922 3.564 3.576 1 93.12 592 TYR B CA 1
ATOM 12859 C C . TYR B 1 592 ? -26.344 2.939 2.309 1 93.12 592 TYR B C 1
ATOM 12861 O O . TYR B 1 592 ? -25.797 1.832 2.344 1 93.12 592 TYR B O 1
ATOM 12869 N N . LYS B 1 593 ? -26.422 3.623 1.158 1 93.06 593 LYS B N 1
ATOM 12870 C CA . LYS B 1 593 ? -25.875 3.16 -0.116 1 93.06 593 LYS B CA 1
ATOM 12871 C C . LYS B 1 593 ? -24.359 3.295 -0.146 1 93.06 593 LYS B C 1
ATOM 12873 O O . LYS B 1 593 ? -23.812 4.32 0.266 1 93.06 593 LYS B O 1
ATOM 12878 N N . PRO B 1 594 ? -23.594 2.197 -0.557 1 96 594 PRO B N 1
ATOM 12879 C CA . PRO B 1 594 ? -22.156 2.34 -0.713 1 96 594 PRO B CA 1
ATOM 12880 C C . PRO B 1 594 ? -21.766 3.41 -1.733 1 96 594 PRO B C 1
ATOM 12882 O O . PRO B 1 594 ? -22.562 3.732 -2.621 1 96 594 PRO B O 1
ATOM 12885 N N . SER B 1 595 ? -20.656 4 -1.61 1 94.31 595 SER B N 1
ATOM 12886 C CA . SER B 1 595 ? -20.188 5.062 -2.494 1 94.31 595 SER B CA 1
ATOM 12887 C C . SER B 1 595 ? -18.938 4.637 -3.262 1 94.31 595 SER B C 1
ATOM 12889 O O . SER B 1 595 ? -18.203 3.762 -2.814 1 94.31 595 SER B O 1
ATOM 12891 N N . GLU B 1 596 ? -18.766 5.172 -4.461 1 94.12 596 GLU B N 1
ATOM 12892 C CA . GLU B 1 596 ? -17.562 4.988 -5.266 1 94.12 596 GLU B CA 1
ATOM 12893 C C . GLU B 1 596 ? -17.281 6.215 -6.125 1 94.12 596 GLU B C 1
ATOM 12895 O O . GLU B 1 596 ? -18.203 6.828 -6.668 1 94.12 596 GLU B O 1
ATOM 12900 N N . ASN B 1 597 ? -16.047 6.625 -6.133 1 92.44 597 ASN B N 1
ATOM 12901 C CA . ASN B 1 597 ? -15.602 7.758 -6.934 1 92.44 597 ASN B CA 1
ATOM 12902 C C . ASN B 1 597 ? -14.336 7.422 -7.719 1 92.44 597 ASN B C 1
ATOM 12904 O O . ASN B 1 597 ? -13.391 6.855 -7.168 1 92.44 597 ASN B O 1
ATOM 12908 N N . LEU B 1 598 ? -14.391 7.691 -9.07 1 93.19 598 LEU B N 1
ATOM 12909 C CA . LEU B 1 598 ? -13.25 7.492 -9.969 1 93.19 598 LEU B CA 1
ATOM 12910 C C . LEU B 1 598 ? -12.945 8.766 -10.75 1 93.19 598 LEU B C 1
ATOM 12912 O O . LEU B 1 598 ? -13.859 9.445 -11.211 1 93.19 598 LEU B O 1
ATOM 12916 N N . TRP B 1 599 ? -11.633 9.094 -10.852 1 92.12 599 TRP B N 1
ATOM 12917 C CA . TRP B 1 599 ? -11.273 10.156 -11.781 1 92.12 599 TRP B CA 1
ATOM 12918 C C . TRP B 1 599 ? -9.828 10.016 -12.25 1 92.12 599 TRP B C 1
ATOM 12920 O O . TRP B 1 599 ? -9.031 9.305 -11.625 1 92.12 599 TRP B O 1
ATOM 12930 N N . GLU B 1 600 ? -9.484 10.57 -13.328 1 93.81 600 GLU B N 1
ATOM 12931 C CA . GLU B 1 600 ? -8.156 10.68 -13.922 1 93.81 600 GLU B CA 1
ATOM 12932 C C . GLU B 1 600 ? -7.875 12.102 -14.391 1 93.81 600 GLU B C 1
ATOM 12934 O O . GLU B 1 600 ? -8.789 12.82 -14.812 1 93.81 600 GLU B O 1
ATOM 12939 N N . GLU B 1 601 ? -6.641 12.539 -14.227 1 93.75 601 GLU B N 1
ATOM 12940 C CA . GLU B 1 601 ? -6.203 13.867 -14.664 1 93.75 601 GLU B CA 1
ATOM 12941 C C . GLU B 1 601 ? -4.793 13.812 -15.25 1 93.75 601 GLU B C 1
ATOM 12943 O O . GLU B 1 601 ? -3.977 12.984 -14.836 1 93.75 601 GLU B O 1
ATOM 12948 N N . SER B 1 602 ? -4.57 14.664 -16.219 1 94.81 602 SER B N 1
ATOM 12949 C CA . SER B 1 602 ? -3.24 14.734 -16.828 1 94.81 602 SER B CA 1
ATOM 12950 C C . SER B 1 602 ? -2.84 16.188 -17.109 1 94.81 602 SER B C 1
ATOM 12952 O O . SER B 1 602 ? -3.697 17.062 -17.219 1 94.81 602 SER B O 1
ATOM 12954 N N . MET B 1 603 ? -1.626 16.453 -17.141 1 94.5 603 MET B N 1
ATOM 12955 C CA . MET B 1 603 ? -1.045 17.75 -17.469 1 94.5 603 MET B CA 1
ATOM 12956 C C . MET B 1 603 ? 0.243 17.578 -18.266 1 94.5 603 MET B C 1
ATOM 12958 O O . MET B 1 603 ? 1.034 16.672 -17.984 1 94.5 603 MET B O 1
ATOM 12962 N N . MET B 1 604 ? 0.428 18.438 -19.25 1 95.44 604 MET B N 1
ATOM 12963 C CA . MET B 1 604 ? 1.64 18.5 -20.062 1 95.44 604 MET B CA 1
ATOM 12964 C C . MET B 1 604 ? 2.186 19.922 -20.109 1 95.44 604 MET B C 1
ATOM 12966 O O . MET B 1 604 ? 1.421 20.875 -20.234 1 95.44 604 MET B O 1
ATOM 12970 N N . SER B 1 605 ? 3.504 20.078 -20 1 95 605 SER B N 1
ATOM 12971 C CA . SER B 1 605 ? 4.094 21.406 -19.938 1 95 605 SER B CA 1
ATOM 12972 C C . SER B 1 605 ? 5.398 21.469 -20.734 1 95 605 SER B C 1
ATOM 12974 O O . SER B 1 605 ? 6.172 20.5 -20.734 1 95 605 SER B O 1
ATOM 12976 N N . PHE B 1 606 ? 5.602 22.531 -21.406 1 95.94 606 PHE B N 1
ATOM 12977 C CA . PHE B 1 606 ? 6.859 22.906 -22.047 1 95.94 606 PHE B CA 1
ATOM 12978 C C . PHE B 1 606 ? 7.379 24.219 -21.453 1 95.94 606 PHE B C 1
ATOM 12980 O O . PHE B 1 606 ? 6.605 25.156 -21.219 1 95.94 606 PHE B O 1
ATOM 12987 N N . PHE B 1 607 ? 8.656 24.234 -21.172 1 93.38 607 PHE B N 1
ATOM 12988 C CA . PHE B 1 607 ? 9.164 25.484 -20.594 1 93.38 607 PHE B CA 1
ATOM 12989 C C . PHE B 1 607 ? 10.625 25.688 -20.969 1 93.38 607 PHE B C 1
ATOM 12991 O O . PHE B 1 607 ? 11.305 24.766 -21.406 1 93.38 607 PHE B O 1
ATOM 12998 N N . GLY B 1 608 ? 11.055 26.859 -20.828 1 94 608 GLY B N 1
ATOM 12999 C CA . GLY B 1 608 ? 12.422 27.281 -21.109 1 94 608 GLY B CA 1
ATOM 13000 C C . GLY B 1 608 ? 12.859 28.453 -20.25 1 94 608 GLY B C 1
ATOM 13001 O O . GLY B 1 608 ? 12.031 29.266 -19.812 1 94 608 GLY B O 1
ATOM 13002 N N . ARG B 1 609 ? 14.156 28.547 -19.969 1 92.69 609 ARG B N 1
ATOM 13003 C CA . ARG B 1 609 ? 14.734 29.609 -19.156 1 92.69 609 ARG B CA 1
ATOM 13004 C C . ARG B 1 609 ? 16.094 30.031 -19.703 1 92.69 609 ARG B C 1
ATOM 13006 O O . ARG B 1 609 ? 16.891 29.172 -20.109 1 92.69 609 ARG B O 1
ATOM 13013 N N . ILE B 1 610 ? 16.344 31.297 -19.734 1 93.38 610 ILE B N 1
ATOM 13014 C CA . ILE B 1 610 ? 17.641 31.844 -20.125 1 93.38 610 ILE B CA 1
ATOM 13015 C C . ILE B 1 610 ? 18.172 32.75 -19.016 1 93.38 610 ILE B C 1
ATOM 13017 O O . ILE B 1 610 ? 17.469 33.625 -18.531 1 93.38 610 ILE B O 1
ATOM 13021 N N . GLY B 1 611 ? 19.312 32.406 -18.516 1 90.25 611 GLY B N 1
ATOM 13022 C CA . GLY B 1 611 ? 20.031 33.219 -17.547 1 90.25 611 GLY B CA 1
ATOM 13023 C C . GLY B 1 611 ? 21.312 33.812 -18.109 1 90.25 611 GLY B C 1
ATOM 13024 O O . GLY B 1 611 ? 22.047 33.125 -18.844 1 90.25 611 GLY B O 1
ATOM 13025 N N . TYR B 1 612 ? 21.484 35.062 -17.844 1 91.19 612 TYR B N 1
ATOM 13026 C CA . TYR B 1 612 ? 22.656 35.781 -18.344 1 91.19 612 TYR B CA 1
ATOM 13027 C C . TYR B 1 612 ? 23.266 36.656 -17.266 1 91.19 612 TYR B C 1
ATOM 13029 O O . TYR B 1 612 ? 22.531 37.281 -16.5 1 91.19 612 TYR B O 1
ATOM 13037 N N . SER B 1 613 ? 24.531 36.562 -17.141 1 90.62 613 SER B N 1
ATOM 13038 C CA . SER B 1 613 ? 25.25 37.5 -16.266 1 90.62 613 SER B CA 1
ATOM 13039 C C . SER B 1 613 ? 26.5 38.031 -16.938 1 90.62 613 SER B C 1
ATOM 13041 O O . SER B 1 613 ? 27.109 37.375 -17.766 1 90.62 613 SER B O 1
ATOM 13043 N N . TRP B 1 614 ? 26.844 39.281 -16.516 1 92.44 614 TRP B N 1
ATOM 13044 C CA . TRP B 1 614 ? 28.016 39.938 -17.078 1 92.44 614 TRP B CA 1
ATOM 13045 C C . TRP B 1 614 ? 28.875 40.594 -15.984 1 92.44 614 TRP B C 1
ATOM 13047 O O . TRP B 1 614 ? 28.359 41.375 -15.195 1 92.44 614 TRP B O 1
ATOM 13057 N N . LYS B 1 615 ? 30.141 40.219 -15.859 1 88.81 615 LYS B N 1
ATOM 13058 C CA . LYS B 1 615 ? 31.188 40.75 -15 1 88.81 615 LYS B CA 1
ATOM 13059 C C . LYS B 1 615 ? 30.781 40.688 -13.531 1 88.81 615 LYS B C 1
ATOM 13061 O O . LYS B 1 615 ? 31.109 41.594 -12.742 1 88.81 615 LYS B O 1
ATOM 13066 N N . ASP B 1 616 ? 29.875 39.812 -13.211 1 85.56 616 ASP B N 1
ATOM 13067 C CA . ASP B 1 616 ? 29.391 39.656 -11.836 1 85.56 616 ASP B CA 1
ATOM 13068 C C . ASP B 1 616 ? 28.75 40.938 -11.336 1 85.56 616 ASP B C 1
ATOM 13070 O O . ASP B 1 616 ? 28.906 41.312 -10.172 1 85.56 616 ASP B O 1
ATOM 13074 N N . ARG B 1 617 ? 28.156 41.719 -12.227 1 91.25 617 ARG B N 1
ATOM 13075 C CA . ARG B 1 617 ? 27.531 43 -11.906 1 91.25 617 ARG B CA 1
ATOM 13076 C C . ARG B 1 617 ? 26.062 43 -12.312 1 91.25 617 ARG B C 1
ATOM 13078 O O . ARG B 1 617 ? 25.219 43.5 -11.562 1 91.25 617 ARG B O 1
ATOM 13085 N N . TYR B 1 618 ? 25.828 42.5 -13.5 1 94.25 618 TYR B N 1
ATOM 13086 C CA . TYR B 1 618 ? 24.484 42.531 -14.062 1 94.25 618 TYR B CA 1
ATOM 13087 C C . TYR B 1 618 ? 23.953 41.125 -14.281 1 94.25 618 TYR B C 1
ATOM 13089 O O . TYR B 1 618 ? 24.641 40.281 -14.867 1 94.25 618 TYR B O 1
ATOM 13097 N N . PHE B 1 619 ? 22.828 40.906 -13.773 1 92.88 619 PHE B N 1
ATOM 13098 C CA . PHE B 1 619 ? 22.203 39.594 -13.883 1 92.88 619 PHE B CA 1
ATOM 13099 C C . PHE B 1 619 ? 20.797 39.719 -14.469 1 92.88 619 PHE B C 1
ATOM 13101 O O . PHE B 1 619 ? 20.062 40.656 -14.133 1 92.88 619 PHE B O 1
ATOM 13108 N N . ALA B 1 620 ? 20.406 38.844 -15.383 1 92.88 620 ALA B N 1
ATOM 13109 C CA . ALA B 1 620 ? 19.078 38.781 -15.961 1 92.88 620 ALA B CA 1
ATOM 13110 C C . ALA B 1 620 ? 18.625 37.344 -16.203 1 92.88 620 ALA B C 1
ATOM 13112 O O . ALA B 1 620 ? 19.422 36.5 -16.609 1 92.88 620 ALA B O 1
ATOM 13113 N N . THR B 1 621 ? 17.375 37.094 -15.906 1 90.94 621 THR B N 1
ATOM 13114 C CA . THR B 1 621 ? 16.781 35.781 -16.172 1 90.94 621 THR B CA 1
ATOM 13115 C C . THR B 1 621 ? 15.406 35.938 -16.812 1 90.94 621 THR B C 1
ATOM 13117 O O . THR B 1 621 ? 14.625 36.781 -16.406 1 90.94 621 THR B O 1
ATOM 13120 N N . ALA B 1 622 ? 15.156 35.188 -17.844 1 93.31 622 ALA B N 1
ATOM 13121 C CA . ALA B 1 622 ? 13.852 35.125 -18.5 1 93.31 622 ALA B CA 1
ATOM 13122 C C . ALA B 1 622 ? 13.375 33.688 -18.641 1 93.31 622 ALA B C 1
ATOM 13124 O O . ALA B 1 622 ? 14.172 32.781 -18.922 1 93.31 622 ALA B O 1
ATOM 13125 N N . SER B 1 623 ? 12.094 33.5 -18.359 1 91.81 623 SER B N 1
ATOM 13126 C CA . SER B 1 623 ? 11.539 32.156 -18.531 1 91.81 623 SER B CA 1
ATOM 13127 C C . SER B 1 623 ? 10.133 32.219 -19.109 1 91.81 623 SER B C 1
ATOM 13129 O O . SER B 1 623 ? 9.453 33.25 -19.016 1 91.81 623 SER B O 1
ATOM 13131 N N . VAL B 1 624 ? 9.75 31.172 -19.734 1 94.5 624 VAL B N 1
ATOM 13132 C CA . VAL B 1 624 ? 8.398 31 -20.281 1 94.5 624 VAL B CA 1
ATOM 13133 C C . VAL B 1 624 ? 7.949 29.562 -20.109 1 94.5 624 VAL B C 1
ATOM 13135 O O . VAL B 1 624 ? 8.75 28.625 -20.266 1 94.5 624 VAL B O 1
ATOM 13138 N N . ARG B 1 625 ? 6.711 29.359 -19.719 1 93.69 625 ARG B N 1
ATOM 13139 C CA . ARG B 1 625 ? 6.145 28.016 -19.516 1 93.69 625 ARG B CA 1
ATOM 13140 C C . ARG B 1 625 ? 4.746 27.922 -20.109 1 93.69 625 ARG B C 1
ATOM 13142 O O . ARG B 1 625 ? 3.945 28.859 -19.984 1 93.69 625 ARG B O 1
ATOM 13149 N N . ARG B 1 626 ? 4.555 26.922 -20.844 1 95.44 626 ARG B N 1
ATOM 13150 C CA . ARG B 1 626 ? 3.225 26.594 -21.344 1 95.44 626 ARG B CA 1
ATOM 13151 C C . ARG B 1 626 ? 2.684 25.344 -20.672 1 95.44 626 ARG B C 1
ATOM 13153 O O . ARG B 1 626 ? 3.314 24.281 -20.734 1 95.44 626 ARG B O 1
ATOM 13160 N N . ASP B 1 627 ? 1.545 25.453 -20.109 1 94.94 627 ASP B N 1
ATOM 13161 C CA . ASP B 1 627 ? 0.888 24.328 -19.469 1 94.94 627 ASP B CA 1
ATOM 13162 C C . ASP B 1 627 ? -0.421 23.969 -20.172 1 94.94 627 ASP B C 1
ATOM 13164 O O . ASP B 1 627 ? -1.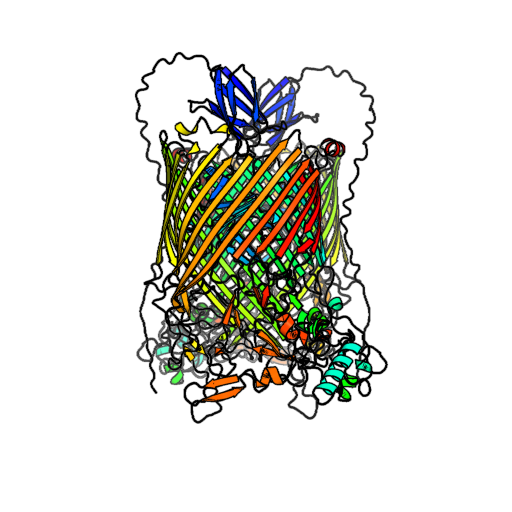142 24.859 -20.625 1 94.94 627 ASP B O 1
ATOM 13168 N N . ALA B 1 628 ? -0.661 22.688 -20.266 1 95.56 628 ALA B N 1
ATOM 13169 C CA . ALA B 1 628 ? -1.942 22.172 -20.734 1 95.56 628 ALA B CA 1
ATOM 13170 C C . ALA B 1 628 ? -2.508 21.125 -19.766 1 95.56 628 ALA B C 1
ATOM 13172 O O . ALA B 1 628 ? -1.779 20.266 -19.281 1 95.56 628 ALA B O 1
ATOM 13173 N N . THR B 1 629 ? -3.809 21.266 -19.453 1 94.19 629 THR B N 1
ATOM 13174 C CA . THR B 1 629 ? -4.422 20.375 -18.453 1 94.19 629 THR B CA 1
ATOM 13175 C C . THR B 1 629 ? -5.664 19.703 -19.031 1 94.19 629 THR B C 1
ATOM 13177 O O . THR B 1 629 ? -6.328 20.266 -19.906 1 94.19 629 THR B O 1
ATOM 13180 N N . SER B 1 630 ? -5.988 18.531 -18.562 1 92.94 630 SER B N 1
ATOM 13181 C CA . SER B 1 630 ? -7.195 17.828 -18.953 1 92.94 630 SER B CA 1
ATOM 13182 C C . SER B 1 630 ? -8.422 18.359 -18.234 1 92.94 630 SER B C 1
ATOM 13184 O O . SER B 1 630 ? -9.555 18.031 -18.594 1 92.94 630 SER B O 1
ATOM 13186 N N . LYS B 1 631 ? -8.305 19.219 -17.25 1 90.75 631 LYS B N 1
ATOM 13187 C CA . LYS B 1 631 ? -9.414 19.719 -16.453 1 90.75 631 LYS B CA 1
ATOM 13188 C C . LYS B 1 631 ? -10.234 20.75 -17.25 1 90.75 631 LYS B C 1
ATOM 13190 O O . LYS B 1 631 ? -11.422 20.938 -16.984 1 90.75 631 LYS B O 1
ATOM 13195 N N . LEU B 1 632 ? -9.539 21.328 -18.141 1 92 632 LEU B N 1
ATOM 13196 C CA . LEU B 1 632 ? -10.203 22.328 -18.953 1 92 632 LEU B CA 1
ATOM 13197 C C . LEU B 1 632 ? -10.547 21.766 -20.328 1 92 632 LEU B C 1
ATOM 13199 O O . LEU B 1 632 ? -9.914 20.828 -20.797 1 92 632 LEU B O 1
ATOM 13203 N N . TYR B 1 633 ? -11.547 22.406 -20.906 1 91.25 633 TYR B N 1
ATOM 13204 C CA . TYR B 1 633 ? -11.969 21.984 -22.234 1 91.25 633 TYR B CA 1
ATOM 13205 C C . TYR B 1 633 ? -10.852 22.203 -23.25 1 91.25 633 TYR B C 1
ATOM 13207 O O . TYR B 1 633 ? -10.023 23.094 -23.078 1 91.25 633 TYR B O 1
ATOM 13215 N N . LYS B 1 634 ? -10.836 21.5 -24.266 1 88.69 634 LYS B N 1
ATOM 13216 C CA . LYS B 1 634 ? -9.742 21.375 -25.219 1 88.69 634 LYS B CA 1
ATOM 13217 C C . LYS B 1 634 ? -9.391 22.734 -25.828 1 88.69 634 LYS B C 1
ATOM 13219 O O . LYS B 1 634 ? -8.219 23 -26.094 1 88.69 634 LYS B O 1
ATOM 13224 N N . ASN B 1 635 ? -10.344 23.609 -26.031 1 88.81 635 ASN B N 1
ATOM 13225 C CA . ASN B 1 635 ? -10.078 24.875 -26.688 1 88.81 635 ASN B CA 1
ATOM 13226 C C . ASN B 1 635 ? -9.398 25.875 -25.75 1 88.81 635 ASN B C 1
ATOM 13228 O O . ASN B 1 635 ? -8.797 26.844 -26.203 1 88.81 635 ASN B O 1
ATOM 13232 N N . ASN B 1 636 ? -9.469 25.688 -24.422 1 91.31 636 ASN B N 1
ATOM 13233 C CA . ASN B 1 636 ? -8.922 26.609 -23.438 1 91.31 636 ASN B CA 1
ATOM 13234 C C . ASN B 1 636 ? -7.984 25.891 -22.469 1 91.31 636 ASN B C 1
ATOM 13236 O O . ASN B 1 636 ? -7.68 26.406 -21.391 1 91.31 636 ASN B O 1
ATOM 13240 N N . ASN B 1 637 ? -7.555 24.781 -22.828 1 92.69 637 ASN B N 1
ATOM 13241 C CA . ASN B 1 637 ? -6.906 23.922 -21.828 1 92.69 637 ASN B CA 1
ATOM 13242 C C . ASN B 1 637 ? -5.418 24.25 -21.703 1 92.69 637 ASN B C 1
ATOM 13244 O O . ASN B 1 637 ? -4.707 23.625 -20.922 1 92.69 637 ASN B O 1
ATOM 13248 N N . SER B 1 638 ? -4.949 25.219 -22.484 1 93.88 638 SER B N 1
ATOM 13249 C CA . SER B 1 638 ? -3.531 25.547 -22.406 1 93.88 638 SER B CA 1
ATOM 13250 C C . SER B 1 638 ? -3.328 27.031 -22.078 1 93.88 638 SER B C 1
ATOM 13252 O O . SER B 1 638 ? -4.203 27.859 -22.344 1 93.88 638 SER B O 1
ATOM 13254 N N . GLY B 1 639 ? -2.232 27.438 -21.359 1 92.94 639 GLY B N 1
ATOM 13255 C CA . GLY B 1 639 ? -1.835 28.797 -21.031 1 92.94 639 GLY B CA 1
ATOM 13256 C C . GLY B 1 639 ? -0.337 29.016 -21.125 1 92.94 639 GLY B C 1
ATOM 13257 O O . GLY B 1 639 ? 0.446 28.078 -20.922 1 92.94 639 GLY B O 1
ATOM 13258 N N . ILE B 1 640 ? 0.046 30.188 -21.469 1 95.06 640 ILE B N 1
ATOM 13259 C CA . ILE B 1 640 ? 1.45 30.578 -21.531 1 95.06 640 ILE B CA 1
ATOM 13260 C C . ILE B 1 640 ? 1.75 31.594 -20.438 1 95.06 640 ILE B C 1
ATOM 13262 O O . ILE B 1 640 ? 1.053 32.594 -20.297 1 95.06 640 ILE B O 1
ATOM 13266 N N . PHE B 1 641 ? 2.779 31.438 -19.734 1 94.25 641 PHE B N 1
ATOM 13267 C CA . PHE B 1 641 ? 3.088 32.25 -18.562 1 94.25 641 PHE B CA 1
ATOM 13268 C C . PHE B 1 641 ? 4.547 32.688 -18.562 1 94.25 641 PHE B C 1
ATOM 13270 O O . PHE B 1 641 ? 5.434 31.922 -18.172 1 94.25 641 PHE B O 1
ATOM 13277 N N . PRO B 1 642 ? 4.836 33.844 -18.859 1 94.75 642 PRO B N 1
ATOM 13278 C CA . PRO B 1 642 ? 6.203 34.344 -18.906 1 94.75 642 PRO B CA 1
ATOM 13279 C C . PRO B 1 642 ? 6.645 34.969 -17.578 1 94.75 642 PRO B C 1
ATOM 13281 O O . PRO B 1 642 ? 5.805 35.344 -16.75 1 94.75 642 PRO B O 1
ATOM 13284 N N . ALA B 1 643 ? 7.938 35.094 -17.359 1 93.75 643 ALA B N 1
ATOM 13285 C CA . ALA B 1 643 ? 8.531 35.75 -16.188 1 93.75 643 ALA B CA 1
ATOM 13286 C C . ALA B 1 643 ? 9.883 36.344 -16.531 1 93.75 643 ALA B C 1
ATOM 13288 O O . ALA B 1 643 ? 10.625 35.812 -17.359 1 93.75 643 ALA B O 1
ATOM 13289 N N . LEU B 1 644 ? 10.195 37.469 -15.914 1 95 644 LEU B N 1
ATOM 13290 C CA . LEU B 1 644 ? 11.438 38.219 -16.094 1 95 644 LEU B CA 1
ATOM 13291 C C . LEU B 1 644 ? 11.977 38.719 -14.766 1 95 644 LEU B C 1
ATOM 13293 O O . LEU B 1 644 ? 11.203 39.156 -13.906 1 95 644 LEU B O 1
ATOM 13297 N N . SER B 1 645 ? 13.266 38.656 -14.625 1 94.25 645 SER B N 1
ATOM 13298 C CA . SER B 1 645 ? 13.898 39.25 -13.453 1 94.25 645 SER B CA 1
ATOM 13299 C C . SER B 1 645 ? 15.281 39.812 -13.781 1 94.25 645 SER B C 1
ATOM 13301 O O . SER B 1 645 ? 15.906 39.375 -14.75 1 94.25 645 SER B O 1
ATOM 13303 N N . GLY B 1 646 ? 15.758 40.781 -12.984 1 94.69 646 GLY B N 1
ATOM 13304 C CA . GLY B 1 646 ? 17.062 41.406 -13.125 1 94.69 646 GLY B CA 1
ATOM 13305 C C . GLY B 1 646 ? 17.625 41.906 -11.812 1 94.69 646 GLY B C 1
ATOM 13306 O O . GLY B 1 646 ? 16.859 42.219 -10.891 1 94.69 646 GLY B O 1
ATOM 13307 N N . SER B 1 647 ? 18.906 41.938 -11.781 1 94.38 647 SER B N 1
ATOM 13308 C CA . SER B 1 647 ? 19.547 42.5 -10.602 1 94.38 647 SER B CA 1
ATOM 13309 C C . SER B 1 647 ? 20.844 43.188 -10.969 1 94.38 647 SER B C 1
ATOM 13311 O O . SER B 1 647 ? 21.469 42.875 -11.984 1 94.38 647 SER B O 1
ATOM 13313 N N . TRP B 1 648 ? 21.188 44.25 -10.211 1 96.25 648 TRP B N 1
ATOM 13314 C CA . TRP B 1 648 ? 22.406 45.062 -10.344 1 96.25 648 TRP B CA 1
ATOM 13315 C C . TRP B 1 648 ? 23.188 45.062 -9.039 1 96.25 648 TRP B C 1
ATOM 13317 O O . TRP B 1 648 ? 22.719 45.625 -8.039 1 96.25 648 TRP B O 1
ATOM 13327 N N . LYS B 1 649 ? 24.328 44.375 -9.172 1 93.88 649 LYS B N 1
ATOM 13328 C CA . LYS B 1 649 ? 25.25 44.406 -8.031 1 93.88 649 LYS B CA 1
ATOM 13329 C C . LYS B 1 649 ? 26.141 45.625 -8.078 1 93.88 649 LYS B C 1
ATOM 13331 O O . LYS B 1 649 ? 27.297 45.562 -8.484 1 93.88 649 LYS B O 1
ATOM 13336 N N . ILE B 1 650 ? 25.781 46.625 -7.414 1 94.88 650 ILE B N 1
ATOM 13337 C CA . ILE B 1 650 ? 26.453 47.938 -7.465 1 94.88 650 ILE B CA 1
ATOM 13338 C C . ILE B 1 650 ? 27.781 47.844 -6.738 1 94.88 650 ILE B C 1
ATOM 13340 O O . ILE B 1 650 ? 28.766 48.5 -7.137 1 94.88 650 ILE B O 1
ATOM 13344 N N . SER B 1 651 ? 27.828 47.094 -5.754 1 91.69 651 SER B N 1
ATOM 13345 C CA . SER B 1 651 ? 29.047 46.938 -4.969 1 91.69 651 SER B CA 1
ATOM 13346 C C . SER B 1 651 ? 30.188 46.375 -5.805 1 91.69 651 SER B C 1
ATOM 13348 O O . SER B 1 651 ? 31.359 46.469 -5.43 1 91.69 651 SER B O 1
ATOM 13350 N N . SER B 1 652 ? 29.844 45.719 -6.859 1 89.06 652 SER B N 1
ATOM 13351 C CA . SER B 1 652 ? 30.875 45.125 -7.711 1 89.06 652 SER B CA 1
ATOM 13352 C C . SER B 1 652 ? 31.391 46.125 -8.734 1 89.06 652 SER B C 1
ATOM 13354 O O . SER B 1 652 ? 32.312 45.844 -9.477 1 89.06 652 SER B O 1
ATOM 13356 N N . GLU B 1 653 ? 30.844 47.344 -8.758 1 93.31 653 GLU B N 1
ATOM 13357 C CA . GLU B 1 653 ? 31.344 48.375 -9.648 1 93.31 653 GLU B CA 1
ATOM 13358 C C . GLU B 1 653 ? 32.688 48.938 -9.156 1 93.31 653 GLU B C 1
ATOM 13360 O O . GLU B 1 653 ? 32.906 49.062 -7.949 1 93.31 653 GLU B O 1
ATOM 13365 N N . PRO B 1 654 ? 33.438 49.438 -10.148 1 90.56 654 PRO B N 1
ATOM 13366 C CA . PRO B 1 654 ? 34.75 49.938 -9.75 1 90.56 654 PRO B CA 1
ATOM 13367 C C . PRO B 1 654 ? 34.656 51.188 -8.852 1 90.56 654 PRO B C 1
ATOM 13369 O O . PRO B 1 654 ? 35.469 51.344 -7.949 1 90.56 654 PRO B O 1
ATOM 13372 N N . PHE B 1 655 ? 33.75 51.969 -8.984 1 92.12 655 PHE B N 1
ATOM 13373 C CA . PHE B 1 655 ? 33.656 53.219 -8.211 1 92.12 655 PHE B CA 1
ATOM 13374 C C . PHE B 1 655 ? 33.281 52.906 -6.766 1 92.12 655 PHE B C 1
ATOM 13376 O O . PHE B 1 655 ? 33.438 53.781 -5.891 1 92.12 655 PHE B O 1
ATOM 13383 N N . PHE B 1 656 ? 32.844 51.75 -6.535 1 91.31 656 PHE B N 1
ATOM 13384 C CA . PHE B 1 656 ? 32.375 51.375 -5.203 1 91.31 656 PHE B CA 1
ATOM 13385 C C . PHE B 1 656 ? 33.5 50.844 -4.355 1 91.31 656 PHE B C 1
ATOM 13387 O O . PHE B 1 656 ? 33.344 50.625 -3.15 1 91.31 656 PHE B O 1
ATOM 13394 N N . ALA B 1 657 ? 34.594 50.625 -4.762 1 87.06 657 ALA B N 1
ATOM 13395 C CA . ALA B 1 657 ? 35.75 49.938 -4.145 1 87.06 657 ALA B CA 1
ATOM 13396 C C . ALA B 1 657 ? 36.156 50.625 -2.842 1 87.06 657 ALA B C 1
ATOM 13398 O O . ALA B 1 657 ? 36.469 49.969 -1.85 1 87.06 657 ALA B O 1
ATOM 13399 N N . PRO B 1 658 ? 36.094 51.969 -2.791 1 88.38 658 PRO B N 1
ATOM 13400 C CA . PRO B 1 658 ? 36.562 52.625 -1.563 1 88.38 658 PRO B CA 1
ATOM 13401 C C . PRO B 1 658 ? 35.688 52.312 -0.36 1 88.38 658 PRO B C 1
ATOM 13403 O O . PRO B 1 658 ? 36.125 52.375 0.783 1 88.38 658 PRO B O 1
ATOM 13406 N N . ILE B 1 659 ? 34.406 52.062 -0.537 1 91.38 659 ILE B N 1
ATOM 13407 C CA . ILE B 1 659 ? 33.5 51.875 0.586 1 91.38 659 ILE B CA 1
ATOM 13408 C C . ILE B 1 659 ? 33.156 50.406 0.748 1 91.38 659 ILE B C 1
ATOM 13410 O O . ILE B 1 659 ? 32.281 50.062 1.554 1 91.38 659 ILE B O 1
ATOM 13414 N N . LYS B 1 660 ? 33.781 49.594 0.154 1 87.88 660 LYS B N 1
ATOM 13415 C CA . LYS B 1 660 ? 33.469 48.188 0.145 1 87.88 660 LYS B CA 1
ATOM 13416 C C . LYS B 1 660 ? 33.688 47.562 1.525 1 87.88 660 LYS B C 1
ATOM 13418 O O . LYS B 1 660 ? 33.062 46.562 1.863 1 87.88 660 LYS B O 1
ATOM 13423 N N . ASN B 1 661 ? 34.531 48.188 2.318 1 85.69 661 ASN B N 1
ATOM 13424 C CA . ASN B 1 661 ? 34.781 47.656 3.654 1 85.69 661 ASN B CA 1
ATOM 13425 C C . ASN B 1 661 ? 33.594 47.875 4.586 1 85.69 661 ASN B C 1
ATOM 13427 O O . ASN B 1 661 ? 33.406 47.156 5.562 1 85.69 661 ASN B O 1
ATOM 13431 N N . ILE B 1 662 ? 32.844 48.875 4.332 1 90.94 662 ILE B N 1
ATOM 13432 C CA . ILE B 1 662 ? 31.672 49.188 5.133 1 90.94 662 ILE B CA 1
ATOM 13433 C C . ILE B 1 662 ? 30.438 48.562 4.516 1 90.94 662 ILE B C 1
ATOM 13435 O O . ILE B 1 662 ? 29.656 47.906 5.215 1 90.94 662 ILE B O 1
ATOM 13439 N N . VAL B 1 663 ? 30.328 48.781 3.17 1 94.25 663 VAL B N 1
ATOM 13440 C CA . VAL B 1 663 ? 29.234 48.188 2.424 1 94.25 663 VAL B CA 1
ATOM 13441 C C . VAL B 1 663 ? 29.766 47.094 1.512 1 94.25 663 VAL B C 1
ATOM 13443 O O . VAL B 1 663 ? 30.266 47.344 0.416 1 94.25 663 VAL B O 1
ATOM 13446 N N . SER B 1 664 ? 29.609 45.938 1.994 1 89.31 664 SER B N 1
ATOM 13447 C CA . SER B 1 664 ? 30.172 44.781 1.289 1 89.31 664 SER B CA 1
ATOM 13448 C C . SER B 1 664 ? 29.297 44.375 0.109 1 89.31 664 SER B C 1
ATOM 13450 O O . SER B 1 664 ? 29.797 43.844 -0.883 1 89.31 664 SER B O 1
ATOM 13452 N N . LEU B 1 665 ? 28.062 44.5 0.276 1 91.38 665 LEU B N 1
ATOM 13453 C CA . LEU B 1 665 ? 27.125 44.188 -0.793 1 91.38 665 LEU B CA 1
ATOM 13454 C C . LEU B 1 665 ? 26.047 45.25 -0.92 1 91.38 665 LEU B C 1
ATOM 13456 O O . LEU B 1 665 ? 25.469 45.656 0.083 1 91.38 665 LEU B O 1
ATOM 13460 N N . PHE B 1 666 ? 25.844 45.75 -2.033 1 94.69 666 PHE B N 1
ATOM 13461 C CA . PHE B 1 666 ? 24.734 46.594 -2.434 1 94.69 666 PHE B CA 1
ATOM 13462 C C . PHE B 1 666 ? 24.125 46.156 -3.756 1 94.69 666 PHE B C 1
ATOM 13464 O O . PHE B 1 666 ? 24.734 46.312 -4.812 1 94.69 666 PHE B O 1
ATOM 13471 N N . LYS B 1 667 ? 22.969 45.5 -3.637 1 94.94 667 LYS B N 1
ATOM 13472 C CA . LYS B 1 667 ? 22.375 44.906 -4.824 1 94.94 667 LYS B CA 1
ATOM 13473 C C . LYS B 1 667 ? 20.891 45.312 -4.949 1 94.94 667 LYS B C 1
ATOM 13475 O O . LYS B 1 667 ? 20.141 45.219 -3.973 1 94.94 667 LYS B O 1
ATOM 13480 N N . LEU B 1 668 ? 20.531 45.75 -6.137 1 96.25 668 LEU B N 1
ATOM 13481 C CA . LEU B 1 668 ? 19.141 46.031 -6.469 1 96.25 668 LEU B CA 1
ATOM 13482 C C . LEU B 1 668 ? 18.562 44.938 -7.367 1 96.25 668 LEU B C 1
ATOM 13484 O O . LEU B 1 668 ? 19.234 44.438 -8.273 1 96.25 668 LEU B O 1
ATOM 13488 N N . ARG B 1 669 ? 17.359 44.531 -7.008 1 95.19 669 ARG B N 1
ATOM 13489 C CA . ARG B 1 669 ? 16.703 43.531 -7.809 1 95.19 669 ARG B CA 1
ATOM 13490 C C . ARG B 1 669 ? 15.297 43.969 -8.195 1 95.19 669 ARG B C 1
ATOM 13492 O O . ARG B 1 669 ? 14.641 44.688 -7.465 1 95.19 669 ARG B O 1
ATOM 13499 N N . ALA B 1 670 ? 14.805 43.438 -9.32 1 96 670 ALA B N 1
ATOM 13500 C CA . ALA B 1 670 ? 13.438 43.625 -9.805 1 96 670 ALA B CA 1
ATOM 13501 C C . ALA B 1 670 ? 12.953 42.375 -10.539 1 96 670 ALA B C 1
ATOM 13503 O O . ALA B 1 670 ? 13.727 41.688 -11.227 1 96 670 ALA B O 1
ATOM 13504 N N . SER B 1 671 ? 11.695 42.062 -10.32 1 94.75 671 SER B N 1
ATOM 13505 C CA . SER B 1 671 ? 11.148 40.844 -10.953 1 94.75 671 SER B CA 1
ATOM 13506 C C . SER B 1 671 ? 9.695 41.062 -11.367 1 94.75 671 SER B C 1
ATOM 13508 O O . SER B 1 671 ? 8.984 41.875 -10.773 1 94.75 671 SER B O 1
ATOM 13510 N N . TRP B 1 672 ? 9.258 40.375 -12.422 1 95.38 672 TRP B N 1
ATOM 13511 C CA . TRP B 1 672 ? 7.891 40.312 -12.922 1 95.38 672 TRP B CA 1
ATOM 13512 C C . TRP B 1 672 ? 7.582 38.938 -13.508 1 95.38 672 TRP B C 1
ATOM 13514 O O . TRP B 1 672 ? 8.438 38.312 -14.156 1 95.38 672 TRP B O 1
ATOM 13524 N N . GLY B 1 673 ? 6.375 38.438 -13.258 1 93.56 673 GLY B N 1
ATOM 13525 C CA . GLY B 1 673 ? 6.023 37.188 -13.875 1 93.56 673 GLY B CA 1
ATOM 13526 C C . GLY B 1 673 ? 4.566 36.812 -13.688 1 93.56 673 GLY B C 1
ATOM 13527 O O . GLY B 1 673 ? 3.832 37.5 -12.969 1 93.56 673 GLY B O 1
ATOM 13528 N N . GLN B 1 674 ? 4.176 35.719 -14.398 1 93.12 674 GLN B N 1
ATOM 13529 C CA . GLN B 1 674 ? 2.826 35.188 -14.344 1 93.12 674 GLN B CA 1
ATOM 13530 C C . GLN B 1 674 ? 2.852 33.688 -14.055 1 93.12 674 GLN B C 1
ATOM 13532 O O . GLN B 1 674 ? 3.754 32.969 -14.508 1 93.12 674 GLN B O 1
ATOM 13537 N N . VAL B 1 675 ? 1.882 33.219 -13.297 1 90.94 675 VAL B N 1
ATOM 13538 C CA . VAL B 1 675 ? 1.713 31.812 -13 1 90.94 675 VAL B CA 1
ATOM 13539 C C . VAL B 1 675 ? 0.245 31.422 -13.156 1 90.94 675 VAL B C 1
ATOM 13541 O O . VAL B 1 675 ? -0.646 32.156 -12.695 1 90.94 675 VAL B O 1
ATOM 13544 N N . GLY B 1 676 ? 0.024 30.297 -13.797 1 89.62 676 GLY B N 1
ATOM 13545 C CA . GLY B 1 676 ? -1.333 29.812 -13.977 1 89.62 676 GLY B CA 1
ATOM 13546 C C . GLY B 1 676 ? -1.807 28.938 -12.828 1 89.62 676 GLY B C 1
ATOM 13547 O O . GLY B 1 676 ? -0.997 28.297 -12.148 1 89.62 676 GLY B O 1
ATOM 13548 N N . ASN B 1 677 ? -3.182 28.906 -12.633 1 89.5 677 ASN B N 1
ATOM 13549 C CA . ASN B 1 677 ? -3.801 28.109 -11.578 1 89.5 677 ASN B CA 1
ATOM 13550 C C . ASN B 1 677 ? -5.109 27.469 -12.047 1 89.5 677 ASN B C 1
ATOM 13552 O O . ASN B 1 677 ? -5.961 28.156 -12.625 1 89.5 677 ASN B O 1
ATOM 13556 N N . VAL B 1 678 ? -5.238 26.156 -11.844 1 89.5 678 VAL B N 1
ATOM 13557 C CA . VAL B 1 678 ? -6.477 25.469 -12.188 1 89.5 678 VAL B CA 1
ATOM 13558 C C . VAL B 1 678 ? -6.926 24.594 -11.016 1 89.5 678 VAL B C 1
ATOM 13560 O O . VAL B 1 678 ? -7.617 23.594 -11.203 1 89.5 678 VAL B O 1
ATOM 13563 N N . ALA B 1 679 ? -6.512 24.875 -9.852 1 85.75 679 ALA B N 1
ATOM 13564 C CA . ALA B 1 679 ? -6.789 24.047 -8.688 1 85.75 679 ALA B CA 1
ATOM 13565 C C . ALA B 1 679 ? -8.289 23.938 -8.422 1 85.75 679 ALA B C 1
ATOM 13567 O O . ALA B 1 679 ? -8.781 22.906 -7.992 1 85.75 679 ALA B O 1
ATOM 13568 N N . LEU B 1 680 ? -9.008 24.969 -8.656 1 86.5 680 LEU B N 1
ATOM 13569 C CA . LEU B 1 680 ? -10.422 25.016 -8.305 1 86.5 680 LEU B CA 1
ATOM 13570 C C . LEU B 1 680 ? -11.289 24.547 -9.469 1 86.5 680 LEU B C 1
ATOM 13572 O O . LEU B 1 680 ? -12.508 24.453 -9.336 1 86.5 680 LEU B O 1
ATOM 13576 N N . VAL B 1 681 ? -10.672 24.297 -10.602 1 87.44 681 VAL B N 1
ATOM 13577 C CA . VAL B 1 681 ? -11.445 23.75 -11.711 1 87.44 681 VAL B CA 1
ATOM 13578 C C . VAL B 1 681 ? -11.922 22.328 -11.367 1 87.44 681 VAL B C 1
ATOM 13580 O O . VAL B 1 681 ? -11.109 21.453 -11.07 1 87.44 681 VAL B O 1
ATOM 13583 N N . PRO B 1 682 ? -13.18 22.234 -11.359 1 84.31 682 PRO B N 1
ATOM 13584 C CA . PRO B 1 682 ? -13.656 20.875 -11.07 1 84.31 682 PRO B CA 1
ATOM 13585 C C . PRO B 1 682 ? -13.242 19.875 -12.141 1 84.31 682 PRO B C 1
ATOM 13587 O O . PRO B 1 682 ? -13.172 20.219 -13.328 1 84.31 682 PRO B O 1
ATOM 13590 N N . ARG B 1 683 ? -13.133 18.766 -11.75 1 85.75 683 ARG B N 1
ATOM 13591 C CA . ARG B 1 683 ? -12.836 17.688 -12.695 1 85.75 683 ARG B CA 1
ATOM 13592 C C . ARG B 1 683 ? -14.008 17.438 -13.633 1 85.75 683 ARG B C 1
ATOM 13594 O O . ARG B 1 683 ? -15.164 17.453 -13.203 1 85.75 683 ARG B O 1
ATOM 13601 N N . TYR B 1 684 ? -13.805 17.297 -14.898 1 81.69 684 TYR B N 1
ATOM 13602 C CA . TYR B 1 684 ? -14.781 17.031 -15.945 1 81.69 684 TYR B CA 1
ATOM 13603 C C . TYR B 1 684 ? -15.805 18.156 -16.031 1 81.69 684 TYR B C 1
ATOM 13605 O O . TYR B 1 684 ? -17 17.922 -16.156 1 81.69 684 TYR B O 1
ATOM 13613 N N . SER B 1 685 ? -15.375 19.328 -15.727 1 78.19 685 SER B N 1
ATOM 13614 C CA . SER B 1 685 ? -16.234 20.5 -15.68 1 78.19 685 SER B CA 1
ATOM 13615 C C . SER B 1 685 ? -17.016 20.672 -16.984 1 78.19 685 SER B C 1
ATOM 13617 O O . SER B 1 685 ? -18.094 21.266 -16.984 1 78.19 685 SER B O 1
ATOM 13619 N N . TRP B 1 686 ? -16.578 20.125 -18.047 1 75.69 686 TRP B N 1
ATOM 13620 C CA . TRP B 1 686 ? -17.234 20.297 -19.344 1 75.69 686 TRP B CA 1
ATOM 13621 C C . TRP B 1 686 ? -18.172 19.125 -19.625 1 75.69 686 TRP B C 1
ATOM 13623 O O . TRP B 1 686 ? -18.984 19.188 -20.562 1 75.69 686 TRP B O 1
ATOM 13633 N N . ASN B 1 687 ? -17.953 18.078 -18.891 1 68.94 687 ASN B N 1
ATOM 13634 C CA . ASN B 1 687 ? -18.828 16.922 -19 1 68.94 687 ASN B CA 1
ATOM 13635 C C . ASN B 1 687 ? -19.484 16.578 -17.672 1 68.94 687 ASN B C 1
ATOM 13637 O O . ASN B 1 687 ? -19 15.703 -16.938 1 68.94 687 ASN B O 1
ATOM 13641 N N . VAL B 1 688 ? -20.516 17.375 -17.391 1 65.44 688 VAL B N 1
ATOM 13642 C CA . VAL B 1 688 ? -21.109 17.281 -16.062 1 65.44 688 VAL B CA 1
ATOM 13643 C C . VAL B 1 688 ? -21.906 15.984 -15.93 1 65.44 688 VAL B C 1
ATOM 13645 O O . VAL B 1 688 ? -22.734 15.672 -16.781 1 65.44 688 VAL B O 1
ATOM 13648 N N . PRO B 1 689 ? -21.453 15.25 -14.898 1 62.03 689 PRO B N 1
ATOM 13649 C CA . PRO B 1 689 ? -22.203 14.008 -14.695 1 62.03 689 PRO B CA 1
ATOM 13650 C C . PRO B 1 689 ? -23.672 14.25 -14.391 1 62.03 689 PRO B C 1
ATOM 13652 O O . PRO B 1 689 ? -24.047 15.32 -13.906 1 62.03 689 PRO B O 1
ATOM 13655 N N . LEU B 1 690 ? -24.484 13.305 -14.859 1 62.12 690 LEU B N 1
ATOM 13656 C CA . LEU B 1 690 ? -25.906 13.344 -14.508 1 62.12 690 LEU B CA 1
ATOM 13657 C C . LEU B 1 690 ? -26.125 12.852 -13.086 1 62.12 690 LEU B C 1
ATOM 13659 O O . LEU B 1 690 ? -25.469 11.898 -12.641 1 62.12 690 LEU B O 1
ATOM 13663 N N . GLY B 1 691 ? -26.594 13.734 -12.273 1 60.75 691 GLY B N 1
ATOM 13664 C CA . GLY B 1 691 ? -26.969 13.328 -10.93 1 60.75 691 GLY B CA 1
ATOM 13665 C C . GLY B 1 691 ? -28.375 12.742 -10.859 1 60.75 691 GLY B C 1
ATOM 13666 O O . GLY B 1 691 ? -29.141 12.836 -11.82 1 60.75 691 GLY B O 1
ATOM 13667 N N . THR B 1 692 ? -28.625 11.812 -9.82 1 58.75 692 THR B N 1
ATOM 13668 C CA . THR B 1 692 ? -29.953 11.281 -9.562 1 58.75 692 THR B CA 1
ATOM 13669 C C . THR B 1 692 ? -30.625 12.047 -8.43 1 58.75 692 THR B C 1
ATOM 13671 O O . THR B 1 692 ? -29.984 12.391 -7.434 1 58.75 692 THR B O 1
ATOM 13674 N N . THR B 1 693 ? -31.828 12.547 -8.719 1 56.25 693 THR B N 1
ATOM 13675 C CA . THR B 1 693 ? -32.562 13.266 -7.68 1 56.25 693 THR B CA 1
ATOM 13676 C C . THR B 1 693 ? -32.812 12.367 -6.469 1 56.25 693 THR B C 1
ATOM 13678 O O . THR B 1 693 ? -33.031 11.164 -6.617 1 56.25 693 THR B O 1
ATOM 13681 N N . GLU B 1 694 ? -32.5 12.914 -5.277 1 52.5 694 GLU B N 1
ATOM 13682 C CA . GLU B 1 694 ? -32.844 12.219 -4.043 1 52.5 694 GLU B CA 1
ATOM 13683 C C . GLU B 1 694 ? -34.375 12.062 -3.904 1 52.5 694 GLU B C 1
ATOM 13685 O O . GLU B 1 694 ? -34.844 11.188 -3.18 1 52.5 694 GLU B O 1
ATOM 13690 N N . TRP B 1 695 ? -35.219 12.938 -4.543 1 53.16 695 TRP B N 1
ATOM 13691 C CA . TRP B 1 695 ? -36.656 12.938 -4.371 1 53.16 695 TRP B CA 1
ATOM 13692 C C . TRP B 1 695 ? -37.344 12.125 -5.469 1 53.16 695 TRP B C 1
ATOM 13694 O O . TRP B 1 695 ? -37.031 12.281 -6.648 1 53.16 695 TRP B O 1
ATOM 13704 N N . PRO B 1 696 ? -38.031 11.125 -4.965 1 51.81 696 PRO B N 1
ATOM 13705 C CA . PRO B 1 696 ? -38.781 10.312 -5.918 1 51.81 696 PRO B CA 1
ATOM 13706 C C . PRO B 1 696 ? -39.75 11.141 -6.773 1 51.81 696 PRO B C 1
ATOM 13708 O O . PRO B 1 696 ? -40.281 12.133 -6.297 1 51.81 696 PRO B O 1
ATOM 13711 N N . ILE B 1 697 ? -39.594 11.141 -8.07 1 54.41 697 ILE B N 1
ATOM 13712 C CA . ILE B 1 697 ? -40.562 11.727 -8.961 1 54.41 697 ILE B CA 1
ATOM 13713 C C . ILE B 1 697 ? -41.688 10.703 -9.25 1 54.41 697 ILE B C 1
ATOM 13715 O O . ILE B 1 697 ? -41.406 9.578 -9.664 1 54.41 697 ILE B O 1
ATOM 13719 N N . ILE B 1 698 ? -42.719 10.875 -8.594 1 49.5 698 ILE B N 1
ATOM 13720 C CA . ILE B 1 698 ? -43.875 10.039 -8.828 1 49.5 698 ILE B CA 1
ATOM 13721 C C . ILE B 1 698 ? -44.5 10.398 -10.172 1 49.5 698 ILE B C 1
ATOM 13723 O O . ILE B 1 698 ? -44.938 11.531 -10.375 1 49.5 698 ILE B O 1
ATOM 13727 N N . TYR B 1 699 ? -43.906 9.711 -11.195 1 46.66 699 TYR B N 1
ATOM 13728 C CA . TYR B 1 699 ? -44.625 9.93 -12.453 1 46.66 699 TYR B CA 1
ATOM 13729 C C . TYR B 1 699 ? -45.594 8.805 -12.719 1 46.66 699 TYR B C 1
ATOM 13731 O O . TYR B 1 699 ? -45.312 7.637 -12.461 1 46.66 699 TYR B O 1
ATOM 13739 N N . GLY B 1 700 ? -46.844 9.086 -13.195 1 49.69 700 GLY B N 1
ATOM 13740 C CA . GLY B 1 700 ? -47.969 8.289 -13.664 1 49.69 700 GLY B CA 1
ATOM 13741 C C . GLY B 1 700 ? -48.875 7.832 -12.539 1 49.69 700 GLY B C 1
ATOM 13742 O O . GLY B 1 700 ? -48.719 8.258 -11.398 1 49.69 700 GLY B O 1
ATOM 13743 N N . LYS B 1 701 ? -49.906 7.004 -12.914 1 48.69 701 LYS B N 1
ATOM 13744 C CA . LYS B 1 701 ? -50.969 6.547 -12.016 1 48.69 701 LYS B CA 1
ATOM 13745 C C . LYS B 1 701 ? -50.406 5.668 -10.906 1 48.69 701 LYS B C 1
ATOM 13747 O O . LYS B 1 701 ? -51.094 5.406 -9.914 1 48.69 701 LYS B O 1
ATOM 13752 N N . ASN B 1 702 ? -49.375 4.871 -11.344 1 42.88 702 ASN B N 1
ATOM 13753 C CA . ASN B 1 702 ? -48.906 3.965 -10.305 1 42.88 702 ASN B CA 1
ATOM 13754 C C . ASN B 1 702 ? -47.938 4.66 -9.359 1 42.88 702 ASN B C 1
ATOM 13756 O O . ASN B 1 702 ? -46.781 4.93 -9.727 1 42.88 702 ASN B O 1
ATOM 13760 N N . LEU B 1 703 ? -48.438 5.309 -8.391 1 47.09 703 LEU B N 1
ATOM 13761 C CA . LEU B 1 703 ? -47.812 6.09 -7.328 1 47.09 703 LEU B CA 1
ATOM 13762 C C . LEU B 1 703 ? -46.656 5.32 -6.695 1 47.09 703 LEU B C 1
ATOM 13764 O O . LEU B 1 703 ? -45.906 5.875 -5.902 1 47.09 703 LEU B O 1
ATOM 13768 N N . ASP B 1 704 ? -46.719 4.016 -6.809 1 47.47 704 ASP B N 1
ATOM 13769 C CA . ASP B 1 704 ? -45.75 3.201 -6.066 1 47.47 704 ASP B CA 1
ATOM 13770 C C . ASP B 1 704 ? -44.406 3.166 -6.777 1 47.47 704 ASP B C 1
ATOM 13772 O O . ASP B 1 704 ? -43.438 2.604 -6.258 1 47.47 704 ASP B O 1
ATOM 13776 N N . ASN B 1 705 ? -44.344 3.592 -8.023 1 46.44 705 ASN B N 1
ATOM 13777 C CA . ASN B 1 705 ? -43.062 3.48 -8.695 1 46.44 705 ASN B CA 1
ATOM 13778 C C . ASN B 1 705 ? -42.188 4.719 -8.469 1 46.44 705 ASN B C 1
ATOM 13780 O O . ASN B 1 705 ? -42.5 5.801 -8.969 1 46.44 705 ASN B O 1
ATOM 13784 N N . ILE B 1 706 ? -41.469 4.719 -7.504 1 51.12 706 ILE B N 1
ATOM 13785 C CA . ILE B 1 706 ? -40.469 5.75 -7.199 1 51.12 706 ILE B CA 1
ATOM 13786 C C . ILE B 1 706 ? -39.375 5.746 -8.258 1 51.12 706 ILE B C 1
ATOM 13788 O O . ILE B 1 706 ? -38.719 4.734 -8.461 1 51.12 706 ILE B O 1
ATOM 13792 N N . VAL B 1 707 ? -39.625 6.648 -9.273 1 55.34 707 VAL B N 1
ATOM 13793 C CA . VAL B 1 707 ? -38.531 6.785 -10.234 1 55.34 707 VAL B CA 1
ATOM 13794 C C . VAL B 1 707 ? -37.656 7.953 -9.836 1 55.34 707 VAL B C 1
ATOM 13796 O O . VAL B 1 707 ? -38.125 8.984 -9.359 1 55.34 707 VAL B O 1
ATOM 13799 N N . TYR B 1 708 ? -36.375 7.699 -9.758 1 56.56 708 TYR B N 1
ATOM 13800 C CA . TYR B 1 708 ? -35.406 8.766 -9.516 1 56.56 708 TYR B CA 1
ATOM 13801 C C . TYR B 1 708 ? -35 9.414 -10.828 1 56.56 708 TYR B C 1
ATOM 13803 O O . TYR B 1 708 ? -34.719 8.719 -11.82 1 56.56 708 TYR B O 1
ATOM 13811 N N . GLY B 1 709 ? -35.438 10.719 -11.031 1 58.59 709 GLY B N 1
ATOM 13812 C CA . GLY B 1 709 ? -35.062 11.492 -12.203 1 58.59 709 GLY B CA 1
ATOM 13813 C C . GLY B 1 709 ? -33.562 11.766 -12.273 1 58.59 709 GLY B C 1
ATOM 13814 O O . GLY B 1 709 ? -32.844 11.648 -11.266 1 58.59 709 GLY B O 1
ATOM 13815 N N . THR B 1 710 ? -33 11.68 -13.508 1 62.56 710 THR B N 1
ATOM 13816 C CA . THR B 1 710 ? -31.641 12.086 -13.75 1 62.56 710 THR B CA 1
ATOM 13817 C C . THR B 1 710 ? -31.562 13.555 -14.172 1 62.56 710 THR B C 1
ATOM 13819 O O . THR B 1 710 ? -32.438 14.031 -14.898 1 62.56 710 THR B O 1
ATOM 13822 N N . TYR B 1 711 ? -30.969 14.375 -13.461 1 62.25 711 TYR B N 1
ATOM 13823 C CA . TYR B 1 711 ? -30.812 15.773 -13.844 1 62.25 711 TYR B CA 1
ATOM 13824 C C . TYR B 1 711 ? -29.328 16.125 -13.969 1 62.25 711 TYR B C 1
ATOM 13826 O O . TYR B 1 711 ? -28.469 15.438 -13.414 1 62.25 711 TYR B O 1
ATOM 13834 N N . ALA B 1 712 ? -29.125 17.031 -14.859 1 64.56 712 ALA B N 1
ATOM 13835 C CA . ALA B 1 712 ? -27.766 17.562 -14.93 1 64.56 712 ALA B CA 1
ATOM 13836 C C . ALA B 1 712 ? -27.438 18.391 -13.688 1 64.56 712 ALA B C 1
ATOM 13838 O O . ALA B 1 712 ? -28.141 19.359 -13.375 1 64.56 712 ALA B O 1
ATOM 13839 N N . GLU B 1 713 ? -26.438 18 -12.969 1 66.31 713 GLU B N 1
ATOM 13840 C CA . GLU B 1 713 ? -26.109 18.688 -11.719 1 66.31 713 GLU B CA 1
ATOM 13841 C C . GLU B 1 713 ? -25.609 20.109 -11.984 1 66.31 713 GLU B C 1
ATOM 13843 O O . GLU B 1 713 ? -25.781 21 -11.148 1 66.31 713 GLU B O 1
ATOM 13848 N N . SER B 1 714 ? -25 20.344 -13.102 1 72.38 714 SER B N 1
ATOM 13849 C CA . SER B 1 714 ? -24.453 21.641 -13.477 1 72.38 714 SER B CA 1
ATOM 13850 C C . SER B 1 714 ? -24.422 21.812 -14.992 1 72.38 714 SER B C 1
ATOM 13852 O O . SER B 1 714 ? -24.906 20.953 -15.727 1 72.38 714 SER B O 1
ATOM 13854 N N . ILE B 1 715 ? -24.109 23.031 -15.391 1 74.5 715 ILE B N 1
ATOM 13855 C CA . ILE B 1 715 ? -23.906 23.281 -16.812 1 74.5 715 ILE B CA 1
ATOM 13856 C C . ILE B 1 715 ? -22.438 23.125 -17.156 1 74.5 715 ILE B C 1
ATOM 13858 O O . ILE B 1 715 ? -21.562 23.609 -16.438 1 74.5 715 ILE B O 1
ATOM 13862 N N . GLY B 1 716 ? -22.25 22.281 -18.125 1 76.62 716 GLY B N 1
ATOM 13863 C CA . GLY B 1 716 ? -20.891 22.172 -18.609 1 76.62 716 GLY B CA 1
ATOM 13864 C C . GLY B 1 716 ? -20.281 23.516 -19 1 76.62 716 GLY B C 1
ATOM 13865 O O . GLY B 1 716 ? -20.938 24.328 -19.656 1 76.62 716 GLY B O 1
ATOM 13866 N N . THR B 1 717 ? -19.141 23.812 -18.344 1 80.81 717 THR B N 1
ATOM 13867 C CA . THR B 1 717 ? -18.484 25.078 -18.594 1 80.81 717 THR B CA 1
ATOM 13868 C C . THR B 1 717 ? -17.344 24.906 -19.594 1 80.81 717 THR B C 1
ATOM 13870 O O . THR B 1 717 ? -16.188 24.734 -19.203 1 80.81 717 THR B O 1
ATOM 13873 N N . LYS B 1 718 ? -17.562 25.062 -20.797 1 85.75 718 LYS B N 1
ATOM 13874 C CA . LYS B 1 718 ? -16.547 24.859 -21.828 1 85.75 718 LYS B CA 1
ATOM 13875 C C . LYS B 1 718 ? -15.688 26.109 -21.984 1 85.75 718 LYS B C 1
ATOM 13877 O O . LYS B 1 718 ? -14.609 26.047 -22.578 1 85.75 718 LYS B O 1
ATOM 13882 N N . ASN B 1 719 ? -16.062 27.203 -21.344 1 87.31 719 ASN B N 1
ATOM 13883 C CA . ASN B 1 719 ? -15.344 28.453 -21.547 1 87.31 719 ASN B CA 1
ATOM 13884 C C . ASN B 1 719 ? -14.445 28.781 -20.359 1 87.31 719 ASN B C 1
ATOM 13886 O O . ASN B 1 719 ? -13.789 29.828 -20.328 1 87.31 719 ASN B O 1
ATOM 13890 N N . LEU B 1 720 ? -14.398 27.938 -19.5 1 90.44 720 LEU B N 1
ATOM 13891 C CA . LEU B 1 720 ? -13.531 28.141 -18.344 1 90.44 720 LEU B CA 1
ATOM 13892 C C . LEU B 1 720 ? -12.07 28.172 -18.766 1 90.44 720 LEU B C 1
ATOM 13894 O O . LEU B 1 720 ? -11.641 27.359 -19.594 1 90.44 720 LEU B O 1
ATOM 13898 N N . LYS B 1 721 ? -11.414 29.188 -18.219 1 91.88 721 LYS B N 1
ATOM 13899 C CA . LYS B 1 721 ? -9.992 29.344 -18.531 1 91.88 721 LYS B CA 1
ATOM 13900 C C . LYS B 1 721 ? -9.156 29.328 -17.25 1 91.88 721 LYS B C 1
ATOM 13902 O O . LYS B 1 721 ? -9.68 29.141 -16.156 1 91.88 721 LYS B O 1
ATOM 13907 N N . TRP B 1 722 ? -7.832 29.531 -17.484 1 91.12 722 TRP B N 1
ATOM 13908 C CA . TRP B 1 722 ? -6.887 29.547 -16.375 1 91.12 722 TRP B CA 1
ATOM 13909 C C . TRP B 1 722 ? -7.078 30.797 -15.523 1 91.12 722 TRP B C 1
ATOM 13911 O O . TRP B 1 722 ? -7.332 31.891 -16.047 1 91.12 722 TRP B O 1
ATOM 13921 N N . GLU B 1 723 ? -7.027 30.625 -14.203 1 91.69 723 GLU B N 1
ATOM 13922 C CA . GLU B 1 723 ? -6.73 31.734 -13.305 1 91.69 723 GLU B CA 1
ATOM 13923 C C . GLU B 1 723 ? -5.262 32.125 -13.391 1 91.69 723 GLU B C 1
ATOM 13925 O O . GLU B 1 723 ? -4.379 31.266 -13.445 1 91.69 723 GLU B O 1
ATOM 13930 N N . THR B 1 724 ? -4.93 33.406 -13.383 1 92.25 724 THR B N 1
ATOM 13931 C CA . THR B 1 724 ? -3.551 33.844 -13.555 1 92.25 724 THR B CA 1
ATOM 13932 C C . THR B 1 724 ? -3.135 34.812 -12.43 1 92.25 724 THR B C 1
ATOM 13934 O O . THR B 1 724 ? -3.812 35.781 -12.172 1 92.25 724 THR B O 1
ATOM 13937 N N . THR B 1 725 ? -2.092 34.531 -11.773 1 91.75 725 THR B N 1
ATOM 13938 C CA . THR B 1 725 ? -1.494 35.438 -10.789 1 91.75 725 THR B CA 1
ATOM 13939 C C . THR B 1 725 ? -0.295 36.156 -11.383 1 91.75 725 THR B C 1
ATOM 13941 O O . THR B 1 725 ? 0.675 35.531 -11.805 1 91.75 725 THR B O 1
ATOM 13944 N N . GLU B 1 726 ? -0.375 37.406 -11.43 1 94.06 726 GLU B N 1
ATOM 13945 C CA . GLU B 1 726 ? 0.693 38.281 -11.906 1 94.06 726 GLU B CA 1
ATOM 13946 C C . GLU B 1 726 ? 1.329 39.062 -10.75 1 94.06 726 GLU B C 1
ATOM 13948 O O . GLU B 1 726 ? 0.629 39.688 -9.961 1 94.06 726 GLU B O 1
ATOM 13953 N N . GLN B 1 727 ? 2.625 38.969 -10.648 1 94.69 727 GLN B N 1
ATOM 13954 C CA . GLN B 1 727 ? 3.314 39.625 -9.531 1 94.69 727 GLN B CA 1
ATOM 13955 C C . GLN B 1 727 ? 4.543 40.375 -10.023 1 94.69 727 GLN B C 1
ATOM 13957 O O . GLN B 1 727 ? 5.27 39.906 -10.898 1 94.69 727 GLN B O 1
ATOM 13962 N N . TRP B 1 728 ? 4.707 41.562 -9.539 1 95.31 728 TRP B N 1
ATOM 13963 C CA . TRP B 1 728 ? 5.973 42.281 -9.695 1 95.31 728 TRP B CA 1
ATOM 13964 C C . TRP B 1 728 ? 6.52 42.719 -8.344 1 95.31 728 TRP B C 1
ATOM 13966 O O . TRP B 1 728 ? 5.766 42.875 -7.379 1 95.31 728 TRP B O 1
ATOM 13976 N N . GLY B 1 729 ? 7.824 42.875 -8.242 1 95.31 729 GLY B N 1
ATOM 13977 C CA . GLY B 1 729 ? 8.469 43.281 -6.996 1 95.31 729 GLY B CA 1
ATOM 13978 C C . GLY B 1 729 ? 9.828 43.906 -7.203 1 95.31 729 GLY B C 1
ATOM 13979 O O . GLY B 1 729 ? 10.43 43.781 -8.266 1 95.31 729 GLY B O 1
ATOM 13980 N N . VAL B 1 730 ? 10.234 44.719 -6.223 1 96.75 730 VAL B N 1
ATOM 13981 C CA . VAL B 1 730 ? 11.562 45.344 -6.148 1 96.75 730 VAL B CA 1
ATOM 13982 C C . VAL B 1 730 ? 12.195 45.031 -4.793 1 96.75 730 VAL B C 1
ATOM 13984 O O . VAL B 1 730 ? 11.5 44.938 -3.779 1 96.75 730 VAL B O 1
ATOM 13987 N N . GLY B 1 731 ? 13.469 44.781 -4.871 1 95.56 731 GLY B N 1
ATOM 13988 C CA . GLY B 1 731 ? 14.148 44.438 -3.641 1 95.56 731 GLY B CA 1
ATOM 13989 C C . GLY B 1 731 ? 15.531 45.062 -3.518 1 95.56 731 GLY B C 1
ATOM 13990 O O . GLY B 1 731 ? 16.141 45.406 -4.523 1 95.56 731 GLY B O 1
ATOM 13991 N N . LEU B 1 732 ? 15.992 45.188 -2.307 1 96.25 732 LEU B N 1
ATOM 13992 C CA . LEU B 1 732 ? 17.312 45.688 -1.947 1 96.25 732 LEU B CA 1
ATOM 13993 C C . LEU B 1 732 ? 18.016 44.75 -0.986 1 96.25 732 LEU B C 1
ATOM 13995 O O . LEU B 1 732 ? 17.438 44.312 0.022 1 96.25 732 LEU B O 1
ATOM 13999 N N . ASP B 1 733 ? 19.172 44.344 -1.402 1 94.19 733 ASP B N 1
ATOM 14000 C CA . ASP B 1 733 ? 20.031 43.562 -0.526 1 94.19 733 ASP B CA 1
ATOM 14001 C C . ASP B 1 733 ? 21.266 44.344 -0.117 1 94.19 733 ASP B C 1
ATOM 14003 O O . ASP B 1 733 ? 22.016 44.812 -0.972 1 94.19 733 ASP B O 1
ATOM 14007 N N . LEU B 1 734 ? 21.453 44.406 1.197 1 94.25 734 LEU B N 1
ATOM 14008 C CA . LEU B 1 734 ? 22.578 45.156 1.743 1 94.25 734 LEU B CA 1
ATOM 14009 C C . LEU B 1 734 ? 23.406 44.281 2.686 1 94.25 734 LEU B C 1
ATOM 14011 O O . LEU B 1 734 ? 22.844 43.594 3.541 1 94.25 734 LEU B O 1
ATOM 14015 N N . GLY B 1 735 ? 24.625 44.219 2.406 1 93.38 735 GLY B N 1
ATOM 14016 C CA . GLY B 1 735 ? 25.578 43.625 3.336 1 93.38 735 GLY B CA 1
ATOM 14017 C C . GLY B 1 735 ? 26.547 44.625 3.912 1 93.38 735 GLY B C 1
ATOM 14018 O O . GLY B 1 735 ? 27.234 45.344 3.166 1 93.38 735 GLY B O 1
ATOM 14019 N N . LEU B 1 736 ? 26.594 44.656 5.246 1 94 736 LEU B N 1
ATOM 14020 C CA . LEU B 1 736 ? 27.453 45.656 5.906 1 94 736 LEU B CA 1
ATOM 14021 C C . LEU B 1 736 ? 28.516 44.969 6.75 1 94 736 LEU B C 1
ATOM 14023 O O . LEU B 1 736 ? 28.297 43.875 7.277 1 94 736 LEU B O 1
ATOM 14027 N N . PHE B 1 737 ? 29.656 45.562 6.949 1 91.44 737 PHE B N 1
ATOM 14028 C CA . PHE B 1 737 ? 30.766 45.156 7.805 1 91.44 737 PHE B CA 1
ATOM 14029 C C . PHE B 1 737 ? 31.188 43.719 7.492 1 91.44 737 PHE B C 1
ATOM 14031 O O . PHE B 1 737 ? 31.203 42.844 8.383 1 91.44 737 PHE B O 1
ATOM 14038 N N . ASN B 1 738 ? 31.562 43.469 6.238 1 83.62 738 ASN B N 1
ATOM 14039 C CA . ASN B 1 738 ? 31.953 42.188 5.727 1 83.62 738 ASN B CA 1
ATOM 14040 C C . ASN B 1 738 ? 30.828 41.156 5.867 1 83.62 738 ASN B C 1
ATOM 14042 O O . ASN B 1 738 ? 31.047 40.031 6.336 1 83.62 738 ASN B O 1
ATOM 14046 N N . ASN B 1 739 ? 29.594 41.688 5.676 1 81.62 739 ASN B N 1
ATOM 14047 C CA . ASN B 1 739 ? 28.375 40.906 5.633 1 81.62 739 ASN B CA 1
ATOM 14048 C C . ASN B 1 739 ? 28.016 40.344 7.008 1 81.62 739 ASN B C 1
ATOM 14050 O O . ASN B 1 739 ? 27.328 39.312 7.109 1 81.62 739 ASN B O 1
ATOM 14054 N N . GLU B 1 740 ? 28.562 40.938 8.117 1 89 740 GLU B N 1
ATOM 14055 C CA . GLU B 1 740 ? 28.125 40.562 9.461 1 89 740 GLU B CA 1
ATOM 14056 C C . GLU B 1 740 ? 26.672 40.969 9.695 1 89 740 GLU B C 1
ATOM 14058 O O . GLU B 1 740 ? 25.953 40.281 10.438 1 89 740 GLU B O 1
ATOM 14063 N N . LEU B 1 741 ? 26.359 42.062 9.094 1 93.25 741 LEU B N 1
ATOM 14064 C CA . LEU B 1 741 ? 24.969 42.5 9.102 1 93.25 741 LEU B CA 1
ATOM 14065 C C . LEU B 1 741 ? 24.391 42.469 7.691 1 93.25 741 LEU B C 1
ATOM 14067 O O . LEU B 1 741 ? 24.938 43.094 6.773 1 93.25 741 LEU B O 1
ATOM 14071 N N . SER B 1 742 ? 23.391 41.75 7.539 1 91.81 742 SER B N 1
ATOM 14072 C CA . SER B 1 742 ? 22.688 41.656 6.262 1 91.81 742 SER B CA 1
ATOM 14073 C C . SER B 1 742 ? 21.266 42.188 6.371 1 91.81 742 SER B C 1
ATOM 14075 O O . SER B 1 742 ? 20.531 41.844 7.301 1 91.81 742 SER B O 1
ATOM 14077 N N . LEU B 1 743 ? 20.875 43.031 5.465 1 94.31 743 LEU B N 1
ATOM 14078 C CA . LEU B 1 743 ? 19.531 43.625 5.406 1 94.31 743 LEU B CA 1
ATOM 14079 C C . LEU B 1 743 ? 18.875 43.312 4.059 1 94.31 743 LEU B C 1
ATOM 14081 O O . LEU B 1 743 ? 19.531 43.375 3.02 1 94.31 743 LEU B O 1
ATOM 14085 N N . THR B 1 744 ? 17.656 42.906 4.137 1 93.75 744 THR B N 1
ATOM 14086 C CA . THR B 1 744 ? 16.859 42.688 2.934 1 93.75 744 THR B CA 1
ATOM 14087 C C . THR B 1 744 ? 15.539 43.469 3.018 1 93.75 744 THR B C 1
ATOM 14089 O O . THR B 1 744 ? 14.812 43.344 4.008 1 93.75 744 THR B O 1
ATOM 14092 N N . ILE B 1 745 ? 15.25 44.219 1.988 1 96.5 745 ILE B N 1
ATOM 14093 C CA . ILE B 1 745 ? 14 44.969 1.885 1 96.5 745 ILE B CA 1
ATOM 14094 C C . ILE B 1 745 ? 13.32 44.688 0.553 1 96.5 745 ILE B C 1
ATOM 14096 O O . ILE B 1 745 ? 13.938 44.812 -0.509 1 96.5 745 ILE B O 1
ATOM 14100 N N . ASP B 1 746 ? 12.07 44.25 0.635 1 96.31 746 ASP B N 1
ATOM 14101 C CA . ASP B 1 746 ? 11.32 43.938 -0.576 1 96.31 746 ASP B CA 1
ATOM 14102 C C . ASP B 1 746 ? 9.953 44.625 -0.565 1 96.31 746 ASP B C 1
ATOM 14104 O O . ASP B 1 746 ? 9.32 44.75 0.485 1 96.31 746 ASP B O 1
ATOM 14108 N N . TYR B 1 747 ? 9.555 45.062 -1.719 1 97.31 747 TYR B N 1
ATOM 14109 C CA . TYR B 1 747 ? 8.172 45.438 -1.974 1 97.31 747 TYR B CA 1
ATOM 14110 C C . TYR B 1 747 ? 7.562 44.594 -3.066 1 97.31 747 TYR B C 1
ATOM 14112 O O . TYR B 1 747 ? 8.227 44.25 -4.055 1 97.31 747 TYR B O 1
ATOM 14120 N N . PHE B 1 748 ? 6.293 44.188 -2.885 1 96.06 748 PHE B N 1
ATOM 14121 C CA . PHE B 1 748 ? 5.66 43.344 -3.879 1 96.06 748 PHE B CA 1
ATOM 14122 C C . PHE B 1 748 ? 4.223 43.781 -4.141 1 96.06 748 PHE B C 1
ATOM 14124 O O . PHE B 1 748 ? 3.59 44.406 -3.281 1 96.06 748 PHE B O 1
ATOM 14131 N N . ASN B 1 749 ? 3.762 43.469 -5.309 1 97.06 749 ASN B N 1
ATOM 14132 C CA . ASN B 1 749 ? 2.381 43.594 -5.766 1 97.06 749 ASN B CA 1
ATOM 14133 C C . ASN B 1 749 ? 1.933 42.344 -6.527 1 97.06 749 ASN B C 1
ATOM 14135 O O . ASN B 1 749 ? 2.412 42.094 -7.633 1 97.06 749 ASN B O 1
ATOM 14139 N N . LYS B 1 750 ? 1.035 41.625 -5.91 1 94.81 750 LYS B N 1
ATOM 14140 C CA . LYS B 1 750 ? 0.521 40.375 -6.449 1 94.81 750 LYS B CA 1
ATOM 14141 C C . LYS B 1 750 ? -0.946 40.5 -6.848 1 94.81 750 LYS B C 1
ATOM 14143 O O . LYS B 1 750 ? -1.812 40.719 -5.992 1 94.81 750 LYS B O 1
ATOM 14148 N N . HIS B 1 751 ? -1.201 40.406 -8.148 1 95.5 751 HIS B N 1
ATOM 14149 C CA . HIS B 1 751 ? -2.545 40.531 -8.695 1 95.5 751 HIS B CA 1
ATOM 14150 C C . HIS B 1 751 ? -3.029 39.219 -9.289 1 95.5 751 HIS B C 1
ATOM 14152 O O . HIS B 1 751 ? -2.422 38.688 -10.227 1 95.5 751 HIS B O 1
ATOM 14158 N N . THR B 1 752 ? -4.062 38.625 -8.711 1 93.19 752 THR B N 1
ATOM 14159 C CA . THR B 1 752 ? -4.676 37.438 -9.266 1 93.19 752 THR B CA 1
ATOM 14160 C C . THR B 1 752 ? -5.898 37.781 -10.102 1 93.19 752 THR B C 1
ATOM 14162 O O . THR B 1 752 ? -6.863 38.375 -9.594 1 93.19 752 THR B O 1
ATOM 14165 N N . LYS B 1 753 ? -5.824 37.375 -11.336 1 93.69 753 LYS B N 1
ATOM 14166 C CA . LYS B 1 753 ? -6.867 37.719 -12.297 1 93.69 753 LYS B CA 1
ATOM 14167 C C . LYS B 1 753 ? -7.629 36.469 -12.758 1 93.69 753 LYS B C 1
ATOM 14169 O O . LYS B 1 753 ? -7.145 35.344 -12.609 1 93.69 753 LYS B O 1
ATOM 14174 N N . 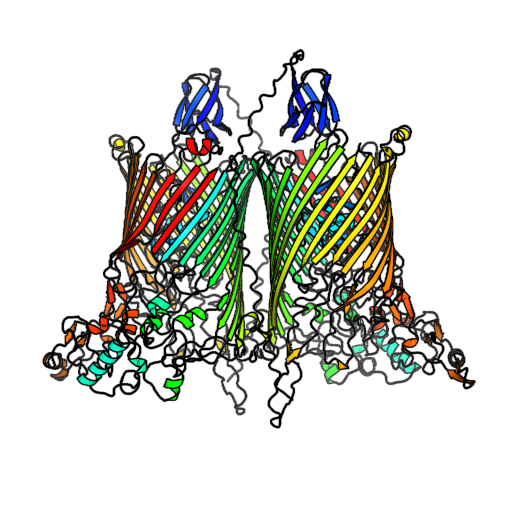ASP B 1 754 ? -8.844 36.688 -13.281 1 92 754 ASP B N 1
ATOM 14175 C CA . ASP B 1 754 ? -9.695 35.625 -13.812 1 92 754 ASP B CA 1
ATOM 14176 C C . ASP B 1 754 ? -9.945 34.562 -12.758 1 92 754 ASP B C 1
ATOM 14178 O O . ASP B 1 754 ? -9.766 33.375 -13.031 1 92 754 ASP B O 1
ATOM 14182 N N . LEU B 1 755 ? -10.344 35 -11.672 1 91.38 755 LEU B N 1
ATOM 14183 C CA . LEU B 1 755 ? -10.617 34.094 -10.57 1 91.38 755 LEU B CA 1
ATOM 14184 C C . LEU B 1 755 ? -11.656 33.062 -10.977 1 91.38 755 LEU B C 1
ATOM 14186 O O . LEU B 1 755 ? -12.625 33.375 -11.664 1 91.38 755 LEU B O 1
ATOM 14190 N N . ILE B 1 756 ? -11.406 31.844 -10.609 1 90 756 ILE B N 1
ATOM 14191 C CA . ILE B 1 756 ? -12.367 30.781 -10.836 1 90 756 ILE B CA 1
ATOM 14192 C C . ILE B 1 756 ? -13.336 30.688 -9.656 1 90 756 ILE B C 1
ATOM 14194 O O . ILE B 1 756 ? -12.945 30.281 -8.562 1 90 756 ILE B O 1
ATOM 14198 N N . GLU B 1 757 ? -14.508 31.078 -9.867 1 86.5 757 GLU B N 1
ATOM 14199 C CA . GLU B 1 757 ? -15.555 31.125 -8.852 1 86.5 757 GLU B CA 1
ATOM 14200 C C . GLU B 1 757 ? -16.906 30.703 -9.422 1 86.5 757 GLU B C 1
ATOM 14202 O O . GLU B 1 757 ? -17.094 30.719 -10.641 1 86.5 757 GLU B O 1
ATOM 14207 N N . LYS B 1 758 ? -17.781 30.359 -8.469 1 83.25 758 LYS B N 1
ATOM 14208 C CA . LYS B 1 758 ? -19.125 30 -8.891 1 83.25 758 LYS B CA 1
ATOM 14209 C C . LYS B 1 758 ? -19.859 31.203 -9.477 1 83.25 758 LYS B C 1
ATOM 14211 O O . LYS B 1 758 ? -19.766 32.312 -8.938 1 83.25 758 LYS B O 1
ATOM 14216 N N . VAL B 1 759 ? -20.531 31 -10.578 1 82.38 759 VAL B N 1
ATOM 14217 C CA . VAL B 1 759 ? -21.297 32.031 -11.25 1 82.38 759 VAL B CA 1
ATOM 14218 C C . VAL B 1 759 ? -22.781 31.906 -10.914 1 82.38 759 VAL B C 1
ATOM 14220 O O . VAL B 1 759 ? -23.344 30.812 -11.023 1 82.38 759 VAL B O 1
ATOM 14223 N N . PRO B 1 760 ? -23.312 33 -10.383 1 77.44 760 PRO B N 1
ATOM 14224 C CA . PRO B 1 760 ? -24.734 32.906 -10.047 1 77.44 760 PRO B CA 1
ATOM 14225 C C . PRO B 1 760 ? -25.609 32.625 -11.266 1 77.44 760 PRO B C 1
ATOM 14227 O O . PRO B 1 760 ? -25.359 33.156 -12.344 1 77.44 760 PRO B O 1
ATOM 14230 N N . VAL B 1 761 ? -26.375 31.578 -11.109 1 73.12 761 VAL B N 1
ATOM 14231 C CA . VAL B 1 761 ? -27.359 31.281 -12.141 1 73.12 761 VAL B CA 1
ATOM 14232 C C . VAL B 1 761 ? -28.766 31.578 -11.602 1 73.12 761 VAL B C 1
ATOM 14234 O O . VAL B 1 761 ? -29 31.469 -10.398 1 73.12 761 VAL B O 1
ATOM 14237 N N . THR B 1 762 ? -29.578 32.094 -12.516 1 66.56 762 THR B N 1
ATOM 14238 C CA . THR B 1 762 ? -30.953 32.344 -12.125 1 66.56 762 THR B CA 1
ATOM 14239 C C . THR B 1 762 ? -31.641 31.078 -11.656 1 66.56 762 THR B C 1
ATOM 14241 O O . THR B 1 762 ? -31.344 29.984 -12.148 1 66.56 762 THR B O 1
ATOM 14244 N N . SER B 1 763 ? -32.25 31.156 -10.516 1 61.12 763 SER B N 1
ATOM 14245 C CA . SER B 1 763 ? -32.938 30.031 -9.93 1 61.12 763 SER B CA 1
ATOM 14246 C C . SER B 1 763 ? -33.781 29.297 -10.977 1 61.12 763 SER B C 1
ATOM 14248 O O . SER B 1 763 ? -34.062 28.094 -10.828 1 61.12 763 SER B O 1
ATOM 14250 N N . VAL B 1 764 ? -34.031 30.016 -12 1 57.53 764 VAL B N 1
ATOM 14251 C CA . VAL B 1 764 ? -34.938 29.438 -13 1 57.53 764 VAL B CA 1
ATOM 14252 C C . VAL B 1 764 ? -34.125 28.547 -13.961 1 57.53 764 VAL B C 1
ATOM 14254 O O . VAL B 1 764 ? -34.719 27.781 -14.734 1 57.53 764 VAL B O 1
ATOM 14257 N N . ALA B 1 765 ? -32.906 28.547 -13.727 1 61.62 765 ALA B N 1
ATOM 14258 C CA . ALA B 1 765 ? -32.062 27.828 -14.711 1 61.62 765 ALA B CA 1
ATOM 14259 C C . ALA B 1 765 ? -32.125 26.328 -14.461 1 61.62 765 ALA B C 1
ATOM 14261 O O . ALA B 1 765 ? -31.719 25.547 -15.328 1 61.62 765 ALA B O 1
ATOM 14262 N N . GLY B 1 766 ? -32.812 25.844 -13.359 1 59.69 766 GLY B N 1
ATOM 14263 C CA . GLY B 1 766 ? -33.031 24.422 -13.109 1 59.69 766 GLY B CA 1
ATOM 14264 C C . GLY B 1 766 ? -31.734 23.703 -12.766 1 59.69 766 GLY B C 1
ATOM 14265 O O . GLY B 1 766 ? -31.609 22.5 -13 1 59.69 766 GLY B O 1
ATOM 14266 N N . ILE B 1 767 ? -30.703 24.406 -12.398 1 65.19 767 ILE B N 1
ATOM 14267 C CA . ILE B 1 767 ? -29.453 23.734 -12.078 1 65.19 767 ILE B CA 1
ATOM 14268 C C . ILE B 1 767 ? -29.234 23.75 -10.562 1 65.19 767 ILE B C 1
ATOM 14270 O O . ILE B 1 767 ? -29.594 24.719 -9.883 1 65.19 767 ILE B O 1
ATOM 14274 N N . ALA B 1 768 ? -28.75 22.609 -10.008 1 64.06 768 ALA B N 1
ATOM 14275 C CA . ALA B 1 768 ? -28.578 22.438 -8.57 1 64.06 768 ALA B CA 1
ATOM 14276 C C . ALA B 1 768 ? -27.25 23.047 -8.102 1 64.06 768 ALA B C 1
ATOM 14278 O O . ALA B 1 768 ? -27.156 23.547 -6.98 1 64.06 768 ALA B O 1
ATOM 14279 N N . VAL B 1 769 ? -26.328 22.984 -8.914 1 70.88 769 VAL B N 1
ATOM 14280 C CA . VAL B 1 769 ? -25 23.453 -8.531 1 70.88 769 VAL B CA 1
ATOM 14281 C C . VAL B 1 769 ? -24.547 24.547 -9.492 1 70.88 769 VAL B C 1
ATOM 14283 O O . VAL B 1 769 ? -24.562 24.359 -10.711 1 70.88 769 VAL B O 1
ATOM 14286 N N . GLU B 1 770 ? -24.219 25.688 -8.961 1 78.38 770 GLU B N 1
ATOM 14287 C CA . GLU B 1 770 ? -23.719 26.812 -9.758 1 78.38 770 GLU B CA 1
ATOM 14288 C C . GLU B 1 770 ? -22.453 26.422 -10.516 1 78.38 770 GLU B C 1
ATOM 14290 O O . GLU B 1 770 ? -21.578 25.75 -9.969 1 78.38 770 GLU B O 1
ATOM 14295 N N . PRO B 1 771 ? -22.469 26.734 -11.781 1 80.75 771 PRO B N 1
ATOM 14296 C CA . PRO B 1 771 ? -21.25 26.453 -12.539 1 80.75 771 PRO B CA 1
ATOM 14297 C C . PRO B 1 771 ? -20.094 27.375 -12.18 1 80.75 771 PRO B C 1
ATOM 14299 O O . PRO B 1 771 ? -20.312 28.469 -11.656 1 80.75 771 PRO B O 1
ATOM 14302 N N . TYR B 1 772 ? -18.938 26.953 -12.43 1 86.19 772 TYR B N 1
ATOM 14303 C CA . TYR B 1 772 ? -17.75 27.797 -12.234 1 86.19 772 TYR B CA 1
ATOM 14304 C C . TYR B 1 772 ? -17.469 28.656 -13.461 1 86.19 772 TYR B C 1
ATOM 14306 O O . TYR B 1 772 ? -17.766 28.234 -14.586 1 86.19 772 TYR B O 1
ATOM 14314 N N . GLY B 1 773 ? -17.047 29.797 -13.242 1 87.81 773 GLY B N 1
ATOM 14315 C CA . GLY B 1 773 ? -16.594 30.734 -14.273 1 87.81 773 GLY B CA 1
ATOM 14316 C C . GLY B 1 773 ? -15.438 31.609 -13.836 1 87.81 773 GLY B C 1
ATOM 14317 O O . GLY B 1 773 ? -15.055 31.594 -12.664 1 87.81 773 GLY B O 1
ATOM 14318 N N . ASN B 1 774 ? -14.797 32.25 -14.844 1 90.69 774 ASN B N 1
ATOM 14319 C CA . ASN B 1 774 ? -13.75 33.219 -14.531 1 90.69 774 ASN B CA 1
ATOM 14320 C C . ASN B 1 774 ? -14.344 34.562 -14.148 1 90.69 774 ASN B C 1
ATOM 14322 O O . ASN B 1 774 ? -14.82 35.312 -15.016 1 90.69 774 ASN B O 1
ATOM 14326 N N . VAL B 1 775 ? -14.281 34.75 -12.781 1 85.88 775 VAL B N 1
ATOM 14327 C CA . VAL B 1 775 ? -14.938 35.969 -12.32 1 85.88 775 VAL B CA 1
ATOM 14328 C C . VAL B 1 775 ? -14.062 36.688 -11.297 1 85.88 775 VAL B C 1
ATOM 14330 O O . VAL B 1 775 ? -13.477 36.031 -10.422 1 85.88 775 VAL B O 1
ATOM 14333 N N . GLY B 1 776 ? -13.625 37.969 -11.594 1 85.5 776 GLY B N 1
ATOM 14334 C CA . GLY B 1 776 ? -13.109 38.844 -10.547 1 85.5 776 GLY B CA 1
ATOM 14335 C C . GLY B 1 776 ? -11.594 38.906 -10.523 1 85.5 776 GLY B C 1
ATOM 14336 O O . GLY B 1 776 ? -10.93 38.312 -11.352 1 85.5 776 GLY B O 1
ATOM 14337 N N . ASN B 1 777 ? -11.078 39.656 -9.656 1 93.19 777 ASN B N 1
ATOM 14338 C CA . ASN B 1 777 ? -9.648 39.812 -9.398 1 93.19 777 ASN B CA 1
ATOM 14339 C C . ASN B 1 777 ? -9.375 40.281 -7.969 1 93.19 777 ASN B C 1
ATOM 14341 O O . ASN B 1 777 ? -10.242 40.875 -7.332 1 93.19 777 ASN B O 1
ATOM 14345 N N . VAL B 1 778 ? -8.242 39.969 -7.465 1 94.75 778 VAL B N 1
ATOM 14346 C CA . VAL B 1 778 ? -7.805 40.25 -6.109 1 94.75 778 VAL B CA 1
ATOM 14347 C C . VAL B 1 778 ? -6.352 40.719 -6.129 1 94.75 778 VAL B C 1
ATOM 14349 O O . VAL B 1 778 ? -5.555 40.281 -6.953 1 94.75 778 VAL B O 1
ATOM 14352 N N . VAL B 1 779 ? -6.07 41.594 -5.168 1 96.56 779 VAL B N 1
ATOM 14353 C CA . VAL B 1 779 ? -4.699 42.094 -5.109 1 96.56 779 VAL B CA 1
ATOM 14354 C C . VAL B 1 779 ? -4.137 41.906 -3.703 1 96.56 779 VAL B C 1
ATOM 14356 O O . VAL B 1 779 ? -4.863 42.031 -2.715 1 96.56 779 VAL B O 1
ATOM 14359 N N . ASN B 1 780 ? -2.906 41.531 -3.545 1 95.81 780 ASN B N 1
ATOM 14360 C CA . ASN B 1 780 ? -2.074 41.5 -2.348 1 95.81 780 ASN B CA 1
ATOM 14361 C C . ASN B 1 780 ? -0.815 42.344 -2.527 1 95.81 780 ASN B C 1
ATOM 14363 O O . ASN B 1 780 ? -0.076 42.156 -3.498 1 95.81 780 ASN B O 1
ATOM 14367 N N . LYS B 1 781 ? -0.575 43.25 -1.677 1 97.19 781 LYS B N 1
ATOM 14368 C CA . LYS B 1 781 ? 0.632 44.062 -1.756 1 97.19 781 LYS B CA 1
ATOM 14369 C C . LYS B 1 781 ? 1.19 44.344 -0.366 1 97.19 781 LYS B C 1
ATOM 14371 O O . LYS B 1 781 ? 0.46 44.312 0.626 1 97.19 781 LYS B O 1
ATOM 14376 N N . GLY B 1 782 ? 2.498 44.562 -0.275 1 97 782 GLY B N 1
ATOM 14377 C CA . GLY B 1 782 ? 3.082 44.844 1.028 1 97 782 GLY B CA 1
ATOM 14378 C C . GLY B 1 782 ? 4.594 44.938 0.996 1 97 782 GLY B C 1
ATOM 14379 O O . GLY B 1 782 ? 5.195 45 -0.079 1 97 782 GLY B O 1
ATOM 14380 N N . TRP B 1 783 ? 5.176 45.094 2.174 1 97.69 783 TRP B N 1
ATOM 14381 C CA . TRP B 1 783 ? 6.613 45.25 2.391 1 97.69 783 TRP B CA 1
ATOM 14382 C C . TRP B 1 783 ? 7.16 44.062 3.174 1 97.69 783 TRP B C 1
ATOM 14384 O O . TRP B 1 783 ? 6.449 43.469 3.986 1 97.69 783 TRP B O 1
ATOM 14394 N N . GLU B 1 784 ? 8.398 43.781 2.883 1 97.31 784 GLU B N 1
ATOM 14395 C CA . GLU B 1 784 ? 9.141 42.75 3.625 1 97.31 784 GLU B CA 1
ATOM 14396 C C . GLU B 1 784 ? 10.5 43.281 4.07 1 97.31 784 GLU B C 1
ATOM 14398 O O . GLU B 1 784 ? 11.211 43.906 3.285 1 97.31 784 GLU B O 1
ATOM 14403 N N . PHE B 1 785 ? 10.797 43.031 5.328 1 97.31 785 PHE B N 1
ATOM 14404 C CA . PHE B 1 785 ? 12.078 43.438 5.902 1 97.31 785 PHE B CA 1
ATOM 14405 C C . PHE B 1 785 ? 12.75 42.281 6.602 1 97.31 785 PHE B C 1
ATOM 14407 O O . PHE B 1 785 ? 12.086 41.5 7.293 1 97.31 785 PHE B O 1
ATOM 14414 N N . GLY B 1 786 ? 13.953 42.094 6.328 1 95.25 786 GLY B N 1
ATOM 14415 C CA . GLY B 1 786 ? 14.758 41.094 7.012 1 95.25 786 GLY B CA 1
ATOM 14416 C C . GLY B 1 786 ? 16.109 41.625 7.449 1 95.25 786 GLY B C 1
ATOM 14417 O O . GLY B 1 786 ? 16.75 42.375 6.727 1 95.25 786 GLY B O 1
ATOM 14418 N N . ALA B 1 787 ? 16.531 41.219 8.664 1 95.19 787 ALA B N 1
ATOM 14419 C CA . ALA B 1 787 ? 17.844 41.562 9.195 1 95.19 787 ALA B CA 1
ATOM 14420 C C . ALA B 1 787 ? 18.5 40.375 9.891 1 95.19 787 ALA B C 1
ATOM 14422 O O . ALA B 1 787 ? 17.828 39.625 10.609 1 95.19 787 ALA B O 1
ATOM 14423 N N . ASN B 1 788 ? 19.672 40.219 9.562 1 91.94 788 ASN B N 1
ATOM 14424 C CA . ASN B 1 788 ? 20.469 39.188 10.195 1 91.94 788 ASN B CA 1
ATOM 14425 C C . ASN B 1 788 ? 21.844 39.688 10.602 1 91.94 788 ASN B C 1
ATOM 14427 O O . ASN B 1 788 ? 22.531 40.344 9.82 1 91.94 788 ASN B O 1
ATOM 14431 N N . TYR B 1 789 ? 22.234 39.469 11.828 1 94.06 789 TYR B N 1
ATOM 14432 C CA . TYR B 1 789 ? 23.531 39.844 12.359 1 94.06 789 TYR B CA 1
ATOM 14433 C C . TYR B 1 789 ? 24.266 38.656 12.945 1 94.06 789 TYR B C 1
ATOM 14435 O O . TYR B 1 789 ? 23.672 37.875 13.711 1 94.06 789 TYR B O 1
ATOM 14443 N N . GLN B 1 790 ? 25.438 38.375 12.578 1 90.44 790 GLN B N 1
ATOM 14444 C CA . GLN B 1 790 ? 26.266 37.312 13.117 1 90.44 790 GLN B CA 1
ATOM 14445 C C . GLN B 1 790 ? 27.688 37.812 13.414 1 90.44 790 GLN B C 1
ATOM 14447 O O . GLN B 1 790 ? 28.281 38.531 12.609 1 90.44 790 GLN B O 1
ATOM 14452 N N . LYS B 1 791 ? 28.234 37.375 14.555 1 90.69 791 LYS B N 1
ATOM 14453 C CA . LYS B 1 791 ? 29.578 37.781 14.945 1 90.69 791 LYS B CA 1
ATOM 14454 C C . LYS B 1 791 ? 30.266 36.719 15.789 1 90.69 791 LYS B C 1
ATOM 14456 O O . LYS B 1 791 ? 29.594 36 16.531 1 90.69 791 LYS B O 1
ATOM 14461 N N . LYS B 1 792 ? 31.484 36.5 15.555 1 87.75 792 LYS B N 1
ATOM 14462 C CA . LYS B 1 792 ? 32.312 35.625 16.375 1 87.75 792 LYS B CA 1
ATOM 14463 C C . LYS B 1 792 ? 33.406 36.406 17.109 1 87.75 792 LYS B C 1
ATOM 14465 O O . LYS B 1 792 ? 34.156 37.156 16.5 1 87.75 792 LYS B O 1
ATOM 14470 N N . ILE B 1 793 ? 33.469 36.312 18.422 1 90.75 793 ILE B N 1
ATOM 14471 C CA . ILE B 1 793 ? 34.469 37 19.234 1 90.75 793 ILE B CA 1
ATOM 14472 C C . ILE B 1 793 ? 35.188 35.969 20.125 1 90.75 793 ILE B C 1
ATOM 14474 O O . ILE B 1 793 ? 34.656 35.531 21.125 1 90.75 793 ILE B O 1
ATOM 14478 N N . HIS B 1 794 ? 36.406 35.719 20.109 1 86.94 794 HIS B N 1
ATOM 14479 C CA . HIS B 1 794 ? 37.25 34.844 20.922 1 86.94 794 HIS B CA 1
ATOM 14480 C C . HIS B 1 794 ? 36.562 33.531 21.266 1 86.94 794 HIS B C 1
ATOM 14482 O O . HIS B 1 794 ? 36.5 33.156 22.422 1 86.94 794 HIS B O 1
ATOM 14488 N N . GLY B 1 795 ? 35.938 32.844 20.391 1 81.88 795 GLY B N 1
ATOM 14489 C CA . GLY B 1 795 ? 35.281 31.562 20.562 1 81.88 795 GLY B CA 1
ATOM 14490 C C . GLY B 1 795 ? 33.781 31.688 20.781 1 81.88 795 GLY B C 1
ATOM 14491 O O . GLY B 1 795 ? 33.062 30.703 20.641 1 81.88 795 GLY B O 1
ATOM 14492 N N . PHE B 1 796 ? 33.375 32.875 21.328 1 90.88 796 PHE B N 1
ATOM 14493 C CA . PHE B 1 796 ? 31.969 33.156 21.531 1 90.88 796 PHE B CA 1
ATOM 14494 C C . PHE B 1 796 ? 31.312 33.562 20.219 1 90.88 796 PHE B C 1
ATOM 14496 O O . PHE B 1 796 ? 31.734 34.562 19.609 1 90.88 796 PHE B O 1
ATOM 14503 N N . THR B 1 797 ? 30.469 32.781 19.75 1 90 797 THR B N 1
ATOM 14504 C CA . THR B 1 797 ? 29.703 33.125 18.547 1 90 797 THR B CA 1
ATOM 14505 C C . THR B 1 797 ? 28.266 33.469 18.891 1 90 797 THR B C 1
ATOM 14507 O O . THR B 1 797 ? 27.641 32.844 19.719 1 90 797 THR B O 1
ATOM 14510 N N . PHE B 1 798 ? 27.719 34.562 18.391 1 91.06 798 PHE B N 1
ATOM 14511 C CA . PHE B 1 798 ? 26.328 34.906 18.609 1 91.06 798 PHE B CA 1
ATOM 14512 C C . PHE B 1 798 ? 25.703 35.5 17.359 1 91.06 798 PHE B C 1
ATOM 14514 O O . PHE B 1 798 ? 26.406 35.969 16.469 1 91.06 798 PHE B O 1
ATOM 14521 N N . GLY B 1 799 ? 24.453 35.344 17.234 1 92.5 799 GLY B N 1
ATOM 14522 C CA . GLY B 1 799 ? 23.688 35.844 16.109 1 92.5 799 GLY B CA 1
ATOM 14523 C C . GLY B 1 799 ? 22.328 36.375 16.5 1 92.5 799 GLY B C 1
ATOM 14524 O O . GLY B 1 799 ? 21.734 35.938 17.484 1 92.5 799 GLY B O 1
ATOM 14525 N N . LEU B 1 800 ? 21.906 37.438 15.766 1 94.5 800 LEU B N 1
ATOM 14526 C CA . LEU B 1 800 ? 20.578 38 15.914 1 94.5 800 LEU B CA 1
ATOM 14527 C C . LEU B 1 800 ? 19.844 38.062 14.578 1 94.5 800 LEU B C 1
ATOM 14529 O O . LEU B 1 800 ? 20.469 38.281 13.531 1 94.5 800 LEU B O 1
ATOM 14533 N N . ASN B 1 801 ? 18.594 37.781 14.633 1 93.12 801 ASN B N 1
ATOM 14534 C CA . ASN B 1 801 ? 17.781 37.844 13.43 1 93.12 801 ASN B CA 1
ATOM 14535 C C . ASN B 1 801 ? 16.453 38.562 13.711 1 93.12 801 ASN B C 1
ATOM 14537 O O . ASN B 1 801 ? 15.922 38.469 14.82 1 93.12 801 ASN B O 1
ATOM 14541 N N . ALA B 1 802 ? 15.922 39.188 12.727 1 96.12 802 ALA B N 1
ATOM 14542 C CA . ALA B 1 802 ? 14.617 39.844 12.797 1 96.12 802 ALA B CA 1
ATOM 14543 C C . ALA B 1 802 ? 13.984 39.969 11.414 1 96.12 802 ALA B C 1
ATOM 14545 O O . ALA B 1 802 ? 14.688 40.125 10.414 1 96.12 802 ALA B O 1
ATOM 14546 N N . ASN B 1 803 ? 12.711 39.812 11.391 1 95.5 803 ASN B N 1
ATOM 14547 C CA . ASN B 1 803 ? 11.984 40.031 10.148 1 95.5 803 ASN B CA 1
ATOM 14548 C C . ASN B 1 803 ? 10.602 40.625 10.398 1 95.5 803 ASN B C 1
ATOM 14550 O O . ASN B 1 803 ? 10.047 40.469 11.484 1 95.5 803 ASN B O 1
ATOM 14554 N N . LEU B 1 804 ? 10.094 41.312 9.461 1 97.31 804 LEU B N 1
ATOM 14555 C CA . LEU B 1 804 ? 8.789 41.969 9.484 1 97.31 804 LEU B CA 1
ATOM 14556 C C . LEU B 1 804 ? 8.188 42 8.086 1 97.31 804 LEU B C 1
ATOM 14558 O O . LEU B 1 804 ? 8.883 42.312 7.113 1 97.31 804 LEU B O 1
ATOM 14562 N N . ALA B 1 805 ? 6.934 41.719 8.016 1 96.94 805 ALA B N 1
ATOM 14563 C CA . ALA B 1 805 ? 6.234 41.812 6.742 1 96.94 805 ALA B CA 1
ATOM 14564 C C . ALA B 1 805 ? 4.844 42.438 6.914 1 96.94 805 ALA B C 1
ATOM 14566 O O . ALA B 1 805 ? 4.195 42.219 7.941 1 96.94 805 ALA B O 1
ATOM 14567 N N . THR B 1 806 ? 4.418 43.125 5.906 1 97.25 806 THR B N 1
ATOM 14568 C CA . THR B 1 806 ? 3.062 43.656 5.836 1 97.25 806 THR B CA 1
ATOM 14569 C C . THR B 1 806 ? 2.338 43.125 4.598 1 97.25 806 THR B C 1
ATOM 14571 O O . THR B 1 806 ? 2.955 42.938 3.549 1 97.25 806 THR B O 1
ATOM 14574 N N . VAL B 1 807 ? 1.081 42.906 4.73 1 95.88 807 VAL B N 1
ATOM 14575 C CA . VAL B 1 807 ? 0.292 42.438 3.592 1 95.88 807 VAL B CA 1
ATOM 14576 C C . VAL B 1 807 ? -1.069 43.125 3.59 1 95.88 807 VAL B C 1
ATOM 14578 O O . VAL B 1 807 ? -1.76 43.156 4.613 1 95.88 807 VAL B O 1
ATOM 14581 N N . HIS B 1 808 ? -1.355 43.719 2.502 1 96.5 808 HIS B N 1
ATOM 14582 C CA . HIS B 1 808 ? -2.68 44.281 2.238 1 96.5 808 HIS B CA 1
ATOM 14583 C C . HIS B 1 808 ? -3.43 43.438 1.205 1 96.5 808 HIS B C 1
ATOM 14585 O O . HIS B 1 808 ? -2.994 43.344 0.057 1 96.5 808 HIS B O 1
ATOM 14591 N N . ASN B 1 809 ? -4.477 42.844 1.6 1 95.44 809 ASN B N 1
ATOM 14592 C CA . ASN B 1 809 ? -5.336 42.062 0.727 1 95.44 809 ASN B CA 1
ATOM 14593 C C . ASN B 1 809 ? -6.625 42.812 0.389 1 95.44 809 ASN B C 1
ATOM 14595 O O . ASN B 1 809 ? -7.254 43.406 1.268 1 95.44 809 ASN B O 1
ATOM 14599 N N . GLU B 1 810 ? -7.051 42.75 -0.891 1 96.44 810 GLU B N 1
ATOM 14600 C CA . GLU B 1 810 ? -8.258 43.438 -1.302 1 96.44 810 GLU B CA 1
ATOM 14601 C C . GLU B 1 810 ? -8.906 42.781 -2.514 1 96.44 810 GLU B C 1
ATOM 14603 O O . GLU B 1 810 ? -8.234 42.531 -3.516 1 96.44 810 GLU B O 1
ATOM 14608 N N . VAL B 1 811 ? -10.188 42.594 -2.385 1 95.81 811 VAL B N 1
ATOM 14609 C CA . VAL B 1 811 ? -10.969 42.156 -3.535 1 95.81 811 VAL B CA 1
ATOM 14610 C C . VAL B 1 811 ? -11.273 43.344 -4.445 1 95.81 811 VAL B C 1
ATOM 14612 O O . VAL B 1 811 ? -11.852 44.312 -4.004 1 95.81 811 VAL B O 1
ATOM 14615 N N . LEU B 1 812 ? -10.938 43.219 -5.68 1 95.88 812 LEU B N 1
ATOM 14616 C CA . LEU B 1 812 ? -11.109 44.344 -6.598 1 95.88 812 LEU B CA 1
ATOM 14617 C C . LEU B 1 812 ? -12.375 44.156 -7.43 1 95.88 812 LEU B C 1
ATOM 14619 O O . LEU B 1 812 ? -12.969 45.156 -7.875 1 95.88 812 LEU B O 1
ATOM 14623 N N . ASP B 1 813 ? -12.68 42.906 -7.719 1 94.06 813 ASP B N 1
ATOM 14624 C CA . ASP B 1 813 ? -13.828 42.594 -8.57 1 94.06 813 ASP B CA 1
ATOM 14625 C C . ASP B 1 813 ? -14.383 41.219 -8.281 1 94.06 813 ASP B C 1
ATOM 14627 O O . ASP B 1 813 ? -13.625 40.281 -7.984 1 94.06 813 ASP B O 1
ATOM 14631 N N . LEU B 1 814 ? -15.703 41.156 -8.297 1 91.5 814 LEU B N 1
ATOM 14632 C CA . LEU B 1 814 ? -16.359 39.875 -8.094 1 91.5 814 LEU B CA 1
ATOM 14633 C C . LEU B 1 814 ? -17.281 39.531 -9.266 1 91.5 814 LEU B C 1
ATOM 14635 O O . LEU B 1 814 ? -18.219 38.75 -9.125 1 91.5 814 LEU B O 1
ATOM 14639 N N . GLY B 1 815 ? -17.047 40.25 -10.375 1 88.31 815 GLY B N 1
ATOM 14640 C CA . GLY B 1 815 ? -17.891 40 -11.531 1 88.31 815 GLY B CA 1
ATOM 14641 C C . GLY B 1 815 ? -19.297 40.531 -11.359 1 88.31 815 GLY B C 1
ATOM 14642 O O . GLY B 1 815 ? -19.516 41.688 -11.016 1 88.31 815 GLY B O 1
ATOM 14643 N N . ALA B 1 816 ? -20.297 39.469 -11.516 1 82.06 816 ALA B N 1
ATOM 14644 C CA . ALA B 1 816 ? -21.703 39.844 -11.461 1 82.06 816 ALA B CA 1
ATOM 14645 C C . ALA B 1 816 ? -22.188 39.906 -10.023 1 82.06 816 ALA B C 1
ATOM 14647 O O . ALA B 1 816 ? -23.281 40.438 -9.758 1 82.06 816 ALA B O 1
ATOM 14648 N N . ARG B 1 817 ? -21.312 39.531 -9.133 1 86 817 ARG B N 1
ATOM 14649 C CA . ARG B 1 817 ? -21.719 39.531 -7.73 1 86 817 ARG B CA 1
ATOM 14650 C C . ARG B 1 817 ? -21.219 40.781 -7.02 1 86 817 ARG B C 1
ATOM 14652 O O . ARG B 1 817 ? -20.125 41.281 -7.316 1 86 817 ARG B O 1
ATOM 14659 N N . SER B 1 818 ? -22.141 41.219 -6.23 1 85.5 818 SER B N 1
ATOM 14660 C CA . SER B 1 818 ? -21.703 42.312 -5.391 1 85.5 818 SER B CA 1
ATOM 14661 C C . SER B 1 818 ? -21.062 41.812 -4.102 1 85.5 818 SER B C 1
ATOM 14663 O O . SER B 1 818 ? -20.188 42.5 -3.541 1 85.5 818 SER B O 1
ATOM 14665 N N . THR B 1 819 ? -21.531 40.75 -3.637 1 90.88 819 THR B N 1
ATOM 14666 C CA . THR B 1 819 ? -20.984 40.125 -2.42 1 90.88 819 THR B CA 1
ATOM 14667 C C . THR B 1 819 ? -20.953 38.625 -2.537 1 90.88 819 THR B C 1
ATOM 14669 O O . THR B 1 819 ? -21.641 38.031 -3.387 1 90.88 819 THR B O 1
ATOM 14672 N N . LEU B 1 820 ? -20.109 38.062 -1.797 1 90.56 820 LEU B N 1
ATOM 14673 C CA . LEU B 1 820 ? -20.031 36.625 -1.671 1 90.56 820 LEU B CA 1
ATOM 14674 C C . LEU B 1 820 ? -20.203 36.188 -0.22 1 90.56 820 LEU B C 1
ATOM 14676 O O . LEU B 1 820 ? -19.375 36.5 0.633 1 90.56 820 LEU B O 1
ATOM 14680 N N . GLU B 1 821 ? -21.234 35.438 0.007 1 88.94 821 GLU B N 1
ATOM 14681 C CA . GLU B 1 821 ? -21.469 34.906 1.344 1 88.94 821 GLU B CA 1
ATOM 14682 C C . GLU B 1 821 ? -20.703 33.594 1.562 1 88.94 821 GLU B C 1
ATOM 14684 O O . GLU B 1 821 ? -20.625 32.781 0.659 1 88.94 821 GLU B O 1
ATOM 14689 N N . HIS B 1 822 ? -20.188 33.5 2.719 1 91.44 822 HIS B N 1
ATOM 14690 C CA . HIS B 1 822 ? -19.406 32.281 3.008 1 91.44 822 HIS B CA 1
ATOM 14691 C C . HIS B 1 822 ? -20.172 31.312 3.883 1 91.44 822 HIS B C 1
ATOM 14693 O O . HIS B 1 822 ? -20.969 31.734 4.738 1 91.44 822 HIS B O 1
ATOM 14699 N N . ASP B 1 823 ? -19.922 30.016 3.658 1 87.06 823 ASP B N 1
ATOM 14700 C CA . ASP B 1 823 ? -20.609 28.953 4.391 1 87.06 823 ASP B CA 1
ATOM 14701 C C . ASP B 1 823 ? -19.766 28.484 5.574 1 87.06 823 ASP B C 1
ATOM 14703 O O . ASP B 1 823 ? -19.484 27.281 5.695 1 87.06 823 ASP B O 1
ATOM 14707 N N . VAL B 1 824 ? -19.297 29.297 6.285 1 88.69 824 VAL B N 1
ATOM 14708 C CA . VAL B 1 824 ? -18.688 29.031 7.586 1 88.69 824 VAL B CA 1
ATOM 14709 C C . VAL B 1 824 ? -19.656 29.438 8.695 1 88.69 824 VAL B C 1
ATOM 14711 O O . VAL B 1 824 ? -19.719 30.625 9.07 1 88.69 824 VAL B O 1
ATOM 14714 N N . VAL B 1 825 ? -20.359 28.453 9.156 1 86.12 825 VAL B N 1
ATOM 14715 C CA . VAL B 1 825 ? -21.5 28.719 10.008 1 86.12 825 VAL B CA 1
ATOM 14716 C C . VAL B 1 825 ? -21.141 28.453 11.469 1 86.12 825 VAL B C 1
ATOM 14718 O O . VAL B 1 825 ? -20.469 27.469 11.773 1 86.12 825 VAL B O 1
ATOM 14721 N N . ILE B 1 826 ? -21.516 29.344 12.266 1 86.06 826 ILE B N 1
ATOM 14722 C CA . ILE B 1 826 ? -21.391 29.172 13.711 1 86.06 826 ILE B CA 1
ATOM 14723 C C . ILE B 1 826 ? -22.688 29.578 14.391 1 86.06 826 ILE B C 1
ATOM 14725 O O . ILE B 1 826 ? -23.172 30.703 14.211 1 86.06 826 ILE B O 1
ATOM 14729 N N . ASN B 1 827 ? -23.203 28.703 15.156 1 82.31 827 ASN B N 1
ATOM 14730 C CA . ASN B 1 827 ? -24.453 28.969 15.852 1 82.31 827 ASN B CA 1
ATOM 14731 C C . ASN B 1 827 ? -25.516 29.531 14.914 1 82.31 827 ASN B C 1
ATOM 14733 O O . ASN B 1 827 ? -26.141 30.531 15.219 1 82.31 827 ASN B O 1
ATOM 14737 N N . SER B 1 828 ? -25.562 29.062 13.766 1 80.88 828 SER B N 1
ATOM 14738 C CA . SER B 1 828 ? -26.562 29.344 12.734 1 80.88 828 SER B CA 1
ATOM 14739 C C . SER B 1 828 ? -26.344 30.719 12.125 1 80.88 828 SER B C 1
ATOM 14741 O O . SER B 1 828 ? -27.266 31.297 11.539 1 80.88 828 SER B O 1
ATOM 14743 N N . GLN B 1 829 ? -25.188 31.25 12.352 1 85.44 829 GLN B N 1
ATOM 14744 C CA . GLN B 1 829 ? -24.875 32.562 11.797 1 85.44 829 GLN B CA 1
ATOM 14745 C C . GLN B 1 829 ? -23.703 32.469 10.82 1 85.44 829 GLN B C 1
ATOM 14747 O O . GLN B 1 829 ? -22.906 31.531 10.883 1 85.44 829 GLN B O 1
ATOM 14752 N N . ARG B 1 830 ? -23.641 33.5 9.977 1 91.19 830 ARG B N 1
ATOM 14753 C CA . ARG B 1 830 ? -22.562 33.594 8.992 1 91.19 830 ARG B CA 1
ATOM 14754 C C . ARG B 1 830 ? -21.859 34.969 9.109 1 91.19 830 ARG B C 1
ATOM 14756 O O . ARG B 1 830 ? -22.141 35.875 8.336 1 91.19 830 ARG B O 1
ATOM 14763 N N . PRO B 1 831 ? -20.922 35 9.922 1 94.5 831 PRO B N 1
ATOM 14764 C CA . PRO B 1 831 ? -20.297 36.312 10.18 1 94.5 831 PRO B CA 1
ATOM 14765 C C . PRO B 1 831 ? -19.328 36.719 9.078 1 94.5 831 PRO B C 1
ATOM 14767 O O . PRO B 1 831 ? -18.828 37.844 9.086 1 94.5 831 PRO B O 1
ATOM 14770 N N . LEU B 1 832 ? -19.031 35.875 8.102 1 96 832 LEU B N 1
ATOM 14771 C CA . LEU B 1 832 ? -18.031 36.188 7.082 1 96 832 LEU B CA 1
ATOM 14772 C C . LEU B 1 832 ? -18.688 36.5 5.746 1 96 832 LEU B C 1
ATOM 14774 O O . LEU B 1 832 ? -19.672 35.844 5.363 1 96 832 LEU B O 1
ATOM 14778 N N . ARG B 1 833 ? -18.172 37.469 5.105 1 95.62 833 ARG B N 1
ATOM 14779 C CA . ARG B 1 833 ? -18.609 37.875 3.771 1 95.62 833 ARG B CA 1
ATOM 14780 C C . ARG B 1 833 ? -17.484 38.562 3.006 1 95.62 833 ARG B C 1
ATOM 14782 O O . ARG B 1 833 ? -16.688 39.281 3.592 1 95.62 833 ARG B O 1
ATOM 14789 N N . SER B 1 834 ? -17.406 38.312 1.749 1 94.62 834 SER B N 1
ATOM 14790 C CA . SER B 1 834 ? -16.438 39 0.891 1 94.62 834 SER B CA 1
ATOM 14791 C C . SER B 1 834 ? -17.125 40 -0.038 1 94.62 834 SER B C 1
ATOM 14793 O O . SER B 1 834 ? -18.219 39.719 -0.533 1 94.62 834 SER B O 1
ATOM 14795 N N . THR B 1 835 ? -16.469 41.125 -0.194 1 94.88 835 THR B N 1
ATOM 14796 C CA . THR B 1 835 ? -16.984 42.156 -1.079 1 94.88 835 THR B CA 1
ATOM 14797 C C . THR B 1 835 ? -15.859 43 -1.658 1 94.88 835 THR B C 1
ATOM 14799 O O . THR B 1 835 ? -14.727 42.938 -1.164 1 94.88 835 THR B O 1
ATOM 14802 N N . VAL B 1 836 ? -16.172 43.719 -2.775 1 95.19 836 VAL B N 1
ATOM 14803 C CA . VAL B 1 836 ? -15.195 44.562 -3.432 1 95.19 836 VAL B CA 1
ATOM 14804 C C . VAL B 1 836 ? -14.734 45.656 -2.467 1 95.19 836 VAL B C 1
ATOM 14806 O O . VAL B 1 836 ? -15.555 46.281 -1.78 1 95.19 836 VAL B O 1
ATOM 14809 N N . GLY B 1 837 ? -13.438 45.781 -2.344 1 95.38 837 GLY B N 1
ATOM 14810 C CA . GLY B 1 837 ? -12.852 46.844 -1.525 1 95.38 837 GLY B CA 1
ATOM 14811 C C . GLY B 1 837 ? -12.383 46.344 -0.169 1 95.38 837 GLY B C 1
ATOM 14812 O O . GLY B 1 837 ? -11.766 47.094 0.587 1 95.38 837 GLY B O 1
ATOM 14813 N N . HIS B 1 838 ? -12.672 45.219 0.133 1 95.94 838 HIS B N 1
ATOM 14814 C CA . HIS B 1 838 ? -12.289 44.625 1.411 1 95.94 838 HIS B CA 1
ATOM 14815 C C . HIS B 1 838 ? -11.484 43.344 1.209 1 95.94 838 HIS B C 1
ATOM 14817 O O . HIS B 1 838 ? -11.484 42.781 0.115 1 95.94 838 HIS B O 1
ATOM 14823 N N . PRO B 1 839 ? -10.797 42.938 2.277 1 95.25 839 PRO B N 1
ATOM 14824 C CA . PRO B 1 839 ? -10.094 41.656 2.18 1 95.25 839 PRO B CA 1
ATOM 14825 C C . PRO B 1 839 ? -11.055 40.469 2.07 1 95.25 839 PRO B C 1
ATOM 14827 O O . PRO B 1 839 ? -12.227 40.594 2.439 1 95.25 839 PRO B O 1
ATOM 14830 N N . TRP B 1 840 ? -10.516 39.281 1.549 1 92.75 840 TRP B N 1
ATOM 14831 C CA . TRP B 1 840 ? -11.281 38.031 1.57 1 92.75 840 TRP B CA 1
ATOM 14832 C C . TRP B 1 840 ? -11.773 37.719 2.98 1 92.75 840 TRP B C 1
ATOM 14834 O O . TRP B 1 840 ? -11.062 37.969 3.959 1 92.75 840 TRP B O 1
ATOM 14844 N N . TYR B 1 841 ? -13.016 37.25 3.084 1 94.25 841 TYR B N 1
ATOM 14845 C CA . TYR B 1 841 ? -13.57 36.719 4.328 1 94.25 841 TYR B CA 1
ATOM 14846 C C . TYR B 1 841 ? -13.594 37.812 5.406 1 94.25 841 TYR B C 1
ATOM 14848 O O . TYR B 1 841 ? -13.156 37.562 6.535 1 94.25 841 TYR B O 1
ATOM 14856 N N . SER B 1 842 ? -14.047 38.938 5.094 1 96.38 842 SER B N 1
ATOM 14857 C CA . SER B 1 842 ? -14.195 40.031 6.062 1 96.38 842 SER B CA 1
ATOM 14858 C C . SER B 1 842 ? -15.375 39.75 6.992 1 96.38 842 SER B C 1
ATOM 14860 O O . SER B 1 842 ? -16.344 39.125 6.605 1 96.38 842 SER B O 1
ATOM 14862 N N . PHE B 1 843 ? -15.219 40.25 8.203 1 97.5 843 PHE B N 1
ATOM 14863 C CA . PHE B 1 843 ? -16.328 40.156 9.141 1 97.5 843 PHE B CA 1
ATOM 14864 C C . PHE B 1 843 ? -17.406 41.156 8.828 1 97.5 843 PHE B C 1
ATOM 14866 O O . PHE B 1 843 ? -17.125 42.344 8.695 1 97.5 843 PHE B O 1
ATOM 14873 N N . TYR B 1 844 ? -18.594 40.688 8.625 1 97.19 844 TYR B N 1
ATOM 14874 C CA . TYR B 1 844 ? -19.797 41.5 8.336 1 97.19 844 TYR B CA 1
ATOM 14875 C C . TYR B 1 844 ? -20.828 41.312 9.438 1 97.19 844 TYR B C 1
ATOM 14877 O O . TYR B 1 844 ? -21.672 40.406 9.383 1 97.19 844 TYR B O 1
ATOM 14885 N N . VAL B 1 845 ? -20.781 42.281 10.414 1 97.31 845 VAL B N 1
ATOM 14886 C CA . VAL B 1 845 ? -21.562 42.094 11.641 1 97.31 845 VAL B CA 1
ATOM 14887 C C . VAL B 1 845 ? -22.125 43.438 12.094 1 97.31 845 VAL B C 1
ATOM 14889 O O . VAL B 1 845 ? -21.781 44.469 11.523 1 97.31 845 VAL B O 1
ATOM 14892 N N . LEU B 1 846 ? -23 43.375 13.133 1 97.56 846 LEU B N 1
ATOM 14893 C CA . LEU B 1 846 ? -23.578 44.594 13.688 1 97.56 846 LEU B CA 1
ATOM 14894 C C . LEU B 1 846 ? -22.578 45.312 14.562 1 97.56 846 LEU B C 1
ATOM 14896 O O . LEU B 1 846 ? -21.844 44.688 15.344 1 97.56 846 LEU B O 1
ATOM 14900 N N . LYS B 1 847 ? -22.453 46.562 14.359 1 98 847 LYS B N 1
ATOM 14901 C CA . LYS B 1 847 ? -21.625 47.375 15.234 1 98 847 LYS B CA 1
ATOM 14902 C C . LYS B 1 847 ? -22.406 47.781 16.484 1 98 847 LYS B C 1
ATOM 14904 O O . LYS B 1 847 ? -23.578 48.125 16.422 1 98 847 LYS B O 1
ATOM 14909 N N . THR B 1 848 ? -21.75 47.688 17.656 1 97.62 848 THR B N 1
ATOM 14910 C CA . THR B 1 848 ? -22.375 48.062 18.922 1 97.62 848 THR B CA 1
ATOM 14911 C C . THR B 1 848 ? -21.844 49.406 19.406 1 97.62 848 THR B C 1
ATOM 14913 O O . THR B 1 848 ? -20.75 49.812 19.016 1 97.62 848 THR B O 1
ATOM 14916 N N . ASN B 1 849 ? -22.609 50.094 20.078 1 96.5 849 ASN B N 1
ATOM 14917 C CA . ASN B 1 849 ? -22.219 51.344 20.703 1 96.5 849 ASN B CA 1
ATOM 14918 C C . ASN B 1 849 ? -22.5 51.312 22.203 1 96.5 849 ASN B C 1
ATOM 14920 O O . ASN B 1 849 ? -23.203 52.188 22.719 1 96.5 849 ASN B O 1
ATOM 14924 N N . GLY B 1 850 ? -22 50.281 22.859 1 95.19 850 GLY B N 1
ATOM 14925 C CA . GLY B 1 850 ? -22.141 50.125 24.312 1 95.19 850 GLY B CA 1
ATOM 14926 C C . GLY B 1 850 ? -23.391 49.406 24.719 1 95.19 850 GLY B C 1
ATOM 14927 O O . GLY B 1 850 ? -23.969 48.656 23.938 1 95.19 850 GLY B O 1
ATOM 14928 N N . ILE B 1 851 ? -23.703 49.5 26.016 1 97.69 851 ILE B N 1
ATOM 14929 C CA . ILE B 1 851 ? -24.859 48.875 26.641 1 97.69 851 ILE B CA 1
ATOM 14930 C C . ILE B 1 851 ? -25.812 49.938 27.156 1 97.69 851 ILE B C 1
ATOM 14932 O O . ILE B 1 851 ? -25.391 50.906 27.766 1 97.69 851 ILE B O 1
ATOM 14936 N N . PHE B 1 852 ? -27.172 49.812 26.875 1 97.81 852 PHE B N 1
ATOM 14937 C CA . PHE B 1 852 ? -28.172 50.719 27.438 1 97.81 852 PHE B CA 1
ATOM 14938 C C . PHE B 1 852 ? -28.156 50.625 28.969 1 97.81 852 PHE B C 1
ATOM 14940 O O . PHE B 1 852 ? -28.281 49.562 29.547 1 97.81 852 PHE B O 1
ATOM 14947 N N . GLN B 1 853 ? -28.062 51.75 29.516 1 96.62 853 GLN B N 1
ATOM 14948 C CA . GLN B 1 853 ? -28 51.75 30.984 1 96.62 853 GLN B CA 1
ATOM 14949 C C . GLN B 1 853 ? -29.359 52.031 31.594 1 96.62 853 GLN B C 1
ATOM 14951 O O . GLN B 1 853 ? -29.641 51.562 32.719 1 96.62 853 GLN B O 1
ATOM 14956 N N . THR B 1 854 ? -30.219 52.844 30.797 1 96.44 854 THR B N 1
ATOM 14957 C CA . THR B 1 854 ? -31.516 53.219 31.344 1 96.44 854 THR B CA 1
ATOM 14958 C C . THR B 1 854 ? -32.594 53.125 30.281 1 96.44 854 THR B C 1
ATOM 14960 O O . THR B 1 854 ? -32.312 53.062 29.078 1 96.44 854 THR B O 1
ATOM 14963 N N . GLN B 1 855 ? -33.844 53.062 30.781 1 96.25 855 GLN B N 1
ATOM 14964 C CA . GLN B 1 855 ? -34.969 53.062 29.875 1 96.25 855 GLN B CA 1
ATOM 14965 C C . GLN B 1 855 ? -35.062 54.375 29.062 1 96.25 855 GLN B C 1
ATOM 14967 O O . GLN B 1 855 ? -35.469 54.344 27.906 1 96.25 855 GLN B O 1
ATOM 14972 N N . ASP B 1 856 ? -34.562 55.438 29.688 1 96.94 856 ASP B N 1
ATOM 14973 C CA . ASP B 1 856 ? -34.562 56.719 29.016 1 96.94 856 ASP B CA 1
ATOM 14974 C C . ASP B 1 856 ? -33.656 56.719 27.797 1 96.94 856 ASP B C 1
ATOM 14976 O O . ASP B 1 856 ? -33.969 57.312 26.766 1 96.94 856 ASP B O 1
ATOM 14980 N N . GLU B 1 857 ? -32.531 56.094 28 1 96.81 857 GLU B N 1
ATOM 14981 C CA . GLU B 1 857 ? -31.594 55.969 26.891 1 96.81 857 GLU B CA 1
ATOM 14982 C C . GLU B 1 857 ? -32.219 55.219 25.719 1 96.81 857 GLU B C 1
ATOM 14984 O O . GLU B 1 857 ? -32.031 55.625 24.562 1 96.81 857 GLU B O 1
ATOM 14989 N N . ILE B 1 858 ? -33 54.25 25.938 1 97.62 858 ILE B N 1
ATOM 14990 C CA . ILE B 1 858 ? -33.656 53.438 24.938 1 97.62 858 ILE B CA 1
ATOM 14991 C C . ILE B 1 858 ? -34.75 54.25 24.234 1 97.62 858 ILE B C 1
ATOM 14993 O O . ILE B 1 858 ? -34.844 54.281 23.016 1 97.62 858 ILE B O 1
ATOM 14997 N N . ASN B 1 859 ? -35.562 55 25.109 1 95.94 859 ASN B N 1
ATOM 14998 C CA . ASN B 1 859 ? -36.656 55.812 24.578 1 95.94 859 ASN B CA 1
ATOM 14999 C C . ASN B 1 859 ? -36.156 56.969 23.719 1 95.94 859 ASN B C 1
ATOM 15001 O O . ASN B 1 859 ? -36.844 57.438 22.812 1 95.94 859 ASN B O 1
ATOM 15005 N N . ASN B 1 860 ? -34.938 57.344 24.047 1 95.75 860 ASN B N 1
ATOM 15006 C CA . ASN B 1 860 ? -34.375 58.469 23.312 1 95.75 860 ASN B CA 1
ATOM 15007 C C . ASN B 1 860 ? -33.625 58.031 22.078 1 95.75 860 ASN B C 1
ATOM 15009 O O . ASN B 1 860 ? -33.219 58.844 21.25 1 95.75 860 ASN B O 1
ATOM 15013 N N . TYR B 1 861 ? -33.219 56.719 21.969 1 96.81 861 TYR B N 1
ATOM 15014 C CA . TYR B 1 861 ? -32.625 56.219 20.766 1 96.81 861 TYR B CA 1
ATOM 15015 C C . TYR B 1 861 ? -33.656 56.031 19.656 1 96.81 861 TYR B C 1
ATOM 15017 O O . TYR B 1 861 ? -34.188 54.938 19.469 1 96.81 861 TYR B O 1
ATOM 15025 N N . LYS B 1 862 ? -33.969 57.094 18.922 1 94.62 862 LYS B N 1
ATOM 15026 C CA . LYS B 1 862 ? -35.094 57.188 17.984 1 94.62 862 LYS B CA 1
ATOM 15027 C C . LYS B 1 862 ? -34.625 57.656 16.609 1 94.62 862 LYS B C 1
ATOM 15029 O O . LYS B 1 862 ? -33.562 58.281 16.484 1 94.62 862 LYS B O 1
ATOM 15034 N N . TRP B 1 863 ? -35.281 57.219 15.688 1 94.94 863 TRP B N 1
ATOM 15035 C CA . TRP B 1 863 ? -35.156 57.656 14.305 1 94.94 863 TRP B CA 1
ATOM 15036 C C . TRP B 1 863 ? -36.438 58.312 13.797 1 94.94 863 TRP B C 1
ATOM 15038 O O . TRP B 1 863 ? -37.531 57.812 14.062 1 94.94 863 TRP B O 1
ATOM 15048 N N . THR B 1 864 ? -36.25 59.469 13.203 1 93.94 864 THR B N 1
ATOM 15049 C CA . THR B 1 864 ? -37.375 60.156 12.633 1 93.94 864 THR B CA 1
ATOM 15050 C C . THR B 1 864 ? -37.375 60.094 11.109 1 93.94 864 THR B C 1
ATOM 15052 O O . THR B 1 864 ? -36.375 60.469 10.469 1 93.94 864 THR B O 1
ATOM 15055 N N . ASP B 1 865 ? -38.406 59.5 10.617 1 92.25 865 ASP B N 1
ATOM 15056 C CA . ASP B 1 865 ? -38.531 59.438 9.164 1 92.25 865 ASP B CA 1
ATOM 15057 C C . ASP B 1 865 ? -38.562 60.812 8.547 1 92.25 865 ASP B C 1
ATOM 15059 O O . ASP B 1 865 ? -39.438 61.625 8.867 1 92.25 865 ASP B O 1
ATOM 15063 N N . PRO B 1 866 ? -37.688 61.062 7.789 1 88.81 866 PRO B N 1
ATOM 15064 C CA . PRO B 1 866 ? -37.656 62.438 7.219 1 88.81 866 PRO B CA 1
ATOM 15065 C C . PRO B 1 866 ? -38.844 62.719 6.316 1 88.81 866 PRO B C 1
ATOM 15067 O O . PRO B 1 866 ? -39.156 63.906 6.09 1 88.81 866 PRO B O 1
ATOM 15070 N N . LYS B 1 867 ? -39.625 61.781 5.758 1 92.5 867 LYS B N 1
ATOM 15071 C CA . LYS B 1 867 ? -40.75 62 4.859 1 92.5 867 LYS B CA 1
ATOM 15072 C C . LYS B 1 867 ? -42.062 62.188 5.637 1 92.5 867 LYS B C 1
ATOM 15074 O O . LYS B 1 867 ? -42.844 63.062 5.336 1 92.5 867 LYS B O 1
ATOM 15079 N N . THR B 1 868 ? -42.219 61.344 6.711 1 91.75 868 THR B N 1
ATOM 15080 C CA . THR B 1 868 ? -43.5 61.312 7.391 1 91.75 868 THR B CA 1
ATOM 15081 C C . THR B 1 868 ? -43.406 62.094 8.711 1 91.75 868 THR B C 1
ATOM 15083 O O . THR B 1 868 ? -44.438 62.469 9.273 1 91.75 868 THR B O 1
ATOM 15086 N N . GLY B 1 869 ? -42.188 62.344 9.211 1 89.94 869 GLY B N 1
ATOM 15087 C CA . GLY B 1 869 ? -42 63 10.484 1 89.94 869 GLY B CA 1
ATOM 15088 C C . GLY B 1 869 ? -42.281 62.125 11.68 1 89.94 869 GLY B C 1
ATOM 15089 O O . GLY B 1 869 ? -42.156 62.562 12.828 1 89.94 869 GLY B O 1
ATOM 15090 N N . ILE B 1 870 ? -42.656 60.906 11.375 1 92.19 870 ILE B N 1
ATOM 15091 C CA . ILE B 1 870 ? -43 59.969 12.445 1 92.19 870 ILE B CA 1
ATOM 15092 C C . ILE B 1 870 ? -41.688 59.438 13.078 1 92.19 870 ILE B C 1
ATOM 15094 O O . ILE B 1 870 ? -40.75 59.062 12.367 1 92.19 870 ILE B O 1
ATOM 15098 N N . SER B 1 871 ? -41.562 59.594 14.461 1 93.38 871 SER B N 1
ATOM 15099 C CA . SER B 1 871 ? -40.406 59.094 15.195 1 93.38 871 SER B CA 1
ATOM 15100 C C . SER B 1 871 ? -40.656 57.719 15.766 1 93.38 871 SER B C 1
ATOM 15102 O O . SER B 1 871 ? -41.75 57.438 16.297 1 93.38 871 SER B O 1
ATOM 15104 N N . ASN B 1 872 ? -39.75 56.812 15.523 1 93.75 872 ASN B N 1
ATOM 15105 C CA . ASN B 1 872 ? -39.812 55.469 16.062 1 93.75 872 ASN B CA 1
ATOM 15106 C C . ASN B 1 872 ? -38.562 55.125 16.875 1 93.75 872 ASN B C 1
ATOM 15108 O O . ASN B 1 872 ? -37.469 55.594 16.578 1 93.75 872 ASN B O 1
ATOM 15112 N N . ILE B 1 873 ? -38.75 54.375 17.953 1 95.94 873 ILE B N 1
ATOM 15113 C CA . ILE B 1 873 ? -37.625 53.812 18.703 1 95.94 873 ILE B CA 1
ATOM 15114 C C . ILE B 1 873 ? -36.844 52.812 17.844 1 95.94 873 ILE B C 1
ATOM 15116 O O . ILE B 1 873 ? -37.438 51.938 17.234 1 95.94 873 ILE B O 1
ATOM 15120 N N . ILE B 1 874 ? -35.562 52.938 17.781 1 96.94 874 ILE B N 1
ATOM 15121 C CA . ILE B 1 874 ? -34.75 52.156 16.875 1 96.94 874 ILE B CA 1
ATOM 15122 C C . ILE B 1 874 ? -34.688 50.719 17.375 1 96.94 874 ILE B C 1
ATOM 15124 O O . ILE B 1 874 ? -34.719 49.781 16.578 1 96.94 874 ILE B O 1
ATOM 15128 N N . GLN B 1 875 ? -34.531 50.5 18.656 1 97.75 875 GLN B N 1
ATOM 15129 C CA . GLN B 1 875 ? -34.531 49.188 19.266 1 97.75 875 GLN B CA 1
ATOM 15130 C C . GLN B 1 875 ? -35.688 49.062 20.266 1 97.75 875 GLN B C 1
ATOM 15132 O O . GLN B 1 875 ? -35.469 49.031 21.469 1 97.75 875 GLN B O 1
ATOM 15137 N N . PRO B 1 876 ? -36.875 48.812 19.75 1 95.5 876 PRO B N 1
ATOM 15138 C CA . PRO B 1 876 ? -38.062 48.812 20.609 1 95.5 876 PRO B CA 1
ATOM 15139 C C . PRO B 1 876 ? -38.062 47.656 21.609 1 95.5 876 PRO B C 1
ATOM 15141 O O . PRO B 1 876 ? -38.75 47.719 22.625 1 95.5 876 PRO B O 1
ATOM 15144 N N . ASN B 1 877 ? -37.281 46.625 21.297 1 95 877 ASN B N 1
ATOM 15145 C CA . ASN B 1 877 ? -37.312 45.438 22.172 1 95 877 ASN B CA 1
ATOM 15146 C C . ASN B 1 877 ? -36.188 45.5 23.219 1 95 877 ASN B C 1
ATOM 15148 O O . ASN B 1 877 ? -36.062 44.625 24.047 1 95 877 ASN B O 1
ATOM 15152 N N . ALA B 1 878 ? -35.375 46.531 23.234 1 97.06 878 ALA B N 1
ATOM 15153 C CA . ALA B 1 878 ? -34.25 46.656 24.141 1 97.06 878 ALA B CA 1
ATOM 15154 C C . ALA B 1 878 ? -34.688 46.938 25.562 1 97.06 878 ALA B C 1
ATOM 15156 O O . ALA B 1 878 ? -35.75 47.531 25.781 1 97.06 878 ALA B O 1
ATOM 15157 N N . LYS B 1 879 ? -33.969 46.438 26.5 1 96 879 LYS B N 1
ATOM 15158 C CA . LYS B 1 879 ? -34.062 46.719 27.938 1 96 879 LYS B CA 1
ATOM 15159 C C . LYS B 1 879 ? -32.719 47.219 28.469 1 96 879 LYS B C 1
ATOM 15161 O O . LYS B 1 879 ? -31.672 47.031 27.844 1 96 879 LYS B O 1
ATOM 15166 N N . PRO B 1 880 ? -32.844 48 29.625 1 96.31 880 PRO B N 1
ATOM 15167 C CA . PRO B 1 880 ? -31.531 48.344 30.219 1 96.31 880 PRO B CA 1
ATOM 15168 C C . PRO B 1 880 ? -30.641 47.125 30.422 1 96.31 880 PRO B C 1
ATOM 15170 O O . PRO B 1 880 ? -31.109 46.062 30.891 1 96.31 880 PRO B O 1
ATOM 15173 N N . GLY B 1 881 ? -29.375 47.219 29.953 1 97.31 881 GLY B N 1
ATOM 15174 C CA . GLY B 1 881 ? -28.453 46.094 30.016 1 97.31 881 GLY B CA 1
ATOM 15175 C C . GLY B 1 881 ? -28.234 45.438 28.672 1 97.31 881 GLY B C 1
ATOM 15176 O O . GLY B 1 881 ? -27.344 44.594 28.531 1 97.31 881 GLY B O 1
ATOM 15177 N N . ASP B 1 882 ? -29.062 45.812 27.688 1 97.81 882 ASP B N 1
ATOM 15178 C CA . ASP B 1 882 ? -28.938 45.25 26.344 1 97.81 882 ASP B CA 1
ATOM 15179 C C . ASP B 1 882 ? -27.906 46.031 25.516 1 97.81 882 ASP B C 1
ATOM 15181 O O . ASP B 1 882 ? -27.625 47.188 25.797 1 97.81 882 ASP B O 1
ATOM 15185 N N . LEU B 1 883 ? -27.391 45.375 24.516 1 97.88 883 LEU B N 1
ATOM 15186 C CA . LEU B 1 883 ? -26.469 46 23.594 1 97.88 883 LEU B CA 1
ATOM 15187 C C . LEU B 1 883 ? -27.172 47.062 22.75 1 97.88 883 LEU B C 1
ATOM 15189 O O . LEU B 1 883 ? -28.312 46.875 22.312 1 97.88 883 LEU B O 1
ATOM 15193 N N . LYS B 1 884 ? -26.516 48.188 22.594 1 97.88 884 LYS B N 1
ATOM 15194 C CA . LYS B 1 884 ? -26.969 49.219 21.656 1 97.88 884 LYS B CA 1
ATOM 15195 C C . LYS B 1 884 ? -26.359 49.031 20.281 1 97.88 884 LYS B C 1
ATOM 15197 O O . LYS B 1 884 ? -25.125 49.094 20.125 1 97.88 884 LYS B O 1
ATOM 15202 N N . TYR B 1 885 ? -27.219 48.688 19.297 1 97.81 885 TYR B N 1
ATOM 15203 C CA . TYR B 1 885 ? -26.719 48.5 17.922 1 97.81 885 TYR B CA 1
ATOM 15204 C C . TYR B 1 885 ? -26.797 49.812 17.141 1 97.81 885 TYR B C 1
ATOM 15206 O O . TYR B 1 885 ? -27.688 50.625 17.344 1 97.81 885 TYR B O 1
ATOM 15214 N N . VAL B 1 886 ? -25.828 50 16.25 1 97.69 886 VAL B N 1
ATOM 15215 C CA . VAL B 1 886 ? -25.781 51.188 15.422 1 97.69 886 VAL B CA 1
ATOM 15216 C C . VAL B 1 886 ? -26.703 51.031 14.211 1 97.69 886 VAL B C 1
ATOM 15218 O O . VAL B 1 886 ? -26.578 50.062 13.461 1 97.69 886 VAL B O 1
ATOM 15221 N N . ASP B 1 887 ? -27.609 51.844 14.016 1 97.12 887 ASP B N 1
ATOM 15222 C CA . ASP B 1 887 ? -28.422 51.906 12.805 1 97.12 887 ASP B CA 1
ATOM 15223 C C . ASP B 1 887 ? -27.625 52.5 11.641 1 97.12 887 ASP B C 1
ATOM 15225 O O . ASP B 1 887 ? -27.672 53.719 11.391 1 97.12 887 ASP B O 1
ATOM 15229 N N . PHE B 1 888 ? -27 51.688 10.984 1 95.44 888 PHE B N 1
ATOM 15230 C CA . PHE B 1 888 ? -26.016 52.062 9.984 1 95.44 888 PHE B CA 1
ATOM 15231 C C . PHE B 1 888 ? -26.688 52.688 8.766 1 95.44 888 PHE B C 1
ATOM 15233 O O . PHE B 1 888 ? -26.203 53.688 8.219 1 95.44 888 PHE B O 1
ATOM 15240 N N . ASN B 1 889 ? -27.859 52.125 8.273 1 94.25 889 ASN B N 1
ATOM 15241 C CA . ASN B 1 889 ? -28.5 52.625 7.059 1 94.25 889 ASN B CA 1
ATOM 15242 C C . ASN B 1 889 ? -29.5 53.719 7.363 1 94.25 889 ASN B C 1
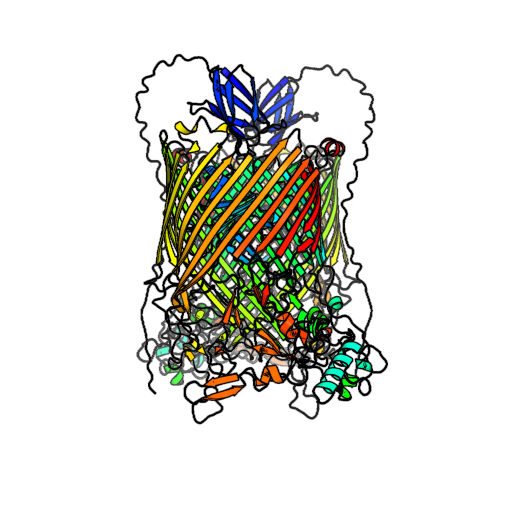ATOM 15244 O O . ASN B 1 889 ? -30.172 54.25 6.461 1 94.25 889 ASN B O 1
ATOM 15248 N N . ASN B 1 890 ? -29.766 54.031 8.555 1 93.25 890 ASN B N 1
ATOM 15249 C CA . ASN B 1 890 ? -30.578 55.156 9.016 1 93.25 890 ASN B CA 1
ATOM 15250 C C . ASN B 1 890 ? -32.031 55 8.578 1 93.25 890 ASN B C 1
ATOM 15252 O O . ASN B 1 890 ? -32.625 55.906 8 1 93.25 890 ASN B O 1
ATOM 15256 N N . ASP B 1 891 ? -32.531 53.812 8.781 1 93.25 891 ASP B N 1
ATOM 15257 C CA . ASP B 1 891 ? -33.938 53.594 8.422 1 93.25 891 ASP B CA 1
ATOM 15258 C C . ASP B 1 891 ? -34.812 53.375 9.664 1 93.25 891 ASP B C 1
ATOM 15260 O O . ASP B 1 891 ? -36 53.062 9.555 1 93.25 891 ASP B O 1
ATOM 15264 N N . GLY B 1 892 ? -34.219 53.469 10.789 1 93.88 892 GLY B N 1
ATOM 15265 C CA . GLY B 1 892 ? -34.969 53.438 12.047 1 93.88 892 GLY B CA 1
ATOM 15266 C C . GLY B 1 892 ? -35.156 52.031 12.578 1 93.88 892 GLY B C 1
ATOM 15267 O O . GLY B 1 892 ? -35.844 51.812 13.586 1 93.88 892 GLY B O 1
ATOM 15268 N N . LYS B 1 893 ? -34.5 51 11.914 1 94.06 893 LYS B N 1
ATOM 15269 C CA . LYS B 1 893 ? -34.594 49.625 12.336 1 94.06 893 LYS B CA 1
ATOM 15270 C C . LYS B 1 893 ? -33.219 48.969 12.352 1 94.06 893 LYS B C 1
ATOM 15272 O O . LYS B 1 893 ? -32.312 49.375 11.617 1 94.06 893 LYS B O 1
ATOM 15277 N N . ILE B 1 894 ? -33.062 47.969 13.242 1 95.94 894 ILE B N 1
ATOM 15278 C CA . ILE B 1 894 ? -31.844 47.188 13.258 1 95.94 894 ILE B CA 1
ATOM 15279 C C . ILE B 1 894 ? -32.094 45.844 12.586 1 95.94 894 ILE B C 1
ATOM 15281 O O . ILE B 1 894 ? -32.938 45.062 13.039 1 95.94 894 ILE B O 1
ATOM 15285 N N . ASN B 1 895 ? -31.438 45.562 11.508 1 92.56 895 ASN B N 1
ATOM 15286 C CA . ASN B 1 895 ? -31.469 44.312 10.789 1 92.56 895 ASN B CA 1
ATOM 15287 C C . ASN B 1 895 ? -30.156 44.031 10.07 1 92.56 895 ASN B C 1
ATOM 15289 O O . ASN B 1 895 ? -29.125 44.625 10.383 1 92.56 895 ASN B O 1
ATOM 15293 N N . ALA B 1 896 ? -30.156 43.094 9.188 1 90.56 896 ALA B N 1
ATOM 15294 C CA . ALA B 1 896 ? -28.922 42.656 8.531 1 90.56 896 ALA B CA 1
ATOM 15295 C C . ALA B 1 896 ? -28.328 43.781 7.676 1 90.56 896 ALA B C 1
ATOM 15297 O O . ALA B 1 896 ? -27.125 43.781 7.422 1 90.56 896 ALA B O 1
ATOM 15298 N N . ASP B 1 897 ? -29.141 44.656 7.262 1 93.75 897 ASP B N 1
ATOM 15299 C CA . ASP B 1 897 ? -28.688 45.75 6.422 1 93.75 897 ASP B CA 1
ATOM 15300 C C . ASP B 1 897 ? -27.828 46.719 7.219 1 93.75 897 ASP B C 1
ATOM 15302 O O . ASP B 1 897 ? -27.141 47.562 6.637 1 93.75 897 ASP B O 1
ATOM 15306 N N . ASP B 1 898 ? -27.922 46.562 8.57 1 96.38 898 ASP B N 1
ATOM 15307 C CA . ASP B 1 898 ? -27.125 47.438 9.43 1 96.38 898 ASP B CA 1
ATOM 15308 C C . ASP B 1 898 ? -25.734 46.812 9.664 1 96.38 898 ASP B C 1
ATOM 15310 O O . ASP B 1 898 ? -24.891 47.438 10.312 1 96.38 898 ASP B O 1
ATOM 15314 N N . ASN B 1 899 ? -25.5 45.594 9.156 1 97 899 ASN B N 1
ATOM 15315 C CA . ASN B 1 899 ? -24.172 45 9.289 1 97 899 ASN B CA 1
ATOM 15316 C C . ASN B 1 899 ? -23.109 45.844 8.594 1 97 899 ASN B C 1
ATOM 15318 O O . ASN B 1 899 ? -23.391 46.5 7.586 1 97 899 ASN B O 1
ATOM 15322 N N . GLN B 1 900 ? -21.938 45.844 9.164 1 96.62 900 GLN B N 1
ATOM 15323 C CA . GLN B 1 900 ? -20.781 46.562 8.617 1 96.62 900 GLN B CA 1
ATOM 15324 C C . GLN B 1 900 ? -19.578 45.656 8.516 1 96.62 900 GLN B C 1
ATOM 15326 O O . GLN B 1 900 ? -19.469 44.656 9.242 1 96.62 900 GLN B O 1
ATOM 15331 N N . TYR B 1 901 ? -18.688 46 7.551 1 96.62 901 TYR B N 1
ATOM 15332 C CA . TYR B 1 901 ? -17.438 45.25 7.441 1 96.62 901 TYR B CA 1
ATOM 15333 C C . TYR B 1 901 ? -16.438 45.75 8.484 1 96.62 901 TYR B C 1
ATOM 15335 O O . TYR B 1 901 ? -16.094 46.938 8.523 1 96.62 901 TYR B O 1
ATOM 15343 N N . MET B 1 902 ? -16.047 44.812 9.367 1 96.25 902 MET B N 1
ATOM 15344 C CA . MET B 1 902 ? -15.219 45.188 10.508 1 96.25 902 MET B CA 1
ATOM 15345 C C . MET B 1 902 ? -13.992 44.312 10.625 1 96.25 902 MET B C 1
ATOM 15347 O O . MET B 1 902 ? -13.859 43.562 11.594 1 96.25 902 MET B O 1
ATOM 15351 N N . GLY B 1 903 ? -13.07 44.5 9.781 1 93.19 903 GLY B N 1
ATOM 15352 C CA . GLY B 1 903 ? -11.797 43.812 9.867 1 93.19 903 GLY B CA 1
ATOM 15353 C C . GLY B 1 903 ? -11.82 42.438 9.203 1 93.19 903 GLY B C 1
ATOM 15354 O O . GLY B 1 903 ? -12.836 42.062 8.625 1 93.19 903 GLY B O 1
ATOM 15355 N N . SER B 1 904 ? -10.656 41.688 9.289 1 94 904 SER B N 1
ATOM 15356 C CA . SER B 1 904 ? -10.484 40.344 8.742 1 94 904 SER B CA 1
ATOM 15357 C C . SER B 1 904 ? -9.523 39.531 9.586 1 94 904 SER B C 1
ATOM 15359 O O . SER B 1 904 ? -8.812 40.062 10.438 1 94 904 SER B O 1
ATOM 15361 N N . TYR B 1 905 ? -9.578 38.219 9.328 1 90.56 905 TYR B N 1
ATOM 15362 C CA . TYR B 1 905 ? -8.758 37.281 10.086 1 90.56 905 TYR B CA 1
ATOM 15363 C C . TYR B 1 905 ? -7.293 37.375 9.664 1 90.56 905 TYR B C 1
ATOM 15365 O O . TYR B 1 905 ? -6.398 36.969 10.406 1 90.56 905 TYR B O 1
ATOM 15373 N N . MET B 1 906 ? -6.977 37.781 8.516 1 89.5 906 MET B N 1
ATOM 15374 C CA . MET B 1 906 ? -5.613 37.844 7.996 1 89.5 906 MET B CA 1
ATOM 15375 C C . MET B 1 906 ? -4.805 38.938 8.695 1 89.5 906 MET B C 1
ATOM 15377 O O . MET B 1 906 ? -5.188 40.094 8.672 1 89.5 906 MET B O 1
ATOM 15381 N N . PRO B 1 907 ? -3.701 38.562 9.195 1 92.81 907 PRO B N 1
ATOM 15382 C CA . PRO B 1 907 ? -2.875 39.594 9.812 1 92.81 907 PRO B CA 1
ATOM 15383 C C . PRO B 1 907 ? -2.291 40.562 8.789 1 92.81 907 PRO B C 1
ATOM 15385 O O . PRO B 1 907 ? -1.891 40.156 7.695 1 92.81 907 PRO B O 1
ATOM 15388 N N . LYS B 1 908 ? -2.189 41.75 9.133 1 95.25 908 LYS B N 1
ATOM 15389 C CA . LYS B 1 908 ? -1.593 42.75 8.258 1 95.25 908 LYS B CA 1
ATOM 15390 C C . LYS B 1 908 ? -0.093 42.906 8.508 1 95.25 908 LYS B C 1
ATOM 15392 O O . LYS B 1 908 ? 0.646 43.375 7.648 1 95.25 908 LYS B O 1
ATOM 15397 N N . ILE B 1 909 ? 0.26 42.469 9.711 1 96.25 909 ILE B N 1
ATOM 15398 C CA . ILE B 1 909 ? 1.674 42.5 10.07 1 96.25 909 ILE B CA 1
ATOM 15399 C C . ILE B 1 909 ? 2.096 41.156 10.641 1 96.25 909 ILE B C 1
ATOM 15401 O O . ILE B 1 909 ? 1.383 40.562 11.461 1 96.25 909 ILE B O 1
ATOM 15405 N N . THR B 1 910 ? 3.117 40.594 10.195 1 95.25 910 THR B N 1
ATOM 15406 C CA . THR B 1 910 ? 3.775 39.438 10.773 1 95.25 910 THR B CA 1
ATOM 15407 C C . THR B 1 910 ? 5.242 39.75 11.07 1 95.25 910 THR B C 1
ATOM 15409 O O . THR B 1 910 ? 5.895 40.469 10.32 1 95.25 910 THR B O 1
ATOM 15412 N N . PHE B 1 911 ? 5.727 39.219 12.156 1 95.94 911 PHE B N 1
ATOM 15413 C CA . PHE B 1 911 ? 7.113 39.531 12.492 1 95.94 911 PHE B CA 1
ATOM 15414 C C . PHE B 1 911 ? 7.707 38.438 13.375 1 95.94 911 PHE B C 1
ATOM 15416 O O . PHE B 1 911 ? 6.973 37.625 13.945 1 95.94 911 PHE B O 1
ATOM 15423 N N . GLY B 1 912 ? 8.914 38.375 13.43 1 95.5 912 GLY B N 1
ATOM 15424 C CA . GLY B 1 912 ? 9.695 37.469 14.266 1 95.5 912 GLY B CA 1
ATOM 15425 C C . GLY B 1 912 ? 11.094 38 14.555 1 95.5 912 GLY B C 1
ATOM 15426 O O . GLY B 1 912 ? 11.641 38.75 13.773 1 95.5 912 GLY B O 1
ATOM 15427 N N . PHE B 1 913 ? 11.625 37.625 15.633 1 96.06 913 PHE B N 1
ATOM 15428 C CA . PHE B 1 913 ? 13 37.969 15.977 1 96.06 913 PHE B CA 1
ATOM 15429 C C . PHE B 1 913 ? 13.562 36.969 16.984 1 96.06 913 PHE B C 1
ATOM 15431 O O . PHE B 1 913 ? 12.805 36.281 17.688 1 96.06 913 PHE B O 1
ATOM 15438 N N . GLY B 1 914 ? 14.789 36.812 17 1 94.56 914 GLY B N 1
ATOM 15439 C CA . GLY B 1 914 ? 15.445 35.844 17.891 1 94.56 914 GLY B CA 1
ATOM 15440 C C . GLY B 1 914 ? 16.953 36 17.875 1 94.56 914 GLY B C 1
ATOM 15441 O O . GLY B 1 914 ? 17.5 36.969 17.344 1 94.56 914 GLY B O 1
ATOM 15442 N N . GLY B 1 915 ? 17.562 35.062 18.531 1 92.44 915 GLY B N 1
ATOM 15443 C CA . GLY B 1 915 ? 19.016 35.062 18.625 1 92.44 915 GLY B CA 1
ATOM 15444 C C . GLY B 1 915 ? 19.562 33.688 19.031 1 92.44 915 GLY B C 1
ATOM 15445 O O . GLY B 1 915 ? 18.828 32.812 19.469 1 92.44 915 GLY B O 1
ATOM 15446 N N . ASN B 1 916 ? 20.812 33.562 18.75 1 91 916 ASN B N 1
ATOM 15447 C CA . ASN B 1 916 ? 21.531 32.375 19.156 1 91 916 ASN B CA 1
ATOM 15448 C C . ASN B 1 916 ? 22.938 32.688 19.656 1 91 916 ASN B C 1
ATOM 15450 O O . ASN B 1 916 ? 23.469 33.781 19.359 1 91 916 ASN B O 1
ATOM 15454 N N . ALA B 1 917 ? 23.422 31.828 20.484 1 93.38 917 ALA B N 1
ATOM 15455 C CA . ALA B 1 917 ? 24.781 31.969 21.016 1 93.38 917 ALA B CA 1
ATOM 15456 C C . ALA B 1 917 ? 25.391 30.594 21.312 1 93.38 917 ALA B C 1
ATOM 15458 O O . ALA B 1 917 ? 24.672 29.641 21.578 1 93.38 917 ALA B O 1
ATOM 15459 N N . SER B 1 918 ? 26.625 30.531 21.141 1 91.5 918 SER B N 1
ATOM 15460 C CA . SER B 1 918 ? 27.359 29.312 21.453 1 91.5 918 SER B CA 1
ATOM 15461 C C . SER B 1 918 ? 28.719 29.609 22.062 1 91.5 918 SER B C 1
ATOM 15463 O O . SER B 1 918 ? 29.391 30.562 21.672 1 91.5 918 SER B O 1
ATOM 15465 N N . TYR B 1 919 ? 29.078 28.875 23.094 1 91.5 919 TYR B N 1
ATOM 15466 C CA . TYR B 1 919 ? 30.375 29.031 23.766 1 91.5 919 TYR B CA 1
ATOM 15467 C C . TYR B 1 919 ? 30.828 27.703 24.375 1 91.5 919 TYR B C 1
ATOM 15469 O O . TYR B 1 919 ? 30.125 27.125 25.203 1 91.5 919 TYR B O 1
ATOM 15477 N N . LYS B 1 920 ? 31.984 27.203 24.062 1 89.5 920 LYS B N 1
ATOM 15478 C CA . LYS B 1 920 ? 32.656 26.016 24.609 1 89.5 920 LYS B CA 1
ATOM 15479 C C . LYS B 1 920 ? 31.688 24.844 24.734 1 89.5 920 LYS B C 1
ATOM 15481 O O . LYS B 1 920 ? 31.562 24.25 25.797 1 89.5 920 LYS B O 1
ATOM 15486 N N . GLY B 1 921 ? 30.906 24.547 23.734 1 87.19 921 GLY B N 1
ATOM 15487 C CA . GLY B 1 921 ? 30.047 23.375 23.641 1 87.19 921 GLY B CA 1
ATOM 15488 C C . GLY B 1 921 ? 28.609 23.656 24.062 1 87.19 921 GLY B C 1
ATOM 15489 O O . GLY B 1 921 ? 27.719 22.859 23.812 1 87.19 921 GLY B O 1
ATOM 15490 N N . VAL B 1 922 ? 28.422 24.781 24.781 1 92.94 922 VAL B N 1
ATOM 15491 C CA . VAL B 1 922 ? 27.078 25.172 25.156 1 92.94 922 VAL B CA 1
ATOM 15492 C C . VAL B 1 922 ? 26.453 26.047 24.062 1 92.94 922 VAL B C 1
ATOM 15494 O O . VAL B 1 922 ? 27.094 26.984 23.578 1 92.94 922 VAL B O 1
ATOM 15497 N N . ASP B 1 923 ? 25.344 25.656 23.672 1 90.81 923 ASP B N 1
ATOM 15498 C CA . ASP B 1 923 ? 24.656 26.484 22.688 1 90.81 923 ASP B CA 1
ATOM 15499 C C . ASP B 1 923 ? 23.281 26.922 23.188 1 90.81 923 ASP B C 1
ATOM 15501 O O . ASP B 1 923 ? 22.656 26.203 23.984 1 90.81 923 ASP B O 1
ATOM 15505 N N . PHE B 1 924 ? 22.844 28.094 22.797 1 92.31 924 PHE B N 1
ATOM 15506 C CA . PHE B 1 924 ? 21.578 28.703 23.203 1 92.31 924 PHE B CA 1
ATOM 15507 C C . PHE B 1 924 ? 20.891 29.344 22 1 92.31 924 PHE B C 1
ATOM 15509 O O . PHE B 1 924 ? 21.547 29.938 21.141 1 92.31 924 PHE B O 1
ATOM 15516 N N . SER B 1 925 ? 19.562 29.109 21.906 1 91.06 925 SER B N 1
ATOM 15517 C CA . SER B 1 925 ? 18.781 29.781 20.875 1 91.06 925 SER B CA 1
ATOM 15518 C C . SER B 1 925 ? 17.422 30.203 21.406 1 91.06 925 SER B C 1
ATOM 15520 O O . SER B 1 925 ? 16.812 29.484 22.203 1 91.06 925 SER B O 1
ATOM 15522 N N . ILE B 1 926 ? 16.922 31.344 21.031 1 92.56 926 ILE B N 1
ATOM 15523 C CA . ILE B 1 926 ? 15.625 31.875 21.422 1 92.56 926 ILE B CA 1
ATOM 15524 C C . ILE B 1 926 ? 14.938 32.5 20.203 1 92.56 926 ILE B C 1
ATOM 15526 O O . ILE B 1 926 ? 15.602 33.125 19.375 1 92.56 926 ILE B O 1
ATOM 15530 N N . GLN B 1 927 ? 13.664 32.25 20.047 1 92.06 927 GLN B N 1
ATOM 15531 C CA . GLN B 1 927 ? 12.922 32.781 18.906 1 92.06 927 GLN B CA 1
ATOM 15532 C C . GLN B 1 927 ? 11.547 33.281 19.344 1 92.06 927 GLN B C 1
ATOM 15534 O O . GLN B 1 927 ? 10.812 32.562 20.031 1 92.06 927 GLN B O 1
ATOM 15539 N N . PHE B 1 928 ? 11.227 34.5 18.938 1 95.12 928 PHE B N 1
ATOM 15540 C CA . PHE B 1 928 ? 9.906 35.094 19.141 1 95.12 928 PHE B CA 1
ATOM 15541 C C . PHE B 1 928 ? 9.172 35.219 17.812 1 95.12 928 PHE B C 1
ATOM 15543 O O . PHE B 1 928 ? 9.797 35.469 16.766 1 95.12 928 PHE B O 1
ATOM 15550 N N . GLN B 1 929 ? 7.906 35.062 17.844 1 94.38 929 GLN B N 1
ATOM 15551 C CA . GLN B 1 929 ? 7.051 35.219 16.672 1 94.38 929 GLN B CA 1
ATOM 15552 C C . GLN B 1 929 ? 5.754 35.938 17.031 1 94.38 929 GLN B C 1
ATOM 15554 O O . GLN B 1 929 ? 5.156 35.688 18.078 1 94.38 929 GLN B O 1
ATOM 15559 N N . GLY B 1 930 ? 5.332 36.844 16.141 1 94.81 930 GLY B N 1
ATOM 15560 C CA . GLY B 1 930 ? 4.102 37.562 16.438 1 94.81 930 GLY B CA 1
ATOM 15561 C C . GLY B 1 930 ? 3.338 37.969 15.195 1 94.81 930 GLY B C 1
ATOM 15562 O O . GLY B 1 930 ? 3.863 37.875 14.086 1 94.81 930 GLY B O 1
ATOM 15563 N N . VAL B 1 931 ? 2.086 38.312 15.375 1 94.75 931 VAL B N 1
ATOM 15564 C CA . VAL B 1 931 ? 1.215 38.875 14.344 1 94.75 931 VAL B CA 1
ATOM 15565 C C . VAL B 1 931 ? 0.49 40.094 14.891 1 94.75 931 VAL B C 1
ATOM 15567 O O . VAL B 1 931 ? 0.231 40.188 16.094 1 94.75 931 VAL B O 1
ATOM 15570 N N . GLY B 1 932 ? 0.299 41.062 14.008 1 95.19 932 GLY B N 1
ATOM 15571 C CA . GLY B 1 932 ? -0.396 42.281 14.391 1 95.19 932 GLY B CA 1
ATOM 15572 C C . GLY B 1 932 ? -1.557 42.594 13.469 1 95.19 932 GLY B C 1
ATOM 15573 O O . GLY B 1 932 ? -1.54 42.25 12.289 1 95.19 932 GLY B O 1
ATOM 15574 N N . LEU B 1 933 ? -2.594 43.25 14.062 1 95.25 933 LEU B N 1
ATOM 15575 C CA . LEU B 1 933 ? -3.75 43.781 13.359 1 95.25 933 LEU B CA 1
ATOM 15576 C C . LEU B 1 933 ? -4.582 42.688 12.734 1 95.25 933 LEU B C 1
ATOM 15578 O O . LEU B 1 933 ? -4.914 42.719 11.547 1 95.25 933 LEU B O 1
ATOM 15582 N N . SER B 1 934 ? -4.766 41.688 13.508 1 94.5 934 SER B N 1
ATOM 15583 C CA . SER B 1 934 ? -5.672 40.594 13.164 1 94.5 934 SER B CA 1
ATOM 15584 C C . SER B 1 934 ? -6.914 40.594 14.047 1 94.5 934 SER B C 1
ATOM 15586 O O . SER B 1 934 ? -6.859 41.062 15.195 1 94.5 934 SER B O 1
ATOM 15588 N N . THR B 1 935 ? -7.996 40.188 13.453 1 96.81 935 THR B N 1
ATOM 15589 C CA . THR B 1 935 ? -9.25 40.156 14.195 1 96.81 935 THR B CA 1
ATOM 15590 C C . THR B 1 935 ? -9.789 38.719 14.266 1 96.81 935 THR B C 1
ATOM 15592 O O . THR B 1 935 ? -9.703 37.969 13.289 1 96.81 935 THR B O 1
ATOM 15595 N N . ILE B 1 936 ? -10.289 38.312 15.414 1 96.5 936 ILE B N 1
ATOM 15596 C CA . ILE B 1 936 ? -10.875 37 15.625 1 96.5 936 ILE B CA 1
ATOM 15597 C C . ILE B 1 936 ? -12.344 37.156 16.031 1 96.5 936 ILE B C 1
ATOM 15599 O O . ILE B 1 936 ? -12.688 38.031 16.828 1 96.5 936 ILE B O 1
ATOM 15603 N N . TYR B 1 937 ? -13.219 36.406 15.359 1 97 937 TYR B N 1
ATOM 15604 C CA . TYR B 1 937 ? -14.586 36.25 15.844 1 97 937 TYR B CA 1
ATOM 15605 C C . TYR B 1 937 ? -14.68 35.156 16.891 1 97 937 TYR B C 1
ATOM 15607 O O . TYR B 1 937 ? -14.602 33.969 16.562 1 97 937 TYR B O 1
ATOM 15615 N N . ASN B 1 938 ? -14.836 35.5 18.125 1 96.62 938 ASN B N 1
ATOM 15616 C CA . ASN B 1 938 ? -14.891 34.562 19.234 1 96.62 938 ASN B CA 1
ATOM 15617 C C . ASN B 1 938 ? -16.266 33.875 19.344 1 96.62 938 ASN B C 1
ATOM 15619 O O . ASN B 1 938 ? -17.031 34.188 20.25 1 96.62 938 ASN B O 1
ATOM 15623 N N . GLY B 1 939 ? -16.484 32.969 18.422 1 95.56 939 GLY B N 1
ATOM 15624 C CA . GLY B 1 939 ? -17.719 32.188 18.438 1 95.56 939 GLY B CA 1
ATOM 15625 C C . GLY B 1 939 ? -17.859 31.312 19.656 1 95.56 939 GLY B C 1
ATOM 15626 O O . GLY B 1 939 ? -18.984 30.984 20.062 1 95.56 939 GLY B O 1
ATOM 15627 N N . PHE B 1 940 ? -16.797 30.922 20.234 1 95.38 940 PHE B N 1
ATOM 15628 C CA . PHE B 1 940 ? -16.812 30.141 21.469 1 95.38 940 PHE B CA 1
ATOM 15629 C C . PHE B 1 940 ? -17.453 30.922 22.609 1 95.38 940 PHE B C 1
ATOM 15631 O O . PHE B 1 940 ? -18.297 30.391 23.328 1 95.38 940 PHE B O 1
ATOM 15638 N N . LYS B 1 941 ? -17.109 32.156 22.766 1 94.75 941 LYS B N 1
ATOM 15639 C CA . LYS B 1 941 ? -17.703 33.062 23.734 1 94.75 941 LYS B CA 1
ATOM 15640 C C . LYS B 1 941 ? -19.203 33.25 23.469 1 94.75 941 LYS B C 1
ATOM 15642 O O . LYS B 1 941 ? -20 33.25 24.406 1 94.75 941 LYS B O 1
ATOM 15647 N N . GLN B 1 942 ? -19.531 33.406 22.25 1 94.06 942 GLN B N 1
ATOM 15648 C CA . GLN B 1 942 ? -20.922 33.594 21.891 1 94.06 942 GLN B CA 1
ATOM 15649 C C . GLN B 1 942 ? -21.781 32.438 22.344 1 94.06 942 GLN B C 1
ATOM 15651 O O . GLN B 1 942 ? -22.891 32.625 22.844 1 94.06 942 GLN B O 1
ATOM 15656 N N . MET B 1 943 ? -21.25 31.281 22.188 1 94.06 943 MET B N 1
ATOM 15657 C CA . MET B 1 943 ? -22.031 30.094 22.516 1 94.06 943 MET B CA 1
ATOM 15658 C C . MET B 1 943 ? -22.031 29.844 24.016 1 94.06 943 MET B C 1
ATOM 15660 O O . MET B 1 943 ? -23.047 29.422 24.578 1 94.06 943 MET B O 1
ATOM 15664 N N . THR B 1 944 ? -20.984 30.141 24.688 1 95.44 944 THR B N 1
ATOM 15665 C CA . THR B 1 944 ? -20.781 29.562 26.016 1 95.44 944 THR B CA 1
ATOM 15666 C C . THR B 1 944 ? -21.047 30.578 27.109 1 95.44 944 THR B C 1
ATOM 15668 O O . THR B 1 944 ? -21.188 30.219 28.281 1 95.44 944 THR B O 1
ATOM 15671 N N . LEU B 1 945 ? -21.141 31.812 26.766 1 94.31 945 LEU B N 1
ATOM 15672 C CA . LEU B 1 945 ? -21.375 32.844 27.781 1 94.31 945 LEU B CA 1
ATOM 15673 C C . LEU B 1 945 ? -22.703 32.625 28.484 1 94.31 945 LEU B C 1
ATOM 15675 O O . LEU B 1 945 ? -22.844 32.875 29.688 1 94.31 945 LEU B O 1
ATOM 15679 N N . THR B 1 946 ? -23.734 32.125 27.734 1 91.06 946 THR B N 1
ATOM 15680 C CA . THR B 1 946 ? -25.062 31.953 28.312 1 91.06 946 THR B CA 1
ATOM 15681 C C . THR B 1 946 ? -25.5 30.484 28.234 1 91.06 946 THR B C 1
ATOM 15683 O O . THR B 1 946 ? -26.688 30.188 28.406 1 91.06 946 THR B O 1
ATOM 15686 N N . GLY B 1 947 ? -24.594 29.609 27.844 1 91.62 947 GLY B N 1
ATOM 15687 C CA . GLY B 1 947 ? -24.969 28.203 27.656 1 91.62 947 GLY B CA 1
ATOM 15688 C C . GLY B 1 947 ? -25.922 27.984 26.5 1 91.62 947 GLY B C 1
ATOM 15689 O O . GLY B 1 947 ? -26.859 27.188 26.594 1 91.62 947 GLY B O 1
ATOM 15690 N N . ARG B 1 948 ? -25.734 28.766 25.469 1 85.88 948 ARG B N 1
ATOM 15691 C CA . ARG B 1 948 ? -26.484 28.766 24.219 1 85.88 948 ARG B CA 1
ATOM 15692 C C . ARG B 1 948 ? -27.922 29.234 24.438 1 85.88 948 ARG B C 1
ATOM 15694 O O . ARG B 1 948 ? -28.75 29.109 23.531 1 85.88 948 ARG B O 1
ATOM 15701 N N . GLN B 1 949 ? -28.234 29.609 25.641 1 85.44 949 GLN B N 1
ATOM 15702 C CA . GLN B 1 949 ? -29.594 29.953 26.016 1 85.44 949 GLN B CA 1
ATOM 15703 C C . GLN B 1 949 ? -30.516 28.734 25.906 1 85.44 949 GLN B C 1
ATOM 15705 O O . GLN B 1 949 ? -31.672 28.875 25.516 1 85.44 949 GLN B O 1
ATOM 15710 N N . GLN B 1 950 ? -29.875 27.578 26.062 1 90 950 GLN B N 1
ATOM 15711 C CA . GLN B 1 950 ? -30.609 26.328 26 1 90 950 GLN B CA 1
ATOM 15712 C C . GLN B 1 950 ? -30.391 25.484 27.25 1 90 950 GLN B C 1
ATOM 15714 O O . GLN B 1 950 ? -30.375 24.266 27.188 1 90 950 GLN B O 1
ATOM 15719 N N . GLY B 1 951 ? -30.078 26.219 28.281 1 93.38 951 GLY B N 1
ATOM 15720 C CA . GLY B 1 951 ? -30 25.562 29.578 1 93.38 951 GLY B CA 1
ATOM 15721 C C . GLY B 1 951 ? -28.641 25 29.891 1 93.38 951 GLY B C 1
ATOM 15722 O O . GLY B 1 951 ? -28.438 24.359 30.922 1 93.38 951 GLY B O 1
ATOM 15723 N N . GLY B 1 952 ? -27.641 25.203 29.062 1 96.44 952 GLY B N 1
ATOM 15724 C CA . GLY B 1 952 ? -26.297 24.719 29.328 1 96.44 952 GLY B CA 1
ATOM 15725 C C . GLY B 1 952 ? -25.562 25.547 30.375 1 96.44 952 GLY B C 1
ATOM 15726 O O . GLY B 1 952 ? -25.969 26.656 30.688 1 96.44 952 GLY B O 1
ATOM 15727 N N . ASN B 1 953 ? -24.609 24.891 31.016 1 97.75 953 ASN B N 1
ATOM 15728 C CA . ASN B 1 953 ? -23.734 25.656 31.906 1 97.75 953 ASN B CA 1
ATOM 15729 C C . ASN B 1 953 ? -23.031 26.781 31.141 1 97.75 953 ASN B C 1
ATOM 15731 O O . ASN B 1 953 ? -23.156 26.906 29.922 1 97.75 953 ASN B O 1
ATOM 15735 N N . MET B 1 954 ? -22.359 27.594 31.875 1 97.88 954 MET B N 1
ATOM 15736 C CA . MET B 1 954 ? -21.875 28.844 31.297 1 97.88 954 MET B CA 1
ATOM 15737 C C . MET B 1 954 ? -20.438 29.109 31.703 1 97.88 954 MET B C 1
ATOM 15739 O O . MET B 1 954 ? -19.922 28.5 32.656 1 97.88 954 MET B O 1
ATOM 15743 N N . LEU B 1 955 ? -19.812 30.078 31 1 97.19 955 LEU B N 1
ATOM 15744 C CA . LEU B 1 955 ? -18.516 30.609 31.422 1 97.19 955 LEU B CA 1
ATOM 15745 C C . LEU B 1 955 ? -18.656 31.406 32.719 1 97.19 955 LEU B C 1
ATOM 15747 O O . LEU B 1 955 ? -19.641 32.125 32.906 1 97.19 955 LEU B O 1
ATOM 15751 N N . SER B 1 956 ? -17.609 31.359 33.469 1 96.94 956 SER B N 1
ATOM 15752 C CA . SER B 1 956 ? -17.656 32.062 34.75 1 96.94 956 SER B CA 1
ATOM 15753 C C . SER B 1 956 ? -17.75 33.562 34.562 1 96.94 956 SER B C 1
ATOM 15755 O O . SER B 1 956 ? -18.219 34.312 35.438 1 96.94 956 SER B O 1
ATOM 15757 N N . SER B 1 957 ? -17.406 34.062 33.406 1 95.69 957 SER B N 1
ATOM 15758 C CA . SER B 1 957 ? -17.406 35.5 33.125 1 95.69 957 SER B CA 1
ATOM 15759 C C . SER B 1 957 ? -18.828 36.062 33.156 1 95.69 957 SER B C 1
ATOM 15761 O O . SER B 1 957 ? -19.016 37.25 33.25 1 95.69 957 SER B O 1
ATOM 15763 N N . ILE B 1 958 ? -19.797 35.188 33.031 1 97.06 958 ILE B N 1
ATOM 15764 C CA . ILE B 1 958 ? -21.188 35.625 33.062 1 97.06 958 ILE B CA 1
ATOM 15765 C C . ILE B 1 958 ? -21.516 36.281 34.406 1 97.06 958 ILE B C 1
ATOM 1576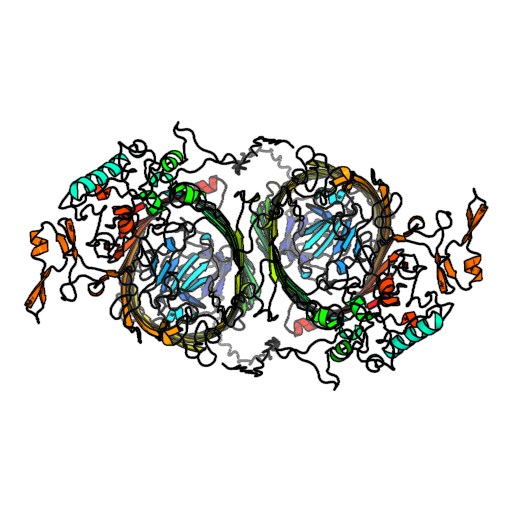7 O O . ILE B 1 958 ? -22.484 37.031 34.5 1 97.06 958 ILE B O 1
ATOM 15771 N N . LEU B 1 959 ? -20.766 35.938 35.438 1 97.25 959 LEU B N 1
ATOM 15772 C CA . LEU B 1 959 ? -20.953 36.5 36.781 1 97.25 959 LEU B CA 1
ATOM 15773 C C . LEU B 1 959 ? -20.609 38 36.781 1 97.25 959 LEU B C 1
ATOM 15775 O O . LEU B 1 959 ? -20.938 38.719 37.75 1 97.25 959 LEU B O 1
ATOM 15779 N N . ASN B 1 960 ? -20.078 38.469 35.656 1 96.31 960 ASN B N 1
ATOM 15780 C CA . ASN B 1 960 ? -19.797 39.906 35.5 1 96.31 960 ASN B CA 1
ATOM 15781 C C . ASN B 1 960 ? -20.828 40.594 34.625 1 96.31 960 ASN B C 1
ATOM 15783 O O . ASN B 1 960 ? -20.625 41.719 34.156 1 96.31 960 ASN B O 1
ATOM 15787 N N . ALA B 1 961 ? -21.906 39.969 34.312 1 97.06 961 ALA B N 1
ATOM 15788 C CA . ALA B 1 961 ? -22.938 40.562 33.469 1 97.06 961 ALA B CA 1
ATOM 15789 C C . ALA B 1 961 ? -23.422 41.875 34.031 1 97.06 961 ALA B C 1
ATOM 15791 O O . ALA B 1 961 ? -23.219 42.188 35.219 1 97.06 961 ALA B O 1
ATOM 15792 N N . TRP B 1 962 ? -24.062 42.656 33.25 1 97.25 962 TRP B N 1
ATOM 15793 C CA . TRP B 1 962 ? -24.547 44 33.562 1 97.25 962 TRP B CA 1
ATOM 15794 C C . TRP B 1 962 ? -25.359 43.969 34.875 1 97.25 962 TRP B C 1
ATOM 15796 O O . TRP B 1 962 ? -25.297 44.938 35.625 1 97.25 962 TRP B O 1
ATOM 15806 N N . ASP B 1 963 ? -26.109 42.906 35.156 1 96.69 963 ASP B N 1
ATOM 15807 C CA . ASP B 1 963 ? -26.953 42.812 36.344 1 96.69 963 ASP B CA 1
ATOM 15808 C C . ASP B 1 963 ? -26.125 42.812 37.625 1 96.69 963 ASP B C 1
ATOM 15810 O O . ASP B 1 963 ? -26.609 43.219 38.656 1 96.69 963 ASP B O 1
ATOM 15814 N N . TYR B 1 964 ? -24.922 42.344 37.469 1 96.56 964 TYR B N 1
ATOM 15815 C CA . TYR B 1 964 ? -24.047 42.25 38.625 1 96.56 964 TYR B CA 1
ATOM 15816 C C . TYR B 1 964 ? -23.047 43.406 38.656 1 96.56 964 TYR B C 1
ATOM 15818 O O . TYR B 1 964 ? -22.719 43.906 39.719 1 96.56 964 TYR B O 1
ATOM 15826 N N . ASP B 1 965 ? -22.594 43.719 37.438 1 96.31 965 ASP B N 1
ATOM 15827 C CA . ASP B 1 965 ? -21.656 44.812 37.25 1 96.31 965 ASP B CA 1
ATOM 15828 C C . ASP B 1 965 ? -22 45.625 36.031 1 96.31 965 ASP B C 1
ATOM 15830 O O . ASP B 1 965 ? -21.703 45.219 34.875 1 96.31 965 ASP B O 1
ATOM 15834 N N . LYS B 1 966 ? -22.484 46.781 36.156 1 94.88 966 LYS B N 1
ATOM 15835 C CA . LYS B 1 966 ? -23.031 47.625 35.094 1 94.88 966 LYS B CA 1
ATOM 15836 C C . LYS B 1 966 ? -21.906 48.156 34.188 1 94.88 966 LYS B C 1
ATOM 15838 O O . LYS B 1 966 ? -22.172 48.656 33.094 1 94.88 966 LYS B O 1
ATOM 15843 N N . THR B 1 967 ? -20.641 47.938 34.625 1 93.62 967 THR B N 1
ATOM 15844 C CA . THR B 1 967 ? -19.516 48.5 33.906 1 93.62 967 THR B CA 1
ATOM 15845 C C . THR B 1 967 ? -18.688 47.406 33.25 1 93.62 967 THR B C 1
ATOM 15847 O O . THR B 1 967 ? -17.641 47.688 32.656 1 93.62 967 THR B O 1
ATOM 15850 N N . SER B 1 968 ? -19.078 46.219 33.312 1 91.94 968 SER B N 1
ATOM 15851 C CA . SER B 1 968 ? -18.281 45.062 32.875 1 91.94 968 SER B CA 1
ATOM 15852 C C . SER B 1 968 ? -18.234 44.969 31.359 1 91.94 968 SER B C 1
ATOM 15854 O O . SER B 1 968 ? -17.344 44.312 30.812 1 91.94 968 SER B O 1
ATOM 15856 N N . GLY B 1 969 ? -19.172 45.531 30.703 1 93.44 969 GLY B N 1
ATOM 15857 C CA . GLY B 1 969 ? -19.25 45.406 29.266 1 93.44 969 GLY B CA 1
ATOM 15858 C C . GLY B 1 969 ? -19.984 44.156 28.812 1 93.44 969 GLY B C 1
ATOM 15859 O O . GLY B 1 969 ? -20.234 43.969 27.625 1 93.44 969 GLY B O 1
ATOM 15860 N N . ILE B 1 970 ? -20.312 43.219 29.688 1 96.56 970 ILE B N 1
ATOM 15861 C CA . ILE B 1 970 ? -21.125 42.031 29.375 1 96.56 970 ILE B CA 1
ATOM 15862 C C . ILE B 1 970 ? -22.609 42.375 29.531 1 96.56 970 ILE B C 1
ATOM 15864 O O . ILE B 1 970 ? -23.031 42.844 30.578 1 96.56 970 ILE B O 1
ATOM 15868 N N . PRO B 1 971 ? -23.391 42.094 28.516 1 96.94 971 PRO B N 1
ATOM 15869 C CA . PRO B 1 971 ? -24.828 42.438 28.594 1 96.94 971 PRO B CA 1
ATOM 15870 C C . PRO B 1 971 ? -25.547 41.719 29.719 1 96.94 971 PRO B C 1
ATOM 15872 O O . PRO B 1 971 ? -24.953 40.875 30.391 1 96.94 971 PRO B O 1
ATOM 15875 N N . ARG B 1 972 ? -26.766 42.062 29.891 1 96 972 ARG B N 1
ATOM 15876 C CA . ARG B 1 972 ? -27.547 41.531 30.984 1 96 972 ARG B CA 1
ATOM 15877 C C . ARG B 1 972 ? -27.797 40.031 30.797 1 96 972 ARG B C 1
ATOM 15879 O O . ARG B 1 972 ? -27.609 39.5 29.703 1 96 972 ARG B O 1
ATOM 15886 N N . LEU B 1 973 ? -28.281 39.406 31.875 1 94.44 973 LEU B N 1
ATOM 15887 C CA . LEU B 1 973 ? -28.594 38 31.859 1 94.44 973 LEU B CA 1
ATOM 15888 C C . LEU B 1 973 ? -29.828 37.719 31.016 1 94.44 973 LEU B C 1
ATOM 15890 O O . LEU B 1 973 ? -30.922 37.469 31.547 1 94.44 973 LEU B O 1
ATOM 15894 N N . ALA B 1 974 ? -29.812 37.656 29.797 1 89.94 974 ALA B N 1
ATOM 15895 C CA . ALA B 1 974 ? -30.922 37.406 28.891 1 89.94 974 ALA B CA 1
ATOM 15896 C C . ALA B 1 974 ? -31.141 35.906 28.688 1 89.94 974 ALA B C 1
ATOM 15898 O O . ALA B 1 974 ? -31.203 35.438 27.547 1 89.94 974 ALA B O 1
ATOM 15899 N N . LEU B 1 975 ? -31.297 35.188 29.734 1 91.69 975 LEU B N 1
ATOM 15900 C CA . LEU B 1 975 ? -31.422 33.719 29.688 1 91.69 975 LEU B CA 1
ATOM 15901 C C . LEU B 1 975 ? -32.844 33.312 29.359 1 91.69 975 LEU B C 1
ATOM 15903 O O . LEU B 1 975 ? -33.062 32.281 28.719 1 91.69 975 LEU B O 1
ATOM 15907 N N . ILE B 1 976 ? -33.812 34.094 29.828 1 88.75 976 ILE B N 1
ATOM 15908 C CA . ILE B 1 976 ? -35.219 33.812 29.641 1 88.75 976 ILE B CA 1
ATOM 15909 C C . ILE B 1 976 ? -35.656 34.219 28.234 1 88.75 976 ILE B C 1
ATOM 15911 O O . ILE B 1 976 ? -36.344 33.469 27.547 1 88.75 976 ILE B O 1
ATOM 15915 N N . SER B 1 977 ? -35.312 35.344 27.891 1 90.06 977 SER B N 1
ATOM 15916 C CA . SER B 1 977 ? -35.625 35.906 26.578 1 90.06 977 SER B CA 1
ATOM 15917 C C . SER B 1 977 ? -34.625 37 26.172 1 90.06 977 SER B C 1
ATOM 15919 O O . SER B 1 977 ? -34.188 37.781 27.016 1 90.06 977 SER B O 1
ATOM 15921 N N . ASP B 1 978 ? -34.281 36.938 24.922 1 93.38 978 ASP B N 1
ATOM 15922 C CA . ASP B 1 978 ? -33.344 37.906 24.391 1 93.38 978 ASP B CA 1
ATOM 15923 C C . ASP B 1 978 ? -33.844 38.5 23.078 1 93.38 978 ASP B C 1
ATOM 15925 O O . ASP B 1 978 ? -33.219 38.375 22.031 1 93.38 978 ASP B O 1
ATOM 15929 N N . PRO B 1 979 ? -34.938 39.25 23.109 1 93.81 979 PRO B N 1
ATOM 15930 C CA . PRO B 1 979 ? -35.5 39.781 21.875 1 93.81 979 PRO B CA 1
ATOM 15931 C C . PRO B 1 979 ? -34.562 40.781 21.203 1 93.81 979 PRO B C 1
ATOM 15933 O O . PRO B 1 979 ? -34.688 41 19.984 1 93.81 979 PRO B O 1
ATOM 15936 N N . ASN B 1 980 ? -33.688 41.469 22.031 1 95.44 980 ASN B N 1
ATOM 15937 C CA . ASN B 1 980 ? -32.75 42.406 21.453 1 95.44 980 ASN B CA 1
ATOM 15938 C C . ASN B 1 980 ? -31.641 41.688 20.688 1 95.44 980 ASN B C 1
ATOM 15940 O O . ASN B 1 980 ? -30.938 42.312 19.875 1 95.44 980 ASN B O 1
ATOM 15944 N N . GLY B 1 981 ? -31.328 40.406 20.953 1 93.69 981 GLY B N 1
ATOM 15945 C CA . GLY B 1 981 ? -30.359 39.594 20.234 1 93.69 981 GLY B CA 1
ATOM 15946 C C . GLY B 1 981 ? -28.938 39.812 20.688 1 93.69 981 GLY B C 1
ATOM 15947 O O . GLY B 1 981 ? -28.016 39.906 19.875 1 93.69 981 GLY B O 1
ATOM 15948 N N . ASN B 1 982 ? -28.75 40 22.062 1 95.06 982 ASN B N 1
ATOM 15949 C CA . ASN B 1 982 ? -27.422 40.219 22.609 1 95.06 982 ASN B CA 1
ATOM 15950 C C . ASN B 1 982 ? -26.484 39.062 22.266 1 95.06 982 ASN B C 1
ATOM 15952 O O . ASN B 1 982 ? -25.328 39.25 21.922 1 95.06 982 ASN B O 1
ATOM 15956 N N . PHE B 1 983 ? -27.062 37.875 22.328 1 93.19 983 PHE B N 1
ATOM 15957 C CA . PHE B 1 983 ? -26.203 36.688 22.25 1 93.19 983 PHE B CA 1
ATOM 15958 C C . PHE B 1 983 ? -26.5 35.906 20.984 1 93.19 983 PHE B C 1
ATOM 15960 O O . PHE B 1 983 ? -25.891 34.844 20.75 1 93.19 983 PHE B O 1
ATOM 15967 N N . THR B 1 984 ? -27.344 36.344 20.078 1 89.81 984 THR B N 1
ATOM 15968 C CA . THR B 1 984 ? -27.688 35.594 18.875 1 89.81 984 THR B CA 1
ATOM 15969 C C . THR B 1 984 ? -27.281 36.375 17.625 1 89.81 984 THR B C 1
ATOM 15971 O O . THR B 1 984 ? -27.047 35.781 16.562 1 89.81 984 THR B O 1
ATOM 15974 N N . ASN B 1 985 ? -27.25 37.656 17.781 1 92.06 985 ASN B N 1
ATOM 15975 C CA . ASN B 1 985 ? -26.828 38.469 16.641 1 92.06 985 ASN B CA 1
ATOM 15976 C C . ASN B 1 985 ? -25.312 38.531 16.531 1 92.06 985 ASN B C 1
ATOM 15978 O O . ASN B 1 985 ? -24.625 38.75 17.531 1 92.06 985 ASN B O 1
ATOM 15982 N N . PRO B 1 986 ? -24.781 38.219 15.328 1 94.44 986 PRO B N 1
ATOM 15983 C CA . PRO B 1 986 ? -23.359 38.531 15.18 1 94.44 986 PRO B CA 1
ATOM 15984 C C . PRO B 1 986 ? -23.047 40.031 15.297 1 94.44 986 PRO B C 1
ATOM 15986 O O . PRO B 1 986 ? -23.672 40.844 14.625 1 94.44 986 PRO B O 1
ATOM 15989 N N . SER B 1 987 ? -22.25 40.375 16.188 1 96.25 987 SER B N 1
ATOM 15990 C CA . SER B 1 987 ? -21.891 41.781 16.422 1 96.25 987 SER B CA 1
ATOM 15991 C C . SER B 1 987 ? -20.422 41.938 16.781 1 96.25 987 SER B C 1
ATOM 15993 O O . SER B 1 987 ? -19.719 40.938 16.969 1 96.25 987 SER B O 1
ATOM 15995 N N . ASP B 1 988 ? -19.969 43.125 16.844 1 96.56 988 ASP B N 1
ATOM 15996 C CA . ASP B 1 988 ? -18.562 43.375 17.141 1 96.56 988 ASP B CA 1
ATOM 15997 C C . ASP B 1 988 ? -18.25 43.094 18.609 1 96.56 988 ASP B C 1
ATOM 15999 O O . ASP B 1 988 ? -17.078 43.125 19.016 1 96.56 988 ASP B O 1
ATOM 16003 N N . PHE B 1 989 ? -19.344 42.781 19.453 1 96.12 989 PHE B N 1
ATOM 16004 C CA . PHE B 1 989 ? -19.125 42.312 20.812 1 96.12 989 PHE B CA 1
ATOM 16005 C C . PHE B 1 989 ? -18.266 41.062 20.828 1 96.12 989 PHE B C 1
ATOM 16007 O O . PHE B 1 989 ? -17.469 40.844 21.75 1 96.12 989 PHE B O 1
ATOM 16014 N N . TYR B 1 990 ? -18.312 40.312 19.797 1 96.44 990 TYR B N 1
ATOM 16015 C CA . TYR B 1 990 ? -17.594 39.062 19.719 1 96.44 990 TYR B CA 1
ATOM 16016 C C . TYR B 1 990 ? -16.312 39.219 18.906 1 96.44 990 TYR B C 1
ATOM 16018 O O . TYR B 1 990 ? -15.539 38.25 18.766 1 96.44 990 TYR B O 1
ATOM 16026 N N . LEU B 1 991 ? -16.078 40.281 18.234 1 97.56 991 LEU B N 1
ATOM 16027 C CA . LEU B 1 991 ? -14.812 40.531 17.547 1 97.56 991 LEU B CA 1
ATOM 16028 C C . LEU B 1 991 ? -13.727 40.969 18.531 1 97.56 991 LEU B C 1
ATOM 16030 O O . LEU B 1 991 ? -13.93 41.906 19.312 1 97.56 991 LEU B O 1
ATOM 16034 N N . GLU B 1 992 ? -12.688 40.281 18.531 1 97.44 992 GLU B N 1
ATOM 16035 C CA . GLU B 1 992 ? -11.586 40.562 19.438 1 97.44 992 GLU B CA 1
ATOM 16036 C C . GLU B 1 992 ? -10.266 40.688 18.688 1 97.44 992 GLU B C 1
ATOM 16038 O O . GLU B 1 992 ? -10.141 40.219 17.562 1 97.44 992 GLU B O 1
ATOM 16043 N N . ASN B 1 993 ? -9.359 41.406 19.312 1 97.12 993 ASN B N 1
ATOM 16044 C CA . ASN B 1 993 ? -8.023 41.531 18.75 1 97.12 993 ASN B CA 1
ATOM 16045 C C . ASN B 1 993 ? -7.273 40.219 18.766 1 97.12 993 ASN B C 1
ATOM 16047 O O . ASN B 1 993 ? -7.078 39.625 19.828 1 97.12 993 ASN B O 1
ATOM 16051 N N . GLY B 1 994 ? -6.867 39.781 17.594 1 95.88 994 GLY B N 1
ATOM 16052 C CA . GLY B 1 994 ? -6.16 38.531 17.469 1 95.88 994 GLY B CA 1
ATOM 16053 C C . GLY B 1 994 ? -4.648 38.688 17.438 1 95.88 994 GLY B C 1
ATOM 16054 O O . GLY B 1 994 ? -3.922 37.719 17.203 1 95.88 994 GLY B O 1
ATOM 16055 N N . SER B 1 995 ? -4.086 39.844 17.719 1 96.88 995 SER B N 1
ATOM 16056 C CA . SER B 1 995 ? -2.646 40.062 17.734 1 96.88 995 SER B CA 1
ATOM 16057 C C . SER B 1 995 ? -1.992 39.375 18.922 1 96.88 995 SER B C 1
ATOM 16059 O O . SER B 1 995 ? -2.594 39.281 20 1 96.88 995 SER B O 1
ATOM 16061 N N . TYR B 1 996 ? -0.764 38.906 18.703 1 96.31 996 TYR B N 1
ATOM 16062 C CA . TYR B 1 996 ? -0.052 38.281 19.812 1 96.31 996 TYR B CA 1
ATOM 16063 C C . TYR B 1 996 ? 1.451 38.281 19.562 1 96.31 996 TYR B C 1
ATOM 16065 O O . TYR B 1 996 ? 1.901 38.531 18.438 1 96.31 996 TYR B O 1
ATOM 16073 N N . LEU B 1 997 ? 2.227 38.156 20.562 1 97.25 997 LEU B N 1
ATOM 16074 C CA . LEU B 1 997 ? 3.65 37.812 20.594 1 97.25 997 LEU B CA 1
ATOM 16075 C C . LEU B 1 997 ? 3.906 36.531 21.375 1 97.25 997 LEU B C 1
ATOM 16077 O O . LEU B 1 997 ? 3.475 36.406 22.531 1 97.25 997 LEU B O 1
ATOM 16081 N N . ARG B 1 998 ? 4.562 35.594 20.766 1 95.5 998 ARG B N 1
ATOM 16082 C CA . ARG B 1 998 ? 4.777 34.312 21.375 1 95.5 998 ARG B CA 1
ATOM 16083 C C . ARG B 1 998 ? 6.262 33.969 21.453 1 95.5 998 ARG B C 1
ATOM 16085 O O . ARG B 1 998 ? 7.008 34.219 20.5 1 95.5 998 ARG B O 1
ATOM 16092 N N . LEU B 1 999 ? 6.668 33.562 22.625 1 95.44 999 LEU B N 1
ATOM 16093 C CA . LEU B 1 999 ? 7.957 32.875 22.703 1 95.44 999 LEU B CA 1
ATOM 16094 C C . LEU B 1 999 ? 7.863 31.469 22.125 1 95.44 999 LEU B C 1
ATOM 16096 O O . LEU B 1 999 ? 7.559 30.5 22.828 1 95.44 999 LEU B O 1
ATOM 16100 N N . LYS B 1 1000 ? 8.211 31.406 20.891 1 91.06 1000 LYS B N 1
ATOM 16101 C CA . LYS B 1 1000 ? 7.941 30.219 20.094 1 91.06 1000 LYS B CA 1
ATOM 16102 C C . LYS B 1 1000 ? 8.891 29.078 20.453 1 91.06 1000 LYS B C 1
ATOM 16104 O O . LYS B 1 1000 ? 8.531 27.906 20.344 1 91.06 1000 LYS B O 1
ATOM 16109 N N . ASN B 1 1001 ? 10.125 29.469 20.625 1 89.88 1001 ASN B N 1
ATOM 16110 C CA . ASN B 1 1001 ? 11.102 28.422 20.891 1 89.88 1001 ASN B CA 1
ATOM 16111 C C . ASN B 1 1001 ? 12.266 28.938 21.75 1 89.88 1001 ASN B C 1
ATOM 16113 O O . ASN B 1 1001 ? 12.727 30.062 21.562 1 89.88 1001 ASN B O 1
ATOM 16117 N N . ILE B 1 1002 ? 12.695 28.141 22.625 1 92.12 1002 ILE B N 1
ATOM 16118 C CA . ILE B 1 1002 ? 13.945 28.328 23.359 1 92.12 1002 ILE B CA 1
ATOM 16119 C C . ILE B 1 1002 ? 14.664 26.984 23.5 1 92.12 1002 ILE B C 1
ATOM 16121 O O . ILE B 1 1002 ? 14.047 25.984 23.844 1 92.12 1002 ILE B O 1
ATOM 16125 N N . THR B 1 1003 ? 15.906 27 23.156 1 91.81 1003 THR B N 1
ATOM 16126 C CA . THR B 1 1003 ? 16.688 25.766 23.219 1 91.81 1003 THR B CA 1
ATOM 16127 C C . THR B 1 1003 ? 18 25.984 23.938 1 91.81 1003 THR B C 1
ATOM 16129 O O . THR B 1 1003 ? 18.672 27 23.734 1 91.81 1003 THR B O 1
ATOM 16132 N N . VAL B 1 1004 ? 18.375 25.062 24.797 1 93.69 1004 VAL B N 1
ATOM 16133 C CA . VAL B 1 1004 ? 19.688 24.984 25.406 1 93.69 1004 VAL B CA 1
ATOM 16134 C C . VAL B 1 1004 ? 20.312 23.609 25.156 1 93.69 1004 VAL B C 1
ATOM 16136 O O . VAL B 1 1004 ? 19.656 22.578 25.344 1 93.69 1004 VAL B O 1
ATOM 16139 N N . GLY B 1 1005 ? 21.516 23.703 24.641 1 92.62 1005 GLY B N 1
ATOM 16140 C CA . GLY B 1 1005 ? 22.203 22.453 24.344 1 92.62 1005 GLY B CA 1
ATOM 16141 C C . GLY B 1 1005 ? 23.625 22.406 24.875 1 92.62 1005 GLY B C 1
ATOM 16142 O O . GLY B 1 1005 ? 24.234 23.438 25.109 1 92.62 1005 GLY B O 1
ATOM 16143 N N . TYR B 1 1006 ? 24.094 21.203 25.094 1 93.12 1006 TYR B N 1
ATOM 16144 C CA . TYR B 1 1006 ? 25.469 20.953 25.5 1 93.12 1006 TYR B CA 1
ATOM 16145 C C . TYR B 1 1006 ? 26.078 19.828 24.688 1 93.12 1006 TYR B C 1
ATOM 16147 O O . TYR B 1 1006 ? 25.562 18.703 24.672 1 93.12 1006 TYR B O 1
ATOM 16155 N N . THR B 1 1007 ? 27.125 20.141 24.031 1 91 1007 THR B N 1
ATOM 16156 C CA . THR B 1 1007 ? 27.891 19.141 23.297 1 91 1007 THR B CA 1
ATOM 16157 C C . THR B 1 1007 ? 29.094 18.672 24.094 1 91 1007 THR B C 1
ATOM 16159 O O . THR B 1 1007 ? 29.969 19.484 24.422 1 91 1007 THR B O 1
ATOM 16162 N N . CYS B 1 1008 ? 29.188 17.453 24.281 1 89.69 1008 CYS B N 1
ATOM 16163 C CA . CYS B 1 1008 ? 30.297 16.891 25.047 1 89.69 1008 CYS B CA 1
ATOM 16164 C C . CYS B 1 1008 ? 31.625 17.109 24.328 1 89.69 1008 CYS B C 1
ATOM 16166 O O . CYS B 1 1008 ? 31.703 16.938 23.109 1 89.69 1008 CYS B O 1
ATOM 16168 N N . PRO B 1 1009 ? 32.656 17.484 25.062 1 87.88 1009 PRO B N 1
ATOM 16169 C CA . PRO B 1 1009 ? 33.969 17.672 24.453 1 87.88 1009 PRO B CA 1
ATOM 16170 C C . PRO B 1 1009 ? 34.531 16.375 23.891 1 87.88 1009 PRO B C 1
ATOM 16172 O O . PRO B 1 1009 ? 34.219 15.297 24.375 1 87.88 1009 PRO B O 1
ATOM 16175 N N . LYS B 1 1010 ? 35.344 16.531 22.875 1 82.69 1010 LYS B N 1
ATOM 16176 C CA . LYS B 1 1010 ? 35.969 15.391 22.203 1 82.69 1010 LYS B CA 1
ATOM 16177 C C . LYS B 1 1010 ? 36.75 14.531 23.188 1 82.69 1010 LYS B C 1
ATOM 16179 O O . LYS B 1 1010 ? 36.844 13.312 23.031 1 82.69 1010 LYS B O 1
ATOM 16184 N N . SER B 1 1011 ? 37.344 15.125 24.234 1 81.94 1011 SER B N 1
ATOM 16185 C CA . SER B 1 1011 ? 38.125 14.391 25.234 1 81.94 1011 SER B CA 1
ATOM 16186 C C . SER B 1 1011 ? 37.25 13.375 25.969 1 81.94 1011 SER B C 1
ATOM 16188 O O . SER B 1 1011 ? 37.719 12.273 26.281 1 81.94 1011 SER B O 1
ATOM 16190 N N . VAL B 1 1012 ? 36.094 13.711 26.109 1 82.5 1012 VAL B N 1
ATOM 16191 C CA . VAL B 1 1012 ? 35.156 12.828 26.828 1 82.5 1012 VAL B CA 1
ATOM 16192 C C . VAL B 1 1012 ? 34.75 11.68 25.922 1 82.5 1012 VAL B C 1
ATOM 16194 O O . VAL B 1 1012 ? 34.688 10.523 26.344 1 82.5 1012 VAL B O 1
ATOM 16197 N N . THR B 1 1013 ? 34.469 12.023 24.688 1 81.12 1013 THR B N 1
ATOM 16198 C CA . THR B 1 1013 ? 34 10.977 23.781 1 81.12 1013 THR B CA 1
ATOM 16199 C C . THR B 1 1013 ? 35.156 10 23.469 1 81.12 1013 THR B C 1
ATOM 16201 O O . THR B 1 1013 ? 34.906 8.805 23.297 1 81.12 1013 THR B O 1
ATOM 16204 N N . GLN B 1 1014 ? 36.312 10.5 23.406 1 78.06 1014 GLN B N 1
ATOM 16205 C CA . GLN B 1 1014 ? 37.469 9.633 23.203 1 78.06 1014 GLN B CA 1
ATOM 16206 C C . GLN B 1 1014 ? 37.656 8.688 24.391 1 78.06 1014 GLN B C 1
ATOM 16208 O O . GLN B 1 1014 ? 38 7.52 24.203 1 78.06 1014 GLN B O 1
ATOM 16213 N N . LEU B 1 1015 ? 37.5 9.273 25.531 1 71.81 1015 LEU B N 1
ATOM 16214 C CA . LEU B 1 1015 ? 37.625 8.469 26.75 1 71.81 1015 LEU B CA 1
ATOM 16215 C C . LEU B 1 1015 ? 36.625 7.324 26.75 1 71.81 1015 LEU B C 1
ATOM 16217 O O . LEU B 1 1015 ? 36.906 6.242 27.266 1 71.81 1015 LEU B O 1
ATOM 16221 N N . LEU B 1 1016 ? 35.562 7.578 26.125 1 72.81 1016 LEU B N 1
ATOM 16222 C CA . LEU B 1 1016 ? 34.5 6.562 26.078 1 72.81 1016 LEU B CA 1
ATOM 16223 C C . LEU B 1 1016 ? 34.719 5.598 24.922 1 72.81 1016 LEU B C 1
ATOM 16225 O O . LEU B 1 1016 ? 33.938 4.672 24.719 1 72.81 1016 LEU B O 1
ATOM 16229 N N . GLY B 1 1017 ? 35.844 5.824 24.188 1 64.69 1017 GLY B N 1
ATOM 16230 C CA . GLY B 1 1017 ? 36.25 4.918 23.109 1 64.69 1017 GLY B CA 1
ATOM 16231 C C . GLY B 1 1017 ? 35.625 5.281 21.766 1 64.69 1017 GLY B C 1
ATOM 16232 O O . GLY B 1 1017 ? 35.719 4.516 20.812 1 64.69 1017 GLY B O 1
ATOM 16233 N N . PHE B 1 1018 ? 34.812 6.254 21.828 1 65.31 1018 PHE B N 1
ATOM 16234 C CA . PHE B 1 1018 ? 34.156 6.656 20.594 1 65.31 1018 PHE B CA 1
ATOM 16235 C C . PHE B 1 1018 ? 35 7.727 19.875 1 65.31 1018 PHE B C 1
ATOM 16237 O O . PHE B 1 1018 ? 34.938 8.906 20.234 1 65.31 1018 PHE B O 1
ATOM 16244 N N . THR B 1 1019 ? 35.875 7.289 18.953 1 66 1019 THR B N 1
ATOM 16245 C CA . THR B 1 1019 ? 36.656 8.273 18.188 1 66 1019 THR B CA 1
ATOM 16246 C C . THR B 1 1019 ? 35.781 8.938 17.125 1 66 1019 THR B C 1
ATOM 16248 O O . THR B 1 1019 ? 34.969 8.273 16.469 1 66 1019 THR B O 1
ATOM 16251 N N . ASN B 1 1020 ? 35.594 10.281 17.047 1 71.12 1020 ASN B N 1
ATOM 16252 C CA . ASN B 1 1020 ? 34.906 11.102 16.062 1 71.12 1020 ASN B CA 1
ATOM 16253 C C . ASN B 1 1020 ? 33.406 11.07 16.297 1 71.12 1020 ASN B C 1
ATOM 16255 O O . ASN B 1 1020 ? 32.625 10.93 15.336 1 71.12 1020 ASN B O 1
ATOM 16259 N N . THR B 1 1021 ? 33.125 10.883 17.578 1 79.62 1021 THR B N 1
ATOM 16260 C CA . THR B 1 1021 ? 31.734 10.852 17.969 1 79.62 1021 THR B CA 1
ATOM 16261 C C . THR B 1 1021 ? 31.312 12.164 18.625 1 79.62 1021 THR B C 1
ATOM 16263 O O . THR B 1 1021 ? 32.094 12.773 19.359 1 79.62 1021 THR B O 1
ATOM 16266 N N . THR B 1 1022 ? 30.25 12.656 18.234 1 84.88 1022 THR B N 1
ATOM 16267 C CA . THR B 1 1022 ? 29.656 13.836 18.859 1 84.88 1022 THR B CA 1
ATOM 16268 C C . THR B 1 1022 ? 28.406 13.461 19.641 1 84.88 1022 THR B C 1
ATOM 16270 O O . THR B 1 1022 ? 27.516 12.781 19.109 1 84.88 1022 THR B O 1
ATOM 16273 N N . ILE B 1 1023 ? 28.344 13.859 20.891 1 89.25 1023 ILE B N 1
ATOM 16274 C CA . ILE B 1 1023 ? 27.188 13.664 21.75 1 89.25 1023 ILE B CA 1
ATOM 16275 C C . ILE B 1 1023 ? 26.641 15.016 22.203 1 89.25 1023 ILE B C 1
ATOM 16277 O O . ILE B 1 1023 ? 27.359 15.789 22.844 1 89.25 1023 ILE B O 1
ATOM 16281 N N . ARG B 1 1024 ? 25.422 15.312 21.953 1 90.75 1024 ARG B N 1
ATOM 16282 C CA . ARG B 1 1024 ? 24.797 16.578 22.344 1 90.75 1024 ARG B CA 1
ATOM 16283 C C . ARG B 1 1024 ? 23.484 16.328 23.078 1 90.75 1024 ARG B C 1
ATOM 16285 O O . ARG B 1 1024 ? 22.609 15.617 22.578 1 90.75 1024 ARG B O 1
ATOM 16292 N N . PHE B 1 1025 ? 23.359 16.891 24.266 1 92.44 1025 PHE B N 1
ATOM 16293 C CA . PHE B 1 1025 ? 22.109 16.922 25 1 92.44 1025 PHE B CA 1
ATOM 16294 C C . PHE B 1 1025 ? 21.422 18.281 24.844 1 92.44 1025 PHE B C 1
ATOM 16296 O O . PHE B 1 1025 ? 22.094 19.312 24.797 1 92.44 1025 PHE B O 1
ATOM 16303 N N . TYR B 1 1026 ? 20.078 18.203 24.734 1 92.12 1026 TYR B N 1
ATOM 16304 C CA . TYR B 1 1026 ? 19.438 19.516 24.641 1 92.12 1026 TYR B CA 1
ATOM 16305 C C . TYR B 1 1026 ? 18.062 19.5 25.297 1 92.12 1026 TYR B C 1
ATOM 16307 O O . TYR B 1 1026 ? 17.469 18.422 25.484 1 92.12 1026 TYR B O 1
ATOM 16315 N N . LEU B 1 1027 ? 17.609 20.656 25.703 1 93.88 1027 LEU B N 1
ATOM 16316 C CA . LEU B 1 1027 ? 16.266 20.984 26.156 1 93.88 1027 LEU B CA 1
ATOM 16317 C C . LEU B 1 1027 ? 15.633 22.062 25.281 1 93.88 1027 LEU B C 1
ATOM 16319 O O . LEU B 1 1027 ? 16.203 23.141 25.109 1 93.88 1027 LEU B O 1
ATOM 16323 N N . ASN B 1 1028 ? 14.555 21.719 24.672 1 92.19 1028 ASN B N 1
ATOM 16324 C CA . ASN B 1 1028 ? 13.82 22.641 23.828 1 92.19 1028 ASN B CA 1
ATOM 16325 C C . ASN B 1 1028 ? 12.406 22.891 24.328 1 92.19 1028 ASN B C 1
ATOM 16327 O O . ASN B 1 1028 ? 11.688 21.938 24.656 1 92.19 1028 ASN B O 1
ATOM 16331 N N . CYS B 1 1029 ? 12.008 24.078 24.469 1 92.5 1029 CYS B N 1
ATOM 16332 C CA . CYS B 1 1029 ? 10.664 24.469 24.891 1 92.5 1029 CYS B CA 1
ATOM 16333 C C . CYS B 1 1029 ? 9.945 25.219 23.766 1 92.5 1029 CYS B C 1
ATOM 16335 O O . CYS B 1 1029 ? 10.531 26.094 23.125 1 92.5 1029 CYS B O 1
ATOM 16337 N N . GLU B 1 1030 ? 8.711 24.859 23.516 1 91 1030 GLU B N 1
ATOM 16338 C CA . GLU B 1 1030 ? 7.93 25.484 22.453 1 91 1030 GLU B CA 1
ATOM 16339 C C . GLU B 1 1030 ? 6.66 26.125 23.016 1 91 1030 GLU B C 1
ATOM 16341 O O . GLU B 1 1030 ? 5.977 25.531 23.844 1 91 1030 GLU B O 1
ATOM 16346 N N . ASN B 1 1031 ? 6.277 27.25 22.5 1 91.56 1031 ASN B N 1
ATOM 16347 C CA . ASN B 1 1031 ? 5.074 27.984 22.859 1 91.56 1031 ASN B CA 1
ATOM 16348 C C . ASN B 1 1031 ? 4.988 28.219 24.375 1 91.56 1031 ASN B C 1
ATOM 16350 O O . ASN B 1 1031 ? 3.959 27.938 24.984 1 91.56 1031 ASN B O 1
ATOM 16354 N N . LEU B 1 1032 ? 5.973 28.703 24.953 1 92.81 1032 LEU B N 1
ATOM 16355 C CA . LEU B 1 1032 ? 6.094 28.797 26.406 1 92.81 1032 LEU B CA 1
ATOM 16356 C C . LEU B 1 1032 ? 5.207 29.891 26.953 1 92.81 1032 LEU B C 1
ATOM 16358 O O . LEU B 1 1032 ? 4.602 29.734 28.016 1 92.81 1032 LEU B O 1
ATOM 16362 N N . LEU B 1 1033 ? 5.262 31.016 26.188 1 93.94 1033 LEU B N 1
ATOM 16363 C CA . LEU B 1 1033 ? 4.52 32.188 26.625 1 93.94 1033 LEU B CA 1
ATOM 16364 C C . LEU B 1 1033 ? 3.902 32.906 25.453 1 93.94 1033 LEU B C 1
ATOM 16366 O O . LEU B 1 1033 ? 4.547 33.094 24.406 1 93.94 1033 LEU B O 1
ATOM 16370 N N . THR B 1 1034 ? 2.682 33.312 25.594 1 95.25 1034 THR B N 1
ATOM 16371 C CA . THR B 1 1034 ? 1.992 34.094 24.578 1 95.25 1034 THR B CA 1
ATOM 16372 C C . THR B 1 1034 ? 1.406 35.375 25.188 1 95.25 1034 THR B C 1
ATOM 16374 O O . THR B 1 1034 ? 0.592 35.312 26.109 1 95.25 1034 THR B O 1
ATOM 16377 N N . ILE B 1 1035 ? 1.841 36.5 24.75 1 97.44 1035 ILE B N 1
ATOM 16378 C CA . ILE B 1 1035 ? 1.273 37.781 25.125 1 97.44 1035 ILE B CA 1
ATOM 16379 C C . ILE B 1 1035 ? 0.179 38.188 24.141 1 97.44 1035 ILE B C 1
ATOM 16381 O O . ILE B 1 1035 ? 0.448 38.375 22.953 1 97.44 1035 ILE B O 1
ATOM 16385 N N . THR B 1 1036 ? -1.04 38.25 24.547 1 96.94 1036 THR B N 1
ATOM 16386 C CA . THR B 1 1036 ? -2.176 38.562 23.688 1 96.94 1036 THR B CA 1
ATOM 16387 C C . THR B 1 1036 ? -3.332 39.125 24.484 1 96.94 1036 THR B C 1
ATOM 16389 O O . THR B 1 1036 ? -3.412 38.938 25.703 1 96.94 1036 THR B O 1
ATOM 16392 N N . ASP B 1 1037 ? -4.176 39.906 23.891 1 95.31 1037 ASP B N 1
ATOM 16393 C CA . ASP B 1 1037 ? -5.398 40.438 24.5 1 95.31 1037 ASP B CA 1
ATOM 16394 C C . ASP B 1 1037 ? -6.594 39.531 24.188 1 95.31 1037 ASP B C 1
ATOM 16396 O O . ASP B 1 1037 ? -7.715 39.812 24.625 1 95.31 1037 ASP B O 1
ATOM 16400 N N . TYR B 1 1038 ? -6.398 38.531 23.391 1 96.19 1038 TYR B N 1
ATOM 16401 C CA . TYR B 1 1038 ? -7.484 37.625 23.047 1 96.19 1038 TYR B CA 1
ATOM 16402 C C . TYR B 1 1038 ? -7.949 36.844 24.281 1 96.19 1038 TYR B C 1
ATOM 16404 O O . TYR B 1 1038 ? -7.133 36.312 25.031 1 96.19 1038 TYR B O 1
ATOM 16412 N N . THR B 1 1039 ? -9.211 36.75 24.469 1 94.94 1039 THR B N 1
ATOM 16413 C CA . THR B 1 1039 ? -9.742 36.219 25.719 1 94.94 1039 THR B CA 1
ATOM 16414 C C . THR B 1 1039 ? -9.992 34.719 25.594 1 94.94 1039 THR B C 1
ATOM 16416 O O . THR B 1 1039 ? -10.242 34.031 26.594 1 94.94 1039 THR B O 1
ATOM 16419 N N . GLY B 1 1040 ? -9.977 34.188 24.375 1 93.94 1040 GLY B N 1
ATOM 16420 C CA . GLY B 1 1040 ? -10.117 32.75 24.219 1 93.94 1040 GLY B CA 1
ATOM 16421 C C . GLY B 1 1040 ? -8.883 31.984 24.641 1 93.94 1040 GLY B C 1
ATOM 16422 O O . GLY B 1 1040 ? -8 32.531 25.312 1 93.94 1040 GLY B O 1
ATOM 16423 N N . ILE B 1 1041 ? -8.852 30.703 24.312 1 93.81 1041 ILE B N 1
ATOM 16424 C CA . ILE B 1 1041 ? -7.793 29.828 24.781 1 93.81 1041 ILE B CA 1
ATOM 16425 C C . ILE B 1 1041 ? -6.477 30.188 24.109 1 93.81 1041 ILE B C 1
ATOM 16427 O O . ILE B 1 1041 ? -5.441 30.312 24.766 1 93.81 1041 ILE B O 1
ATOM 16431 N N . ASP B 1 1042 ? -6.543 30.344 22.781 1 93.62 1042 ASP B N 1
ATOM 16432 C CA . ASP B 1 1042 ? -5.379 30.688 21.969 1 93.62 1042 ASP B CA 1
ATOM 16433 C C . ASP B 1 1042 ? -5.781 31.5 20.75 1 93.62 1042 ASP B C 1
ATOM 16435 O O . ASP B 1 1042 ? -6.809 31.234 20.125 1 93.62 1042 ASP B O 1
ATOM 16439 N N . PRO B 1 1043 ? -4.969 32.438 20.391 1 93.25 1043 PRO B N 1
ATOM 16440 C CA . PRO B 1 1043 ? -5.367 33.281 19.266 1 93.25 1043 PRO B CA 1
ATOM 16441 C C . PRO B 1 1043 ? -5.207 32.594 17.922 1 93.25 1043 PRO B C 1
ATOM 16443 O O . PRO B 1 1043 ? -5.723 33.094 16.906 1 93.25 1043 PRO B O 1
ATOM 16446 N N . GLU B 1 1044 ? -4.48 31.547 17.797 1 90 1044 GLU B N 1
ATOM 16447 C CA . GLU B 1 1044 ? -4.395 30.797 16.547 1 90 1044 GLU B CA 1
ATOM 16448 C C . GLU B 1 1044 ? -5.562 29.812 16.406 1 90 1044 GLU B C 1
ATOM 16450 O O . GLU B 1 1044 ? -5.426 28.625 16.703 1 90 1044 GLU B O 1
ATOM 16455 N N . VAL B 1 1045 ? -6.605 30.281 15.852 1 89.19 1045 VAL B N 1
ATOM 16456 C CA . VAL B 1 1045 ? -7.844 29.516 15.875 1 89.19 1045 VAL B CA 1
ATOM 16457 C C . VAL B 1 1045 ? -8.094 28.891 14.508 1 89.19 1045 VAL B C 1
ATOM 16459 O O . VAL B 1 1045 ? -8.906 27.969 14.375 1 89.19 1045 VAL B O 1
ATOM 16462 N N . GLY B 1 1046 ? -7.355 29.297 13.492 1 84.38 1046 GLY B N 1
ATOM 16463 C CA . GLY B 1 1046 ? -7.66 28.828 12.148 1 84.38 1046 GLY B CA 1
ATOM 16464 C C . GLY B 1 1046 ? -9.078 29.172 11.711 1 84.38 1046 GLY B C 1
ATOM 16465 O O . GLY B 1 1046 ? -9.656 30.156 12.156 1 84.38 1046 GLY B O 1
ATOM 16466 N N . ASN B 1 1047 ? -9.547 28.438 10.648 1 86.62 1047 ASN B N 1
ATOM 16467 C CA . ASN B 1 1047 ? -10.945 28.547 10.227 1 86.62 1047 ASN B CA 1
ATOM 16468 C C . ASN B 1 1047 ? -11.32 29.969 9.859 1 86.62 1047 ASN B C 1
ATOM 16470 O O . ASN B 1 1047 ? -12.328 30.5 10.336 1 86.62 1047 ASN B O 1
ATOM 16474 N N . PHE B 1 1048 ? -10.492 30.672 9.188 1 90.38 1048 PHE B N 1
ATOM 16475 C CA . PHE B 1 1048 ? -10.711 32.031 8.711 1 90.38 1048 PHE B CA 1
ATOM 16476 C C . PHE B 1 1048 ? -11.008 32.969 9.875 1 90.38 1048 PHE B C 1
ATOM 16478 O O . PHE B 1 1048 ? -11.836 33.875 9.75 1 90.38 1048 PHE B O 1
ATOM 16485 N N . GLY B 1 1049 ? -10.523 32.688 11.047 1 91.81 1049 GLY B N 1
ATOM 16486 C CA . GLY B 1 1049 ? -10.609 33.562 12.203 1 91.81 1049 GLY B CA 1
ATOM 16487 C C . GLY B 1 1049 ? -11.828 33.312 13.062 1 91.81 1049 GLY B C 1
ATOM 16488 O O . GLY B 1 1049 ? -12.125 34.094 13.977 1 91.81 1049 GLY B O 1
ATOM 16489 N N . ILE B 1 1050 ? -12.539 32.25 12.812 1 94.12 1050 ILE B N 1
ATOM 16490 C CA . ILE B 1 1050 ? -13.688 31.906 13.633 1 94.12 1050 ILE B CA 1
ATOM 16491 C C . ILE B 1 1050 ? -13.281 30.875 14.68 1 94.12 1050 ILE B C 1
ATOM 16493 O O . ILE B 1 1050 ? -12.922 29.734 14.344 1 94.12 1050 ILE B O 1
ATOM 16497 N N . ASP B 1 1051 ? -13.398 31.266 15.914 1 94.75 1051 ASP B N 1
ATOM 16498 C CA . ASP B 1 1051 ? -13.133 30.328 17 1 94.75 1051 ASP B CA 1
ATOM 16499 C C . ASP B 1 1051 ? -14.406 29.594 17.422 1 94.75 1051 ASP B C 1
ATOM 16501 O O . ASP B 1 1051 ? -15.289 30.172 18.047 1 94.75 1051 ASP B O 1
ATOM 16505 N N . ALA B 1 1052 ? -14.484 28.375 17.078 1 93.38 1052 ALA B N 1
ATOM 16506 C CA . ALA B 1 1052 ? -15.656 27.562 17.406 1 93.38 1052 ALA B CA 1
ATOM 16507 C C . ALA B 1 1052 ? -15.312 26.484 18.422 1 93.38 1052 ALA B C 1
ATOM 16509 O O . ALA B 1 1052 ? -15.906 25.406 18.422 1 93.38 1052 ALA B O 1
ATOM 16510 N N . GLY B 1 1053 ? -14.359 26.781 19.297 1 93.56 1053 GLY B N 1
ATOM 16511 C CA . GLY B 1 1053 ? -13.891 25.766 20.234 1 93.56 1053 GLY B CA 1
ATOM 16512 C C . GLY B 1 1053 ? -12.875 24.812 19.625 1 93.56 1053 GLY B C 1
ATOM 16513 O O . GLY B 1 1053 ? -13.031 23.594 19.719 1 93.56 1053 GLY B O 1
ATOM 16514 N N . THR B 1 1054 ? -11.867 25.422 19.078 1 90.5 1054 THR B N 1
ATOM 16515 C CA . THR B 1 1054 ? -10.836 24.688 18.359 1 90.5 1054 THR B CA 1
ATOM 16516 C C . THR B 1 1054 ? -9.867 24.016 19.328 1 90.5 1054 THR B C 1
ATOM 16518 O O . THR B 1 1054 ? -9.562 24.562 20.391 1 90.5 1054 THR B O 1
ATOM 16521 N N . TYR B 1 1055 ? -9.414 22.781 18.969 1 94.06 1055 TYR B N 1
ATOM 16522 C CA . TYR B 1 1055 ? -8.352 22.094 19.703 1 94.06 1055 TYR B CA 1
ATOM 16523 C C . TYR B 1 1055 ? -7.164 23.031 19.922 1 94.06 1055 TYR B C 1
ATOM 16525 O O . TYR B 1 1055 ? -6.547 23.484 18.953 1 94.06 1055 TYR B O 1
ATOM 16533 N N . PRO B 1 1056 ? -6.848 23.375 21.062 1 92.62 1056 PRO B N 1
ATOM 16534 C CA . PRO B 1 1056 ? -5.848 24.422 21.281 1 92.62 1056 PRO B CA 1
ATOM 16535 C C . PRO B 1 1056 ? -4.422 23.938 21.047 1 92.62 1056 PRO B C 1
ATOM 16537 O O . PRO B 1 1056 ? -4.141 22.75 21.188 1 92.62 1056 PRO B O 1
ATOM 16540 N N . ILE B 1 1057 ? -3.547 24.859 20.781 1 91.25 1057 ILE B N 1
ATOM 16541 C CA . ILE B 1 1057 ? -2.117 24.594 20.656 1 91.25 1057 ILE B CA 1
ATOM 16542 C C . ILE B 1 1057 ? -1.528 24.281 22.031 1 91.25 1057 ILE B C 1
ATOM 16544 O O . ILE B 1 1057 ? -1.93 24.875 23.031 1 91.25 1057 ILE B O 1
ATOM 16548 N N . SER B 1 1058 ? -0.523 23.469 22.062 1 92.5 1058 SER B N 1
ATOM 16549 C CA . SER B 1 1058 ? 0.031 23.031 23.344 1 92.5 1058 SER B CA 1
ATOM 16550 C C . SER B 1 1058 ? 1.384 23.688 23.609 1 92.5 1058 SER B C 1
ATOM 16552 O O . SER B 1 1058 ? 2.102 24.031 22.672 1 92.5 1058 SER B O 1
ATOM 16554 N N . ARG B 1 1059 ? 1.66 23.875 24.812 1 93.94 1059 ARG B N 1
ATOM 16555 C CA . ARG B 1 1059 ? 3.02 24.125 25.281 1 93.94 1059 ARG B CA 1
ATOM 16556 C C . ARG B 1 1059 ? 3.791 22.812 25.422 1 93.94 1059 ARG B C 1
ATOM 16558 O O . ARG B 1 1059 ? 3.238 21.812 25.875 1 93.94 1059 ARG B O 1
ATOM 16565 N N . SER B 1 1060 ? 5.027 22.875 25.016 1 93.06 1060 SER B N 1
ATOM 16566 C CA . SER B 1 1060 ? 5.758 21.609 25.047 1 93.06 1060 SER B CA 1
ATOM 16567 C C . SER B 1 1060 ? 7.156 21.797 25.625 1 93.06 1060 SER B C 1
ATOM 16569 O O . SER B 1 1060 ? 7.781 22.844 25.438 1 93.06 1060 SER B O 1
ATOM 16571 N N . PHE B 1 1061 ? 7.672 20.781 26.359 1 95.31 1061 PHE B N 1
ATOM 16572 C CA . PHE B 1 1061 ? 9.031 20.625 26.859 1 95.31 1061 PHE B CA 1
ATOM 16573 C C . PHE B 1 1061 ? 9.68 19.359 26.312 1 95.31 1061 PHE B C 1
ATOM 16575 O O . PHE B 1 1061 ? 9.234 18.25 26.609 1 95.31 1061 PHE B O 1
ATOM 16582 N N . ASN B 1 1062 ? 10.672 19.594 25.516 1 93.75 1062 ASN B N 1
ATOM 16583 C CA . ASN B 1 1062 ? 11.289 18.484 24.797 1 93.75 1062 ASN B CA 1
ATOM 16584 C C . ASN B 1 1062 ? 12.719 18.234 25.281 1 93.75 1062 ASN B C 1
ATOM 16586 O O . ASN B 1 1062 ? 13.562 19.125 25.234 1 93.75 1062 ASN B O 1
ATOM 16590 N N . PHE B 1 1063 ? 13.039 17.047 25.719 1 94.94 1063 PHE B N 1
ATOM 16591 C CA . PHE B 1 1063 ? 14.383 16.594 26.062 1 94.94 1063 PHE B CA 1
ATOM 16592 C C . PHE B 1 1063 ? 14.914 15.633 25 1 94.94 1063 PHE B C 1
ATOM 16594 O O . PHE B 1 1063 ? 14.242 14.656 24.641 1 94.94 1063 PHE B O 1
ATOM 16601 N N . GLY B 1 1064 ? 16.141 15.992 24.531 1 93.31 1064 GLY B N 1
ATOM 16602 C CA . GLY B 1 1064 ? 16.609 15.156 23.438 1 93.31 1064 GLY B CA 1
ATOM 16603 C C . GLY B 1 1064 ? 18.094 14.867 23.516 1 93.31 1064 GLY B C 1
ATOM 16604 O O . GLY B 1 1064 ? 18.812 15.492 24.297 1 93.31 1064 GLY B O 1
ATOM 16605 N N . LEU B 1 1065 ? 18.547 13.883 22.75 1 91.94 1065 LEU B N 1
ATOM 16606 C CA . LEU B 1 1065 ? 19.922 13.414 22.594 1 91.94 1065 LEU B CA 1
ATOM 16607 C C . LEU B 1 1065 ? 20.266 13.242 21.125 1 91.94 1065 LEU B C 1
ATOM 16609 O O . LEU B 1 1065 ? 19.516 12.609 20.375 1 91.94 1065 LEU B O 1
ATOM 16613 N N . ASN B 1 1066 ? 21.359 13.883 20.734 1 89.69 1066 ASN B N 1
ATOM 16614 C CA . ASN B 1 1066 ? 21.953 13.656 19.422 1 89.69 1066 ASN B CA 1
ATOM 16615 C C . ASN B 1 1066 ? 23.266 12.891 19.516 1 89.69 1066 ASN B C 1
ATOM 16617 O O . ASN B 1 1066 ? 24.172 13.289 20.266 1 89.69 1066 ASN B O 1
ATOM 16621 N N . PHE B 1 1067 ? 23.312 11.852 18.812 1 87.88 1067 PHE B N 1
ATOM 16622 C CA . PHE B 1 1067 ? 24.5 11.008 18.781 1 87.88 1067 PHE B CA 1
ATOM 16623 C C . PHE B 1 1067 ? 24.984 10.781 17.359 1 87.88 1067 PHE B C 1
ATOM 16625 O O . PHE B 1 1067 ? 24.25 10.219 16.531 1 87.88 1067 PHE B O 1
ATOM 16632 N N . ASN B 1 1068 ? 26.188 11.305 17.062 1 85.19 1068 ASN B N 1
ATOM 16633 C CA . ASN B 1 1068 ? 26.766 11.164 15.727 1 85.19 1068 ASN B CA 1
ATOM 16634 C C . ASN B 1 1068 ? 28.125 10.5 15.766 1 85.19 1068 ASN B C 1
ATOM 16636 O O . ASN B 1 1068 ? 28.984 10.867 16.578 1 85.19 1068 ASN B O 1
ATOM 16640 N N . PHE B 1 1069 ? 28.406 9.656 14.922 1 83.12 1069 PHE B N 1
ATOM 16641 C CA . PHE B 1 1069 ? 29.734 9.07 14.828 1 83.12 1069 PHE B CA 1
ATOM 16642 C C . PHE B 1 1069 ? 30.016 8.578 13.414 1 83.12 1069 PHE B C 1
ATOM 16644 O O . PHE B 1 1069 ? 29.078 8.281 12.664 1 83.12 1069 PHE B O 1
#

pLDDT: mean 85.64, std 17.25, range [16.42, 98.44]

Nearest PDB structures (foldseek):
  8ypt-assembly1_D  TM=8.021E-01  e=5.101E-62  Bacteroides fragilis
  5fq6-assembly2_I  TM=7.810E-01  e=1.451E-52  Bacteroides thetaiotaomicron
  5fq8-assembly1_B  TM=7.669E-01  e=7.082E-53  Bacteroides thetaiotaomicron
  5fq7-assembly1_D  TM=7.848E-01  e=1.977E-51  Bacteroides thetaiotaomicron
  5nec-assembly2_B  TM=6.357E-01  e=2.765E-17  Pseudomonas aeruginosa 39016

InterPro domains:
  IPR000531 TonB-dependent receptor-like, beta-barrel [PF00593] (425-1032)
  IPR008969 Carboxypeptidase-like, regulatory domain superfamily [SSF49464] (51-128)
  IPR012910 TonB-dependent receptor, plug domain [PF07715] (138-244)
  IPR023996 TonB-dependent outer membrane protein, SusC/RagA [TIGR04056] (51-1069)
  IPR036942 TonB-dependent receptor-like, beta-barrel domain superfamily [G3DSA:2.40.170.20] (331-1069)
  IPR037066 TonB-dependent receptor, plug domain superfamily [G3DSA:2.170.130.10] (121-258)
  IPR039426 TonB-dependent receptor-like [PS52016] (137-1069)

Sequence (2138 aa):
MKKFIFSVGNKNKLFKVTALTALTLCLPAMASAYNANANKVEMSQQKADHITGTVTDTNGEPIIGATIKIVGSSNGTVTDVNGKFTLNAIQNTILHVSSVGFAPKEVKVVGSSLNIVLKEDTNMLSEVVAIGYGNQRKQDLSTAVASVKIDQSMKSRPSNLASMLQGSMPGVMVQNNGGDPLSEASLSIRGRGSRGTDHSYNSGDGVLYIVDGVPGAPYNIEDIETITVLKDAASAAIYGASVGSGGVVVITTKQAKEGKIKVNFNISKSIKSAINLPTTLTAEQYNKVWADAVKIYGGKLPSTANPAIYPYGNVTRTDWVDAIFRKGYLEHYAISFSGGAGNLKGFASISYDKDTGILNNTFANKLGSKGNIDFQINKWLKLSEQVTYQLTNGQGNIGTGHEGVLPNAIFFPRSATLYDTDEEGNILYDEYKHPLYHGTTPRWAAAKGISGYGEFRNPLAMLQRLDQKRPTHKLFSTTSLELKPITALTLKSQFTSGLIDTEFDEFIHKIPEPGNQSEENRHNIEHSRLSNWLWENTATYAEVFGKHHLSVMAGFTMKYDKYKSYGIYTTGYDQEDRHSSTLGQASDWSKYKPSENLWEESMMSFFGRIGYSWKDRYFATASVRRDATSKLYKNNNSGIFPALSGSWKISSEPFFAPIKNIVSLFKLRASWGQVGNVALVPRYSWNVPLGTTEWPIIYGKNLDNIVYGTYAESIGTKNLKWETTEQWGVGLDLGLFNNELSLTIDYFNKHTKDLIEKVPVTSVAGIAVEPYGNVGNVVNKGWEFGANYQKKIHGFTFGLNANLATVHNEVLDLGARSTLEHDVVINSQRPLRSTVGHPWYSFYVLKTNGIFQTQDEINNYKWTDPKTGISNIIQPNAKPGDLKYVDFNNDGKINADDNQYMGSYMPKITFGFGGNASYKGVDFSIQFQGVGLSTIYNGFKQMTLTGRQQGGNMLSSILNAWDYDKTSGIPRLALISDPNGNFTNPSDFYLENGSYLRLKNITVGYTCPKSVTQLLGFTNTTIRFYLNCENLLTITDYTGIDPEVGNFGIDAGTYPISRSFNFGLNFNFMKKFIFSVGNKNKLFKVTALTALTLCLPAMASAYNANANKVEMSQQKADHITGTVTDTNGEPIIGATIKIVGSSNGTVTDVNGKFTLNAIQNTILHVSSVGFAPKEVKVVGSSLNIVLKEDTNMLSEVVAIGYGNQRKQDLSTAVASVKIDQSMKSRPSNLASMLQGSMPGVMVQNNGGDPLSEASLSIRGRGSRGTDHSYNSGDGVLYIVDGVPGAPYNIEDIETITVLKDAASAAIYGASVGSGGVVVITTKQAKEGKIKVNFNISKSIKSAINLPTTLTAEQYNKVWADAVKIYGGKLPSTANPAIYPYGNVTRTDWVDAIFRKGYLEHYAISFSGGAGNLKGFASISYDKDTGILNNTFANKLGSKGNIDFQINKWLKLSEQVTYQLTNGQGNIGTGHEGVLPNAIFFPRSATLYDTDEEGNILYDEYKHPLYHGTTPRWAAAKGISGYGEFRNPLAMLQRLDQKRPTHKLFSTTSLELKPITALTLKSQFTSGLIDTEFDEFIHKIPEPGNQSEENRHNIEHSRLSNWLWENTATYAEVFGKHHLSVMAGFTMKYDKYKSYGIYTTGYDQEDRHSSTLGQASDWSKYKPSENLWEESMMSFFGRIGYSWKDRYFATASVRRDATSKLYKNNNSGIFPALSGSWKISSEPFFAPIKNIVSLFKLRASWGQVGNVALVPRYSWNVPLGTTEWPIIYGKNLDNIVYGTYAESIGTKNLKWETTEQWGVGLDLGLFNNELSLTIDYFNKHTKDLIEKVPVTSVAGIAVEPYGNVGNVVNKGWEFGANYQKKIHGFTFGLNANLATVHNEVLDLGARSTLEHDVVINSQRPLRSTVGHPWYSFYVLKTNGIFQTQDEINNYKWTDPKTGISNIIQPNAKPGDLKYVDFNNDGKINADDNQYMGSYMPKITFGFGGNASYKGVDFSIQFQGVGLSTIYNGFKQMTLTGRQQGGNMLSSILNAWDYDKTSGIPRLALISDPNGNFTNPSDFYLENGSYLRLKNITVGYTCPKSVTQLLGFTNTTIRFYLNCENLLTITDYTGIDPEVGNFGIDAGTYPISRSFNFGLNFNF